Protein 9C5B (pdb70)

Secondary structure (DSSP, 8-state):
-EEEEEE-STTSSHHHHHHHHHHS--------SSEEEEEEEETTEEEEEEEE---GGGGGGGGGG-TT--EEEEEEETT-GGGHHHHHHHHHHHHT-GGGSS-EEEEEEE-TTSTTPPPHHHHHHHHTGGG-SS--EEEEE--TTT-TTHHHHHHHHHHHH----/--SS-HHHHHHHHHHHHHSS-HHHHHHHHHHHHHHHHTT---GGGHHHHGGGGG-S-HHHHHHHHHHHHHHTTTSHHHHGGGHHHHHHHTT-S-HHHHHHHHHHHHH---GGGHHHHHHHHHHHHT---HHHHHHHHHHHHHHHHH-GGGHHHHHHHHHHHTT---HHHHHHHHHHHHHH-TT-GGGTGGGHHHHHHHHTTS-HHHHHHHHHHHHHHHHHHS---------HHHHHHHHHHGGGGGBS-HHHHHHHHHHHHHTS-TTTGGGHHHHHHHHTTS-HHHHHHHHHHHHHHHTT-GGGTGGGGGGGPPPTTS-HHHHHHHHHHHHHH--TTTHHHHHHHHHHHHT-S-HHHHHHHHHHHHHHHHH-GGGHHHHHHHHHHGGGSS-HHHHHHHHHHHHHHHHH---S-HHHHHHHHHHTTT---HHHHHHHHHHHHHTTTTSTTTHHHHHHHHHHHGGGS-HHHHHHHHHHHHHHHHHHHHHHHHHHHHHHHHHHH-S-HHHHHHHHHHHHHHS--TT--TTGGGHHHHHTPPPPPP----GGGGGTTSPTTSHHHHHTS--TTPPPPPPPPSS---GGGG-/---HHHHHHHHH-----EEEEEE-TTSSHHHHHHHHHTSSPPP----SSEEEEEEEETTEEEEEEEE---TTTGGGGGGGTTT--EEEEEEETT--TTHHHHHHHHHHHHT-TTTTTPEEEEEEE-TT-TT---HHHHHHHHTGGG--S--EEEEE-BTTTTBTHHHHHHHHHHHTSS--/-HHHHHHHHHHHHTS--HHHHHHHHHHTSTTHHHHHHHHHHHHHHHTTSS-HHHHHHHHHHHHHHHHTT---GGGHHHHHHHHT-SSHHHHHHHHHHHHHH--TTSTHHHHTHHHHHHHHHSS-HHHHHHHHHHHHHS--HHHHHHHHHHHHHHTT-SSHHHHHHHHHHHHHHHHH-HHHHHHHHHHHHHHTT-SSHHHHHHHHHHHHHHHHH-GGGTTTTHHHHHHHHHH---HHHHHHHHHHHHHHTTT-HHHHHHHHHHHHHHHHH---HHHHHHHHHHHHHHHHHHHTT-TTHHHHHHHHHHHHHHHHHSS-HHHHHHHHHHHHHHHTT-HHHHGGGHHHHHHHTTSS-HHHHHHHHHHHHHH--TTTHHHHHHHHHHHHHH---HHHHHHHHHHHHHHHHHHHHTT-S-HHHHHHHHHHHTT-TT-S-HHHHHHHHHHHHHH-GGGHHHHHHHHHHHHHTHHHHTT---TTSTTHHHHHHHHHHHHTGGG-S-HHHHHHHHT-GGGGGS-HHHHHHHHHHHHHHHHHHHHHHHHHT-HHHHHHHHHHHHTTHHHHTT-SSHHHHHHHHHHHHHHHHHHHHHHTT--THHHHHHHHHT---/---EEEEEETTS-EEEEEESSSPPPGGGHHHHHHHHHHSSSGGGS-SEEE-SS-EEEEEEETTEEEEEEESS---HHHHHHHHHHHHHHHHHHHSS--HHHHHHSHHHHHHHHHHHEETTEE-S--HHHHHHHB----HHHHHHHHHH---SB-SS--GGGGSS-TTS-SS---SS-EEEEEEEEEEEEEE-TTS-EEEEEEEEEEEEEEE-SS--EEEEEES-GGG-EEEEE-TTS-HHHHHHT--EEE-PPSEEEEEEEEEE-TTSPPP--EEEEEEEE--TT-SEEEEEEEEEESS-TTPPPEEEEEEEE--TTEEEEEEEESSSEEEEETTTTEEEEEEE--BTTB--EEEEEEEE-TTPPPPSSPPPEEEEEEEET--TT---EEEEEEES--S--EEEEEEEEEEEEEEE--/-EEEEEEEETTS-EEEEEESS---HHHHHHHHHHHHHHHHTS-TTS-SEEEP-TTTT-TTSEEEEEEETTEEEEEEE-TTS-HHHHHHHHHHHHHHHHHHHTS--HHHHHH-HHHHHHHHHHHEETTEE----HHHHHHHHHHHHHHHHH-/--TTPEE-

Sequence (2114 aa):
EMRILMVGLDAAGKTTILYKLKLGEIVTTIPTIGFNVETVEYKNISFTVWDVGGLDKIRPLWRHYFQNTQGLIFVVDSNDRERVNEAREELMRMLAEDELRDAVLLVFANKQDLPNAMNAAEITDKLGLHSLRHRNWYIQATCATSGDGLYEGLDWLSNQLRNQKGNIFANLFKGLFGKKEMRILMVGLDAAGKTTILYKLKLGEIVTTIPTIGFNVETVEYKNISFTVWDVGGLDKIRPLWRHYFQNTQGLIFVVDSNDRERVNEAREELMRMLAEDELRDAVLLVFANKQDLPNAMNAAEITDKLGLHSLRHRNWYIQATCATSGDGLYEGLDWLSNQLRNQKMALKMVKGSIDRMFDKNLQDLVRGIRNHKEDEAKYISQCIDEIKQELKQDNIAVKANAVCKLTYLQMLGYDISWAAFNIIEVMSASKFTFKRIGYLAASQSFHEGTDVIMLTTNQIRKDLSSPSQYDTGVALTGLSCFVTPDLARDLANDIMTLMSHTKPYIRKKAVLIMYKVFLKYPESLRPAFPRLKEKLEDPDPGVQSAAVNVICELARRNPKNYLSLAPLFFKLMTSSTNNWVLIKIIKLFGALTPLEPRLGKKLIEPLTNLIHSTSAMSLLYECVNTVIAVLISLSSGMPNHSASIQLCVQKLRILIEDSDQNLKYLGLLAMS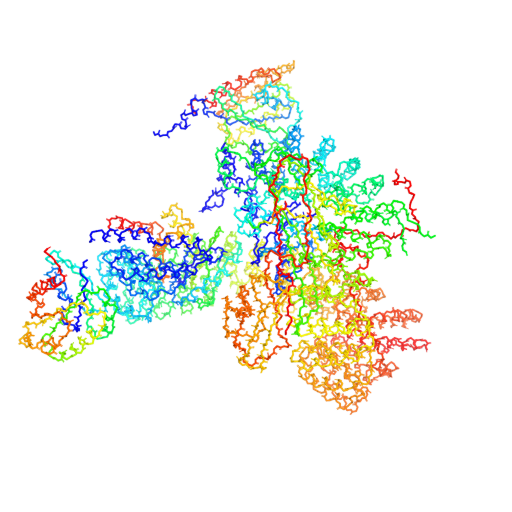KILKTHPKSVQSHKDLILQCLDDKDESIRLRALDLLYGMVSKKNLMEIVKKLMTHVDKAEGTTYRDELLTKIIDICSQSNYQYITNFEWYISILVELTRLEGTRHGHLIAAQMLDVAIRVKAIRKFAVSQMSALLDSAHLLASSTQRNGICEVLYAAAWICGEFSEHLQEPHHTLEAMLRPRVTTLPGHIQAVYVQNVVKLYASILQQKEQAGEAEGAQAVTQLMVDRLPQFVQSADLEVQERASCILQLVKHIQKLQAKDVPVAEEVSALFAGELNMIHSLFLINCSGDIFLEKHWKSVVSQSVCDYFFEAQEKAADVENVPPVISTPHHYLISIYRDKLFFVSVIQTEVPPLFVIEFLHRVADTFQDYFGECSEAAIKDNVVIVYELLEEMLDNGFPLATESNILKELIKPPTILRSVVNSITGSSNVGDTLPTGQLSNIPWRRAGVKYTNNEAYFDVVEEIDAIIDKSGSTVFAEIQGVIDACIKLSGMPDLSLSFMNPRLLDDVSFHPCIRFKRWESERVLSFIPPDGNFRLISYRVSSQNLVAIPVYVKHSISFKENSSCGRFDITIGPKQNMGKTIEGITVTVHMPKVVLNMNLTPTQGSYTFDPVTKVLTWDVGKITPQKLPSLKGLVNLQSGAPKPEENPSLNIQFKIQQLAISGLKVNRLDMYGEKYKPFKGVKYVTKAGKFQVRTMIKAILIFNNHGKPRLSKFYQPYSEDTQQQIIRETFHLVSKRDENVCNFLEGGLLIGGSDNKLIYRHYATLYFVFCVDSSESELGILDLIQVFVETLDKCFENVCELDLIFHVDKVHNILAEMVMGGMVLETNMNEIVTQIDAQNKLEKSESHAGYQTIGLFSSDLKKNEDLKQMLESNKDSAKLDAMKRIVGMIAKGKNASELFPAVVKNVASKNIEIKKLVYVYLVRYAEEQQDLALLSISTFQRALKDPNQLIRASALRVLSSIRVPIIVPIMMLAIKEASADLSPYVRKNAAHAIQKLYSLDPEQKEMLIEVIEKLLKDKSTLVAGSVVMAFEEVCPDRIDLIHKNYRKLCNLLVDVEEWGQVVIIHMLTRYARTQFVSPWPYTMDPDHRLLIRNTKPLLQSRNAAVVMAVAQLYWHISPKSEAGIISKSLVRLLRSNREVQYIVLQNIATMSIQRKGMFEPYLKSFYVRSTDPTMIKTLKLEILTNLANEANISTLLREFQTYVKSQDKQFAAATIQTIGRCATNILEVTDTCLNGLVCLLSNRDEIVVAESVVVIKKLLQMQPAQHGEIIKHMAKLLDSITVPVARASILWLIGENCERVPKIAPDVLRKMAKSFTSEDDLVKLQILNLGAKLYLTNSKQTKLLTQYILNLGKYDQNYDIRDRTRFIRQLIVPNVKSGALSKYAKKIFLAQKPAPLLESPFKDRDHFQLGTLSHTLNIKATGYLELSNWPEVAPDPSVRN

B-factor: mean 179.03, std 49.06, range [30.0, 343.33]

GO terms:
  GO:0003925 G protein activity (F, IDA)
  GO:1903292 protein localization to Golgi membrane (P, IDA)
  GO:0046836 glycolipid transport (P, IDA)
  GO:0005765 lysosomal membrane (C, IDA)
  GO:0031252 cell leading edge (C, IDA)
  GO:0005515 protein binding (F, IPI)
  GO:0005886 plasma membrane (C, TAS)
  GO:0003924 GTPase activity (F, IDA)
  GO:0000139 Golgi membrane (C, TAS)
  GO:0003924 GTPase activity (F, TAS)
  GO:0005829 cytosol (C, TAS)
  GO:0032991 protein-containing complex (C, IMP)
  GO:0019904 protein domain specific binding (F, IMP)
  GO:0000139 Golgi membrane (C, EXP)
  GO:0003924 GTPase activity (F, EXP)
  GO:0070062 extracellular exosome (C, HDA)
  GO:0005925 focal adhesion (C, HDA)
  GO:0003723 RNA binding (F, HDA)
  GO:0098586 cellular response to virus (P, IMP)
  GO:0006878 intracellular copper ion homeostasis (P, IMP)

Radius of gyration: 45.32 Å; Cα contacts (8 Å, |Δi|>4): 3346; chains: 7; bounding box: 109×125×138 Å

InterPro domains:
  IPR005225 Small GTP-binding domain [TIGR00231] (16-141)
  IPR006689 Small GTPase superfamily, ARF/SAR type [PF00025] (6-176)
  IPR006689 Small GTPase superfamily, ARF/SAR type [PR00328] (19-42)
  IPR006689 Small GTPase superfamily, ARF/SAR type [PR00328] (47-71)
  IPR006689 Small GTPase superfamily, ARF/SAR type [PR00328] (74-99)
  IPR006689 Small GTPase superfamily, ARF/SAR type [PR00328] (119-140)
  IPR006689 Small GTPase superfamily, ARF/SAR type [SM00178] (1-177)
  IPR024156 Small GTPase superfamily, ARF type [PTHR11711] (1-176)
  IPR027417 P-loop containing nucleoside triphosphate hydrolase [G3DSA:3.40.50.300] (6-181)
  IPR027417 P-loop containing nucleoside triphosphate hydrolase [SSF52540] (14-180)
  IPR045872 ADP-ribosylation factor 1-5 [cd04150] (18-176)

Solvent-accessible surface area: 90542 Å² total; per-residue (Å²): 132,52,26,0,1,2,0,0,12,39,78,2,12,11,23,22,1,1,47,56,42,80,112,34,106,79,51,137,63,96,98,13,48,7,2,12,23,21,55,17,111,54,117,126,37,22,1,19,5,24,0,4,3,5,62,84,168,5,7,90,25,3,145,49,6,2,50,64,10,69,0,3,4,2,2,9,23,0,40,34,99,158,54,24,70,58,8,96,75,29,2,70,110,3,27,76,72,112,82,0,153,115,5,15,1,0,0,0,0,1,58,55,85,75,120,85,22,64,92,24,65,72,4,4,95,100,6,22,0,141,90,30,206,144,36,103,68,91,23,38,36,0,14,8,90,66,14,90,7,6,129,69,0,7,67,39,0,0,98,75,25,45,142,123,220,114,146,98,109,74,76,95,86,106,50,119,126,27,118,78,75,14,36,0,1,1,0,0,16,58,79,3,16,12,28,48,6,5,18,45,37,76,104,26,126,100,80,136,88,96,106,26,36,0,0,8,34,18,70,25,113,38,127,78,0,38,2,25,13,35,1,0,2,6,39,87,153,1,36,82,7,3,121,47,6,13,87,72,20,76,0,4,13,1,3,7,18,1,36,22,97,151,88,10,93,63,11,58,66,17,3,93,150,3,28,79,50,93,76,1,148,131,6,15,1,0,0,7,2,4,54,77,84,64,136,81,27,8,92,42,58,49,0,12,106,66,9,26,2,146,95,42,189,161,41,60,53,76,20,21,30,0,4,2,99,79,7,64,15,2,125,80,0,12,53,49,2,19,91,50,13,94,56,166,200,169,56,140,161,150,70,123,40,43,88,60,110,133,161,61,53,63,23,51,44,0,1,93,10,11,116,115,81,132,158,59,52,74,144,34,0,57,101,2,22,68,48,0,88,117,18,5,141,93,106,68,48,45,24,3,0,35,0,0,19,3,0,20,27,0,14,23,38,19,62,82,0,53,101,0,10,31,29,0,0,19,0,8,9,11,116,113,24,22,41,17,34,27,0,10,29,0,3,10,26,7,10,59,101,75,45,56,0,36,42,3,3,1,20,12,6,64,74,3,3,86,27,130,34,35,29,19,2,0,19,0,0,23,5,4,5,27,12,23,4,58,61,4,0,91,48,1,2,104,36,1,51,92,17,4,76,47,113,93,42,16,0,37,16,3,0,1,1,0,2,16,30,1,7,91,102,55,70,102,12,32,180,49,0,38,43,92,4,68,85,35,10,126,12,130,46,87,24,1,50,21,3,0,2,4,0,0,9,13,12,1,107,186,69,50,188,31,10,114,88,2,10,75,60,0,78,123,17,11,90,82,26,132,46,69,16,5,11,5,18,0,0,52,10,0,20,54,2,3,96,101,31,57,167,24,0,103,149,2,24,103,38,0,34,73,30,4,111,83,18,101,29,64,17,6,3,14,3,0,0,32,8,2,1,49,0,4,81,46,12,36,104,81,38,125,87,24,52,62,33,7,110,38,3,7,57,43,0,66,72,0,4,110,54,105,46,36,8,9,30,48,18,0,0,52,0,0,14,72,2,21,156,73,23,57,143,41,1,96,83,16,48,81,30,0,23,114,8,3,86,36,150,6,82,42,0,36,64,52,0,1,55,1,0,87,29,9,7,34,147,169,18,1,44,89,0,2,118,118,1,23,72,8,2,93,119,5,114,28,42,92,27,57,4,63,2,0,35,35,4,3,63,1,5,27,34,78,142,16,109,61,8,121,66,34,85,37,4,2,41,18,1,28,68,4,8,172,26,113,43,14,130,50,0,70,45,0,5,50,26,4,24,47,1,0,18,180,33,153,96,31,37,124,46,0,0,38,54,2,29,56,12,2,53,30,6,92,118,20,6,84,28,51,120,165,54,4,11,0,9,1,0,40,0,0,2,13,0,0,0,20,13,10,118,52,24,126,108,25,82,77,8,0,78,6,5,7,65,90,93,10,58,78,10,23,22,37,0,9,5,2,3,9,3,4,9,10,24,3,2,3,41,4,1,62,89,45,41,135,68,54,82,62,133,24,2,48,57,6,0,88,44,4,50,74,78,5,64,71,11,15,62,19,95,35,18,10,0,13,10,6,0,12,10,8,33,26,10,2,103,14,3,52,127,16,15,71,152,130,49,96,1,0,90,40,5,36,17,7,5,73,48,30,151,103,18,5,17,0,11,0,5,0,28,49,69,26,66,54,66,4,13,0,19,14,31,40,71,8,69,83,47,9,1,77,63,2,52,72,17,38,144,158,19,108,79,40,64,30,7,47,1,18,24,52,11,71,142,33,22,2,2,7,2,37,36,71,140,2,3,6,1,0,0,2,64,49,34,2,22,1,5,8,0,2,21,10,3,38,53,3,1,54,20,6,75,69,15,37,58,65,0,40,20,49,17,4,95,105,35,30,31,44,0,11,14,0,4,27,19,6,5,4,11,1,4,19,23,10,27,45,56,3,5,5,54,39,21,7,63,40,53,57,130,129,104,50,75,71,30,95,128,90,55,56,39,39,17,28,77,98,13,18,96,1,37,70,33,132,21,43,45,3,54,43,69,26,172,58,135,110,29,21,2,13,7,47,0,21,0,64,1,7,0,8,15,38,142,89,36,60,57,34,30,15,15,6,28,0,24,1,38,5,51,4,85,4,13,18,77,1,23,3,17,4,18,12,110,28,36,206,44,14,58,15,8,10,15,25,75,5,10,97,55,168,88,9,84,85,87,100,27,0,1,2,30,1,7,9,25,136,16,145,4,3,28,1,33,9,40,89,148,64,157,8,19,8,0,4,59,22,131,48,41,22,51,20,155,86,73,22,68,56,10,110,4,31,2,30,0,0,33,103,81,37,97,74,75,73,2,40,51,1,43,4,36,1,93,11,19,184,13,0,75,65,9,76,12,100,42,60,59,53,56,52,74,23,50,58,120,83,45,28,3,41,2,68,0,26,116,12,65,106,158,144,54,1,23,1,106,19,90,0,45,6,75,67,57,24,48,95,22,61,45,28,5,18,3,24,0,86,5,66,2,78,143,24,10,20,19,43,5,124,12,69,134,8,27,29,125,72,45,185,47,189,17,71,49,0,2,67,40,10,1,88,12,12,125,6,8,5,38,18,16,16,48,1,0,3,3,1,12,44,90,19,119,28,37,1,13,11,11,15,58,95,24,63,37,90,33,21,35,85,2,16,126,39,3,34,90,46,0,23,144,69,83,115,76,31,12,25,26,8,76,3,3,129,75,3,66,20,53,108,19,57,2,0,1,97,42,56,95,59,6,21,8,0,13,2,0,15,73,36,4,0,21,7,4,9,22,70,24,2,59,43,5,9,74,0,1,30,99,37,36,153,84,6,57,56,96,18,5,18,30,58,9,46,72,0,13,27,4,1,20,9,6,6,2,6,1,4,8,6,18,41,80,26,100,62,2,25,74,28,12,56,26,17,53,143,58,70,177,94,159,109,113,78,66,63,108,109,53,42,94,61,50,54,95,111,137,47,15,73,57,7,60,120,43,4,39,37,92,146,73,78,21,23,39,53,0,0,97,101,0,1,12,43,5,2,136,34,75,115,0,21,82,0,0,29,10,0,0,26,11,1,24,21,172,33,43,32,0,51,32,6,0,28,10,0,0,30,42,3,1,74,106,60,58,90,15,3,8,1,1,4,6,23,2,26,116,18,33,134,46,122,40,54,19,47,40,2,23,3,3,40,16,1,6,13,6,32,3,90,82,2,19,80,34,4,38,100,9,4,101,92,7,9,57,30,151,18,33,24,4,35,37,2,0,0,5,4,0,10,7,2,52,64,59,22,75,142,45,82,107,62,4,12,102,14,0,56,93,4,10,124,25,174,32,35,42,0,15,6,9,0,2,8,0,0,43,52,2,2,32,115,84,49,80,26,2,19,132,15,7,83,50,11,5,82,51,2,67,87,12,72,14,6,13,12,1,17,1,0,31,4,0,0,51,12,0,24,51,9,4,36,26,20,130,168,102,105,62,41,106,24,0,128,34,1,15,131,20,1,146,39,15,16,33,16,89,1,5,3,0,0,8,0,1,0,0,0,15,18,21,0,1,17,50,98,104,1,26,96,0,4,64,1,1,4,28,8,22,66,54,53,36,4,4,28,34,1,0,0,12,0,0,0,12,0,0,44,98,71,108,55,8,0,93,88,58,22,94,31,0,8,4,24,58,83,22,16,36,26,3,14,58,19,20,4,26,0,0,2,12,6,11,48,136,96,25,8,67,47,0,38,152,19,0,78,57,12,8,91,19,74,28,94,124,2,1,10,22,0,0,82,8,17,1,34,0,0,23,92,11,109,144,26,30,106,86,8,18,93,25,6,33,85,19,4,97,45,125,25,54,87,11,9,7,30,0,0,23,4,0,14,50,13,14,22,58,103,68,36,134,45,14,94,19,4,108,80,0,9,154,24,2,99,77,5,97,45,51,74,0,35,7,1,0,0,12,2,0,2,46,22,6,110,84,5,68,176,49,0,25,66,6,0,106,90,11,14,177,30,2,97,95,20,57,48,63,0,17,11,2,0,4,8,4,2,1,10,7,30,54,75,41,40,165,126,1,113,95,32,6,92,108,3,18,74,54,0,116,140,23,146,38,39,12,0,29,4,6,7,13,9,2,72,26,6,9,42,95,48,150,108,45,20,29,4,25,141,53,2,118,97,6,12,98,16,147,28,61,33,15,112,41,103,8,69,11,90,70,31,83,102,11,13,4,4,8,2,0,1,14,28,61,90,122,4,76,54,25,73,102,33,41,129,50,27,161,116,50,48,96,72,76,71,4,108

Foldseek 3Di:
DAAEEEEEAAPLCLVLLVCCQAPVDRDDDDFDPAWDWDWHAAPNRIYTYIGGGRYPVCLVVSVVRLAPHAEYEYRAALQPPVCLQVRLVSVVVVCVDPSCLRHAYEYEHEDPVDPNRDDQVVSCVSNVVVVDDSYHYDYFHAYSVVGPRSSVSVVVNCVVVPDDD/DPPVVVVVLVVQAVAEAAEEEEEAPPLCRVLLVVCQVPVDGDDDDADDAKDKDWHADPRHGYIYIGGGRDPVCPVVCVVVLAPHAEYEYGAAQQCPVCLLVRLVVVVVSCPDPSCVNHAYEYEHEPLVDPRGHDPVRSCVSNVVVVDDSHHYDYDYDYSVNGRCSVVSVVVCCPVSVHPD/DVVVVVVVVVVVVVQDFQVSLVVVCVVCVVCNVVSVVVNVVVLVVQLVDPDLVSVLRSLSNVLVVLVVVDQPLVCLVSLLVQLLDPDLVRVLSSLSSLLRHPDPPDPVQPVNLVSLLVQCPDPDLVSNLSSLSSVLRPPALVSLVPVVVSLLVQLVDPDLSRVQSSLLSVLVSCVHHVVVVVVCVVVLVVQCVDPDVSSVLSSLVSVLVVCLVPVVPCVVVLVVLVVSLVPDPDLVSVLSSLVSLLVCCVVPLVSLVVVLVVLLVCLVVDPDLVSNLSSLLSNLSSLVSVVVVDVCSVVVVVVSLVSLVVQCPDPPPVSVQSSLVSLVSCLVPCVVVSLVCLVVLLVQCPDDDVSSVVSSLVNNLSNDALVCLVVVLVSLCVDLVVDDDQVSNLVSLVSNCCSCCPPNSRNDPDVLVVVVSLVVVLVSAPHLQLLVSLVVLQVCCLPVVPCLLSSLVSLLVVLLVCVVLLVDQDHNGSLSSLLNSLLSCLLVVVSDPCLVVSLVSLLDPSLLSHDLVSLLSSVVSSLSSLLVVLCVCVVVVVLVVNVVSLVSLVVRLVSQLPRPRPNSVVSSVVVVVVSVVVNVVSVVVHSCSVVSNVVVVPDND/DFAWKWKAFLVGDTQDTGGAQDDDDPCVCVQQVVQSVVDPDPVPRDQWDDDPFWIWGWDDDPRMIITITDRDDDDNVVVVVLVVLLQVLLCVQQVGNDSVSCVVCVVPSNVLVCQQAHSNHGHDRANAQSCQQFPRPDVVVVVVCVVVVDHRGDDDRFPLCVDPNVNAGAQDADPAFAKEKEKEKAWAFEAEPVRDTPDIKIKIWMKMAGRHGGFKKKKWAWPCLVQWDPKDADPQFPVVCCVVVVIGIGGDYHGIGTGMMTIGDVVDPQDDQKTKDWDWADDFLDQKTWTKMWIDTDPLVPFKKFQKKKKWQFDLQFQFDDKDKPDADWDADNVRGMTIGRFGIADPVDTIMMIDMTGGHHHHTDDPFGTKMFMKIKTWQDASSPIGIDDMDIDDDDDDHHYYYTHMYIHDRDIYGD/DWAWKFKAFLVLHGLDTDGLDDDPPVLSSVLSVQVSVVPSPDDPPDQQWAFHGPSSPDRLWTWRWDDDDGMIITTTGHNVDDSVVVVVLVVLLQVLCCVQVVRDDSVCSVPVVVLNVVLVCCQDPSRHGNDDDSVVSNVVSVVVVVVVVVD/DPPPDDDD/DDPDDPVVVLVVLLVLLVDPDPVSVVVSLVVVVVCVVVVHPNVVCLLSLLVCCLPPPPVSVVSSLVVCLSPCLPVVVSSVSNVVSLVVQCVDPDVVSNLVSLQSVLSRLHPVCLVVNLVSLVVQLVVPDLVSLQSSLVSLLSSCVSPVVCLVVSVVSLLSQLVDLDLSRNLSSLVSCLSRPLPPCLSCLQVLQSCLVCLVVHDVVSNLSSLVSVLQVCLFQFFAVLVDDDDPSLVSNLVSCVVQCPDPDLSSVQSNLLNCVRHNHPVPSLVSLVSLLVQCVDDPVSNLLSLLLLLLVLLPCVVSCQVVLVSLQDDLPDDLSSLLSSLSNNLSNDDPVCPVVVVVSLLVQLPHPPVVSNLSSLLSLLQVCLVPVPCVVVSLVSLLVQCPPPDQSSNLSSLVSVLLVCLVPVDPPVVSLVVLLVSLVVHDDLNSNLSSLQVCQLVVVSVVVRLLVSLVVCLVCLVVGDPSSLLSSLLSLLSCCQVPVVRRVVSNVSSLVVLCPDPPVVSPVSSVVSCVLAPDDDCCDDNSVCSNVVSNPRDHRDDPDDPSVLVVFPRRSDPCVVVVHCDPSDDTHDHRDPDRDDSVSSD

Nearest PDB structures (foldseek):
  9c59-assembly1_S  TM=1.003E+00  e=2.276E-28  Homo sapiens
  6uri-assembly1_S  TM=9.610E-01  e=4.877E-16  Homo sapiens
  4p6z-assembly1_S  TM=9.556E-01  e=3.442E-15  Homo sapiens
  7og1-assembly1_SSS  TM=9.531E-01  e=3.503E-14  Mus musculus
  7p3z-assembly1_S  TM=7.335E-01  e=6.069E-14  Saccharomyces cerevisiae

Structure (mmCIF, N/CA/C/O backbone):
data_9C5B
#
_entry.id   9C5B
#
_cell.length_a   1.00
_cell.length_b   1.00
_cell.length_c   1.00
_cell.angle_alpha   90.00
_cell.angle_beta   90.00
_cell.angle_gamma   90.00
#
_symmetry.space_group_name_H-M   'P 1'
#
loop_
_entity.id
_entity.type
_entity.pdbx_description
1 polymer 'ADP-ribosylation factor 1'
2 polymer 'AP-3 complex subunit delta-1'
3 polymer 'AP-3 complex subunit mu-1'
4 polymer 'AP-3 complex subunit sigma-1'
5 polymer 'Lysosome-associated membrane glycoprotein 1'
6 polymer 'AP-3 complex subunit beta-1'
7 non-polymer 'MAGNESIUM ION'
8 non-polymer "GUANOSINE-5'-TRIPHOSPHATE"
#
loop_
_atom_site.group_PDB
_atom_site.id
_atom_site.type_symbol
_atom_site.label_atom_id
_atom_site.label_alt_id
_atom_site.label_comp_id
_atom_site.label_asym_id
_atom_site.label_entity_id
_atom_site.label_seq_id
_atom_site.pdbx_PDB_ins_code
_atom_site.Cartn_x
_atom_site.Cartn_y
_atom_site.Cartn_z
_atom_site.occupancy
_atom_site.B_iso_or_equiv
_atom_site.auth_seq_id
_atom_site.auth_comp_id
_atom_site.auth_asym_id
_atom_site.auth_atom_id
_atom_site.pdbx_PDB_model_num
ATOM 1 N N . GLU A 1 16 ? 220.320 223.145 153.563 1.00 267.12 17 GLU A N 1
ATOM 2 C CA . GLU A 1 16 ? 221.162 222.922 152.399 1.00 267.12 17 GLU A CA 1
ATOM 3 C C . GLU A 1 16 ? 221.028 221.478 151.936 1.00 267.12 17 GLU A C 1
ATOM 4 O O . GLU A 1 16 ? 220.433 220.635 152.612 1.00 267.12 17 GLU A O 1
ATOM 10 N N . MET A 1 17 ? 221.591 221.197 150.765 1.00 260.48 18 MET A N 1
ATOM 11 C CA . MET A 1 17 ? 221.583 219.843 150.226 1.00 260.48 18 MET A CA 1
ATOM 12 C C . MET A 1 17 ? 222.608 218.997 150.972 1.00 260.48 18 MET A C 1
ATOM 13 O O . MET A 1 17 ? 223.778 219.381 151.080 1.00 260.48 18 MET A O 1
ATOM 18 N N . ARG A 1 18 ? 222.173 217.850 151.486 1.00 254.09 19 ARG A N 1
ATOM 19 C CA . ARG A 1 18 ? 223.048 216.953 152.230 1.00 254.09 19 ARG A CA 1
ATOM 20 C C . ARG A 1 18 ? 223.709 215.982 151.261 1.00 254.09 19 ARG A C 1
ATOM 21 O O . ARG A 1 18 ? 223.029 215.167 150.630 1.00 254.09 19 ARG A O 1
ATOM 29 N N . ILE A 1 19 ? 225.032 216.067 151.149 1.00 251.55 20 ILE A N 1
ATOM 30 C CA . ILE A 1 19 ? 225.807 215.256 150.219 1.00 251.55 20 ILE A CA 1
ATOM 31 C C . ILE A 1 19 ? 226.875 214.509 151.004 1.00 251.55 20 ILE A C 1
ATOM 32 O O . ILE A 1 19 ? 227.597 215.111 151.807 1.00 251.55 20 ILE A O 1
ATOM 37 N N . LEU A 1 20 ? 226.974 213.202 150.772 1.00 243.37 21 LEU A N 1
ATOM 38 C CA . LEU A 1 20 ? 228.021 212.380 151.364 1.00 243.37 21 LEU A CA 1
ATOM 39 C C . LEU A 1 20 ? 229.029 212.015 150.283 1.00 243.37 21 LEU A C 1
ATOM 40 O O . LEU A 1 20 ? 228.676 211.368 149.292 1.00 243.37 21 LEU A O 1
ATOM 45 N N . MET A 1 21 ? 230.279 212.421 150.479 1.00 259.44 22 MET A N 1
ATOM 46 C CA . MET A 1 21 ? 231.351 212.194 149.516 1.00 259.44 22 MET A CA 1
ATOM 47 C C . MET A 1 21 ? 232.330 211.190 150.111 1.00 259.44 22 MET A C 1
ATOM 48 O O . MET A 1 21 ? 232.845 211.394 151.215 1.00 259.44 22 MET A O 1
ATOM 53 N N . VAL A 1 22 ? 232.584 210.108 149.376 1.00 251.97 23 VAL A N 1
ATOM 54 C CA . VAL A 1 22 ? 233.404 209.000 149.836 1.00 251.97 23 VAL A CA 1
ATOM 55 C C . VAL A 1 22 ? 234.479 208.716 148.790 1.00 251.97 23 VAL A C 1
ATOM 56 O O . VAL A 1 22 ? 234.581 209.397 147.771 1.00 251.97 23 VAL A O 1
ATOM 60 N N . GLY A 1 23 ? 235.278 207.699 149.059 1.00 246.86 24 GLY A N 1
ATOM 61 C CA . GLY A 1 23 ? 236.350 207.284 148.173 1.00 246.86 24 GLY A CA 1
ATOM 62 C C . GLY A 1 23 ? 237.448 206.585 148.950 1.00 246.86 24 GLY A C 1
ATOM 63 O O . GLY A 1 23 ? 237.432 206.506 150.179 1.00 246.86 24 GLY A O 1
ATOM 64 N N . LEU A 1 24 ? 238.421 206.056 148.213 1.00 246.85 25 LEU A N 1
ATOM 65 C CA . LEU A 1 24 ? 239.565 205.414 148.841 1.00 246.85 25 LEU A CA 1
ATOM 66 C C . LEU A 1 24 ? 240.483 206.461 149.464 1.00 246.85 25 LEU A C 1
ATOM 67 O O . LEU A 1 24 ? 240.374 207.661 149.199 1.00 246.85 25 LEU A O 1
ATOM 72 N N . ASP A 1 25 ? 241.394 205.991 150.314 1.00 257.07 26 ASP A N 1
ATOM 73 C CA . ASP A 1 25 ? 242.337 206.890 150.964 1.00 257.07 26 ASP A CA 1
ATOM 74 C C . ASP A 1 25 ? 243.252 207.539 149.933 1.00 257.07 26 ASP A C 1
ATOM 75 O O . ASP A 1 25 ? 243.608 206.934 148.917 1.00 257.07 26 ASP A O 1
ATOM 80 N N . ALA A 1 26 ? 243.619 208.792 150.199 1.00 267.44 27 ALA A N 1
ATOM 81 C CA . ALA A 1 26 ? 244.474 209.631 149.364 1.00 267.44 27 ALA A CA 1
ATOM 82 C C . ALA A 1 26 ? 243.887 209.886 147.982 1.00 267.44 27 ALA A C 1
ATOM 83 O O . ALA A 1 26 ? 244.645 210.177 147.051 1.00 267.44 27 ALA A O 1
ATOM 85 N N . ALA A 1 27 ? 242.566 209.785 147.813 1.00 278.82 28 ALA A N 1
ATOM 86 C CA . ALA A 1 27 ? 241.968 210.001 146.499 1.00 278.82 28 ALA A CA 1
ATOM 87 C C . ALA A 1 27 ? 241.880 211.480 146.144 1.00 278.82 28 ALA A C 1
ATOM 88 O O . ALA A 1 27 ? 242.061 211.847 144.978 1.00 278.82 28 ALA A O 1
ATOM 90 N N . GLY A 1 28 ? 241.607 212.340 147.123 1.00 276.78 29 GLY A N 1
ATOM 91 C CA . GLY A 1 28 ? 241.461 213.759 146.858 1.00 276.78 29 GLY A CA 1
ATOM 92 C C . GLY A 1 28 ? 240.188 214.360 147.419 1.00 276.78 29 GLY A C 1
ATOM 93 O O . GLY A 1 28 ? 239.797 215.462 147.029 1.00 276.78 29 GLY A O 1
ATOM 94 N N . LYS A 1 29 ? 239.535 213.646 148.339 1.00 262.10 30 LYS A N 1
ATOM 95 C CA . LYS A 1 29 ? 238.301 214.148 148.939 1.00 262.10 30 LYS A CA 1
ATOM 96 C C . LYS A 1 29 ? 238.552 215.443 149.702 1.00 262.10 30 LYS A C 1
ATOM 97 O O . LYS A 1 29 ? 237.863 216.449 149.492 1.00 262.10 30 LYS A O 1
ATOM 103 N N . THR A 1 30 ? 239.548 215.431 150.593 1.00 274.34 31 THR A N 1
ATOM 104 C CA . THR A 1 30 ? 239.870 216.616 151.382 1.00 274.34 31 THR A CA 1
ATOM 105 C C . THR A 1 30 ? 240.333 217.764 150.494 1.00 274.34 31 THR A C 1
ATOM 106 O O . THR A 1 30 ? 239.914 218.916 150.681 1.00 274.34 31 THR A O 1
ATOM 110 N N . THR A 1 31 ? 241.202 217.468 149.524 1.00 271.66 32 THR A N 1
ATOM 111 C CA . THR A 1 31 ? 241.699 218.503 148.625 1.00 271.66 32 THR A CA 1
ATOM 112 C C . THR A 1 31 ? 240.557 219.135 147.841 1.00 271.66 32 THR A C 1
ATOM 113 O O . THR A 1 31 ? 240.467 220.363 147.733 1.00 271.66 32 THR A O 1
ATOM 117 N N . ILE A 1 32 ? 239.662 218.304 147.300 1.00 274.83 33 ILE A N 1
ATOM 118 C CA . ILE A 1 32 ? 238.538 218.820 146.523 1.00 274.83 33 ILE A CA 1
ATOM 119 C C . ILE A 1 32 ? 237.626 219.670 147.398 1.00 274.83 33 ILE A C 1
ATOM 120 O O . ILE A 1 32 ? 237.211 220.764 147.000 1.00 274.83 33 ILE A O 1
ATOM 125 N N . LEU A 1 33 ? 237.306 219.190 148.603 1.00 267.52 34 LEU A N 1
ATOM 126 C CA . LEU A 1 33 ? 236.401 219.935 149.476 1.00 267.52 34 LEU A CA 1
ATOM 127 C C . LEU A 1 33 ? 236.982 221.294 149.854 1.00 267.52 34 LEU A C 1
ATOM 128 O O . LEU A 1 33 ? 236.298 222.326 149.769 1.00 267.52 34 LEU A O 1
ATOM 133 N N . TYR A 1 34 ? 238.249 221.316 150.277 1.00 251.43 35 TYR A N 1
ATOM 134 C CA . TYR A 1 34 ? 238.869 222.575 150.667 1.00 251.43 35 TYR A CA 1
ATOM 135 C C . TYR A 1 34 ? 239.075 223.521 149.493 1.00 251.43 35 TYR A C 1
ATOM 136 O O . TYR A 1 34 ? 238.917 224.734 149.664 1.00 251.43 35 TYR A O 1
ATOM 145 N N . LYS A 1 35 ? 239.415 223.007 148.310 1.00 250.83 36 LYS A N 1
ATOM 146 C CA . LYS A 1 35 ? 239.495 223.865 147.134 1.00 250.83 36 LYS A CA 1
ATOM 147 C C . LYS A 1 35 ? 238.131 224.447 146.793 1.00 250.83 36 LYS A C 1
ATOM 148 O O . LYS A 1 35 ? 238.019 225.624 146.436 1.00 250.83 36 LYS A O 1
ATOM 154 N N . LEU A 1 36 ? 237.077 223.636 146.895 1.00 261.44 37 LEU A N 1
ATOM 155 C CA . LEU A 1 36 ? 235.742 224.122 146.574 1.00 261.44 37 LEU A CA 1
ATOM 156 C C . LEU A 1 36 ? 235.320 225.229 147.529 1.00 261.44 37 LEU A C 1
ATOM 157 O O . LEU A 1 36 ? 234.789 226.261 147.104 1.00 261.44 37 LEU A O 1
ATOM 162 N N . LYS A 1 37 ? 235.547 225.035 148.829 1.00 251.72 38 LYS A N 1
ATOM 163 C CA . LYS A 1 37 ? 235.111 226.066 149.765 1.00 251.72 38 LYS A CA 1
ATOM 164 C C . LYS A 1 37 ? 235.993 227.307 149.719 1.00 251.72 38 LYS A C 1
ATOM 165 O O . LYS A 1 37 ? 235.479 228.430 149.683 1.00 251.72 38 LYS A O 1
ATOM 171 N N . LEU A 1 38 ? 237.315 227.137 149.715 1.00 244.95 39 LEU A N 1
ATOM 172 C CA . LEU A 1 38 ? 238.223 228.263 149.862 1.00 244.95 39 LEU A CA 1
ATOM 173 C C . LEU A 1 38 ? 238.970 228.633 148.593 1.00 244.95 39 LEU A C 1
ATOM 174 O O . LEU A 1 38 ? 239.622 229.681 148.569 1.00 244.95 39 LEU A O 1
ATOM 179 N N . GLY A 1 39 ? 238.896 227.817 147.546 1.00 246.30 40 GLY A N 1
ATOM 180 C CA . GLY A 1 39 ? 239.692 228.088 146.366 1.00 246.30 40 GLY A CA 1
ATOM 181 C C . GLY A 1 39 ? 241.170 227.871 146.581 1.00 246.30 40 GLY A C 1
ATOM 182 O O . GLY A 1 39 ? 241.985 228.392 145.814 1.00 246.30 40 GLY A O 1
ATOM 183 N N . GLU A 1 40 ? 241.540 227.108 147.607 1.00 255.11 41 GLU A N 1
ATOM 184 C CA . GLU A 1 40 ? 242.937 226.920 147.958 1.00 255.11 41 GLU A CA 1
ATOM 185 C C . GLU A 1 40 ? 243.234 225.437 148.106 1.00 255.11 41 GLU A C 1
ATOM 186 O O . GLU A 1 40 ? 242.434 224.669 148.645 1.00 255.11 41 GLU A O 1
ATOM 192 N N . ILE A 1 41 ? 244.404 225.046 147.617 1.00 260.47 42 ILE A N 1
ATOM 193 C CA . ILE A 1 41 ? 244.920 223.692 147.770 1.00 260.47 42 ILE A CA 1
ATOM 194 C C . ILE A 1 41 ? 245.732 223.663 149.058 1.00 260.47 42 ILE A C 1
ATOM 195 O O . ILE A 1 41 ? 246.828 224.230 149.125 1.00 260.47 42 ILE A O 1
ATOM 200 N N . VAL A 1 42 ? 245.201 223.005 150.081 1.00 278.10 43 VAL A N 1
ATOM 201 C CA . VAL A 1 42 ? 245.822 222.979 151.399 1.00 278.10 43 VAL A CA 1
ATOM 202 C C . VAL A 1 42 ? 246.563 221.664 151.582 1.00 278.10 43 VAL A C 1
ATOM 203 O O . VAL A 1 42 ? 246.221 220.639 150.979 1.00 278.10 43 VAL A O 1
ATOM 207 N N . THR A 1 43 ? 247.602 221.697 152.413 1.00 285.86 44 THR A N 1
ATOM 208 C CA . THR A 1 43 ? 248.316 220.479 152.766 1.00 285.86 44 THR A CA 1
ATOM 209 C C . THR A 1 43 ? 247.420 219.583 153.612 1.00 285.86 44 THR A C 1
ATOM 210 O O . THR A 1 43 ? 246.779 220.040 154.562 1.00 285.86 44 THR A O 1
ATOM 214 N N . THR A 1 44 ? 247.377 218.301 153.264 1.00 270.91 45 THR A N 1
ATOM 215 C CA . THR A 1 44 ? 246.441 217.370 153.871 1.00 270.91 45 THR A CA 1
ATOM 216 C C . THR A 1 44 ? 247.177 216.285 154.646 1.00 270.91 45 THR A C 1
ATOM 217 O O . THR A 1 44 ? 248.274 215.855 154.280 1.00 270.91 45 THR A O 1
ATOM 221 N N . ILE A 1 45 ? 246.544 215.852 155.726 1.00 237.67 46 ILE A N 1
ATOM 222 C CA . ILE A 1 45 ? 246.995 214.710 156.512 1.00 237.67 46 ILE A CA 1
ATOM 223 C C . ILE A 1 45 ? 245.845 213.713 156.540 1.00 237.67 46 ILE A C 1
ATOM 224 O O . ILE A 1 45 ? 244.675 214.100 156.389 1.00 237.67 46 ILE A O 1
ATOM 229 N N . PRO A 1 46 ? 246.137 212.426 156.712 1.00 230.89 47 PRO A N 1
ATOM 230 C CA . PRO A 1 46 ? 245.067 211.421 156.674 1.00 230.89 47 PRO A CA 1
ATOM 231 C C . PRO A 1 46 ? 243.963 211.733 157.673 1.00 230.89 47 PRO A C 1
ATOM 232 O O . PRO A 1 46 ? 244.220 212.066 158.831 1.00 230.89 47 PRO A O 1
ATOM 236 N N . THR A 1 47 ? 242.721 211.634 157.207 1.00 223.85 48 THR A N 1
ATOM 237 C CA . THR A 1 47 ? 241.563 211.996 158.013 1.00 223.85 48 THR A CA 1
ATOM 238 C C . THR A 1 47 ? 241.204 210.847 158.942 1.00 223.85 48 THR A C 1
ATOM 239 O O . THR A 1 47 ? 240.520 209.903 158.534 1.00 223.85 48 THR A O 1
ATOM 243 N N . ILE A 1 48 ? 241.668 210.923 160.187 1.00 229.91 49 ILE A N 1
ATOM 244 C CA . ILE A 1 48 ? 241.284 209.917 161.168 1.00 229.91 49 ILE A CA 1
ATOM 245 C C . ILE A 1 48 ? 239.785 209.967 161.427 1.00 229.91 49 ILE A C 1
ATOM 246 O O . ILE A 1 48 ? 239.134 208.921 161.533 1.00 229.91 49 ILE A O 1
ATOM 251 N N . GLY A 1 49 ? 239.215 211.164 161.522 1.00 237.23 50 GLY A N 1
ATOM 252 C CA . GLY A 1 49 ? 237.790 211.304 161.737 1.00 237.23 50 GLY A CA 1
ATOM 253 C C . GLY A 1 49 ? 237.042 211.651 160.468 1.00 237.23 50 GLY A C 1
ATOM 254 O O . GLY A 1 49 ? 236.849 210.796 159.599 1.00 237.23 50 GLY A O 1
ATOM 255 N N . PHE A 1 50 ? 236.622 212.908 160.347 1.00 242.86 51 PHE A N 1
ATOM 256 C CA . PHE A 1 50 ? 235.850 213.346 159.195 1.00 242.86 51 PHE A CA 1
ATOM 257 C C . PHE A 1 50 ? 235.961 214.856 159.069 1.00 242.86 51 PHE A C 1
ATOM 258 O O . PHE A 1 50 ? 236.496 215.537 159.948 1.00 242.86 51 PHE A O 1
ATOM 266 N N . ASN A 1 51 ? 235.450 215.372 157.958 1.00 252.32 52 ASN A N 1
ATOM 267 C CA . ASN A 1 51 ? 235.344 216.803 157.735 1.00 252.32 52 ASN A CA 1
ATOM 268 C C . ASN A 1 51 ? 233.950 217.133 157.219 1.00 252.32 52 ASN A C 1
ATOM 269 O O . ASN A 1 51 ? 233.338 216.345 156.494 1.00 252.32 52 ASN A O 1
ATOM 274 N N . VAL A 1 52 ? 233.449 218.301 157.609 1.00 256.16 53 VAL A N 1
ATOM 275 C CA . VAL A 1 52 ? 232.152 218.788 157.154 1.00 256.16 53 VAL A CA 1
ATOM 276 C C . VAL A 1 52 ? 232.280 220.259 156.782 1.00 256.16 53 VAL A C 1
ATOM 277 O O . VAL A 1 52 ? 232.792 221.069 157.562 1.00 256.16 53 VAL A O 1
ATOM 281 N N . GLU A 1 53 ? 231.827 220.600 155.576 1.00 264.94 54 GLU A N 1
ATOM 282 C CA . GLU A 1 53 ? 231.864 221.977 155.107 1.00 264.94 54 GLU A CA 1
ATOM 283 C C . GLU A 1 53 ? 230.650 222.210 154.217 1.00 264.94 54 GLU A C 1
ATOM 284 O O . GLU A 1 53 ? 230.320 221.377 153.368 1.00 264.94 54 GLU A O 1
ATOM 290 N N . THR A 1 54 ? 229.989 223.349 154.414 1.00 267.10 55 THR A N 1
ATOM 291 C CA . THR A 1 54 ? 228.796 223.706 153.653 1.00 267.10 55 THR A CA 1
ATOM 292 C C . THR A 1 54 ? 229.172 224.699 152.560 1.00 267.10 55 THR A C 1
ATOM 293 O O . THR A 1 54 ? 229.623 225.810 152.855 1.00 267.10 55 THR A O 1
ATOM 297 N N . VAL A 1 55 ? 228.959 224.310 151.305 1.00 262.46 56 VAL A N 1
ATOM 298 C CA . VAL A 1 55 ? 229.352 225.105 150.148 1.00 262.46 56 VAL A CA 1
ATOM 299 C C . VAL A 1 55 ? 228.104 225.459 149.353 1.00 262.46 56 VAL A C 1
ATOM 300 O O . VAL A 1 55 ? 227.292 224.582 149.037 1.00 262.46 56 VAL A O 1
ATOM 304 N N . GLU A 1 56 ? 227.953 226.738 149.027 1.00 251.77 57 GLU A N 1
ATOM 305 C CA . GLU A 1 56 ? 226.864 227.200 148.181 1.00 251.77 57 GLU A CA 1
ATOM 306 C C . GLU A 1 56 ? 227.366 227.383 146.756 1.00 251.77 57 GLU A C 1
ATOM 307 O O . GLU A 1 56 ? 228.306 228.148 146.515 1.00 251.77 57 GLU A O 1
ATOM 313 N N . TYR A 1 57 ? 226.737 226.681 145.817 1.00 246.29 58 TYR A N 1
ATOM 314 C CA . TYR A 1 57 ? 227.099 226.760 144.408 1.00 246.29 58 TYR A CA 1
ATOM 315 C C . TYR A 1 57 ? 225.855 227.084 143.602 1.00 246.29 58 TYR A C 1
ATOM 316 O O . TYR A 1 57 ? 224.841 226.390 143.725 1.00 246.29 58 TYR A O 1
ATOM 325 N N . LYS A 1 58 ? 225.948 228.118 142.768 1.00 227.11 59 LYS A N 1
ATOM 326 C CA . LYS A 1 58 ? 224.826 228.587 141.960 1.00 227.11 59 LYS A CA 1
ATOM 327 C C . LYS A 1 58 ? 223.589 228.730 142.857 1.00 227.11 59 LYS A C 1
ATOM 328 O O . LYS A 1 58 ? 222.572 228.048 142.712 1.00 227.11 59 LYS A O 1
ATOM 334 N N . ASN A 1 59 ? 223.739 229.572 143.880 1.00 242.21 60 ASN A N 1
ATOM 335 C CA . ASN A 1 59 ? 222.688 229.906 144.836 1.00 242.21 60 ASN A CA 1
ATOM 336 C C . ASN A 1 59 ? 222.170 228.698 145.609 1.00 242.21 60 ASN A C 1
ATOM 337 O O . ASN A 1 59 ? 221.198 228.819 146.361 1.00 242.21 60 ASN A O 1
ATOM 342 N N . ILE A 1 60 ? 222.787 227.531 145.452 1.00 243.32 61 ILE A N 1
ATOM 343 C CA . ILE A 1 60 ? 222.353 226.318 146.130 1.00 243.32 61 ILE A CA 1
ATOM 344 C C . ILE A 1 60 ? 223.458 225.859 147.065 1.00 243.32 61 ILE A C 1
ATOM 345 O O . ILE A 1 60 ? 224.589 225.612 146.632 1.00 243.32 61 ILE A O 1
ATOM 350 N N . SER A 1 61 ? 223.124 225.733 148.343 1.00 249.53 62 SER A N 1
ATOM 351 C CA . SER A 1 61 ? 224.083 225.365 149.373 1.00 249.53 62 SER A CA 1
ATOM 352 C C . SER A 1 61 ? 224.178 223.850 149.474 1.00 249.53 62 SER A C 1
ATOM 353 O O . SER A 1 61 ? 223.157 223.163 149.591 1.00 249.53 62 SER A O 1
ATOM 356 N N . PHE A 1 62 ? 225.403 223.336 149.416 1.00 258.84 63 PHE A N 1
ATOM 357 C CA . PHE A 1 62 ? 225.679 221.912 149.555 1.00 258.84 63 PHE A CA 1
ATOM 358 C C . PHE A 1 62 ? 226.550 221.709 150.786 1.00 258.84 63 PHE A C 1
ATOM 359 O O . PHE A 1 62 ? 227.643 222.278 150.877 1.00 258.84 63 PHE A O 1
ATOM 367 N N . THR A 1 63 ? 226.067 220.904 151.729 1.00 262.74 64 THR A N 1
ATOM 368 C CA . THR A 1 63 ? 226.853 220.520 152.896 1.00 262.74 64 THR A CA 1
ATOM 369 C C . THR A 1 63 ? 227.481 219.160 152.609 1.00 262.74 64 THR A C 1
ATOM 370 O O . THR A 1 63 ? 226.862 218.117 152.841 1.00 262.74 64 THR A O 1
ATOM 374 N N . VAL A 1 64 ? 228.706 219.174 152.094 1.00 263.58 65 VAL A N 1
ATOM 375 C CA . VAL A 1 64 ? 229.419 217.963 151.709 1.00 263.58 65 VAL A CA 1
ATOM 376 C C . VAL A 1 64 ? 230.178 217.463 152.927 1.00 263.58 65 VAL A C 1
ATOM 377 O O . VAL A 1 64 ? 231.028 218.176 153.476 1.00 263.58 65 VAL A O 1
ATOM 381 N N . TRP A 1 65 ? 229.874 216.241 153.349 1.00 255.44 66 TRP A N 1
ATOM 382 C CA . TRP A 1 65 ? 230.508 215.624 154.508 1.00 255.44 66 TRP A CA 1
ATOM 383 C C . TRP A 1 65 ? 231.678 214.776 154.027 1.00 255.44 66 TRP A C 1
ATOM 384 O O . TRP A 1 65 ? 231.482 213.740 153.382 1.00 255.44 66 TRP A O 1
ATOM 395 N N . ASP A 1 66 ? 232.891 215.218 154.340 1.00 258.86 67 ASP A N 1
ATOM 396 C CA . ASP A 1 66 ? 234.114 214.517 153.961 1.00 258.86 67 ASP A CA 1
ATOM 397 C C . ASP A 1 66 ? 234.399 213.469 155.030 1.00 258.86 67 ASP A C 1
ATOM 398 O O . ASP A 1 66 ? 234.806 213.799 156.146 1.00 258.86 67 ASP A O 1
ATOM 403 N N . VAL A 1 67 ? 234.183 212.203 154.685 1.00 251.32 68 VAL A N 1
ATOM 404 C CA . VAL A 1 67 ? 234.526 211.078 155.545 1.00 251.32 68 VAL A CA 1
ATOM 405 C C . VAL A 1 67 ? 235.860 210.520 155.074 1.00 251.32 68 VAL A C 1
ATOM 406 O O . VAL A 1 67 ? 236.150 210.522 153.872 1.00 251.32 68 VAL A O 1
ATOM 410 N N . GLY A 1 68 ? 236.681 210.072 156.020 1.00 254.65 69 GLY A N 1
ATOM 411 C CA . GLY A 1 68 ? 238.005 209.591 155.664 1.00 254.65 69 GLY A CA 1
ATOM 412 C C . GLY A 1 68 ? 237.934 208.354 154.786 1.00 254.65 69 GLY A C 1
ATOM 413 O O . GLY A 1 68 ? 237.059 207.500 154.948 1.00 254.65 69 GLY A O 1
ATOM 414 N N . GLY A 1 69 ? 238.870 208.263 153.845 1.00 252.08 70 GLY A N 1
ATOM 415 C CA . GLY A 1 69 ? 238.933 207.165 152.907 1.00 252.08 70 GLY A CA 1
ATOM 416 C C . GLY A 1 69 ? 239.800 205.994 153.308 1.00 252.08 70 GLY A C 1
ATOM 417 O O . GLY A 1 69 ? 239.970 205.069 152.508 1.00 252.08 70 GLY A O 1
ATOM 418 N N . LEU A 1 70 ? 240.358 206.001 154.516 1.00 238.54 71 LEU A N 1
ATOM 419 C CA . LEU A 1 70 ? 241.192 204.891 154.956 1.00 238.54 71 LEU A CA 1
ATOM 420 C C . LEU A 1 70 ? 240.353 203.632 155.137 1.00 238.54 71 LEU A C 1
ATOM 421 O O . LEU A 1 70 ? 239.199 203.690 155.571 1.00 238.54 71 LEU A O 1
ATOM 426 N N . ASP A 1 71 ? 240.947 202.485 154.799 1.00 226.86 72 ASP A N 1
ATOM 427 C CA . ASP A 1 71 ? 240.229 201.218 154.892 1.00 226.86 72 ASP A CA 1
ATOM 428 C C . ASP A 1 71 ? 239.810 200.934 156.328 1.00 226.86 72 ASP A C 1
ATOM 429 O O . ASP A 1 71 ? 238.696 200.463 156.581 1.00 226.86 72 ASP A O 1
ATOM 434 N N . LYS A 1 72 ? 240.695 201.226 157.284 1.00 232.38 73 LYS A N 1
ATOM 435 C CA . LYS A 1 72 ? 240.399 200.954 158.685 1.00 232.38 73 LYS A CA 1
ATOM 436 C C . LYS A 1 72 ? 239.144 201.681 159.146 1.00 232.38 73 LYS A C 1
ATOM 437 O O . LYS A 1 72 ? 238.416 201.179 160.011 1.00 232.38 73 LYS A O 1
ATOM 443 N N . ILE A 1 73 ? 238.866 202.855 158.577 1.00 232.27 74 ILE A N 1
ATOM 444 C CA . ILE A 1 73 ? 237.661 203.602 158.912 1.00 232.27 74 ILE A CA 1
ATOM 445 C C . ILE A 1 73 ? 236.597 203.503 157.831 1.00 232.27 74 ILE A C 1
ATOM 446 O O . ILE A 1 73 ? 235.538 204.133 157.956 1.00 232.27 74 ILE A O 1
ATOM 451 N N . ARG A 1 74 ? 236.846 202.738 156.769 1.00 216.01 75 ARG A N 1
ATOM 452 C CA . ARG A 1 74 ? 235.789 202.462 155.804 1.00 216.01 75 ARG A CA 1
ATOM 453 C C . ARG A 1 74 ? 234.535 201.851 156.427 1.00 216.01 75 ARG A C 1
ATOM 454 O O . ARG A 1 74 ? 233.433 202.236 156.001 1.00 216.01 75 ARG A O 1
ATOM 462 N N . PRO A 1 75 ? 234.611 200.922 157.389 1.00 206.24 76 PRO A N 1
ATOM 463 C CA . PRO A 1 75 ? 233.372 200.446 158.024 1.00 206.24 76 PRO A CA 1
ATOM 464 C C . PRO A 1 75 ? 232.580 201.546 158.700 1.00 206.24 76 PRO A C 1
ATOM 465 O O . PRO A 1 75 ? 231.364 201.402 158.883 1.00 206.24 76 PRO A O 1
ATOM 469 N N . LEU A 1 76 ? 233.227 202.648 159.077 1.00 221.37 77 LEU A N 1
ATOM 470 C CA . LEU A 1 76 ? 232.523 203.754 159.706 1.00 221.37 77 LEU A CA 1
ATOM 471 C C . LEU A 1 76 ? 231.641 204.531 158.738 1.00 221.37 77 LEU A C 1
ATOM 472 O O . LEU A 1 76 ? 230.950 205.459 159.170 1.00 221.37 77 LEU A O 1
ATOM 477 N N . TRP A 1 77 ? 231.646 204.183 157.449 1.00 220.45 78 TRP A N 1
ATOM 478 C CA . TRP A 1 77 ? 230.847 204.929 156.481 1.00 220.45 78 TRP A CA 1
ATOM 479 C C . TRP A 1 77 ? 229.353 204.791 156.753 1.00 220.45 78 TRP A C 1
ATOM 480 O O . TRP A 1 77 ? 228.553 205.595 156.261 1.00 220.45 78 TRP A O 1
ATOM 491 N N . ARG A 1 78 ? 228.956 203.781 157.530 1.00 211.12 79 ARG A N 1
ATOM 492 C CA . ARG A 1 78 ? 227.533 203.532 157.746 1.00 211.12 79 ARG A CA 1
ATOM 493 C C . ARG A 1 78 ? 226.856 204.684 158.480 1.00 211.12 79 ARG A C 1
ATOM 494 O O . ARG A 1 78 ? 225.682 204.974 158.225 1.00 211.12 79 ARG A O 1
ATOM 502 N N . HIS A 1 79 ? 227.568 205.346 159.393 1.00 233.05 80 HIS A N 1
ATOM 503 C CA . HIS A 1 79 ? 226.959 206.372 160.231 1.00 233.05 80 HIS A CA 1
ATOM 504 C C . HIS A 1 79 ? 226.529 207.613 159.460 1.00 233.05 80 HIS A C 1
ATOM 505 O O . HIS A 1 79 ? 225.689 208.366 159.961 1.00 233.05 80 HIS A O 1
ATOM 512 N N . TYR A 1 80 ? 227.071 207.848 158.267 1.00 242.91 81 TYR A N 1
ATOM 513 C CA . TYR A 1 80 ? 226.807 209.075 157.527 1.00 242.91 81 TYR A CA 1
ATOM 514 C C . TYR A 1 80 ? 225.835 208.896 156.367 1.00 242.91 81 TYR A C 1
ATOM 515 O O . TYR A 1 80 ? 225.690 209.815 155.555 1.00 242.91 81 TYR A O 1
ATOM 524 N N . PHE A 1 81 ? 225.164 207.747 156.267 1.00 232.90 82 PHE A N 1
ATOM 525 C CA . PHE A 1 81 ? 224.307 207.491 155.112 1.00 232.90 82 PHE A CA 1
ATOM 526 C C . PHE A 1 81 ? 222.977 208.232 155.210 1.00 232.90 82 PHE A C 1
ATOM 527 O O . PHE A 1 81 ? 222.415 208.642 154.188 1.00 232.90 82 PHE A O 1
ATOM 535 N N . GLN A 1 82 ? 222.457 208.409 156.422 1.00 242.57 83 GLN A N 1
ATOM 536 C CA . GLN A 1 82 ? 221.081 208.860 156.605 1.00 242.57 83 GLN A CA 1
ATOM 537 C C . GLN A 1 82 ? 220.864 210.276 156.084 1.00 242.57 83 GLN A C 1
ATOM 538 O O . GLN A 1 82 ? 221.723 211.149 156.238 1.00 242.57 83 GLN A O 1
ATOM 544 N N . ASN A 1 83 ? 219.714 210.483 155.437 1.00 241.16 84 ASN A N 1
ATOM 545 C CA . ASN A 1 83 ? 219.227 211.766 154.933 1.00 241.16 84 ASN A CA 1
ATOM 546 C C . ASN A 1 83 ? 220.128 212.389 153.874 1.00 241.16 84 ASN A C 1
ATOM 547 O O . ASN A 1 83 ? 219.875 213.522 153.447 1.00 241.16 84 ASN A O 1
ATOM 552 N N . THR A 1 84 ? 221.169 211.689 153.436 1.00 246.83 85 THR A N 1
ATOM 553 C CA . THR A 1 84 ? 222.042 212.208 152.393 1.00 246.83 85 THR A CA 1
ATOM 554 C C . THR A 1 84 ? 221.299 212.254 151.063 1.00 246.83 85 THR A C 1
ATOM 555 O O . THR A 1 84 ? 220.557 211.327 150.723 1.00 246.83 85 THR A O 1
ATOM 559 N N . GLN A 1 85 ? 221.493 213.336 150.310 1.00 247.11 86 GLN A N 1
ATOM 560 C CA . GLN A 1 85 ? 220.847 213.487 149.012 1.00 247.11 86 GLN A CA 1
ATOM 561 C C . GLN A 1 85 ? 221.775 213.228 147.832 1.00 247.11 86 GLN A C 1
ATOM 562 O O . GLN A 1 85 ? 221.300 213.175 146.692 1.00 247.11 86 GLN A O 1
ATOM 568 N N . GLY A 1 86 ? 223.078 213.067 148.063 1.00 231.23 87 GLY A N 1
ATOM 569 C CA . GLY A 1 86 ? 223.999 212.815 146.969 1.00 231.23 87 GLY A CA 1
ATOM 570 C C . GLY A 1 86 ? 225.292 212.132 147.366 1.00 231.23 87 GLY A C 1
ATOM 571 O O . GLY A 1 86 ? 225.791 212.325 148.478 1.00 231.23 87 GLY A O 1
ATOM 572 N N . LEU A 1 87 ? 225.849 211.331 146.462 1.00 226.56 88 LEU A N 1
ATOM 573 C CA . LEU A 1 87 ? 227.095 210.615 146.701 1.00 226.56 88 LEU A CA 1
ATOM 574 C C . LEU A 1 87 ? 228.148 211.076 145.706 1.00 226.56 88 LEU A C 1
ATOM 575 O O . LEU A 1 87 ? 227.877 211.161 144.504 1.00 226.56 88 LEU A O 1
ATOM 580 N N . ILE A 1 88 ? 229.342 211.372 146.209 1.00 251.84 89 ILE A N 1
ATOM 581 C CA . ILE A 1 88 ? 230.473 211.782 145.386 1.00 251.84 89 ILE A CA 1
ATOM 582 C C . ILE A 1 88 ? 231.614 210.806 145.636 1.00 251.84 89 ILE A C 1
ATOM 583 O O . ILE A 1 88 ? 232.025 210.604 146.785 1.00 251.84 89 ILE A O 1
ATOM 588 N N . PHE A 1 89 ? 232.124 210.200 144.566 1.00 241.39 90 PHE A N 1
ATOM 589 C CA . PHE A 1 89 ? 233.204 209.224 144.658 1.00 241.39 90 PHE A CA 1
ATOM 590 C C . PHE A 1 89 ? 234.426 209.769 143.925 1.00 241.39 90 PHE A C 1
ATOM 591 O O . PHE A 1 89 ? 234.499 209.710 142.693 1.00 241.39 90 PHE A O 1
ATOM 599 N N . VAL A 1 90 ? 235.385 210.288 144.684 1.00 233.85 91 VAL A N 1
ATOM 600 C CA . VAL A 1 90 ? 236.634 210.797 144.135 1.00 233.85 91 VAL A CA 1
ATOM 601 C C . VAL A 1 90 ? 237.441 209.614 143.632 1.00 233.85 91 VAL A C 1
ATOM 602 O O . VAL A 1 90 ? 237.899 208.782 144.425 1.00 233.85 91 VAL A O 1
ATOM 606 N N . VAL A 1 91 ? 237.619 209.533 142.319 1.00 220.20 92 VAL A N 1
ATOM 607 C CA . VAL A 1 91 ? 238.269 208.395 141.687 1.00 220.20 92 VAL A CA 1
ATOM 608 C C . VAL A 1 91 ? 239.684 208.793 141.316 1.00 220.20 92 VAL A C 1
ATOM 609 O O . VAL A 1 91 ? 239.886 209.665 140.465 1.00 220.20 92 VAL A O 1
ATOM 613 N N . ASP A 1 92 ? 240.658 208.146 141.948 1.00 257.49 93 ASP A N 1
ATOM 614 C CA . ASP A 1 92 ? 242.065 208.333 141.607 1.00 257.49 93 ASP A CA 1
ATOM 615 C C . ASP A 1 92 ? 242.328 207.553 140.326 1.00 257.49 93 ASP A C 1
ATOM 616 O O . ASP A 1 92 ? 242.670 206.369 140.364 1.00 257.49 93 ASP A O 1
ATOM 621 N N . SER A 1 93 ? 242.158 208.217 139.180 1.00 259.47 94 SER A N 1
ATOM 622 C CA . SER A 1 93 ? 242.416 207.581 137.895 1.00 259.47 94 SER A CA 1
ATOM 623 C C . SER A 1 93 ? 243.863 207.137 137.744 1.00 259.47 94 SER A C 1
ATOM 624 O O . SER A 1 93 ? 244.138 206.236 136.944 1.00 259.47 94 SER A O 1
ATOM 627 N N . ASN A 1 94 ? 244.785 207.744 138.487 1.00 217.24 95 ASN A N 1
ATOM 628 C CA . ASN A 1 94 ? 246.179 207.331 138.501 1.00 217.24 95 ASN A CA 1
ATOM 629 C C . ASN A 1 94 ? 246.409 206.042 139.273 1.00 217.24 95 ASN A C 1
ATOM 630 O O . ASN A 1 94 ? 247.369 205.326 138.977 1.00 217.24 95 ASN A O 1
ATOM 635 N N . ASP A 1 95 ? 245.560 205.727 140.248 1.00 208.81 96 ASP A N 1
ATOM 636 C CA . ASP A 1 95 ? 245.748 204.548 141.090 1.00 208.81 96 ASP A CA 1
ATOM 637 C C . ASP A 1 95 ? 245.147 203.343 140.371 1.00 208.81 96 ASP A C 1
ATOM 638 O O . ASP A 1 95 ? 244.048 202.882 140.675 1.00 208.81 96 ASP A O 1
ATOM 643 N N . ARG A 1 96 ? 245.900 202.827 139.397 1.00 198.83 97 ARG A N 1
ATOM 644 C CA . ARG A 1 96 ? 245.440 201.665 138.645 1.00 198.83 97 ARG A CA 1
ATOM 645 C C . ARG A 1 96 ? 245.318 200.442 139.542 1.00 198.83 97 ARG A C 1
ATOM 646 O O . ARG A 1 96 ? 244.425 199.609 139.351 1.00 198.83 97 ARG A O 1
ATOM 654 N N . GLU A 1 97 ? 246.212 200.317 140.524 1.00 226.65 98 GLU A N 1
ATOM 655 C CA . GLU A 1 97 ? 246.240 199.123 141.362 1.00 226.65 98 GLU A CA 1
ATOM 656 C C . GLU A 1 97 ? 244.966 198.962 142.184 1.00 226.65 98 GLU A C 1
ATOM 657 O O . GLU A 1 97 ? 244.564 197.833 142.487 1.00 226.65 98 GLU A O 1
ATOM 663 N N . ARG A 1 98 ? 244.323 200.067 142.559 1.00 228.19 99 ARG A N 1
ATOM 664 C CA . ARG A 1 98 ? 243.178 200.029 143.461 1.00 228.19 99 ARG A CA 1
ATOM 665 C C . ARG A 1 98 ? 241.852 200.311 142.764 1.00 228.19 99 ARG A C 1
ATOM 666 O O . ARG A 1 98 ? 240.849 200.566 143.444 1.00 228.19 99 ARG A O 1
ATOM 674 N N . VAL A 1 99 ? 241.818 200.270 141.430 1.00 220.50 100 VAL A N 1
ATOM 675 C CA . VAL A 1 99 ? 240.551 200.474 140.734 1.00 220.50 100 VAL A CA 1
ATOM 676 C C . VAL A 1 99 ? 239.556 199.391 141.122 1.00 220.50 100 VAL A C 1
ATOM 677 O O . VAL A 1 99 ? 238.361 199.668 141.314 1.00 220.50 100 VAL A O 1
ATOM 681 N N . ASN A 1 100 ? 240.027 198.152 141.279 1.00 215.36 101 ASN A N 1
ATOM 682 C CA . ASN A 1 100 ? 239.148 197.107 141.784 1.00 215.36 101 ASN A CA 1
ATOM 683 C C . ASN A 1 100 ? 238.598 197.479 143.151 1.00 215.36 101 ASN A C 1
ATOM 684 O O . ASN A 1 100 ? 237.391 197.699 143.294 1.00 215.36 101 ASN A O 1
ATOM 689 N N . GLU A 1 101 ? 239.477 197.671 144.137 1.00 221.94 102 GLU A N 1
ATOM 690 C CA . GLU A 1 101 ? 239.010 197.939 145.494 1.00 221.94 102 GLU A CA 1
ATOM 691 C C . GLU A 1 101 ? 237.995 199.070 145.493 1.00 221.94 102 GLU A C 1
ATOM 692 O O . GLU A 1 101 ? 236.968 199.001 146.185 1.00 221.94 102 GLU A O 1
ATOM 698 N N . ALA A 1 102 ? 238.224 200.078 144.650 1.00 228.60 103 ALA A N 1
ATOM 699 C CA . ALA A 1 102 ? 237.239 201.136 144.475 1.00 228.60 103 ALA A CA 1
ATOM 700 C C . ALA A 1 102 ? 235.912 200.576 143.976 1.00 228.60 103 ALA A C 1
ATOM 701 O O . ALA A 1 102 ? 234.845 200.977 144.457 1.00 228.60 103 ALA A O 1
ATOM 703 N N . ARG A 1 103 ? 235.946 199.646 143.014 1.00 210.16 104 ARG A N 1
ATOM 704 C CA . ARG A 1 103 ? 234.678 199.211 142.431 1.00 210.16 104 ARG A CA 1
ATOM 705 C C . ARG A 1 103 ? 233.909 198.292 143.383 1.00 210.16 104 ARG A C 1
ATOM 706 O O . ARG A 1 103 ? 232.677 198.371 143.465 1.00 210.16 104 ARG A O 1
ATOM 714 N N . GLU A 1 104 ? 234.608 197.424 144.129 1.00 206.30 105 GLU A N 1
ATOM 715 C CA . GLU A 1 104 ? 233.886 196.663 145.154 1.00 206.30 105 GLU A CA 1
ATOM 716 C C . GLU A 1 104 ? 233.300 197.587 146.214 1.00 206.30 105 GLU A C 1
ATOM 717 O O . GLU A 1 104 ? 232.163 197.386 146.659 1.00 206.30 105 GLU A O 1
ATOM 723 N N . GLU A 1 105 ? 234.054 198.605 146.638 1.00 217.39 106 GLU A N 1
ATOM 724 C CA . GLU A 1 105 ? 233.494 199.525 147.623 1.00 217.39 106 GLU A CA 1
ATOM 725 C C . GLU A 1 105 ? 232.253 200.228 147.084 1.00 217.39 106 GLU A C 1
ATOM 726 O O . GLU A 1 105 ? 231.250 200.359 147.796 1.00 217.39 106 GLU A O 1
ATOM 732 N N . LEU A 1 106 ? 232.295 200.676 145.828 1.00 208.40 107 LEU A N 1
ATOM 733 C CA . LEU A 1 106 ? 231.142 201.360 145.246 1.00 208.40 107 LEU A CA 1
ATOM 734 C C . LEU A 1 106 ? 229.935 200.434 145.152 1.00 208.40 107 LEU A C 1
ATOM 735 O O . LEU A 1 106 ? 228.809 200.827 145.483 1.00 208.40 107 LEU A O 1
ATOM 740 N N . MET A 1 107 ? 230.154 199.192 144.715 1.00 217.26 108 MET A N 1
ATOM 741 C CA . MET A 1 107 ? 229.048 198.246 144.598 1.00 217.26 108 MET A CA 1
ATOM 742 C C . MET A 1 107 ? 228.439 197.927 145.956 1.00 217.26 108 MET A C 1
ATOM 743 O O . MET A 1 107 ? 227.214 197.823 146.081 1.00 217.26 108 MET A O 1
ATOM 748 N N . ARG A 1 108 ? 229.273 197.755 146.983 1.00 222.72 109 ARG A N 1
ATOM 749 C CA . ARG A 1 108 ? 228.736 197.502 148.316 1.00 222.72 109 ARG A CA 1
ATOM 750 C C . ARG A 1 108 ? 227.978 198.712 148.841 1.00 222.72 109 ARG A C 1
ATOM 751 O O . ARG A 1 108 ? 226.947 198.566 149.509 1.00 222.72 109 ARG A O 1
ATOM 759 N N . MET A 1 109 ? 228.484 199.916 148.566 1.00 228.25 110 MET A N 1
ATOM 760 C CA . MET A 1 109 ? 227.799 201.122 149.017 1.00 228.25 110 MET A CA 1
ATOM 761 C C . MET A 1 109 ? 226.434 201.254 148.357 1.00 228.25 110 MET A C 1
ATOM 762 O O . MET A 1 109 ? 225.444 201.589 149.016 1.00 228.25 110 MET A O 1
ATOM 767 N N . LEU A 1 110 ? 226.359 200.979 147.053 1.00 229.80 111 LEU A N 1
ATOM 768 C CA . LEU A 1 110 ? 225.078 201.049 146.362 1.00 229.80 111 LEU A CA 1
ATOM 769 C C . LEU A 1 110 ? 224.138 199.922 146.769 1.00 229.80 111 LEU A C 1
ATOM 770 O O . LEU A 1 110 ? 222.932 200.017 146.517 1.00 229.80 111 LEU A O 1
ATOM 775 N N . ALA A 1 111 ? 224.658 198.863 147.394 1.00 226.69 112 ALA A N 1
ATOM 776 C CA . ALA A 1 111 ? 223.802 197.790 147.881 1.00 226.69 112 ALA A CA 1
ATOM 777 C C . ALA A 1 111 ? 222.955 198.220 149.069 1.00 226.69 112 ALA A C 1
ATOM 778 O O . ALA A 1 111 ? 221.988 197.530 149.405 1.00 226.69 112 ALA A O 1
ATOM 780 N N . GLU A 1 112 ? 223.293 199.334 149.710 1.00 234.37 113 GLU A N 1
ATOM 781 C CA . GLU A 1 112 ? 222.511 199.826 150.837 1.00 234.37 113 GLU A CA 1
ATOM 782 C C . GLU A 1 112 ? 221.183 200.389 150.345 1.00 234.37 113 GLU A C 1
ATOM 783 O O . GLU A 1 112 ? 221.138 201.114 149.345 1.00 234.37 113 GLU A O 1
ATOM 789 N N . ASP A 1 113 ? 220.099 200.053 151.048 1.00 246.36 114 ASP A N 1
ATOM 790 C CA . ASP A 1 113 ? 218.787 200.577 150.683 1.00 246.36 114 ASP A CA 1
ATOM 791 C C . ASP A 1 113 ? 218.657 202.050 151.049 1.00 246.36 114 ASP A C 1
ATOM 792 O O . ASP A 1 113 ? 217.803 202.761 150.506 1.00 246.36 114 ASP A O 1
ATOM 797 N N . GLU A 1 114 ? 219.494 202.526 151.975 1.00 248.49 115 GLU A N 1
ATOM 798 C CA . GLU A 1 114 ? 219.412 203.918 152.408 1.00 248.49 115 GLU A CA 1
ATOM 799 C C . GLU A 1 114 ? 219.814 204.880 151.296 1.00 248.49 115 GLU A C 1
ATOM 800 O O . GLU A 1 114 ? 219.473 206.067 151.347 1.00 248.49 115 GLU A O 1
ATOM 806 N N . LEU A 1 115 ? 220.519 204.391 150.280 1.00 237.16 116 LEU A N 1
ATOM 807 C CA . LEU A 1 115 ? 221.005 205.235 149.201 1.00 237.16 116 LEU A CA 1
ATOM 808 C C . LEU A 1 115 ? 220.285 204.986 147.879 1.00 237.16 116 LEU A C 1
ATOM 809 O O . LEU A 1 115 ? 220.880 205.187 146.816 1.00 237.16 116 LEU A O 1
ATOM 814 N N . ARG A 1 116 ? 219.022 204.553 147.918 1.00 220.35 117 ARG A N 1
ATOM 815 C CA . ARG A 1 116 ? 218.298 204.264 146.683 1.00 220.35 117 ARG A CA 1
ATOM 816 C C . ARG A 1 116 ? 217.865 205.525 145.946 1.00 220.35 117 ARG A C 1
ATOM 817 O O . ARG A 1 116 ? 217.855 205.532 144.711 1.00 220.35 117 ARG A O 1
ATOM 825 N N . ASP A 1 117 ? 217.506 206.587 146.666 1.00 205.82 118 ASP A N 1
ATOM 826 C CA . ASP A 1 117 ? 217.040 207.824 146.055 1.00 205.82 118 ASP A CA 1
ATOM 827 C C . ASP A 1 117 ? 218.113 208.901 145.996 1.00 205.82 118 ASP A C 1
ATOM 828 O O . ASP A 1 117 ? 217.817 210.029 145.592 1.00 205.82 118 ASP A O 1
ATOM 833 N N . ALA A 1 118 ? 219.339 208.588 146.400 1.00 229.33 119 ALA A N 1
ATOM 834 C CA . ALA A 1 118 ? 220.422 209.557 146.322 1.00 229.33 119 ALA A CA 1
ATOM 835 C C . ALA A 1 118 ? 221.012 209.581 144.918 1.00 229.33 119 ALA A C 1
ATOM 836 O O . ALA A 1 118 ? 220.763 208.686 144.106 1.00 229.33 119 ALA A O 1
ATOM 838 N N . VAL A 1 119 ? 221.792 210.613 144.633 1.00 222.16 120 VAL A N 1
ATOM 839 C CA . VAL A 1 119 ? 222.414 210.772 143.324 1.00 222.16 120 VAL A CA 1
ATOM 840 C C . VAL A 1 119 ? 223.916 210.570 143.452 1.00 222.16 120 VAL A C 1
ATOM 841 O O . VAL A 1 119 ? 224.534 210.905 144.468 1.00 222.16 120 VAL A O 1
ATOM 845 N N . LEU A 1 120 ? 224.512 210.006 142.404 1.00 200.57 121 LEU A N 1
ATOM 846 C CA . LEU A 1 120 ? 225.938 209.702 142.377 1.00 200.57 121 LEU A CA 1
ATOM 847 C C . LEU A 1 120 ? 226.607 210.554 141.310 1.00 200.57 121 LEU A C 1
ATOM 848 O O . LEU A 1 120 ? 226.279 210.451 140.124 1.00 200.57 121 LEU A O 1
ATOM 853 N N . LEU A 1 121 ? 227.549 211.382 141.735 1.00 229.74 122 LEU A N 1
ATOM 854 C CA . LEU A 1 121 ? 228.447 212.090 140.838 1.00 229.74 122 LEU A CA 1
ATOM 855 C C . LEU A 1 121 ? 229.834 211.492 141.019 1.00 229.74 122 LEU A C 1
ATOM 856 O O . LEU A 1 121 ? 230.316 211.372 142.150 1.00 229.74 122 LEU A O 1
ATOM 861 N N . VAL A 1 122 ? 230.468 211.111 139.917 1.00 264.42 123 VAL A N 1
ATOM 862 C CA . VAL A 1 122 ? 231.757 210.431 139.953 1.00 264.42 123 VAL A CA 1
ATOM 863 C C . VAL A 1 122 ? 232.849 211.426 139.582 1.00 264.42 123 VAL A C 1
ATOM 864 O O . VAL A 1 122 ? 232.858 211.965 138.468 1.00 264.42 123 VAL A O 1
ATOM 868 N N . PHE A 1 123 ? 233.770 211.668 140.515 1.00 252.39 124 PHE A N 1
ATOM 869 C CA . PHE A 1 123 ? 234.938 212.511 140.280 1.00 252.39 124 PHE A CA 1
ATOM 870 C C . PHE A 1 123 ? 236.136 211.620 139.985 1.00 252.39 124 PHE A C 1
ATOM 871 O O . PHE A 1 123 ? 236.663 210.961 140.884 1.00 252.39 124 PHE A O 1
ATOM 879 N N . ALA A 1 124 ? 236.567 211.605 138.729 1.00 229.79 125 ALA A N 1
ATOM 880 C CA . ALA A 1 124 ? 237.798 210.921 138.349 1.00 229.79 125 ALA A CA 1
ATOM 881 C C . ALA A 1 124 ? 238.932 211.911 138.561 1.00 229.79 125 ALA A C 1
ATOM 882 O O . ALA A 1 124 ? 239.166 212.803 137.747 1.00 229.79 125 ALA A O 1
ATOM 884 N N . ASN A 1 125 ? 239.637 211.757 139.677 1.00 282.83 126 ASN A N 1
ATOM 885 C CA . ASN A 1 125 ? 240.626 212.730 140.114 1.00 282.83 126 ASN A CA 1
ATOM 886 C C . ASN A 1 125 ? 242.026 212.359 139.626 1.00 282.83 126 ASN A C 1
ATOM 887 O O . ASN A 1 125 ? 242.258 211.291 139.055 1.00 282.83 126 ASN A O 1
ATOM 892 N N . LYS A 1 126 ? 242.969 213.277 139.864 1.00 285.60 127 LYS A N 1
ATOM 893 C CA . LYS A 1 126 ? 244.383 213.098 139.538 1.00 285.60 127 LYS A CA 1
ATOM 894 C C . LYS A 1 126 ? 244.611 212.840 138.052 1.00 285.60 127 LYS A C 1
ATOM 895 O O . LYS A 1 126 ? 245.325 211.906 137.680 1.00 285.60 127 LYS A O 1
ATOM 901 N N . GLN A 1 127 ? 244.003 213.656 137.189 1.00 284.16 128 GLN A N 1
ATOM 902 C CA . GLN A 1 127 ? 244.256 213.555 135.757 1.00 284.16 128 GLN A CA 1
ATOM 903 C C . GLN A 1 127 ? 245.622 214.100 135.359 1.00 284.16 128 GLN A C 1
ATOM 904 O O . GLN A 1 127 ? 246.044 213.887 134.218 1.00 284.16 128 GLN A O 1
ATOM 910 N N . ASP A 1 128 ? 246.320 214.787 136.268 1.00 226.68 129 ASP A N 1
ATOM 911 C CA . ASP A 1 128 ? 247.604 215.393 135.934 1.00 226.68 129 ASP A CA 1
ATOM 912 C C . ASP A 1 128 ? 248.690 214.364 135.647 1.00 226.68 129 ASP A C 1
ATOM 913 O O . ASP A 1 128 ? 249.550 214.617 134.796 1.00 226.68 129 ASP A O 1
ATOM 918 N N . LEU A 1 129 ? 248.678 213.221 136.326 1.00 215.49 130 LEU A N 1
ATOM 919 C CA . LEU A 1 129 ? 249.734 212.250 136.069 1.00 215.49 130 LEU A CA 1
ATOM 920 C C . LEU A 1 129 ? 249.596 211.665 134.665 1.00 215.49 130 LEU A C 1
ATOM 921 O O . LEU A 1 129 ? 248.480 211.490 134.170 1.00 215.49 130 LEU A O 1
ATOM 926 N N . PRO A 1 130 ? 250.717 211.366 134.006 1.00 226.52 131 PRO A N 1
ATOM 927 C CA . PRO A 1 130 ? 250.643 210.847 132.631 1.00 226.52 131 PRO A CA 1
ATOM 928 C C . PRO A 1 130 ? 249.930 209.512 132.525 1.00 226.52 131 PRO A C 1
ATOM 929 O O . PRO A 1 130 ? 249.420 209.178 131.448 1.00 226.52 131 PRO A O 1
ATOM 933 N N . ASN A 1 131 ? 249.868 208.742 133.608 1.00 233.02 132 ASN A N 1
ATOM 934 C CA . ASN A 1 131 ? 249.303 207.401 133.574 1.00 233.02 132 ASN A CA 1
ATOM 935 C C . ASN A 1 131 ? 247.859 207.349 134.062 1.00 233.02 132 ASN A C 1
ATOM 936 O O . ASN A 1 131 ? 247.351 206.259 134.344 1.00 233.02 132 ASN A O 1
ATOM 941 N N . ALA A 1 132 ? 247.189 208.494 134.166 1.00 260.83 133 ALA A N 1
ATOM 942 C CA . ALA A 1 132 ? 245.786 208.503 134.559 1.00 260.83 133 ALA A CA 1
ATOM 943 C C . ALA A 1 132 ? 244.906 208.054 133.398 1.00 260.83 133 ALA A C 1
ATOM 944 O O . ALA A 1 132 ? 245.061 208.525 132.267 1.00 260.83 133 ALA A O 1
ATOM 946 N N . MET A 1 133 ? 243.982 207.140 133.681 1.00 237.95 134 MET A N 1
ATOM 947 C CA . MET A 1 133 ? 243.106 206.612 132.644 1.00 237.95 134 MET A CA 1
ATOM 948 C C . MET A 1 133 ? 242.000 207.611 132.323 1.00 237.95 134 MET A C 1
ATOM 949 O O . MET A 1 133 ? 241.692 208.498 133.124 1.00 237.95 134 MET A O 1
ATOM 954 N N . ASN A 1 134 ? 241.401 207.466 131.142 1.00 199.99 135 ASN A N 1
ATOM 955 C CA . ASN A 1 134 ? 240.328 208.361 130.737 1.00 199.99 135 ASN A CA 1
ATOM 956 C C . ASN A 1 134 ? 239.056 208.051 131.524 1.00 199.99 135 ASN A C 1
ATOM 957 O O . ASN A 1 134 ? 238.908 206.987 132.131 1.00 199.99 135 ASN A O 1
ATOM 962 N N . ALA A 1 135 ? 238.124 209.006 131.519 1.00 196.94 136 ALA A N 1
ATOM 963 C CA . ALA A 1 135 ? 236.909 208.858 132.313 1.00 196.94 136 ALA A CA 1
ATOM 964 C C . ALA A 1 135 ? 236.066 207.685 131.831 1.00 196.94 136 ALA A C 1
ATOM 965 O O . ALA A 1 135 ? 235.371 207.046 132.627 1.00 196.94 136 ALA A O 1
ATOM 967 N N . ALA A 1 136 ? 236.099 207.397 130.529 1.00 201.88 137 ALA A N 1
ATOM 968 C CA . ALA A 1 136 ? 235.323 206.275 130.009 1.00 201.88 137 ALA A CA 1
ATOM 969 C C . ALA A 1 136 ? 235.796 204.957 130.606 1.00 201.88 137 ALA A C 1
ATOM 970 O O . ALA A 1 136 ? 234.980 204.112 131.001 1.00 201.88 137 ALA A O 1
ATOM 972 N N . GLU A 1 137 ? 237.113 204.762 130.683 1.00 214.01 138 GLU A N 1
ATOM 973 C CA . GLU A 1 137 ? 237.633 203.567 131.333 1.00 214.01 138 GLU A CA 1
ATOM 974 C C . GLU A 1 137 ? 237.290 203.568 132.814 1.00 214.01 138 GLU A C 1
ATOM 975 O O . GLU A 1 137 ? 237.073 202.506 133.405 1.00 214.01 138 GLU A O 1
ATOM 981 N N . ILE A 1 138 ? 237.221 204.751 133.425 1.00 207.31 139 ILE A N 1
ATOM 982 C CA . ILE A 1 138 ? 236.803 204.836 134.819 1.00 207.31 139 ILE A CA 1
ATOM 983 C C . ILE A 1 138 ? 235.380 204.315 134.977 1.00 207.31 139 ILE A C 1
ATOM 984 O O . ILE A 1 138 ? 235.084 203.537 135.892 1.00 207.31 139 ILE A O 1
ATOM 989 N N . THR A 1 139 ? 234.482 204.730 134.080 1.00 216.87 140 THR A N 1
ATOM 990 C CA . THR A 1 139 ? 233.102 204.251 134.104 1.00 216.87 140 THR A CA 1
ATOM 991 C C . THR A 1 139 ? 233.038 202.743 133.907 1.00 216.87 140 THR A C 1
ATOM 992 O O . THR A 1 139 ? 232.310 202.038 134.616 1.00 216.87 140 THR A O 1
ATOM 996 N N . ASP A 1 140 ? 233.796 202.235 132.935 1.00 208.21 141 ASP A N 1
ATOM 997 C CA . ASP A 1 140 ? 233.765 200.806 132.647 1.00 208.21 141 ASP A CA 1
ATOM 998 C C . ASP A 1 140 ? 234.271 199.995 133.835 1.00 208.21 141 ASP A C 1
ATOM 999 O O . ASP A 1 140 ? 233.679 198.973 134.202 1.00 208.21 141 ASP A O 1
ATOM 1004 N N . LYS A 1 141 ? 235.364 200.443 134.458 1.00 216.61 142 LYS A N 1
ATOM 1005 C CA . LYS A 1 141 ? 235.880 199.753 135.633 1.00 216.61 142 LYS A CA 1
ATOM 1006 C C . LYS A 1 141 ? 234.904 199.826 136.798 1.00 216.61 142 LYS A C 1
ATOM 1007 O O . LYS A 1 141 ? 234.732 198.842 137.526 1.00 216.61 142 LYS A O 1
ATOM 1013 N N . LEU A 1 142 ? 234.255 200.974 136.990 1.00 208.68 143 LEU A N 1
ATOM 1014 C CA . LEU A 1 142 ? 233.280 201.136 138.059 1.00 208.68 143 LEU A CA 1
ATOM 1015 C C . LEU A 1 142 ? 231.897 200.627 137.682 1.00 208.68 143 LEU A C 1
ATOM 1016 O O . LEU A 1 142 ? 230.987 200.673 138.519 1.00 208.68 143 LEU A O 1
ATOM 1021 N N . GLY A 1 143 ? 231.717 200.157 136.452 1.00 206.19 144 GLY A N 1
ATOM 1022 C CA . GLY A 1 143 ? 230.430 199.636 136.042 1.00 206.19 144 GLY A CA 1
ATOM 1023 C C . GLY A 1 143 ? 229.306 200.635 136.160 1.00 206.19 144 GLY A C 1
ATOM 1024 O O . GLY A 1 143 ? 228.180 200.254 136.489 1.00 206.19 144 GLY A O 1
ATOM 1025 N N . LEU A 1 144 ? 229.586 201.915 135.915 1.00 223.19 145 LEU A N 1
ATOM 1026 C CA . LEU A 1 144 ? 228.536 202.923 135.991 1.00 223.19 145 LEU A CA 1
ATOM 1027 C C . LEU A 1 144 ? 227.477 202.711 134.916 1.00 223.19 145 LEU A C 1
ATOM 1028 O O . LEU A 1 144 ? 226.335 203.155 135.074 1.00 223.19 145 LEU A O 1
ATOM 1033 N N . HIS A 1 145 ? 227.834 202.035 133.821 1.00 226.13 146 HIS A N 1
ATOM 1034 C CA . HIS A 1 145 ? 226.876 201.778 132.752 1.00 226.13 146 HIS A CA 1
ATOM 1035 C C . HIS A 1 145 ? 225.847 200.722 133.133 1.00 226.13 146 HIS A C 1
ATOM 1036 O O . HIS A 1 145 ? 224.756 200.702 132.553 1.00 226.13 146 HIS A O 1
ATOM 1043 N N . SER A 1 146 ? 226.164 199.848 134.088 1.00 238.95 147 SER A N 1
ATOM 1044 C CA . SER A 1 146 ? 225.264 198.766 134.462 1.00 238.95 147 SER A CA 1
ATOM 1045 C C . SER A 1 146 ? 224.324 199.134 135.602 1.00 238.95 147 SER A C 1
ATOM 1046 O O . SER A 1 146 ? 223.550 198.278 136.042 1.00 238.95 147 SER A O 1
ATOM 1049 N N . LEU A 1 147 ? 224.374 200.368 136.094 1.00 237.35 148 LEU A N 1
ATOM 1050 C CA . LEU A 1 147 ? 223.526 200.757 137.212 1.00 237.35 148 LEU A CA 1
ATOM 1051 C C . LEU A 1 147 ? 222.072 200.879 136.770 1.00 237.35 148 LEU A C 1
ATOM 1052 O O . LEU A 1 147 ? 221.778 201.294 135.646 1.00 237.35 148 LEU A O 1
ATOM 1057 N N . ARG A 1 148 ? 221.159 200.513 137.667 1.00 189.28 149 ARG A N 1
ATOM 1058 C CA . ARG A 1 148 ? 219.728 200.567 137.404 1.00 189.28 149 ARG A CA 1
ATOM 1059 C C . ARG A 1 148 ? 219.045 201.419 138.462 1.00 189.28 149 ARG A C 1
ATOM 1060 O O . ARG A 1 148 ? 219.322 201.280 139.657 1.00 189.28 149 ARG A O 1
ATOM 1068 N N . HIS A 1 149 ? 218.140 202.292 138.012 1.00 199.73 150 HIS A N 1
ATOM 1069 C CA . HIS A 1 149 ? 217.452 203.241 138.887 1.00 199.73 150 HIS A CA 1
ATOM 1070 C C . HIS A 1 149 ? 218.464 204.101 139.645 1.00 199.73 150 HIS A C 1
ATOM 1071 O O . HIS A 1 149 ? 218.390 204.275 140.863 1.00 199.73 150 HIS A O 1
ATOM 1078 N N . ARG A 1 150 ? 219.441 204.631 138.913 1.00 235.57 151 ARG A N 1
ATOM 1079 C CA . ARG A 1 150 ? 220.505 205.435 139.498 1.00 235.57 151 ARG A CA 1
ATOM 1080 C C . ARG A 1 150 ? 220.913 206.530 138.524 1.00 235.57 151 ARG A C 1
ATOM 1081 O O . ARG A 1 150 ? 221.582 206.256 137.523 1.00 235.57 151 ARG A O 1
ATOM 1089 N N . ASN A 1 151 ? 220.519 207.765 138.823 1.00 239.50 152 ASN A N 1
ATOM 1090 C CA . ASN A 1 151 ? 220.937 208.911 138.027 1.00 239.50 152 ASN A CA 1
ATOM 1091 C C . ASN A 1 151 ? 222.389 209.233 138.353 1.00 239.50 152 ASN A C 1
ATOM 1092 O O . ASN A 1 151 ? 222.709 209.598 139.489 1.00 239.50 152 ASN A O 1
ATOM 1097 N N . TRP A 1 152 ? 223.268 209.098 137.363 1.00 194.20 153 TRP A N 1
ATOM 1098 C CA . TRP A 1 152 ? 224.698 209.211 137.598 1.00 194.20 153 TRP A CA 1
ATOM 1099 C C . TRP A 1 152 ? 225.358 209.995 136.477 1.00 194.20 153 TRP A C 1
ATOM 1100 O O . TRP A 1 152 ? 224.858 210.048 135.351 1.00 194.20 153 TRP A O 1
ATOM 1111 N N . TYR A 1 153 ? 226.505 210.583 136.799 1.00 211.39 154 TYR A N 1
ATOM 1112 C CA . TYR A 1 153 ? 227.352 211.242 135.819 1.00 211.39 154 TYR A CA 1
ATOM 1113 C C . TYR A 1 153 ? 228.799 211.076 136.249 1.00 211.39 154 TYR A C 1
ATOM 1114 O O . TYR A 1 153 ? 229.076 210.817 137.423 1.00 211.39 154 TYR A O 1
ATOM 1123 N N . ILE A 1 154 ? 229.714 211.220 135.296 1.00 249.31 155 ILE A N 1
ATOM 1124 C CA . ILE A 1 154 ? 231.143 211.100 135.547 1.00 249.31 155 ILE A CA 1
ATOM 1125 C C . ILE A 1 154 ? 231.848 212.306 134.943 1.00 249.31 155 ILE A C 1
ATOM 1126 O O . ILE A 1 154 ? 231.457 212.799 133.879 1.00 249.31 155 ILE A O 1
ATOM 1131 N N . GLN A 1 155 ? 232.873 212.794 135.638 1.00 239.11 156 GLN A N 1
ATOM 1132 C CA . GLN A 1 155 ? 233.658 213.939 135.193 1.00 239.11 156 GLN A CA 1
ATOM 1133 C C . GLN A 1 155 ? 235.115 213.711 135.562 1.00 239.11 156 GLN A C 1
ATOM 1134 O O . GLN A 1 155 ? 235.436 213.528 136.741 1.00 239.11 156 GLN A O 1
ATOM 1140 N N . ALA A 1 156 ? 235.992 213.719 134.561 1.00 224.87 157 ALA A N 1
ATOM 1141 C CA . ALA A 1 156 ? 237.420 213.644 134.828 1.00 224.87 157 ALA A CA 1
ATOM 1142 C C . ALA A 1 156 ? 237.871 214.918 135.527 1.00 224.87 157 ALA A C 1
ATOM 1143 O O . ALA A 1 156 ? 237.745 216.016 134.978 1.00 224.87 157 ALA A O 1
ATOM 1145 N N . THR A 1 157 ? 238.396 214.774 136.739 1.00 248.72 158 THR A N 1
ATOM 1146 C CA . THR A 1 157 ? 238.707 215.920 137.578 1.00 248.72 158 THR A CA 1
ATOM 1147 C C . THR A 1 157 ? 240.188 215.931 137.925 1.00 248.72 158 THR A C 1
ATOM 1148 O O . THR A 1 157 ? 240.871 214.907 137.849 1.00 248.72 158 THR A O 1
ATOM 1152 N N . CYS A 1 158 ? 240.683 217.115 138.282 1.00 312.63 159 CYS A N 1
ATOM 1153 C CA . CYS A 1 158 ? 242.067 217.309 138.706 1.00 312.63 159 CYS A CA 1
ATOM 1154 C C . CYS A 1 158 ? 242.058 218.182 139.953 1.00 312.63 159 CYS A C 1
ATOM 1155 O O . CYS A 1 158 ? 241.705 219.365 139.885 1.00 312.63 159 CYS A O 1
ATOM 1158 N N . ALA A 1 159 ? 242.441 217.597 141.091 1.00 299.04 160 ALA A N 1
ATOM 1159 C CA . ALA A 1 159 ? 242.396 218.328 142.354 1.00 299.04 160 ALA A CA 1
ATOM 1160 C C . ALA A 1 159 ? 243.365 219.505 142.359 1.00 299.04 160 ALA A C 1
ATOM 1161 O O . ALA A 1 159 ? 243.032 220.588 142.855 1.00 299.04 160 ALA A O 1
ATOM 1163 N N . THR A 1 160 ? 244.572 219.314 141.821 1.00 269.49 161 THR A N 1
ATOM 1164 C CA . THR A 1 160 ? 245.563 220.385 141.865 1.00 269.49 161 THR A CA 1
ATOM 1165 C C . THR A 1 160 ? 245.135 221.594 141.037 1.00 269.49 161 THR A C 1
ATOM 1166 O O . THR A 1 160 ? 245.360 222.736 141.456 1.00 269.49 161 THR A O 1
ATOM 1170 N N . SER A 1 161 ? 244.508 221.376 139.879 1.00 291.98 162 SER A N 1
ATOM 1171 C CA . SER A 1 161 ? 244.119 222.481 139.008 1.00 291.98 162 SER A CA 1
ATOM 1172 C C . SER A 1 161 ? 242.659 222.894 139.158 1.00 291.98 162 SER A C 1
ATOM 1173 O O . SER A 1 161 ? 242.321 224.039 138.835 1.00 291.98 162 SER A O 1
ATOM 1176 N N . GLY A 1 162 ? 241.791 222.004 139.638 1.00 299.04 163 GLY A N 1
ATOM 1177 C CA . GLY A 1 162 ? 240.391 222.320 139.826 1.00 299.04 163 GLY A CA 1
ATOM 1178 C C . GLY A 1 162 ? 239.515 222.145 138.604 1.00 299.04 163 GLY A C 1
ATOM 1179 O O . GLY A 1 162 ? 238.326 222.487 138.662 1.00 299.04 163 GLY A O 1
ATOM 1180 N N . ASP A 1 163 ? 240.057 221.628 137.503 1.00 284.90 164 ASP A N 1
ATOM 1181 C CA . ASP A 1 163 ? 239.271 221.450 136.288 1.00 284.90 164 ASP A CA 1
ATOM 1182 C C . ASP A 1 163 ? 238.199 220.386 136.487 1.00 284.90 164 ASP A C 1
ATOM 1183 O O . ASP A 1 163 ? 238.456 219.327 137.067 1.00 284.90 164 ASP A O 1
ATOM 1188 N N . GLY A 1 164 ? 236.993 220.673 136.004 1.00 265.98 165 GLY A N 1
ATOM 1189 C CA . GLY A 1 164 ? 235.888 219.745 136.086 1.00 265.98 165 GLY A CA 1
ATOM 1190 C C . GLY A 1 164 ? 235.070 219.825 137.356 1.00 265.98 165 GLY A C 1
ATOM 1191 O O . GLY A 1 164 ? 234.025 219.167 137.442 1.00 265.98 165 GLY A O 1
ATOM 1192 N N . LEU A 1 165 ? 235.503 220.609 138.345 1.00 267.48 166 LEU A N 1
ATOM 1193 C CA . LEU A 1 165 ? 234.782 220.665 139.612 1.00 267.48 166 LEU A CA 1
ATOM 1194 C C . LEU A 1 165 ? 233.488 221.457 139.478 1.00 267.48 166 LEU A C 1
ATOM 1195 O O . LEU A 1 165 ? 232.445 221.059 140.011 1.00 267.48 166 LEU A O 1
ATOM 1200 N N . TYR A 1 166 ? 233.534 222.587 138.771 1.00 275.49 167 TYR A N 1
ATOM 1201 C CA . TYR A 1 166 ? 232.334 223.405 138.653 1.00 275.49 167 TYR A CA 1
ATOM 1202 C C . TYR A 1 166 ? 231.300 222.760 137.741 1.00 275.49 167 TYR A C 1
ATOM 1203 O O . TYR A 1 166 ? 230.099 222.914 137.975 1.00 275.49 167 TYR A O 1
ATOM 1212 N N . GLU A 1 167 ? 231.736 222.018 136.718 1.00 276.20 168 GLU A N 1
ATOM 1213 C CA . GLU A 1 167 ? 230.784 221.249 135.918 1.00 276.20 168 GLU A CA 1
ATOM 1214 C C . GLU A 1 167 ? 230.083 220.193 136.764 1.00 276.20 168 GLU A C 1
ATOM 1215 O O . GLU A 1 167 ? 228.860 220.014 136.664 1.00 276.20 168 GLU A O 1
ATOM 1221 N N . GLY A 1 168 ? 230.845 219.477 137.593 1.00 265.58 169 GLY A N 1
ATOM 1222 C CA . GLY A 1 168 ? 230.242 218.479 138.459 1.00 265.58 169 GLY A CA 1
ATOM 1223 C C . GLY A 1 168 ? 229.273 219.092 139.450 1.00 265.58 169 GLY A C 1
ATOM 1224 O O . GLY A 1 168 ? 228.195 218.549 139.700 1.00 265.58 169 GLY A O 1
ATOM 1225 N N . LEU A 1 169 ? 229.645 220.239 140.024 1.00 256.77 170 LEU A N 1
ATOM 1226 C CA . LEU A 1 169 ? 228.731 220.942 140.918 1.00 256.77 170 LEU A CA 1
ATOM 1227 C C . LEU A 1 169 ? 227.472 221.387 140.188 1.00 256.77 170 LEU A C 1
ATOM 1228 O O . LEU A 1 169 ? 226.367 221.289 140.737 1.00 256.77 170 LEU A O 1
ATOM 1233 N N . ASP A 1 170 ? 227.619 221.876 138.956 1.00 259.70 171 ASP A N 1
ATOM 1234 C CA . ASP A 1 170 ? 226.464 222.271 138.161 1.00 259.70 171 ASP A CA 1
ATOM 1235 C C . ASP A 1 170 ? 225.519 221.094 137.962 1.00 259.70 171 ASP A C 1
ATOM 1236 O O . ASP A 1 170 ? 224.307 221.213 138.174 1.00 259.70 171 ASP A O 1
ATOM 1241 N N . TRP A 1 171 ? 226.061 219.943 137.561 1.00 248.33 172 TRP A N 1
ATOM 1242 C CA . TRP A 1 171 ? 225.223 218.766 137.348 1.00 248.33 172 TRP A CA 1
ATOM 1243 C C . TRP A 1 171 ? 224.562 218.325 138.649 1.00 248.33 172 TRP A C 1
ATOM 1244 O O . TRP A 1 171 ? 223.382 217.951 138.672 1.00 248.33 172 TRP A O 1
ATOM 1255 N N . LEU A 1 172 ? 225.325 218.338 139.744 1.00 260.80 173 LEU A N 1
ATOM 1256 C CA . LEU A 1 172 ? 224.783 217.916 141.029 1.00 260.80 173 LEU A CA 1
ATOM 1257 C C . LEU A 1 172 ? 223.599 218.784 141.417 1.00 260.80 173 LEU A C 1
ATOM 1258 O O . LEU A 1 172 ? 222.543 218.278 141.811 1.00 260.80 173 LEU A O 1
ATOM 1263 N N . SER A 1 173 ? 223.745 220.100 141.273 1.00 254.87 174 SER A N 1
ATOM 1264 C CA . SER A 1 173 ? 222.616 220.985 141.523 1.00 254.87 174 SER A CA 1
ATOM 1265 C C . SER A 1 173 ? 221.460 220.666 140.587 1.00 254.87 174 SER A C 1
ATOM 1266 O O . SER A 1 173 ? 220.306 220.585 141.020 1.00 254.87 174 SER A O 1
ATOM 1269 N N . ASN A 1 174 ? 221.758 220.453 139.302 1.00 242.85 175 ASN A N 1
ATOM 1270 C CA . ASN A 1 174 ? 220.702 220.275 138.312 1.00 242.85 175 ASN A CA 1
ATOM 1271 C C . ASN A 1 174 ? 219.819 219.088 138.661 1.00 242.85 175 ASN A C 1
ATOM 1272 O O . ASN A 1 174 ? 218.587 219.193 138.637 1.00 242.85 175 ASN A O 1
ATOM 1277 N N . GLN A 1 175 ? 220.425 217.952 139.000 1.00 239.93 176 GLN A N 1
ATOM 1278 C CA . GLN A 1 175 ? 219.615 216.830 139.468 1.00 239.93 176 GLN A CA 1
ATOM 1279 C C . GLN A 1 175 ? 218.969 217.116 140.818 1.00 239.93 176 GLN A C 1
ATOM 1280 O O . GLN A 1 175 ? 217.811 216.745 141.043 1.00 239.93 176 GLN A O 1
ATOM 1286 N N . LEU A 1 176 ? 219.684 217.772 141.730 1.00 250.44 177 LEU A N 1
ATOM 1287 C CA . LEU A 1 176 ? 219.103 218.052 143.037 1.00 250.44 177 LEU A CA 1
ATOM 1288 C C . LEU A 1 176 ? 218.057 219.156 143.023 1.00 250.44 177 LEU A C 1
ATOM 1289 O O . LEU A 1 176 ? 216.995 218.982 143.629 1.00 250.44 177 LEU A O 1
ATOM 1294 N N . ARG A 1 177 ? 218.317 220.274 142.356 1.00 280.51 178 ARG A N 1
ATOM 1295 C CA . ARG A 1 177 ? 217.387 221.393 142.387 1.00 280.51 178 ARG A CA 1
ATOM 1296 C C . ARG A 1 177 ? 216.169 221.100 141.524 1.00 280.51 178 ARG A C 1
ATOM 1297 O O . ARG A 1 177 ? 216.163 220.173 140.709 1.00 280.51 178 ARG A O 1
ATOM 1305 N N . ASN A 1 178 ? 215.125 221.900 141.724 1.00 282.00 179 ASN A N 1
ATOM 1306 C CA . ASN A 1 178 ? 213.868 221.730 141.016 1.00 282.00 179 ASN A CA 1
ATOM 1307 C C . ASN A 1 178 ? 213.430 222.979 140.264 1.00 282.00 179 ASN A C 1
ATOM 1308 O O . ASN A 1 178 ? 212.467 222.912 139.491 1.00 282.00 179 ASN A O 1
ATOM 1313 N N . GLN A 1 179 ? 214.104 224.109 140.462 1.00 315.01 180 GLN A N 1
ATOM 1314 C CA . GLN A 1 179 ? 213.776 225.347 139.765 1.00 315.01 180 GLN A CA 1
ATOM 1315 C C . GLN A 1 179 ? 215.005 226.245 139.795 1.00 315.01 180 GLN A C 1
ATOM 1316 O O . GLN A 1 179 ? 215.999 225.947 140.462 1.00 315.01 180 GLN A O 1
ATOM 1322 N N . LYS A 1 180 ? 214.924 227.351 139.061 1.00 327.48 181 LYS A N 1
ATOM 1323 C CA . LYS A 1 180 ? 216.022 228.311 139.002 1.00 327.48 181 LYS A CA 1
ATOM 1324 C C . LYS A 1 180 ? 216.174 229.049 140.328 1.00 327.48 181 LYS A C 1
ATOM 1325 O O . LYS A 1 180 ? 215.249 229.095 141.138 1.00 327.48 181 LYS A O 1
ATOM 1331 N N . GLY B 1 1 ? 211.856 258.904 190.037 1.00 270.08 2 GLY C N 1
ATOM 1332 C CA . GLY B 1 1 ? 211.375 257.549 189.799 1.00 270.08 2 GLY C CA 1
ATOM 1333 C C . GLY B 1 1 ? 210.094 257.283 190.575 1.00 270.08 2 GLY C C 1
ATOM 1334 O O . GLY B 1 1 ? 209.536 258.186 191.204 1.00 270.08 2 GLY C O 1
ATOM 1335 N N . ASN B 1 2 ? 209.626 256.039 190.543 1.00 278.99 3 ASN C N 1
ATOM 1336 C CA . ASN B 1 2 ? 208.393 255.711 191.240 1.00 278.99 3 ASN C CA 1
ATOM 1337 C C . ASN B 1 2 ? 208.621 255.512 192.719 1.00 278.99 3 ASN C C 1
ATOM 1338 O O . ASN B 1 2 ? 208.815 254.393 193.197 1.00 278.99 3 ASN C O 1
ATOM 1343 N N . ILE B 1 3 ? 208.544 256.614 193.440 1.00 287.92 4 ILE C N 1
ATOM 1344 C CA . ILE B 1 3 ? 208.674 256.628 194.881 1.00 287.92 4 ILE C CA 1
ATOM 1345 C C . ILE B 1 3 ? 207.347 257.011 195.500 1.00 287.92 4 ILE C C 1
ATOM 1346 O O . ILE B 1 3 ? 207.297 257.442 196.653 1.00 287.92 4 ILE C O 1
ATOM 1351 N N . PHE B 1 4 ? 206.266 256.890 194.725 1.00 300.40 5 PHE C N 1
ATOM 1352 C CA . PHE B 1 4 ? 204.945 257.362 195.226 1.00 300.40 5 PHE C CA 1
ATOM 1353 C C . PHE B 1 4 ? 204.611 256.695 196.559 1.00 300.40 5 PHE C C 1
ATOM 1354 O O . PHE B 1 4 ? 204.084 257.381 197.451 1.00 300.40 5 PHE C O 1
ATOM 1362 N N . ALA B 1 5 ? 204.871 255.395 196.698 1.00 288.55 6 ALA C N 1
ATOM 1363 C CA . ALA B 1 5 ? 204.456 254.743 197.936 1.00 288.55 6 ALA C CA 1
ATOM 1364 C C . ALA B 1 5 ? 204.919 255.558 199.145 1.00 288.55 6 ALA C C 1
ATOM 1365 O O . ALA B 1 5 ? 204.215 255.636 200.156 1.00 288.55 6 ALA C O 1
ATOM 1367 N N . ASN B 1 6 ? 206.094 256.172 199.028 1.00 289.49 7 ASN C N 1
ATOM 1368 C CA . ASN B 1 6 ? 206.643 256.992 200.086 1.00 289.49 7 ASN C CA 1
ATOM 1369 C C . ASN B 1 6 ? 206.003 258.360 200.081 1.00 289.49 7 ASN C C 1
ATOM 1370 O O . ASN B 1 6 ? 205.766 258.937 201.143 1.00 289.49 7 ASN C O 1
ATOM 1375 N N . LEU B 1 7 ? 205.692 258.863 198.882 1.00 287.01 8 LEU C N 1
ATOM 1376 C CA . LEU B 1 7 ? 205.037 260.154 198.751 1.00 287.01 8 LEU C CA 1
ATOM 1377 C C . LEU B 1 7 ? 203.648 260.081 199.362 1.00 287.01 8 LEU C C 1
ATOM 1378 O O . LEU B 1 7 ? 203.224 261.011 200.045 1.00 287.01 8 LEU C O 1
ATOM 1383 N N . PHE B 1 8 ? 202.986 258.941 199.157 1.00 281.53 9 PHE C N 1
ATOM 1384 C CA . PHE B 1 8 ? 201.679 258.643 199.709 1.00 281.53 9 PHE C CA 1
ATOM 1385 C C . PHE B 1 8 ? 201.698 258.739 201.198 1.00 281.53 9 PHE C C 1
ATOM 1386 O O . PHE B 1 8 ? 200.844 259.388 201.799 1.00 281.53 9 PHE C O 1
ATOM 1394 N N . LYS B 1 9 ? 202.676 258.085 201.811 1.00 256.35 10 LYS C N 1
ATOM 1395 C CA . LYS B 1 9 ? 202.780 258.145 203.246 1.00 256.35 10 LYS C CA 1
ATOM 1396 C C . LYS B 1 9 ? 203.081 259.570 203.676 1.00 256.35 10 LYS C C 1
ATOM 1397 O O . LYS B 1 9 ? 202.512 260.040 204.658 1.00 256.35 10 LYS C O 1
ATOM 1403 N N . GLY B 1 10 ? 203.910 260.276 202.902 1.00 258.08 11 GLY C N 1
ATOM 1404 C CA . GLY B 1 10 ? 204.246 261.670 203.154 1.00 258.08 11 GLY C CA 1
ATOM 1405 C C . GLY B 1 10 ? 203.033 262.598 203.088 1.00 258.08 11 GLY C C 1
ATOM 1406 O O . GLY B 1 10 ? 202.992 263.611 203.782 1.00 258.08 11 GLY C O 1
ATOM 1407 N N . LEU B 1 11 ? 202.020 262.228 202.297 1.00 254.46 12 LEU C N 1
ATOM 1408 C CA . LEU B 1 11 ? 200.796 263.018 202.209 1.00 254.46 12 LEU C CA 1
ATOM 1409 C C . LEU B 1 11 ? 200.042 263.061 203.534 1.00 254.46 12 LEU C C 1
ATOM 1410 O O . LEU B 1 11 ? 199.266 263.986 203.776 1.00 254.46 12 LEU C O 1
ATOM 1415 N N . PHE B 1 12 ? 200.252 262.049 204.381 1.00 249.81 13 PHE C N 1
ATOM 1416 C CA . PHE B 1 12 ? 199.551 261.964 205.652 1.00 249.81 13 PHE C CA 1
ATOM 1417 C C . PHE B 1 12 ? 200.519 261.971 206.836 1.00 249.81 13 PHE C C 1
ATOM 1418 O O . PHE B 1 12 ? 200.108 262.165 207.981 1.00 249.81 13 PHE C O 1
ATOM 1426 N N . GLY B 1 13 ? 201.804 261.772 206.554 1.00 230.61 14 GLY C N 1
ATOM 1427 C CA . GLY B 1 13 ? 202.850 261.753 207.564 1.00 230.61 14 GLY C CA 1
ATOM 1428 C C . GLY B 1 13 ? 203.395 260.346 207.753 1.00 230.61 14 GLY C C 1
ATOM 1429 O O . GLY B 1 13 ? 202.735 259.474 208.317 1.00 230.61 14 GLY C O 1
ATOM 1430 N N . LYS B 1 14 ? 204.616 260.139 207.283 1.00 210.80 15 LYS C N 1
ATOM 1431 C CA . LYS B 1 14 ? 205.292 258.857 207.407 1.00 210.80 15 LYS C CA 1
ATOM 1432 C C . LYS B 1 14 ? 206.009 258.738 208.748 1.00 210.80 15 LYS C C 1
ATOM 1433 O O . LYS B 1 14 ? 206.300 257.631 209.198 1.00 210.80 15 LYS C O 1
ATOM 1439 N N . LYS B 1 15 ? 206.334 259.883 209.352 1.00 165.38 16 LYS C N 1
ATOM 1440 C CA . LYS B 1 15 ? 207.071 259.946 210.609 1.00 165.38 16 LYS C CA 1
ATOM 1441 C C . LYS B 1 15 ? 206.483 259.044 211.675 1.00 165.38 16 LYS C C 1
ATOM 1442 O O . LYS B 1 15 ? 205.271 259.013 211.871 1.00 165.38 16 LYS C O 1
ATOM 1448 N N . GLU B 1 16 ? 207.376 258.308 212.338 1.00 165.83 17 GLU C N 1
ATOM 1449 C CA . GLU B 1 16 ? 207.043 257.321 213.361 1.00 165.83 17 GLU C CA 1
ATOM 1450 C C . GLU B 1 16 ? 207.559 257.724 214.741 1.00 165.83 17 GLU C C 1
ATOM 1451 O O . GLU B 1 16 ? 206.800 258.233 215.553 1.00 165.83 17 GLU C O 1
ATOM 1457 N N . MET B 1 17 ? 208.859 257.512 214.976 1.00 156.02 18 MET C N 1
ATOM 1458 C CA . MET B 1 17 ? 209.560 257.844 216.224 1.00 156.02 18 MET C CA 1
ATOM 1459 C C . MET B 1 17 ? 209.444 256.771 217.300 1.00 156.02 18 MET C C 1
ATOM 1460 O O . MET B 1 17 ? 208.480 256.717 218.064 1.00 156.02 18 MET C O 1
ATOM 1465 N N . ARG B 1 18 ? 210.453 255.909 217.326 1.00 143.68 19 ARG C N 1
ATOM 1466 C CA . ARG B 1 18 ? 210.554 254.840 218.303 1.00 143.68 19 ARG C CA 1
ATOM 1467 C C . ARG B 1 18 ? 210.986 255.415 219.630 1.00 143.68 19 ARG C C 1
ATOM 1468 O O . ARG B 1 18 ? 212.081 255.961 219.755 1.00 143.68 19 ARG C O 1
ATOM 1476 N N . ILE B 1 19 ? 210.125 255.302 220.624 1.00 123.47 20 ILE C N 1
ATOM 1477 C CA . ILE B 1 19 ? 210.425 255.856 221.923 1.00 123.47 20 ILE C CA 1
ATOM 1478 C C . ILE B 1 19 ? 210.343 254.852 223.050 1.00 123.47 20 ILE C C 1
ATOM 1479 O O . ILE B 1 19 ? 209.343 254.165 223.218 1.00 123.47 20 ILE C O 1
ATOM 1484 N N . LEU B 1 20 ? 211.384 254.777 223.841 1.00 117.51 21 LEU C N 1
ATOM 1485 C CA . LEU B 1 20 ? 211.365 253.847 224.944 1.00 117.51 21 LEU C CA 1
ATOM 1486 C C . LEU B 1 20 ? 211.038 254.542 226.233 1.00 117.51 21 LEU C C 1
ATOM 1487 O O . LEU B 1 20 ? 211.647 255.554 226.555 1.00 117.51 21 LEU C O 1
ATOM 1492 N N . MET B 1 21 ? 210.069 254.021 226.967 1.00 128.78 22 MET C N 1
ATOM 1493 C CA . MET B 1 21 ? 209.737 254.611 228.247 1.00 128.78 22 MET C CA 1
ATOM 1494 C C . MET B 1 21 ? 210.222 253.776 229.407 1.00 128.78 22 MET C C 1
ATOM 1495 O O . MET B 1 21 ? 209.883 252.602 229.554 1.00 128.78 22 MET C O 1
ATOM 1500 N N . VAL B 1 22 ? 211.027 254.413 230.238 1.00 130.83 23 VAL C N 1
ATOM 1501 C CA . VAL B 1 22 ? 211.636 253.806 231.409 1.00 130.83 23 VAL C CA 1
ATOM 1502 C C . VAL B 1 22 ? 211.473 254.686 232.638 1.00 130.83 23 VAL C C 1
ATOM 1503 O O . VAL B 1 22 ? 211.067 255.844 232.541 1.00 130.83 23 VAL C O 1
ATOM 1507 N N . GLY B 1 23 ? 211.751 254.109 233.797 1.00 128.56 24 GLY C N 1
ATOM 1508 C CA . GLY B 1 23 ? 211.627 254.810 235.065 1.00 128.56 24 GLY C CA 1
ATOM 1509 C C . GLY B 1 23 ? 211.462 253.806 236.189 1.00 128.56 24 GLY C C 1
ATOM 1510 O O . GLY B 1 23 ? 211.613 252.606 235.976 1.00 128.56 24 GLY C O 1
ATOM 1511 N N . LEU B 1 24 ? 211.150 254.291 237.380 1.00 126.81 25 LEU C N 1
ATOM 1512 C CA . LEU B 1 24 ? 211.002 253.418 238.533 1.00 126.81 25 LEU C CA 1
ATOM 1513 C C . LEU B 1 24 ? 209.546 253.146 238.859 1.00 126.81 25 LEU C C 1
ATOM 1514 O O . LEU B 1 24 ? 208.639 253.783 238.316 1.00 126.81 25 LEU C O 1
ATOM 1519 N N . ASP B 1 25 ? 209.335 252.180 239.734 1.00 133.42 26 ASP C N 1
ATOM 1520 C CA . ASP B 1 25 ? 208.001 251.782 240.111 1.00 133.42 26 ASP C CA 1
ATOM 1521 C C . ASP B 1 25 ? 207.204 252.903 240.707 1.00 133.42 26 ASP C C 1
ATOM 1522 O O . ASP B 1 25 ? 207.715 253.680 241.517 1.00 133.42 26 ASP C O 1
ATOM 1527 N N . ALA B 1 26 ? 205.929 252.931 240.319 1.00 142.83 27 ALA C N 1
ATOM 1528 C CA . ALA B 1 26 ? 204.920 253.897 240.751 1.00 142.83 27 ALA C CA 1
ATOM 1529 C C . ALA B 1 26 ? 205.143 255.312 240.209 1.00 142.83 27 ALA C C 1
ATOM 1530 O O . ALA B 1 26 ? 204.471 256.248 240.645 1.00 142.83 27 ALA C O 1
ATOM 1532 N N . ALA B 1 27 ? 206.032 255.473 239.225 1.00 141.00 28 ALA C N 1
ATOM 1533 C CA . ALA B 1 27 ? 206.269 256.781 238.616 1.00 141.00 28 ALA C CA 1
ATOM 1534 C C . ALA B 1 27 ? 205.048 257.316 237.829 1.00 141.00 28 ALA C C 1
ATOM 1535 O O . ALA B 1 27 ? 204.947 258.524 237.600 1.00 141.00 28 ALA C O 1
ATOM 1537 N N . GLY B 1 28 ? 204.138 256.428 237.404 1.00 139.35 29 GLY C N 1
ATOM 1538 C CA . GLY B 1 28 ? 202.978 256.826 236.613 1.00 139.35 29 GLY C CA 1
ATOM 1539 C C . GLY B 1 28 ? 203.179 256.580 235.116 1.00 139.35 29 GLY C C 1
ATOM 1540 O O . GLY B 1 28 ? 202.383 257.041 234.304 1.00 139.35 29 GLY C O 1
ATOM 1541 N N . LYS B 1 29 ? 204.233 255.851 234.763 1.00 132.55 30 LYS C N 1
ATOM 1542 C CA . LYS B 1 29 ? 204.587 255.590 233.372 1.00 132.55 30 LYS C CA 1
ATOM 1543 C C . LYS B 1 29 ? 203.456 254.999 232.569 1.00 132.55 30 LYS C C 1
ATOM 1544 O O . LYS B 1 29 ? 203.093 255.528 231.518 1.00 132.55 30 LYS C O 1
ATOM 1550 N N . THR B 1 30 ? 202.890 253.912 233.075 1.00 122.22 31 THR C N 1
ATOM 1551 C CA . THR B 1 30 ? 201.801 253.254 232.390 1.00 122.22 31 THR C CA 1
ATOM 1552 C C . THR B 1 30 ? 200.635 254.185 232.262 1.00 122.22 31 THR C C 1
ATOM 1553 O O . THR B 1 30 ? 200.076 254.339 231.177 1.00 122.22 31 THR C O 1
ATOM 1557 N N . THR B 1 31 ? 200.296 254.842 233.362 1.00 133.24 32 THR C N 1
ATOM 1558 C CA . THR B 1 31 ? 199.205 255.794 233.360 1.00 133.24 32 THR C CA 1
ATOM 1559 C C . THR B 1 31 ? 199.363 256.783 232.223 1.00 133.24 32 THR C C 1
ATOM 1560 O O . THR B 1 31 ? 198.417 257.033 231.476 1.00 133.24 32 THR C O 1
ATOM 1564 N N . ILE B 1 32 ? 200.564 257.330 232.085 1.00 124.05 33 ILE C N 1
ATOM 1565 C CA . ILE B 1 32 ? 200.840 258.284 231.037 1.00 124.05 33 ILE C CA 1
ATOM 1566 C C . ILE B 1 32 ? 200.589 257.719 229.677 1.00 124.05 33 ILE C C 1
ATOM 1567 O O . ILE B 1 32 ? 199.907 258.337 228.859 1.00 124.05 33 ILE C O 1
ATOM 1572 N N . LEU B 1 33 ? 201.137 256.543 229.436 1.00 126.90 34 LEU C N 1
ATOM 1573 C CA . LEU B 1 33 ? 201.010 255.928 228.142 1.00 126.90 34 LEU C CA 1
ATOM 1574 C C . LEU B 1 33 ? 199.586 255.757 227.737 1.00 126.90 34 LEU C C 1
ATOM 1575 O O . LEU B 1 33 ? 199.212 256.085 226.615 1.00 126.90 34 LEU C O 1
ATOM 1580 N N . TYR B 1 34 ? 198.783 255.237 228.628 1.00 124.23 35 TYR C N 1
ATOM 1581 C CA . TYR B 1 34 ? 197.425 254.989 228.257 1.00 124.23 35 TYR C CA 1
ATOM 1582 C C . TYR B 1 34 ? 196.589 256.218 228.215 1.00 124.23 35 TYR C C 1
ATOM 1583 O O . TYR B 1 34 ? 195.634 256.271 227.448 1.00 124.23 35 TYR C O 1
ATOM 1592 N N . LYS B 1 35 ? 196.922 257.243 228.971 1.00 136.20 36 LYS C N 1
ATOM 1593 C CA . LYS B 1 35 ? 196.120 258.419 228.774 1.00 136.20 36 LYS C CA 1
ATOM 1594 C C . LYS B 1 35 ? 196.425 258.948 227.381 1.00 136.20 36 LYS C C 1
ATOM 1595 O O . LYS B 1 35 ? 195.538 259.397 226.669 1.00 136.20 36 LYS C O 1
ATOM 1601 N N . LEU B 1 36 ? 197.673 258.881 226.959 1.00 127.81 37 LEU C N 1
ATOM 1602 C CA . LEU B 1 36 ? 197.963 259.295 225.603 1.00 127.81 37 LEU C CA 1
ATOM 1603 C C . LEU B 1 36 ? 197.361 258.359 224.564 1.00 127.81 37 LEU C C 1
ATOM 1604 O O . LEU B 1 36 ? 196.924 258.809 223.507 1.00 127.81 37 LEU C O 1
ATOM 1609 N N . LYS B 1 37 ? 197.316 257.069 224.856 1.00 118.38 38 LYS C N 1
ATOM 1610 C CA . LYS B 1 37 ? 196.753 256.119 223.914 1.00 118.38 38 LYS C CA 1
ATOM 1611 C C . LYS B 1 37 ? 195.250 256.164 223.840 1.00 118.38 38 LYS C C 1
ATOM 1612 O O . LYS B 1 37 ? 194.673 256.234 222.758 1.00 118.38 38 LYS C O 1
ATOM 1618 N N . LEU B 1 38 ? 194.617 256.081 224.986 1.00 128.17 39 LEU C N 1
ATOM 1619 C CA . LEU B 1 38 ? 193.179 256.037 225.067 1.00 128.17 39 LEU C CA 1
ATOM 1620 C C . LEU B 1 38 ? 192.563 257.341 225.526 1.00 128.17 39 LEU C C 1
ATOM 1621 O O . LEU B 1 38 ? 191.508 257.738 225.037 1.00 128.17 39 LEU C O 1
ATOM 1626 N N . GLY B 1 39 ? 193.205 258.000 226.480 1.00 139.06 40 GLY C N 1
ATOM 1627 C CA . GLY B 1 39 ? 192.677 259.251 227.024 1.00 139.06 40 GLY C CA 1
ATOM 1628 C C . GLY B 1 39 ? 192.029 259.033 228.372 1.00 139.06 40 GLY C C 1
ATOM 1629 O O . GLY B 1 39 ? 191.936 259.955 229.183 1.00 139.06 40 GLY C O 1
ATOM 1630 N N . GLU B 1 40 ? 191.605 257.811 228.629 1.00 161.73 41 GLU C N 1
ATOM 1631 C CA . GLU B 1 40 ? 190.953 257.494 229.874 1.00 161.73 41 GLU C CA 1
ATOM 1632 C C . GLU B 1 40 ? 191.876 256.786 230.819 1.00 161.73 41 GLU C C 1
ATOM 1633 O O . GLU B 1 40 ? 192.909 256.256 230.416 1.00 161.73 41 GLU C O 1
ATOM 1639 N N . ILE B 1 41 ? 191.504 256.779 232.084 1.00 151.54 42 ILE C N 1
ATOM 1640 C CA . ILE B 1 41 ? 192.303 256.110 233.084 1.00 151.54 42 ILE C CA 1
ATOM 1641 C C . ILE B 1 41 ? 191.804 254.700 233.287 1.00 151.54 42 ILE C C 1
ATOM 1642 O O . ILE B 1 41 ? 190.663 254.476 233.690 1.00 151.54 42 ILE C O 1
ATOM 1647 N N . VAL B 1 42 ? 192.667 253.752 232.984 1.00 148.09 43 VAL C N 1
ATOM 1648 C CA . VAL B 1 42 ? 192.326 252.350 233.048 1.00 148.09 43 VAL C CA 1
ATOM 1649 C C . VAL B 1 42 ? 192.812 251.737 234.339 1.00 148.09 43 VAL C C 1
ATOM 1650 O O . VAL B 1 42 ? 193.977 251.881 234.704 1.00 148.09 43 VAL C O 1
ATOM 1654 N N . THR B 1 43 ? 191.917 251.057 235.031 1.00 153.40 44 THR C N 1
ATOM 1655 C CA . THR B 1 43 ? 192.281 250.394 236.266 1.00 153.40 44 THR C CA 1
ATOM 1656 C C . THR B 1 43 ? 193.362 249.371 236.001 1.00 153.40 44 THR C C 1
ATOM 1657 O O . THR B 1 43 ? 193.222 248.544 235.102 1.00 153.40 44 THR C O 1
ATOM 1661 N N . THR B 1 44 ? 194.437 249.413 236.778 1.00 151.72 45 THR C N 1
ATOM 1662 C CA . THR B 1 44 ? 195.513 248.455 236.580 1.00 151.72 45 THR C CA 1
ATOM 1663 C C . THR B 1 44 ? 196.243 248.045 237.839 1.00 151.72 45 THR C C 1
ATOM 1664 O O . THR B 1 44 ? 195.973 248.521 238.941 1.00 151.72 45 THR C O 1
ATOM 1668 N N . ILE B 1 45 ? 197.200 247.164 237.622 1.00 143.05 46 ILE C N 1
ATOM 1669 C CA . ILE B 1 45 ? 198.092 246.612 238.613 1.00 143.05 46 ILE C CA 1
ATOM 1670 C C . ILE B 1 45 ? 199.476 246.925 238.094 1.00 143.05 46 ILE C C 1
ATOM 1671 O O . ILE B 1 45 ? 199.594 247.345 236.942 1.00 143.05 46 ILE C O 1
ATOM 1676 N N . PRO B 1 46 ? 200.514 246.795 238.912 1.00 127.97 47 PRO C N 1
ATOM 1677 C CA . PRO B 1 46 ? 201.908 246.998 238.588 1.00 127.97 47 PRO C CA 1
ATOM 1678 C C . PRO B 1 46 ? 202.315 246.193 237.376 1.00 127.97 47 PRO C C 1
ATOM 1679 O O . PRO B 1 46 ? 201.961 245.024 237.242 1.00 127.97 47 PRO C O 1
ATOM 1683 N N . THR B 1 47 ? 203.064 246.846 236.497 1.00 130.19 48 THR C N 1
ATOM 1684 C CA . THR B 1 47 ? 203.561 246.229 235.271 1.00 130.19 48 THR C CA 1
ATOM 1685 C C . THR B 1 47 ? 204.658 245.241 235.607 1.00 130.19 48 THR C C 1
ATOM 1686 O O . THR B 1 47 ? 205.552 245.546 236.396 1.00 130.19 48 THR C O 1
ATOM 1690 N N . ILE B 1 48 ? 204.581 244.055 235.039 1.00 129.04 49 ILE C N 1
ATOM 1691 C CA . ILE B 1 48 ? 205.551 243.012 235.315 1.00 129.04 49 ILE C CA 1
ATOM 1692 C C . ILE B 1 48 ? 206.416 242.754 234.103 1.00 129.04 49 ILE C C 1
ATOM 1693 O O . ILE B 1 48 ? 207.613 242.522 234.221 1.00 129.04 49 ILE C O 1
ATOM 1698 N N . GLY B 1 49 ? 205.791 242.757 232.942 1.00 128.14 50 GLY C N 1
ATOM 1699 C CA . GLY B 1 49 ? 206.475 242.586 231.674 1.00 128.14 50 GLY C CA 1
ATOM 1700 C C . GLY B 1 49 ? 206.613 243.957 231.027 1.00 128.14 50 GLY C C 1
ATOM 1701 O O . GLY B 1 49 ? 207.062 244.906 231.673 1.00 128.14 50 GLY C O 1
ATOM 1702 N N . PHE B 1 50 ? 206.203 244.071 229.770 1.00 121.63 51 PHE C N 1
ATOM 1703 C CA . PHE B 1 50 ? 206.197 245.388 229.151 1.00 121.63 51 PHE C CA 1
ATOM 1704 C C . PHE B 1 50 ? 204.999 245.531 228.236 1.00 121.63 51 PHE C C 1
ATOM 1705 O O . PHE B 1 50 ? 204.487 244.542 227.723 1.00 121.63 51 PHE C O 1
ATOM 1713 N N . ASN B 1 51 ? 204.593 246.758 227.976 1.00 114.26 52 ASN C N 1
ATOM 1714 C CA . ASN B 1 51 ? 203.498 247.015 227.053 1.00 114.26 52 ASN C CA 1
ATOM 1715 C C . ASN B 1 51 ? 204.023 247.822 225.905 1.00 114.26 52 ASN C C 1
ATOM 1716 O O . ASN B 1 51 ? 205.133 248.335 225.962 1.00 114.26 52 ASN C O 1
ATOM 1721 N N . VAL B 1 52 ? 203.238 247.960 224.865 1.00 120.52 53 VAL C N 1
ATOM 1722 C CA . VAL B 1 52 ? 203.646 248.831 223.787 1.00 120.52 53 VAL C CA 1
ATOM 1723 C C . VAL B 1 52 ? 202.430 249.363 223.093 1.00 120.52 53 VAL C C 1
ATOM 1724 O O . VAL B 1 52 ? 201.506 248.610 222.797 1.00 120.52 53 VAL C O 1
ATOM 1728 N N . GLU B 1 53 ? 202.426 250.655 222.822 1.00 130.39 54 GLU C N 1
ATOM 1729 C CA . GLU B 1 53 ? 201.288 251.261 222.160 1.00 130.39 54 GLU C CA 1
ATOM 1730 C C . GLU B 1 53 ? 201.750 252.249 221.097 1.00 130.39 54 GLU C C 1
ATOM 1731 O O . GLU B 1 53 ? 202.825 252.837 221.208 1.00 130.39 54 GLU C O 1
ATOM 1737 N N . THR B 1 54 ? 200.934 252.435 220.068 1.00 120.46 55 THR C N 1
ATOM 1738 C CA . THR B 1 54 ? 201.253 253.399 219.025 1.00 120.46 55 THR C CA 1
ATOM 1739 C C . THR B 1 54 ? 200.221 254.496 219.004 1.00 120.46 55 THR C C 1
ATOM 1740 O O . THR B 1 54 ? 199.025 254.229 218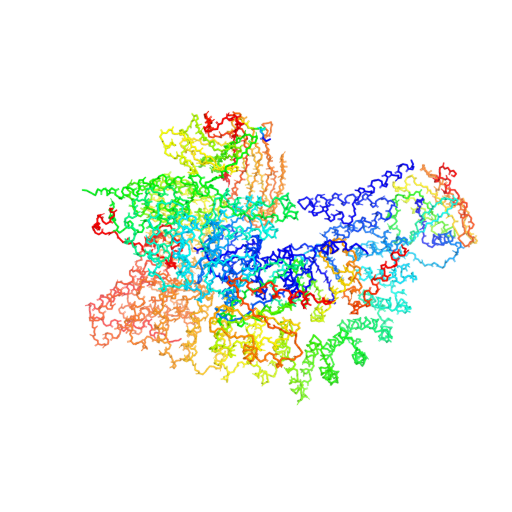.946 1.00 120.46 55 THR C O 1
ATOM 1744 N N . VAL B 1 55 ? 200.687 255.733 219.069 1.00 125.44 56 VAL C N 1
ATOM 1745 C CA . VAL B 1 55 ? 199.817 256.889 219.085 1.00 125.44 56 VAL C CA 1
ATOM 1746 C C . VAL B 1 55 ? 200.182 257.871 218.005 1.00 125.44 56 VAL C C 1
ATOM 1747 O O . VAL B 1 55 ? 201.310 258.355 217.961 1.00 125.44 56 VAL C O 1
ATOM 1751 N N . GLU B 1 56 ? 199.233 258.199 217.147 1.00 149.89 57 GLU C N 1
ATOM 1752 C CA . GLU B 1 56 ? 199.523 259.195 216.143 1.00 149.89 57 GLU C CA 1
ATOM 1753 C C . GLU B 1 56 ? 199.255 260.574 216.692 1.00 149.89 57 GLU C C 1
ATOM 1754 O O . GLU B 1 56 ? 198.198 260.830 217.260 1.00 149.89 57 GLU C O 1
ATOM 1760 N N . TYR B 1 57 ? 200.210 261.462 216.516 1.00 144.18 58 TYR C N 1
ATOM 1761 C CA . TYR B 1 57 ? 200.063 262.821 216.983 1.00 144.18 58 TYR C CA 1
ATOM 1762 C C . TYR B 1 57 ? 200.809 263.742 216.058 1.00 144.18 58 TYR C C 1
ATOM 1763 O O . TYR B 1 57 ? 201.968 263.493 215.747 1.00 144.18 58 TYR C O 1
ATOM 1772 N N . LYS B 1 58 ? 200.140 264.785 215.580 1.00 142.80 59 LYS C N 1
ATOM 1773 C CA . LYS B 1 58 ? 200.749 265.718 214.635 1.00 142.80 59 LYS C CA 1
ATOM 1774 C C . LYS B 1 58 ? 201.367 265.007 213.446 1.00 142.80 59 LYS C C 1
ATOM 1775 O O . LYS B 1 58 ? 202.458 265.362 212.995 1.00 142.80 59 LYS C O 1
ATOM 1781 N N . ASN B 1 59 ? 200.660 264.004 212.946 1.00 156.08 60 ASN C N 1
ATOM 1782 C CA . ASN B 1 59 ? 201.095 263.188 211.829 1.00 156.08 60 ASN C CA 1
ATOM 1783 C C . ASN B 1 59 ? 202.366 262.414 212.135 1.00 156.08 60 ASN C C 1
ATOM 1784 O O . ASN B 1 59 ? 203.164 262.138 211.239 1.00 156.08 60 ASN C O 1
ATOM 1789 N N . ILE B 1 60 ? 202.542 262.043 213.394 1.00 148.63 61 ILE C N 1
ATOM 1790 C CA . ILE B 1 60 ? 203.683 261.255 213.797 1.00 148.63 61 ILE C CA 1
ATOM 1791 C C . ILE B 1 60 ? 203.201 260.022 214.523 1.00 148.63 61 ILE C C 1
ATOM 1792 O O . ILE B 1 60 ? 202.533 260.130 215.548 1.00 148.63 61 ILE C O 1
ATOM 1797 N N . SER B 1 61 ? 203.542 258.847 214.026 1.00 143.28 62 SER C N 1
ATOM 1798 C CA . SER B 1 61 ? 203.073 257.598 214.612 1.00 143.28 62 SER C CA 1
ATOM 1799 C C . SER B 1 61 ? 203.961 257.140 215.746 1.00 143.28 62 SER C C 1
ATOM 1800 O O . SER B 1 61 ? 204.651 256.129 215.637 1.00 143.28 62 SER C O 1
ATOM 1803 N N . PHE B 1 62 ? 203.941 257.896 216.833 1.00 135.76 63 PHE C N 1
ATOM 1804 C CA . PHE B 1 62 ? 204.802 257.608 217.959 1.00 135.76 63 PHE C CA 1
ATOM 1805 C C . PHE B 1 62 ? 204.542 256.227 218.513 1.00 135.76 63 PHE C C 1
ATOM 1806 O O . PHE B 1 62 ? 203.409 255.865 218.797 1.00 135.76 63 PHE C O 1
ATOM 1814 N N . THR B 1 63 ? 205.601 255.459 218.717 1.00 126.17 64 THR C N 1
ATOM 1815 C CA . THR B 1 63 ? 205.419 254.151 219.331 1.00 126.17 64 THR C CA 1
ATOM 1816 C C . THR B 1 63 ? 206.214 254.098 220.592 1.00 126.17 64 THR C C 1
ATOM 1817 O O . THR B 1 63 ? 207.408 254.383 220.597 1.00 126.17 64 THR C O 1
ATOM 1821 N N . VAL B 1 64 ? 205.538 253.753 221.672 1.00 126.39 65 VAL C N 1
ATOM 1822 C CA . VAL B 1 64 ? 206.175 253.735 222.962 1.00 126.39 65 VAL C CA 1
ATOM 1823 C C . VAL B 1 64 ? 206.118 252.404 223.648 1.00 126.39 65 VAL C C 1
ATOM 1824 O O . VAL B 1 64 ? 205.058 251.792 223.769 1.00 126.39 65 VAL C O 1
ATOM 1828 N N . TRP B 1 65 ? 207.266 251.963 224.129 1.00 131.43 66 TRP C N 1
ATOM 1829 C CA . TRP B 1 65 ? 207.302 250.746 224.906 1.00 131.43 66 TRP C CA 1
ATOM 1830 C C . TRP B 1 65 ? 207.314 251.057 226.384 1.00 131.43 66 TRP C C 1
ATOM 1831 O O . TRP B 1 65 ? 208.134 251.832 226.868 1.00 131.43 66 TRP C O 1
ATOM 1842 N N . ASP B 1 66 ? 206.395 250.433 227.090 1.00 123.05 67 ASP C N 1
ATOM 1843 C CA . ASP B 1 66 ? 206.248 250.532 228.529 1.00 123.05 67 ASP C CA 1
ATOM 1844 C C . ASP B 1 66 ? 206.992 249.432 229.199 1.00 123.05 67 ASP C C 1
ATOM 1845 O O . ASP B 1 66 ? 206.399 248.403 229.500 1.00 123.05 67 ASP C O 1
ATOM 1850 N N . VAL B 1 67 ? 208.274 249.597 229.435 1.00 119.93 68 VAL C N 1
ATOM 1851 C CA . VAL B 1 67 ? 208.966 248.504 230.076 1.00 119.93 68 VAL C CA 1
ATOM 1852 C C . VAL B 1 67 ? 208.979 248.807 231.547 1.00 119.93 68 VAL C C 1
ATOM 1853 O O . VAL B 1 67 ? 209.415 249.887 231.931 1.00 119.93 68 VAL C O 1
ATOM 1857 N N . GLY B 1 68 ? 208.457 247.884 232.354 1.00 124.29 69 GLY C N 1
ATOM 1858 C CA . GLY B 1 68 ? 208.294 248.081 233.799 1.00 124.29 69 GLY C CA 1
ATOM 1859 C C . GLY B 1 68 ? 209.532 248.577 234.549 1.00 124.29 69 GLY C C 1
ATOM 1860 O O . GLY B 1 68 ? 210.672 248.325 234.152 1.00 124.29 69 GLY C O 1
ATOM 1861 N N . GLY B 1 69 ? 209.281 249.265 235.671 1.00 134.03 70 GLY C N 1
ATOM 1862 C CA . GLY B 1 69 ? 210.344 249.825 236.505 1.00 134.03 70 GLY C CA 1
ATOM 1863 C C . GLY B 1 69 ? 210.796 248.879 237.605 1.00 134.03 70 GLY C C 1
ATOM 1864 O O . GLY B 1 69 ? 211.646 249.226 238.423 1.00 134.03 70 GLY C O 1
ATOM 1865 N N . LEU B 1 70 ? 210.219 247.689 237.619 1.00 136.26 71 LEU C N 1
ATOM 1866 C CA . LEU B 1 70 ? 210.534 246.676 238.594 1.00 136.26 71 LEU C CA 1
ATOM 1867 C C . LEU B 1 70 ? 211.981 246.252 238.504 1.00 136.26 71 LEU C C 1
ATOM 1868 O O . LEU B 1 70 ? 212.461 245.885 237.437 1.00 136.26 71 LEU C O 1
ATOM 1873 N N . ASP B 1 71 ? 212.669 246.288 239.635 1.00 142.53 72 ASP C N 1
ATOM 1874 C CA . ASP B 1 71 ? 214.082 245.949 239.700 1.00 142.53 72 ASP C CA 1
ATOM 1875 C C . ASP B 1 71 ? 214.365 244.544 239.231 1.00 142.53 72 ASP C C 1
ATOM 1876 O O . ASP B 1 71 ? 215.416 244.277 238.652 1.00 142.53 72 ASP C O 1
ATOM 1881 N N . LYS B 1 72 ? 213.408 243.653 239.441 1.00 142.65 73 LYS C N 1
ATOM 1882 C CA . LYS B 1 72 ? 213.515 242.267 239.025 1.00 142.65 73 LYS C CA 1
ATOM 1883 C C . LYS B 1 72 ? 213.686 242.131 237.516 1.00 142.65 73 LYS C C 1
ATOM 1884 O O . LYS B 1 72 ? 214.214 241.126 237.043 1.00 142.65 73 LYS C O 1
ATOM 1890 N N . ILE B 1 73 ? 213.238 243.129 236.757 1.00 138.66 74 ILE C N 1
ATOM 1891 C CA . ILE B 1 73 ? 213.371 243.095 235.316 1.00 138.66 74 ILE C CA 1
ATOM 1892 C C . ILE B 1 73 ? 214.200 244.251 234.809 1.00 138.66 74 ILE C C 1
ATOM 1893 O O . ILE B 1 73 ? 214.626 244.229 233.663 1.00 138.66 74 ILE C O 1
ATOM 1898 N N . ARG B 1 74 ? 214.431 245.255 235.661 1.00 144.46 75 ARG C N 1
ATOM 1899 C CA . ARG B 1 74 ? 215.184 246.455 235.311 1.00 144.46 75 ARG C CA 1
ATOM 1900 C C . ARG B 1 74 ? 216.325 246.276 234.294 1.00 144.46 75 ARG C C 1
ATOM 1901 O O . ARG B 1 74 ? 216.320 246.960 233.279 1.00 144.46 75 ARG C O 1
ATOM 1909 N N . PRO B 1 75 ? 217.317 245.388 234.496 1.00 140.74 76 PRO C N 1
ATOM 1910 C CA . PRO B 1 75 ? 218.463 245.185 233.612 1.00 140.74 76 PRO C CA 1
ATOM 1911 C C . PRO B 1 75 ? 218.079 244.771 232.201 1.00 140.74 76 PRO C C 1
ATOM 1912 O O . PRO B 1 75 ? 218.869 244.940 231.270 1.00 140.74 76 PRO C O 1
ATOM 1916 N N . LEU B 1 76 ? 216.863 244.262 232.024 1.00 142.92 77 LEU C N 1
ATOM 1917 C CA . LEU B 1 76 ? 216.390 243.815 230.730 1.00 142.92 77 LEU C CA 1
ATOM 1918 C C . LEU B 1 76 ? 216.127 244.974 229.792 1.00 142.92 77 LEU C C 1
ATOM 1919 O O . LEU B 1 76 ? 215.953 244.769 228.590 1.00 142.92 77 LEU C O 1
ATOM 1924 N N . TRP B 1 77 ? 216.140 246.201 230.325 1.00 139.05 78 TRP C N 1
ATOM 1925 C CA . TRP B 1 77 ? 215.940 247.382 229.514 1.00 139.05 78 TRP C CA 1
ATOM 1926 C C . TRP B 1 77 ? 216.940 247.430 228.380 1.00 139.05 78 TRP C C 1
ATOM 1927 O O . TRP B 1 77 ? 216.640 247.965 227.316 1.00 139.05 78 TRP C O 1
ATOM 1938 N N . ARG B 1 78 ? 218.129 246.859 228.589 1.00 139.93 79 ARG C N 1
ATOM 1939 C CA . ARG B 1 78 ? 219.161 246.871 227.573 1.00 139.93 79 ARG C CA 1
ATOM 1940 C C . ARG B 1 78 ? 218.719 246.309 226.239 1.00 139.93 79 ARG C C 1
ATOM 1941 O O . ARG B 1 78 ? 219.227 246.713 225.196 1.00 139.93 79 ARG C O 1
ATOM 1949 N N . HIS B 1 79 ? 217.725 245.437 226.244 1.00 136.62 80 HIS C N 1
ATOM 1950 C CA . HIS B 1 79 ? 217.283 244.813 225.024 1.00 136.62 80 HIS C CA 1
ATOM 1951 C C . HIS B 1 79 ? 216.415 245.728 224.206 1.00 136.62 80 HIS C C 1
ATOM 1952 O O . HIS B 1 79 ? 216.160 245.465 223.032 1.00 136.62 80 HIS C O 1
ATOM 1959 N N . TYR B 1 80 ? 215.985 246.812 224.808 1.00 131.66 81 TYR C N 1
ATOM 1960 C CA . TYR B 1 80 ? 215.170 247.774 224.137 1.00 131.66 81 TYR C CA 1
ATOM 1961 C C . TYR B 1 80 ? 215.950 249.003 223.768 1.00 131.66 81 TYR C C 1
ATOM 1962 O O . TYR B 1 80 ? 215.370 249.960 223.277 1.00 131.66 81 TYR C O 1
ATOM 1971 N N . PHE B 1 81 ? 217.254 249.015 224.002 1.00 135.20 82 PHE C N 1
ATOM 1972 C CA . PHE B 1 81 ? 217.993 250.231 223.722 1.00 135.20 82 PHE C CA 1
ATOM 1973 C C . PHE B 1 81 ? 218.262 250.398 222.234 1.00 135.20 82 PHE C C 1
ATOM 1974 O O . PHE B 1 81 ? 218.190 251.506 221.694 1.00 135.20 82 PHE C O 1
ATOM 1982 N N . GLN B 1 82 ? 218.552 249.291 221.579 1.00 148.57 83 GLN C N 1
ATOM 1983 C CA . GLN B 1 82 ? 218.840 249.285 220.165 1.00 148.57 83 GLN C CA 1
ATOM 1984 C C . GLN B 1 82 ? 217.696 249.814 219.323 1.00 148.57 83 GLN C C 1
ATOM 1985 O O . GLN B 1 82 ? 216.543 249.420 219.497 1.00 148.57 83 GLN C O 1
ATOM 1991 N N . ASN B 1 83 ? 218.040 250.708 218.408 1.00 148.25 84 ASN C N 1
ATOM 1992 C CA . ASN B 1 83 ? 217.130 251.332 217.454 1.00 148.25 84 ASN C CA 1
ATOM 1993 C C . ASN B 1 83 ? 216.093 252.274 218.030 1.00 148.25 84 ASN C C 1
ATOM 1994 O O . ASN B 1 83 ? 215.130 252.600 217.341 1.00 148.25 84 ASN C O 1
ATOM 1999 N N . THR B 1 84 ? 216.258 252.746 219.252 1.00 143.90 85 THR C N 1
ATOM 2000 C CA . THR B 1 84 ? 215.292 253.729 219.710 1.00 143.90 85 THR C CA 1
ATOM 2001 C C . THR B 1 84 ? 215.713 255.096 219.240 1.00 143.90 85 THR C C 1
ATOM 2002 O O . THR B 1 84 ? 216.853 255.294 218.826 1.00 143.90 85 THR C O 1
ATOM 2006 N N . GLN B 1 85 ? 214.803 256.043 219.311 1.00 134.69 86 GLN C N 1
ATOM 2007 C CA . GLN B 1 85 ? 215.084 257.391 218.870 1.00 134.69 86 GLN C CA 1
ATOM 2008 C C . GLN B 1 85 ? 214.909 258.360 220.012 1.00 134.69 86 GLN C C 1
ATOM 2009 O O . GLN B 1 85 ? 215.753 259.232 220.237 1.00 134.69 86 GLN C O 1
ATOM 2015 N N . GLY B 1 86 ? 213.826 258.184 220.748 1.00 125.79 87 GLY C N 1
ATOM 2016 C CA . GLY B 1 86 ? 213.565 259.019 221.894 1.00 125.79 87 GLY C CA 1
ATOM 2017 C C . GLY B 1 86 ? 213.583 258.192 223.152 1.00 125.79 87 GLY C C 1
ATOM 2018 O O . GLY B 1 86 ? 213.325 256.988 223.125 1.00 125.79 87 GLY C O 1
ATOM 2019 N N . LEU B 1 87 ? 213.860 258.849 224.256 1.00 115.90 88 LEU C N 1
ATOM 2020 C CA . LEU B 1 87 ? 213.886 258.183 225.530 1.00 115.90 88 LEU C CA 1
ATOM 2021 C C . LEU B 1 87 ? 213.091 258.951 226.550 1.00 115.90 88 LEU C C 1
ATOM 2022 O O . LEU B 1 87 ? 213.387 260.100 226.866 1.00 115.90 88 LEU C O 1
ATOM 2027 N N . ILE B 1 88 ? 212.080 258.305 227.069 1.00 110.86 89 ILE C N 1
ATOM 2028 C CA . ILE B 1 88 ? 211.268 258.893 228.089 1.00 110.86 89 ILE C CA 1
ATOM 2029 C C . ILE B 1 88 ? 211.684 258.445 229.430 1.00 110.86 89 ILE C C 1
ATOM 2030 O O . ILE B 1 88 ? 211.729 257.252 229.706 1.00 110.86 89 ILE C O 1
ATOM 2035 N N . PHE B 1 89 ? 211.962 259.393 230.290 1.00 127.64 90 PHE C N 1
ATOM 2036 C CA . PHE B 1 89 ? 212.243 259.043 231.653 1.00 127.64 90 PHE C CA 1
ATOM 2037 C C . PHE B 1 89 ? 211.213 259.696 232.527 1.00 127.64 90 PHE C C 1
ATOM 2038 O O . PHE B 1 89 ? 211.123 260.918 232.600 1.00 127.64 90 PHE C O 1
ATOM 2046 N N . VAL B 1 90 ? 210.413 258.883 233.170 1.00 130.93 91 VAL C N 1
ATOM 2047 C CA . VAL B 1 90 ? 209.368 259.434 233.987 1.00 130.93 91 VAL C CA 1
ATOM 2048 C C . VAL B 1 90 ? 209.803 259.562 235.416 1.00 130.93 91 VAL C C 1
ATOM 2049 O O . VAL B 1 90 ? 210.361 258.638 236.004 1.00 130.93 91 VAL C O 1
ATOM 2053 N N . VAL B 1 91 ? 209.554 260.730 235.960 1.00 137.03 92 VAL C N 1
ATOM 2054 C CA . VAL B 1 91 ? 209.912 261.073 237.311 1.00 137.03 92 VAL C CA 1
ATOM 2055 C C . VAL B 1 91 ? 208.738 261.296 238.213 1.00 137.03 92 VAL C C 1
ATOM 2056 O O . VAL B 1 91 ? 207.846 262.090 237.927 1.00 137.03 92 VAL C O 1
ATOM 2060 N N . ASP B 1 92 ? 208.752 260.624 239.340 1.00 137.48 93 ASP C N 1
ATOM 2061 C CA . ASP B 1 92 ? 207.742 260.897 240.321 1.00 137.48 93 ASP C CA 1
ATOM 2062 C C . ASP B 1 92 ? 208.131 262.176 240.991 1.00 137.48 93 ASP C C 1
ATOM 2063 O O . ASP B 1 92 ? 209.073 262.205 241.780 1.00 137.48 93 ASP C O 1
ATOM 2068 N N . SER B 1 93 ? 207.419 263.245 240.669 1.00 140.15 94 SER C N 1
ATOM 2069 C CA . SER B 1 93 ? 207.750 264.569 241.152 1.00 140.15 94 SER C CA 1
ATOM 2070 C C . SER B 1 93 ? 207.885 264.740 242.654 1.00 140.15 94 SER C C 1
ATOM 2071 O O . SER B 1 93 ? 208.448 265.740 243.063 1.00 140.15 94 SER C O 1
ATOM 2074 N N . ASN B 1 94 ? 207.400 263.831 243.500 1.00 141.31 95 ASN C N 1
ATOM 2075 C CA . ASN B 1 94 ? 207.630 264.084 244.926 1.00 141.31 95 ASN C CA 1
ATOM 2076 C C . ASN B 1 94 ? 208.434 262.969 245.553 1.00 141.31 95 ASN C C 1
ATOM 2077 O O . ASN B 1 94 ? 208.600 262.929 246.773 1.00 141.31 95 ASN C O 1
ATOM 2082 N N . ASP B 1 95 ? 208.957 262.064 244.743 1.00 126.72 96 ASP C N 1
ATOM 2083 C CA . ASP B 1 95 ? 209.702 260.972 245.319 1.00 126.72 96 ASP C CA 1
ATOM 2084 C C . ASP B 1 95 ? 211.132 261.347 245.566 1.00 126.72 96 ASP C C 1
ATOM 2085 O O . ASP B 1 95 ? 212.037 260.972 244.822 1.00 126.72 96 ASP C O 1
ATOM 2090 N N . ARG B 1 96 ? 211.332 262.059 246.651 1.00 120.80 97 ARG C N 1
ATOM 2091 C CA . ARG B 1 96 ? 212.644 262.489 247.042 1.00 120.80 97 ARG C CA 1
ATOM 2092 C C . ARG B 1 96 ? 213.429 261.296 247.541 1.00 120.80 97 ARG C C 1
ATOM 2093 O O . ARG B 1 96 ? 214.633 261.199 247.337 1.00 120.80 97 ARG C O 1
ATOM 2101 N N . GLU B 1 97 ? 212.732 260.361 248.160 1.00 128.53 98 GLU C N 1
ATOM 2102 C CA . GLU B 1 97 ? 213.351 259.185 248.733 1.00 128.53 98 GLU C CA 1
ATOM 2103 C C . GLU B 1 97 ? 214.156 258.344 247.757 1.00 128.53 98 GLU C C 1
ATOM 2104 O O . GLU B 1 97 ? 215.219 257.843 248.112 1.00 128.53 98 GLU C O 1
ATOM 2110 N N . ARG B 1 98 ? 213.686 258.195 246.532 1.00 128.78 99 ARG C N 1
ATOM 2111 C CA . ARG B 1 98 ? 214.422 257.389 245.569 1.00 128.78 99 ARG C CA 1
ATOM 2112 C C . ARG B 1 98 ? 215.021 258.217 244.450 1.00 128.78 99 ARG C C 1
ATOM 2113 O O . ARG B 1 98 ? 215.374 257.668 243.405 1.00 128.78 99 ARG C O 1
ATOM 2121 N N . VAL B 1 99 ? 215.126 259.528 244.634 1.00 140.16 100 VAL C N 1
ATOM 2122 C CA . VAL B 1 99 ? 215.586 260.353 243.529 1.00 140.16 100 VAL C CA 1
ATOM 2123 C C . VAL B 1 99 ? 217.037 260.112 243.132 1.00 140.16 100 VAL C C 1
ATOM 2124 O O . VAL B 1 99 ? 217.388 260.258 241.961 1.00 140.16 100 VAL C O 1
ATOM 2128 N N . ASN B 1 100 ? 217.875 259.709 244.077 1.00 135.94 101 ASN C N 1
ATOM 2129 C CA . ASN B 1 100 ? 219.259 259.432 243.750 1.00 135.94 101 ASN C CA 1
ATOM 2130 C C . ASN B 1 100 ? 219.340 258.217 242.877 1.00 135.94 101 ASN C C 1
ATOM 2131 O O . ASN B 1 100 ? 220.174 258.148 241.977 1.00 135.94 101 ASN C O 1
ATOM 2136 N N . GLU B 1 101 ? 218.446 257.272 243.135 1.00 146.57 102 GLU C N 1
ATOM 2137 C CA . GLU B 1 101 ? 218.377 256.045 242.383 1.00 146.57 102 GLU C CA 1
ATOM 2138 C C . GLU B 1 101 ? 217.900 256.324 240.992 1.00 146.57 102 GLU C C 1
ATOM 2139 O O . GLU B 1 101 ? 218.431 255.783 240.023 1.00 146.57 102 GLU C O 1
ATOM 2145 N N . ALA B 1 102 ? 216.904 257.189 240.893 1.00 140.27 103 ALA C N 1
ATOM 2146 C CA . ALA B 1 102 ? 216.374 257.556 239.608 1.00 140.27 103 ALA C CA 1
ATOM 2147 C C . ALA B 1 102 ? 217.453 258.198 238.777 1.00 140.27 103 ALA C C 1
ATOM 2148 O O . ALA B 1 102 ? 217.653 257.827 237.621 1.00 140.27 103 ALA C O 1
ATOM 2150 N N . ARG B 1 103 ? 218.180 259.131 239.382 1.00 140.20 104 ARG C N 1
ATOM 2151 C CA . ARG B 1 103 ? 219.248 259.801 238.681 1.00 140.20 104 ARG C CA 1
ATOM 2152 C C . ARG B 1 103 ? 220.305 258.824 238.269 1.00 140.20 104 ARG C C 1
ATOM 2153 O O . ARG B 1 103 ? 220.769 258.856 237.135 1.00 140.20 104 ARG C O 1
ATOM 2161 N N . GLU B 1 104 ? 220.709 257.972 239.196 1.00 156.48 105 GLU C N 1
ATOM 2162 C CA . GLU B 1 104 ? 221.744 257.014 238.907 1.00 156.48 105 GLU C CA 1
ATOM 2163 C C . GLU B 1 104 ? 221.386 256.129 237.752 1.00 156.48 105 GLU C C 1
ATOM 2164 O O . GLU B 1 104 ? 222.183 255.969 236.828 1.00 156.48 105 GLU C O 1
ATOM 2170 N N . GLU B 1 105 ? 220.195 255.554 237.787 1.00 141.19 106 GLU C N 1
ATOM 2171 C CA . GLU B 1 105 ? 219.814 254.666 236.720 1.00 141.19 106 GLU C CA 1
ATOM 2172 C C . GLU B 1 105 ? 219.719 255.419 235.427 1.00 141.19 106 GLU C C 1
ATOM 2173 O O . GLU B 1 105 ? 220.103 254.901 234.379 1.00 141.19 106 GLU C O 1
ATOM 2179 N N . LEU B 1 106 ? 219.238 256.649 235.496 1.00 145.35 107 LEU C N 1
ATOM 2180 C CA . LEU B 1 106 ? 219.192 257.471 234.321 1.00 145.35 107 LEU C CA 1
ATOM 2181 C C . LEU B 1 106 ? 220.578 257.622 233.742 1.00 145.35 107 LEU C C 1
ATOM 2182 O O . LEU B 1 106 ? 220.761 257.433 232.545 1.00 145.35 107 LEU C O 1
ATOM 2187 N N . MET B 1 107 ? 221.558 257.924 234.586 1.00 155.56 108 MET C N 1
ATOM 2188 C CA . MET B 1 107 ? 222.923 258.094 234.120 1.00 155.56 108 MET C CA 1
ATOM 2189 C C . MET B 1 107 ? 223.479 256.819 233.529 1.00 155.56 108 MET C C 1
ATOM 2190 O O . MET B 1 107 ? 224.217 256.865 232.547 1.00 155.56 108 MET C O 1
ATOM 2195 N N . ARG B 1 108 ? 223.106 255.681 234.095 1.00 146.98 109 ARG C N 1
ATOM 2196 C CA . ARG B 1 108 ? 223.551 254.413 233.557 1.00 146.98 109 ARG C CA 1
ATOM 2197 C C . ARG B 1 108 ? 223.060 254.252 232.139 1.00 146.98 109 ARG C C 1
ATOM 2198 O O . ARG B 1 108 ? 223.794 253.799 231.260 1.00 146.98 109 ARG C O 1
ATOM 2206 N N . MET B 1 109 ? 221.827 254.662 231.905 1.00 153.14 110 MET C N 1
ATOM 2207 C CA . MET B 1 109 ? 221.273 254.608 230.576 1.00 153.14 110 MET C CA 1
ATOM 2208 C C . MET B 1 109 ? 221.920 255.643 229.688 1.00 153.14 110 MET C C 1
ATOM 2209 O O . MET B 1 109 ? 222.207 255.381 228.526 1.00 153.14 110 MET C O 1
ATOM 2214 N N . LEU B 1 110 ? 222.217 256.807 230.239 1.00 149.30 111 LEU C N 1
ATOM 2215 C CA . LEU B 1 110 ? 222.859 257.857 229.468 1.00 149.30 111 LEU C CA 1
ATOM 2216 C C . LEU B 1 110 ? 224.241 257.442 229.001 1.00 149.30 111 LEU C C 1
ATOM 2217 O O . LEU B 1 110 ? 224.710 257.912 227.964 1.00 149.30 111 LEU C O 1
ATOM 2222 N N . ALA B 1 111 ? 224.876 256.540 229.748 1.00 147.12 112 ALA C N 1
ATOM 2223 C CA . ALA B 1 111 ? 226.180 256.007 229.393 1.00 147.12 112 ALA C CA 1
ATOM 2224 C C . ALA B 1 111 ? 226.100 254.908 228.323 1.00 147.12 112 ALA C C 1
ATOM 2225 O O . ALA B 1 111 ? 227.132 254.442 227.842 1.00 147.12 112 ALA C O 1
ATOM 2227 N N . GLU B 1 112 ? 224.895 254.478 227.962 1.00 154.43 113 GLU C N 1
ATOM 2228 C CA . GLU B 1 112 ? 224.712 253.453 226.946 1.00 154.43 113 GLU C CA 1
ATOM 2229 C C . GLU B 1 112 ? 224.916 253.933 225.517 1.00 154.43 113 GLU C C 1
ATOM 2230 O O . GLU B 1 112 ? 224.206 254.818 225.050 1.00 154.43 113 GLU C O 1
ATOM 2236 N N . ASP B 1 113 ? 225.847 253.300 224.810 1.00 159.26 114 ASP C N 1
ATOM 2237 C CA . ASP B 1 113 ? 226.165 253.635 223.423 1.00 159.26 114 ASP C CA 1
ATOM 2238 C C . ASP B 1 113 ? 224.980 253.538 222.480 1.00 159.26 114 ASP C C 1
ATOM 2239 O O . ASP B 1 113 ? 224.824 254.370 221.590 1.00 159.26 114 ASP C O 1
ATOM 2244 N N . GLU B 1 114 ? 224.117 252.555 222.686 1.00 143.68 115 GLU C N 1
ATOM 2245 C CA . GLU B 1 114 ? 222.916 252.445 221.873 1.00 143.68 115 GLU C CA 1
ATOM 2246 C C . GLU B 1 114 ? 221.976 253.616 222.122 1.00 143.68 115 GLU C C 1
ATOM 2247 O O . GLU B 1 114 ? 221.166 253.955 221.263 1.00 143.68 115 GLU C O 1
ATOM 2253 N N . LEU B 1 115 ? 222.082 254.235 223.292 1.00 142.16 116 LEU C N 1
ATOM 2254 C CA . LEU B 1 115 ? 221.266 255.368 223.639 1.00 142.16 116 LEU C CA 1
ATOM 2255 C C . LEU B 1 115 ? 222.027 256.666 223.477 1.00 142.16 116 LEU C C 1
ATOM 2256 O O . LEU B 1 115 ? 221.447 257.740 223.592 1.00 142.16 116 LEU C O 1
ATOM 2261 N N . ARG B 1 116 ? 223.319 256.580 223.197 1.00 152.51 117 ARG C N 1
ATOM 2262 C CA . ARG B 1 116 ? 224.169 257.747 222.992 1.00 152.51 117 ARG C CA 1
ATOM 2263 C C . ARG B 1 116 ? 223.568 258.807 222.093 1.00 152.51 117 ARG C C 1
ATOM 2264 O O . ARG B 1 116 ? 223.708 259.999 222.358 1.00 152.51 117 ARG C O 1
ATOM 2272 N N . ASP B 1 117 ? 222.901 258.384 221.035 1.00 143.48 118 ASP C N 1
ATOM 2273 C CA . ASP B 1 117 ? 222.331 259.317 220.091 1.00 143.48 118 ASP C CA 1
ATOM 2274 C C . ASP B 1 117 ? 220.859 259.642 220.355 1.00 143.48 118 ASP C C 1
ATOM 2275 O O . ASP B 1 117 ? 220.226 260.332 219.559 1.00 143.48 118 ASP C O 1
ATOM 2280 N N . ALA B 1 118 ? 220.309 259.135 221.449 1.00 131.79 119 ALA C N 1
ATOM 2281 C CA . ALA B 1 118 ? 218.904 259.340 221.763 1.00 131.79 119 ALA C CA 1
ATOM 2282 C C . ALA B 1 118 ? 218.638 260.679 222.410 1.00 131.79 119 ALA C C 1
ATOM 2283 O O . ALA B 1 118 ? 219.501 261.271 223.059 1.00 131.79 119 ALA C O 1
ATOM 2285 N N . VAL B 1 119 ? 217.412 261.140 222.258 1.00 130.33 120 VAL C N 1
ATOM 2286 C CA . VAL B 1 119 ? 216.994 262.383 222.872 1.00 130.33 120 VAL C CA 1
ATOM 2287 C C . VAL B 1 119 ? 216.255 262.124 224.172 1.00 130.33 120 VAL C C 1
ATOM 2288 O O . VAL B 1 119 ? 215.318 261.330 224.209 1.00 130.33 120 VAL C O 1
ATOM 2292 N N . LEU B 1 120 ? 216.688 262.781 225.244 1.00 118.87 121 LEU C N 1
ATOM 2293 C CA . LEU B 1 120 ? 216.093 262.552 226.553 1.00 118.87 121 LEU C CA 1
ATOM 2294 C C . LEU B 1 120 ? 215.031 263.539 226.975 1.00 118.87 121 LEU C C 1
ATOM 2295 O O . LEU B 1 120 ? 215.296 264.726 227.152 1.00 118.87 121 LEU C O 1
ATOM 2300 N N . LEU B 1 121 ? 213.839 263.026 227.198 1.00 111.10 122 LEU C N 1
ATOM 2301 C CA . LEU B 1 121 ? 212.765 263.841 227.700 1.00 111.10 122 LEU C CA 1
ATOM 2302 C C . LEU B 1 121 ? 212.304 263.326 229.032 1.00 111.10 122 LEU C C 1
ATOM 2303 O O . LEU B 1 121 ? 211.887 262.175 229.156 1.00 111.10 122 LEU C O 1
ATOM 2308 N N . VAL B 1 122 ? 212.393 264.186 230.028 1.00 104.03 123 VAL C N 1
ATOM 2309 C CA . VAL B 1 122 ? 212.021 263.833 231.375 1.00 104.03 123 VAL C CA 1
ATOM 2310 C C . VAL B 1 122 ? 210.669 264.364 231.765 1.00 104.03 123 VAL C C 1
ATOM 2311 O O . VAL B 1 122 ? 210.374 265.538 231.577 1.00 104.03 123 VAL C O 1
ATOM 2315 N N . PHE B 1 123 ? 209.849 263.502 232.332 1.00 125.44 124 PHE C N 1
ATOM 2316 C CA . PHE B 1 123 ? 208.529 263.902 232.769 1.00 125.44 124 PHE C CA 1
ATOM 2317 C C . PHE B 1 123 ? 208.375 263.980 234.253 1.00 125.44 124 PHE C C 1
ATOM 2318 O O . PHE B 1 123 ? 208.341 262.963 234.932 1.00 125.44 124 PHE C O 1
ATOM 2326 N N . ALA B 1 124 ? 208.248 265.183 234.776 1.00 131.50 125 ALA C N 1
ATOM 2327 C CA . ALA B 1 124 ? 208.030 265.345 236.207 1.00 131.50 125 ALA C CA 1
ATOM 2328 C C . ALA B 1 124 ? 206.558 265.127 236.526 1.00 131.50 125 ALA C C 1
ATOM 2329 O O . ALA B 1 124 ? 205.805 266.086 236.684 1.00 131.50 125 ALA C O 1
ATOM 2331 N N . ASN B 1 125 ? 206.151 263.864 236.560 1.00 140.43 126 ASN C N 1
ATOM 2332 C CA . ASN B 1 125 ? 204.760 263.477 236.765 1.00 140.43 126 ASN C CA 1
ATOM 2333 C C . ASN B 1 125 ? 204.251 263.709 238.178 1.00 140.43 126 ASN C C 1
ATOM 2334 O O . ASN B 1 125 ? 205.010 263.739 239.142 1.00 140.43 126 ASN C O 1
ATOM 2339 N N . LYS B 1 126 ? 202.931 263.812 238.286 1.00 133.07 127 LYS C N 1
ATOM 2340 C CA . LYS B 1 126 ? 202.205 264.044 239.524 1.00 133.07 127 LYS C CA 1
ATOM 2341 C C . LYS B 1 126 ? 202.391 265.464 240.000 1.00 133.07 127 LYS C C 1
ATOM 2342 O O . LYS B 1 126 ? 202.458 265.735 241.199 1.00 133.07 127 LYS C O 1
ATOM 2348 N N . GLN B 1 127 ? 202.418 266.375 239.033 1.00 133.92 128 GLN C N 1
ATOM 2349 C CA . GLN B 1 127 ? 202.501 267.812 239.243 1.00 133.92 128 GLN C CA 1
ATOM 2350 C C . GLN B 1 127 ? 201.458 268.328 240.216 1.00 133.92 128 GLN C C 1
ATOM 2351 O O . GLN B 1 127 ? 201.674 269.329 240.894 1.00 133.92 128 GLN C O 1
ATOM 2357 N N . ASP B 1 128 ? 200.322 267.649 240.284 1.00 128.58 129 ASP C N 1
ATOM 2358 C CA . ASP B 1 128 ? 199.227 268.049 241.136 1.00 128.58 129 ASP C CA 1
ATOM 2359 C C . ASP B 1 128 ? 199.392 267.722 242.611 1.00 128.58 129 ASP C C 1
ATOM 2360 O O . ASP B 1 128 ? 198.483 267.987 243.394 1.00 128.58 129 ASP C O 1
ATOM 2365 N N . LEU B 1 129 ? 200.523 267.172 243.018 1.00 125.98 130 LEU C N 1
ATOM 2366 C CA . LEU B 1 129 ? 200.661 266.894 244.425 1.00 125.98 130 LEU C CA 1
ATOM 2367 C C . LEU B 1 129 ? 201.192 268.111 245.163 1.00 125.98 130 LEU C C 1
ATOM 2368 O O . LEU B 1 129 ? 202.077 268.805 244.670 1.00 125.98 130 LEU C O 1
ATOM 2373 N N . PRO B 1 130 ? 200.705 268.348 246.383 1.00 132.15 131 PRO C N 1
ATOM 2374 C CA . PRO B 1 130 ? 200.969 269.480 247.264 1.00 132.15 131 PRO C CA 1
ATOM 2375 C C . PRO B 1 130 ? 202.394 269.515 247.747 1.00 132.15 131 PRO C C 1
ATOM 2376 O O . PRO B 1 130 ? 202.873 270.546 248.210 1.00 132.15 131 PRO C O 1
ATOM 2380 N N . ASN B 1 131 ? 203.072 268.393 247.640 1.00 134.96 132 ASN C N 1
ATOM 2381 C CA . ASN B 1 131 ? 204.434 268.298 248.078 1.00 134.96 132 ASN C CA 1
ATOM 2382 C C . ASN B 1 131 ? 205.350 267.935 246.930 1.00 134.96 132 ASN C C 1
ATOM 2383 O O . ASN B 1 131 ? 206.482 267.496 247.149 1.00 134.96 132 ASN C O 1
ATOM 2388 N N . ALA B 1 132 ? 204.863 268.121 245.702 1.00 146.53 133 ALA C N 1
ATOM 2389 C CA . ALA B 1 132 ? 205.652 267.826 244.517 1.00 146.53 133 ALA C CA 1
ATOM 2390 C C . ALA B 1 132 ? 206.806 268.799 244.358 1.00 146.53 133 ALA C C 1
ATOM 2391 O O . ALA B 1 132 ? 206.684 269.985 244.663 1.00 146.53 133 ALA C O 1
ATOM 2393 N N . MET B 1 133 ? 207.921 268.286 243.861 1.00 132.95 134 MET C N 1
ATOM 2394 C CA . MET B 1 133 ? 209.105 269.071 243.574 1.00 132.95 134 MET C CA 1
ATOM 2395 C C . MET B 1 133 ? 208.838 269.871 242.314 1.00 132.95 134 MET C C 1
ATOM 2396 O O . MET B 1 133 ? 208.183 269.364 241.405 1.00 132.95 134 MET C O 1
ATOM 2401 N N . ASN B 1 134 ? 209.328 271.104 242.225 1.00 112.21 135 ASN C N 1
ATOM 2402 C CA . ASN B 1 134 ? 209.065 271.829 240.994 1.00 112.21 135 ASN C CA 1
ATOM 2403 C C . ASN B 1 134 ? 210.104 271.426 239.993 1.00 112.21 135 ASN C C 1
ATOM 2404 O O . ASN B 1 134 ? 211.021 270.674 240.318 1.00 112.21 135 ASN C O 1
ATOM 2409 N N . ALA B 1 135 ? 210.006 271.970 238.797 1.00 107.63 136 ALA C N 1
ATOM 2410 C CA . ALA B 1 135 ? 210.922 271.584 237.753 1.00 107.63 136 ALA C CA 1
ATOM 2411 C C . ALA B 1 135 ? 212.351 271.862 238.143 1.00 107.63 136 ALA C C 1
ATOM 2412 O O . ALA B 1 135 ? 213.231 271.049 237.876 1.00 107.63 136 ALA C O 1
ATOM 2414 N N . ALA B 1 136 ? 212.584 273.002 238.776 1.00 116.20 137 ALA C N 1
ATOM 2415 C CA . ALA B 1 136 ? 213.926 273.381 239.159 1.00 116.20 137 ALA C CA 1
ATOM 2416 C C . ALA B 1 136 ? 214.507 272.410 240.154 1.00 116.20 137 ALA C C 1
ATOM 2417 O O . ALA B 1 136 ? 215.619 271.927 239.973 1.00 116.20 137 ALA C O 1
ATOM 2419 N N . GLU B 1 137 ? 213.745 272.104 241.190 1.00 119.00 138 GLU C N 1
ATOM 2420 C CA . GLU B 1 137 ? 214.195 271.194 242.213 1.00 119.00 138 GLU C CA 1
ATOM 2421 C C . GLU B 1 137 ? 214.540 269.863 241.622 1.00 119.00 138 GLU C C 1
ATOM 2422 O O . GLU B 1 137 ? 215.567 269.278 241.961 1.00 119.00 138 GLU C O 1
ATOM 2428 N N . ILE B 1 138 ? 213.683 269.379 240.742 1.00 122.89 139 ILE C N 1
ATOM 2429 C CA . ILE B 1 138 ? 213.918 268.106 240.110 1.00 122.89 139 ILE C CA 1
ATOM 2430 C C . ILE B 1 138 ? 215.143 268.151 239.252 1.00 122.89 139 ILE C C 1
ATOM 2431 O O . ILE B 1 138 ? 215.978 267.251 239.307 1.00 122.89 139 ILE C O 1
ATOM 2436 N N . THR B 1 139 ? 215.253 269.208 238.466 1.00 125.46 140 THR C N 1
ATOM 2437 C CA . THR B 1 139 ? 216.384 269.402 237.593 1.00 125.46 140 THR C CA 1
ATOM 2438 C C . THR B 1 139 ? 217.667 269.312 238.369 1.00 125.46 140 THR C C 1
ATOM 2439 O O . THR B 1 139 ? 218.623 268.666 237.937 1.00 125.46 140 THR C O 1
ATOM 2443 N N . ASP B 1 140 ? 217.683 269.988 239.511 1.00 137.29 141 ASP C N 1
ATOM 2444 C CA . ASP B 1 140 ? 218.830 270.039 240.387 1.00 137.29 141 ASP C CA 1
ATOM 2445 C C . ASP B 1 140 ? 219.159 268.677 240.948 1.00 137.29 141 ASP C C 1
ATOM 2446 O O . ASP B 1 140 ? 220.315 268.256 240.942 1.00 137.29 141 ASP C O 1
ATOM 2451 N N . LYS B 1 141 ? 218.136 267.965 241.395 1.00 131.74 142 LYS C N 1
ATOM 2452 C CA . LYS B 1 141 ? 218.339 266.633 241.919 1.00 131.74 142 LYS C CA 1
ATOM 2453 C C . LYS B 1 141 ? 218.842 265.679 240.859 1.00 131.74 142 LYS C C 1
ATOM 2454 O O . LYS B 1 141 ? 219.624 264.780 241.160 1.00 131.74 142 LYS C O 1
ATOM 2460 N N . LEU B 1 142 ? 218.437 265.884 239.620 1.00 120.76 143 LEU C N 1
ATOM 2461 C CA . LEU B 1 142 ? 218.947 265.071 238.547 1.00 120.76 143 LEU C CA 1
ATOM 2462 C C . LEU B 1 142 ? 220.262 265.602 238.025 1.00 120.76 143 LEU C C 1
ATOM 2463 O O . LEU B 1 142 ? 221.045 264.855 237.445 1.00 120.76 143 LEU C O 1
ATOM 2468 N N . GLY B 1 143 ? 220.511 266.892 238.221 1.00 126.19 144 GLY C N 1
ATOM 2469 C CA . GLY B 1 143 ? 221.746 267.493 237.759 1.00 126.19 144 GLY C CA 1
ATOM 2470 C C . GLY B 1 143 ? 221.737 267.551 236.249 1.00 126.19 144 GLY C C 1
ATOM 2471 O O . GLY B 1 143 ? 222.758 267.329 235.605 1.00 126.19 144 GLY C O 1
ATOM 2472 N N . LEU B 1 144 ? 220.582 267.832 235.674 1.00 131.31 145 LEU C N 1
ATOM 2473 C CA . LEU B 1 144 ? 220.443 267.769 234.230 1.00 131.31 145 LEU C CA 1
ATOM 2474 C C . LEU B 1 144 ? 221.307 268.765 233.486 1.00 131.31 145 LEU C C 1
ATOM 2475 O O . LEU B 1 144 ? 221.717 268.508 232.362 1.00 131.31 145 LEU C O 1
ATOM 2480 N N . HIS B 1 145 ? 221.646 269.882 234.109 1.00 129.50 146 HIS C N 1
ATOM 2481 C CA . HIS B 1 145 ? 222.500 270.839 233.434 1.00 129.50 146 HIS C CA 1
ATOM 2482 C C . HIS B 1 145 ? 223.946 270.415 233.393 1.00 129.50 146 HIS C C 1
ATOM 2483 O O . HIS B 1 145 ? 224.755 271.055 232.724 1.00 129.50 146 HIS C O 1
ATOM 2490 N N . SER B 1 146 ? 224.284 269.329 234.078 1.00 147.41 147 SER C N 1
ATOM 2491 C CA . SER B 1 146 ? 225.620 268.789 233.995 1.00 147.41 147 SER C CA 1
ATOM 2492 C C . SER B 1 146 ? 225.753 267.929 232.746 1.00 147.41 147 SER C C 1
ATOM 2493 O O . SER B 1 146 ? 226.855 267.504 232.398 1.00 147.41 147 SER C O 1
ATOM 2496 N N . LEU B 1 147 ? 224.632 267.653 232.078 1.00 138.08 148 LEU C N 1
ATOM 2497 C CA . LEU B 1 147 ? 224.649 266.827 230.894 1.00 138.08 148 LEU C CA 1
ATOM 2498 C C . LEU B 1 147 ? 225.363 267.550 229.773 1.00 138.08 148 LEU C C 1
ATOM 2499 O O . LEU B 1 147 ? 225.230 268.764 229.620 1.00 138.08 148 LEU C O 1
ATOM 2504 N N . ARG B 1 148 ? 226.125 266.804 228.994 1.00 144.45 149 ARG C N 1
ATOM 2505 C CA . ARG B 1 148 ? 226.911 267.379 227.918 1.00 144.45 149 ARG C CA 1
ATOM 2506 C C . ARG B 1 148 ? 226.904 266.454 226.722 1.00 144.45 149 ARG C C 1
ATOM 2507 O O . ARG B 1 148 ? 226.966 265.238 226.887 1.00 144.45 149 ARG C O 1
ATOM 2515 N N . HIS B 1 149 ? 226.823 267.025 225.523 1.00 145.29 150 HIS C N 1
ATOM 2516 C CA . HIS B 1 149 ? 226.730 266.238 224.295 1.00 145.29 150 HIS C CA 1
ATOM 2517 C C . HIS B 1 149 ? 225.483 265.381 224.342 1.00 145.29 150 HIS C C 1
ATOM 2518 O O . HIS B 1 149 ? 225.516 264.186 224.051 1.00 145.29 150 HIS C O 1
ATOM 2525 N N . ARG B 1 150 ? 224.383 265.999 224.717 1.00 137.47 151 ARG C N 1
ATOM 2526 C CA . ARG B 1 150 ? 223.140 265.293 224.883 1.00 137.47 151 ARG C CA 1
ATOM 2527 C C . ARG B 1 150 ? 221.970 266.222 224.769 1.00 137.47 151 ARG C C 1
ATOM 2528 O O . ARG B 1 150 ? 221.912 267.247 225.438 1.00 137.47 151 ARG C O 1
ATOM 2536 N N . ASN B 1 151 ? 221.039 265.868 223.912 1.00 138.59 152 ASN C N 1
ATOM 2537 C CA . ASN B 1 151 ? 219.840 266.651 223.729 1.00 138.59 152 ASN C CA 1
ATOM 2538 C C . ASN B 1 151 ? 218.840 266.281 224.804 1.00 138.59 152 ASN C C 1
ATOM 2539 O O . ASN B 1 151 ? 218.348 265.152 224.822 1.00 138.59 152 ASN C O 1
ATOM 2544 N N . TRP B 1 152 ? 218.574 267.195 225.727 1.00 113.56 153 TRP C N 1
ATOM 2545 C CA . TRP B 1 152 ? 217.653 266.863 226.788 1.00 113.56 153 TRP C CA 1
ATOM 2546 C C . TRP B 1 152 ? 216.782 268.017 227.192 1.00 113.56 153 TRP C C 1
ATOM 2547 O O . TRP B 1 152 ? 217.112 269.177 226.969 1.00 113.56 153 TRP C O 1
ATOM 2558 N N . TYR B 1 153 ? 215.685 267.679 227.833 1.00 110.86 154 TYR C N 1
ATOM 2559 C CA . TYR B 1 153 ? 214.733 268.648 228.330 1.00 110.86 154 TYR C CA 1
ATOM 2560 C C . TYR B 1 153 ? 213.812 268.038 229.340 1.00 110.86 154 TYR C C 1
ATOM 2561 O O . TYR B 1 153 ? 213.467 266.865 229.240 1.00 110.86 154 TYR C O 1
ATOM 2570 N N . ILE B 1 154 ? 213.437 268.827 230.327 1.00 111.87 155 ILE C N 1
ATOM 2571 C CA . ILE B 1 154 ? 212.517 268.376 231.346 1.00 111.87 155 ILE C CA 1
ATOM 2572 C C . ILE B 1 154 ? 211.196 269.062 231.207 1.00 111.87 155 ILE C C 1
ATOM 2573 O O . ILE B 1 154 ? 211.131 270.265 230.985 1.00 111.87 155 ILE C O 1
ATOM 2578 N N . GLN B 1 155 ? 210.142 268.301 231.364 1.00 114.61 156 GLN C N 1
ATOM 2579 C CA . GLN B 1 155 ? 208.816 268.840 231.270 1.00 114.61 156 GLN C CA 1
ATOM 2580 C C . GLN B 1 155 ? 207.955 268.382 232.422 1.00 114.61 156 GLN C C 1
ATOM 2581 O O . GLN B 1 155 ? 207.786 267.186 232.639 1.00 114.61 156 GLN C O 1
ATOM 2587 N N . ALA B 1 156 ? 207.417 269.332 233.173 1.00 135.12 157 ALA C N 1
ATOM 2588 C CA . ALA B 1 156 ? 206.532 268.984 234.273 1.00 135.12 157 ALA C CA 1
ATOM 2589 C C . ALA B 1 156 ? 205.176 268.589 233.750 1.00 135.12 157 ALA C C 1
ATOM 2590 O O . ALA B 1 156 ? 204.706 269.133 232.749 1.00 135.12 157 ALA C O 1
ATOM 2592 N N . THR B 1 157 ? 204.544 267.630 234.424 1.00 144.33 158 THR C N 1
ATOM 2593 C CA . THR B 1 157 ? 203.255 267.153 233.961 1.00 144.33 158 THR C CA 1
ATOM 2594 C C . THR B 1 157 ? 202.398 266.475 235.018 1.00 144.33 158 THR C C 1
ATOM 2595 O O . THR B 1 157 ? 202.866 266.098 236.090 1.00 144.33 158 THR C O 1
ATOM 2599 N N . CYS B 1 158 ? 201.143 266.269 234.667 1.00 154.43 159 CYS C N 1
ATOM 2600 C CA . CYS B 1 158 ? 200.231 265.537 235.528 1.00 154.43 159 CYS C CA 1
ATOM 2601 C C . CYS B 1 158 ? 199.345 264.643 234.720 1.00 154.43 159 CYS C C 1
ATOM 2602 O O . CYS B 1 158 ? 198.334 265.091 234.182 1.00 154.43 159 CYS C O 1
ATOM 2605 N N . ALA B 1 159 ? 199.707 263.367 234.674 1.00 151.76 160 ALA C N 1
ATOM 2606 C CA . ALA B 1 159 ? 199.000 262.380 233.876 1.00 151.76 160 ALA C CA 1
ATOM 2607 C C . ALA B 1 159 ? 197.548 262.272 234.257 1.00 151.76 160 ALA C C 1
ATOM 2608 O O . ALA B 1 159 ? 196.706 262.039 233.398 1.00 151.76 160 ALA C O 1
ATOM 2610 N N . THR B 1 160 ? 197.239 262.470 235.530 1.00 156.94 161 THR C N 1
ATOM 2611 C CA . THR B 1 160 ? 195.857 262.411 235.980 1.00 156.94 161 THR C CA 1
ATOM 2612 C C . THR B 1 160 ? 194.966 263.371 235.200 1.00 156.94 161 THR C C 1
ATOM 2613 O O . THR B 1 160 ? 193.819 263.050 234.890 1.00 156.94 161 THR C O 1
ATOM 2617 N N . SER B 1 161 ? 195.477 264.562 234.913 1.00 162.33 162 SER C N 1
ATOM 2618 C CA . SER B 1 161 ? 194.713 265.551 234.176 1.00 162.33 162 SER C CA 1
ATOM 2619 C C . SER B 1 161 ? 195.172 265.653 232.727 1.00 162.33 162 SER C C 1
ATOM 2620 O O . SER B 1 161 ? 194.486 266.247 231.893 1.00 162.33 162 SER C O 1
ATOM 2623 N N . GLY B 1 162 ? 196.329 265.062 232.424 1.00 157.99 163 GLY C N 1
ATOM 2624 C CA . GLY B 1 162 ? 196.907 265.121 231.089 1.00 157.99 163 GLY C CA 1
ATOM 2625 C C . GLY B 1 162 ? 197.625 266.443 230.892 1.00 157.99 163 GLY C C 1
ATOM 2626 O O . GLY B 1 162 ? 197.825 266.902 229.763 1.00 157.99 163 GLY C O 1
ATOM 2627 N N . ASP B 1 163 ? 198.014 267.064 232.000 1.00 161.62 164 ASP C N 1
ATOM 2628 C CA . ASP B 1 163 ? 198.598 268.379 231.927 1.00 161.62 164 ASP C CA 1
ATOM 2629 C C . ASP B 1 163 ? 199.951 268.349 231.294 1.00 161.62 164 ASP C C 1
ATOM 2630 O O . ASP B 1 163 ? 200.943 268.015 231.939 1.00 161.62 164 ASP C O 1
ATOM 2635 N N . GLY B 1 164 ? 199.981 268.714 230.019 1.00 143.90 165 GLY C N 1
ATOM 2636 C CA . GLY B 1 164 ? 201.217 268.846 229.270 1.00 143.90 165 GLY C CA 1
ATOM 2637 C C . GLY B 1 164 ? 201.714 267.559 228.649 1.00 143.90 165 GLY C C 1
ATOM 2638 O O . GLY B 1 164 ? 202.843 267.510 228.161 1.00 143.90 165 GLY C O 1
ATOM 2639 N N . LEU B 1 165 ? 200.900 266.516 228.637 1.00 129.41 166 LEU C N 1
ATOM 2640 C CA . LEU B 1 165 ? 201.402 265.299 228.032 1.00 129.41 166 LEU C CA 1
ATOM 2641 C C . LEU B 1 165 ? 201.594 265.520 226.546 1.00 129.41 166 LEU C C 1
ATOM 2642 O O . LEU B 1 165 ? 202.549 265.027 225.941 1.00 129.41 166 LEU C O 1
ATOM 2647 N N . TYR B 1 166 ? 200.707 266.315 225.976 1.00 132.25 167 TYR C N 1
ATOM 2648 C CA . TYR B 1 166 ? 200.771 266.638 224.579 1.00 132.25 167 TYR C CA 1
ATOM 2649 C C . TYR B 1 166 ? 201.992 267.492 224.343 1.00 132.25 167 TYR C C 1
ATOM 2650 O O . TYR B 1 166 ? 202.689 267.329 223.348 1.00 132.25 167 TYR C O 1
ATOM 2659 N N . GLU B 1 167 ? 202.264 268.383 225.295 1.00 147.40 168 GLU C N 1
ATOM 2660 C CA . GLU B 1 167 ? 203.411 269.263 225.233 1.00 147.40 168 GLU C CA 1
ATOM 2661 C C . GLU B 1 167 ? 204.677 268.466 225.152 1.00 147.40 168 GLU C C 1
ATOM 2662 O O . GLU B 1 167 ? 205.592 268.823 224.413 1.00 147.40 168 GLU C O 1
ATOM 2668 N N . GLY B 1 168 ? 204.740 267.378 225.906 1.00 135.34 169 GLY C N 1
ATOM 2669 C CA . GLY B 1 168 ? 205.904 266.521 225.843 1.00 135.34 169 GLY C CA 1
ATOM 2670 C C . GLY B 1 168 ? 206.100 266.052 224.413 1.00 135.34 169 GLY C C 1
ATOM 2671 O O . GLY B 1 168 ? 207.204 266.123 223.869 1.00 135.34 169 GLY C O 1
ATOM 2672 N N . LEU B 1 169 ? 205.016 265.626 223.786 1.00 133.78 170 LEU C N 1
ATOM 2673 C CA . LEU B 1 169 ? 205.108 265.197 222.411 1.00 133.78 170 LEU C CA 1
ATOM 2674 C C . LEU B 1 169 ? 205.478 266.352 221.506 1.00 133.78 170 LEU C C 1
ATOM 2675 O O . LEU B 1 169 ? 206.200 266.158 220.535 1.00 133.78 170 LEU C O 1
ATOM 2680 N N . ASP B 1 170 ? 205.007 267.551 221.831 1.00 135.36 171 ASP C N 1
ATOM 2681 C CA . ASP B 1 170 ? 205.318 268.723 221.035 1.00 135.36 171 ASP C CA 1
ATOM 2682 C C . ASP B 1 170 ? 206.807 268.965 221.008 1.00 135.36 171 ASP C C 1
ATOM 2683 O O . ASP B 1 170 ? 207.377 269.254 219.957 1.00 135.36 171 ASP C O 1
ATOM 2688 N N . TRP B 1 171 ? 207.457 268.811 222.146 1.00 123.37 172 TRP C N 1
ATOM 2689 C CA . TRP B 1 171 ? 208.890 268.995 222.172 1.00 123.37 172 TRP C CA 1
ATOM 2690 C C . TRP B 1 171 ? 209.524 267.933 221.289 1.00 123.37 172 TRP C C 1
ATOM 2691 O O . TRP B 1 171 ? 210.384 268.226 220.461 1.00 123.37 172 TRP C O 1
ATOM 2702 N N . LEU B 1 172 ? 209.046 266.707 221.423 1.00 120.46 173 LEU C N 1
ATOM 2703 C CA . LEU B 1 172 ? 209.549 265.606 220.629 1.00 120.46 173 LEU C CA 1
ATOM 2704 C C . LEU B 1 172 ? 209.247 265.772 219.155 1.00 120.46 173 LEU C C 1
ATOM 2705 O O . LEU B 1 172 ? 210.007 265.318 218.306 1.00 120.46 173 LEU C O 1
ATOM 2710 N N . SER B 1 173 ? 208.180 266.489 218.835 1.00 130.35 174 SER C N 1
ATOM 2711 C CA . SER B 1 173 ? 207.827 266.706 217.448 1.00 130.35 174 SER C CA 1
ATOM 2712 C C . SER B 1 173 ? 208.782 267.684 216.797 1.00 130.35 174 SER C C 1
ATOM 2713 O O . SER B 1 173 ? 208.716 267.898 215.593 1.00 130.35 174 SER C O 1
ATOM 2716 N N . ASN B 1 174 ? 209.634 268.320 217.578 1.00 133.80 175 ASN C N 1
ATOM 2717 C CA . ASN B 1 174 ? 210.621 269.198 217.026 1.00 133.80 175 ASN C CA 1
ATOM 2718 C C . ASN B 1 174 ? 212.012 268.650 217.253 1.00 133.80 175 ASN C C 1
ATOM 2719 O O . ASN B 1 174 ? 212.955 269.061 216.585 1.00 133.80 175 ASN C O 1
ATOM 2724 N N . GLN B 1 175 ? 212.152 267.718 218.190 1.00 138.44 176 GLN C N 1
ATOM 2725 C CA . GLN B 1 175 ? 213.468 267.183 218.474 1.00 138.44 176 GLN C CA 1
ATOM 2726 C C . GLN B 1 175 ? 213.699 265.818 217.895 1.00 138.44 176 GLN C C 1
ATOM 2727 O O . GLN B 1 175 ? 214.806 265.515 217.455 1.00 138.44 176 GLN C O 1
ATOM 2733 N N . LEU B 1 176 ? 212.679 264.985 217.892 1.00 144.67 177 LEU C N 1
ATOM 2734 C CA . LEU B 1 176 ? 212.822 263.733 217.198 1.00 144.67 177 LEU C CA 1
ATOM 2735 C C . LEU B 1 176 ? 212.508 264.025 215.770 1.00 144.67 177 LEU C C 1
ATOM 2736 O O . LEU B 1 176 ? 213.288 263.705 214.870 1.00 144.67 177 LEU C O 1
ATOM 2741 N N . ARG B 1 177 ? 211.398 264.706 215.537 1.00 150.53 178 ARG C N 1
ATOM 2742 C CA . ARG B 1 177 ? 211.140 265.194 214.196 1.00 150.53 178 ARG C CA 1
ATOM 2743 C C . ARG B 1 177 ? 211.815 266.533 214.028 1.00 150.53 178 ARG C C 1
ATOM 2744 O O . ARG B 1 177 ? 211.180 267.580 213.949 1.00 150.53 178 ARG C O 1
ATOM 2752 N N . ASN B 1 178 ? 213.123 266.472 213.982 1.00 159.93 179 ASN C N 1
ATOM 2753 C CA . ASN B 1 178 ? 213.978 267.612 213.839 1.00 159.93 179 ASN C CA 1
ATOM 2754 C C . ASN B 1 178 ? 214.279 267.796 212.374 1.00 159.93 179 ASN C C 1
ATOM 2755 O O . ASN B 1 178 ? 213.619 267.199 211.527 1.00 159.93 179 ASN C O 1
ATOM 2760 N N . GLN B 1 179 ? 215.274 268.614 212.060 1.00 179.36 180 GLN C N 1
ATOM 2761 C CA . GLN B 1 179 ? 215.641 268.889 210.673 1.00 179.36 180 GLN C CA 1
ATOM 2762 C C . GLN B 1 179 ? 216.045 267.663 209.822 1.00 179.36 180 GLN C C 1
ATOM 2763 O O . GLN B 1 179 ? 216.140 267.778 208.599 1.00 179.36 180 GLN C O 1
ATOM 2769 N N . LYS B 1 180 ? 216.257 266.503 210.438 1.00 173.08 181 LYS C N 1
ATOM 2770 C CA . LYS B 1 180 ? 216.603 265.301 209.700 1.00 173.08 181 LYS C CA 1
ATOM 2771 C C . LYS B 1 180 ? 216.338 264.054 210.531 1.00 173.08 181 LYS C C 1
ATOM 2772 O O . LYS B 1 180 ? 215.356 263.351 210.292 1.00 173.08 181 LYS C O 1
ATOM 2778 N N . MET C 2 1 ? 205.200 224.435 151.025 1.00 337.13 1 MET D N 1
ATOM 2779 C CA . MET C 2 1 ? 206.615 224.788 151.045 1.00 337.13 1 MET D CA 1
ATOM 2780 C C . MET C 2 1 ? 206.930 225.671 152.240 1.00 337.13 1 MET D C 1
ATOM 2781 O O . MET C 2 1 ? 207.399 225.183 153.270 1.00 337.13 1 MET D O 1
ATOM 2786 N N . ALA C 2 2 ? 206.668 226.969 152.100 1.00 343.33 2 ALA D N 1
ATOM 2787 C CA . ALA C 2 2 ? 206.922 227.923 153.164 1.00 343.33 2 ALA D CA 1
ATOM 2788 C C . ALA C 2 2 ? 206.094 227.592 154.390 1.00 343.33 2 ALA D C 1
ATOM 2789 O O . ALA C 2 2 ? 206.583 227.695 155.510 1.00 343.33 2 ALA D O 1
ATOM 2791 N N . LEU C 2 3 ? 204.851 227.162 154.180 1.00 342.49 3 LEU D N 1
ATOM 2792 C CA . LEU C 2 3 ? 203.987 226.807 155.292 1.00 342.49 3 LEU D CA 1
ATOM 2793 C C . LEU C 2 3 ? 204.401 225.488 155.920 1.00 342.49 3 LEU D C 1
ATOM 2794 O O . LEU C 2 3 ? 204.121 225.252 157.093 1.00 342.49 3 LEU D O 1
ATOM 2799 N N . LYS C 2 4 ? 205.067 224.631 155.149 1.00 330.59 4 LYS D N 1
ATOM 2800 C CA . LYS C 2 4 ? 205.582 223.387 155.693 1.00 330.59 4 LYS D CA 1
ATOM 2801 C C . LYS C 2 4 ? 206.742 223.715 156.626 1.00 330.59 4 LYS D C 1
ATOM 2802 O O . LYS C 2 4 ? 206.893 223.096 157.681 1.00 330.59 4 LYS D O 1
ATOM 2808 N N . MET C 2 5 ? 207.532 224.724 156.247 1.00 340.47 5 MET D N 1
ATOM 2809 C CA . MET C 2 5 ? 208.616 225.209 157.089 1.00 340.47 5 MET D CA 1
ATOM 2810 C C . MET C 2 5 ? 208.035 225.822 158.360 1.00 340.47 5 MET D C 1
ATOM 2811 O O . MET C 2 5 ? 208.551 225.591 159.458 1.00 340.47 5 MET D O 1
ATOM 2816 N N . VAL C 2 6 ? 206.936 226.573 158.202 1.00 343.33 6 VAL D N 1
ATOM 2817 C CA . VAL C 2 6 ? 206.227 227.158 159.331 1.00 343.33 6 VAL D CA 1
ATOM 2818 C C . VAL C 2 6 ? 205.711 226.071 160.255 1.00 343.33 6 VAL D C 1
ATOM 2819 O O . VAL C 2 6 ? 205.850 226.192 161.468 1.00 343.33 6 VAL D O 1
ATOM 2823 N N . LYS C 2 7 ? 205.134 225.007 159.686 1.00 333.51 7 LYS D N 1
ATOM 2824 C CA . LYS C 2 7 ? 204.662 223.878 160.482 1.00 333.51 7 LYS D CA 1
ATOM 2825 C C . LYS C 2 7 ? 205.783 223.302 161.317 1.00 333.51 7 LYS D C 1
ATOM 2826 O O . LYS C 2 7 ? 205.582 222.994 162.488 1.00 333.51 7 LYS D O 1
ATOM 2832 N N . GLY C 2 8 ? 206.968 223.159 160.716 1.00 335.22 8 GLY D N 1
ATOM 2833 C CA . GLY C 2 8 ? 208.130 222.666 161.440 1.00 335.22 8 GLY D CA 1
ATOM 2834 C C . GLY C 2 8 ? 208.426 223.557 162.643 1.00 335.22 8 GLY D C 1
ATOM 2835 O O . GLY C 2 8 ? 208.675 223.054 163.736 1.00 335.22 8 GLY D O 1
ATOM 2836 N N . SER C 2 9 ? 208.381 224.879 162.432 1.00 333.91 9 SER D N 1
ATOM 2837 C CA . SER C 2 9 ? 208.581 225.847 163.510 1.00 333.91 9 SER D CA 1
ATOM 2838 C C . SER C 2 9 ? 207.506 225.716 164.590 1.00 333.91 9 SER D C 1
ATOM 2839 O O . SER C 2 9 ? 207.807 225.780 165.778 1.00 333.91 9 SER D O 1
ATOM 2842 N N . ILE C 2 10 ? 206.257 225.539 164.171 1.00 332.52 10 ILE D N 1
ATOM 2843 C CA . ILE C 2 10 ? 205.151 225.359 165.101 1.00 332.52 10 ILE D CA 1
ATOM 2844 C C . ILE C 2 10 ? 205.352 224.115 165.941 1.00 332.52 10 ILE D C 1
ATOM 2845 O O . ILE C 2 10 ? 205.198 224.150 167.158 1.00 332.52 10 ILE D O 1
ATOM 2850 N N . ASP C 2 11 ? 205.713 223.018 165.286 1.00 328.36 11 ASP D N 1
ATOM 2851 C CA . ASP C 2 11 ? 205.967 221.771 165.976 1.00 328.36 11 ASP D CA 1
ATOM 2852 C C . ASP C 2 11 ? 207.134 221.946 166.937 1.00 328.36 11 ASP D C 1
ATOM 2853 O O . ASP C 2 11 ? 207.068 221.503 168.082 1.00 328.36 11 ASP D O 1
ATOM 2858 N N . ARG C 2 12 ? 208.166 222.669 166.489 1.00 325.25 12 ARG D N 1
ATOM 2859 C CA . ARG C 2 12 ? 209.333 223.011 167.297 1.00 325.25 12 ARG D CA 1
ATOM 2860 C C . ARG C 2 12 ? 208.934 223.724 168.583 1.00 325.25 12 ARG D C 1
ATOM 2861 O O . ARG C 2 12 ? 209.465 223.428 169.651 1.00 325.25 12 ARG D O 1
ATOM 2869 N N . MET C 2 13 ? 207.974 224.643 168.493 1.00 321.06 13 MET D N 1
ATOM 2870 C CA . MET C 2 13 ? 207.493 225.361 169.674 1.00 321.06 13 MET D CA 1
ATOM 2871 C C . MET C 2 13 ? 206.857 224.451 170.728 1.00 321.06 13 MET D C 1
ATOM 2872 O O . MET C 2 13 ? 206.785 224.826 171.901 1.00 321.06 13 MET D O 1
ATOM 2877 N N . PHE C 2 14 ? 206.377 223.273 170.331 1.00 316.96 14 PHE D N 1
ATOM 2878 C CA . PHE C 2 14 ? 205.789 222.351 171.282 1.00 316.96 14 PHE D CA 1
ATOM 2879 C C . PHE C 2 14 ? 206.766 221.244 171.668 1.00 316.96 14 PHE D C 1
ATOM 2880 O O . PHE C 2 14 ? 206.403 220.317 172.392 1.00 316.96 14 PHE D O 1
ATOM 2888 N N . ASP C 2 15 ? 208.007 221.344 171.189 1.00 314.77 15 ASP D N 1
ATOM 2889 C CA . ASP C 2 15 ? 209.025 220.374 171.538 1.00 314.77 15 ASP D CA 1
ATOM 2890 C C . ASP C 2 15 ? 209.652 220.767 172.855 1.00 314.77 15 ASP D C 1
ATOM 2891 O O . ASP C 2 15 ? 209.751 221.951 173.182 1.00 314.77 15 ASP D O 1
ATOM 2896 N N . LYS C 2 16 ? 210.062 219.774 173.617 1.00 287.08 16 LYS D N 1
ATOM 2897 C CA . LYS C 2 16 ? 210.608 220.010 174.935 1.00 287.08 16 LYS D CA 1
ATOM 2898 C C . LYS C 2 16 ? 212.115 220.243 174.948 1.00 287.08 16 LYS D C 1
ATOM 2899 O O . LYS C 2 16 ? 212.880 219.505 174.324 1.00 287.08 16 LYS D O 1
ATOM 2905 N N . ASN C 2 17 ? 212.539 221.250 175.703 1.00 285.26 17 ASN D N 1
ATOM 2906 C CA . ASN C 2 17 ? 213.955 221.485 175.915 1.00 285.26 17 ASN D CA 1
ATOM 2907 C C . ASN C 2 17 ? 214.389 220.760 177.180 1.00 285.26 17 ASN D C 1
ATOM 2908 O O . ASN C 2 17 ? 213.591 220.041 177.779 1.00 285.26 17 ASN D O 1
ATOM 2913 N N . LEU C 2 18 ? 215.638 220.958 177.590 1.00 280.27 18 LEU D N 1
ATOM 2914 C CA . LEU C 2 18 ? 216.147 220.335 178.808 1.00 280.27 18 LEU D CA 1
ATOM 2915 C C . LEU C 2 18 ? 215.270 220.643 180.001 1.00 280.27 18 LEU D C 1
ATOM 2916 O O . LEU C 2 18 ? 214.933 219.751 180.775 1.00 280.27 18 LEU D O 1
ATOM 2921 N N . GLN C 2 19 ? 214.930 221.907 180.177 1.00 283.30 19 GLN D N 1
ATOM 2922 C CA . GLN C 2 19 ? 214.152 222.305 181.325 1.00 283.30 19 GLN D CA 1
ATOM 2923 C C . GLN C 2 19 ? 212.750 221.717 181.283 1.00 283.30 19 GLN D C 1
ATOM 2924 O O . GLN C 2 19 ? 212.205 221.343 182.316 1.00 283.30 19 GLN D O 1
ATOM 2930 N N . ASP C 2 20 ? 212.175 221.632 180.083 1.00 289.43 20 ASP D N 1
ATOM 2931 C CA . ASP C 2 20 ? 210.853 221.050 179.897 1.00 289.43 20 ASP D CA 1
ATOM 2932 C C . ASP C 2 20 ? 210.880 219.589 180.261 1.00 289.43 20 ASP D C 1
ATOM 2933 O O . ASP C 2 20 ? 209.949 219.093 180.891 1.00 289.43 20 ASP D O 1
ATOM 2938 N N . LEU C 2 21 ? 211.967 218.909 179.888 1.00 283.78 21 LEU D N 1
ATOM 2939 C CA . LEU C 2 21 ? 212.170 217.520 180.250 1.00 283.78 21 LEU D CA 1
ATOM 2940 C C . LEU C 2 21 ? 212.106 217.377 181.745 1.00 283.78 21 LEU D C 1
ATOM 2941 O O . LEU C 2 21 ? 211.375 216.539 182.265 1.00 283.78 21 LEU D O 1
ATOM 2946 N N . VAL C 2 22 ? 212.873 218.218 182.428 1.00 285.73 22 VAL D N 1
ATOM 2947 C CA . VAL C 2 22 ? 212.944 218.194 183.871 1.00 285.73 22 VAL D CA 1
ATOM 2948 C C . VAL C 2 22 ? 211.611 218.473 184.522 1.00 285.73 22 VAL D C 1
ATOM 2949 O O . VAL C 2 22 ? 211.194 217.741 185.418 1.00 285.73 22 VAL D O 1
ATOM 2953 N N . ARG C 2 23 ? 210.944 219.528 184.070 1.00 285.41 23 ARG D N 1
ATOM 2954 C CA . ARG C 2 23 ? 209.654 219.908 184.612 1.00 285.41 23 ARG D CA 1
ATOM 2955 C C . ARG C 2 23 ? 208.632 218.816 184.417 1.00 285.41 23 ARG D C 1
ATOM 2956 O O . ARG C 2 23 ? 207.851 218.532 185.324 1.00 285.41 23 ARG D O 1
ATOM 2964 N N . GLY C 2 24 ? 208.650 218.189 183.247 1.00 286.45 24 GLY D N 1
ATOM 2965 C CA . GLY C 2 24 ? 207.748 217.097 182.959 1.00 286.45 24 GLY D CA 1
ATOM 2966 C C . GLY C 2 24 ? 208.019 215.923 183.875 1.00 286.45 24 GLY D C 1
ATOM 2967 O O . GLY C 2 24 ? 207.085 215.338 184.407 1.00 286.45 24 GLY D O 1
ATOM 2968 N N . ILE C 2 25 ? 209.291 215.600 184.092 1.00 283.49 25 ILE D N 1
ATOM 2969 C CA . ILE C 2 25 ? 209.650 214.524 185.004 1.00 283.49 25 ILE D CA 1
ATOM 2970 C C . ILE C 2 25 ? 209.148 214.820 186.399 1.00 283.49 25 ILE D C 1
ATOM 2971 O O . ILE C 2 25 ? 208.621 213.941 187.075 1.00 283.49 25 ILE D O 1
ATOM 2976 N N . ARG C 2 26 ? 209.301 216.066 186.828 1.00 282.77 26 ARG D N 1
ATOM 2977 C CA . ARG C 2 26 ? 208.823 216.480 188.131 1.00 282.77 26 ARG D CA 1
ATOM 2978 C C . ARG C 2 26 ? 207.298 216.394 188.216 1.00 282.77 26 ARG D C 1
ATOM 2979 O O . ARG C 2 26 ? 206.751 216.033 189.258 1.00 282.77 26 ARG D O 1
ATOM 2987 N N . ASN C 2 27 ? 206.616 216.701 187.115 1.00 281.54 27 ASN D N 1
ATOM 2988 C CA . ASN C 2 27 ? 205.164 216.617 187.073 1.00 281.54 27 ASN D CA 1
ATOM 2989 C C . ASN C 2 27 ? 204.657 215.203 186.782 1.00 281.54 27 ASN D C 1
ATOM 2990 O O . ASN C 2 27 ? 203.490 214.897 187.026 1.00 281.54 27 ASN D O 1
ATOM 2995 N N . HIS C 2 28 ? 205.534 214.341 186.274 1.00 285.56 28 HIS D N 1
ATOM 2996 C CA . HIS C 2 28 ? 205.172 212.974 185.943 1.00 285.56 28 HIS D CA 1
ATOM 2997 C C . HIS C 2 28 ? 206.107 211.989 186.608 1.00 285.56 28 HIS D C 1
ATOM 2998 O O . HIS C 2 28 ? 206.578 211.063 185.957 1.00 285.56 28 HIS D O 1
ATOM 3005 N N . LYS C 2 29 ? 206.396 212.188 187.894 1.00 292.04 29 LYS D N 1
ATOM 3006 C CA . LYS C 2 29 ? 207.303 211.288 188.607 1.00 292.04 29 LYS D CA 1
ATOM 3007 C C . LYS C 2 29 ? 206.744 209.876 188.682 1.00 292.04 29 LYS D C 1
ATOM 3008 O O . LYS C 2 29 ? 207.459 208.896 188.477 1.00 292.04 29 LYS D O 1
ATOM 3014 N N . GLU C 2 30 ? 205.449 209.770 188.947 1.00 300.98 30 GLU D N 1
ATOM 3015 C CA . GLU C 2 30 ? 204.778 208.479 189.023 1.00 300.98 30 GLU D CA 1
ATOM 3016 C C . GLU C 2 30 ? 204.841 207.717 187.699 1.00 300.98 30 GLU D C 1
ATOM 3017 O O . GLU C 2 30 ? 204.891 206.488 187.678 1.00 300.98 30 GLU D O 1
ATOM 3023 N N . ASP C 2 31 ? 204.857 208.465 186.600 1.00 294.60 31 ASP D N 1
ATOM 3024 C CA . ASP C 2 31 ? 204.951 207.914 185.259 1.00 294.60 31 ASP D CA 1
ATOM 3025 C C . ASP C 2 31 ? 206.288 208.256 184.618 1.00 294.60 31 ASP D C 1
ATOM 3026 O O . ASP C 2 31 ? 206.379 208.326 183.396 1.00 294.60 31 ASP D O 1
ATOM 3031 N N . GLU C 2 32 ? 207.309 208.500 185.443 1.00 293.30 32 GLU D N 1
ATOM 3032 C CA . GLU C 2 32 ? 208.632 208.915 184.986 1.00 293.30 32 GLU D CA 1
ATOM 3033 C C . GLU C 2 32 ? 209.224 208.028 183.914 1.00 293.30 32 GLU D C 1
ATOM 3034 O O . GLU C 2 32 ? 209.728 208.522 182.910 1.00 293.30 32 GLU D O 1
ATOM 3040 N N . ALA C 2 33 ? 209.176 206.721 184.121 1.00 275.58 33 ALA D N 1
ATOM 3041 C CA . ALA C 2 33 ? 209.723 205.791 183.145 1.00 275.58 33 ALA D CA 1
ATOM 3042 C C . ALA C 2 33 ? 208.999 205.902 181.810 1.00 275.58 33 ALA D C 1
ATOM 3043 O O . ALA C 2 33 ? 209.620 205.831 180.748 1.00 275.58 33 ALA D O 1
ATOM 3045 N N . LYS C 2 34 ? 207.684 206.083 181.874 1.00 278.06 34 LYS D N 1
ATOM 3046 C CA . LYS C 2 34 ? 206.858 206.191 180.686 1.00 278.06 34 LYS D CA 1
ATOM 3047 C C . LYS C 2 34 ? 207.183 207.472 179.954 1.00 278.06 34 LYS D C 1
ATOM 3048 O O . LYS C 2 34 ? 207.401 207.479 178.741 1.00 278.06 34 LYS D O 1
ATOM 3054 N N . TYR C 2 35 ? 207.225 208.550 180.730 1.00 282.72 35 TYR D N 1
ATOM 3055 C CA . TYR C 2 35 ? 207.488 209.885 180.249 1.00 282.72 35 TYR D CA 1
ATOM 3056 C C . TYR C 2 35 ? 208.833 209.968 179.571 1.00 282.72 35 TYR D C 1
ATOM 3057 O O . TYR C 2 35 ? 208.936 210.443 178.439 1.00 282.72 35 TYR D O 1
ATOM 3066 N N . ILE C 2 36 ? 209.862 209.509 180.268 1.00 281.84 36 ILE D N 1
ATOM 3067 C CA . ILE C 2 36 ? 211.204 209.549 179.742 1.00 281.84 36 ILE D CA 1
ATOM 3068 C C . ILE C 2 36 ? 211.377 208.669 178.537 1.00 281.84 36 ILE D C 1
ATOM 3069 O O . ILE C 2 36 ? 211.962 209.110 177.557 1.00 281.84 36 ILE D O 1
ATOM 3074 N N . SER C 2 37 ? 210.878 207.433 178.574 1.00 272.16 37 SER D N 1
ATOM 3075 C CA . SER C 2 37 ? 211.039 206.578 177.407 1.00 272.16 37 SER D CA 1
ATOM 3076 C C . SER C 2 37 ? 210.320 207.159 176.200 1.00 272.16 37 SER D C 1
ATOM 3077 O O . SER C 2 37 ? 210.791 207.022 175.070 1.00 272.16 37 SER D O 1
ATOM 3080 N N . GLN C 2 38 ? 209.222 207.874 176.447 1.00 270.48 38 GLN D N 1
ATOM 3081 C CA . GLN C 2 38 ? 208.518 208.561 175.387 1.00 270.48 38 GLN D CA 1
ATOM 3082 C C . GLN C 2 38 ? 209.361 209.685 174.851 1.00 270.48 38 GLN D C 1
ATOM 3083 O O . GLN C 2 38 ? 209.487 209.844 173.638 1.00 270.48 38 GLN D O 1
ATOM 3089 N N . CYS C 2 39 ? 209.984 210.427 175.757 1.00 272.87 39 CYS D N 1
ATOM 3090 C CA . CYS C 2 39 ? 210.833 211.530 175.374 1.00 272.87 39 CYS D CA 1
ATOM 3091 C C . CYS C 2 39 ? 212.041 211.044 174.624 1.00 272.87 39 CYS D C 1
ATOM 3092 O O . CYS C 2 39 ? 212.465 211.687 173.674 1.00 272.87 39 CYS D O 1
ATOM 3095 N N . ILE C 2 40 ? 212.573 209.897 175.025 1.00 266.56 40 ILE D N 1
ATOM 3096 C CA . ILE C 2 40 ? 213.705 209.306 174.346 1.00 266.56 40 ILE D CA 1
ATOM 3097 C C . ILE C 2 40 ? 213.355 208.946 172.926 1.00 266.56 40 ILE D C 1
ATOM 3098 O O . ILE C 2 40 ? 214.130 209.218 172.014 1.00 266.56 40 ILE D O 1
ATOM 3103 N N . ASP C 2 41 ? 212.194 208.342 172.723 1.00 266.12 41 ASP D N 1
ATOM 3104 C CA . ASP C 2 41 ? 211.778 208.024 171.374 1.00 266.12 41 ASP D CA 1
ATOM 3105 C C . ASP C 2 41 ? 211.574 209.289 170.558 1.00 266.12 41 ASP D C 1
ATOM 3106 O O . ASP C 2 41 ? 211.918 209.331 169.375 1.00 266.12 41 ASP D O 1
ATOM 3111 N N . GLU C 2 42 ? 211.056 210.336 171.197 1.00 264.27 42 GLU D N 1
ATOM 3112 C CA . GLU C 2 42 ? 210.904 211.611 170.525 1.00 264.27 42 GLU D CA 1
ATOM 3113 C C . GLU C 2 42 ? 212.279 212.150 170.158 1.00 264.27 42 GLU D C 1
ATOM 3114 O O . GLU C 2 42 ? 212.464 212.661 169.060 1.00 264.27 42 GLU D O 1
ATOM 3120 N N . ILE C 2 43 ? 213.249 211.977 171.055 1.00 258.95 43 ILE D N 1
ATOM 3121 C CA . ILE C 2 43 ? 214.632 212.335 170.790 1.00 258.95 43 ILE D CA 1
ATOM 3122 C C . ILE C 2 43 ? 215.202 211.572 169.631 1.00 258.95 43 ILE D C 1
ATOM 3123 O O . ILE C 2 43 ? 215.880 212.153 168.793 1.00 258.95 43 ILE D O 1
ATOM 3128 N N . LYS C 2 44 ? 214.918 210.279 169.559 1.00 253.63 44 LYS D N 1
ATOM 3129 C CA . LYS C 2 44 ? 215.394 209.475 168.450 1.00 253.63 44 LYS D CA 1
ATOM 3130 C C . LYS C 2 44 ? 214.917 210.085 167.148 1.00 253.63 44 LYS D C 1
ATOM 3131 O O . LYS C 2 44 ? 215.676 210.185 166.186 1.00 253.63 44 LYS D O 1
ATOM 3137 N N . GLN C 2 45 ? 213.664 210.532 167.136 1.00 251.69 45 GLN D N 1
ATOM 3138 C CA . GLN C 2 45 ? 213.095 211.183 165.973 1.00 251.69 45 GLN D CA 1
ATOM 3139 C C . GLN C 2 45 ? 213.740 212.549 165.732 1.00 251.69 45 GLN D C 1
ATOM 3140 O O . GLN C 2 45 ? 214.076 212.891 164.599 1.00 251.69 45 GLN D O 1
ATOM 3146 N N . GLU C 2 46 ? 213.959 213.308 166.807 1.00 255.29 46 GLU D N 1
ATOM 3147 C CA . GLU C 2 46 ? 214.588 214.625 166.723 1.00 255.29 46 GLU D CA 1
ATOM 3148 C C . GLU C 2 46 ? 216.006 214.543 166.194 1.00 255.29 46 GLU D C 1
ATOM 3149 O O . GLU C 2 46 ? 216.450 215.415 165.454 1.00 255.29 46 GLU D O 1
ATOM 3155 N N . LEU C 2 47 ? 216.702 213.463 166.514 1.00 253.47 47 LEU D N 1
ATOM 3156 C CA . LEU C 2 47 ? 218.063 213.292 166.050 1.00 253.47 47 LEU D CA 1
ATOM 3157 C C . LEU C 2 47 ? 218.138 212.817 164.603 1.00 253.47 47 LEU D C 1
ATOM 3158 O O . LEU C 2 47 ? 219.224 212.740 164.031 1.00 253.47 47 LEU D O 1
ATOM 3163 N N . LYS C 2 48 ? 216.990 212.531 163.995 1.00 237.05 48 LYS D N 1
ATOM 3164 C CA . LYS C 2 48 ? 216.944 212.187 162.593 1.00 237.05 48 LYS D CA 1
ATOM 3165 C C . LYS C 2 48 ? 216.608 213.424 161.770 1.00 237.05 48 LYS D C 1
ATOM 3166 O O . LYS C 2 48 ? 216.445 213.340 160.554 1.00 237.05 48 LYS D O 1
ATOM 3172 N N . GLN C 2 49 ? 216.520 214.578 162.433 1.00 245.66 49 GLN D N 1
ATOM 3173 C CA . GLN C 2 49 ? 216.235 215.832 161.769 1.00 245.66 49 GLN D CA 1
ATOM 3174 C C . GLN C 2 49 ? 217.528 216.459 161.285 1.00 245.66 49 GLN D C 1
ATOM 3175 O O . GLN C 2 49 ? 218.614 215.959 161.580 1.00 245.66 49 GLN D O 1
ATOM 3181 N N . ASP C 2 50 ? 217.407 217.541 160.528 1.00 240.78 50 ASP D N 1
ATOM 3182 C CA . ASP C 2 50 ? 218.567 218.256 160.025 1.00 240.78 50 ASP D CA 1
ATOM 3183 C C . ASP C 2 50 ? 218.833 219.563 160.779 1.00 240.78 50 ASP D C 1
ATOM 3184 O O . ASP C 2 50 ? 219.726 220.326 160.409 1.00 240.78 50 ASP D O 1
ATOM 3189 N N . ASN C 2 51 ? 218.063 219.823 161.832 1.00 249.00 51 ASN D N 1
ATOM 3190 C CA . ASN C 2 51 ? 218.236 221.038 162.613 1.00 249.00 51 ASN D CA 1
ATOM 3191 C C . ASN C 2 51 ? 219.163 220.806 163.786 1.00 249.00 51 ASN D C 1
ATOM 3192 O O . ASN C 2 51 ? 218.744 220.268 164.811 1.00 249.00 51 ASN D O 1
ATOM 3197 N N . ILE C 2 52 ? 220.417 221.220 163.636 1.00 250.34 52 ILE D N 1
ATOM 3198 C CA . ILE C 2 52 ? 221.426 220.991 164.659 1.00 250.34 52 ILE D CA 1
ATOM 3199 C C . ILE C 2 52 ? 221.140 221.650 165.992 1.00 250.34 52 ILE D C 1
ATOM 3200 O O . ILE C 2 52 ? 221.589 221.149 167.017 1.00 250.34 52 ILE D O 1
ATOM 3205 N N . ALA C 2 53 ? 220.415 222.763 165.998 1.00 258.07 53 ALA D N 1
ATOM 3206 C CA . ALA C 2 53 ? 220.086 223.405 167.258 1.00 258.07 53 ALA D CA 1
ATOM 3207 C C . ALA C 2 53 ? 219.150 222.511 168.044 1.00 258.07 53 ALA D C 1
ATOM 3208 O O . ALA C 2 53 ? 219.317 222.326 169.253 1.00 258.07 53 ALA D O 1
ATOM 3210 N N . VAL C 2 54 ? 218.175 221.937 167.340 1.00 257.44 54 VAL D N 1
ATOM 3211 C CA . VAL C 2 54 ? 217.232 221.009 167.933 1.00 257.44 54 VAL D CA 1
ATOM 3212 C C . VAL C 2 54 ? 217.923 219.754 168.376 1.00 257.44 54 VAL D C 1
ATOM 3213 O O . VAL C 2 54 ? 217.641 219.230 169.450 1.00 257.44 54 VAL D O 1
ATOM 3217 N N . LYS C 2 55 ? 218.817 219.254 167.541 1.00 262.45 55 LYS D N 1
ATOM 3218 C CA . LYS C 2 55 ? 219.538 218.052 167.881 1.00 262.45 55 LYS D CA 1
ATOM 3219 C C . LYS C 2 55 ? 220.463 218.287 169.063 1.00 262.45 55 LYS D C 1
ATOM 3220 O O . LYS C 2 55 ? 220.596 217.412 169.917 1.00 262.45 55 LYS D O 1
ATOM 3226 N N . ALA C 2 56 ? 221.070 219.466 169.149 1.00 263.03 56 ALA D N 1
ATOM 3227 C CA . ALA C 2 56 ? 221.892 219.803 170.298 1.00 263.03 56 ALA D CA 1
ATOM 3228 C C . ALA C 2 56 ? 221.016 219.828 171.543 1.00 263.03 56 ALA D C 1
ATOM 3229 O O . ALA C 2 56 ? 221.411 219.324 172.591 1.00 263.03 56 ALA D O 1
ATOM 3231 N N . ASN C 2 57 ? 219.802 220.375 171.402 1.00 271.22 57 ASN D N 1
ATOM 3232 C CA . ASN C 2 57 ? 218.819 220.368 172.476 1.00 271.22 57 ASN D CA 1
ATOM 3233 C C . ASN C 2 57 ? 218.477 218.958 172.898 1.00 271.22 57 ASN D C 1
ATOM 3234 O O . ASN C 2 57 ? 218.360 218.670 174.089 1.00 271.22 57 ASN D O 1
ATOM 3239 N N . ALA C 2 58 ? 218.312 218.082 171.919 1.00 270.50 58 ALA D N 1
ATOM 3240 C CA . ALA C 2 58 ? 218.027 216.696 172.191 1.00 270.50 58 ALA D CA 1
ATOM 3241 C C . ALA C 2 58 ? 219.173 216.077 172.980 1.00 270.50 58 ALA D C 1
ATOM 3242 O O . ALA C 2 58 ? 218.942 215.343 173.935 1.00 270.50 58 ALA D O 1
ATOM 3244 N N . VAL C 2 59 ? 220.407 216.428 172.611 1.00 265.13 59 VAL D N 1
ATOM 3245 C CA . VAL C 2 59 ? 221.588 215.974 173.329 1.00 265.13 59 VAL D CA 1
ATOM 3246 C C . VAL C 2 59 ? 221.614 216.517 174.742 1.00 265.13 59 VAL D C 1
ATOM 3247 O O . VAL C 2 59 ? 222.026 215.809 175.656 1.00 265.13 59 VAL D O 1
ATOM 3251 N N . CYS C 2 60 ? 221.187 217.765 174.929 1.00 270.91 60 CYS D N 1
ATOM 3252 C CA . CYS C 2 60 ? 221.112 218.335 176.268 1.00 270.91 60 CYS D CA 1
ATOM 3253 C C . CYS C 2 60 ? 220.177 217.505 177.129 1.00 270.91 60 CYS D C 1
ATOM 3254 O O . CYS C 2 60 ? 220.496 217.186 178.276 1.00 270.91 60 CYS D O 1
ATOM 3257 N N . LYS C 2 61 ? 219.033 217.135 176.561 1.00 268.93 61 LYS D N 1
ATOM 3258 C CA . LYS C 2 61 ? 218.079 216.295 177.260 1.00 268.93 61 LYS D CA 1
ATOM 3259 C C . LYS C 2 61 ? 218.681 214.938 177.574 1.00 268.93 61 LYS D C 1
ATOM 3260 O O . LYS C 2 61 ? 218.523 214.428 178.682 1.00 268.93 61 LYS D O 1
ATOM 3266 N N . LEU C 2 62 ? 219.407 214.378 176.614 1.00 264.43 62 LEU D N 1
ATOM 3267 C CA . LEU C 2 62 ? 220.063 213.103 176.814 1.00 264.43 62 LEU D CA 1
ATOM 3268 C C . LEU C 2 62 ? 221.120 213.203 177.893 1.00 264.43 62 LEU D C 1
ATOM 3269 O O . LEU C 2 62 ? 221.281 212.276 178.680 1.00 264.43 62 LEU D O 1
ATOM 3274 N N . THR C 2 63 ? 221.823 214.332 177.943 1.00 256.49 63 THR D N 1
ATOM 3275 C CA . THR C 2 63 ? 222.856 214.569 178.934 1.00 256.49 63 THR D CA 1
ATOM 3276 C C . THR C 2 63 ? 222.230 214.553 180.309 1.00 256.49 63 THR D C 1
ATOM 3277 O O . THR C 2 63 ? 222.775 213.966 181.243 1.00 256.49 63 THR D O 1
ATOM 3281 N N . TYR C 2 64 ? 221.067 215.184 180.426 1.00 257.20 64 TYR D N 1
ATOM 3282 C CA . TYR C 2 64 ? 220.324 215.148 181.669 1.00 257.20 64 TYR D CA 1
ATOM 3283 C C . TYR C 2 64 ? 220.009 213.704 182.023 1.00 257.20 64 TYR D C 1
ATOM 3284 O O . TYR C 2 64 ? 220.226 213.263 183.150 1.00 257.20 64 TYR D O 1
ATOM 3293 N N . LEU C 2 65 ? 219.510 212.965 181.045 1.00 257.43 65 LEU D N 1
ATOM 3294 C CA . LEU C 2 65 ? 219.179 211.572 181.247 1.00 257.43 65 LEU D CA 1
ATOM 3295 C C . LEU C 2 65 ? 220.422 210.733 181.555 1.00 257.43 65 LEU D C 1
ATOM 3296 O O . LEU C 2 65 ? 220.324 209.737 182.270 1.00 257.43 65 LEU D O 1
ATOM 3301 N N . GLN C 2 66 ? 221.594 211.152 181.063 1.00 240.08 66 GLN D N 1
ATOM 3302 C CA . GLN C 2 66 ? 222.847 210.514 181.437 1.00 240.08 66 GLN D CA 1
ATOM 3303 C C . GLN C 2 66 ? 223.037 210.633 182.936 1.00 240.08 66 GLN D C 1
ATOM 3304 O O . GLN C 2 66 ? 223.383 209.655 183.595 1.00 240.08 66 GLN D O 1
ATOM 3310 N N . MET C 2 67 ? 222.744 211.814 183.494 1.00 241.26 67 MET D N 1
ATOM 3311 C CA . MET C 2 67 ? 222.812 211.996 184.946 1.00 241.26 67 MET D CA 1
ATOM 3312 C C . MET C 2 67 ? 221.844 211.056 185.649 1.00 241.26 67 MET D C 1
ATOM 3313 O O . MET C 2 67 ? 222.146 210.522 186.716 1.00 241.26 67 MET D O 1
ATOM 3318 N N . LEU C 2 68 ? 220.683 210.842 185.039 1.00 236.53 68 LEU D N 1
ATOM 3319 C CA . LEU C 2 68 ? 219.678 209.945 185.591 1.00 236.53 68 LEU D CA 1
ATOM 3320 C C . LEU C 2 68 ? 219.958 208.455 185.363 1.00 236.53 68 LEU D C 1
ATOM 3321 O O . LEU C 2 68 ? 219.177 207.614 185.810 1.00 236.53 68 LEU D O 1
ATOM 3326 N N . GLY C 2 69 ? 221.053 208.115 184.682 1.00 238.94 69 GLY D N 1
ATOM 3327 C CA . GLY C 2 69 ? 221.401 206.717 184.500 1.00 238.94 69 GLY D CA 1
ATOM 3328 C C . GLY C 2 69 ? 220.827 206.061 183.252 1.00 238.94 69 GLY D C 1
ATOM 3329 O O . GLY C 2 69 ? 220.713 204.837 183.199 1.00 238.94 69 GLY D O 1
ATOM 3330 N N . TYR C 2 70 ? 220.467 206.848 182.249 1.00 242.42 70 TYR D N 1
ATOM 3331 C CA . TYR C 2 70 ? 219.936 206.255 181.033 1.00 242.42 70 TYR D CA 1
ATOM 3332 C C . TYR C 2 70 ? 221.010 206.036 179.993 1.00 242.42 70 TYR D C 1
ATOM 3333 O O . TYR C 2 70 ? 221.929 206.842 179.848 1.00 242.42 70 TYR D O 1
ATOM 3342 N N . ASP C 2 71 ? 220.872 204.939 179.258 1.00 244.54 71 ASP D N 1
ATOM 3343 C CA . ASP C 2 71 ? 221.807 204.583 178.207 1.00 244.54 71 ASP D CA 1
ATOM 3344 C C . ASP C 2 71 ? 221.504 205.354 176.958 1.00 244.54 71 ASP D C 1
ATOM 3345 O O . ASP C 2 71 ? 220.510 205.094 176.279 1.00 244.54 71 ASP D O 1
ATOM 3350 N N . ILE C 2 72 ? 222.359 206.316 176.670 1.00 240.26 72 ILE D N 1
ATOM 3351 C CA . ILE C 2 72 ? 222.188 207.157 175.514 1.00 240.26 72 ILE D CA 1
ATOM 3352 C C . ILE C 2 72 ? 223.308 206.920 174.516 1.00 240.26 72 ILE D C 1
ATOM 3353 O O . ILE C 2 72 ? 223.537 207.742 173.633 1.00 240.26 72 ILE D O 1
ATOM 3358 N N . SER C 2 73 ? 224.020 205.795 174.661 1.00 234.80 73 SER D N 1
ATOM 3359 C CA . SER C 2 73 ? 225.166 205.499 173.802 1.00 234.80 73 SER D CA 1
ATOM 3360 C C . SER C 2 73 ? 224.785 205.343 172.343 1.00 234.80 73 SER D C 1
ATOM 3361 O O . SER C 2 73 ? 225.586 205.625 171.454 1.00 234.80 73 SER D O 1
ATOM 3364 N N . TRP C 2 74 ? 223.549 204.951 172.084 1.00 233.42 74 TRP D N 1
ATOM 3365 C CA . TRP C 2 74 ? 223.035 204.871 170.726 1.00 233.42 74 TRP D CA 1
ATOM 3366 C C . TRP C 2 74 ? 223.013 206.223 170.008 1.00 233.42 74 TRP D C 1
ATOM 3367 O O . TRP C 2 74 ? 222.948 206.275 168.781 1.00 233.42 74 TRP D O 1
ATOM 3378 N N . ALA C 2 75 ? 223.068 207.315 170.767 1.00 235.41 75 ALA D N 1
ATOM 3379 C CA . ALA C 2 75 ? 223.083 208.647 170.204 1.00 235.41 75 ALA D CA 1
ATOM 3380 C C . ALA C 2 75 ? 224.491 209.200 170.060 1.00 235.41 75 ALA D C 1
ATOM 3381 O O . ALA C 2 75 ? 224.639 210.347 169.652 1.00 235.41 75 ALA D O 1
ATOM 3383 N N . ALA C 2 76 ? 225.517 208.417 170.416 1.00 235.88 76 ALA D N 1
ATOM 3384 C CA . ALA C 2 76 ? 226.890 208.909 170.410 1.00 235.88 76 ALA D CA 1
ATOM 3385 C C . ALA C 2 76 ? 227.285 209.501 169.079 1.00 235.88 76 ALA D C 1
ATOM 3386 O O . ALA C 2 76 ? 227.917 210.551 169.035 1.00 235.88 76 ALA D O 1
ATOM 3388 N N . PHE C 2 77 ? 226.928 208.837 167.979 1.00 234.01 77 PHE D N 1
ATOM 3389 C CA . PHE C 2 77 ? 227.239 209.419 166.643 1.00 234.01 77 PHE D CA 1
ATOM 3390 C C . PHE C 2 77 ? 226.567 210.787 166.521 1.00 234.01 77 PHE D C 1
ATOM 3391 O O . PHE C 2 77 ? 227.205 211.751 166.056 1.00 234.01 77 PHE D O 1
ATOM 3399 N N . ASN C 2 78 ? 225.295 210.871 166.906 1.00 242.13 78 ASN D N 1
ATOM 3400 C CA . ASN C 2 78 ? 224.567 212.112 166.787 1.00 242.13 78 ASN D CA 1
ATOM 3401 C C . ASN C 2 78 ? 225.193 213.184 167.674 1.00 242.13 78 ASN D C 1
ATOM 3402 O O . ASN C 2 78 ? 225.231 214.358 167.304 1.00 242.13 78 ASN D O 1
ATOM 3407 N N . ILE C 2 79 ? 225.729 212.768 168.818 1.00 238.33 79 ILE D N 1
ATOM 3408 C CA . ILE C 2 79 ? 226.450 213.665 169.700 1.00 238.33 79 ILE D CA 1
ATOM 3409 C C . ILE C 2 79 ? 227.685 214.186 168.988 1.00 238.33 79 ILE D C 1
ATOM 3410 O O . ILE C 2 79 ? 228.018 215.364 169.104 1.00 238.33 79 ILE D O 1
ATOM 3415 N N . ILE C 2 80 ? 228.357 213.309 168.240 1.00 237.26 80 ILE D N 1
ATOM 3416 C CA . ILE C 2 80 ? 229.519 213.727 167.477 1.00 237.26 80 ILE D CA 1
ATOM 3417 C C . ILE C 2 80 ? 229.133 214.813 166.501 1.00 237.26 80 ILE D C 1
ATOM 3418 O O . ILE C 2 80 ? 229.855 215.802 166.365 1.00 237.26 80 ILE D O 1
ATOM 3423 N N . GLU C 2 81 ? 227.996 214.637 165.826 1.00 248.10 81 GLU D N 1
ATOM 3424 C CA . GLU C 2 81 ? 227.506 215.663 164.917 1.00 248.10 81 GLU D CA 1
ATOM 3425 C C . GLU C 2 81 ? 227.384 216.993 165.628 1.00 248.10 81 GLU D C 1
ATOM 3426 O O . GLU C 2 81 ? 227.832 218.019 165.116 1.00 248.10 81 GLU D O 1
ATOM 3432 N N . VAL C 2 82 ? 226.819 216.971 166.826 1.00 240.66 82 VAL D N 1
ATOM 3433 C CA . VAL C 2 82 ? 226.705 218.178 167.618 1.00 240.66 82 VAL D CA 1
ATOM 3434 C C . VAL C 2 82 ? 228.091 218.774 167.869 1.00 240.66 82 VAL D C 1
ATOM 3435 O O . VAL C 2 82 ? 228.283 219.978 167.714 1.00 240.66 82 VAL D O 1
ATOM 3439 N N . MET C 2 83 ? 229.077 217.936 168.183 1.00 238.93 83 MET D N 1
ATOM 3440 C CA . MET C 2 83 ? 230.446 218.425 168.350 1.00 238.93 83 MET D CA 1
ATOM 3441 C C . MET C 2 83 ? 231.042 218.959 167.051 1.00 238.93 83 MET D C 1
ATOM 3442 O O . MET C 2 83 ? 231.941 219.796 167.083 1.00 238.93 83 MET D O 1
ATOM 3447 N N . SER C 2 84 ? 230.558 218.480 165.906 1.00 232.34 84 SER D N 1
ATOM 3448 C CA . SER C 2 84 ? 231.057 218.959 164.626 1.00 232.34 84 SER D CA 1
ATOM 3449 C C . SER C 2 84 ? 230.338 220.222 164.144 1.00 232.34 84 SER D C 1
ATOM 3450 O O . SER C 2 84 ? 230.639 220.720 163.058 1.00 232.34 84 SER D O 1
ATOM 3453 N N . ALA C 2 85 ? 229.401 220.744 164.943 1.00 231.37 85 ALA D N 1
ATOM 3454 C CA . ALA C 2 85 ? 228.625 221.921 164.568 1.00 231.37 85 ALA D CA 1
ATOM 3455 C C . ALA C 2 85 ? 229.512 223.142 164.375 1.00 231.37 85 ALA D C 1
ATOM 3456 O O . ALA C 2 85 ? 230.531 223.302 165.040 1.00 231.37 85 ALA D O 1
ATOM 3458 N N . SER C 2 86 ? 229.115 224.018 163.458 1.00 216.03 86 SER D N 1
ATOM 3459 C CA . SER C 2 86 ? 229.873 225.234 163.187 1.00 216.03 86 SER D CA 1
ATOM 3460 C C . SER C 2 86 ? 229.875 226.218 164.357 1.00 216.03 86 SER D C 1
ATOM 3461 O O . SER C 2 86 ? 230.768 227.060 164.457 1.00 216.03 86 SER D O 1
ATOM 3464 N N . LYS C 2 87 ? 228.889 226.112 165.245 1.00 223.36 87 LYS D N 1
ATOM 3465 C CA . LYS C 2 87 ? 228.833 226.993 166.399 1.00 223.36 87 LYS D CA 1
ATOM 3466 C C . LYS C 2 87 ? 229.264 226.269 167.650 1.00 223.36 87 LYS D C 1
ATOM 3467 O O . LYS C 2 87 ? 228.750 225.194 167.962 1.00 223.36 87 LYS D O 1
ATOM 3473 N N . PHE C 2 88 ? 230.162 226.900 168.404 1.00 233.53 88 PHE D N 1
ATOM 3474 C CA . PHE C 2 88 ? 230.686 226.325 169.636 1.00 233.53 88 PHE D CA 1
ATOM 3475 C C . PHE C 2 88 ? 229.602 226.214 170.689 1.00 233.53 88 PHE D C 1
ATOM 3476 O O . PHE C 2 88 ? 229.698 225.411 171.616 1.00 233.53 88 PHE D O 1
ATOM 3484 N N . THR C 2 89 ? 228.533 226.995 170.516 1.00 229.39 89 THR D N 1
ATOM 3485 C CA . THR C 2 89 ? 227.400 226.992 171.414 1.00 229.39 89 THR D CA 1
ATOM 3486 C C . THR C 2 89 ? 226.715 225.641 171.398 1.00 229.39 89 THR D C 1
ATOM 3487 O O . THR C 2 89 ? 225.991 225.302 172.333 1.00 229.39 89 THR D O 1
ATOM 3491 N N . PHE C 2 90 ? 226.956 224.860 170.348 1.00 235.32 90 PHE D N 1
ATOM 3492 C CA . PHE C 2 90 ? 226.412 223.534 170.287 1.00 235.32 90 PHE D CA 1
ATOM 3493 C C . PHE C 2 90 ? 227.538 222.526 170.429 1.00 235.32 90 PHE D C 1
ATOM 3494 O O . PHE C 2 90 ? 227.336 221.469 171.020 1.00 235.32 90 PHE D O 1
ATOM 3502 N N . LYS C 2 91 ? 228.742 222.871 169.955 1.00 235.64 91 LYS D N 1
ATOM 3503 C CA . LYS C 2 91 ? 229.862 221.936 170.063 1.00 235.64 91 LYS D CA 1
ATOM 3504 C C . LYS C 2 91 ? 230.116 221.590 171.506 1.00 235.64 91 LYS D C 1
ATOM 3505 O O . LYS C 2 91 ? 230.322 220.425 171.847 1.00 235.64 91 LYS D O 1
ATOM 3511 N N . ARG C 2 92 ? 230.073 222.619 172.347 1.00 231.63 92 ARG D N 1
ATOM 3512 C CA . ARG C 2 92 ? 230.262 222.506 173.775 1.00 231.63 92 ARG D CA 1
ATOM 3513 C C . ARG C 2 92 ? 229.304 221.517 174.386 1.00 231.63 92 ARG D C 1
ATOM 3514 O O . ARG C 2 92 ? 229.706 220.710 175.221 1.00 231.63 92 ARG D O 1
ATOM 3522 N N . ILE C 2 93 ? 228.042 221.575 173.963 1.00 236.01 93 ILE D N 1
ATOM 3523 C CA . ILE C 2 93 ? 227.021 220.659 174.443 1.00 236.01 93 ILE D CA 1
ATOM 3524 C C . ILE C 2 93 ? 227.423 219.245 174.132 1.00 236.01 93 ILE D C 1
ATOM 3525 O O . ILE C 2 93 ? 227.339 218.361 174.986 1.00 236.01 93 ILE D O 1
ATOM 3530 N N . GLY C 2 94 ? 227.868 219.039 172.902 1.00 233.90 94 GLY D N 1
ATOM 3531 C CA . GLY C 2 94 ? 228.317 217.736 172.475 1.00 233.90 94 GLY D CA 1
ATOM 3532 C C . GLY C 2 94 ? 229.503 217.279 173.308 1.00 233.90 94 GLY D C 1
ATOM 3533 O O . GLY C 2 94 ? 229.547 216.130 173.740 1.00 233.90 94 GLY D O 1
ATOM 3534 N N . TYR C 2 95 ? 230.454 218.180 173.551 1.00 222.12 95 TYR D N 1
ATOM 3535 C CA . TYR C 2 95 ? 231.625 217.831 174.335 1.00 222.12 95 TYR D CA 1
ATOM 3536 C C . TYR C 2 95 ? 231.250 217.502 175.766 1.00 222.12 95 TYR D C 1
ATOM 3537 O O . TYR C 2 95 ? 231.832 216.598 176.365 1.00 222.12 95 TYR D O 1
ATOM 3546 N N . LEU C 2 96 ? 230.259 218.202 176.303 1.00 225.66 96 LEU D N 1
ATOM 3547 C CA . LEU C 2 96 ? 229.782 217.915 177.639 1.00 225.66 96 LEU D CA 1
ATOM 3548 C C . LEU C 2 96 ? 229.213 216.517 177.705 1.00 225.66 96 LEU D C 1
ATOM 3549 O O . LEU C 2 96 ? 229.585 215.722 178.571 1.00 225.66 96 LEU D O 1
ATOM 3554 N N . ALA C 2 97 ? 228.325 216.205 176.768 1.00 224.62 97 ALA D N 1
ATOM 3555 C CA . ALA C 2 97 ? 227.723 214.889 176.732 1.00 224.62 97 ALA D CA 1
ATOM 3556 C C . ALA C 2 97 ? 228.778 213.823 176.558 1.00 224.62 97 ALA D C 1
ATOM 3557 O O . ALA C 2 97 ? 228.783 212.835 177.288 1.00 224.62 97 ALA D O 1
ATOM 3559 N N . ALA C 2 98 ? 229.700 214.052 175.629 1.00 225.59 98 ALA D N 1
ATOM 3560 C CA . ALA C 2 98 ? 230.757 213.108 175.318 1.00 225.59 98 ALA D CA 1
ATOM 3561 C C . ALA C 2 98 ? 231.636 212.815 176.510 1.00 225.59 98 ALA D C 1
ATOM 3562 O O . ALA C 2 98 ? 232.048 211.673 176.714 1.00 225.59 98 ALA D O 1
ATOM 3564 N N . SER C 2 99 ? 231.883 213.825 177.343 1.00 224.55 99 SER D N 1
ATOM 3565 C CA . SER C 2 99 ? 232.740 213.634 178.500 1.00 224.55 99 SER D CA 1
ATOM 3566 C C . SER C 2 99 ? 232.154 212.619 179.476 1.00 224.55 99 SER D C 1
ATOM 3567 O O . SER C 2 99 ? 232.890 212.011 180.250 1.00 224.55 99 SER D O 1
ATOM 3570 N N . GLN C 2 100 ? 230.834 212.440 179.460 1.00 222.84 100 GLN D N 1
ATOM 3571 C CA . GLN C 2 100 ? 230.203 211.500 180.366 1.00 222.84 100 GLN D CA 1
ATOM 3572 C C . GLN C 2 100 ? 229.599 210.305 179.638 1.00 222.84 100 GLN D C 1
ATOM 3573 O O . GLN C 2 100 ? 229.274 209.300 180.268 1.00 222.84 100 GLN D O 1
ATOM 3579 N N . SER C 2 101 ? 229.426 210.414 178.322 1.00 235.02 101 SER D N 1
ATOM 3580 C CA . SER C 2 101 ? 228.773 209.355 177.562 1.00 235.02 101 SER D CA 1
ATOM 3581 C C . SER C 2 101 ? 229.690 208.480 176.717 1.00 235.02 101 SER D C 1
ATOM 3582 O O . SER C 2 101 ? 229.396 207.306 176.496 1.00 235.02 101 SER D O 1
ATOM 3585 N N . PHE C 2 102 ? 230.764 209.052 176.181 1.00 234.16 102 PHE D N 1
ATOM 3586 C CA . PHE C 2 102 ? 231.614 208.300 175.268 1.00 234.16 102 PHE D CA 1
ATOM 3587 C C . PHE C 2 102 ? 232.562 207.363 175.997 1.00 234.16 102 PHE D C 1
ATOM 3588 O O . PHE C 2 102 ? 233.047 207.670 177.086 1.00 234.16 102 PHE D O 1
ATOM 3596 N N . HIS C 2 103 ? 232.828 206.219 175.377 1.00 218.10 103 HIS D N 1
ATOM 3597 C CA . HIS C 2 103 ? 233.731 205.217 175.929 1.00 218.10 103 HIS D CA 1
ATOM 3598 C C . HIS C 2 103 ? 234.724 204.749 174.891 1.00 218.10 103 HIS D C 1
ATOM 3599 O O . HIS C 2 103 ? 234.432 204.740 173.694 1.00 218.10 103 HIS D O 1
ATOM 3606 N N . GLU C 2 104 ? 235.898 204.338 175.359 1.00 215.40 104 GLU D N 1
ATOM 3607 C CA . GLU C 2 104 ? 236.983 203.890 174.493 1.00 215.40 104 GLU D CA 1
ATOM 3608 C C . GLU C 2 104 ? 236.647 202.624 173.721 1.00 215.40 104 GLU D C 1
ATOM 3609 O O . GLU C 2 104 ? 237.303 202.311 172.729 1.00 215.40 104 GLU D O 1
ATOM 3615 N N . GLY C 2 105 ? 235.616 201.902 174.165 1.00 222.26 105 GLY D N 1
ATOM 3616 C CA . GLY C 2 105 ? 235.174 200.696 173.492 1.00 222.26 105 GLY D CA 1
ATOM 3617 C C . GLY C 2 105 ? 234.161 200.977 172.381 1.00 222.26 105 GLY D C 1
ATOM 3618 O O . GLY C 2 105 ? 233.681 200.044 171.737 1.00 222.26 105 GLY D O 1
ATOM 3619 N N . THR C 2 106 ? 233.834 202.247 172.143 1.00 222.51 106 THR D N 1
ATOM 3620 C CA . THR C 2 106 ? 232.896 202.580 171.081 1.00 222.51 106 THR D CA 1
ATOM 3621 C C . THR C 2 106 ? 233.649 203.159 169.882 1.00 222.51 106 THR D C 1
ATOM 3622 O O . THR C 2 106 ? 234.815 203.530 169.995 1.00 222.51 106 THR D O 1
ATOM 3626 N N . ASP C 2 107 ? 232.979 203.251 168.736 1.00 220.57 107 ASP D N 1
ATOM 3627 C CA . ASP C 2 107 ? 233.639 203.657 167.489 1.00 220.57 107 ASP D CA 1
ATOM 3628 C C . ASP C 2 107 ? 233.850 205.152 167.305 1.00 220.57 107 ASP D C 1
ATOM 3629 O O . ASP C 2 107 ? 234.431 205.586 166.306 1.00 220.57 107 ASP D O 1
ATOM 3634 N N . VAL C 2 108 ? 233.470 205.924 168.313 1.00 219.84 108 VAL D N 1
ATOM 3635 C CA . VAL C 2 108 ? 233.631 207.360 168.313 1.00 219.84 108 VAL D CA 1
ATOM 3636 C C . VAL C 2 108 ? 235.111 207.711 168.362 1.00 219.84 108 VAL D C 1
ATOM 3637 O O . VAL C 2 108 ? 235.533 208.796 167.955 1.00 219.84 108 VAL D O 1
ATOM 3641 N N . ILE C 2 109 ? 235.918 206.747 168.814 1.00 217.07 109 ILE D N 1
ATOM 3642 C CA . ILE C 2 109 ? 237.345 206.915 168.945 1.00 217.07 109 ILE D CA 1
ATOM 3643 C C . ILE C 2 109 ? 238.012 207.139 167.595 1.00 217.07 109 ILE D C 1
ATOM 3644 O O . ILE C 2 109 ? 239.101 207.705 167.524 1.00 217.07 109 ILE D O 1
ATOM 3649 N N . MET C 2 110 ? 237.360 206.713 166.521 1.00 222.56 110 MET D N 1
ATOM 3650 C CA . MET C 2 110 ? 237.893 206.953 165.205 1.00 222.56 110 MET D CA 1
ATOM 3651 C C . MET C 2 110 ? 237.160 208.124 164.591 1.00 222.56 110 MET D C 1
ATOM 3652 O O . MET C 2 110 ? 237.768 209.018 164.002 1.00 222.56 110 MET D O 1
ATOM 3657 N N . LEU C 2 111 ? 235.845 208.133 164.783 1.00 226.08 111 LEU D N 1
ATOM 3658 C CA . LEU C 2 111 ? 234.962 209.114 164.173 1.00 226.08 111 LEU D CA 1
ATOM 3659 C C . LEU C 2 111 ? 235.286 210.555 164.522 1.00 226.08 111 LEU D C 1
ATOM 3660 O O . LEU C 2 111 ? 235.190 211.440 163.675 1.00 226.08 111 LEU D O 1
ATOM 3665 N N . THR C 2 112 ? 235.685 210.795 165.754 1.00 214.56 112 THR D N 1
ATOM 3666 C CA . THR C 2 112 ? 235.948 212.148 166.205 1.00 214.56 112 THR D CA 1
ATOM 3667 C C . THR C 2 112 ? 237.333 212.706 165.903 1.00 214.56 112 THR D C 1
ATOM 3668 O O . THR C 2 112 ? 237.559 213.893 166.126 1.00 214.56 112 THR D O 1
ATOM 3672 N N . THR C 2 113 ? 238.258 211.881 165.416 1.00 215.88 113 THR D N 1
ATOM 3673 C CA . THR C 2 113 ? 239.648 212.324 165.276 1.00 215.88 113 THR D CA 1
ATOM 3674 C C . THR C 2 113 ? 239.871 213.665 164.581 1.00 215.88 113 THR D C 1
ATOM 3675 O O . THR C 2 113 ? 240.584 214.519 165.110 1.00 215.88 113 THR D O 1
ATOM 3679 N N . ASN C 2 114 ? 239.285 213.860 163.410 1.00 229.17 114 ASN D N 1
ATOM 3680 C CA . ASN C 2 114 ? 239.527 215.107 162.701 1.00 229.17 114 ASN D CA 1
ATOM 3681 C C . ASN C 2 114 ? 238.895 216.306 163.365 1.00 229.17 114 ASN D C 1
ATOM 3682 O O . ASN C 2 114 ? 239.514 217.365 163.440 1.00 229.17 114 ASN D O 1
ATOM 3687 N N . GLN C 2 115 ? 237.670 216.146 163.850 1.00 225.99 115 GLN D N 1
ATOM 3688 C CA . GLN C 2 115 ? 236.976 217.254 164.474 1.00 225.99 115 GLN D CA 1
ATOM 3689 C C . GLN C 2 115 ? 237.673 217.709 165.715 1.00 225.99 115 GLN D C 1
ATOM 3690 O O . GLN C 2 115 ? 237.755 218.908 165.977 1.00 225.99 115 GLN D O 1
ATOM 3696 N N . ILE C 2 116 ? 238.206 216.758 166.462 1.00 218.42 116 ILE D N 1
ATOM 3697 C CA . ILE C 2 116 ? 238.934 217.098 167.650 1.00 218.42 116 ILE D CA 1
ATOM 3698 C C . ILE C 2 116 ? 240.132 217.915 167.292 1.00 218.42 116 ILE D C 1
ATOM 3699 O O . ILE C 2 116 ? 240.338 218.990 167.849 1.00 218.42 116 ILE D O 1
ATOM 3704 N N . ARG C 2 117 ? 240.911 217.429 166.335 1.00 213.69 117 ARG D N 1
ATOM 3705 C CA . ARG C 2 117 ? 242.105 218.145 165.958 1.00 213.69 117 ARG D CA 1
ATOM 3706 C C . ARG C 2 117 ? 241.785 219.496 165.385 1.00 213.69 117 ARG D C 1
ATOM 3707 O O . ARG C 2 117 ? 242.546 220.440 165.579 1.00 213.69 117 ARG D O 1
ATOM 3715 N N . LYS C 2 118 ? 240.657 219.599 164.695 1.00 218.60 118 LYS D N 1
ATOM 3716 C CA . LYS C 2 118 ? 240.252 220.851 164.107 1.00 218.60 118 LYS D CA 1
ATOM 3717 C C . LYS C 2 118 ? 239.985 221.861 165.210 1.00 218.60 118 LYS D C 1
ATOM 3718 O O . LYS C 2 118 ? 240.479 222.989 165.154 1.00 218.60 118 LYS D O 1
ATOM 3724 N N . ASP C 2 119 ? 239.258 221.437 166.237 1.00 230.04 119 ASP D N 1
ATOM 3725 C CA . ASP C 2 119 ? 238.991 222.291 167.383 1.00 230.04 119 ASP D CA 1
ATOM 3726 C C . ASP C 2 119 ? 240.250 222.616 168.166 1.00 230.04 119 ASP D C 1
ATOM 3727 O O . ASP C 2 119 ? 240.378 223.717 168.705 1.00 230.04 119 ASP D O 1
ATOM 3732 N N . LEU C 2 120 ? 241.192 221.683 168.204 1.00 214.09 120 LEU D N 1
ATOM 3733 C CA . LEU C 2 120 ? 242.430 221.956 168.889 1.00 214.09 120 LEU D CA 1
ATOM 3734 C C . LEU C 2 120 ? 243.261 222.952 168.088 1.00 214.09 120 LEU D C 1
ATOM 3735 O O . LEU C 2 120 ? 243.945 223.796 168.662 1.00 214.09 120 LEU D O 1
ATOM 3740 N N . SER C 2 121 ? 243.174 222.879 166.758 1.00 217.80 121 SER D N 1
ATOM 3741 C CA . SER C 2 121 ? 243.904 223.801 165.897 1.00 217.80 121 SER D CA 1
ATOM 3742 C C . SER C 2 121 ? 243.204 225.145 165.768 1.00 217.80 121 SER D C 1
ATOM 3743 O O . SER C 2 121 ? 243.818 226.123 165.340 1.00 217.80 121 SER D O 1
ATOM 3746 N N . SER C 2 122 ? 241.927 225.198 166.136 1.00 213.93 122 SER D N 1
ATOM 3747 C CA . SER C 2 122 ? 241.189 226.442 166.074 1.00 213.93 122 SER D CA 1
ATOM 3748 C C . SER C 2 122 ? 241.846 227.509 166.927 1.00 213.93 122 SER D C 1
ATOM 3749 O O . SER C 2 122 ? 242.264 227.232 168.049 1.00 213.93 122 SER D O 1
ATOM 3752 N N . PRO C 2 123 ? 241.918 228.748 166.428 1.00 211.87 123 PRO D N 1
ATOM 3753 C CA . PRO C 2 123 ? 242.459 229.936 167.066 1.00 211.87 123 PRO D CA 1
ATOM 3754 C C . PRO C 2 123 ? 241.619 230.345 168.267 1.00 211.87 123 PRO D C 1
ATOM 3755 O O . PRO C 2 123 ? 242.087 231.091 169.128 1.00 211.87 123 PRO D O 1
ATOM 3759 N N . SER C 2 124 ? 240.380 229.859 168.333 1.00 216.30 124 SER D N 1
ATOM 3760 C CA . SER C 2 124 ? 239.541 230.156 169.470 1.00 216.30 124 SER D CA 1
ATOM 3761 C C . SER C 2 124 ? 239.980 229.346 170.653 1.00 216.30 124 SER D C 1
ATOM 3762 O O . SER C 2 124 ? 239.818 228.126 170.671 1.00 216.30 124 SER D O 1
ATOM 3765 N N . GLN C 2 125 ? 240.505 230.027 171.664 1.00 204.90 125 GLN D N 1
ATOM 3766 C CA . GLN C 2 125 ? 240.953 229.341 172.858 1.00 204.90 125 GLN D CA 1
ATOM 3767 C C . GLN C 2 125 ? 239.789 228.735 173.605 1.00 204.90 125 GLN D C 1
ATOM 3768 O O . GLN C 2 125 ? 239.956 227.786 174.358 1.00 204.90 125 GLN D O 1
ATOM 3774 N N . TYR C 2 126 ? 238.593 229.236 173.377 1.00 213.72 126 TYR D N 1
ATOM 3775 C CA . TYR C 2 126 ? 237.485 228.674 174.082 1.00 213.72 126 TYR D CA 1
ATOM 3776 C C . TYR C 2 126 ? 236.998 227.440 173.365 1.00 213.72 126 TYR D C 1
ATOM 3777 O O . TYR C 2 126 ? 236.604 226.478 174.015 1.00 213.72 126 TYR D O 1
ATOM 3786 N N . ASP C 2 127 ? 237.090 227.405 172.039 1.00 215.50 127 ASP D N 1
ATOM 3787 C CA . ASP C 2 127 ? 236.708 226.171 171.368 1.00 215.50 127 ASP D CA 1
ATOM 3788 C C . ASP C 2 127 ? 237.692 225.067 171.716 1.00 215.50 127 ASP D C 1
ATOM 3789 O O . ASP C 2 127 ? 237.293 223.936 172.003 1.00 215.50 127 ASP D O 1
ATOM 3794 N N . THR C 2 128 ? 238.977 225.414 171.704 1.00 207.97 128 THR D N 1
ATOM 3795 C CA . THR C 2 128 ? 240.023 224.467 172.027 1.00 207.97 128 THR D CA 1
ATOM 3796 C C . THR C 2 128 ? 239.907 223.991 173.449 1.00 207.97 128 THR D C 1
ATOM 3797 O O . THR C 2 128 ? 240.000 222.793 173.705 1.00 207.97 128 THR D O 1
ATOM 3801 N N . GLY C 2 129 ? 239.688 224.923 174.371 1.00 217.21 129 GLY D N 1
ATOM 3802 C CA . GLY C 2 129 ? 239.555 224.589 175.778 1.00 217.21 129 GLY D CA 1
ATOM 3803 C C . GLY C 2 129 ? 238.412 223.621 176.004 1.00 217.21 129 GLY D C 1
ATOM 3804 O O . GLY C 2 129 ? 238.562 222.640 176.733 1.00 217.21 129 GLY D O 1
ATOM 3805 N N . VAL C 2 130 ? 237.277 223.883 175.360 1.00 213.39 130 VAL D N 1
ATOM 3806 C CA . VAL C 2 130 ? 236.141 222.993 175.466 1.00 213.39 130 VAL D CA 1
ATOM 3807 C C . VAL C 2 130 ? 236.485 221.608 174.976 1.00 213.39 130 VAL D C 1
ATOM 3808 O O . VAL C 2 130 ? 236.164 220.620 175.638 1.00 213.39 130 VAL D O 1
ATOM 3812 N N . ALA C 2 131 ? 237.156 221.534 173.836 1.00 217.91 131 ALA D N 1
ATOM 3813 C CA . ALA C 2 131 ? 237.556 220.252 173.303 1.00 217.91 131 ALA D CA 1
ATOM 3814 C C . ALA C 2 131 ? 238.486 219.521 174.266 1.00 217.91 131 ALA D C 1
ATOM 3815 O O . ALA C 2 131 ? 238.325 218.321 174.484 1.00 217.91 131 ALA D O 1
ATOM 3817 N N . LEU C 2 132 ? 239.431 220.250 174.866 1.00 219.10 132 LEU D N 1
ATOM 3818 C CA . LEU C 2 132 ? 240.374 219.647 175.797 1.00 219.10 132 LEU D CA 1
ATOM 3819 C C . LEU C 2 132 ? 239.689 219.081 177.013 1.00 219.10 132 LEU D C 1
ATOM 3820 O O . LEU C 2 132 ? 240.046 218.001 177.481 1.00 219.10 132 LEU D O 1
ATOM 3825 N N . THR C 2 133 ? 238.687 219.785 177.523 1.00 224.55 133 THR D N 1
ATOM 3826 C CA . THR C 2 133 ? 238.008 219.277 178.692 1.00 224.55 133 THR D CA 1
ATOM 3827 C C . THR C 2 133 ? 237.100 218.124 178.326 1.00 224.55 133 THR D C 1
ATOM 3828 O O . THR C 2 133 ? 236.913 217.213 179.132 1.00 224.55 133 THR D O 1
ATOM 3832 N N . GLY C 2 134 ? 236.567 218.114 177.105 1.00 226.15 134 GLY D N 1
ATOM 3833 C CA . GLY C 2 134 ? 235.856 216.932 176.635 1.00 226.15 134 GLY D CA 1
ATOM 3834 C C . GLY C 2 134 ? 236.784 215.724 176.654 1.00 226.15 134 GLY D C 1
ATOM 3835 O O . GLY C 2 134 ? 236.435 214.665 177.185 1.00 226.15 134 GLY D O 1
ATOM 3836 N N . LEU C 2 135 ? 237.987 215.920 176.126 1.00 215.47 135 LEU D N 1
ATOM 3837 C CA . LEU C 2 135 ? 239.007 214.896 176.080 1.00 215.47 135 LEU D CA 1
ATOM 3838 C C . LEU C 2 135 ? 239.496 214.481 177.450 1.00 215.47 135 LEU D C 1
ATOM 3839 O O . LEU C 2 135 ? 239.884 213.334 177.650 1.00 215.47 135 LEU D O 1
ATOM 3844 N N . SER C 2 136 ? 239.461 215.391 178.418 1.00 229.22 136 SER D N 1
ATOM 3845 C CA . SER C 2 136 ? 239.942 215.048 179.746 1.00 229.22 136 SER D CA 1
ATOM 3846 C C . SER C 2 136 ? 239.109 213.937 180.384 1.00 229.22 136 SER D C 1
ATOM 3847 O O . SER C 2 136 ? 239.580 213.257 181.290 1.00 229.22 136 SER D O 1
ATOM 3850 N N . CYS C 2 137 ? 237.880 213.728 179.930 1.00 228.56 137 CYS D N 1
ATOM 3851 C CA . CYS C 2 137 ? 237.100 212.648 180.490 1.00 228.56 137 CYS D CA 1
ATOM 3852 C C . CYS C 2 137 ? 236.941 211.581 179.433 1.00 228.56 137 CYS D C 1
ATOM 3853 O O . CYS C 2 137 ? 236.885 210.394 179.746 1.00 228.56 137 CYS D O 1
ATOM 3856 N N . PHE C 2 138 ? 236.943 212.005 178.163 1.00 221.14 138 PHE D N 1
ATOM 3857 C CA . PHE C 2 138 ? 236.860 211.011 177.056 1.00 221.14 138 PHE D CA 1
ATOM 3858 C C . PHE C 2 138 ? 238.085 211.091 176.142 1.00 221.14 138 PHE D C 1
ATOM 3859 O O . PHE C 2 138 ? 238.115 211.963 175.247 1.00 221.14 138 PHE D O 1
ATOM 3867 N N . VAL C 2 139 ? 239.070 210.217 176.357 1.00 214.65 139 VAL D N 1
ATOM 3868 C CA . VAL C 2 139 ? 240.214 210.103 175.466 1.00 214.65 139 VAL D CA 1
ATOM 3869 C C . VAL C 2 139 ? 240.802 208.701 175.586 1.00 214.65 139 VAL D C 1
ATOM 3870 O O . VAL C 2 139 ? 240.815 208.129 176.676 1.00 214.65 139 VAL D O 1
ATOM 3874 N N . THR C 2 140 ? 241.280 208.145 174.476 1.00 207.24 140 THR D N 1
ATOM 3875 C CA . THR C 2 140 ? 241.844 206.799 174.475 1.00 207.24 140 THR D CA 1
ATOM 3876 C C . THR C 2 140 ? 243.326 206.902 174.214 1.00 207.24 140 THR D C 1
ATOM 3877 O O . THR C 2 140 ? 243.782 207.973 173.841 1.00 207.24 140 THR D O 1
ATOM 3881 N N . PRO C 2 141 ? 244.089 205.812 174.370 1.00 197.98 141 PRO D N 1
ATOM 3882 C CA . PRO C 2 141 ? 245.499 205.643 174.042 1.00 197.98 141 PRO D CA 1
ATOM 3883 C C . PRO C 2 141 ? 245.780 205.932 172.571 1.00 197.98 141 PRO D C 1
ATOM 3884 O O . PRO C 2 141 ? 246.905 206.273 172.205 1.00 197.98 141 PRO D O 1
ATOM 3888 N N . ASP C 2 142 ? 244.766 205.794 171.719 1.00 196.69 142 ASP D N 1
ATOM 3889 C CA . ASP C 2 142 ? 244.964 206.049 170.317 1.00 196.69 142 ASP D CA 1
ATOM 3890 C C . ASP C 2 142 ? 244.797 207.507 170.069 1.00 196.69 142 ASP D C 1
ATOM 3891 O O . ASP C 2 142 ? 245.551 208.112 169.305 1.00 196.69 142 ASP D O 1
ATOM 3896 N N . LEU C 2 143 ? 243.843 208.091 170.774 1.00 201.09 143 LEU D N 1
ATOM 3897 C CA . LEU C 2 143 ? 243.650 209.507 170.680 1.00 201.09 143 LEU D CA 1
ATOM 3898 C C . LEU C 2 143 ? 244.827 210.183 171.328 1.00 201.09 143 LEU D C 1
ATOM 3899 O O . LEU C 2 143 ? 245.309 211.193 170.841 1.00 201.09 143 LEU D O 1
ATOM 3904 N N . ALA C 2 144 ? 245.335 209.595 172.401 1.00 204.35 144 ALA D N 1
ATOM 3905 C CA . ALA C 2 144 ? 246.487 210.127 173.092 1.00 204.35 144 ALA D CA 1
ATOM 3906 C C . ALA C 2 144 ? 247.691 210.132 172.172 1.00 204.35 144 ALA D C 1
ATOM 3907 O O . ALA C 2 144 ? 248.372 211.147 172.032 1.00 204.35 144 ALA D O 1
ATOM 3909 N N . ARG C 2 145 ? 247.913 209.020 171.483 1.00 191.89 145 ARG D N 1
ATOM 3910 C CA . ARG C 2 145 ? 249.017 208.929 170.554 1.00 191.89 145 ARG D CA 1
ATOM 3911 C C . ARG C 2 145 ? 249.035 210.007 169.500 1.00 191.89 145 ARG D C 1
ATOM 3912 O O . ARG C 2 145 ? 250.082 210.590 169.214 1.00 191.89 145 ARG D O 1
ATOM 3920 N N . ASP C 2 146 ? 247.891 210.258 168.896 1.00 191.89 146 ASP D N 1
ATOM 3921 C CA . ASP C 2 146 ? 247.863 211.189 167.793 1.00 191.89 146 ASP D CA 1
ATOM 3922 C C . ASP C 2 146 ? 247.499 212.629 168.155 1.00 191.89 146 ASP D C 1
ATOM 3923 O O . ASP C 2 146 ? 247.979 213.563 167.515 1.00 191.89 146 ASP D O 1
ATOM 3928 N N . LEU C 2 147 ? 246.680 212.826 169.176 1.00 190.40 147 LEU D N 1
ATOM 3929 C CA . LEU C 2 147 ? 246.293 214.178 169.550 1.00 190.40 147 LEU D CA 1
ATOM 3930 C C . LEU C 2 147 ? 247.406 214.897 170.281 1.00 190.40 147 LEU D C 1
ATOM 3931 O O . LEU C 2 147 ? 247.532 216.113 170.160 1.00 190.40 147 LEU D O 1
ATOM 3936 N N . ALA C 2 148 ? 248.242 214.145 171.008 1.00 190.52 148 ALA D N 1
ATOM 3937 C CA . ALA C 2 148 ? 249.352 214.720 171.764 1.00 190.52 148 ALA D CA 1
ATOM 3938 C C . ALA C 2 148 ? 250.314 215.466 170.869 1.00 190.52 148 ALA D C 1
ATOM 3939 O O . ALA C 2 148 ? 250.940 216.439 171.281 1.00 190.52 148 ALA D O 1
ATOM 3941 N N . ASN C 2 149 ? 250.403 215.048 169.618 1.00 180.57 149 ASN D N 1
ATOM 3942 C CA . ASN C 2 149 ? 251.270 215.702 168.667 1.00 180.57 149 ASN D CA 1
ATOM 3943 C C . ASN C 2 149 ? 250.880 217.168 168.501 1.00 180.57 149 ASN D C 1
ATOM 3944 O O . ASN C 2 149 ? 251.725 218.013 168.204 1.00 180.57 149 ASN D O 1
ATOM 3949 N N . ASP C 2 150 ? 249.602 217.467 168.703 1.00 195.58 150 ASP D N 1
ATOM 3950 C CA . ASP C 2 150 ? 249.103 218.815 168.602 1.00 195.58 150 ASP D CA 1
ATOM 3951 C C . ASP C 2 150 ? 249.043 219.464 169.980 1.00 195.58 150 ASP D C 1
ATOM 3952 O O . ASP C 2 150 ? 249.323 220.651 170.131 1.00 195.58 150 ASP D O 1
ATOM 3957 N N . ILE C 2 151 ? 248.694 218.673 170.985 1.00 185.10 151 ILE D N 1
ATOM 3958 C CA . ILE C 2 151 ? 248.552 219.179 172.336 1.00 185.10 151 ILE D CA 1
ATOM 3959 C C . ILE C 2 151 ? 249.864 219.668 172.907 1.00 185.10 151 ILE D C 1
ATOM 3960 O O . ILE C 2 151 ? 249.899 220.687 173.592 1.00 185.10 151 ILE D O 1
ATOM 3965 N N . MET C 2 152 ? 250.950 218.963 172.628 1.00 190.53 152 MET D N 1
ATOM 3966 C CA . MET C 2 152 ? 252.243 219.426 173.096 1.00 190.53 152 MET D CA 1
ATOM 3967 C C . MET C 2 152 ? 252.524 220.817 172.562 1.00 190.53 152 MET D C 1
ATOM 3968 O O . MET C 2 152 ? 253.091 221.654 173.264 1.00 190.53 152 MET D O 1
ATOM 3973 N N . THR C 2 153 ? 252.098 221.078 171.331 1.00 186.83 153 THR D N 1
ATOM 3974 C CA . THR C 2 153 ? 252.210 222.406 170.768 1.00 186.83 153 THR D CA 1
ATOM 3975 C C . THR C 2 153 ? 251.298 223.353 171.545 1.00 186.83 153 THR D C 1
ATOM 3976 O O . THR C 2 153 ? 251.686 224.480 171.848 1.00 186.83 153 THR D O 1
ATOM 3980 N N . LEU C 2 154 ? 250.096 222.886 171.899 1.00 185.42 154 LEU D N 1
ATOM 3981 C CA . LEU C 2 154 ? 249.151 223.696 172.669 1.00 185.42 154 LEU D CA 1
ATOM 3982 C C . LEU C 2 154 ? 249.714 224.091 174.024 1.00 185.42 154 LEU D C 1
ATOM 3983 O O . LEU C 2 154 ? 249.364 225.138 174.563 1.00 185.42 154 LEU D O 1
ATOM 3988 N N . MET C 2 155 ? 250.641 223.308 174.563 1.00 183.52 155 MET D N 1
ATOM 3989 C CA . MET C 2 155 ? 251.243 223.697 175.826 1.00 183.52 155 MET D CA 1
ATOM 3990 C C . MET C 2 155 ? 252.162 224.920 175.677 1.00 183.52 155 MET D C 1
ATOM 3991 O O . MET C 2 155 ? 252.661 225.437 176.675 1.00 183.52 155 MET D O 1
ATOM 3996 N N . SER C 2 156 ? 252.401 225.382 174.446 1.00 174.80 156 SER D N 1
ATOM 3997 C CA . SER C 2 156 ? 253.182 226.582 174.198 1.00 174.80 156 SER D CA 1
ATOM 3998 C C . SER C 2 156 ? 252.273 227.685 173.661 1.00 174.80 156 SER D C 1
ATOM 3999 O O . SER C 2 156 ? 252.755 228.685 173.131 1.00 174.80 156 SER D O 1
ATOM 4002 N N . HIS C 2 157 ? 250.959 227.485 173.780 1.00 194.25 157 HIS D N 1
ATOM 4003 C CA . HIS C 2 157 ? 249.966 228.437 173.305 1.00 194.25 157 HIS D CA 1
ATOM 4004 C C . HIS C 2 157 ? 250.099 229.770 173.998 1.00 194.25 157 HIS D C 1
ATOM 4005 O O . HIS C 2 157 ? 250.410 229.832 175.182 1.00 194.25 157 HIS D O 1
ATOM 4012 N N . THR C 2 158 ? 249.860 230.836 173.250 1.00 191.37 158 THR D N 1
ATOM 4013 C CA . THR C 2 158 ? 249.937 232.197 173.760 1.00 191.37 158 THR D CA 1
ATOM 4014 C C . THR C 2 158 ? 249.195 232.389 175.074 1.00 191.37 158 THR D C 1
ATOM 4015 O O . THR C 2 158 ? 249.701 233.040 175.990 1.00 191.37 158 THR D O 1
ATOM 4019 N N . LYS C 2 159 ? 247.989 231.856 175.160 1.00 195.04 159 LYS D N 1
ATOM 4020 C CA . LYS C 2 159 ? 247.205 232.013 176.360 1.00 195.04 159 LYS D CA 1
ATOM 4021 C C . LYS C 2 159 ? 247.490 230.910 177.367 1.00 195.04 159 LYS D C 1
ATOM 4022 O O . LYS C 2 159 ? 247.466 229.730 177.010 1.00 195.04 159 LYS D O 1
ATOM 4028 N N . PRO C 2 160 ? 247.685 231.270 178.641 1.00 196.63 160 PRO D N 1
ATOM 4029 C CA . PRO C 2 160 ? 247.944 230.408 179.783 1.00 196.63 160 PRO D CA 1
ATOM 4030 C C . PRO C 2 160 ? 246.715 229.606 180.108 1.00 196.63 160 PRO D C 1
ATOM 4031 O O . PRO C 2 160 ? 246.793 228.509 180.644 1.00 196.63 160 PRO D O 1
ATOM 4035 N N . TYR C 2 161 ? 245.571 230.141 179.722 1.00 201.63 161 TYR D N 1
ATOM 4036 C CA . TYR C 2 161 ? 244.304 229.481 179.869 1.00 201.63 161 TYR D CA 1
ATOM 4037 C C . TYR C 2 161 ? 244.376 228.107 179.232 1.00 201.63 161 TYR D C 1
ATOM 4038 O O . TYR C 2 161 ? 243.960 227.104 179.819 1.00 201.63 161 TYR D O 1
ATOM 4047 N N . ILE C 2 162 ? 244.910 228.077 178.021 1.00 203.78 162 ILE D N 1
ATOM 4048 C CA . ILE C 2 162 ? 245.056 226.850 177.290 1.00 203.78 162 ILE D CA 1
ATOM 4049 C C . ILE C 2 162 ? 246.269 226.105 177.681 1.00 203.78 162 ILE D C 1
ATOM 4050 O O . ILE C 2 162 ? 246.210 224.887 177.777 1.00 203.78 162 ILE D O 1
ATOM 4055 N N . ARG C 2 163 ? 247.375 226.803 177.913 1.00 198.08 163 ARG D N 1
ATOM 4056 C CA . ARG C 2 163 ? 248.572 226.079 178.280 1.00 198.08 163 ARG D CA 1
ATOM 4057 C C . ARG C 2 163 ? 248.273 225.242 179.501 1.00 198.08 163 ARG D C 1
ATOM 4058 O O . ARG C 2 163 ? 248.620 224.067 179.547 1.00 198.08 163 ARG D O 1
ATOM 4066 N N . LYS C 2 164 ? 247.585 225.842 180.465 1.00 200.90 164 LYS D N 1
ATOM 4067 C CA . LYS C 2 164 ? 247.181 225.178 181.685 1.00 200.90 164 LYS D CA 1
ATOM 4068 C C . LYS C 2 164 ? 246.355 223.929 181.404 1.00 200.90 164 LYS D C 1
ATOM 4069 O O . LYS C 2 164 ? 246.694 222.838 181.872 1.00 200.90 164 LYS D O 1
ATOM 4075 N N . LYS C 2 165 ? 245.275 224.080 180.637 1.00 193.18 165 LYS D N 1
ATOM 4076 C CA . LYS C 2 165 ? 244.445 222.928 180.332 1.00 193.18 165 LYS D CA 1
ATOM 4077 C C . LYS C 2 165 ? 245.214 221.859 179.581 1.00 193.18 165 LYS D C 1
ATOM 4078 O O . LYS C 2 165 ? 245.064 220.667 179.860 1.00 193.18 165 LYS D O 1
ATOM 4084 N N . ALA C 2 166 ? 246.052 222.289 178.647 1.00 201.21 166 ALA D N 1
ATOM 4085 C CA . ALA C 2 166 ? 246.849 221.379 177.852 1.00 201.21 166 ALA D CA 1
ATOM 4086 C C . ALA C 2 166 ? 247.778 220.580 178.741 1.00 201.21 166 ALA D C 1
ATOM 4087 O O . ALA C 2 166 ? 247.951 219.382 178.548 1.00 201.21 166 ALA D O 1
ATOM 4089 N N . VAL C 2 167 ? 248.352 221.219 179.738 1.00 197.77 167 VAL D N 1
ATOM 4090 C CA . VAL C 2 167 ? 249.206 220.492 180.642 1.00 197.77 167 VAL D CA 1
ATOM 4091 C C . VAL C 2 167 ? 248.481 219.370 181.362 1.00 197.77 167 VAL D C 1
ATOM 4092 O O . VAL C 2 167 ? 248.992 218.248 181.438 1.00 197.77 167 VAL D O 1
ATOM 4096 N N . LEU C 2 168 ? 247.294 219.654 181.884 1.00 199.98 168 LEU D N 1
ATOM 4097 C CA . LEU C 2 168 ? 246.595 218.617 182.623 1.00 199.98 168 LEU D CA 1
ATOM 4098 C C . LEU C 2 168 ? 246.175 217.453 181.737 1.00 199.98 168 LEU D C 1
ATOM 4099 O O . LEU C 2 168 ? 246.264 216.290 182.147 1.00 199.98 168 LEU D O 1
ATOM 4104 N N . ILE C 2 169 ? 245.741 217.736 180.514 1.00 206.82 169 ILE D N 1
ATOM 4105 C CA . ILE C 2 169 ? 245.386 216.620 179.663 1.00 206.82 169 ILE D CA 1
ATOM 4106 C C . ILE C 2 169 ? 246.595 215.785 179.276 1.00 206.82 169 ILE D C 1
ATOM 4107 O O . ILE C 2 169 ? 246.457 214.577 179.087 1.00 206.82 169 ILE D O 1
ATOM 4112 N N . MET C 2 170 ? 247.787 216.396 179.217 1.00 205.38 170 MET D N 1
ATOM 4113 C CA . MET C 2 170 ? 248.974 215.621 178.897 1.00 205.38 170 MET D CA 1
ATOM 4114 C C . MET C 2 170 ? 249.243 214.585 179.958 1.00 205.38 170 MET D C 1
ATOM 4115 O O . MET C 2 170 ? 249.746 213.515 179.643 1.00 205.38 170 MET D O 1
ATOM 4120 N N . TYR C 2 171 ? 248.857 214.860 181.196 1.00 199.80 171 TYR D N 1
ATOM 4121 C CA . TYR C 2 171 ? 248.963 213.839 182.224 1.00 199.80 171 TYR D CA 1
ATOM 4122 C C . TYR C 2 171 ? 248.226 212.587 181.812 1.00 199.80 171 TYR D C 1
ATOM 4123 O O . TYR C 2 171 ? 248.763 211.484 181.894 1.00 199.80 171 TYR D O 1
ATOM 4132 N N . LYS C 2 172 ? 246.989 212.760 181.377 1.00 194.84 172 LYS D N 1
ATOM 4133 C CA . LYS C 2 172 ? 246.200 211.622 180.940 1.00 194.84 172 LYS D CA 1
ATOM 4134 C C . LYS C 2 172 ? 246.798 210.967 179.715 1.00 194.84 172 LYS D C 1
ATOM 4135 O O . LYS C 2 172 ? 246.741 209.746 179.569 1.00 194.84 172 LYS D O 1
ATOM 4141 N N . VAL C 2 173 ? 247.411 211.774 178.856 1.00 200.96 173 VAL D N 1
ATOM 4142 C CA . VAL C 2 173 ? 248.118 211.241 177.712 1.00 200.96 173 VAL D CA 1
ATOM 4143 C C . VAL C 2 173 ? 249.217 210.324 178.176 1.00 200.96 173 VAL D C 1
ATOM 4144 O O . VAL C 2 173 ? 249.403 209.256 177.616 1.00 200.96 173 VAL D O 1
ATOM 4148 N N . PHE C 2 174 ? 249.937 210.729 179.208 1.00 193.74 174 PHE D N 1
ATOM 4149 C CA . PHE C 2 174 ? 251.013 209.926 179.751 1.00 193.74 174 PHE D CA 1
ATOM 4150 C C . PHE C 2 174 ? 250.474 208.627 180.311 1.00 193.74 174 PHE D C 1
ATOM 4151 O O . PHE C 2 174 ? 251.092 207.574 180.163 1.00 193.74 174 PHE D O 1
ATOM 4159 N N . LEU C 2 175 ? 249.302 208.704 180.942 1.00 186.21 175 LEU D N 1
ATOM 4160 C CA . LEU C 2 175 ? 248.662 207.532 181.518 1.00 186.21 175 LEU D CA 1
ATOM 4161 C C . LEU C 2 175 ? 248.275 206.523 180.461 1.00 186.21 175 LEU D C 1
ATOM 4162 O O . LEU C 2 175 ? 248.359 205.316 180.682 1.00 186.21 175 LEU D O 1
ATOM 4167 N N . LYS C 2 176 ? 247.853 207.014 179.310 1.00 187.05 176 LYS D N 1
ATOM 4168 C CA . LYS C 2 176 ? 247.418 206.136 178.249 1.00 187.05 176 LYS D CA 1
ATOM 4169 C C . LYS C 2 176 ? 248.495 205.904 177.209 1.00 187.05 176 LYS D C 1
ATOM 4170 O O . LYS C 2 176 ? 248.483 204.894 176.508 1.00 187.05 176 LYS D O 1
ATOM 4176 N N . TYR C 2 177 ? 249.416 206.842 177.099 1.00 197.86 177 TYR D N 1
ATOM 4177 C CA . TYR C 2 177 ? 250.466 206.760 176.109 1.00 197.86 177 TYR D CA 1
ATOM 4178 C C . TYR C 2 177 ? 251.795 207.327 176.640 1.00 197.86 177 TYR D C 1
ATOM 4179 O O . TYR C 2 177 ? 252.242 208.396 176.214 1.00 197.86 177 TYR D O 1
ATOM 4188 N N . PRO C 2 178 ? 252.465 206.601 177.534 1.00 193.53 178 PRO D N 1
ATOM 4189 C CA . PRO C 2 178 ? 253.726 206.923 178.194 1.00 193.53 178 PRO D CA 1
ATOM 4190 C C . PRO C 2 178 ? 254.861 207.065 177.188 1.00 193.53 178 PRO D C 1
ATOM 4191 O O . PRO C 2 178 ? 255.884 207.686 177.474 1.00 193.53 178 PRO D O 1
ATOM 4195 N N . GLU C 2 179 ? 254.677 206.522 175.994 1.00 190.61 179 GLU D N 1
ATOM 4196 C CA . GLU C 2 179 ? 255.651 206.700 174.941 1.00 190.61 179 GLU D CA 1
ATOM 4197 C C . GLU C 2 179 ? 255.819 208.184 174.608 1.00 190.61 179 GLU D C 1
ATOM 4198 O O . GLU C 2 179 ? 256.891 208.606 174.178 1.00 190.61 179 GLU D O 1
ATOM 4204 N N . SER C 2 180 ? 254.765 208.979 174.830 1.00 187.97 180 SER D N 1
ATOM 4205 C CA . SER C 2 180 ? 254.842 210.413 174.628 1.00 187.97 180 SER D CA 1
ATOM 4206 C C . SER C 2 180 ? 255.389 211.064 175.861 1.00 187.97 180 SER D C 1
ATOM 4207 O O . SER C 2 180 ? 256.069 212.081 175.769 1.00 187.97 180 SER D O 1
ATOM 4210 N N . LEU C 2 181 ? 255.149 210.443 177.011 1.00 189.79 181 LEU D N 1
ATOM 4211 C CA . LEU C 2 181 ? 255.733 210.950 178.241 1.00 189.79 181 LEU D CA 1
ATOM 4212 C C . LEU C 2 181 ? 257.214 211.083 178.165 1.00 189.79 181 LEU D C 1
ATOM 4213 O O . LEU C 2 181 ? 257.745 212.087 178.625 1.00 189.79 181 LEU D O 1
ATOM 4218 N N . ARG C 2 182 ? 257.892 210.084 177.622 1.00 192.21 182 ARG D N 1
ATOM 4219 C CA . ARG C 2 182 ? 259.343 210.170 177.539 1.00 192.21 182 ARG D CA 1
ATOM 4220 C C . ARG C 2 182 ? 259.841 211.529 176.976 1.00 192.21 182 ARG D C 1
ATOM 4221 O O . ARG C 2 182 ? 260.474 212.278 177.720 1.00 192.21 182 ARG D O 1
ATOM 4229 N N . PRO C 2 183 ? 259.582 211.908 175.708 1.00 190.12 183 PRO D N 1
ATOM 4230 C CA . PRO C 2 183 ? 259.985 213.177 175.114 1.00 190.12 183 PRO D CA 1
ATOM 4231 C C . PRO C 2 183 ? 259.289 214.367 175.759 1.00 190.12 183 PRO D C 1
ATOM 4232 O O . PRO C 2 183 ? 259.824 215.474 175.758 1.00 190.12 183 PRO D O 1
ATOM 4236 N N . ALA C 2 184 ? 258.110 214.139 176.333 1.00 191.00 184 ALA D N 1
ATOM 4237 C CA . ALA C 2 184 ? 257.369 215.206 176.973 1.00 191.00 184 ALA D CA 1
ATOM 4238 C C . ALA C 2 184 ? 257.781 215.422 178.415 1.00 191.00 184 ALA D C 1
ATOM 4239 O O . ALA C 2 184 ? 257.347 216.390 179.033 1.00 191.00 184 ALA D O 1
ATOM 4241 N N . PHE C 2 185 ? 258.593 214.529 178.965 1.00 195.08 185 PHE D N 1
ATOM 4242 C CA . PHE C 2 185 ? 259.019 214.660 180.341 1.00 195.08 185 PHE D CA 1
ATOM 4243 C C . PHE C 2 185 ? 259.815 215.944 180.579 1.00 195.08 185 PHE D C 1
ATOM 4244 O O . PHE C 2 185 ? 259.452 216.715 181.467 1.00 195.08 185 PHE D O 1
ATOM 4252 N N . PRO C 2 186 ? 260.906 216.214 179.841 1.00 191.89 186 PRO D N 1
ATOM 4253 C CA . PRO C 2 186 ? 261.690 217.423 179.944 1.00 191.89 186 PRO D CA 1
ATOM 4254 C C . PRO C 2 186 ? 260.879 218.619 179.533 1.00 191.89 186 PRO D C 1
ATOM 4255 O O . PRO C 2 186 ? 261.128 219.726 180.003 1.00 191.89 186 PRO D O 1
ATOM 4259 N N . ARG C 2 187 ? 259.877 218.395 178.694 1.00 191.30 187 ARG D N 1
ATOM 4260 C CA . ARG C 2 187 ? 259.036 219.480 178.278 1.00 191.30 187 ARG D CA 1
ATOM 4261 C C . ARG C 2 187 ? 258.233 219.925 179.468 1.00 191.30 187 ARG D C 1
ATOM 4262 O O . ARG C 2 187 ? 258.130 221.114 179.733 1.00 191.30 187 ARG D O 1
ATOM 4270 N N . LEU C 2 188 ? 257.725 218.962 180.232 1.00 191.14 188 LEU D N 1
ATOM 4271 C CA . LEU C 2 188 ? 256.995 219.265 181.446 1.00 191.14 188 LEU D CA 1
ATOM 4272 C C . LEU C 2 188 ? 257.883 220.008 182.409 1.00 191.14 188 LEU D C 1
ATOM 4273 O O . LEU C 2 188 ? 257.443 220.975 183.029 1.00 191.14 188 LEU D O 1
ATOM 4278 N N . LYS C 2 189 ? 259.141 219.578 182.523 1.00 189.58 189 LYS D N 1
ATOM 4279 C CA . LYS C 2 189 ? 260.075 220.268 183.399 1.00 189.58 189 LYS D CA 1
ATOM 4280 C C . LYS C 2 189 ? 260.197 221.731 182.988 1.00 189.58 189 LYS D C 1
ATOM 4281 O O . LYS C 2 189 ? 260.297 222.621 183.832 1.00 189.58 189 LYS D O 1
ATOM 4287 N N . GLU C 2 190 ? 260.149 221.980 181.688 1.00 190.09 190 GLU D N 1
ATOM 4288 C CA . GLU C 2 190 ? 260.156 223.330 181.165 1.00 190.09 190 GLU D CA 1
ATOM 4289 C C . GLU C 2 190 ? 258.827 224.031 181.463 1.00 190.09 190 GLU D C 1
ATOM 4290 O O . GLU C 2 190 ? 258.802 225.226 181.743 1.00 190.09 190 GLU D O 1
ATOM 4296 N N . LYS C 2 191 ? 257.719 223.286 181.455 1.00 184.02 191 LYS D N 1
ATOM 4297 C CA . LYS C 2 191 ? 256.412 223.882 181.740 1.00 184.02 191 LYS D CA 1
ATOM 4298 C C . LYS C 2 191 ? 256.305 224.273 183.210 1.00 184.02 191 LYS D C 1
ATOM 4299 O O . LYS C 2 191 ? 255.591 225.210 183.564 1.00 184.02 191 LYS D O 1
ATOM 4305 N N . LEU C 2 192 ? 257.090 223.619 184.062 1.00 196.69 192 LEU D N 1
ATOM 4306 C CA . LEU C 2 192 ? 257.177 223.980 185.472 1.00 196.69 192 LEU D CA 1
ATOM 4307 C C . LEU C 2 192 ? 257.820 225.352 185.658 1.00 196.69 192 LEU D C 1
ATOM 4308 O O . LEU C 2 192 ? 257.783 225.909 186.752 1.00 196.69 192 LEU D O 1
ATOM 4313 N N . GLU C 2 193 ? 258.430 225.881 184.603 1.00 190.00 193 GLU D N 1
ATOM 4314 C CA . GLU C 2 193 ? 259.079 227.162 184.636 1.00 190.00 193 GLU D CA 1
ATOM 4315 C C . GLU C 2 193 ? 258.187 228.255 184.038 1.00 190.00 193 GLU D C 1
ATOM 4316 O O . GLU C 2 193 ? 258.636 229.386 183.855 1.00 190.00 193 GLU D O 1
ATOM 4322 N N . ASP C 2 194 ? 256.931 227.919 183.720 1.00 202.34 194 ASP D N 1
ATOM 4323 C CA . ASP C 2 194 ? 256.008 228.875 183.112 1.00 202.34 194 ASP D CA 1
ATOM 4324 C C . ASP C 2 194 ? 255.764 230.065 184.042 1.00 202.34 194 ASP D C 1
ATOM 4325 O O . ASP C 2 194 ? 255.335 229.872 185.179 1.00 202.34 194 ASP D O 1
ATOM 4330 N N . PRO C 2 195 ? 256.035 231.298 183.585 1.00 190.86 195 PRO D N 1
ATOM 4331 C CA . PRO C 2 195 ? 255.858 232.575 184.269 1.00 190.86 195 PRO D CA 1
ATOM 4332 C C . PRO C 2 195 ? 254.472 232.729 184.886 1.00 190.86 195 PRO D C 1
ATOM 4333 O O . PRO C 2 195 ? 254.332 233.364 185.929 1.00 190.86 195 PRO D O 1
ATOM 4337 N N . ASP C 2 196 ? 253.449 232.175 184.240 1.00 187.21 196 ASP D N 1
ATOM 4338 C CA . ASP C 2 196 ? 252.105 232.250 184.783 1.00 187.21 196 ASP D CA 1
ATOM 4339 C C . ASP C 2 196 ? 251.886 231.081 185.735 1.00 187.21 196 ASP D C 1
ATOM 4340 O O . ASP C 2 196 ? 251.783 229.939 185.279 1.00 187.21 196 ASP D O 1
ATOM 4345 N N . PRO C 2 197 ? 251.742 231.347 187.040 1.00 182.90 197 PRO D N 1
ATOM 4346 C CA . PRO C 2 197 ? 251.653 230.404 188.134 1.00 182.90 197 PRO D CA 1
ATOM 4347 C C . PRO C 2 197 ? 250.469 229.476 188.005 1.00 182.90 197 PRO D C 1
ATOM 4348 O O . PRO C 2 197 ? 250.482 228.391 188.571 1.00 182.90 197 PRO D O 1
ATOM 4352 N N . GLY C 2 198 ? 249.442 229.882 187.268 1.00 186.91 198 GLY D N 1
ATOM 4353 C CA . GLY C 2 198 ? 248.285 229.025 187.090 1.00 186.91 198 GLY D CA 1
ATOM 4354 C C . GLY C 2 198 ? 248.646 227.817 186.243 1.00 186.91 198 GLY D C 1
ATOM 4355 O O . GLY C 2 198 ? 248.223 226.694 186.526 1.00 186.91 198 GLY D O 1
ATOM 4356 N N . VAL C 2 199 ? 249.442 228.054 185.206 1.00 199.47 199 VAL D N 1
ATOM 4357 C CA . VAL C 2 199 ? 249.851 226.991 184.309 1.00 199.47 199 VAL D CA 1
ATOM 4358 C C . VAL C 2 199 ? 250.852 226.153 185.028 1.00 199.47 199 VAL D C 1
ATOM 4359 O O . VAL C 2 199 ? 250.792 224.925 185.017 1.00 199.47 199 VAL D O 1
ATOM 4363 N N . GLN C 2 200 ? 251.781 226.854 185.651 1.00 187.92 200 GLN D N 1
ATOM 4364 C CA . GLN C 2 200 ? 252.842 226.266 186.412 1.00 187.92 200 GLN D CA 1
ATOM 4365 C C . GLN C 2 200 ? 252.273 225.317 187.451 1.00 187.92 200 GLN D C 1
ATOM 4366 O O . GLN C 2 200 ? 252.755 224.198 187.593 1.00 187.92 200 GLN D O 1
ATOM 4372 N N . SER C 2 201 ? 251.224 225.754 188.145 1.00 194.27 201 SER D N 1
ATOM 4373 C CA . SER C 2 201 ? 250.553 224.939 189.142 1.00 194.27 201 SER D CA 1
ATOM 4374 C C . SER C 2 201 ? 250.040 223.649 188.546 1.00 194.27 201 SER D C 1
ATOM 4375 O O . SER C 2 201 ? 250.204 222.582 189.134 1.00 194.27 201 SER D O 1
ATOM 4378 N N . ALA C 2 202 ? 249.435 223.740 187.367 1.00 192.17 202 ALA D N 1
ATOM 4379 C CA . ALA C 2 202 ? 248.958 222.545 186.699 1.00 192.17 202 ALA D CA 1
ATOM 4380 C C . ALA C 2 202 ? 250.116 221.620 186.399 1.00 192.17 202 ALA D C 1
ATOM 4381 O O . ALA C 2 202 ? 250.015 220.411 186.602 1.00 192.17 202 ALA D O 1
ATOM 4383 N N . ALA C 2 203 ? 251.231 222.191 185.952 1.00 187.37 203 ALA D N 1
ATOM 4384 C CA . ALA C 2 203 ? 252.407 221.402 185.644 1.00 187.37 203 ALA D CA 1
ATOM 4385 C C . ALA C 2 203 ? 252.885 220.691 186.879 1.00 187.37 203 ALA D C 1
ATOM 4386 O O . ALA C 2 203 ? 253.300 219.535 186.804 1.00 187.37 203 ALA D O 1
ATOM 4388 N N . VAL C 2 204 ? 252.789 221.364 188.023 1.00 193.74 204 VAL D N 1
ATOM 4389 C CA . VAL C 2 204 ? 253.170 220.753 189.273 1.00 193.74 204 VAL D CA 1
ATOM 4390 C C . VAL C 2 204 ? 252.274 219.573 189.569 1.00 193.74 204 VAL D C 1
ATOM 4391 O O . VAL C 2 204 ? 252.756 218.505 189.937 1.00 193.74 204 VAL D O 1
ATOM 4395 N N . ASN C 2 205 ? 250.971 219.743 189.378 1.00 190.96 205 ASN D N 1
ATOM 4396 C CA . ASN C 2 205 ? 250.041 218.659 189.650 1.00 190.96 205 ASN D CA 1
ATOM 4397 C C . ASN C 2 205 ? 250.382 217.433 188.832 1.00 190.96 205 ASN D C 1
ATOM 4398 O O . ASN C 2 205 ? 250.320 216.306 189.329 1.00 190.96 205 ASN D O 1
ATOM 4403 N N . VAL C 2 206 ? 250.775 217.657 187.589 1.00 188.22 206 VAL D N 1
ATOM 4404 C CA . VAL C 2 206 ? 251.088 216.559 186.716 1.00 188.22 206 VAL D CA 1
ATOM 4405 C C . VAL C 2 206 ? 252.346 215.855 187.126 1.00 188.22 206 VAL D C 1
ATOM 4406 O O . VAL C 2 206 ? 252.344 214.636 187.289 1.00 188.22 206 VAL D O 1
ATOM 4410 N N . ILE C 2 207 ? 253.422 216.609 187.307 1.00 191.91 207 ILE D N 1
ATOM 4411 C CA . ILE C 2 207 ? 254.677 215.982 187.673 1.00 191.91 207 ILE D CA 1
ATOM 4412 C C . ILE C 2 207 ? 254.621 215.307 189.023 1.00 191.91 207 ILE D C 1
ATOM 4413 O O . ILE C 2 207 ? 255.298 214.302 189.230 1.00 191.91 207 ILE D O 1
ATOM 4418 N N . CYS C 2 208 ? 253.795 215.816 189.933 1.00 201.80 208 CYS D N 1
ATOM 4419 C CA . CYS C 2 208 ? 253.672 215.178 191.225 1.00 201.80 208 CYS D CA 1
ATOM 4420 C C . CYS C 2 208 ? 252.986 213.844 191.060 1.00 201.80 208 CYS D C 1
ATOM 4421 O O . CYS C 2 208 ? 253.397 212.854 191.665 1.00 201.80 208 CYS D O 1
ATOM 4424 N N . GLU C 2 209 ? 251.977 213.798 190.200 1.00 198.03 209 GLU D N 1
ATOM 4425 C CA . GLU C 2 209 ? 251.331 212.542 189.903 1.00 198.03 209 GLU D CA 1
ATOM 4426 C C . GLU C 2 209 ? 252.247 211.556 189.235 1.00 198.03 209 GLU D C 1
ATOM 4427 O O . GLU C 2 209 ? 252.201 210.363 189.540 1.00 198.03 209 GLU D O 1
ATOM 4433 N N . LEU C 2 210 ? 253.091 212.045 188.343 1.00 204.84 210 LEU D N 1
ATOM 4434 C CA . LEU C 2 210 ? 254.018 211.173 187.661 1.00 204.84 210 LEU D CA 1
ATOM 4435 C C . LEU C 2 210 ? 255.029 210.593 188.634 1.00 204.84 210 LEU D C 1
ATOM 4436 O O . LEU C 2 210 ? 255.360 209.412 188.554 1.00 204.84 210 LEU D O 1
ATOM 4441 N N . ALA C 2 211 ? 255.501 211.420 189.562 1.00 202.20 211 ALA D N 1
ATOM 4442 C CA . ALA C 2 211 ? 256.439 210.977 190.582 1.00 202.20 211 ALA D CA 1
ATOM 4443 C C . ALA C 2 211 ? 255.788 209.980 191.524 1.00 202.20 211 ALA D C 1
ATOM 4444 O O . ALA C 2 211 ? 256.412 208.999 191.924 1.00 202.20 211 ALA D O 1
ATOM 4446 N N . ARG C 2 212 ? 254.528 210.225 191.876 1.00 198.93 212 ARG D N 1
ATOM 4447 C CA . ARG C 2 212 ? 253.791 209.322 192.742 1.00 198.93 212 ARG D CA 1
ATOM 4448 C C . ARG C 2 212 ? 253.684 207.945 192.134 1.00 198.93 212 ARG D C 1
ATOM 4449 O O . ARG C 2 212 ? 253.923 206.938 192.797 1.00 198.93 212 ARG D O 1
ATOM 4457 N N . ARG C 2 213 ? 253.312 207.906 190.866 1.00 207.65 213 ARG D N 1
ATOM 4458 C CA . ARG C 2 213 ? 253.174 206.645 190.177 1.00 207.65 213 ARG D CA 1
ATOM 4459 C C . ARG C 2 213 ? 254.520 205.997 189.907 1.00 207.65 213 ARG D C 1
ATOM 4460 O O . ARG C 2 213 ? 254.660 204.779 190.017 1.00 207.65 213 ARG D O 1
ATOM 4468 N N . ASN C 2 214 ? 255.511 206.803 189.557 1.00 204.36 214 ASN D N 1
ATOM 4469 C CA . ASN C 2 214 ? 256.826 206.280 189.258 1.00 204.36 214 ASN D CA 1
ATOM 4470 C C . ASN C 2 214 ? 257.945 207.145 189.804 1.00 204.36 214 ASN D C 1
ATOM 4471 O O . ASN C 2 214 ? 258.489 207.977 189.081 1.00 204.36 214 ASN D O 1
ATOM 4476 N N . PRO C 2 215 ? 258.346 206.909 191.053 1.00 206.35 215 PRO D N 1
ATOM 4477 C CA . PRO C 2 215 ? 259.390 207.571 191.823 1.00 206.35 215 PRO D CA 1
ATOM 4478 C C . PRO C 2 215 ? 260.752 207.561 191.136 1.00 206.35 215 PRO D C 1
ATOM 4479 O O . PRO C 2 215 ? 261.627 208.356 191.461 1.00 206.35 215 PRO D O 1
ATOM 4483 N N . LYS C 2 216 ? 260.968 206.687 190.172 1.00 202.79 216 LYS D N 1
ATOM 4484 C CA . LYS C 2 216 ? 262.255 206.694 189.506 1.00 202.79 216 LYS D CA 1
ATOM 4485 C C . LYS C 2 216 ? 262.534 208.037 188.815 1.00 202.79 216 LYS D C 1
ATOM 4486 O O . LYS C 2 216 ? 263.693 208.379 188.578 1.00 202.79 216 LYS D O 1
ATOM 4492 N N . ASN C 2 217 ? 261.485 208.801 188.499 1.00 201.41 217 ASN D N 1
ATOM 4493 C CA . ASN C 2 217 ? 261.671 210.084 187.849 1.00 201.41 217 ASN D CA 1
ATOM 4494 C C . ASN C 2 217 ? 261.685 211.282 188.806 1.00 201.41 217 ASN D C 1
ATOM 4495 O O . ASN C 2 217 ? 261.628 212.416 188.338 1.00 201.41 217 ASN D O 1
ATOM 4500 N N . TYR C 2 218 ? 261.747 211.071 190.127 1.00 217.85 218 TYR D N 1
ATOM 4501 C CA . TYR C 2 218 ? 261.728 212.248 190.998 1.00 217.85 218 TYR D CA 1
ATOM 4502 C C . TYR C 2 218 ? 263.111 212.588 191.504 1.00 217.85 218 TYR D C 1
ATOM 4503 O O . TYR C 2 218 ? 263.344 213.712 191.937 1.00 217.85 218 TYR D O 1
ATOM 4512 N N . LEU C 2 219 ? 264.009 211.603 191.513 1.00 211.91 219 LEU D N 1
ATOM 4513 C CA . LEU C 2 219 ? 265.309 211.771 192.148 1.00 211.91 219 LEU D CA 1
ATOM 4514 C C . LEU C 2 219 ? 266.068 212.994 191.693 1.00 211.91 219 LEU D C 1
ATOM 4515 O O . LEU C 2 219 ? 266.413 213.854 192.503 1.00 211.91 219 LEU D O 1
ATOM 4520 N N . SER C 2 220 ? 266.303 213.106 190.396 1.00 211.32 220 SER D N 1
ATOM 4521 C CA . SER C 2 220 ? 267.019 214.260 189.877 1.00 211.32 220 SER D CA 1
ATOM 4522 C C . SER C 2 220 ? 266.176 215.529 189.951 1.00 211.32 220 SER D C 1
ATOM 4523 O O . SER C 2 220 ? 266.703 216.637 189.870 1.00 211.32 220 SER D O 1
ATOM 4526 N N . LEU C 2 221 ? 264.869 215.364 190.118 1.00 215.92 221 LEU D N 1
ATOM 4527 C CA . LEU C 2 221 ? 263.957 216.475 190.239 1.00 215.92 221 LEU D CA 1
ATOM 4528 C C . LEU C 2 221 ? 263.758 216.906 191.674 1.00 215.92 221 LEU D C 1
ATOM 4529 O O . LEU C 2 221 ? 263.042 217.872 191.916 1.00 215.92 221 LEU D O 1
ATOM 4534 N N . ALA C 2 222 ? 264.355 216.195 192.633 1.00 210.55 222 ALA D N 1
ATOM 4535 C CA . ALA C 2 222 ? 264.156 216.545 194.032 1.00 210.55 222 ALA D CA 1
ATOM 4536 C C . ALA C 2 222 ? 264.529 218.013 194.307 1.00 210.55 222 ALA D C 1
ATOM 4537 O O . ALA C 2 222 ? 263.754 218.700 194.975 1.00 210.55 222 ALA D O 1
ATOM 4539 N N . PRO C 2 223 ? 265.678 218.536 193.819 1.00 207.55 223 PRO D N 1
ATOM 4540 C CA . PRO C 2 223 ? 266.105 219.925 193.920 1.00 207.55 223 PRO D CA 1
ATOM 4541 C C . PRO C 2 223 ? 265.063 220.858 193.336 1.00 207.55 223 PRO D C 1
ATOM 4542 O O . PRO C 2 223 ? 264.875 221.977 193.808 1.00 207.55 223 PRO D O 1
ATOM 4546 N N . LEU C 2 224 ? 264.390 220.388 192.298 1.00 209.35 224 LEU D N 1
ATOM 4547 C CA . LEU C 2 224 ? 263.404 221.187 191.621 1.00 209.35 224 LEU D CA 1
ATOM 4548 C C . LEU C 2 224 ? 262.121 221.228 192.407 1.00 209.35 224 LEU D C 1
ATOM 4549 O O . LEU C 2 224 ? 261.489 222.275 192.483 1.00 209.35 224 LEU D O 1
ATOM 4554 N N . PHE C 2 225 ? 261.758 220.113 193.039 1.00 211.10 225 PHE D N 1
ATOM 4555 C CA . PHE C 2 225 ? 260.557 220.086 193.852 1.00 211.10 225 PHE D CA 1
ATOM 4556 C C . PHE C 2 225 ? 260.750 221.016 195.013 1.00 211.10 225 PHE D C 1
ATOM 4557 O O . PHE C 2 225 ? 259.827 221.722 195.418 1.00 211.10 225 PHE D O 1
ATOM 4565 N N . PHE C 2 226 ? 261.978 221.039 195.516 1.00 205.95 226 PHE D N 1
ATOM 4566 C CA . PHE C 2 226 ? 262.379 221.956 196.551 1.00 205.95 226 PHE D CA 1
ATOM 4567 C C . PHE C 2 226 ? 262.183 223.389 196.116 1.00 205.95 226 PHE D C 1
ATOM 4568 O O . PHE C 2 226 ? 261.566 224.177 196.834 1.00 205.95 226 PHE D O 1
ATOM 4576 N N . LYS C 2 227 ? 262.699 223.725 194.941 1.00 192.58 227 LYS D N 1
ATOM 4577 C CA . LYS C 2 227 ? 262.548 225.062 194.409 1.00 192.58 227 LYS D CA 1
ATOM 4578 C C . LYS C 2 227 ? 261.092 225.417 194.181 1.00 192.58 227 LYS D C 1
ATOM 4579 O O . LYS C 2 227 ? 260.687 226.553 194.420 1.00 192.58 227 LYS D O 1
ATOM 4585 N N . LEU C 2 228 ? 260.297 224.448 193.728 1.00 204.35 228 LEU D N 1
ATOM 4586 C CA . LEU C 2 228 ? 258.886 224.691 193.498 1.00 204.35 228 LEU D CA 1
ATOM 4587 C C . LEU C 2 228 ? 258.186 225.045 194.781 1.00 204.35 228 LEU D C 1
ATOM 4588 O O . LEU C 2 228 ? 257.414 225.998 194.819 1.00 204.35 228 LEU D O 1
ATOM 4593 N N . MET C 2 229 ? 258.475 224.302 195.841 1.00 213.52 229 MET D N 1
ATOM 4594 C CA . MET C 2 229 ? 257.889 224.598 197.131 1.00 213.52 229 MET D CA 1
ATOM 4595 C C . MET C 2 229 ? 258.346 225.950 197.607 1.00 213.52 229 MET D C 1
ATOM 4596 O O . MET C 2 229 ? 257.548 226.770 198.055 1.00 213.52 229 MET D O 1
ATOM 4601 N N . THR C 2 230 ? 259.650 226.169 197.515 1.00 208.19 230 THR D N 1
ATOM 4602 C CA . THR C 2 230 ? 260.282 227.391 197.958 1.00 208.19 230 THR D CA 1
ATOM 4603 C C . THR C 2 230 ? 259.680 228.619 197.307 1.00 208.19 230 THR D C 1
ATOM 4604 O O . THR C 2 230 ? 259.410 229.618 197.975 1.00 208.19 230 THR D O 1
ATOM 4608 N N . SER C 2 231 ? 259.483 228.549 196.001 1.00 204.74 231 SER D N 1
ATOM 4609 C CA . SER C 2 231 ? 258.956 229.674 195.261 1.00 204.74 231 SER D CA 1
ATOM 4610 C C . SER C 2 231 ? 257.437 229.768 195.241 1.00 204.74 231 SER D C 1
ATOM 4611 O O . SER C 2 231 ? 256.895 230.861 195.084 1.00 204.74 231 SER D O 1
ATOM 4614 N N . SER C 2 232 ? 256.743 228.649 195.397 1.00 205.96 232 SER D N 1
ATOM 4615 C CA . SER C 2 232 ? 255.291 228.698 195.356 1.00 205.96 232 SER D CA 1
ATOM 4616 C C . SER C 2 232 ? 254.680 229.404 196.536 1.00 205.96 232 SER D C 1
ATOM 4617 O O . SER C 2 232 ? 255.116 229.253 197.677 1.00 205.96 232 SER D O 1
ATOM 4620 N N . THR C 2 233 ? 253.635 230.158 196.246 1.00 192.18 233 THR D N 1
ATOM 4621 C CA . THR C 2 233 ? 252.858 230.828 197.265 1.00 192.18 233 THR D CA 1
ATOM 4622 C C . THR C 2 233 ? 251.428 230.299 197.234 1.00 192.18 233 THR D C 1
ATOM 4623 O O . THR C 2 233 ? 250.556 230.804 197.940 1.00 192.18 233 THR D O 1
ATOM 4627 N N . ASN C 2 234 ? 251.186 229.298 196.385 1.00 195.93 234 ASN D N 1
ATOM 4628 C CA . ASN C 2 234 ? 249.868 228.692 196.273 1.00 195.93 234 ASN D CA 1
ATOM 4629 C C . ASN C 2 234 ? 249.763 227.527 197.222 1.00 195.93 234 ASN D C 1
ATOM 4630 O O . ASN C 2 234 ? 250.430 226.515 197.035 1.00 195.93 234 ASN D O 1
ATOM 4635 N N . ASN C 2 235 ? 248.929 227.675 198.238 1.00 201.32 235 ASN D N 1
ATOM 4636 C CA . ASN C 2 235 ? 248.801 226.673 199.275 1.00 201.32 235 ASN D CA 1
ATOM 4637 C C . ASN C 2 235 ? 248.432 225.310 198.737 1.00 201.32 235 ASN D C 1
ATOM 4638 O O . ASN C 2 235 ? 248.982 224.312 199.186 1.00 201.32 235 ASN D O 1
ATOM 4643 N N . TRP C 2 236 ? 247.531 225.257 197.765 1.00 202.18 236 TRP D N 1
ATOM 4644 C CA . TRP C 2 236 ? 247.153 223.983 197.179 1.00 202.18 236 TRP D CA 1
ATOM 4645 C C . TRP C 2 236 ? 248.360 223.315 196.560 1.00 202.18 236 TRP D C 1
ATOM 4646 O O . TRP C 2 236 ? 248.570 222.112 196.715 1.00 202.18 236 TRP D O 1
ATOM 4657 N N . VAL C 2 237 ? 249.157 224.110 195.865 1.00 206.67 237 VAL D N 1
ATOM 4658 C CA . VAL C 2 237 ? 250.374 223.616 195.253 1.00 206.67 237 VAL D CA 1
ATOM 4659 C C . VAL C 2 237 ? 251.362 223.162 196.290 1.00 206.67 237 VAL D C 1
ATOM 4660 O O . VAL C 2 237 ? 252.003 222.124 196.131 1.00 206.67 237 VAL D O 1
ATOM 4664 N N . LEU C 2 238 ? 251.483 223.935 197.357 1.00 198.25 238 LEU D N 1
ATOM 4665 C CA . LEU C 2 238 ? 252.392 223.579 198.412 1.00 198.25 238 LEU D CA 1
ATOM 4666 C C . LEU C 2 238 ? 251.993 222.253 198.991 1.00 198.25 238 LEU D C 1
ATOM 4667 O O . LEU C 2 238 ? 252.843 221.404 199.215 1.00 198.25 238 LEU D O 1
ATOM 4672 N N . ILE C 2 239 ? 250.695 222.035 199.156 1.00 199.33 239 ILE D N 1
ATOM 4673 C CA . ILE C 2 239 ? 250.207 220.766 199.654 1.00 199.33 239 ILE D CA 1
ATOM 4674 C C . ILE C 2 239 ? 250.641 219.628 198.781 1.00 199.33 239 ILE D C 1
ATOM 4675 O O . ILE C 2 239 ? 251.076 218.594 199.276 1.00 199.33 239 ILE D O 1
ATOM 4680 N N . LYS C 2 240 ? 250.525 219.809 197.481 1.00 197.74 240 LYS D N 1
ATOM 4681 C CA . LYS C 2 240 ? 250.913 218.768 196.562 1.00 197.74 240 LYS D CA 1
ATOM 4682 C C . LYS C 2 240 ? 252.376 218.417 196.655 1.00 197.74 240 LYS D C 1
ATOM 4683 O O . LYS C 2 240 ? 252.739 217.240 196.686 1.00 197.74 240 LYS D O 1
ATOM 4689 N N . ILE C 2 241 ? 253.212 219.433 196.723 1.00 194.74 241 ILE D N 1
ATOM 4690 C CA . ILE C 2 241 ? 254.640 219.223 196.756 1.00 194.74 241 ILE D CA 1
ATOM 4691 C C . ILE C 2 241 ? 255.049 218.623 198.081 1.00 194.74 241 ILE D C 1
ATOM 4692 O O . ILE C 2 241 ? 255.881 217.724 198.136 1.00 194.74 241 ILE D O 1
ATOM 4697 N N . ILE C 2 242 ? 254.473 219.147 199.147 1.00 199.85 242 ILE D N 1
ATOM 4698 C CA . ILE C 2 242 ? 254.736 218.681 200.489 1.00 199.85 242 ILE D CA 1
ATOM 4699 C C . ILE C 2 242 ? 254.277 217.251 200.679 1.00 199.85 242 ILE D C 1
ATOM 4700 O O . ILE C 2 242 ? 255.006 216.448 201.253 1.00 199.85 242 ILE D O 1
ATOM 4705 N N . LYS C 2 243 ? 253.079 216.909 200.206 1.00 200.46 243 LYS D N 1
ATOM 4706 C CA . LYS C 2 243 ? 252.659 215.523 200.317 1.00 200.46 243 LYS D CA 1
ATOM 4707 C C . LYS C 2 243 ? 253.565 214.642 199.520 1.00 200.46 243 LYS D C 1
ATOM 4708 O O . LYS C 2 243 ? 253.881 213.532 199.950 1.00 200.46 243 LYS D O 1
ATOM 4714 N N . LEU C 2 244 ? 254.001 215.138 198.367 1.00 208.90 244 LEU D N 1
ATOM 4715 C CA . LEU C 2 244 ? 254.940 214.393 197.579 1.00 208.90 244 LEU D CA 1
ATOM 4716 C C . LEU C 2 244 ? 256.168 214.156 198.423 1.00 208.90 244 LEU D C 1
ATOM 4717 O O . LEU C 2 244 ? 256.624 213.024 198.531 1.00 208.90 244 LEU D O 1
ATOM 4722 N N . PHE C 2 245 ? 256.654 215.200 199.093 1.00 210.57 245 PHE D N 1
ATOM 4723 C CA . PHE C 2 245 ? 257.815 215.072 199.953 1.00 210.57 245 PHE D CA 1
ATOM 4724 C C . PHE C 2 245 ? 257.607 214.013 201.009 1.00 210.57 245 PHE D C 1
ATOM 4725 O O . PHE C 2 245 ? 258.513 213.225 201.279 1.00 210.57 245 PHE D O 1
ATOM 4733 N N . GLY C 2 246 ? 256.400 213.927 201.555 1.00 207.11 246 GLY D N 1
ATOM 4734 C CA . GLY C 2 246 ? 256.086 212.869 202.500 1.00 207.11 246 GLY D CA 1
ATOM 4735 C C . GLY C 2 246 ? 256.258 211.507 201.830 1.00 207.11 246 GLY D C 1
ATOM 4736 O O . GLY C 2 246 ? 256.729 210.555 202.448 1.00 207.11 246 GLY D O 1
ATOM 4737 N N . ALA C 2 247 ? 255.894 211.427 200.555 1.00 205.13 247 ALA D N 1
ATOM 4738 C CA . ALA C 2 247 ? 256.042 210.211 199.777 1.00 205.13 247 ALA D CA 1
ATOM 4739 C C . ALA C 2 247 ? 257.458 210.022 199.216 1.00 205.13 247 ALA D C 1
ATOM 4740 O O . ALA C 2 247 ? 257.761 208.954 198.684 1.00 205.13 247 ALA D O 1
ATOM 4742 N N . LEU C 2 248 ? 258.330 211.031 199.319 1.00 222.73 248 LEU D N 1
ATOM 4743 C CA . LEU C 2 248 ? 259.675 210.884 198.776 1.00 222.73 248 LEU D CA 1
ATOM 4744 C C . LEU C 2 248 ? 260.689 210.550 199.861 1.00 222.73 248 LEU D C 1
ATOM 4745 O O . LEU C 2 248 ? 261.629 209.796 199.619 1.00 222.73 248 LEU D O 1
ATOM 4750 N N . THR C 2 249 ? 260.479 211.104 201.058 1.00 230.90 249 THR D N 1
ATOM 4751 C CA . THR C 2 249 ? 261.377 210.905 202.199 1.00 230.90 249 THR D CA 1
ATOM 4752 C C . THR C 2 249 ? 261.681 209.429 202.523 1.00 230.90 249 THR D C 1
ATOM 4753 O O . THR C 2 249 ? 262.829 209.112 202.818 1.00 230.90 249 THR D O 1
ATOM 4757 N N . PRO C 2 250 ? 260.703 208.501 202.506 1.00 214.80 250 PRO D N 1
ATOM 4758 C CA . PRO C 2 250 ? 260.866 207.063 202.699 1.00 214.80 250 PRO D CA 1
ATOM 4759 C C . PRO C 2 250 ? 261.857 206.461 201.706 1.00 214.80 250 PRO D C 1
ATOM 4760 O O . PRO C 2 250 ? 262.449 205.415 201.965 1.00 214.80 250 PRO D O 1
ATOM 4764 N N . LEU C 2 251 ? 262.017 207.112 200.562 1.00 220.17 251 LEU D N 1
ATOM 4765 C CA . LEU C 2 251 ? 262.901 206.649 199.523 1.00 220.17 251 LEU D CA 1
ATOM 4766 C C . LEU C 2 251 ? 264.239 207.354 199.628 1.00 220.17 251 LEU D C 1
ATOM 4767 O O . LEU C 2 251 ? 265.285 206.769 199.344 1.00 220.17 251 LEU D O 1
ATOM 4772 N N . GLU C 2 252 ? 264.208 208.607 200.068 1.00 228.87 252 GLU D N 1
ATOM 4773 C CA . GLU C 2 252 ? 265.426 209.375 200.254 1.00 228.87 252 GLU D CA 1
ATOM 4774 C C . GLU C 2 252 ? 265.379 210.262 201.491 1.00 228.87 252 GLU D C 1
ATOM 4775 O O . GLU C 2 252 ? 265.076 211.450 201.394 1.00 228.87 252 GLU D O 1
ATOM 4781 N N . PRO C 2 253 ? 265.688 209.701 202.658 1.00 222.52 253 PRO D N 1
ATOM 4782 C CA . PRO C 2 253 ? 265.718 210.309 203.979 1.00 222.52 253 PRO D CA 1
ATOM 4783 C C . PRO C 2 253 ? 266.535 211.589 204.025 1.00 222.52 253 PRO D C 1
ATOM 4784 O O . PRO C 2 253 ? 266.210 212.493 204.789 1.00 222.52 253 PRO D O 1
ATOM 4788 N N . ARG C 2 254 ? 267.590 211.678 203.212 1.00 225.38 254 ARG D N 1
ATOM 4789 C CA . ARG C 2 254 ? 268.447 212.855 203.232 1.00 225.38 254 ARG D CA 1
ATOM 4790 C C . ARG C 2 254 ? 267.752 214.049 202.597 1.00 225.38 254 ARG D C 1
ATOM 4791 O O . ARG C 2 254 ? 268.119 215.199 202.850 1.00 225.38 254 ARG D O 1
ATOM 4799 N N . LEU C 2 255 ? 266.731 213.781 201.795 1.00 225.67 255 LEU D N 1
ATOM 4800 C CA . LEU C 2 255 ? 265.930 214.834 201.228 1.00 225.67 255 LEU D CA 1
ATOM 4801 C C . LEU C 2 255 ? 265.178 215.447 202.371 1.00 225.67 255 LEU D C 1
ATOM 4802 O O . LEU C 2 255 ? 265.221 216.658 202.572 1.00 225.67 255 LEU D O 1
ATOM 4807 N N . GLY C 2 256 ? 264.534 214.580 203.150 1.00 218.45 256 GLY D N 1
ATOM 4808 C CA . GLY C 2 256 ? 263.795 215.007 204.331 1.00 218.45 256 GLY D CA 1
ATOM 4809 C C . GLY C 2 256 ? 264.718 215.739 205.297 1.00 218.45 256 GLY D C 1
ATOM 4810 O O . GLY C 2 256 ? 264.347 216.764 205.869 1.00 218.45 256 GLY D O 1
ATOM 4811 N N . LYS C 2 257 ? 265.939 215.223 205.445 1.00 210.26 257 LYS D N 1
ATOM 4812 C CA . LYS C 2 257 ? 266.959 215.822 206.296 1.00 210.26 257 LYS D CA 1
ATOM 4813 C C . LYS C 2 257 ? 267.173 217.281 205.973 1.00 210.26 257 LYS D C 1
ATOM 4814 O O . LYS C 2 257 ? 267.360 218.099 206.872 1.00 210.26 257 LYS D O 1
ATOM 4820 N N . LYS C 2 258 ? 267.155 217.625 204.697 1.00 203.74 258 LYS D N 1
ATOM 4821 C CA . LYS C 2 258 ? 267.325 219.014 204.339 1.00 203.74 258 LYS D CA 1
ATOM 4822 C C . LYS C 2 258 ? 266.003 219.774 204.355 1.00 203.74 258 LYS D C 1
ATOM 4823 O O . LYS C 2 258 ? 265.956 220.929 204.779 1.00 203.74 258 LYS D O 1
ATOM 4829 N N . LEU C 2 259 ? 264.926 219.110 203.943 1.00 208.27 259 LEU D N 1
ATOM 4830 C CA . LEU C 2 259 ? 263.605 219.723 203.882 1.00 208.27 259 LEU D CA 1
ATOM 4831 C C . LEU C 2 259 ? 263.066 220.150 205.207 1.00 208.27 259 LEU D C 1
ATOM 4832 O O . LEU C 2 259 ? 262.345 221.138 205.294 1.00 208.27 259 LEU D O 1
ATOM 4837 N N . ILE C 2 260 ? 263.412 219.428 206.249 1.00 206.20 260 ILE D N 1
ATOM 4838 C CA . ILE C 2 260 ? 262.880 219.718 207.557 1.00 206.20 260 ILE D CA 1
ATOM 4839 C C . ILE C 2 260 ? 263.133 221.160 208.004 1.00 206.20 260 ILE D C 1
ATOM 4840 O O . ILE C 2 260 ? 262.348 221.700 208.780 1.00 206.20 260 ILE D O 1
ATOM 4845 N N . GLU C 2 261 ? 264.201 221.795 207.519 1.00 192.96 261 GLU D N 1
ATOM 4846 C CA . GLU C 2 261 ? 264.465 223.168 207.912 1.00 192.96 261 GLU D CA 1
ATOM 4847 C C . GLU C 2 261 ? 263.454 224.153 207.324 1.00 192.96 261 GLU D C 1
ATOM 4848 O O . GLU C 2 261 ? 262.779 224.836 208.093 1.00 192.96 261 GLU D O 1
ATOM 4854 N N . PRO C 2 262 ? 263.321 224.278 205.994 1.00 192.30 262 PRO D N 1
ATOM 4855 C CA . PRO C 2 262 ? 262.359 225.129 205.336 1.00 192.30 262 PRO D CA 1
ATOM 4856 C C . PRO C 2 262 ? 260.953 224.694 205.668 1.00 192.30 262 PRO D C 1
ATOM 4857 O O . PRO C 2 262 ? 260.058 225.530 205.702 1.00 192.30 262 PRO D O 1
ATOM 4861 N N . LEU C 2 263 ? 260.751 223.415 205.967 1.00 187.17 263 LEU D N 1
ATOM 4862 C CA . LEU C 2 263 ? 259.436 222.981 206.372 1.00 187.17 263 LEU D CA 1
ATOM 4863 C C . LEU C 2 263 ? 259.122 223.536 207.736 1.00 187.17 263 LEU D C 1
ATOM 4864 O O . LEU C 2 263 ? 258.000 223.962 207.982 1.00 187.17 263 LEU D O 1
ATOM 4869 N N . THR C 2 264 ? 260.112 223.558 208.623 1.00 186.48 264 THR D N 1
ATOM 4870 C CA . THR C 2 264 ? 259.932 224.184 209.921 1.00 186.48 264 THR D CA 1
ATOM 4871 C C . THR C 2 264 ? 259.615 225.646 209.763 1.00 186.48 264 THR D C 1
ATOM 4872 O O . THR C 2 264 ? 258.703 226.172 210.402 1.00 186.48 264 THR D O 1
ATOM 4876 N N . ASN C 2 265 ? 260.367 226.297 208.898 1.00 182.39 265 ASN D N 1
ATOM 4877 C CA . ASN C 2 265 ? 260.190 227.703 208.646 1.00 182.39 265 ASN D CA 1
ATOM 4878 C C . ASN C 2 265 ? 258.825 227.955 208.045 1.00 182.39 265 ASN D C 1
ATOM 4879 O O . ASN C 2 265 ? 258.156 228.928 208.396 1.00 182.39 265 ASN D O 1
ATOM 4884 N N . LEU C 2 266 ? 258.401 227.047 207.174 1.00 190.19 266 LEU D N 1
ATOM 4885 C CA . LEU C 2 266 ? 257.095 227.101 206.567 1.00 190.19 266 LEU D CA 1
ATOM 4886 C C . LEU C 2 266 ? 256.036 227.037 207.610 1.00 190.19 266 LEU D C 1
ATOM 4887 O O . LEU C 2 266 ? 255.117 227.851 207.595 1.00 190.19 266 LEU D O 1
ATOM 4892 N N . ILE C 2 267 ? 256.164 226.086 208.521 1.00 191.36 267 ILE D N 1
ATOM 4893 C CA . ILE C 2 267 ? 255.228 225.937 209.612 1.00 191.36 267 ILE D CA 1
ATOM 4894 C C . ILE C 2 267 ? 255.118 227.209 210.410 1.00 191.36 267 ILE D C 1
ATOM 4895 O O . ILE C 2 267 ? 254.016 227.620 210.770 1.00 191.36 267 ILE D O 1
ATOM 4900 N N . HIS C 2 268 ? 256.243 227.858 210.666 1.00 182.06 268 HIS D N 1
ATOM 4901 C CA . HIS C 2 268 ? 256.191 229.109 211.386 1.00 182.06 268 HIS D CA 1
ATOM 4902 C C . HIS C 2 268 ? 255.440 230.172 210.597 1.00 182.06 268 HIS D C 1
ATOM 4903 O O . HIS C 2 268 ? 254.686 230.957 211.171 1.00 182.06 268 HIS D O 1
ATOM 4910 N N . SER C 2 269 ? 255.630 230.192 209.282 1.00 188.84 269 SER D N 1
ATOM 4911 C CA . SER C 2 269 ? 254.955 231.174 208.447 1.00 188.84 269 SER D CA 1
ATOM 4912 C C . SER C 2 269 ? 253.524 230.790 208.093 1.00 188.84 269 SER D C 1
ATOM 4913 O O . SER C 2 269 ? 252.737 231.644 207.688 1.00 188.84 269 SER D O 1
ATOM 4916 N N . THR C 2 270 ? 253.184 229.516 208.229 1.00 198.68 270 THR D N 1
ATOM 4917 C CA . THR C 2 270 ? 251.858 229.056 207.865 1.00 198.68 270 THR D CA 1
ATOM 4918 C C . THR C 2 270 ? 250.755 229.699 208.677 1.00 198.68 270 THR D C 1
ATOM 4919 O O . THR C 2 270 ? 250.767 229.674 209.908 1.00 198.68 270 THR D O 1
ATOM 4923 N N . SER C 2 271 ? 249.788 230.263 207.961 1.00 211.88 271 SER D N 1
ATOM 4924 C CA . SER C 2 271 ? 248.623 230.890 208.566 1.00 211.88 271 SER D CA 1
ATOM 4925 C C . SER C 2 271 ? 247.381 230.027 208.403 1.00 211.88 271 SER D C 1
ATOM 4926 O O . SER C 2 271 ? 246.462 230.088 209.219 1.00 211.88 271 SER D O 1
ATOM 4929 N N . ALA C 2 272 ? 247.350 229.231 207.335 1.00 210.00 272 ALA D N 1
ATOM 4930 C CA . ALA C 2 272 ? 246.216 228.357 207.074 1.00 210.00 272 ALA D CA 1
ATOM 4931 C C . ALA C 2 272 ? 246.321 227.112 207.909 1.00 210.00 272 ALA D C 1
ATOM 4932 O O . ALA C 2 272 ? 247.316 226.398 207.837 1.00 210.00 272 ALA D O 1
ATOM 4934 N N . MET C 2 273 ? 245.286 226.835 208.684 1.00 210.55 273 MET D N 1
ATOM 4935 C CA . MET C 2 273 ? 245.294 225.668 209.540 1.00 210.55 273 MET D CA 1
ATOM 4936 C C . MET C 2 273 ? 245.219 224.405 208.726 1.00 210.55 273 MET D C 1
ATOM 4937 O O . MET C 2 273 ? 245.792 223.383 209.102 1.00 210.55 273 MET D O 1
ATOM 4942 N N . SER C 2 274 ? 244.538 224.475 207.586 1.00 200.98 274 SER D N 1
ATOM 4943 C CA . SER C 2 274 ? 244.454 223.317 206.727 1.00 200.98 274 SER D CA 1
ATOM 4944 C C . SER C 2 274 ? 245.827 222.958 206.185 1.00 200.98 274 SER D C 1
ATOM 4945 O O . SER C 2 274 ? 246.182 221.781 206.081 1.00 200.98 274 SER D O 1
ATOM 4948 N N . LEU C 2 275 ? 246.627 223.981 205.924 1.00 199.67 275 LEU D N 1
ATOM 4949 C CA . LEU C 2 275 ? 247.984 223.776 205.481 1.00 199.67 275 LEU D CA 1
ATOM 4950 C C . LEU C 2 275 ? 248.823 223.315 206.636 1.00 199.67 275 LEU D C 1
ATOM 4951 O O . LEU C 2 275 ? 249.626 222.399 206.487 1.00 199.67 275 LEU D O 1
ATOM 4956 N N . LEU C 2 276 ? 248.636 223.960 207.784 1.00 195.70 276 LEU D N 1
ATOM 4957 C CA . LEU C 2 276 ? 249.394 223.648 208.973 1.00 195.70 276 LEU D CA 1
ATOM 4958 C C . LEU C 2 276 ? 249.346 222.184 209.272 1.00 195.70 276 LEU D C 1
ATOM 4959 O O . LEU C 2 276 ? 250.391 221.573 209.470 1.00 195.70 276 LEU D O 1
ATOM 4964 N N . TYR C 2 277 ? 248.147 221.609 209.301 1.00 199.61 277 TYR D N 1
ATOM 4965 C CA . TYR C 2 277 ? 248.046 220.180 209.527 1.00 199.61 277 TYR D CA 1
ATOM 4966 C C . TYR C 2 277 ? 248.859 219.383 208.555 1.00 199.61 277 TYR D C 1
ATOM 4967 O O . TYR C 2 277 ? 249.587 218.478 208.956 1.00 199.61 277 TYR D O 1
ATOM 4976 N N . GLU C 2 278 ? 248.744 219.701 207.274 1.00 202.88 278 GLU D N 1
ATOM 4977 C CA . GLU C 2 278 ? 249.477 218.943 206.286 1.00 202.88 278 GLU D CA 1
ATOM 4978 C C . GLU C 2 278 ? 250.968 219.045 206.516 1.00 202.88 278 GLU D C 1
ATOM 4979 O O . GLU C 2 278 ? 251.693 218.056 206.382 1.00 202.88 278 GLU D O 1
ATOM 4985 N N . CYS C 2 279 ? 251.417 220.233 206.900 1.00 193.94 279 CYS D N 1
ATOM 4986 C CA . CYS C 2 279 ? 252.817 220.462 207.153 1.00 193.94 279 CYS D CA 1
ATOM 4987 C C . CYS C 2 279 ? 253.277 219.648 208.329 1.00 193.94 279 CYS D C 1
ATOM 4988 O O . CYS C 2 279 ? 254.290 218.960 208.249 1.00 193.94 279 CYS D O 1
ATOM 4991 N N . VAL C 2 280 ? 252.516 219.715 209.412 1.00 187.00 280 VAL D N 1
ATOM 4992 C CA . VAL C 2 280 ? 252.857 219.007 210.623 1.00 187.00 280 VAL D CA 1
ATOM 4993 C C . VAL C 2 280 ? 252.846 217.520 210.412 1.00 187.00 280 VAL D C 1
ATOM 4994 O O . VAL C 2 280 ? 253.791 216.836 210.782 1.00 187.00 280 VAL D O 1
ATOM 4998 N N . ASN C 2 281 ? 251.800 217.013 209.794 1.00 185.08 281 ASN D N 1
ATOM 4999 C CA . ASN C 2 281 ? 251.711 215.592 209.547 1.00 185.08 281 ASN D CA 1
ATOM 5000 C C . ASN C 2 281 ? 252.899 215.107 208.748 1.00 185.08 281 ASN D C 1
ATOM 5001 O O . ASN C 2 281 ? 253.475 214.056 209.045 1.00 185.08 281 ASN D O 1
ATOM 5006 N N . THR C 2 282 ? 253.264 215.884 207.736 1.00 191.56 282 THR D N 1
ATOM 5007 C CA . THR C 2 282 ? 254.375 215.539 206.889 1.00 191.56 282 THR D CA 1
ATOM 5008 C C . THR C 2 282 ? 255.673 215.503 207.643 1.00 191.56 282 THR D C 1
ATOM 5009 O O . THR C 2 282 ? 256.413 214.524 207.550 1.00 191.56 282 THR D O 1
ATOM 5013 N N . VAL C 2 283 ? 255.956 216.550 208.409 1.00 193.21 283 VAL D N 1
ATOM 5014 C CA . VAL C 2 283 ? 257.227 216.571 209.095 1.00 193.21 283 VAL D CA 1
ATOM 5015 C C . VAL C 2 283 ? 257.289 215.534 210.175 1.00 193.21 283 VAL D C 1
ATOM 5016 O O . VAL C 2 283 ? 258.370 215.061 210.481 1.00 193.21 283 VAL D O 1
ATOM 5020 N N . ILE C 2 284 ? 256.154 215.118 210.721 1.00 196.37 284 ILE D N 1
ATOM 5021 C CA . ILE C 2 284 ? 256.201 214.044 211.688 1.00 196.37 284 ILE D CA 1
ATOM 5022 C C . ILE C 2 284 ? 256.746 212.807 211.043 1.00 196.37 284 ILE D C 1
ATOM 5023 O O . ILE C 2 284 ? 257.647 212.172 211.584 1.00 196.37 284 ILE D O 1
ATOM 5028 N N . ALA C 2 285 ? 256.226 212.477 209.870 1.00 203.20 285 ALA D N 1
ATOM 5029 C CA . ALA C 2 285 ? 256.714 211.318 209.153 1.00 203.20 285 ALA D CA 1
ATOM 5030 C C . ALA C 2 285 ? 258.197 211.465 208.848 1.00 203.20 285 ALA D C 1
ATOM 5031 O O . ALA C 2 285 ? 258.962 210.504 208.973 1.00 203.20 285 ALA D O 1
ATOM 5033 N N . VAL C 2 286 ? 258.602 212.678 208.477 1.00 203.45 286 VAL D N 1
ATOM 5034 C CA . VAL C 2 286 ? 259.995 212.957 208.191 1.00 203.45 286 VAL D CA 1
ATOM 5035 C C . VAL C 2 286 ? 260.852 212.736 209.410 1.00 203.45 286 VAL D C 1
ATOM 5036 O O . VAL C 2 286 ? 261.874 212.058 209.335 1.00 203.45 286 VAL D O 1
ATOM 5040 N N . LEU C 2 287 ? 260.413 213.270 210.537 1.00 206.16 287 LEU D N 1
ATOM 5041 C CA . LEU C 2 287 ? 261.130 213.152 211.786 1.00 206.16 287 LEU D CA 1
ATOM 5042 C C . LEU C 2 287 ? 261.260 211.723 212.217 1.00 206.16 287 LEU D C 1
ATOM 5043 O O . LEU C 2 287 ? 262.292 211.346 212.758 1.00 206.16 287 LEU D O 1
ATOM 5048 N N . ILE C 2 288 ? 260.238 210.917 211.964 1.00 208.36 288 ILE D N 1
ATOM 5049 C CA . ILE C 2 288 ? 260.312 209.512 212.302 1.00 208.36 288 ILE D CA 1
ATOM 5050 C C . ILE C 2 288 ? 261.431 208.847 211.532 1.00 208.36 288 ILE D C 1
ATOM 5051 O O . ILE C 2 288 ? 262.272 208.154 212.112 1.00 208.36 288 ILE D O 1
ATOM 5056 N N . SER C 2 289 ? 261.477 209.088 210.225 1.00 220.78 289 SER D N 1
ATOM 5057 C CA . SER C 2 289 ? 262.538 208.509 209.416 1.00 220.78 289 SER D CA 1
ATOM 5058 C C . SER C 2 289 ? 263.907 209.077 209.778 1.00 220.78 289 SER D C 1
ATOM 5059 O O . SER C 2 289 ? 264.919 208.385 209.657 1.00 220.78 289 SER D O 1
ATOM 5062 N N . LEU C 2 290 ? 263.935 210.319 210.261 1.00 232.91 290 LEU D N 1
ATOM 5063 C CA . LEU C 2 290 ? 265.182 210.952 210.659 1.00 232.91 290 LEU D CA 1
ATOM 5064 C C . LEU C 2 290 ? 265.558 210.709 212.106 1.00 232.91 290 LEU D C 1
ATOM 5065 O O . LEU C 2 290 ? 266.696 210.964 212.488 1.00 232.91 290 LEU D O 1
ATOM 5070 N N . SER C 2 291 ? 264.619 210.221 212.919 1.00 234.42 291 SER D N 1
ATOM 5071 C CA . SER C 2 291 ? 264.857 210.085 214.352 1.00 234.42 291 SER D CA 1
ATOM 5072 C C . SER C 2 291 ? 266.028 209.172 214.649 1.00 234.42 291 SER D C 1
ATOM 5073 O O . SER C 2 291 ? 266.747 209.369 215.632 1.00 234.42 291 SER D O 1
ATOM 5076 N N . SER C 2 292 ? 266.262 208.211 213.762 1.00 242.82 292 SER D N 1
ATOM 5077 C CA . SER C 2 292 ? 267.381 207.310 213.909 1.00 242.82 292 SER D CA 1
ATOM 5078 C C . SER C 2 292 ? 268.656 208.041 213.545 1.00 242.82 292 SER D C 1
ATOM 5079 O O . SER C 2 292 ? 268.912 208.324 212.374 1.00 242.82 292 SER D O 1
ATOM 5082 N N . GLY C 2 293 ? 269.459 208.337 214.558 1.00 245.15 293 GLY D N 1
ATOM 5083 C CA . GLY C 2 293 ? 270.711 209.046 214.361 1.00 245.15 293 GLY D CA 1
ATOM 5084 C C . GLY C 2 293 ? 270.565 210.566 214.442 1.00 245.15 293 GLY D C 1
ATOM 5085 O O . GLY C 2 293 ? 271.508 211.289 214.121 1.00 245.15 293 GLY D O 1
ATOM 5086 N N . MET C 2 294 ? 269.404 211.063 214.873 1.00 229.92 294 MET D N 1
ATOM 5087 C CA . MET C 2 294 ? 269.239 212.509 214.979 1.00 229.92 294 MET D CA 1
ATOM 5088 C C . MET C 2 294 ? 268.488 212.909 216.232 1.00 229.92 294 MET D C 1
ATOM 5089 O O . MET C 2 294 ? 267.301 213.232 216.158 1.00 229.92 294 MET D O 1
ATOM 5094 N N . PRO C 2 295 ? 269.164 212.974 217.381 1.00 217.55 295 PRO D N 1
ATOM 5095 C CA . PRO C 2 295 ? 268.643 213.260 218.712 1.00 217.55 295 PRO D CA 1
ATOM 5096 C C . PRO C 2 295 ? 268.327 214.738 218.962 1.00 217.55 295 PRO D C 1
ATOM 5097 O O . PRO C 2 295 ? 268.717 215.300 219.984 1.00 217.55 295 PRO D O 1
ATOM 5101 N N . ASN C 2 296 ? 267.578 215.338 218.049 1.00 204.44 296 ASN D N 1
ATOM 5102 C CA . ASN C 2 296 ? 267.074 216.694 218.189 1.00 204.44 296 ASN D CA 1
ATOM 5103 C C . ASN C 2 296 ? 265.675 216.757 217.590 1.00 204.44 296 ASN D C 1
ATOM 5104 O O . ASN C 2 296 ? 265.004 217.790 217.653 1.00 204.44 296 ASN D O 1
ATOM 5109 N N . HIS C 2 297 ? 265.218 215.618 217.055 1.00 201.75 297 HIS D N 1
ATOM 5110 C CA . HIS C 2 297 ? 263.913 215.506 216.454 1.00 201.75 297 HIS D CA 1
ATOM 5111 C C . HIS C 2 297 ? 262.815 215.744 217.460 1.00 201.75 297 HIS D C 1
ATOM 5112 O O . HIS C 2 297 ? 261.735 216.181 217.089 1.00 201.75 297 HIS D O 1
ATOM 5119 N N . SER C 2 298 ? 263.101 215.501 218.738 1.00 191.77 298 SER D N 1
ATOM 5120 C CA . SER C 2 298 ? 262.128 215.722 219.786 1.00 191.77 298 SER D CA 1
ATOM 5121 C C . SER C 2 298 ? 261.837 217.197 219.983 1.00 191.77 298 SER D C 1
ATOM 5122 O O . SER C 2 298 ? 260.760 217.555 220.452 1.00 191.77 298 SER D O 1
ATOM 5125 N N . ALA C 2 299 ? 262.785 218.059 219.622 1.00 177.21 299 ALA D N 1
ATOM 5126 C CA . ALA C 2 299 ? 262.560 219.486 219.719 1.00 177.21 299 ALA D CA 1
ATOM 5127 C C . ALA C 2 299 ? 261.621 219.873 218.608 1.00 177.21 299 ALA D C 1
ATOM 5128 O O . ALA C 2 299 ? 260.703 220.673 218.792 1.00 177.21 299 ALA D O 1
ATOM 5130 N N . SER C 2 300 ? 261.842 219.267 217.451 1.00 181.34 300 SER D N 1
ATOM 5131 C CA . SER C 2 300 ? 260.977 219.496 216.317 1.00 181.34 300 SER D CA 1
ATOM 5132 C C . SER C 2 300 ? 259.587 218.971 216.633 1.00 181.34 300 SER D C 1
ATOM 5133 O O . SER C 2 300 ? 258.589 219.622 216.335 1.00 181.34 300 SER D O 1
ATOM 5136 N N . ILE C 2 301 ? 259.531 217.813 217.279 1.00 186.11 301 ILE D N 1
ATOM 5137 C CA . ILE C 2 301 ? 258.277 217.246 217.718 1.00 186.11 301 ILE D CA 1
ATOM 5138 C C . ILE C 2 301 ? 257.606 218.150 218.697 1.00 186.11 301 ILE D C 1
ATOM 5139 O O . ILE C 2 301 ? 256.395 218.326 218.633 1.00 186.11 301 ILE D O 1
ATOM 5144 N N . GLN C 2 302 ? 258.378 218.725 219.610 1.00 173.80 302 GLN D N 1
ATOM 5145 C CA . GLN C 2 302 ? 257.824 219.646 220.571 1.00 173.80 302 GLN D CA 1
ATOM 5146 C C . GLN C 2 302 ? 257.041 220.697 219.835 1.00 173.80 302 GLN D C 1
ATOM 5147 O O . GLN C 2 302 ? 255.886 220.949 220.163 1.00 173.80 302 GLN D O 1
ATOM 5153 N N . LEU C 2 303 ? 257.646 221.281 218.810 1.00 182.03 303 LEU D N 1
ATOM 5154 C CA . LEU C 2 303 ? 256.929 222.241 217.998 1.00 182.03 303 LEU D CA 1
ATOM 5155 C C . LEU C 2 303 ? 255.685 221.638 217.401 1.00 182.03 303 LEU D C 1
ATOM 5156 O O . LEU C 2 303 ? 254.614 222.242 217.454 1.00 182.03 303 LEU D O 1
ATOM 5161 N N . CYS C 2 304 ? 255.829 220.451 216.827 1.00 185.33 304 CYS D N 1
ATOM 5162 C CA . CYS C 2 304 ? 254.718 219.795 216.176 1.00 185.33 304 CYS D CA 1
ATOM 5163 C C . CYS C 2 304 ? 253.540 219.670 217.103 1.00 185.33 304 CYS D C 1
ATOM 5164 O O . CYS C 2 304 ? 252.422 219.992 216.718 1.00 185.33 304 CYS D O 1
ATOM 5167 N N . VAL C 2 305 ? 253.784 219.238 218.334 1.00 180.41 305 VAL D N 1
ATOM 5168 C CA . VAL C 2 305 ? 252.691 219.060 219.257 1.00 180.41 305 VAL D CA 1
ATOM 5169 C C . VAL C 2 305 ? 252.183 220.378 219.778 1.00 180.41 305 VAL D C 1
ATOM 5170 O O . VAL C 2 305 ? 251.025 220.462 220.177 1.00 180.41 305 VAL D O 1
ATOM 5174 N N . GLN C 2 306 ? 252.999 221.433 219.740 1.00 180.20 306 GLN D N 1
ATOM 5175 C CA . GLN C 2 306 ? 252.451 222.714 220.137 1.00 180.20 306 GLN D CA 1
ATOM 5176 C C . GLN C 2 306 ? 251.399 223.077 219.113 1.00 180.20 306 GLN D C 1
ATOM 5177 O O . GLN C 2 306 ? 250.330 223.587 219.451 1.00 180.20 306 GLN D O 1
ATOM 5183 N N . LYS C 2 307 ? 251.694 222.758 217.855 1.00 183.65 307 LYS D N 1
ATOM 5184 C CA . LYS C 2 307 ? 250.791 223.069 216.780 1.00 183.65 307 LYS D CA 1
ATOM 5185 C C . LYS C 2 307 ? 249.625 222.118 216.785 1.00 183.65 307 LYS D C 1
ATOM 5186 O O . LYS C 2 307 ? 248.501 222.527 216.511 1.00 183.65 307 LYS D O 1
ATOM 5192 N N . LEU C 2 308 ? 249.867 220.863 217.148 1.00 194.21 308 LEU D N 1
ATOM 5193 C CA . LEU C 2 308 ? 248.774 219.920 217.219 1.00 194.21 308 LEU D CA 1
ATOM 5194 C C . LEU C 2 308 ? 247.817 220.344 218.284 1.00 194.21 308 LEU D C 1
ATOM 5195 O O . LEU C 2 308 ? 246.612 220.267 218.082 1.00 194.21 308 LEU D O 1
ATOM 5200 N N . ARG C 2 309 ? 248.340 220.835 219.402 1.00 188.80 309 ARG D N 1
ATOM 5201 C CA . ARG C 2 309 ? 247.481 221.316 220.455 1.00 188.80 309 ARG D CA 1
ATOM 5202 C C . ARG C 2 309 ? 246.610 222.417 219.950 1.00 188.80 309 ARG D C 1
ATOM 5203 O O . ARG C 2 309 ? 245.413 222.413 220.199 1.00 188.80 309 ARG D O 1
ATOM 5211 N N . ILE C 2 310 ? 247.200 223.346 219.214 1.00 188.20 310 ILE D N 1
ATOM 5212 C CA . ILE C 2 310 ? 246.438 224.436 218.647 1.00 188.20 310 ILE D CA 1
ATOM 5213 C C . ILE C 2 310 ? 245.322 223.924 217.766 1.00 188.20 310 ILE D C 1
ATOM 5214 O O . ILE C 2 310 ? 244.191 224.403 217.844 1.00 188.20 310 ILE D O 1
ATOM 5219 N N . LEU C 2 311 ? 245.634 222.943 216.932 1.00 196.43 311 LEU D N 1
ATOM 5220 C CA . LEU C 2 311 ? 244.632 222.372 216.058 1.00 196.43 311 LEU D CA 1
ATOM 5221 C C . LEU C 2 311 ? 243.539 221.698 216.888 1.00 196.43 311 LEU D C 1
ATOM 5222 O O . LEU C 2 311 ? 242.352 221.882 216.638 1.00 196.43 311 LEU D O 1
ATOM 5227 N N . ILE C 2 312 ? 243.941 220.988 217.931 1.00 200.93 312 ILE D N 1
ATOM 5228 C CA . ILE C 2 312 ? 243.012 220.325 218.834 1.00 200.93 312 ILE D CA 1
ATOM 5229 C C . ILE C 2 312 ? 242.129 221.329 219.558 1.00 200.93 312 ILE D C 1
ATOM 5230 O O . ILE C 2 312 ? 240.946 221.083 219.774 1.00 200.93 312 ILE D O 1
ATOM 5235 N N . GLU C 2 313 ? 242.711 222.457 219.945 1.00 201.31 313 GLU D N 1
ATOM 5236 C CA . GLU C 2 313 ? 241.995 223.526 220.623 1.00 201.31 313 GLU D CA 1
ATOM 5237 C C . GLU C 2 313 ? 240.998 224.253 219.719 1.00 201.31 313 GLU D C 1
ATOM 5238 O O . GLU C 2 313 ? 240.153 224.999 220.215 1.00 201.31 313 GLU D O 1
ATOM 5244 N N . ASP C 2 314 ? 241.081 224.043 218.405 1.00 217.26 314 ASP D N 1
ATOM 5245 C CA . ASP C 2 314 ? 240.183 224.704 217.480 1.00 217.26 314 ASP D CA 1
ATOM 5246 C C . ASP C 2 314 ? 238.799 224.079 217.561 1.00 217.26 314 ASP D C 1
ATOM 5247 O O . ASP C 2 314 ? 238.622 223.020 218.155 1.00 217.26 314 ASP D O 1
ATOM 5252 N N . SER C 2 315 ? 237.818 224.746 216.969 1.00 226.26 315 SER D N 1
ATOM 5253 C CA . SER C 2 315 ? 236.442 224.271 216.944 1.00 226.26 315 SER D CA 1
ATOM 5254 C C . SER C 2 315 ? 236.152 223.326 215.777 1.00 226.26 315 SER D C 1
ATOM 5255 O O . SER C 2 315 ? 235.130 222.635 215.765 1.00 226.26 315 SER D O 1
ATOM 5258 N N . ASP C 2 316 ? 237.031 223.287 214.785 1.00 205.95 316 ASP D N 1
ATOM 5259 C CA . ASP C 2 316 ? 236.732 222.453 213.642 1.00 205.95 316 ASP D CA 1
ATOM 5260 C C . ASP C 2 316 ? 237.108 221.018 213.883 1.00 205.95 316 ASP D C 1
ATOM 5261 O O . ASP C 2 316 ? 238.255 220.616 213.716 1.00 205.95 316 ASP D O 1
ATOM 5266 N N . GLN C 2 317 ? 236.096 220.242 214.224 1.00 207.69 317 GLN D N 1
ATOM 5267 C CA . GLN C 2 317 ? 236.188 218.816 214.492 1.00 207.69 317 GLN D CA 1
ATOM 5268 C C . GLN C 2 317 ? 236.955 218.005 213.455 1.00 207.69 317 GLN D C 1
ATOM 5269 O O . GLN C 2 317 ? 237.506 216.953 213.777 1.00 207.69 317 GLN D O 1
ATOM 5275 N N . ASN C 2 318 ? 237.015 218.486 212.223 1.00 205.64 318 ASN D N 1
ATOM 5276 C CA . ASN C 2 318 ? 237.667 217.738 211.182 1.00 205.64 318 ASN D CA 1
ATOM 5277 C C . ASN C 2 318 ? 239.155 217.724 211.424 1.00 205.64 318 ASN D C 1
ATOM 5278 O O . ASN C 2 318 ? 239.781 216.664 211.493 1.00 205.64 318 ASN D O 1
ATOM 5283 N N . LEU C 2 319 ? 239.710 218.908 211.604 1.00 199.89 319 LEU D N 1
ATOM 5284 C CA . LEU C 2 319 ? 241.115 219.023 211.892 1.00 199.89 319 LEU D CA 1
ATOM 5285 C C . LEU C 2 319 ? 241.413 218.617 213.323 1.00 199.89 319 LEU D C 1
ATOM 5286 O O . LEU C 2 319 ? 242.524 218.179 213.601 1.00 199.89 319 LEU D O 1
ATOM 5291 N N . LYS C 2 320 ? 240.433 218.733 214.231 1.00 196.25 320 LYS D N 1
ATOM 5292 C CA . LYS C 2 320 ? 240.678 218.304 215.602 1.00 196.25 320 LYS D CA 1
ATOM 5293 C C . LYS C 2 320 ? 241.004 216.830 215.599 1.00 196.25 320 LYS D C 1
ATOM 5294 O O . LYS C 2 320 ? 241.984 216.406 216.209 1.00 196.25 320 LYS D O 1
ATOM 5300 N N . TYR C 2 321 ? 240.198 216.061 214.866 1.00 197.89 321 TYR D N 1
ATOM 5301 C CA . TYR C 2 321 ? 240.421 214.637 214.725 1.00 197.89 321 TYR D CA 1
ATOM 5302 C C . TYR C 2 321 ? 241.777 214.360 214.157 1.00 197.89 321 TYR D C 1
ATOM 5303 O O . TYR C 2 321 ? 242.518 213.526 214.675 1.00 197.89 321 TYR D O 1
ATOM 5312 N N . LEU C 2 322 ? 242.090 215.046 213.072 1.00 203.70 322 LEU D N 1
ATOM 5313 C CA . LEU C 2 322 ? 243.352 214.853 212.408 1.00 203.70 322 LEU D CA 1
ATOM 5314 C C . LEU C 2 322 ? 244.515 215.165 213.324 1.00 203.70 322 LEU D C 1
ATOM 5315 O O . LEU C 2 322 ? 245.526 214.465 213.304 1.00 203.70 322 LEU D O 1
ATOM 5320 N N . GLY C 2 323 ? 244.362 216.194 214.145 1.00 201.36 323 GLY D N 1
ATOM 5321 C CA . GLY C 2 323 ? 245.385 216.557 215.100 1.00 201.36 323 GLY D CA 1
ATOM 5322 C C . GLY C 2 323 ? 245.618 215.417 216.066 1.00 201.36 323 GLY D C 1
ATOM 5323 O O . GLY C 2 323 ? 246.760 215.067 216.355 1.00 201.36 323 GLY D O 1
ATOM 5324 N N . LEU C 2 324 ? 244.530 214.821 216.542 1.00 201.43 324 LEU D N 1
ATOM 5325 C CA . LEU C 2 324 ? 244.619 213.716 217.474 1.00 201.43 324 LEU D CA 1
ATOM 5326 C C . LEU C 2 324 ? 245.251 212.509 216.823 1.00 201.43 324 LEU D C 1
ATOM 5327 O O . LEU C 2 324 ? 246.008 211.777 217.457 1.00 201.43 324 LEU D O 1
ATOM 5332 N N . LEU C 2 325 ? 244.920 212.291 215.562 1.00 191.30 325 LEU D N 1
ATOM 5333 C CA . LEU C 2 325 ? 245.502 211.217 214.795 1.00 191.30 325 LEU D CA 1
ATOM 5334 C C . LEU C 2 325 ? 247.008 211.389 214.725 1.00 191.30 325 LEU D C 1
ATOM 5335 O O . LEU C 2 325 ? 247.768 210.456 214.989 1.00 191.30 325 LEU D O 1
ATOM 5340 N N . ALA C 2 326 ? 247.437 212.590 214.384 1.00 193.91 326 ALA D N 1
ATOM 5341 C CA . ALA C 2 326 ? 248.848 212.898 214.347 1.00 193.91 326 ALA D CA 1
ATOM 5342 C C . ALA C 2 326 ? 249.454 212.761 215.735 1.00 193.91 326 ALA D C 1
ATOM 5343 O O . ALA C 2 326 ? 250.579 212.285 215.883 1.00 193.91 326 ALA D O 1
ATOM 5345 N N . MET C 2 327 ? 248.695 213.144 216.757 1.00 205.62 327 MET D N 1
ATOM 5346 C CA . MET C 2 327 ? 249.161 213.032 218.124 1.00 205.62 327 MET D CA 1
ATOM 5347 C C . MET C 2 327 ? 249.426 211.584 218.461 1.00 205.62 327 MET D C 1
ATOM 5348 O O . MET C 2 327 ? 250.394 211.286 219.153 1.00 205.62 327 MET D O 1
ATOM 5353 N N . SER C 2 328 ? 248.587 210.687 217.950 1.00 195.38 328 SER D N 1
ATOM 5354 C CA . SER C 2 328 ? 248.791 209.267 218.141 1.00 195.38 328 SER D CA 1
ATOM 5355 C C . SER C 2 328 ? 250.101 208.855 217.536 1.00 195.38 328 SER D C 1
ATOM 5356 O O . SER C 2 328 ? 250.868 208.124 218.155 1.00 195.38 328 SER D O 1
ATOM 5359 N N . LYS C 2 329 ? 250.380 209.351 216.335 1.00 194.52 329 LYS D N 1
ATOM 5360 C CA . LYS C 2 329 ? 251.627 209.018 215.669 1.00 194.52 329 LYS D CA 1
ATOM 5361 C C . LYS C 2 329 ? 252.809 209.405 216.540 1.00 194.52 329 LYS D C 1
ATOM 5362 O O . LYS C 2 329 ? 253.804 208.682 216.603 1.00 194.52 329 LYS D O 1
ATOM 5368 N N . ILE C 2 330 ? 252.691 210.531 217.235 1.00 203.52 330 ILE D N 1
ATOM 5369 C CA . ILE C 2 330 ? 253.738 210.933 218.153 1.00 203.52 330 ILE D CA 1
ATOM 5370 C C . ILE C 2 330 ? 253.766 210.056 219.380 1.00 203.52 330 ILE D C 1
ATOM 5371 O O . ILE C 2 330 ? 254.835 209.622 219.796 1.00 203.52 330 ILE D O 1
ATOM 5376 N N . LEU C 2 331 ? 252.595 209.780 219.938 1.00 205.21 331 LEU D N 1
ATOM 5377 C CA . LEU C 2 331 ? 252.445 208.950 221.124 1.00 205.21 331 LEU D CA 1
ATOM 5378 C C . LEU C 2 331 ? 253.157 207.635 220.968 1.00 205.21 331 LEU D C 1
ATOM 5379 O O . LEU C 2 331 ? 253.806 207.157 221.893 1.00 205.21 331 LEU D O 1
ATOM 5384 N N . LYS C 2 332 ? 253.022 207.038 219.798 1.00 204.63 332 LYS D N 1
ATOM 5385 C CA . LYS C 2 332 ? 253.623 205.753 219.509 1.00 204.63 332 LYS D CA 1
ATOM 5386 C C . LYS C 2 332 ? 255.147 205.714 219.669 1.00 204.63 332 LYS D C 1
ATOM 5387 O O . LYS C 2 332 ? 255.707 204.633 219.856 1.00 204.63 332 LYS D O 1
ATOM 5393 N N . THR C 2 333 ? 255.827 206.857 219.584 1.00 201.92 333 THR D N 1
ATOM 5394 C CA . THR C 2 333 ? 257.276 206.851 219.733 1.00 201.92 333 THR D CA 1
ATOM 5395 C C . THR C 2 333 ? 257.789 207.752 220.859 1.00 201.92 333 THR D C 1
ATOM 5396 O O . THR C 2 333 ? 258.860 207.499 221.411 1.00 201.92 333 THR D O 1
ATOM 5400 N N . HIS C 2 334 ? 257.034 208.796 221.207 1.00 206.65 334 HIS D N 1
ATOM 5401 C CA . HIS C 2 334 ? 257.444 209.714 222.274 1.00 206.65 334 HIS D CA 1
ATOM 5402 C C . HIS C 2 334 ? 256.292 210.105 223.207 1.00 206.65 334 HIS D C 1
ATOM 5403 O O . HIS C 2 334 ? 256.014 211.298 223.381 1.00 206.65 334 HIS D O 1
ATOM 5410 N N . PRO C 2 335 ? 255.680 209.128 223.889 1.00 205.86 335 PRO D N 1
ATOM 5411 C CA . PRO C 2 335 ? 254.538 209.243 224.791 1.00 205.86 335 PRO D CA 1
ATOM 5412 C C . PRO C 2 335 ? 254.909 210.059 226.015 1.00 205.86 335 PRO D C 1
ATOM 5413 O O . PRO C 2 335 ? 254.060 210.675 226.659 1.00 205.86 335 PRO D O 1
ATOM 5417 N N . LYS C 2 336 ? 256.209 210.100 226.293 1.00 192.19 336 LYS D N 1
ATOM 5418 C CA . LYS C 2 336 ? 256.783 210.857 227.378 1.00 192.19 336 LYS D CA 1
ATOM 5419 C C . LYS C 2 336 ? 256.510 212.343 227.256 1.00 192.19 336 LYS D C 1
ATOM 5420 O O . LYS C 2 336 ? 256.528 213.067 228.250 1.00 192.19 336 LYS D O 1
ATOM 5426 N N . SER C 2 337 ? 256.227 212.801 226.048 1.00 196.45 337 SER D N 1
ATOM 5427 C CA . SER C 2 337 ? 255.898 214.184 225.853 1.00 196.45 337 SER D CA 1
ATOM 5428 C C . SER C 2 337 ? 254.406 214.325 225.695 1.00 196.45 337 SER D C 1
ATOM 5429 O O . SER C 2 337 ? 253.808 215.294 226.162 1.00 196.45 337 SER D O 1
ATOM 5432 N N . VAL C 2 338 ? 253.796 213.311 225.098 1.00 198.51 338 VAL D N 1
ATOM 5433 C CA . VAL C 2 338 ? 252.365 213.321 224.850 1.00 198.51 338 VAL D CA 1
ATOM 5434 C C . VAL C 2 338 ? 251.561 213.384 226.119 1.00 198.51 338 VAL D C 1
ATOM 5435 O O . VAL C 2 338 ? 250.541 214.070 226.170 1.00 198.51 338 VAL D O 1
ATOM 5439 N N . GLN C 2 339 ? 252.024 212.691 227.152 1.00 188.06 339 GLN D N 1
ATOM 5440 C CA . GLN C 2 339 ? 251.363 212.680 228.451 1.00 188.06 339 GLN D CA 1
ATOM 5441 C C . GLN C 2 339 ? 251.020 214.073 228.980 1.00 188.06 339 GLN D C 1
ATOM 5442 O O . GLN C 2 339 ? 250.080 214.225 229.757 1.00 188.06 339 GLN D O 1
ATOM 5448 N N . SER C 2 340 ? 251.753 215.099 228.545 1.00 190.23 340 SER D N 1
ATOM 5449 C CA . SER C 2 340 ? 251.509 216.460 228.976 1.00 190.23 340 SER D CA 1
ATOM 5450 C C . SER C 2 340 ? 250.150 216.995 228.547 1.00 190.23 340 SER D C 1
ATOM 5451 O O . SER C 2 340 ? 249.643 217.951 229.131 1.00 190.23 340 SER D O 1
ATOM 5454 N N . HIS C 2 341 ? 249.558 216.385 227.532 1.00 193.97 341 HIS D N 1
ATOM 5455 C CA . HIS C 2 341 ? 248.266 216.803 227.040 1.00 193.97 341 HIS D CA 1
ATOM 5456 C C . HIS C 2 341 ? 247.149 215.887 227.484 1.00 193.97 341 HIS D C 1
ATOM 5457 O O . HIS C 2 341 ? 246.046 215.972 226.956 1.00 193.97 341 HIS D O 1
ATOM 5464 N N . LYS C 2 342 ? 247.419 215.034 228.464 1.00 208.25 342 LYS D N 1
ATOM 5465 C CA . LYS C 2 342 ? 246.426 214.102 228.970 1.00 208.25 342 LYS D CA 1
ATOM 5466 C C . LYS C 2 342 ? 245.098 214.762 229.312 1.00 208.25 342 LYS D C 1
ATOM 5467 O O . LYS C 2 342 ? 244.041 214.256 228.934 1.00 208.25 342 LYS D O 1
ATOM 5473 N N . ASP C 2 343 ? 245.150 215.885 230.020 1.00 210.72 343 ASP D N 1
ATOM 5474 C CA . ASP C 2 343 ? 243.936 216.584 230.410 1.00 210.72 343 ASP D CA 1
ATOM 5475 C C . ASP C 2 343 ? 243.164 217.073 229.207 1.00 210.72 343 ASP D C 1
ATOM 5476 O O . ASP C 2 343 ? 241.940 216.986 229.178 1.00 210.72 343 ASP D O 1
ATOM 5481 N N . LEU C 2 344 ? 243.887 217.559 228.208 1.00 200.23 344 LEU D N 1
ATOM 5482 C CA . LEU C 2 344 ? 243.284 218.020 226.976 1.00 200.23 344 LEU D CA 1
ATOM 5483 C C . LEU C 2 344 ? 242.521 216.901 226.324 1.00 200.23 344 LEU D C 1
ATOM 5484 O O . LEU C 2 344 ? 241.386 217.078 225.882 1.00 200.23 344 LEU D O 1
ATOM 5489 N N . ILE C 2 345 ? 243.153 215.745 226.269 1.00 205.37 345 ILE D N 1
ATOM 5490 C CA . ILE C 2 345 ? 242.557 214.590 225.653 1.00 205.37 345 ILE D CA 1
ATOM 5491 C C . ILE C 2 345 ? 241.302 214.177 226.399 1.00 205.37 345 ILE D C 1
ATOM 5492 O O . ILE C 2 345 ? 240.306 213.809 225.782 1.00 205.37 345 ILE D O 1
ATOM 5497 N N . LEU C 2 346 ? 241.328 214.266 227.724 1.00 208.22 346 LEU D N 1
ATOM 5498 C CA . LEU C 2 346 ? 240.129 213.981 228.494 1.00 208.22 346 LEU D CA 1
ATOM 5499 C C . LEU C 2 346 ? 239.024 214.964 228.138 1.00 208.22 346 LEU D C 1
ATOM 5500 O O . LEU C 2 346 ? 237.872 214.578 227.958 1.00 208.22 346 LEU D O 1
ATOM 5505 N N . GLN C 2 347 ? 239.389 216.228 227.977 1.00 198.99 347 GLN D N 1
ATOM 5506 C CA . GLN C 2 347 ? 238.439 217.265 227.621 1.00 198.99 347 GLN D CA 1
ATOM 5507 C C . GLN C 2 347 ? 237.816 217.003 226.265 1.00 198.99 347 GLN D C 1
ATOM 5508 O O . GLN C 2 347 ? 236.638 217.288 226.055 1.00 198.99 347 GLN D O 1
ATOM 5514 N N . CYS C 2 348 ? 238.592 216.420 225.353 1.00 205.66 348 CYS D N 1
ATOM 5515 C CA . CYS C 2 348 ? 238.120 216.097 224.011 1.00 205.66 348 CYS D CA 1
ATOM 5516 C C . CYS C 2 348 ? 236.913 215.161 224.007 1.00 205.66 348 CYS D C 1
ATOM 5517 O O . CYS C 2 348 ? 236.142 215.141 223.046 1.00 205.66 348 CYS D O 1
ATOM 5520 N N . LEU C 2 349 ? 236.726 214.402 225.087 1.00 203.41 349 LEU D N 1
ATOM 5521 C CA . LEU C 2 349 ? 235.622 213.466 225.192 1.00 203.41 349 LEU D CA 1
ATOM 5522 C C . LEU C 2 349 ? 234.274 214.171 225.262 1.00 203.41 349 LEU D C 1
ATOM 5523 O O . LEU C 2 349 ? 233.234 213.561 225.018 1.00 203.41 349 LEU D O 1
ATOM 5528 N N . ASP C 2 350 ? 234.287 215.468 225.562 1.00 207.57 350 ASP D N 1
ATOM 5529 C CA . ASP C 2 350 ? 233.072 216.247 225.673 1.00 207.57 350 ASP D CA 1
ATOM 5530 C C . ASP C 2 350 ? 232.521 216.737 224.337 1.00 207.57 350 ASP D C 1
ATOM 5531 O O . ASP C 2 350 ? 231.514 217.443 224.315 1.00 207.57 350 ASP D O 1
ATOM 5536 N N . ASP C 2 351 ? 233.168 216.371 223.228 1.00 215.46 351 ASP D N 1
ATOM 5537 C CA . ASP C 2 351 ? 232.682 216.776 221.914 1.00 215.46 351 ASP D CA 1
ATOM 5538 C C . ASP C 2 351 ? 231.506 215.874 221.512 1.00 215.46 351 ASP D C 1
ATOM 5539 O O . ASP C 2 351 ? 231.095 215.000 222.273 1.00 215.46 351 ASP D O 1
ATOM 5544 N N . LYS C 2 352 ? 230.943 216.105 220.336 1.00 224.27 352 LYS D N 1
ATOM 5545 C CA . LYS C 2 352 ? 229.808 215.326 219.863 1.00 224.27 352 LYS D CA 1
ATOM 5546 C C . LYS C 2 352 ? 230.228 214.213 218.911 1.00 224.27 352 LYS D C 1
ATOM 5547 O O . LYS C 2 352 ? 229.587 213.165 218.855 1.00 224.27 352 LYS D O 1
ATOM 5553 N N . ASP C 2 353 ? 231.305 214.440 218.174 1.00 224.43 353 ASP D N 1
ATOM 5554 C CA . ASP C 2 353 ? 231.780 213.470 217.200 1.00 224.43 353 ASP D CA 1
ATOM 5555 C C . ASP C 2 353 ? 232.527 212.339 217.866 1.00 224.43 353 ASP D C 1
ATOM 5556 O O . ASP C 2 353 ? 233.660 212.498 218.321 1.00 224.43 353 ASP D O 1
ATOM 5561 N N . GLU C 2 354 ? 231.878 211.187 217.905 1.00 219.22 354 GLU D N 1
ATOM 5562 C CA . GLU C 2 354 ? 232.414 210.023 218.570 1.00 219.22 354 GLU D CA 1
ATOM 5563 C C . GLU C 2 354 ? 233.714 209.512 217.999 1.00 219.22 354 GLU D C 1
ATOM 5564 O O . GLU C 2 354 ? 234.444 208.842 218.709 1.00 219.22 354 GLU D O 1
ATOM 5570 N N . SER C 2 355 ? 234.055 209.828 216.753 1.00 219.11 355 SER D N 1
ATOM 5571 C CA . SER C 2 355 ? 235.321 209.318 216.248 1.00 219.11 355 SER D CA 1
ATOM 5572 C C . SER C 2 355 ? 236.463 210.047 216.922 1.00 219.11 355 SER D C 1
ATOM 5573 O O . SER C 2 355 ? 237.546 209.490 217.107 1.00 219.11 355 SER D O 1
ATOM 5576 N N . ILE C 2 356 ? 236.199 211.283 217.332 1.00 216.01 356 ILE D N 1
ATOM 5577 C CA . ILE C 2 356 ? 237.157 212.065 218.070 1.00 216.01 356 ILE D CA 1
ATOM 5578 C C . ILE C 2 356 ? 237.269 211.517 219.450 1.00 216.01 356 ILE D C 1
ATOM 5579 O O . ILE C 2 356 ? 238.365 211.339 219.973 1.00 216.01 356 ILE D O 1
ATOM 5584 N N . ARG C 2 357 ? 236.119 211.245 220.032 1.00 207.30 357 ARG D N 1
ATOM 5585 C CA . ARG C 2 357 ? 236.045 210.751 221.383 1.00 207.30 357 ARG D CA 1
ATOM 5586 C C . ARG C 2 357 ? 236.719 209.383 221.461 1.00 207.30 357 ARG D C 1
ATOM 5587 O O . ARG C 2 357 ? 237.449 209.101 222.406 1.00 207.30 357 ARG D O 1
ATOM 5595 N N . LEU C 2 358 ? 236.525 208.565 220.432 1.00 196.83 358 LEU D N 1
ATOM 5596 C CA . LEU C 2 358 ? 237.175 207.272 220.342 1.00 196.83 358 LEU D CA 1
ATOM 5597 C C . LEU C 2 358 ? 238.666 207.418 220.193 1.00 196.83 358 LEU D C 1
ATOM 5598 O O . LEU C 2 358 ? 239.430 206.702 220.838 1.00 196.83 358 LEU D O 1
ATOM 5603 N N . ARG C 2 359 ? 239.084 208.372 219.372 1.00 205.03 359 ARG D N 1
ATOM 5604 C CA . ARG C 2 359 ? 240.495 208.622 219.200 1.00 205.03 359 ARG D CA 1
ATOM 5605 C C . ARG C 2 359 ? 241.103 209.053 220.515 1.00 205.03 359 ARG D C 1
ATOM 5606 O O . ARG C 2 359 ? 242.199 208.621 220.866 1.00 205.03 359 ARG D O 1
ATOM 5614 N N . ALA C 2 360 ? 240.377 209.891 221.251 1.00 209.18 360 ALA D N 1
ATOM 5615 C CA . ALA C 2 360 ? 240.834 210.355 222.543 1.00 209.18 360 ALA D CA 1
ATOM 5616 C C . ALA C 2 360 ? 241.008 209.182 223.481 1.00 209.18 360 ALA D C 1
ATOM 5617 O O . ALA C 2 360 ? 242.002 209.110 224.194 1.00 209.18 360 ALA D O 1
ATOM 5619 N N . LEU C 2 361 ? 240.079 208.234 223.442 1.00 203.65 361 LEU D N 1
ATOM 5620 C CA . LEU C 2 361 ? 240.186 207.058 224.282 1.00 203.65 361 LEU D CA 1
ATOM 5621 C C . LEU C 2 361 ? 241.424 206.257 223.941 1.00 203.65 361 LEU D C 1
ATOM 5622 O O . LEU C 2 361 ? 242.096 205.738 224.832 1.00 203.65 361 LEU D O 1
ATOM 5627 N N . ASP C 2 362 ? 241.743 206.179 222.657 1.00 200.33 362 ASP D N 1
ATOM 5628 C CA . ASP C 2 362 ? 242.935 205.480 222.226 1.00 200.33 362 ASP D CA 1
ATOM 5629 C C . ASP C 2 362 ? 244.174 206.170 222.748 1.00 200.33 362 ASP D C 1
ATOM 5630 O O . ASP C 2 362 ? 245.122 205.518 223.188 1.00 200.33 362 ASP D O 1
ATOM 5635 N N . LEU C 2 363 ? 244.157 207.493 222.714 1.00 208.83 363 LEU D N 1
ATOM 5636 C CA . LEU C 2 363 ? 245.271 208.264 223.210 1.00 208.83 363 LEU D CA 1
ATOM 5637 C C . LEU C 2 363 ? 245.409 208.104 224.701 1.00 208.83 363 LEU D C 1
ATOM 5638 O O . LEU C 2 363 ? 246.522 207.984 225.210 1.00 208.83 363 LEU D O 1
ATOM 5643 N N . LEU C 2 364 ? 244.282 208.055 225.398 1.00 206.88 364 LEU D N 1
ATOM 5644 C CA . LEU C 2 364 ? 244.302 207.863 226.827 1.00 206.88 364 LEU D CA 1
ATOM 5645 C C . LEU C 2 364 ? 244.895 206.518 227.150 1.00 206.88 364 LEU D C 1
ATOM 5646 O O . LEU C 2 364 ? 245.736 206.426 228.040 1.00 206.88 364 LEU D O 1
ATOM 5651 N N . TYR C 2 365 ? 244.532 205.496 226.372 1.00 200.87 365 TYR D N 1
ATOM 5652 C CA . TYR C 2 365 ? 245.092 204.166 226.554 1.00 200.87 365 TYR D CA 1
ATOM 5653 C C . TYR C 2 365 ? 246.602 204.248 226.513 1.00 200.87 365 TYR D C 1
ATOM 5654 O O . TYR C 2 365 ? 247.285 203.788 227.428 1.00 200.87 365 TYR D O 1
ATOM 5663 N N . GLY C 2 366 ? 247.124 204.875 225.468 1.00 206.38 366 GLY D N 1
ATOM 5664 C CA . GLY C 2 366 ? 248.559 205.023 225.324 1.00 206.38 366 GLY D CA 1
ATOM 5665 C C . GLY C 2 366 ? 249.194 205.820 226.464 1.00 206.38 366 GLY D C 1
ATOM 5666 O O . GLY C 2 366 ? 250.315 205.522 226.877 1.00 206.38 366 GLY D O 1
ATOM 5667 N N . MET C 2 367 ? 248.481 206.819 226.985 1.00 211.60 367 MET D N 1
ATOM 5668 C CA . MET C 2 367 ? 249.012 207.649 228.063 1.00 211.60 367 MET D CA 1
ATOM 5669 C C . MET C 2 367 ? 248.860 207.082 229.472 1.00 211.60 367 MET D C 1
ATOM 5670 O O . MET C 2 367 ? 249.453 207.623 230.407 1.00 211.60 367 MET D O 1
ATOM 5675 N N . VAL C 2 368 ? 248.093 206.012 229.645 1.00 203.63 368 VAL D N 1
ATOM 5676 C CA . VAL C 2 368 ? 247.949 205.448 230.981 1.00 203.63 368 VAL D CA 1
ATOM 5677 C C . VAL C 2 368 ? 249.156 204.713 231.510 1.00 203.63 368 VAL D C 1
ATOM 5678 O O . VAL C 2 368 ? 249.755 203.875 230.836 1.00 203.63 368 VAL D O 1
ATOM 5682 N N . SER C 2 369 ? 249.482 205.034 232.752 1.00 188.19 369 SER D N 1
ATOM 5683 C CA . SER C 2 369 ? 250.560 204.410 233.479 1.00 188.19 369 SER D CA 1
ATOM 5684 C C . SER C 2 369 ? 250.164 204.333 234.924 1.00 188.19 369 SER D C 1
ATOM 5685 O O . SER C 2 369 ? 249.119 204.842 235.321 1.00 188.19 369 SER D O 1
ATOM 5688 N N . LYS C 2 370 ? 251.023 203.734 235.725 1.00 186.56 370 LYS D N 1
ATOM 5689 C CA . LYS C 2 370 ? 250.802 203.618 237.154 1.00 186.56 370 LYS D CA 1
ATOM 5690 C C . LYS C 2 370 ? 250.732 204.972 237.835 1.00 186.56 370 LYS D C 1
ATOM 5691 O O . LYS C 2 370 ? 250.213 205.089 238.943 1.00 186.56 370 LYS D O 1
ATOM 5697 N N . LYS C 2 371 ? 251.256 206.001 237.177 1.00 182.22 371 LYS D N 1
ATOM 5698 C CA . LYS C 2 371 ? 251.280 207.320 237.744 1.00 182.22 371 LYS D CA 1
ATOM 5699 C C . LYS C 2 371 ? 250.052 208.127 237.377 1.00 182.22 371 LYS D C 1
ATOM 5700 O O . LYS C 2 371 ? 249.941 209.286 237.772 1.00 182.22 371 LYS D O 1
ATOM 5706 N N . ASN C 2 372 ? 249.123 207.539 236.633 1.00 189.55 372 ASN D N 1
ATOM 5707 C CA . ASN C 2 372 ? 247.940 208.292 236.274 1.00 189.55 372 ASN D CA 1
ATOM 5708 C C . ASN C 2 372 ? 246.751 207.425 235.923 1.00 189.55 372 ASN D C 1
ATOM 5709 O O . ASN C 2 372 ? 245.720 207.950 235.513 1.00 189.55 372 ASN D O 1
ATOM 5714 N N . LEU C 2 373 ? 246.866 206.117 236.111 1.00 195.06 373 LEU D N 1
ATOM 5715 C CA . LEU C 2 373 ? 245.762 205.229 235.810 1.00 195.06 373 LEU D CA 1
ATOM 5716 C C . LEU C 2 373 ? 244.511 205.560 236.530 1.00 195.06 373 LEU D C 1
ATOM 5717 O O . LEU C 2 373 ? 243.471 205.777 235.918 1.00 195.06 373 LEU D O 1
ATOM 5722 N N . MET C 2 374 ? 244.610 205.566 237.841 1.00 194.46 374 MET D N 1
ATOM 5723 C CA . MET C 2 374 ? 243.461 205.730 238.686 1.00 194.46 374 MET D CA 1
ATOM 5724 C C . MET C 2 374 ? 242.812 207.062 238.450 1.00 194.46 374 MET D C 1
ATOM 5725 O O . MET C 2 374 ? 241.589 207.167 238.431 1.00 194.46 374 MET D O 1
ATOM 5730 N N . GLU C 2 375 ? 243.633 208.071 238.236 1.00 190.90 375 GLU D N 1
ATOM 5731 C CA . GLU C 2 375 ? 243.160 209.410 237.989 1.00 190.90 375 GLU D CA 1
ATOM 5732 C C . GLU C 2 375 ? 242.389 209.479 236.687 1.00 190.90 375 GLU D C 1
ATOM 5733 O O . GLU C 2 375 ? 241.284 210.026 236.633 1.00 190.90 375 GLU D O 1
ATOM 5739 N N . ILE C 2 376 ? 242.959 208.889 235.645 1.00 187.50 376 ILE D N 1
ATOM 5740 C CA . ILE C 2 376 ? 242.305 208.857 234.360 1.00 187.50 376 ILE D CA 1
ATOM 5741 C C . ILE C 2 376 ? 241.025 208.078 234.450 1.00 187.50 376 ILE D C 1
ATOM 5742 O O . ILE C 2 376 ? 240.011 208.524 233.931 1.00 187.50 376 ILE D O 1
ATOM 5747 N N . VAL C 2 377 ? 241.060 206.940 235.135 1.00 187.01 377 VAL D N 1
ATOM 5748 C CA . VAL C 2 377 ? 239.872 206.133 235.325 1.00 187.01 377 VAL D CA 1
ATOM 5749 C C . VAL C 2 377 ? 238.780 206.901 236.006 1.00 187.01 377 VAL D C 1
ATOM 5750 O O . VAL C 2 377 ? 237.632 206.824 235.589 1.00 187.01 377 VAL D O 1
ATOM 5754 N N . LYS C 2 378 ? 239.114 207.667 237.032 1.00 181.66 378 LYS D N 1
ATOM 5755 C CA . LYS C 2 378 ? 238.104 208.469 237.696 1.00 181.66 378 LYS D CA 1
ATOM 5756 C C . LYS C 2 378 ? 237.435 209.407 236.709 1.00 181.66 378 LYS D C 1
ATOM 5757 O O . LYS C 2 378 ? 236.224 209.627 236.776 1.00 181.66 378 LYS D O 1
ATOM 5763 N N . LYS C 2 379 ? 238.209 209.919 235.762 1.00 187.91 379 LYS D N 1
ATOM 5764 C CA . LYS C 2 379 ? 237.656 210.802 234.762 1.00 187.91 379 LYS D CA 1
ATOM 5765 C C . LYS C 2 379 ? 236.915 210.017 233.694 1.00 187.91 379 LYS D C 1
ATOM 5766 O O . LYS C 2 379 ? 235.906 210.484 233.170 1.00 187.91 379 LYS D O 1
ATOM 5772 N N . LEU C 2 380 ? 237.382 208.810 233.399 1.00 185.44 380 LEU D N 1
ATOM 5773 C CA . LEU C 2 380 ? 236.702 207.972 232.435 1.00 185.44 380 LEU D CA 1
ATOM 5774 C C . LEU C 2 380 ? 235.351 207.605 232.962 1.00 185.44 380 LEU D C 1
ATOM 5775 O O . LEU C 2 380 ? 234.370 207.594 232.221 1.00 185.44 380 LEU D O 1
ATOM 5780 N N . MET C 2 381 ? 235.303 207.332 234.258 1.00 191.47 381 MET D N 1
ATOM 5781 C CA . MET C 2 381 ? 234.071 207.000 234.910 1.00 191.47 381 MET D CA 1
ATOM 5782 C C . MET C 2 381 ? 233.180 208.186 234.909 1.00 191.47 381 MET D C 1
ATOM 5783 O O . MET C 2 381 ? 232.014 208.084 234.557 1.00 191.47 381 MET D O 1
ATOM 5788 N N . THR C 2 382 ? 233.740 209.337 235.242 1.00 193.00 382 THR D N 1
ATOM 5789 C CA . THR C 2 382 ? 232.978 210.558 235.223 1.00 193.00 382 THR D CA 1
ATOM 5790 C C . THR C 2 382 ? 232.295 210.713 233.884 1.00 193.00 382 THR D C 1
ATOM 5791 O O . THR C 2 382 ? 231.115 211.065 233.819 1.00 193.00 382 THR D O 1
ATOM 5795 N N . HIS C 2 383 ? 233.036 210.437 232.814 1.00 202.97 383 HIS D N 1
ATOM 5796 C CA . HIS C 2 383 ? 232.476 210.572 231.499 1.00 202.97 383 HIS D CA 1
ATOM 5797 C C . HIS C 2 383 ? 231.388 209.550 231.248 1.00 202.97 383 HIS D C 1
ATOM 5798 O O . HIS C 2 383 ? 230.303 209.935 230.837 1.00 202.97 383 HIS D O 1
ATOM 5805 N N . VAL C 2 384 ? 231.648 208.256 231.484 1.00 195.09 384 VAL D N 1
ATOM 5806 C CA . VAL C 2 384 ? 230.607 207.257 231.207 1.00 195.09 384 VAL D CA 1
ATOM 5807 C C . VAL C 2 384 ? 229.389 207.456 232.079 1.00 195.09 384 VAL D C 1
ATOM 5808 O O . VAL C 2 384 ? 228.279 207.112 231.674 1.00 195.09 384 VAL D O 1
ATOM 5812 N N . ASP C 2 385 ? 229.578 208.040 233.253 1.00 200.33 385 ASP D N 1
ATOM 5813 C CA . ASP C 2 385 ? 228.465 208.312 234.124 1.00 200.33 385 ASP D CA 1
ATOM 5814 C C . ASP C 2 385 ? 227.549 209.337 233.491 1.00 200.33 385 ASP D C 1
ATOM 5815 O O . ASP C 2 385 ? 226.332 209.153 233.450 1.00 200.33 385 ASP D O 1
ATOM 5820 N N . LYS C 2 386 ? 228.130 210.417 232.982 1.00 201.34 386 LYS D N 1
ATOM 5821 C CA . LYS C 2 386 ? 227.328 211.432 232.323 1.00 201.34 386 LYS D CA 1
ATOM 5822 C C . LYS C 2 386 ? 226.981 211.068 230.877 1.00 201.34 386 LYS D C 1
ATOM 5823 O O . LYS C 2 386 ? 226.052 211.633 230.302 1.00 201.34 386 LYS D O 1
ATOM 5829 N N . ALA C 2 387 ? 227.734 210.140 230.290 1.00 199.14 387 ALA D N 1
ATOM 5830 C CA . ALA C 2 387 ? 227.543 209.745 228.900 1.00 199.14 387 ALA D CA 1
ATOM 5831 C C . ALA C 2 387 ? 226.218 209.062 228.651 1.00 199.14 387 ALA D C 1
ATOM 5832 O O . ALA C 2 387 ? 225.714 208.318 229.492 1.00 199.14 387 ALA D O 1
ATOM 5834 N N . GLU C 2 388 ? 225.691 209.311 227.458 1.00 198.24 388 GLU D N 1
ATOM 5835 C CA . GLU C 2 388 ? 224.453 208.727 226.979 1.00 198.24 388 GLU D CA 1
ATOM 5836 C C . GLU C 2 388 ? 224.725 207.901 225.736 1.00 198.24 388 GLU D C 1
ATOM 5837 O O . GLU C 2 388 ? 225.697 208.147 225.021 1.00 198.24 388 GLU D O 1
ATOM 5843 N N . GLY C 2 389 ? 223.868 206.923 225.481 1.00 197.92 389 GLY D N 1
ATOM 5844 C CA . GLY C 2 389 ? 224.017 206.054 224.320 1.00 197.92 389 GLY D CA 1
ATOM 5845 C C . GLY C 2 389 ? 224.507 204.696 224.770 1.00 197.92 389 GLY D C 1
ATOM 5846 O O . GLY C 2 389 ? 225.623 204.576 225.265 1.00 197.92 389 GLY D O 1
ATOM 5847 N N . THR C 2 390 ? 223.675 203.678 224.596 1.00 200.21 390 THR D N 1
ATOM 5848 C CA . THR C 2 390 ? 223.996 202.333 225.055 1.00 200.21 390 THR D CA 1
ATOM 5849 C C . THR C 2 390 ? 225.269 201.775 224.457 1.00 200.21 390 THR D C 1
ATOM 5850 O O . THR C 2 390 ? 226.121 201.263 225.181 1.00 200.21 390 THR D O 1
ATOM 5854 N N . THR C 2 391 ? 225.400 201.875 223.138 1.00 191.48 391 THR D N 1
ATOM 5855 C CA . THR C 2 391 ? 226.559 201.320 222.465 1.00 191.48 391 THR D CA 1
ATOM 5856 C C . THR C 2 391 ? 227.791 202.135 222.760 1.00 191.48 391 THR D C 1
ATOM 5857 O O . THR C 2 391 ? 228.900 201.604 222.806 1.00 191.48 391 THR D O 1
ATOM 5861 N N . TYR C 2 392 ? 227.588 203.419 223.001 1.00 190.57 392 TYR D N 1
ATOM 5862 C CA . TYR C 2 392 ? 228.675 204.294 223.351 1.00 190.57 392 TYR D CA 1
ATOM 5863 C C . TYR C 2 392 ? 229.198 203.888 224.703 1.00 190.57 392 TYR D C 1
ATOM 5864 O O . TYR C 2 392 ? 230.402 203.736 224.887 1.00 190.57 392 TYR D O 1
ATOM 5873 N N . ARG C 2 393 ? 228.283 203.688 225.639 1.00 185.75 393 ARG D N 1
ATOM 5874 C CA . ARG C 2 393 ? 228.624 203.256 226.973 1.00 185.75 393 ARG D CA 1
ATOM 5875 C C . ARG C 2 393 ? 229.276 201.889 226.961 1.00 185.75 393 ARG D C 1
ATOM 5876 O O . ARG C 2 393 ? 230.238 201.669 227.688 1.00 185.75 393 ARG D O 1
ATOM 5884 N N . ASP C 2 394 ? 228.784 200.976 226.118 1.00 196.52 394 ASP D N 1
ATOM 5885 C CA . ASP C 2 394 ? 229.406 199.662 226.001 1.00 196.52 394 ASP D CA 1
ATOM 5886 C C . ASP C 2 394 ? 230.843 199.802 225.571 1.00 196.52 394 ASP D C 1
ATOM 5887 O O . ASP C 2 394 ? 231.723 199.103 226.078 1.00 196.52 394 ASP D O 1
ATOM 5892 N N . GLU C 2 395 ? 231.084 200.727 224.653 1.00 198.45 395 GLU D N 1
ATOM 5893 C CA . GLU C 2 395 ? 232.424 200.971 224.198 1.00 198.45 395 GLU D CA 1
ATOM 5894 C C . GLU C 2 395 ? 233.243 201.585 225.296 1.00 198.45 395 GLU D C 1
ATOM 5895 O O . GLU C 2 395 ? 234.374 201.169 225.520 1.00 198.45 395 GLU D O 1
ATOM 5901 N N . LEU C 2 396 ? 232.670 202.541 226.014 1.00 190.21 396 LEU D N 1
ATOM 5902 C CA . LEU C 2 396 ? 233.398 203.178 227.089 1.00 190.21 396 LEU D CA 1
ATOM 5903 C C . LEU C 2 396 ? 233.792 202.179 228.129 1.00 190.21 396 LEU D C 1
ATOM 5904 O O . LEU C 2 396 ? 234.927 202.180 228.586 1.00 190.21 396 LEU D O 1
ATOM 5909 N N . LEU C 2 397 ? 232.868 201.298 228.462 1.00 188.68 397 LEU D N 1
ATOM 5910 C CA . LEU C 2 397 ? 233.109 200.256 229.424 1.00 188.68 397 LEU D CA 1
ATOM 5911 C C . LEU C 2 397 ? 234.231 199.384 228.985 1.00 188.68 397 LEU D C 1
ATOM 5912 O O . LEU C 2 397 ? 235.173 199.143 229.738 1.00 188.68 397 LEU D O 1
ATOM 5917 N N . THR C 2 398 ? 234.119 198.906 227.760 1.00 190.09 398 THR D N 1
ATOM 5918 C CA . THR C 2 398 ? 235.105 198.034 227.194 1.00 190.09 398 THR D CA 1
ATOM 5919 C C . THR C 2 398 ? 236.457 198.679 227.251 1.00 190.09 398 THR D C 1
ATOM 5920 O O . THR C 2 398 ? 237.428 198.046 227.650 1.00 190.09 398 THR D O 1
ATOM 5924 N N . LYS C 2 399 ? 236.518 199.945 226.864 1.00 183.06 399 LYS D N 1
ATOM 5925 C CA . LYS C 2 399 ? 237.765 200.665 226.853 1.00 183.06 399 LYS D CA 1
ATOM 5926 C C . LYS C 2 399 ? 238.297 200.854 228.248 1.00 183.06 399 LYS D C 1
ATOM 5927 O O . LYS C 2 399 ? 239.483 200.668 228.470 1.00 183.06 399 LYS D O 1
ATOM 5933 N N . ILE C 2 400 ? 237.435 201.153 229.210 1.00 182.62 400 ILE D N 1
ATOM 5934 C CA . ILE C 2 400 ? 237.906 201.298 230.575 1.00 182.62 400 ILE D CA 1
ATOM 5935 C C . ILE C 2 400 ? 238.537 200.018 231.029 1.00 182.62 400 ILE D C 1
ATOM 5936 O O . ILE C 2 400 ? 239.613 200.023 231.626 1.00 182.62 400 ILE D O 1
ATOM 5941 N N . ILE C 2 401 ? 237.870 198.921 230.730 1.00 189.61 401 ILE D N 1
ATOM 5942 C CA . ILE C 2 401 ? 238.362 197.624 231.090 1.00 189.61 401 ILE D CA 1
ATOM 5943 C C . ILE C 2 401 ? 239.670 197.321 230.410 1.00 189.61 401 ILE D C 1
ATOM 5944 O O . ILE C 2 401 ? 240.617 196.889 231.057 1.00 189.61 401 ILE D O 1
ATOM 5949 N N . ASP C 2 402 ? 239.738 197.549 229.112 1.00 199.56 402 ASP D N 1
ATOM 5950 C CA . ASP C 2 402 ? 240.948 197.263 228.369 1.00 199.56 402 ASP D CA 1
ATOM 5951 C C . ASP C 2 402 ? 242.106 198.109 228.851 1.00 199.56 402 ASP D C 1
ATOM 5952 O O . ASP C 2 402 ? 243.223 197.619 229.015 1.00 199.56 402 ASP D O 1
ATOM 5957 N N . ILE C 2 403 ? 241.826 199.372 229.115 1.00 199.16 403 ILE D N 1
ATOM 5958 C CA . ILE C 2 403 ? 242.819 200.284 229.616 1.00 199.16 403 ILE D CA 1
ATOM 5959 C C . ILE C 2 403 ? 243.360 199.856 230.948 1.00 199.16 403 ILE D C 1
ATOM 5960 O O . ILE C 2 403 ? 244.569 199.880 231.168 1.00 199.16 403 ILE D O 1
ATOM 5965 N N . CYS C 2 404 ? 242.487 199.472 231.858 1.00 193.16 404 CYS D N 1
ATOM 5966 C CA . CYS C 2 404 ? 242.979 199.087 233.157 1.00 193.16 404 CYS D CA 1
ATOM 5967 C C . CYS C 2 404 ? 243.492 197.661 233.201 1.00 193.16 404 CYS D C 1
ATOM 5968 O O . CYS C 2 404 ? 244.304 197.334 234.058 1.00 193.16 404 CYS D O 1
ATOM 5971 N N . SER C 2 405 ? 243.048 196.816 232.278 1.00 194.65 405 SER D N 1
ATOM 5972 C CA . SER C 2 405 ? 243.470 195.426 232.285 1.00 194.65 405 SER D CA 1
ATOM 5973 C C . SER C 2 405 ? 244.680 195.138 231.447 1.00 194.65 405 SER D C 1
ATOM 5974 O O . SER C 2 405 ? 245.294 194.086 231.621 1.00 194.65 405 SER D O 1
ATOM 5977 N N . GLN C 2 406 ? 245.025 196.039 230.536 1.00 196.79 406 GLN D N 1
ATOM 5978 C CA . GLN C 2 406 ? 246.197 195.838 229.701 1.00 196.79 406 GLN D CA 1
ATOM 5979 C C . GLN C 2 406 ? 247.356 195.266 230.500 1.00 196.79 406 GLN D C 1
ATOM 5980 O O . GLN C 2 406 ? 247.698 195.769 231.575 1.00 196.79 406 GLN D O 1
ATOM 5986 N N . SER C 2 407 ? 247.961 194.225 229.935 1.00 200.43 407 SER D N 1
ATOM 5987 C CA . SER C 2 407 ? 249.084 193.514 230.526 1.00 200.43 407 SER D CA 1
ATOM 5988 C C . SER C 2 407 ? 248.827 193.050 231.956 1.00 200.43 407 SER D C 1
ATOM 5989 O O . SER C 2 407 ? 249.611 193.327 232.864 1.00 200.43 407 SER D O 1
ATOM 5992 N N . ASN C 2 408 ? 247.736 192.303 232.128 1.00 197.37 408 ASN D N 1
ATOM 5993 C CA . ASN C 2 408 ? 247.355 191.707 233.406 1.00 197.37 408 ASN D CA 1
ATOM 5994 C C . ASN C 2 408 ? 247.186 192.724 234.512 1.00 197.37 408 ASN D C 1
ATOM 5995 O O . ASN C 2 408 ? 247.667 192.511 235.624 1.00 197.37 408 ASN D O 1
ATOM 6000 N N . TYR C 2 409 ? 246.519 193.829 234.201 1.00 203.81 409 TYR D N 1
ATOM 6001 C CA . TYR C 2 409 ? 246.321 194.916 235.145 1.00 203.81 409 TYR D CA 1
ATOM 6002 C C . TYR C 2 409 ? 247.660 195.485 235.571 1.00 203.81 409 TYR D C 1
ATOM 6003 O O . TYR C 2 409 ? 247.914 195.680 236.762 1.00 203.81 409 TYR D O 1
ATOM 6012 N N . GLN C 2 410 ? 248.509 195.768 234.586 1.00 199.88 410 GLN D N 1
ATOM 6013 C CA . GLN C 2 410 ? 249.869 196.236 234.818 1.00 199.88 410 GLN D CA 1
ATOM 6014 C C . GLN C 2 410 ? 249.998 197.457 235.689 1.00 199.88 410 GLN D C 1
ATOM 6015 O O . GLN C 2 410 ? 250.995 197.611 236.393 1.00 199.88 410 GLN D O 1
ATOM 6021 N N . TYR C 2 411 ? 249.024 198.343 235.635 1.00 197.67 411 TYR D N 1
ATOM 6022 C CA . TYR C 2 411 ? 249.144 199.569 236.383 1.00 197.67 411 TYR D CA 1
ATOM 6023 C C . TYR C 2 411 ? 248.253 199.622 237.617 1.00 197.67 411 TYR D C 1
ATOM 6024 O O . TYR C 2 411 ? 248.081 200.691 238.203 1.00 197.67 411 TYR D O 1
ATOM 6033 N N . ILE C 2 412 ? 247.702 198.485 238.039 1.00 199.95 412 ILE D N 1
ATOM 6034 C CA . ILE C 2 412 ? 246.899 198.500 239.251 1.00 199.95 412 ILE D CA 1
ATOM 6035 C C . ILE C 2 412 ? 247.632 197.857 240.384 1.00 199.95 412 ILE D C 1
ATOM 6036 O O . ILE C 2 412 ? 248.012 196.690 240.311 1.00 199.95 412 ILE D O 1
ATOM 6041 N N . THR C 2 413 ? 247.816 198.618 241.445 1.00 200.09 413 THR D N 1
ATOM 6042 C CA . THR C 2 413 ? 248.439 198.096 242.639 1.00 200.09 413 THR D CA 1
ATOM 6043 C C . THR C 2 413 ? 247.385 197.957 243.714 1.00 200.09 413 THR D C 1
ATOM 6044 O O . THR C 2 413 ? 247.486 197.108 244.599 1.00 200.09 413 THR D O 1
ATOM 6048 N N . ASN C 2 414 ? 246.354 198.784 243.619 1.00 197.90 414 ASN D N 1
ATOM 6049 C CA . ASN C 2 414 ? 245.261 198.731 244.558 1.00 197.90 414 ASN D CA 1
ATOM 6050 C C . ASN C 2 414 ? 244.060 198.056 243.932 1.00 197.90 414 ASN D C 1
ATOM 6051 O O . ASN C 2 414 ? 243.221 198.704 243.307 1.00 197.90 414 ASN D O 1
ATOM 6056 N N . PHE C 2 415 ? 243.971 196.752 244.104 1.00 193.39 415 PHE D N 1
ATOM 6057 C CA . PHE C 2 415 ? 242.863 196.025 243.539 1.00 193.39 415 PHE D CA 1
ATOM 6058 C C . PHE C 2 415 ? 241.607 196.189 244.344 1.00 193.39 415 PHE D C 1
ATOM 6059 O O . PHE C 2 415 ? 240.517 196.001 243.817 1.00 193.39 415 PHE D O 1
ATOM 6067 N N . GLU C 2 416 ? 241.745 196.557 245.615 1.00 206.08 416 GLU D N 1
ATOM 6068 C CA . GLU C 2 416 ? 240.581 196.859 246.432 1.00 206.08 416 GLU D CA 1
ATOM 6069 C C . GLU C 2 416 ? 239.825 197.974 245.742 1.00 206.08 416 GLU D C 1
ATOM 6070 O O . GLU C 2 416 ? 238.608 197.901 245.547 1.00 206.08 416 GLU D O 1
ATOM 6076 N N . TRP C 2 417 ? 240.584 198.993 245.350 1.00 202.76 417 TRP D N 1
ATOM 6077 C CA . TRP C 2 417 ? 240.073 200.106 244.590 1.00 202.76 417 TRP D CA 1
ATOM 6078 C C . TRP C 2 417 ? 239.474 199.612 243.311 1.00 202.76 417 TRP D C 1
ATOM 6079 O O . TRP C 2 417 ? 238.312 199.895 243.031 1.00 202.76 417 TRP D O 1
ATOM 6090 N N . TYR C 2 418 ? 240.233 198.819 242.571 1.00 193.03 418 TYR D N 1
ATOM 6091 C CA . TYR C 2 418 ? 239.768 198.313 241.300 1.00 193.03 418 TYR D CA 1
ATOM 6092 C C . TYR C 2 418 ? 238.440 197.637 241.372 1.00 193.03 418 TYR D C 1
ATOM 6093 O O . TYR C 2 418 ? 237.570 197.895 240.546 1.00 193.03 418 TYR D O 1
ATOM 6102 N N . ILE C 2 419 ? 238.286 196.741 242.318 1.00 188.49 419 ILE D N 1
ATOM 6103 C CA . ILE C 2 419 ? 237.035 196.057 242.444 1.00 188.49 419 ILE D CA 1
ATOM 6104 C C . ILE C 2 419 ? 235.927 197.002 242.776 1.00 188.49 419 ILE D C 1
ATOM 6105 O O . ILE C 2 419 ? 234.854 196.885 242.205 1.00 188.49 419 ILE D O 1
ATOM 6110 N N . SER C 2 420 ? 236.154 197.952 243.678 1.00 185.90 420 SER D N 1
ATOM 6111 C CA . SER C 2 420 ? 235.077 198.878 243.982 1.00 185.90 420 SER D CA 1
ATOM 6112 C C . SER C 2 420 ? 234.701 199.668 242.740 1.00 185.90 420 SER D C 1
ATOM 6113 O O . SER C 2 420 ? 233.536 200.021 242.558 1.00 185.90 420 SER D O 1
ATOM 6116 N N . ILE C 2 421 ? 235.666 199.879 241.851 1.00 188.66 421 ILE D N 1
ATOM 6117 C CA . ILE C 2 421 ? 235.382 200.542 240.602 1.00 188.66 421 ILE D CA 1
ATOM 6118 C C . ILE C 2 421 ? 234.561 199.642 239.746 1.00 188.66 421 ILE D C 1
ATOM 6119 O O . ILE C 2 421 ? 233.573 200.069 239.154 1.00 188.66 421 ILE D O 1
ATOM 6124 N N . LEU C 2 422 ? 234.954 198.386 239.703 1.00 186.84 422 LEU D N 1
ATOM 6125 C CA . LEU C 2 422 ? 234.269 197.391 238.929 1.00 186.84 422 LEU D CA 1
ATOM 6126 C C . LEU C 2 422 ? 232.831 197.285 239.416 1.00 186.84 422 LEU D C 1
ATOM 6127 O O . LEU C 2 422 ? 231.910 197.159 238.619 1.00 186.84 422 LEU D O 1
ATOM 6132 N N . VAL C 2 423 ? 232.641 197.389 240.731 1.00 189.05 423 VAL D N 1
ATOM 6133 C CA . VAL C 2 423 ? 231.314 197.401 241.306 1.00 189.05 423 VAL D CA 1
ATOM 6134 C C . VAL C 2 423 ? 230.545 198.586 240.794 1.00 189.05 423 VAL D C 1
ATOM 6135 O O . VAL C 2 423 ? 229.383 198.469 240.418 1.00 189.05 423 VAL D O 1
ATOM 6139 N N . GLU C 2 424 ? 231.182 199.736 240.723 1.00 193.92 424 GLU D N 1
ATOM 6140 C CA . GLU C 2 424 ? 230.481 200.867 240.162 1.00 193.92 424 GLU D CA 1
ATOM 6141 C C . GLU C 2 424 ? 230.154 200.611 238.701 1.00 193.92 424 GLU D C 1
ATOM 6142 O O . GLU C 2 424 ? 229.101 201.014 238.219 1.00 193.92 424 GLU D O 1
ATOM 6148 N N . LEU C 2 425 ? 231.012 199.883 238.005 1.00 188.75 425 LEU D N 1
ATOM 6149 C CA . LEU C 2 425 ? 230.738 199.559 236.623 1.00 188.75 425 LEU D CA 1
ATOM 6150 C C . LEU C 2 425 ? 229.539 198.609 236.505 1.00 188.75 425 LEU D C 1
ATOM 6151 O O . LEU C 2 425 ? 228.827 198.641 235.504 1.00 188.75 425 LEU D O 1
ATOM 6156 N N . THR C 2 426 ? 229.258 197.801 237.542 1.00 196.63 426 THR D N 1
ATOM 6157 C CA . THR C 2 426 ? 228.090 196.912 237.486 1.00 196.63 426 THR D CA 1
ATOM 6158 C C . THR C 2 426 ? 226.804 197.715 237.564 1.00 196.63 426 THR D C 1
ATOM 6159 O O . THR C 2 426 ? 225.725 197.183 237.310 1.00 196.63 426 THR D O 1
ATOM 6163 N N . ARG C 2 427 ? 226.902 198.995 237.913 1.00 194.51 427 ARG D N 1
ATOM 6164 C CA . ARG C 2 427 ? 225.739 199.835 238.033 1.00 194.51 427 ARG D CA 1
ATOM 6165 C C . ARG C 2 427 ? 225.374 200.453 236.695 1.00 194.51 427 ARG D C 1
ATOM 6166 O O . ARG C 2 427 ? 224.399 201.198 236.598 1.00 194.51 427 ARG D O 1
ATOM 6174 N N . LEU C 2 428 ? 226.129 200.126 235.646 1.00 198.20 428 LEU D N 1
ATOM 6175 C CA . LEU C 2 428 ? 225.859 200.661 234.327 1.00 198.20 428 LEU D CA 1
ATOM 6176 C C . LEU C 2 428 ? 224.721 199.896 233.668 1.00 198.20 428 LEU D C 1
ATOM 6177 O O . LEU C 2 428 ? 224.931 199.047 232.798 1.00 198.20 428 LEU D O 1
ATOM 6182 N N . GLU C 2 429 ? 223.519 200.214 234.118 1.00 197.62 429 GLU D N 1
ATOM 6183 C CA . GLU C 2 429 ? 222.296 199.588 233.674 1.00 197.62 429 GLU D CA 1
ATOM 6184 C C . GLU C 2 429 ? 222.111 199.591 232.177 1.00 197.62 429 GLU D C 1
ATOM 6185 O O . GLU C 2 429 ? 222.193 200.635 231.531 1.00 197.62 429 GLU D O 1
ATOM 6191 N N . GLY C 2 430 ? 221.821 198.417 231.634 1.00 185.21 430 GLY D N 1
ATOM 6192 C CA . GLY C 2 430 ? 221.556 198.266 230.217 1.00 185.21 430 GLY D CA 1
ATOM 6193 C C . GLY C 2 430 ? 222.750 197.779 229.407 1.00 185.21 430 GLY D C 1
ATOM 6194 O O . GLY C 2 430 ? 222.590 197.455 228.231 1.00 185.21 430 GLY D O 1
ATOM 6195 N N . THR C 2 431 ? 223.940 197.718 230.013 1.00 194.08 431 THR D N 1
ATOM 6196 C CA . THR C 2 431 ? 225.107 197.259 229.260 1.00 194.08 431 THR D CA 1
ATOM 6197 C C . THR C 2 431 ? 224.986 195.849 228.748 1.00 194.08 431 THR D C 1
ATOM 6198 O O . THR C 2 431 ? 224.452 194.963 229.415 1.00 194.08 431 THR D O 1
ATOM 6202 N N . ARG C 2 432 ? 225.531 195.640 227.563 1.00 188.41 432 ARG D N 1
ATOM 6203 C CA . ARG C 2 432 ? 225.537 194.327 226.946 1.00 188.41 432 ARG D CA 1
ATOM 6204 C C . ARG C 2 432 ? 226.801 193.554 227.273 1.00 188.41 432 ARG D C 1
ATOM 6205 O O . ARG C 2 432 ? 227.033 192.485 226.711 1.00 188.41 432 ARG D O 1
ATOM 6213 N N . HIS C 2 433 ? 227.639 194.101 228.150 1.00 188.46 433 HIS D N 1
ATOM 6214 C CA . HIS C 2 433 ? 228.866 193.423 228.499 1.00 188.46 433 HIS D CA 1
ATOM 6215 C C . HIS C 2 433 ? 228.994 193.202 229.992 1.00 188.46 433 HIS D C 1
ATOM 6216 O O . HIS C 2 433 ? 230.063 193.384 230.575 1.00 188.46 433 HIS D O 1
ATOM 6223 N N . GLY C 2 434 ? 227.901 192.780 230.607 1.00 199.57 434 GLY D N 1
ATOM 6224 C CA . GLY C 2 434 ? 227.912 192.475 232.019 1.00 199.57 434 GLY D CA 1
ATOM 6225 C C . GLY C 2 434 ? 228.730 191.224 232.248 1.00 199.57 434 GLY D C 1
ATOM 6226 O O . GLY C 2 434 ? 229.412 191.104 233.260 1.00 199.57 434 GLY D O 1
ATOM 6227 N N . HIS C 2 435 ? 228.671 190.291 231.299 1.00 195.06 435 HIS D N 1
ATOM 6228 C CA . HIS C 2 435 ? 229.472 189.077 231.400 1.00 195.06 435 HIS D CA 1
ATOM 6229 C C . HIS C 2 435 ? 230.947 189.385 231.321 1.00 195.06 435 HIS D C 1
ATOM 6230 O O . HIS C 2 435 ? 231.764 188.657 231.877 1.00 195.06 435 HIS D O 1
ATOM 6237 N N . LEU C 2 436 ? 231.285 190.482 230.652 1.00 184.65 436 LEU D N 1
ATOM 6238 C CA . LEU C 2 436 ? 232.653 190.912 230.557 1.00 184.65 436 LEU D CA 1
ATOM 6239 C C . LEU C 2 436 ? 233.075 191.338 231.928 1.00 184.65 436 LEU D C 1
ATOM 6240 O O . LEU C 2 436 ? 234.114 190.910 232.426 1.00 184.65 436 LEU D O 1
ATOM 6245 N N . ILE C 2 437 ? 232.230 192.145 232.557 1.00 187.94 437 ILE D N 1
ATOM 6246 C CA . ILE C 2 437 ? 232.477 192.588 233.911 1.00 187.94 437 ILE D CA 1
ATOM 6247 C C . ILE C 2 437 ? 232.604 191.413 234.851 1.00 187.94 437 ILE D C 1
ATOM 6248 O O . ILE C 2 437 ? 233.529 191.363 235.658 1.00 187.94 437 ILE D O 1
ATOM 6253 N N . ALA C 2 438 ? 231.688 190.462 234.729 1.00 187.74 438 ALA D N 1
ATOM 6254 C CA . ALA C 2 438 ? 231.690 189.278 235.559 1.00 187.74 438 ALA D CA 1
ATOM 6255 C C . ALA C 2 438 ? 232.988 188.518 235.409 1.00 187.74 438 ALA D C 1
ATOM 6256 O O . ALA C 2 438 ? 233.548 188.033 236.390 1.00 187.74 438 ALA D O 1
ATOM 6258 N N . ALA C 2 439 ? 233.484 188.416 234.185 1.00 181.79 439 ALA D N 1
ATOM 6259 C CA . ALA C 2 439 ? 234.761 187.776 233.962 1.00 181.79 439 ALA D CA 1
ATOM 6260 C C . ALA C 2 439 ? 235.866 188.505 234.699 1.00 181.79 439 ALA D C 1
ATOM 6261 O O . ALA C 2 439 ? 236.744 187.869 235.280 1.00 181.79 439 ALA D O 1
ATOM 6263 N N . GLN C 2 440 ? 235.809 189.834 234.704 1.00 177.45 440 GLN D N 1
ATOM 6264 C CA . GLN C 2 440 ? 236.842 190.603 235.370 1.00 177.45 440 GLN D CA 1
ATOM 6265 C C . GLN C 2 440 ? 236.756 190.388 236.867 1.00 177.45 440 GLN D C 1
ATOM 6266 O O . GLN C 2 440 ? 237.778 190.281 237.548 1.00 177.45 440 GLN D O 1
ATOM 6272 N N . MET C 2 441 ? 235.525 190.279 237.367 1.00 187.74 441 MET D N 1
ATOM 6273 C CA . MET C 2 441 ? 235.287 190.067 238.780 1.00 187.74 441 MET D CA 1
ATOM 6274 C C . MET C 2 441 ? 235.959 188.807 239.226 1.00 187.74 441 MET D C 1
ATOM 6275 O O . MET C 2 441 ? 236.698 188.798 240.213 1.00 187.74 441 MET D O 1
ATOM 6280 N N . LEU C 2 442 ? 235.717 187.744 238.482 1.00 178.33 442 LEU D N 1
ATOM 6281 C CA . LEU C 2 442 ? 236.281 186.467 238.813 1.00 178.33 442 LEU D CA 1
ATOM 6282 C C . LEU C 2 442 ? 237.772 186.458 238.660 1.00 178.33 442 LEU D C 1
ATOM 6283 O O . LEU C 2 442 ? 238.475 185.923 239.506 1.00 178.33 442 LEU D O 1
ATOM 6288 N N . ASP C 2 443 ? 238.273 187.083 237.608 1.00 184.91 443 ASP D N 1
ATOM 6289 C CA . ASP C 2 443 ? 239.698 187.052 237.375 1.00 184.91 443 ASP D CA 1
ATOM 6290 C C . ASP C 2 443 ? 240.475 187.632 238.530 1.00 184.91 443 ASP D C 1
ATOM 6291 O O . ASP C 2 443 ? 241.438 187.029 238.998 1.00 184.91 443 ASP D O 1
ATOM 6296 N N . VAL C 2 444 ? 240.060 188.795 239.000 1.00 185.18 444 VAL D N 1
ATOM 6297 C CA . VAL C 2 444 ? 240.766 189.423 240.096 1.00 185.18 444 VAL D CA 1
ATOM 6298 C C . VAL C 2 444 ? 240.527 188.745 241.404 1.00 185.18 444 VAL D C 1
ATOM 6299 O O . VAL C 2 444 ? 241.460 188.515 242.161 1.00 185.18 444 VAL D O 1
ATOM 6303 N N . ALA C 2 445 ? 239.287 188.422 241.705 1.00 186.49 445 ALA D N 1
ATOM 6304 C CA . ALA C 2 445 ? 239.028 187.792 242.980 1.00 186.49 445 ALA D CA 1
ATOM 6305 C C . ALA C 2 445 ? 239.807 186.485 243.101 1.00 186.49 445 ALA D C 1
ATOM 6306 O O . ALA C 2 445 ? 240.350 186.175 244.164 1.00 186.49 445 ALA D O 1
ATOM 6308 N N . ILE C 2 446 ? 239.893 185.744 242.005 1.00 185.44 446 ILE D N 1
ATOM 6309 C CA . ILE C 2 446 ? 240.652 184.517 241.991 1.00 185.44 446 ILE D CA 1
ATOM 6310 C C . ILE C 2 446 ? 242.146 184.777 242.086 1.00 185.44 446 ILE D C 1
ATOM 6311 O O . ILE C 2 446 ? 242.839 184.145 242.880 1.00 185.44 446 ILE D O 1
ATOM 6316 N N . ARG C 2 447 ? 242.659 185.695 241.282 1.00 184.73 447 ARG D N 1
ATOM 6317 C CA . ARG C 2 447 ? 244.091 185.932 241.291 1.00 184.73 447 ARG D CA 1
ATOM 6318 C C . ARG C 2 447 ? 244.598 186.672 242.524 1.00 184.73 447 ARG D C 1
ATOM 6319 O O . ARG C 2 447 ? 245.611 186.288 243.112 1.00 184.73 447 ARG D O 1
ATOM 6327 N N . VAL C 2 448 ? 243.898 187.715 242.946 1.00 183.24 448 VAL D N 1
ATOM 6328 C CA . VAL C 2 448 ? 244.381 188.510 244.067 1.00 183.24 448 VAL D CA 1
ATOM 6329 C C . VAL C 2 448 ? 243.828 188.037 245.393 1.00 183.24 448 VAL D C 1
ATOM 6330 O O . VAL C 2 448 ? 242.922 188.645 245.970 1.00 183.24 448 VAL D O 1
ATOM 6334 N N . LYS C 2 449 ? 244.441 186.972 245.883 1.00 167.77 449 LYS D N 1
ATOM 6335 C CA . LYS C 2 449 ? 244.096 186.330 247.142 1.00 167.77 449 LYS D CA 1
ATOM 6336 C C . LYS C 2 449 ? 243.984 187.285 248.315 1.00 167.77 449 LYS D C 1
ATOM 6337 O O . LYS C 2 449 ? 243.095 187.151 249.160 1.00 167.77 449 LYS D O 1
ATOM 6343 N N . ALA C 2 450 ? 244.880 188.253 248.363 1.00 168.62 450 ALA D N 1
ATOM 6344 C CA . ALA C 2 450 ? 244.975 189.182 249.467 1.00 168.62 450 ALA D CA 1
ATOM 6345 C C . ALA C 2 450 ? 243.689 189.930 249.768 1.00 168.62 450 ALA D C 1
ATOM 6346 O O . ALA C 2 450 ? 243.439 190.270 250.923 1.00 168.62 450 ALA D O 1
ATOM 6348 N N . ILE C 2 451 ? 242.880 190.221 248.763 1.00 172.31 451 ILE D N 1
ATOM 6349 C CA . ILE C 2 451 ? 241.689 190.999 249.038 1.00 172.31 451 ILE D CA 1
ATOM 6350 C C . ILE C 2 451 ? 240.438 190.215 248.817 1.00 172.31 451 ILE D C 1
ATOM 6351 O O . ILE C 2 451 ? 239.384 190.805 248.595 1.00 172.31 451 ILE D O 1
ATOM 6356 N N . ARG C 2 452 ? 240.528 188.895 248.852 1.00 191.38 452 ARG D N 1
ATOM 6357 C CA . ARG C 2 452 ? 239.331 188.116 248.634 1.00 191.38 452 ARG D CA 1
ATOM 6358 C C . ARG C 2 452 ? 238.258 188.411 249.659 1.00 191.38 452 ARG D C 1
ATOM 6359 O O . ARG C 2 452 ? 237.090 188.482 249.300 1.00 191.38 452 ARG D O 1
ATOM 6367 N N . LYS C 2 453 ? 238.632 188.622 250.917 1.00 192.93 453 LYS D N 1
ATOM 6368 C CA . LYS C 2 453 ? 237.639 188.945 251.934 1.00 192.93 453 LYS D CA 1
ATOM 6369 C C . LYS C 2 453 ? 236.847 190.178 251.537 1.00 192.93 453 LYS D C 1
ATOM 6370 O O . LYS C 2 453 ? 235.623 190.219 251.696 1.00 192.93 453 LYS D O 1
ATOM 6376 N N . PHE C 2 454 ? 237.552 191.179 251.026 1.00 187.36 454 PHE D N 1
ATOM 6377 C CA . PHE C 2 454 ? 236.926 192.384 250.535 1.00 187.36 454 PHE D CA 1
ATOM 6378 C C . PHE C 2 454 ? 235.967 192.055 249.423 1.00 187.36 454 PHE D C 1
ATOM 6379 O O . PHE C 2 454 ? 234.800 192.438 249.471 1.00 187.36 454 PHE D O 1
ATOM 6387 N N . ALA C 2 455 ? 236.460 191.321 248.431 1.00 188.38 455 ALA D N 1
ATOM 6388 C CA . ALA C 2 455 ? 235.656 190.970 247.282 1.00 188.38 455 ALA D CA 1
ATOM 6389 C C . ALA C 2 455 ? 234.405 190.244 247.702 1.00 188.38 455 ALA D C 1
ATOM 6390 O O . ALA C 2 455 ? 233.330 190.515 247.176 1.00 188.38 455 ALA D O 1
ATOM 6392 N N . VAL C 2 456 ? 234.535 189.352 248.671 1.00 200.46 456 VAL D N 1
ATOM 6393 C CA . VAL C 2 456 ? 233.403 188.618 249.178 1.00 200.46 456 VAL D CA 1
ATOM 6394 C C . VAL C 2 456 ? 232.372 189.545 249.759 1.00 200.46 456 VAL D C 1
ATOM 6395 O O . VAL C 2 456 ? 231.188 189.411 249.461 1.00 200.46 456 VAL D O 1
ATOM 6399 N N . SER C 2 457 ? 232.808 190.498 250.577 1.00 195.65 457 SER D N 1
ATOM 6400 C CA . SER C 2 457 ? 231.848 191.405 251.177 1.00 195.65 457 SER D CA 1
ATOM 6401 C C . SER C 2 457 ? 231.145 192.250 250.140 1.00 195.65 457 SER D C 1
ATOM 6402 O O . SER C 2 457 ? 229.954 192.543 250.276 1.00 195.65 457 SER D O 1
ATOM 6405 N N . GLN C 2 458 ? 231.841 192.572 249.064 1.00 200.45 458 GLN D N 1
ATOM 6406 C CA . GLN C 2 458 ? 231.239 193.418 248.064 1.00 200.45 458 GLN D CA 1
ATOM 6407 C C . GLN C 2 458 ? 230.309 192.621 247.203 1.00 200.45 458 GLN D C 1
ATOM 6408 O O . GLN C 2 458 ? 229.243 193.096 246.821 1.00 200.45 458 GLN D O 1
ATOM 6414 N N . MET C 2 459 ? 230.685 191.394 246.925 1.00 206.70 459 MET D N 1
ATOM 6415 C CA . MET C 2 459 ? 229.843 190.550 246.132 1.00 206.70 459 MET D CA 1
ATOM 6416 C C . MET C 2 459 ? 228.632 190.118 246.904 1.00 206.70 459 MET D C 1
ATOM 6417 O O . MET C 2 459 ? 227.568 189.956 246.318 1.00 206.70 459 MET D O 1
ATOM 6422 N N . SER C 2 460 ? 228.756 189.965 248.219 1.00 214.27 460 SER D N 1
ATOM 6423 C CA . SER C 2 460 ? 227.587 189.615 248.996 1.00 214.27 460 SER D CA 1
ATOM 6424 C C . SER C 2 460 ? 226.599 190.755 248.951 1.00 214.27 460 SER D C 1
ATOM 6425 O O . SER C 2 460 ? 225.390 190.535 248.896 1.00 214.27 460 SER D O 1
ATOM 6428 N N . ALA C 2 461 ? 227.120 191.981 248.899 1.00 219.27 461 ALA D N 1
ATOM 6429 C CA . ALA C 2 461 ? 226.267 193.135 248.747 1.00 219.27 461 ALA D CA 1
ATOM 6430 C C . ALA C 2 461 ? 225.595 193.083 247.388 1.00 219.27 461 ALA D C 1
ATOM 6431 O O . ALA C 2 461 ? 224.402 193.364 247.274 1.00 219.27 461 ALA D O 1
ATOM 6433 N N . LEU C 2 462 ? 226.354 192.679 246.366 1.00 218.30 462 LEU D N 1
ATOM 6434 C CA . LEU C 2 462 ? 225.804 192.550 245.029 1.00 218.30 462 LEU D CA 1
ATOM 6435 C C . LEU C 2 462 ? 224.713 191.502 245.002 1.00 218.30 462 LEU D C 1
ATOM 6436 O O . LEU C 2 462 ? 223.677 191.688 244.359 1.00 218.30 462 LEU D O 1
ATOM 6441 N N . LEU C 2 463 ? 224.913 190.425 245.745 1.00 221.07 463 LEU D N 1
ATOM 6442 C CA . LEU C 2 463 ? 223.912 189.392 245.826 1.00 221.07 463 LEU D CA 1
ATOM 6443 C C . LEU C 2 463 ? 222.658 189.902 246.518 1.00 221.07 463 LEU D C 1
ATOM 6444 O O . LEU C 2 463 ? 221.549 189.589 246.093 1.00 221.07 463 LEU D O 1
ATOM 6449 N N . ASP C 2 464 ? 222.800 190.741 247.537 1.00 231.37 464 ASP D N 1
ATOM 6450 C CA . ASP C 2 464 ? 221.602 191.314 248.138 1.00 231.37 464 ASP D CA 1
ATOM 6451 C C . ASP C 2 464 ? 220.891 192.222 247.138 1.00 231.37 464 ASP D C 1
ATOM 6452 O O . ASP C 2 464 ? 219.659 192.189 247.016 1.00 231.37 464 ASP D O 1
ATOM 6457 N N . SER C 2 465 ? 221.681 192.959 246.349 1.00 243.43 465 SER D N 1
ATOM 6458 C CA . SER C 2 465 ? 221.169 193.848 245.314 1.00 243.43 465 SER D CA 1
ATOM 6459 C C . SER C 2 465 ? 220.600 193.109 244.108 1.00 243.43 465 SER D C 1
ATOM 6460 O O . SER C 2 465 ? 220.116 193.756 243.180 1.00 243.43 465 SER D O 1
ATOM 6463 N N . ALA C 2 466 ? 220.647 191.767 244.117 1.00 251.92 466 ALA D N 1
ATOM 6464 C CA . ALA C 2 466 ? 220.128 190.945 243.040 1.00 251.92 466 ALA D CA 1
ATOM 6465 C C . ALA C 2 466 ? 218.668 191.235 242.766 1.00 251.92 466 ALA D C 1
ATOM 6466 O O . ALA C 2 466 ? 218.211 191.063 241.645 1.00 251.92 466 ALA D O 1
ATOM 6468 N N . HIS C 2 467 ? 217.919 191.706 243.763 1.00 254.06 467 HIS D N 1
ATOM 6469 C CA . HIS C 2 467 ? 216.515 192.029 243.519 1.00 254.06 467 HIS D CA 1
ATOM 6470 C C . HIS C 2 467 ? 216.343 193.210 242.539 1.00 254.06 467 HIS D C 1
ATOM 6471 O O . HIS C 2 467 ? 215.272 193.390 241.952 1.00 254.06 467 HIS D O 1
ATOM 6478 N N . LEU C 2 468 ? 217.410 193.982 242.340 1.00 246.46 468 LEU D N 1
ATOM 6479 C CA . LEU C 2 468 ? 217.422 195.073 241.389 1.00 246.46 468 LEU D CA 1
ATOM 6480 C C . LEU C 2 468 ? 218.140 194.623 240.136 1.00 246.46 468 LEU D C 1
ATOM 6481 O O . LEU C 2 468 ? 217.715 194.919 239.020 1.00 246.46 468 LEU D O 1
ATOM 6486 N N . LEU C 2 469 ? 219.218 193.865 240.327 1.00 248.48 469 LEU D N 1
ATOM 6487 C CA . LEU C 2 469 ? 220.028 193.373 239.219 1.00 248.48 469 LEU D CA 1
ATOM 6488 C C . LEU C 2 469 ? 219.215 192.412 238.353 1.00 248.48 469 LEU D C 1
ATOM 6489 O O . LEU C 2 469 ? 219.386 192.356 237.134 1.00 248.48 469 LEU D O 1
ATOM 6494 N N . ALA C 2 470 ? 218.271 191.710 238.985 1.00 249.87 470 ALA D N 1
ATOM 6495 C CA . ALA C 2 470 ? 217.400 190.755 238.319 1.00 249.87 470 ALA D CA 1
ATOM 6496 C C . ALA C 2 470 ? 216.323 191.436 237.486 1.00 249.87 470 ALA D C 1
ATOM 6497 O O . ALA C 2 470 ? 215.522 190.760 236.842 1.00 249.87 470 ALA D O 1
ATOM 6499 N N . SER C 2 471 ? 216.297 192.772 237.472 1.00 249.86 471 SER D N 1
ATOM 6500 C CA . SER C 2 471 ? 215.391 193.490 236.604 1.00 249.86 471 SER D CA 1
ATOM 6501 C C . SER C 2 471 ? 215.783 193.295 235.134 1.00 249.86 471 SER D C 1
ATOM 6502 O O . SER C 2 471 ? 214.960 193.514 234.245 1.00 249.86 471 SER D O 1
ATOM 6505 N N . SER C 2 472 ? 217.029 192.871 234.872 1.00 252.57 472 SER D N 1
ATOM 6506 C CA . SER C 2 472 ? 217.436 192.583 233.504 1.00 252.57 472 SER D CA 1
ATOM 6507 C C . SER C 2 472 ? 218.157 191.250 233.445 1.00 252.57 472 SER D C 1
ATOM 6508 O O . SER C 2 472 ? 219.334 191.125 233.804 1.00 252.57 472 SER D O 1
ATOM 6511 N N . THR C 2 473 ? 217.428 190.264 232.945 1.00 238.18 473 THR D N 1
ATOM 6512 C CA . THR C 2 473 ? 217.880 188.891 232.831 1.00 238.18 473 THR D CA 1
ATOM 6513 C C . THR C 2 473 ? 218.319 188.568 231.416 1.00 238.18 473 THR D C 1
ATOM 6514 O O . THR C 2 473 ? 218.043 187.484 230.904 1.00 238.18 473 THR D O 1
ATOM 6518 N N . GLN C 2 474 ? 218.982 189.518 230.774 1.00 226.58 474 GLN D N 1
ATOM 6519 C CA . GLN C 2 474 ? 219.403 189.337 229.403 1.00 226.58 474 GLN D CA 1
ATOM 6520 C C . GLN C 2 474 ? 220.759 188.678 229.315 1.00 226.58 474 GLN D C 1
ATOM 6521 O O . GLN C 2 474 ? 221.594 188.820 230.209 1.00 226.58 474 GLN D O 1
ATOM 6527 N N . ARG C 2 475 ? 220.971 187.963 228.220 1.00 226.83 475 ARG D N 1
ATOM 6528 C CA . ARG C 2 475 ? 222.228 187.285 227.984 1.00 226.83 475 ARG D CA 1
ATOM 6529 C C . ARG C 2 475 ? 223.343 188.291 227.881 1.00 226.83 475 ARG D C 1
ATOM 6530 O O . ARG C 2 475 ? 223.253 189.245 227.109 1.00 226.83 475 ARG D O 1
ATOM 6538 N N . ASN C 2 476 ? 224.387 188.072 228.676 1.00 216.99 476 ASN D N 1
ATOM 6539 C CA . ASN C 2 476 ? 225.554 188.940 228.766 1.00 216.99 476 ASN D CA 1
ATOM 6540 C C . ASN C 2 476 ? 225.255 190.298 229.401 1.00 216.99 476 ASN D C 1
ATOM 6541 O O . ASN C 2 476 ? 226.115 191.176 229.379 1.00 216.99 476 ASN D O 1
ATOM 6546 N N . GLY C 2 477 ? 224.076 190.440 230.022 1.00 214.53 477 GLY D N 1
ATOM 6547 C CA . GLY C 2 477 ? 223.655 191.693 230.632 1.00 214.53 477 GLY D CA 1
ATOM 6548 C C . GLY C 2 477 ? 223.930 191.770 232.128 1.00 214.53 477 GLY D C 1
ATOM 6549 O O . GLY C 2 477 ? 224.852 191.140 232.642 1.00 214.53 477 GLY D O 1
ATOM 6550 N N . ILE C 2 478 ? 223.106 192.553 232.818 1.00 208.58 478 ILE D N 1
ATOM 6551 C CA . ILE C 2 478 ? 223.274 192.839 234.237 1.00 208.58 478 ILE D CA 1
ATOM 6552 C C . ILE C 2 478 ? 223.320 191.606 235.122 1.00 208.58 478 ILE D C 1
ATOM 6553 O O . ILE C 2 478 ? 224.193 191.492 235.981 1.00 208.58 478 ILE D O 1
ATOM 6558 N N . CYS C 2 479 ? 222.416 190.661 234.892 1.00 210.55 479 CYS D N 1
ATOM 6559 C CA . CYS C 2 479 ? 222.364 189.420 235.662 1.00 210.55 479 CYS D CA 1
ATOM 6560 C C . CYS C 2 479 ? 223.645 188.562 235.648 1.00 210.55 479 CYS D C 1
ATOM 6561 O O . CYS C 2 479 ? 223.790 187.647 236.463 1.00 210.55 479 CYS D O 1
ATOM 6564 N N . GLU C 2 480 ? 224.596 188.870 234.772 1.00 218.97 480 GLU D N 1
ATOM 6565 C CA . GLU C 2 480 ? 225.814 188.093 234.707 1.00 218.97 480 GLU D CA 1
ATOM 6566 C C . GLU C 2 480 ? 226.705 188.438 235.886 1.00 218.97 480 GLU D C 1
ATOM 6567 O O . GLU C 2 480 ? 227.577 187.663 236.269 1.00 218.97 480 GLU D O 1
ATOM 6573 N N . VAL C 2 481 ? 226.467 189.597 236.485 1.00 206.42 481 VAL D N 1
ATOM 6574 C CA . VAL C 2 481 ? 227.164 189.996 237.686 1.00 206.42 481 VAL D CA 1
ATOM 6575 C C . VAL C 2 481 ? 226.935 188.988 238.779 1.00 206.42 481 VAL D C 1
ATOM 6576 O O . VAL C 2 481 ? 227.857 188.628 239.512 1.00 206.42 481 VAL D O 1
ATOM 6580 N N . LEU C 2 482 ? 225.694 188.538 238.877 1.00 203.40 482 LEU D N 1
ATOM 6581 C CA . LEU C 2 482 ? 225.289 187.584 239.876 1.00 203.40 482 LEU D CA 1
ATOM 6582 C C . LEU C 2 482 ? 226.008 186.263 239.689 1.00 203.40 482 LEU D C 1
ATOM 6583 O O . LEU C 2 482 ? 226.386 185.623 240.668 1.00 203.40 482 LEU D O 1
ATOM 6588 N N . TYR C 2 483 ? 226.260 185.891 238.432 1.00 199.97 483 TYR D N 1
ATOM 6589 C CA . TYR C 2 483 ? 227.025 184.679 238.134 1.00 199.97 483 TYR D CA 1
ATOM 6590 C C . TYR C 2 483 ? 228.327 184.690 238.915 1.00 199.97 483 TYR D C 1
ATOM 6591 O O . TYR C 2 483 ? 228.641 183.753 239.655 1.00 199.97 483 TYR D O 1
ATOM 6600 N N . ALA C 2 484 ? 229.075 185.772 238.743 1.00 203.60 484 ALA D N 1
ATOM 6601 C CA . ALA C 2 484 ? 230.371 185.904 239.379 1.00 203.60 484 ALA D CA 1
ATOM 6602 C C . ALA C 2 484 ? 230.269 186.064 240.876 1.00 203.60 484 ALA D C 1
ATOM 6603 O O . ALA C 2 484 ? 231.024 185.435 241.621 1.00 203.60 484 ALA D O 1
ATOM 6605 N N . ALA C 2 485 ? 229.337 186.898 241.318 1.00 205.90 485 ALA D N 1
ATOM 6606 C CA . ALA C 2 485 ? 229.201 187.193 242.730 1.00 205.90 485 ALA D CA 1
ATOM 6607 C C . ALA C 2 485 ? 228.922 185.941 243.526 1.00 205.90 485 ALA D C 1
ATOM 6608 O O . ALA C 2 485 ? 229.540 185.710 244.566 1.00 205.90 485 ALA D O 1
ATOM 6610 N N . ALA C 2 486 ? 228.024 185.114 243.014 1.00 204.16 486 ALA D N 1
ATOM 6611 C CA . ALA C 2 486 ? 227.668 183.887 243.682 1.00 204.16 486 ALA D CA 1
ATOM 6612 C C . ALA C 2 486 ? 228.826 182.923 243.713 1.00 204.16 486 ALA D C 1
ATOM 6613 O O . ALA C 2 486 ? 229.074 182.292 244.741 1.00 204.16 486 ALA D O 1
ATOM 6615 N N . TRP C 2 487 ? 229.549 182.818 242.601 1.00 201.76 487 TRP D N 1
ATOM 6616 C CA . TRP C 2 487 ? 230.648 181.877 242.529 1.00 201.76 487 TRP D CA 1
ATOM 6617 C C . TRP C 2 487 ? 231.696 182.194 243.573 1.00 201.76 487 TRP D C 1
ATOM 6618 O O . TRP C 2 487 ? 232.180 181.304 244.268 1.00 201.76 487 TRP D O 1
ATOM 6629 N N . ILE C 2 488 ? 232.030 183.470 243.692 1.00 206.46 488 ILE D N 1
ATOM 6630 C CA . ILE C 2 488 ? 232.996 183.916 244.674 1.00 206.46 488 ILE D CA 1
ATOM 6631 C C . ILE C 2 488 ? 232.535 183.736 246.081 1.00 206.46 488 ILE D C 1
ATOM 6632 O O . ILE C 2 488 ? 233.279 183.236 246.918 1.00 206.46 488 ILE D O 1
ATOM 6637 N N . CYS C 2 489 ? 231.306 184.124 246.362 1.00 210.65 489 CYS D N 1
ATOM 6638 C CA . CYS C 2 489 ? 230.831 184.024 247.721 1.00 210.65 489 CYS D CA 1
ATOM 6639 C C . CYS C 2 489 ? 230.763 182.583 248.169 1.00 210.65 489 CYS D C 1
ATOM 6640 O O . CYS C 2 489 ? 231.032 182.281 249.329 1.00 210.65 489 CYS D O 1
ATOM 6643 N N . GLY C 2 490 ? 230.438 181.684 247.253 1.00 209.19 490 GLY D N 1
ATOM 6644 C CA . GLY C 2 490 ? 230.423 180.281 247.591 1.00 209.19 490 GLY D CA 1
ATOM 6645 C C . GLY C 2 490 ? 231.835 179.787 247.852 1.00 209.19 490 GLY D C 1
ATOM 6646 O O . GLY C 2 490 ? 232.126 179.217 248.906 1.00 209.19 490 GLY D O 1
ATOM 6647 N N . GLU C 2 491 ? 232.735 180.033 246.908 1.00 204.21 491 GLU D N 1
ATOM 6648 C CA . GLU C 2 491 ? 234.095 179.533 247.030 1.00 204.21 491 GLU D CA 1
ATOM 6649 C C . GLU C 2 491 ? 234.839 180.123 248.185 1.00 204.21 491 GLU D C 1
ATOM 6650 O O . GLU C 2 491 ? 235.681 179.463 248.793 1.00 204.21 491 GLU D O 1
ATOM 6656 N N . PHE C 2 492 ? 234.556 181.395 248.492 1.00 200.68 492 PHE D N 1
ATOM 6657 C CA . PHE C 2 492 ? 235.272 182.092 249.600 1.00 200.68 492 PHE D CA 1
ATOM 6658 C C . PHE C 2 492 ? 234.278 182.366 250.726 1.00 200.68 492 PHE D C 1
ATOM 6659 O O . PHE C 2 492 ? 234.366 183.426 251.384 1.00 200.68 492 PHE D O 1
ATOM 6667 N N . SER C 2 493 ? 233.363 181.424 250.954 1.00 207.09 493 SER D N 1
ATOM 6668 C CA . SER C 2 493 ? 232.365 181.539 252.013 1.00 207.09 493 SER D CA 1
ATOM 6669 C C . SER C 2 493 ? 232.960 181.703 253.404 1.00 207.09 493 SER D C 1
ATOM 6670 O O . SER C 2 493 ? 232.292 182.201 254.307 1.00 207.09 493 SER D O 1
ATOM 6673 N N . GLU C 2 494 ? 234.224 181.322 253.587 1.00 197.83 494 GLU D N 1
ATOM 6674 C CA . GLU C 2 494 ? 234.893 181.491 254.869 1.00 197.83 494 GLU D CA 1
ATOM 6675 C C . GLU C 2 494 ? 235.078 182.964 255.234 1.00 197.83 494 GLU D C 1
ATOM 6676 O O . GLU C 2 494 ? 235.409 183.279 256.375 1.00 197.83 494 GLU D O 1
ATOM 6682 N N . HIS C 2 495 ? 234.843 183.866 254.283 1.00 198.22 495 HIS D N 1
ATOM 6683 C CA . HIS C 2 495 ? 234.932 185.279 254.548 1.00 198.22 495 HIS D CA 1
ATOM 6684 C C . HIS C 2 495 ? 233.564 185.917 254.744 1.00 198.22 495 HIS D C 1
ATOM 6685 O O . HIS C 2 495 ? 233.455 187.141 254.777 1.00 198.22 495 HIS D O 1
ATOM 6692 N N . LEU C 2 496 ? 232.525 185.098 254.897 1.00 207.79 496 LEU D N 1
ATOM 6693 C CA . LEU C 2 496 ? 231.204 185.616 255.213 1.00 207.79 496 LEU D CA 1
ATOM 6694 C C . LEU C 2 496 ? 231.041 185.861 256.694 1.00 207.79 496 LEU D C 1
ATOM 6695 O O . LEU C 2 496 ? 231.522 185.091 257.523 1.00 207.79 496 LEU D O 1
ATOM 6700 N N . GLN C 2 497 ? 230.332 186.931 257.021 1.00 215.70 497 GLN D N 1
ATOM 6701 C CA . GLN C 2 497 ? 230.046 187.280 258.404 1.00 215.70 497 GLN D CA 1
ATOM 6702 C C . GLN C 2 497 ? 228.658 186.803 258.771 1.00 215.70 497 GLN D C 1
ATOM 6703 O O . GLN C 2 497 ? 228.369 186.513 259.931 1.00 215.70 497 GLN D O 1
ATOM 6709 N N . GLU C 2 498 ? 227.802 186.704 257.761 1.00 216.11 498 GLU D N 1
ATOM 6710 C CA . GLU C 2 498 ? 226.444 186.238 257.942 1.00 216.11 498 GLU D CA 1
ATOM 6711 C C . GLU C 2 498 ? 226.065 185.300 256.815 1.00 216.11 498 GLU D C 1
ATOM 6712 O O . GLU C 2 498 ? 225.259 185.666 255.960 1.00 216.11 498 GLU D O 1
ATOM 6718 N N . PRO C 2 499 ? 226.635 184.092 256.788 1.00 216.18 499 PRO D N 1
ATOM 6719 C CA . PRO C 2 499 ? 226.415 183.038 255.817 1.00 216.18 499 PRO D CA 1
ATOM 6720 C C . PRO C 2 499 ? 224.981 182.555 255.859 1.00 216.18 499 PRO D C 1
ATOM 6721 O O . PRO C 2 499 ? 224.452 182.086 254.856 1.00 216.18 499 PRO D O 1
ATOM 6725 N N . HIS C 2 500 ? 224.340 182.712 257.008 1.00 219.09 500 HIS D N 1
ATOM 6726 C CA . HIS C 2 500 ? 222.952 182.347 257.142 1.00 219.09 500 HIS D CA 1
ATOM 6727 C C . HIS C 2 500 ? 222.130 183.290 256.301 1.00 219.09 500 HIS D C 1
ATOM 6728 O O . HIS C 2 500 ? 221.325 182.858 255.478 1.00 219.09 500 HIS D O 1
ATOM 6735 N N . HIS C 2 501 ? 222.361 184.582 256.500 1.00 214.73 501 HIS D N 1
ATOM 6736 C CA . HIS C 2 501 ? 221.729 185.616 255.708 1.00 214.73 501 HIS D CA 1
ATOM 6737 C C . HIS C 2 501 ? 222.024 185.425 254.245 1.00 214.73 501 HIS D C 1
ATOM 6738 O O . HIS C 2 501 ? 221.127 185.544 253.413 1.00 214.73 501 HIS D O 1
ATOM 6745 N N . THR C 2 502 ? 223.287 185.147 253.936 1.00 219.98 502 THR D N 1
ATOM 6746 C CA . THR C 2 502 ? 223.709 184.913 252.571 1.00 219.98 502 THR D CA 1
ATOM 6747 C C . THR C 2 502 ? 222.843 183.846 251.938 1.00 219.98 502 THR D C 1
ATOM 6748 O O . THR C 2 502 ? 222.314 184.041 250.842 1.00 219.98 502 THR D O 1
ATOM 6752 N N . LEU C 2 503 ? 222.669 182.733 252.645 1.00 221.38 503 LEU D N 1
ATOM 6753 C CA . LEU C 2 503 ? 221.810 181.674 252.168 1.00 221.38 503 LEU D CA 1
ATOM 6754 C C . LEU C 2 503 ? 220.401 182.155 251.989 1.00 221.38 503 LEU D C 1
ATOM 6755 O O . LEU C 2 503 ? 219.818 181.937 250.940 1.00 221.38 503 LEU D O 1
ATOM 6760 N N . GLU C 2 504 ? 219.880 182.885 252.963 1.00 228.79 504 GLU D N 1
ATOM 6761 C CA . GLU C 2 504 ? 218.514 183.365 252.868 1.00 228.79 504 GLU D CA 1
ATOM 6762 C C . GLU C 2 504 ? 218.310 184.211 251.630 1.00 228.79 504 GLU D C 1
ATOM 6763 O O . GLU C 2 504 ? 217.276 184.103 250.968 1.00 228.79 504 GLU D O 1
ATOM 6769 N N . ALA C 2 505 ? 219.302 185.031 251.297 1.00 226.16 505 ALA D N 1
ATOM 6770 C CA . ALA C 2 505 ? 219.234 185.832 250.092 1.00 226.16 505 ALA D CA 1
ATOM 6771 C C . ALA C 2 505 ? 219.178 184.927 248.873 1.00 226.16 505 ALA D C 1
ATOM 6772 O O . ALA C 2 505 ? 218.382 185.142 247.958 1.00 226.16 505 ALA D O 1
ATOM 6774 N N . MET C 2 506 ? 219.989 183.880 248.882 1.00 227.61 506 MET D N 1
ATOM 6775 C CA . MET C 2 506 ? 220.014 182.931 247.787 1.00 227.61 506 MET D CA 1
ATOM 6776 C C . MET C 2 506 ? 218.740 182.112 247.708 1.00 227.61 506 MET D C 1
ATOM 6777 O O . MET C 2 506 ? 218.367 181.627 246.643 1.00 227.61 506 MET D O 1
ATOM 6782 N N . LEU C 2 507 ? 218.064 181.966 248.831 1.00 223.96 507 LEU D N 1
ATOM 6783 C CA . LEU C 2 507 ? 216.839 181.207 248.886 1.00 223.96 507 LEU D CA 1
ATOM 6784 C C . LEU C 2 507 ? 215.609 182.038 248.527 1.00 223.96 507 LEU D C 1
ATOM 6785 O O . LEU C 2 507 ? 214.493 181.520 248.557 1.00 223.96 507 LEU D O 1
ATOM 6790 N N . ARG C 2 508 ? 215.792 183.321 248.208 1.00 226.50 508 ARG D N 1
ATOM 6791 C CA . ARG C 2 508 ? 214.656 184.157 247.857 1.00 226.50 508 ARG D CA 1
ATOM 6792 C C . ARG C 2 508 ? 213.972 183.645 246.590 1.00 226.50 508 ARG D C 1
ATOM 6793 O O . ARG C 2 508 ? 214.653 183.337 245.616 1.00 226.50 508 ARG D O 1
ATOM 6801 N N . PRO C 2 509 ? 212.631 183.578 246.571 1.00 225.33 509 PRO D N 1
ATOM 6802 C CA . PRO C 2 509 ? 211.744 183.157 245.481 1.00 225.33 509 PRO D CA 1
ATOM 6803 C C . PRO C 2 509 ? 212.060 183.860 244.173 1.00 225.33 509 PRO D C 1
ATOM 6804 O O . PRO C 2 509 ? 211.903 183.279 243.099 1.00 225.33 509 PRO D O 1
ATOM 6808 N N . ARG C 2 510 ? 212.522 185.106 244.272 1.00 216.37 510 ARG D N 1
ATOM 6809 C CA . ARG C 2 510 ? 212.890 185.914 243.119 1.00 216.37 510 ARG D CA 1
ATOM 6810 C C . ARG C 2 510 ? 213.900 185.211 242.222 1.00 216.37 510 ARG D C 1
ATOM 6811 O O . ARG C 2 510 ? 213.890 185.407 241.008 1.00 216.37 510 ARG D O 1
ATOM 6819 N N . VAL C 2 511 ? 214.776 184.401 242.824 1.00 222.95 511 VAL D N 1
ATOM 6820 C CA . VAL C 2 511 ? 215.787 183.628 242.114 1.00 222.95 511 VAL D CA 1
ATOM 6821 C C . VAL C 2 511 ? 215.218 182.830 240.951 1.00 222.95 511 VAL D C 1
ATOM 6822 O O . VAL C 2 511 ? 215.896 182.635 239.948 1.00 222.95 511 VAL D O 1
ATOM 6826 N N . THR C 2 512 ? 213.971 182.371 241.072 1.00 221.17 512 THR D N 1
ATOM 6827 C CA . THR C 2 512 ? 213.329 181.579 240.033 1.00 221.17 512 THR D CA 1
ATOM 6828 C C . THR C 2 512 ? 213.128 182.350 238.721 1.00 221.17 512 THR D C 1
ATOM 6829 O O . THR C 2 512 ? 212.874 181.739 237.683 1.00 221.17 512 THR D O 1
ATOM 6833 N N . THR C 2 513 ? 213.248 183.680 238.755 1.00 217.86 513 THR D N 1
ATOM 6834 C CA . THR C 2 513 ? 213.105 184.499 237.559 1.00 217.86 513 THR D CA 1
ATOM 6835 C C . THR C 2 513 ? 214.456 184.765 236.881 1.00 217.86 513 THR D C 1
ATOM 6836 O O . THR C 2 513 ? 214.508 185.398 235.828 1.00 217.86 513 THR D O 1
ATOM 6840 N N . LEU C 2 514 ? 215.543 184.292 237.483 1.00 211.87 514 LEU D N 1
ATOM 6841 C CA . LEU C 2 514 ? 216.873 184.490 236.928 1.00 211.87 514 LEU D CA 1
ATOM 6842 C C . LEU C 2 514 ? 217.109 183.561 235.755 1.00 211.87 514 LEU D C 1
ATOM 6843 O O . LEU C 2 514 ? 216.427 182.547 235.630 1.00 211.87 514 LEU D O 1
ATOM 6848 N N . PRO C 2 515 ? 218.048 183.880 234.869 1.00 204.43 515 PRO D N 1
ATOM 6849 C CA . PRO C 2 515 ? 218.454 183.090 233.731 1.00 204.43 515 PRO D CA 1
ATOM 6850 C C . PRO C 2 515 ? 218.861 181.734 234.234 1.00 204.43 515 PRO D C 1
ATOM 6851 O O . PRO C 2 515 ? 219.464 181.626 235.299 1.00 204.43 515 PRO D O 1
ATOM 6855 N N . GLY C 2 516 ? 218.543 180.712 233.462 1.00 203.72 516 GLY D N 1
ATOM 6856 C CA . GLY C 2 516 ? 218.806 179.337 233.838 1.00 203.72 516 GLY D CA 1
ATOM 6857 C C . GLY C 2 516 ? 220.203 179.115 234.388 1.00 203.72 516 GLY D C 1
ATOM 6858 O O . GLY C 2 516 ? 220.360 178.551 235.470 1.00 203.72 516 GLY D O 1
ATOM 6859 N N . HIS C 2 517 ? 221.218 179.564 233.660 1.00 203.09 517 HIS D N 1
ATOM 6860 C CA . HIS C 2 517 ? 222.584 179.340 234.097 1.00 203.09 517 HIS D CA 1
ATOM 6861 C C . HIS C 2 517 ? 222.929 180.109 235.360 1.00 203.09 517 HIS D C 1
ATOM 6862 O O . HIS C 2 517 ? 223.845 179.725 236.078 1.00 203.09 517 HIS D O 1
ATOM 6869 N N . ILE C 2 518 ? 222.176 181.156 235.665 1.00 205.76 518 ILE D N 1
ATOM 6870 C CA . ILE C 2 518 ? 222.415 181.900 236.878 1.00 205.76 518 ILE D CA 1
ATOM 6871 C C . ILE C 2 518 ? 221.869 181.093 238.017 1.00 205.76 518 ILE D C 1
ATOM 6872 O O . ILE C 2 518 ? 222.520 180.941 239.049 1.00 205.76 518 ILE D O 1
ATOM 6877 N N . GLN C 2 519 ? 220.680 180.542 237.814 1.00 210.08 519 GLN D N 1
ATOM 6878 C CA . GLN C 2 519 ? 220.069 179.725 238.834 1.00 210.08 519 GLN D CA 1
ATOM 6879 C C . GLN C 2 519 ? 220.910 178.493 239.088 1.00 210.08 519 GLN D C 1
ATOM 6880 O O . GLN C 2 519 ? 221.049 178.062 240.231 1.00 210.08 519 GLN D O 1
ATOM 6886 N N . ALA C 2 520 ? 221.488 177.940 238.027 1.00 200.77 520 ALA D N 1
ATOM 6887 C CA . ALA C 2 520 ? 222.340 176.778 238.157 1.00 200.77 520 ALA D CA 1
ATOM 6888 C C . ALA C 2 520 ? 223.537 177.106 239.029 1.00 200.77 520 ALA D C 1
ATOM 6889 O O . ALA C 2 520 ? 223.897 176.333 239.920 1.00 200.77 520 ALA D O 1
ATOM 6891 N N . VAL C 2 521 ? 224.124 178.275 238.803 1.00 193.59 521 VAL D N 1
ATOM 6892 C CA . VAL C 2 521 ? 225.220 178.723 239.631 1.00 193.59 521 VAL D CA 1
ATOM 6893 C C . VAL C 2 521 ? 224.790 178.851 241.055 1.00 193.59 521 VAL D C 1
ATOM 6894 O O . VAL C 2 521 ? 225.512 178.430 241.958 1.00 193.59 521 VAL D O 1
ATOM 6898 N N . TYR C 2 522 ? 223.618 179.428 241.264 1.00 212.18 522 TYR D N 1
ATOM 6899 C CA . TYR C 2 522 ? 223.134 179.586 242.603 1.00 212.18 522 TYR D CA 1
ATOM 6900 C C . TYR C 2 522 ? 222.940 178.280 243.312 1.00 212.18 522 TYR D C 1
ATOM 6901 O O . TYR C 2 522 ? 223.375 178.151 244.442 1.00 212.18 522 TYR D O 1
ATOM 6910 N N . VAL C 2 523 ? 222.362 177.273 242.677 1.00 201.28 523 VAL D N 1
ATOM 6911 C CA . VAL C 2 523 ? 222.132 176.079 243.470 1.00 201.28 523 VAL D CA 1
ATOM 6912 C C . VAL C 2 523 ? 223.422 175.353 243.766 1.00 201.28 523 VAL D C 1
ATOM 6913 O O . VAL C 2 523 ? 223.546 174.729 244.817 1.00 201.28 523 VAL D O 1
ATOM 6917 N N . GLN C 2 524 ? 224.411 175.487 242.893 1.00 200.64 524 GLN D N 1
ATOM 6918 C CA . GLN C 2 524 ? 225.685 174.851 243.149 1.00 200.64 524 GLN D CA 1
ATOM 6919 C C . GLN C 2 524 ? 226.419 175.556 244.277 1.00 200.64 524 GLN D C 1
ATOM 6920 O O . GLN C 2 524 ? 226.996 174.914 245.156 1.00 200.64 524 GLN D O 1
ATOM 6926 N N . ASN C 2 525 ? 226.376 176.875 244.281 1.00 200.61 525 ASN D N 1
ATOM 6927 C CA . ASN C 2 525 ? 227.041 177.600 245.336 1.00 200.61 525 ASN D CA 1
ATOM 6928 C C . ASN C 2 525 ? 226.279 177.506 246.619 1.00 200.61 525 ASN D C 1
ATOM 6929 O O . ASN C 2 525 ? 226.887 177.428 247.676 1.00 200.61 525 ASN D O 1
ATOM 6934 N N . VAL C 2 526 ? 224.961 177.462 246.532 1.00 205.28 526 VAL D N 1
ATOM 6935 C CA . VAL C 2 526 ? 224.131 177.311 247.703 1.00 205.28 526 VAL D CA 1
ATOM 6936 C C . VAL C 2 526 ? 224.415 176.046 248.442 1.00 205.28 526 VAL D C 1
ATOM 6937 O O . VAL C 2 526 ? 224.520 176.075 249.663 1.00 205.28 526 VAL D O 1
ATOM 6941 N N . VAL C 2 527 ? 224.572 174.932 247.749 1.00 211.26 527 VAL D N 1
ATOM 6942 C CA . VAL C 2 527 ? 224.888 173.741 248.503 1.00 211.26 527 VAL D CA 1
ATOM 6943 C C . VAL C 2 527 ? 226.291 173.795 249.055 1.00 211.26 527 VAL D C 1
ATOM 6944 O O . VAL C 2 527 ? 226.547 173.226 250.112 1.00 211.26 527 VAL D O 1
ATOM 6948 N N . LYS C 2 528 ? 227.188 174.522 248.398 1.00 215.34 528 LYS D N 1
ATOM 6949 C CA . LYS C 2 528 ? 228.499 174.711 248.982 1.00 215.34 528 LYS D CA 1
ATOM 6950 C C . LYS C 2 528 ? 228.374 175.563 250.235 1.00 215.34 528 LYS D C 1
ATOM 6951 O O . LYS C 2 528 ? 229.009 175.286 251.250 1.00 215.34 528 LYS D O 1
ATOM 6957 N N . LEU C 2 529 ? 227.543 176.596 250.166 1.00 211.95 529 LEU D N 1
ATOM 6958 C CA . LEU C 2 529 ? 227.295 177.453 251.305 1.00 211.95 529 LEU D CA 1
ATOM 6959 C C . LEU C 2 529 ? 226.658 176.651 252.412 1.00 211.95 529 LEU D C 1
ATOM 6960 O O . LEU C 2 529 ? 226.971 176.855 253.585 1.00 211.95 529 LEU D O 1
ATOM 6965 N N . TYR C 2 530 ? 225.789 175.716 252.041 1.00 229.46 530 TYR D N 1
ATOM 6966 C CA . TYR C 2 530 ? 225.215 174.841 253.025 1.00 229.46 530 TYR D CA 1
ATOM 6967 C C . TYR C 2 530 ? 226.262 173.970 253.627 1.00 229.46 530 TYR D C 1
ATOM 6968 O O . TYR C 2 530 ? 226.265 173.771 254.826 1.00 229.46 530 TYR D O 1
ATOM 6977 N N . ALA C 2 531 ? 227.200 173.491 252.832 1.00 224.89 531 ALA D N 1
ATOM 6978 C CA . ALA C 2 531 ? 228.250 172.670 253.393 1.00 224.89 531 ALA D CA 1
ATOM 6979 C C . ALA C 2 531 ? 229.002 173.446 254.450 1.00 224.89 531 ALA D C 1
ATOM 6980 O O . ALA C 2 531 ? 229.330 172.903 255.504 1.00 224.89 531 ALA D O 1
ATOM 6982 N N . SER C 2 532 ? 229.254 174.726 254.180 1.00 225.07 532 SER D N 1
ATOM 6983 C CA . SER C 2 532 ? 229.964 175.563 255.126 1.00 225.07 532 SER D CA 1
ATOM 6984 C C . SER C 2 532 ? 229.180 175.790 256.408 1.00 225.07 532 SER D C 1
ATOM 6985 O O . SER C 2 532 ? 229.743 175.672 257.495 1.00 225.07 532 SER D O 1
ATOM 6988 N N . ILE C 2 533 ? 227.885 176.097 256.296 1.00 227.63 533 ILE D N 1
ATOM 6989 C CA . ILE C 2 533 ? 227.106 176.339 257.504 1.00 227.63 533 ILE D CA 1
ATOM 6990 C C . ILE C 2 533 ? 226.817 175.038 258.228 1.00 227.63 533 ILE D C 1
ATOM 6991 O O . ILE C 2 533 ? 226.697 175.023 259.451 1.00 227.63 533 ILE D O 1
ATOM 6996 N N . LEU C 2 534 ? 226.739 173.938 257.487 1.00 226.77 534 LEU D N 1
ATOM 6997 C CA . LEU C 2 534 ? 226.540 172.649 258.105 1.00 226.77 534 LEU D CA 1
ATOM 6998 C C . LEU C 2 534 ? 227.756 172.293 258.900 1.00 226.77 534 LEU D C 1
ATOM 6999 O O . LEU C 2 534 ? 227.640 171.813 260.023 1.00 226.77 534 LEU D O 1
ATOM 7004 N N . GLN C 2 535 ? 228.932 172.571 258.347 1.00 234.72 535 GLN D N 1
ATOM 7005 C CA . GLN C 2 535 ? 230.143 172.305 259.084 1.00 234.72 535 GLN D CA 1
ATOM 7006 C C . GLN C 2 535 ? 230.228 173.224 260.261 1.00 234.72 535 GLN D C 1
ATOM 7007 O O . GLN C 2 535 ? 230.617 172.802 261.339 1.00 234.72 535 GLN D O 1
ATOM 7013 N N . GLN C 2 536 ? 229.826 174.471 260.080 1.00 234.94 536 GLN D N 1
ATOM 7014 C CA . GLN C 2 536 ? 229.820 175.425 261.166 1.00 234.94 536 GLN D CA 1
ATOM 7015 C C . GLN C 2 536 ? 229.023 174.929 262.346 1.00 234.94 536 GLN D C 1
ATOM 7016 O O . GLN C 2 536 ? 229.484 174.995 263.485 1.00 234.94 536 GLN D O 1
ATOM 7022 N N . LYS C 2 537 ? 227.824 174.433 262.078 1.00 246.50 537 LYS D N 1
ATOM 7023 C CA . LYS C 2 537 ? 226.952 174.016 263.150 1.00 246.50 537 LYS D CA 1
ATOM 7024 C C . LYS C 2 537 ? 227.304 172.649 263.688 1.00 246.50 537 LYS D C 1
ATOM 7025 O O . LYS C 2 537 ? 227.194 172.415 264.889 1.00 246.50 537 LYS D O 1
ATOM 7031 N N . GLU C 2 538 ? 227.765 171.743 262.833 1.00 249.98 538 GLU D N 1
ATOM 7032 C CA . GLU C 2 538 ? 228.140 170.433 263.336 1.00 249.98 538 GLU D CA 1
ATOM 7033 C C . GLU C 2 538 ? 229.452 170.538 264.102 1.00 249.98 538 GLU D C 1
ATOM 7034 O O . GLU C 2 538 ? 229.658 169.821 265.080 1.00 249.98 538 GLU D O 1
ATOM 7040 N N . GLN C 2 539 ? 230.318 171.463 263.691 1.00 245.13 539 GLN D N 1
ATOM 7041 C CA . GLN C 2 539 ? 231.562 171.715 264.404 1.00 245.13 539 GLN D CA 1
ATOM 7042 C C . GLN C 2 539 ? 231.251 172.333 265.755 1.00 245.13 539 GLN D C 1
ATOM 7043 O O . GLN C 2 539 ? 231.833 171.960 266.774 1.00 245.13 539 GLN D O 1
ATOM 7049 N N . ALA C 2 540 ? 230.305 173.271 265.755 1.00 241.55 540 ALA D N 1
ATOM 7050 C CA . ALA C 2 540 ? 229.843 173.910 266.972 1.00 241.55 540 ALA D CA 1
ATOM 7051 C C . ALA C 2 540 ? 229.145 172.913 267.879 1.00 241.55 540 ALA D C 1
ATOM 7052 O O . ALA C 2 540 ? 229.240 173.001 269.103 1.00 241.55 540 ALA D O 1
ATOM 7054 N N . GLY C 2 541 ? 228.445 171.962 267.273 1.00 254.30 541 GLY D N 1
ATOM 7055 C CA . GLY C 2 541 ? 227.688 170.969 268.007 1.00 254.30 541 GLY D CA 1
ATOM 7056 C C . GLY C 2 541 ? 226.209 171.339 268.022 1.00 254.30 541 GLY D C 1
ATOM 7057 O O . GLY C 2 541 ? 225.404 170.697 268.698 1.00 254.30 541 GLY D O 1
ATOM 7058 N N . GLU C 2 542 ? 225.843 172.379 267.269 1.00 259.49 542 GLU D N 1
ATOM 7059 C CA . GLU C 2 542 ? 224.466 172.845 267.206 1.00 259.49 542 GLU D CA 1
ATOM 7060 C C . GLU C 2 542 ? 223.640 171.982 266.274 1.00 259.49 542 GLU D C 1
ATOM 7061 O O . GLU C 2 542 ? 223.275 172.416 265.183 1.00 259.49 542 GLU D O 1
ATOM 7067 N N . ALA C 2 543 ? 223.353 170.762 266.721 1.00 259.68 543 ALA D N 1
ATOM 7068 C CA . ALA C 2 543 ? 222.613 169.787 265.935 1.00 259.68 543 ALA D CA 1
ATOM 7069 C C . ALA C 2 543 ? 221.239 170.292 265.550 1.00 259.68 543 ALA D C 1
ATOM 7070 O O . ALA C 2 543 ? 220.799 170.079 264.425 1.00 259.68 543 ALA D O 1
ATOM 7072 N N . GLU C 2 544 ? 220.569 170.982 266.462 1.00 255.55 544 GLU D N 1
ATOM 7073 C CA . GLU C 2 544 ? 219.252 171.505 266.153 1.00 255.55 544 GLU D CA 1
ATOM 7074 C C . GLU C 2 544 ? 219.355 172.655 265.177 1.00 255.55 544 GLU D C 1
ATOM 7075 O O . GLU C 2 544 ? 218.470 172.841 264.341 1.00 255.55 544 GLU D O 1
ATOM 7081 N N . GLY C 2 545 ? 220.448 173.410 265.264 1.00 255.85 545 GLY D N 1
ATOM 7082 C CA . GLY C 2 545 ? 220.699 174.466 264.305 1.00 255.85 545 GLY D CA 1
ATOM 7083 C C . GLY C 2 545 ? 220.825 173.823 262.939 1.00 255.85 545 GLY D C 1
ATOM 7084 O O . GLY C 2 545 ? 220.229 174.288 261.969 1.00 255.85 545 GLY D O 1
ATOM 7085 N N . ALA C 2 546 ? 221.574 172.721 262.885 1.00 257.73 546 ALA D N 1
ATOM 7086 C CA . ALA C 2 546 ? 221.748 171.959 261.664 1.00 257.73 546 ALA D CA 1
ATOM 7087 C C . ALA C 2 546 ? 220.410 171.402 261.176 1.00 257.73 546 ALA D C 1
ATOM 7088 O O . ALA C 2 546 ? 220.174 171.350 259.972 1.00 257.73 546 ALA D O 1
ATOM 7090 N N . GLN C 2 547 ? 219.523 171.015 262.099 1.00 249.55 547 GLN D N 1
ATOM 7091 C CA . GLN C 2 547 ? 218.207 170.535 261.696 1.00 249.55 547 GLN D CA 1
ATOM 7092 C C . GLN C 2 547 ? 217.421 171.637 261.017 1.00 249.55 547 GLN D C 1
ATOM 7093 O O . GLN C 2 547 ? 216.742 171.385 260.023 1.00 249.55 547 GLN D O 1
ATOM 7099 N N . ALA C 2 548 ? 217.537 172.861 261.532 1.00 250.84 548 ALA D N 1
ATOM 7100 C CA . ALA C 2 548 ? 216.870 173.998 260.921 1.00 250.84 548 ALA D CA 1
ATOM 7101 C C . ALA C 2 548 ? 217.426 174.243 259.529 1.00 250.84 548 ALA D C 1
ATOM 7102 O O . ALA C 2 548 ? 216.671 174.497 258.593 1.00 250.84 548 ALA D O 1
ATOM 7104 N N . VAL C 2 549 ? 218.748 174.149 259.400 1.00 254.20 549 VAL D N 1
ATOM 7105 C CA . VAL C 2 549 ? 219.417 174.295 258.115 1.00 254.20 549 VAL D CA 1
ATOM 7106 C C . VAL C 2 549 ? 218.929 173.263 257.110 1.00 254.20 549 VAL D C 1
ATOM 7107 O O . VAL C 2 549 ? 218.634 173.594 255.959 1.00 254.20 549 VAL D O 1
ATOM 7111 N N . THR C 2 550 ? 218.835 172.017 257.551 1.00 249.33 550 THR D N 1
ATOM 7112 C CA . THR C 2 550 ? 218.358 170.953 256.698 1.00 249.33 550 THR D CA 1
ATOM 7113 C C . THR C 2 550 ? 216.926 171.198 256.316 1.00 249.33 550 THR D C 1
ATOM 7114 O O . THR C 2 550 ? 216.551 171.003 255.163 1.00 249.33 550 THR D O 1
ATOM 7118 N N . GLN C 2 551 ? 216.133 171.655 257.272 1.00 246.48 551 GLN D N 1
ATOM 7119 C CA . GLN C 2 551 ? 214.746 171.963 257.019 1.00 246.48 551 GLN D CA 1
ATOM 7120 C C . GLN C 2 551 ? 214.622 173.047 255.957 1.00 246.48 551 GLN D C 1
ATOM 7121 O O . GLN C 2 551 ? 213.735 172.980 255.112 1.00 246.48 551 GLN D O 1
ATOM 7127 N N . LEU C 2 552 ? 215.539 174.016 255.965 1.00 238.50 552 LEU D N 1
ATOM 7128 C CA . LEU C 2 552 ? 215.533 175.045 254.938 1.00 238.50 552 LEU D CA 1
ATOM 7129 C C . LEU C 2 552 ? 215.759 174.432 253.578 1.00 238.50 552 LEU D C 1
ATOM 7130 O O . LEU C 2 552 ? 215.113 174.817 252.609 1.00 238.50 552 LEU D O 1
ATOM 7135 N N . MET C 2 553 ? 216.640 173.440 253.506 1.00 250.45 553 MET D N 1
ATOM 7136 C CA . MET C 2 553 ? 216.877 172.773 252.237 1.00 250.45 553 MET D CA 1
ATOM 7137 C C . MET C 2 553 ? 215.630 172.020 251.799 1.00 250.45 553 MET D C 1
ATOM 7138 O O . MET C 2 553 ? 215.206 172.096 250.642 1.00 250.45 553 MET D O 1
ATOM 7143 N N . VAL C 2 554 ? 214.987 171.370 252.757 1.00 236.89 554 VAL D N 1
ATOM 7144 C CA . VAL C 2 554 ? 213.757 170.645 252.507 1.00 236.89 554 VAL D CA 1
ATOM 7145 C C . VAL C 2 554 ? 212.676 171.566 251.975 1.00 236.89 554 VAL D C 1
ATOM 7146 O O . VAL C 2 554 ? 211.900 171.184 251.102 1.00 236.89 554 VAL D O 1
ATOM 7150 N N . ASP C 2 555 ? 212.617 172.775 252.510 1.00 244.34 555 ASP D N 1
ATOM 7151 C CA . ASP C 2 555 ? 211.606 173.739 252.126 1.00 244.34 555 ASP D CA 1
ATOM 7152 C C . ASP C 2 555 ? 211.983 174.657 250.966 1.00 244.34 555 ASP D C 1
ATOM 7153 O O . ASP C 2 555 ? 211.258 175.612 250.682 1.00 244.34 555 ASP D O 1
ATOM 7158 N N . ARG C 2 556 ? 213.107 174.414 250.304 1.00 228.06 556 ARG D N 1
ATOM 7159 C CA . ARG C 2 556 ? 213.490 175.289 249.207 1.00 228.06 556 ARG D CA 1
ATOM 7160 C C . ARG C 2 556 ? 213.748 174.564 247.906 1.00 228.06 556 ARG D C 1
ATOM 7161 O O . ARG C 2 556 ? 213.329 175.034 246.847 1.00 228.06 556 ARG D O 1
ATOM 7169 N N . LEU C 2 557 ? 214.380 173.399 247.971 1.00 224.56 557 LEU D N 1
ATOM 7170 C CA . LEU C 2 557 ? 214.684 172.675 246.748 1.00 224.56 557 LEU D CA 1
ATOM 7171 C C . LEU C 2 557 ? 213.454 172.298 245.906 1.00 224.56 557 LEU D C 1
ATOM 7172 O O . LEU C 2 557 ? 213.524 172.423 244.686 1.00 224.56 557 LEU D O 1
ATOM 7177 N N . PRO C 2 558 ? 212.309 171.898 246.506 1.00 222.94 558 PRO D N 1
ATOM 7178 C CA . PRO C 2 558 ? 211.029 171.594 245.858 1.00 222.94 558 PRO D CA 1
ATOM 7179 C C . PRO C 2 558 ? 210.518 172.749 244.998 1.00 222.94 558 PRO D C 1
ATOM 7180 O O . PRO C 2 558 ? 209.722 172.541 244.085 1.00 222.94 558 PRO D O 1
ATOM 7184 N N . GLN C 2 559 ? 210.958 173.963 245.288 1.00 217.05 559 GLN D N 1
ATOM 7185 C CA . GLN C 2 559 ? 210.592 175.091 244.470 1.00 217.05 559 GLN D CA 1
ATOM 7186 C C . GLN C 2 559 ? 211.410 175.075 243.200 1.00 217.05 559 GLN D C 1
ATOM 7187 O O . GLN C 2 559 ? 210.886 175.208 242.094 1.00 217.05 559 GLN D O 1
ATOM 7193 N N . PHE C 2 560 ? 212.724 174.901 243.365 1.00 219.65 560 PHE D N 1
ATOM 7194 C CA . PHE C 2 560 ? 213.644 174.975 242.198 1.00 219.65 560 PHE D CA 1
ATOM 7195 C C . PHE C 2 560 ? 213.414 173.798 241.250 1.00 219.65 560 PHE D C 1
ATOM 7196 O O . PHE C 2 560 ? 213.552 173.993 240.027 1.00 219.65 560 PHE D O 1
ATOM 7204 N N . VAL C 2 561 ? 213.101 172.611 241.777 1.00 213.50 561 VAL D N 1
ATOM 7205 C CA . VAL C 2 561 ? 212.966 171.463 240.872 1.00 213.50 561 VAL D CA 1
ATOM 7206 C C . VAL C 2 561 ? 211.940 171.702 239.764 1.00 213.50 561 VAL D C 1
ATOM 7207 O O . VAL C 2 561 ? 211.888 170.939 238.804 1.00 213.50 561 VAL D O 1
ATOM 7211 N N . GLN C 2 562 ? 211.110 172.736 239.883 1.00 202.27 562 GLN D N 1
ATOM 7212 C CA . GLN C 2 562 ? 210.147 173.012 238.838 1.00 202.27 562 GLN D CA 1
ATOM 7213 C C . GLN C 2 562 ? 210.655 174.015 237.812 1.00 202.27 562 GLN D C 1
ATOM 7214 O O . GLN C 2 562 ? 209.900 174.420 236.927 1.00 202.27 562 GLN D O 1
ATOM 7220 N N . SER C 2 563 ? 211.924 174.417 237.918 1.00 223.38 563 SER D N 1
ATOM 7221 C CA . SER C 2 563 ? 212.497 175.341 236.950 1.00 223.38 563 SER D CA 1
ATOM 7222 C C . SER C 2 563 ? 212.456 174.803 235.542 1.00 223.38 563 SER D C 1
ATOM 7223 O O . SER C 2 563 ? 212.757 173.636 235.303 1.00 223.38 563 SER D O 1
ATOM 7226 N N . ALA C 2 564 ? 212.137 175.684 234.603 1.00 212.42 564 ALA D N 1
ATOM 7227 C CA . ALA C 2 564 ? 212.105 175.357 233.186 1.00 212.42 564 ALA D CA 1
ATOM 7228 C C . ALA C 2 564 ? 213.483 174.952 232.668 1.00 212.42 564 ALA D C 1
ATOM 7229 O O . ALA C 2 564 ? 213.587 174.262 231.654 1.00 212.42 564 ALA D O 1
ATOM 7231 N N . ASP C 2 565 ? 214.541 175.394 233.342 1.00 210.67 565 ASP D N 1
ATOM 7232 C CA . ASP C 2 565 ? 215.874 175.043 232.913 1.00 210.67 565 ASP D CA 1
ATOM 7233 C C . ASP C 2 565 ? 216.225 173.661 233.350 1.00 210.67 565 ASP D C 1
ATOM 7234 O O . ASP C 2 565 ? 216.422 173.410 234.536 1.00 210.67 565 ASP D O 1
ATOM 7239 N N . LEU C 2 566 ? 216.325 172.779 232.368 1.00 194.09 566 LEU D N 1
ATOM 7240 C CA . LEU C 2 566 ? 216.667 171.388 232.555 1.00 194.09 566 LEU D CA 1
ATOM 7241 C C . LEU C 2 566 ? 217.750 171.155 233.588 1.00 194.09 566 LEU D C 1
ATOM 7242 O O . LEU C 2 566 ? 217.631 170.249 234.406 1.00 194.09 566 LEU D O 1
ATOM 7247 N N . GLU C 2 567 ? 218.816 171.935 233.539 1.00 193.01 567 GLU D N 1
ATOM 7248 C CA . GLU C 2 567 ? 219.924 171.718 234.442 1.00 193.01 567 GLU D CA 1
ATOM 7249 C C . GLU C 2 567 ? 219.693 172.262 235.822 1.00 193.01 567 GLU D C 1
ATOM 7250 O O . GLU C 2 567 ? 220.306 171.795 236.778 1.00 193.01 567 GLU D O 1
ATOM 7256 N N . VAL C 2 568 ? 218.812 173.235 235.949 1.00 200.59 568 VAL D N 1
ATOM 7257 C CA . VAL C 2 568 ? 218.517 173.752 237.261 1.00 200.59 568 VAL D CA 1
ATOM 7258 C C . VAL C 2 568 ? 217.677 172.748 237.973 1.00 200.59 568 VAL D C 1
ATOM 7259 O O . VAL C 2 568 ? 217.972 172.382 239.105 1.00 200.59 568 VAL D O 1
ATOM 7263 N N . GLN C 2 569 ? 216.632 172.281 237.303 1.00 209.65 569 GLN D N 1
ATOM 7264 C CA . GLN C 2 569 ? 215.785 171.269 237.897 1.00 209.65 569 GLN D CA 1
ATOM 7265 C C . GLN C 2 569 ? 216.537 169.958 238.077 1.00 209.65 569 GLN D C 1
ATOM 7266 O O . GLN C 2 569 ? 216.244 169.202 239.000 1.00 209.65 569 GLN D O 1
ATOM 7272 N N . GLU C 2 570 ? 217.543 169.717 237.236 1.00 197.48 570 GLU D N 1
ATOM 7273 C CA . GLU C 2 570 ? 218.367 168.534 237.349 1.00 197.48 570 GLU D CA 1
ATOM 7274 C C . GLU C 2 570 ? 219.188 168.585 238.602 1.00 197.48 570 GLU D C 1
ATOM 7275 O O . GLU C 2 570 ? 219.162 167.654 239.411 1.00 197.48 570 GLU D O 1
ATOM 7281 N N . ARG C 2 571 ? 219.918 169.682 238.766 1.00 205.54 571 ARG D N 1
ATOM 7282 C CA . ARG C 2 571 ? 220.741 169.833 239.936 1.00 205.54 571 ARG D CA 1
ATOM 7283 C C . ARG C 2 571 ? 219.876 169.887 241.162 1.00 205.54 571 ARG D C 1
ATOM 7284 O O . ARG C 2 571 ? 220.163 169.219 242.144 1.00 205.54 571 ARG D O 1
ATOM 7292 N N . ALA C 2 572 ? 218.780 170.625 241.098 1.00 215.11 572 ALA D N 1
ATOM 7293 C CA . ALA C 2 572 ? 217.903 170.741 242.242 1.00 215.11 572 ALA D CA 1
ATOM 7294 C C . ALA C 2 572 ? 217.378 169.386 242.658 1.00 215.11 572 ALA D C 1
ATOM 7295 O O . ALA C 2 572 ? 217.278 169.100 243.849 1.00 215.11 572 ALA D O 1
ATOM 7297 N N . SER C 2 573 ? 217.058 168.542 241.683 1.00 212.98 573 SER D N 1
ATOM 7298 C CA . SER C 2 573 ? 216.552 167.223 241.990 1.00 212.98 573 SER D CA 1
ATOM 7299 C C . SER C 2 573 ? 217.585 166.378 242.702 1.00 212.98 573 SER D C 1
ATOM 7300 O O . SER C 2 573 ? 217.268 165.706 243.686 1.00 212.98 573 SER D O 1
ATOM 7303 N N . CYS C 2 574 ? 218.831 166.422 242.231 1.00 218.28 574 CYS D N 1
ATOM 7304 C CA . CYS C 2 574 ? 219.841 165.590 242.856 1.00 218.28 574 CYS D CA 1
ATOM 7305 C C . CYS C 2 574 ? 220.254 166.160 244.194 1.00 218.28 574 CYS D C 1
ATOM 7306 O O . CYS C 2 574 ? 220.637 165.415 245.096 1.00 218.28 574 CYS D O 1
ATOM 7309 N N . ILE C 2 575 ? 220.103 167.470 244.347 1.00 217.49 575 ILE D N 1
ATOM 7310 C CA . ILE C 2 575 ? 220.376 168.112 245.608 1.00 217.49 575 ILE D CA 1
ATOM 7311 C C . ILE C 2 575 ? 219.358 167.696 246.613 1.00 217.49 575 ILE D C 1
ATOM 7312 O O . ILE C 2 575 ? 219.709 167.300 247.715 1.00 217.49 575 ILE D O 1
ATOM 7317 N N . LEU C 2 576 ? 218.095 167.763 246.234 1.00 224.32 576 LEU D N 1
ATOM 7318 C CA . LEU C 2 576 ? 217.038 167.373 247.131 1.00 224.32 576 LEU D CA 1
ATOM 7319 C C . LEU C 2 576 ? 217.206 165.929 247.548 1.00 224.32 576 LEU D C 1
ATOM 7320 O O . LEU C 2 576 ? 216.999 165.606 248.713 1.00 224.32 576 LEU D O 1
ATOM 7325 N N . GLN C 2 577 ? 217.598 165.059 246.617 1.00 236.01 577 GLN D N 1
ATOM 7326 C CA . GLN C 2 577 ? 217.832 163.671 246.979 1.00 236.01 577 GLN D CA 1
ATOM 7327 C C . GLN C 2 577 ? 218.931 163.574 248.022 1.00 236.01 577 GLN D C 1
ATOM 7328 O O . GLN C 2 577 ? 218.812 162.816 248.985 1.00 236.01 577 GLN D O 1
ATOM 7334 N N . LEU C 2 578 ? 219.977 164.381 247.858 1.00 235.51 578 LEU D N 1
ATOM 7335 C CA . LEU C 2 578 ? 221.055 164.429 248.827 1.00 235.51 578 LEU D CA 1
ATOM 7336 C C . LEU C 2 578 ? 220.508 164.882 250.173 1.00 235.51 578 LEU D C 1
ATOM 7337 O O . LEU C 2 578 ? 220.823 164.287 251.199 1.00 235.51 578 LEU D O 1
ATOM 7342 N N . VAL C 2 579 ? 219.664 165.914 250.151 1.00 231.30 579 VAL D N 1
ATOM 7343 C CA . VAL C 2 579 ? 219.025 166.456 251.342 1.00 231.30 579 VAL D CA 1
ATOM 7344 C C . VAL C 2 579 ? 218.208 165.405 252.059 1.00 231.30 579 VAL D C 1
ATOM 7345 O O . VAL C 2 579 ? 218.214 165.351 253.287 1.00 231.30 579 VAL D O 1
ATOM 7349 N N . LYS C 2 580 ? 217.498 164.575 251.299 1.00 239.33 580 LYS D N 1
ATOM 7350 C CA . LYS C 2 580 ? 216.710 163.500 251.880 1.00 239.33 580 LYS D CA 1
ATOM 7351 C C . LYS C 2 580 ? 217.607 162.578 252.692 1.00 239.33 580 LYS D C 1
ATOM 7352 O O . LYS C 2 580 ? 217.270 162.204 253.818 1.00 239.33 580 LYS D O 1
ATOM 7358 N N . HIS C 2 581 ? 218.772 162.252 252.129 1.00 239.73 581 HIS D N 1
ATOM 7359 C CA . HIS C 2 581 ? 219.711 161.377 252.809 1.00 239.73 581 HIS D CA 1
ATOM 7360 C C . HIS C 2 581 ? 220.318 162.072 254.005 1.00 239.73 581 HIS D C 1
ATOM 7361 O O . HIS C 2 581 ? 220.495 161.454 255.050 1.00 239.73 581 HIS D O 1
ATOM 7368 N N . ILE C 2 582 ? 220.590 163.365 253.862 1.00 245.70 582 ILE D N 1
ATOM 7369 C CA . ILE C 2 582 ? 221.121 164.169 254.948 1.00 245.70 582 ILE D CA 1
ATOM 7370 C C . ILE C 2 582 ? 220.177 164.212 256.122 1.00 245.70 582 ILE D C 1
ATOM 7371 O O . ILE C 2 582 ? 220.601 164.030 257.260 1.00 245.70 582 ILE D O 1
ATOM 7376 N N . GLN C 2 583 ? 218.897 164.431 255.857 1.00 233.34 583 GLN D N 1
ATOM 7377 C CA . GLN C 2 583 ? 217.928 164.464 256.929 1.00 233.34 583 GLN D CA 1
ATOM 7378 C C . GLN C 2 583 ? 217.867 163.143 257.650 1.00 233.34 583 GLN D C 1
ATOM 7379 O O . GLN C 2 583 ? 217.783 163.109 258.875 1.00 233.34 583 GLN D O 1
ATOM 7385 N N . LYS C 2 584 ? 217.940 162.052 256.898 1.00 233.47 584 LYS D N 1
ATOM 7386 C CA . LYS C 2 584 ? 217.913 160.741 257.509 1.00 233.47 584 LYS D CA 1
ATOM 7387 C C . LYS C 2 584 ? 219.156 160.483 258.342 1.00 233.47 584 LYS D C 1
ATOM 7388 O O . LYS C 2 584 ? 219.064 159.996 259.469 1.00 233.47 584 LYS D O 1
ATOM 7394 N N . LEU C 2 585 ? 220.315 160.825 257.801 1.00 238.65 585 LEU D N 1
ATOM 7395 C CA . LEU C 2 585 ? 221.564 160.597 258.499 1.00 238.65 585 LEU D CA 1
ATOM 7396 C C . LEU C 2 585 ? 221.715 161.467 259.732 1.00 238.65 585 LEU D C 1
ATOM 7397 O O . LEU C 2 585 ? 222.192 161.000 260.763 1.00 238.65 585 LEU D O 1
ATOM 7402 N N . GLN C 2 586 ? 221.270 162.712 259.659 1.00 246.87 586 GLN D N 1
ATOM 7403 C CA . GLN C 2 586 ? 221.318 163.572 260.826 1.00 246.87 586 GLN D CA 1
ATOM 7404 C C . GLN C 2 586 ? 220.324 163.111 261.871 1.00 246.87 586 GLN D C 1
ATOM 7405 O O . GLN C 2 586 ? 220.605 163.178 263.067 1.00 246.87 586 GLN D O 1
ATOM 7411 N N . ALA C 2 587 ? 219.176 162.592 261.432 1.00 243.65 587 ALA D N 1
ATOM 7412 C CA . ALA C 2 587 ? 218.215 162.014 262.362 1.00 243.65 587 ALA D CA 1
ATOM 7413 C C . ALA C 2 587 ? 218.869 160.847 263.102 1.00 243.65 587 ALA D C 1
ATOM 7414 O O . ALA C 2 587 ? 218.590 160.610 264.277 1.00 243.65 587 ALA D O 1
ATOM 7416 N N . LYS C 2 588 ? 219.781 160.153 262.413 1.00 235.31 588 LYS D N 1
ATOM 7417 C CA . LYS C 2 588 ? 220.562 159.056 262.970 1.00 235.31 588 LYS D CA 1
ATOM 7418 C C . LYS C 2 588 ? 221.872 159.515 263.639 1.00 235.31 588 LYS D C 1
ATOM 7419 O O . LYS C 2 588 ? 222.750 158.692 263.899 1.00 235.31 588 LYS D O 1
ATOM 7425 N N . ASP C 2 589 ? 221.999 160.817 263.909 1.00 232.73 589 ASP D N 1
ATOM 7426 C CA . ASP C 2 589 ? 223.163 161.410 264.560 1.00 232.73 589 ASP D CA 1
ATOM 7427 C C . ASP C 2 589 ? 224.471 161.218 263.803 1.00 232.73 589 ASP D C 1
ATOM 7428 O O . ASP C 2 589 ? 225.506 160.918 264.400 1.00 232.73 589 ASP D O 1
ATOM 7433 N N . VAL C 2 590 ? 224.427 161.426 262.493 1.00 240.39 590 VAL D N 1
ATOM 7434 C CA . VAL C 2 590 ? 225.610 161.323 261.651 1.00 240.39 590 VAL D CA 1
ATOM 7435 C C . VAL C 2 590 ? 226.102 162.715 261.219 1.00 240.39 590 VAL D C 1
ATOM 7436 O O . VAL C 2 590 ? 225.331 163.488 260.650 1.00 240.39 590 VAL D O 1
ATOM 7440 N N . PRO C 2 591 ? 227.382 163.049 261.457 1.00 250.89 591 PRO D N 1
ATOM 7441 C CA . PRO C 2 591 ? 228.072 164.306 261.146 1.00 250.89 591 PRO D CA 1
ATOM 7442 C C . PRO C 2 591 ? 228.434 164.403 259.665 1.00 250.89 591 PRO D C 1
ATOM 7443 O O . PRO C 2 591 ? 229.611 164.461 259.294 1.00 250.89 591 PRO D O 1
ATOM 7447 N N . VAL C 2 592 ? 227.396 164.431 258.834 1.00 245.64 592 VAL D N 1
ATOM 7448 C CA . VAL C 2 592 ? 227.506 164.414 257.380 1.00 245.64 592 VAL D CA 1
ATOM 7449 C C . VAL C 2 592 ? 228.231 165.585 256.752 1.00 245.64 592 VAL D C 1
ATOM 7450 O O . VAL C 2 592 ? 228.661 165.474 255.606 1.00 245.64 592 VAL D O 1
ATOM 7454 N N . ALA C 2 593 ? 228.390 166.694 257.473 1.00 240.02 593 ALA D N 1
ATOM 7455 C CA . ALA C 2 593 ? 229.024 167.863 256.887 1.00 240.02 593 ALA D CA 1
ATOM 7456 C C . ALA C 2 593 ? 230.427 167.555 256.411 1.00 240.02 593 ALA D C 1
ATOM 7457 O O . ALA C 2 593 ? 230.896 168.180 255.465 1.00 240.02 593 ALA D O 1
ATOM 7459 N N . GLU C 2 594 ? 231.116 166.612 257.048 1.00 225.87 594 GLU D N 1
ATOM 7460 C CA . GLU C 2 594 ? 232.441 166.280 256.564 1.00 225.87 594 GLU D CA 1
ATOM 7461 C C . GLU C 2 594 ? 232.363 165.732 255.148 1.00 225.87 594 GLU D C 1
ATOM 7462 O O . GLU C 2 594 ? 233.083 166.185 254.253 1.00 225.87 594 GLU D O 1
ATOM 7468 N N . GLU C 2 595 ? 231.476 164.760 254.951 1.00 231.66 595 GLU D N 1
ATOM 7469 C CA . GLU C 2 595 ? 231.308 164.147 253.648 1.00 231.66 595 GLU D CA 1
ATOM 7470 C C . GLU C 2 595 ? 230.777 165.154 252.640 1.00 231.66 595 GLU D C 1
ATOM 7471 O O . GLU C 2 595 ? 231.171 165.138 251.474 1.00 231.66 595 GLU D O 1
ATOM 7477 N N . VAL C 2 596 ? 229.893 166.039 253.088 1.00 226.35 596 VAL D N 1
ATOM 7478 C CA . VAL C 2 596 ? 229.321 167.032 252.202 1.00 226.35 596 VAL D CA 1
ATOM 7479 C C . VAL C 2 596 ? 230.360 168.044 251.768 1.00 226.35 596 VAL D C 1
ATOM 7480 O O . VAL C 2 596 ? 230.482 168.345 250.585 1.00 226.35 596 VAL D O 1
ATOM 7484 N N . SER C 2 597 ? 231.129 168.562 252.718 1.00 223.39 597 SER D N 1
ATOM 7485 C CA . SER C 2 597 ? 232.145 169.556 252.409 1.00 223.39 597 SER D CA 1
ATOM 7486 C C . SER C 2 597 ? 233.225 169.016 251.491 1.00 223.39 597 SER D C 1
ATOM 7487 O O . SER C 2 597 ? 233.788 169.767 250.692 1.00 223.39 597 SER D O 1
ATOM 7490 N N . ALA C 2 598 ? 233.461 167.704 251.551 1.00 214.66 598 ALA D N 1
ATOM 7491 C CA . ALA C 2 598 ? 234.441 167.051 250.697 1.00 214.66 598 ALA D CA 1
ATOM 7492 C C . ALA C 2 598 ? 234.100 167.206 249.218 1.00 214.66 598 ALA D C 1
ATOM 7493 O O . ALA C 2 598 ? 234.988 167.147 248.367 1.00 214.66 598 ALA D O 1
ATOM 7495 N N . LEU C 2 599 ? 232.817 167.422 248.913 1.00 209.67 599 LEU D N 1
ATOM 7496 C CA . LEU C 2 599 ? 232.322 167.583 247.553 1.00 209.67 599 LEU D CA 1
ATOM 7497 C C . LEU C 2 599 ? 232.714 168.925 246.939 1.00 209.67 599 LEU D C 1
ATOM 7498 O O . LEU C 2 599 ? 232.541 169.133 245.737 1.00 209.67 599 LEU D O 1
ATOM 7503 N N . PHE C 2 600 ? 233.215 169.843 247.763 1.00 208.76 600 PHE D N 1
ATOM 7504 C CA . PHE C 2 600 ? 233.578 171.168 247.302 1.00 208.76 600 PHE D CA 1
ATOM 7505 C C . PHE C 2 600 ? 235.062 171.446 247.529 1.00 208.76 600 PHE D C 1
ATOM 7506 O O . PHE C 2 600 ? 235.705 172.164 246.761 1.00 208.76 600 PHE D O 1
ATOM 7514 N N . ALA C 2 601 ? 235.609 170.829 248.576 1.00 207.26 601 ALA D N 1
ATOM 7515 C CA . ALA C 2 601 ? 237.010 170.974 248.971 1.00 207.26 601 ALA D CA 1
ATOM 7516 C C . ALA C 2 601 ? 238.000 170.547 247.883 1.00 207.26 601 ALA D C 1
ATOM 7517 O O . ALA C 2 601 ? 239.168 170.929 247.928 1.00 207.26 601 ALA D O 1
ATOM 7519 N N . GLY C 2 602 ? 237.540 169.759 246.910 1.00 204.93 602 GLY D N 1
ATOM 7520 C CA . GLY C 2 602 ? 238.381 169.247 245.837 1.00 204.93 602 GLY D CA 1
ATOM 7521 C C . GLY C 2 602 ? 239.039 170.308 244.942 1.00 204.93 602 GLY D C 1
ATOM 7522 O O . GLY C 2 602 ? 240.004 169.995 244.246 1.00 204.93 602 GLY D O 1
ATOM 7523 N N . GLU C 2 603 ? 238.551 171.548 244.939 1.00 204.11 603 GLU D N 1
ATOM 7524 C CA . GLU C 2 603 ? 239.207 172.548 244.093 1.00 204.11 603 GLU D CA 1
ATOM 7525 C C . GLU C 2 603 ? 239.242 173.928 244.682 1.00 204.11 603 GLU D C 1
ATOM 7526 O O . GLU C 2 603 ? 238.218 174.457 245.111 1.00 204.11 603 GLU D O 1
ATOM 7532 N N . LEU C 2 604 ? 240.427 174.522 244.644 1.00 198.20 604 LEU D N 1
ATOM 7533 C CA . LEU C 2 604 ? 240.634 175.879 245.099 1.00 198.20 604 LEU D CA 1
ATOM 7534 C C . LEU C 2 604 ? 240.912 176.832 243.931 1.00 198.20 604 LEU D C 1
ATOM 7535 O O . LEU C 2 604 ? 240.728 178.041 244.063 1.00 198.20 604 LEU D O 1
ATOM 7540 N N . ASN C 2 605 ? 241.352 176.285 242.792 1.00 206.90 605 ASN D N 1
ATOM 7541 C CA . ASN C 2 605 ? 241.678 177.092 241.612 1.00 206.90 605 ASN D CA 1
ATOM 7542 C C . ASN C 2 605 ? 241.938 176.247 240.366 1.00 206.90 605 ASN D C 1
ATOM 7543 O O . ASN C 2 605 ? 242.631 175.234 240.447 1.00 206.90 605 ASN D O 1
ATOM 7548 N N . MET D 3 1 ? 199.358 213.860 229.953 1.00 128.37 1 MET M N 1
ATOM 7549 C CA . MET D 3 1 ? 199.776 212.485 229.818 1.00 128.37 1 MET M CA 1
ATOM 7550 C C . MET D 3 1 ? 201.062 212.438 229.021 1.00 128.37 1 MET M C 1
ATOM 7551 O O . MET D 3 1 ? 202.128 212.148 229.563 1.00 128.37 1 MET M O 1
ATOM 7556 N N . ILE D 3 2 ? 200.962 212.802 227.753 1.00 105.67 2 ILE M N 1
ATOM 7557 C CA . ILE D 3 2 ? 202.092 212.751 226.836 1.00 105.67 2 ILE M CA 1
ATOM 7558 C C . ILE D 3 2 ? 203.108 213.858 227.053 1.00 105.67 2 ILE M C 1
ATOM 7559 O O . ILE D 3 2 ? 202.760 215.033 227.086 1.00 105.67 2 ILE M O 1
ATOM 7564 N N . HIS D 3 3 ? 204.371 213.477 227.200 1.00 117.83 3 HIS M N 1
ATOM 7565 C CA . HIS D 3 3 ? 205.437 214.447 227.382 1.00 117.83 3 HIS M CA 1
ATOM 7566 C C . HIS D 3 3 ? 205.923 215.048 226.069 1.00 117.83 3 HIS M C 1
ATOM 7567 O O . HIS D 3 3 ? 206.137 216.260 225.988 1.00 117.83 3 HIS M O 1
ATOM 7574 N N . SER D 3 4 ? 206.065 214.211 225.035 1.00 111.90 4 SER M N 1
ATOM 7575 C CA . SER D 3 4 ? 206.550 214.702 223.738 1.00 111.90 4 SER M CA 1
ATOM 7576 C C . SER D 3 4 ? 206.169 213.791 222.573 1.00 111.90 4 SER M C 1
ATOM 7577 O O . SER D 3 4 ? 205.637 212.701 222.772 1.00 111.90 4 SER M O 1
ATOM 7580 N N . LEU D 3 5 ? 206.450 214.243 221.350 1.00 108.58 5 LEU M N 1
ATOM 7581 C CA . LEU D 3 5 ? 206.115 213.470 220.153 1.00 108.58 5 LEU M CA 1
ATOM 7582 C C . LEU D 3 5 ? 207.129 213.596 219.041 1.00 108.58 5 LEU M C 1
ATOM 7583 O O . LEU D 3 5 ? 207.515 214.696 218.654 1.00 108.58 5 LEU M O 1
ATOM 7588 N N . PHE D 3 6 ? 207.552 212.459 218.511 1.00 121.67 6 PHE M N 1
ATOM 7589 C CA . PHE D 3 6 ? 208.470 212.444 217.393 1.00 121.67 6 PHE M CA 1
ATOM 7590 C C . PHE D 3 6 ? 207.854 211.780 216.182 1.00 121.67 6 PHE M C 1
ATOM 7591 O O . PHE D 3 6 ? 207.351 210.660 216.262 1.00 121.67 6 PHE M O 1
ATOM 7599 N N . LEU D 3 7 ? 207.929 212.449 215.046 1.00 134.59 7 LEU M N 1
ATOM 7600 C CA . LEU D 3 7 ? 207.487 211.838 213.811 1.00 134.59 7 LEU M CA 1
ATOM 7601 C C . LEU D 3 7 ? 208.686 211.252 213.115 1.00 134.59 7 LEU M C 1
ATOM 7602 O O . LEU D 3 7 ? 209.599 211.986 212.730 1.00 134.59 7 LEU M O 1
ATOM 7607 N N . ILE D 3 8 ? 208.682 209.934 212.953 1.00 142.84 8 ILE M N 1
ATOM 7608 C CA . ILE D 3 8 ? 209.796 209.235 212.346 1.00 142.84 8 ILE M CA 1
ATOM 7609 C C . ILE D 3 8 ? 209.422 208.468 211.095 1.00 142.84 8 ILE M C 1
ATOM 7610 O O . ILE D 3 8 ? 208.508 207.654 211.090 1.00 142.84 8 ILE M O 1
ATOM 7615 N N . ASN D 3 9 ? 210.131 208.736 210.020 1.00 171.27 9 ASN M N 1
ATOM 7616 C CA . ASN D 3 9 ? 209.920 208.014 208.776 1.00 171.27 9 ASN M CA 1
ATOM 7617 C C . ASN D 3 9 ? 210.560 206.662 208.883 1.00 171.27 9 ASN M C 1
ATOM 7618 O O . ASN D 3 9 ? 211.570 206.520 209.566 1.00 171.27 9 ASN M O 1
ATOM 7623 N N . CYS D 3 10 ? 210.019 205.674 208.172 1.00 178.46 10 CYS M N 1
ATOM 7624 C CA . CYS D 3 10 ? 210.574 204.319 208.176 1.00 178.46 10 CYS M CA 1
ATOM 7625 C C . CYS D 3 10 ? 212.072 204.271 207.838 1.00 178.46 10 CYS M C 1
ATOM 7626 O O . CYS D 3 10 ? 212.768 203.342 208.249 1.00 178.46 10 CYS M O 1
ATOM 7629 N N . SER D 3 11 ? 212.580 205.305 207.158 1.00 174.49 11 SER M N 1
ATOM 7630 C CA . SER D 3 11 ? 213.994 205.439 206.841 1.00 174.49 11 SER M CA 1
ATOM 7631 C C . SER D 3 11 ? 214.882 205.516 208.079 1.00 174.49 11 SER M C 1
ATOM 7632 O O . SER D 3 11 ? 216.077 205.238 208.004 1.00 174.49 11 SER M O 1
ATOM 7635 N N . GLY D 3 12 ? 214.305 205.905 209.211 1.00 165.53 12 GLY M N 1
ATOM 7636 C CA . GLY D 3 12 ? 215.046 206.062 210.447 1.00 165.53 12 GLY M CA 1
ATOM 7637 C C . GLY D 3 12 ? 215.299 207.534 210.738 1.00 165.53 12 GLY M C 1
ATOM 7638 O O . GLY D 3 12 ? 216.041 207.872 211.659 1.00 165.53 12 GLY M O 1
ATOM 7639 N N . ASP D 3 13 ? 214.684 208.413 209.956 1.00 170.72 13 ASP M N 1
ATOM 7640 C CA . ASP D 3 13 ? 214.875 209.840 210.148 1.00 170.72 13 ASP M CA 1
ATOM 7641 C C . ASP D 3 13 ? 213.745 210.517 210.935 1.00 170.72 13 ASP M C 1
ATOM 7642 O O . ASP D 3 13 ? 212.578 210.142 210.828 1.00 170.72 13 ASP M O 1
ATOM 7647 N N . ILE D 3 14 ? 214.105 211.546 211.700 1.00 150.82 14 ILE M N 1
ATOM 7648 C CA . ILE D 3 14 ? 213.142 212.312 212.487 1.00 150.82 14 ILE M CA 1
ATOM 7649 C C . ILE D 3 14 ? 212.763 213.575 211.741 1.00 150.82 14 ILE M C 1
ATOM 7650 O O . ILE D 3 14 ? 213.633 214.329 211.314 1.00 150.82 14 ILE M O 1
ATOM 7655 N N . PHE D 3 15 ? 211.457 213.795 211.573 1.00 160.38 15 PHE M N 1
ATOM 7656 C CA . PHE D 3 15 ? 211.015 214.956 210.757 1.00 160.38 15 PHE M CA 1
ATOM 7657 C C . PHE D 3 15 ? 210.276 215.972 211.622 1.00 160.38 15 PHE M C 1
ATOM 7658 O O . PHE D 3 15 ? 210.472 217.186 211.395 1.00 160.38 15 PHE M O 1
ATOM 7666 N N . LEU D 3 16 ? 209.458 215.521 212.577 1.00 135.72 16 LEU M N 1
ATOM 7667 C CA . LEU D 3 16 ? 208.706 216.512 213.327 1.00 135.72 16 LEU M CA 1
ATOM 7668 C C . LEU D 3 16 ? 208.872 216.305 214.804 1.00 135.72 16 LEU M C 1
ATOM 7669 O O . LEU D 3 16 ? 208.557 215.249 215.347 1.00 135.72 16 LEU M O 1
ATOM 7674 N N . GLU D 3 17 ? 209.412 217.316 215.455 1.00 128.65 17 GLU M N 1
ATOM 7675 C CA . GLU D 3 17 ? 209.677 217.240 216.868 1.00 128.65 17 GLU M CA 1
ATOM 7676 C C . GLU D 3 17 ? 208.768 218.142 217.686 1.00 128.65 17 GLU M C 1
ATOM 7677 O O . GLU D 3 17 ? 208.704 219.346 217.449 1.00 128.65 17 GLU M O 1
ATOM 7683 N N . LYS D 3 18 ? 208.070 217.557 218.655 1.00 114.01 18 LYS M N 1
ATOM 7684 C CA . LYS D 3 18 ? 207.191 218.309 219.539 1.00 114.01 18 LYS M CA 1
ATOM 7685 C C . LYS D 3 18 ? 207.523 218.074 220.988 1.00 114.0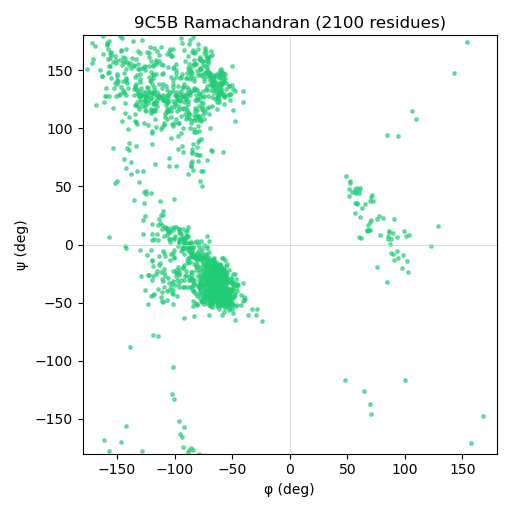1 18 LYS M C 1
ATOM 7686 O O . LYS D 3 18 ? 207.931 216.979 221.354 1.00 114.01 18 LYS M O 1
ATOM 7692 N N . HIS D 3 19 ? 207.279 219.066 221.831 1.00 111.28 19 HIS M N 1
ATOM 7693 C CA . HIS D 3 19 ? 207.477 218.893 223.264 1.00 111.28 19 HIS M CA 1
ATOM 7694 C C . HIS D 3 19 ? 206.382 219.622 224.005 1.00 111.28 19 HIS M C 1
ATOM 7695 O O . HIS D 3 19 ? 206.142 220.794 223.736 1.00 111.28 19 HIS M O 1
ATOM 7702 N N . TRP D 3 20 ? 205.709 218.960 224.923 1.00 111.90 20 TRP M N 1
ATOM 7703 C CA . TRP D 3 20 ? 204.686 219.657 225.680 1.00 111.90 20 TRP M CA 1
ATOM 7704 C C . TRP D 3 20 ? 205.046 219.844 227.124 1.00 111.90 20 TRP M C 1
ATOM 7705 O O . TRP D 3 20 ? 204.855 220.922 227.679 1.00 111.90 20 TRP M O 1
ATOM 7716 N N . LYS D 3 21 ? 205.557 218.803 227.752 1.00 124.35 21 LYS M N 1
ATOM 7717 C CA . LYS D 3 21 ? 205.869 218.910 229.165 1.00 124.35 21 LYS M CA 1
ATOM 7718 C C . LYS D 3 21 ? 207.301 219.351 229.416 1.00 124.35 21 LYS M C 1
ATOM 7719 O O . LYS D 3 21 ? 207.569 220.113 230.343 1.00 124.35 21 LYS M O 1
ATOM 7725 N N . SER D 3 22 ? 208.213 218.889 228.586 1.00 126.78 22 SER M N 1
ATOM 7726 C CA . SER D 3 22 ? 209.608 219.265 228.708 1.00 126.78 22 SER M CA 1
ATOM 7727 C C . SER D 3 22 ? 210.334 218.800 227.481 1.00 126.78 22 SER M C 1
ATOM 7728 O O . SER D 3 22 ? 209.781 218.051 226.680 1.00 126.78 22 SER M O 1
ATOM 7731 N N . VAL D 3 23 ? 211.572 219.220 227.326 1.00 127.43 23 VAL M N 1
ATOM 7732 C CA . VAL D 3 23 ? 212.315 218.809 226.158 1.00 127.43 23 VAL M CA 1
ATOM 7733 C C . VAL D 3 23 ? 212.920 217.443 226.335 1.00 127.43 23 VAL M C 1
ATOM 7734 O O . VAL D 3 23 ? 213.772 217.234 227.195 1.00 127.43 23 VAL M O 1
ATOM 7738 N N . VAL D 3 24 ? 212.489 216.518 225.501 1.00 124.11 24 VAL M N 1
ATOM 7739 C CA . VAL D 3 24 ? 213.008 215.164 225.530 1.00 124.11 24 VAL M CA 1
ATOM 7740 C C . VAL D 3 24 ? 214.119 214.983 224.514 1.00 124.11 24 VAL M C 1
ATOM 7741 O O . VAL D 3 24 ? 213.970 215.335 223.348 1.00 124.11 24 VAL M O 1
ATOM 7745 N N . SER D 3 25 ? 215.239 214.441 224.960 1.00 147.33 25 SER M N 1
ATOM 7746 C CA . SER D 3 25 ? 216.366 214.193 224.076 1.00 147.33 25 SER M CA 1
ATOM 7747 C C . SER D 3 25 ? 216.015 213.286 222.927 1.00 147.33 25 SER M C 1
ATOM 7748 O O . SER D 3 25 ? 215.347 212.272 223.111 1.00 147.33 25 SER M O 1
ATOM 7751 N N . GLN D 3 26 ? 216.530 213.612 221.746 1.00 145.51 26 GLN M N 1
ATOM 7752 C CA . GLN D 3 26 ? 216.299 212.805 220.555 1.00 145.51 26 GLN M CA 1
ATOM 7753 C C . GLN D 3 26 ? 216.907 211.420 220.683 1.00 145.51 26 GLN M C 1
ATOM 7754 O O . GLN D 3 26 ? 216.520 210.508 219.956 1.00 145.51 26 GLN M O 1
ATOM 7760 N N . SER D 3 27 ? 217.842 211.246 221.625 1.00 154.47 27 SER M N 1
ATOM 7761 C CA . SER D 3 27 ? 218.486 209.965 221.848 1.00 154.47 27 SER M CA 1
ATOM 7762 C C . SER D 3 27 ? 217.510 208.896 222.314 1.00 154.47 27 SER M C 1
ATOM 7763 O O . SER D 3 27 ? 217.784 207.709 222.177 1.00 154.47 27 SER M O 1
ATOM 7766 N N . VAL D 3 28 ? 216.347 209.298 222.829 1.00 149.95 28 VAL M N 1
ATOM 7767 C CA . VAL D 3 28 ? 215.342 208.327 223.229 1.00 149.95 28 VAL M CA 1
ATOM 7768 C C . VAL D 3 28 ? 214.870 207.503 222.030 1.00 149.95 28 VAL M C 1
ATOM 7769 O O . VAL D 3 28 ? 214.412 206.374 222.182 1.00 149.95 28 VAL M O 1
ATOM 7773 N N . CYS D 3 29 ? 215.016 208.052 220.824 1.00 158.03 29 CYS M N 1
ATOM 7774 C CA . CYS D 3 29 ? 214.576 207.378 219.621 1.00 158.03 29 CYS M CA 1
ATOM 7775 C C . CYS D 3 29 ? 215.473 206.205 219.273 1.00 158.03 29 CYS M C 1
ATOM 7776 O O . CYS D 3 29 ? 215.091 205.353 218.475 1.00 158.03 29 CYS M O 1
ATOM 7779 N N . ASP D 3 30 ? 216.651 206.139 219.881 1.00 163.95 30 ASP M N 1
ATOM 7780 C CA . ASP D 3 30 ? 217.555 205.040 219.650 1.00 163.95 30 ASP M CA 1
ATOM 7781 C C . ASP D 3 30 ? 216.984 203.745 220.164 1.00 163.95 30 ASP M C 1
ATOM 7782 O O . ASP D 3 30 ? 217.308 202.682 219.647 1.00 163.95 30 ASP M O 1
ATOM 7787 N N . TYR D 3 31 ? 216.125 203.820 221.179 1.00 143.37 31 TYR M N 1
ATOM 7788 C CA . TYR D 3 31 ? 215.542 202.612 221.708 1.00 143.37 31 TYR M CA 1
ATOM 7789 C C . TYR D 3 31 ? 214.569 202.088 220.689 1.00 143.37 31 TYR M C 1
ATOM 7790 O O . TYR D 3 31 ? 214.498 200.886 220.437 1.00 143.37 31 TYR M O 1
ATOM 7799 N N . PHE D 3 32 ? 213.840 203.008 220.054 1.00 151.69 32 PHE M N 1
ATOM 7800 C CA . PHE D 3 32 ? 212.924 202.585 218.964 1.00 151.69 32 PHE M CA 1
ATOM 7801 C C . PHE D 3 32 ? 213.774 202.031 217.821 1.00 151.69 32 PHE M C 1
ATOM 7802 O O . PHE D 3 32 ? 213.458 200.937 217.311 1.00 151.69 32 PHE M O 1
ATOM 7810 N N . PHE D 3 33 ? 214.829 202.754 217.428 1.00 153.54 33 PHE M N 1
ATOM 7811 C CA . PHE D 3 33 ? 215.610 202.298 216.300 1.00 153.54 33 PHE M CA 1
ATOM 7812 C C . PHE D 3 33 ? 216.165 200.919 216.539 1.00 153.54 33 PHE M C 1
ATOM 7813 O O . PHE D 3 33 ? 216.182 200.092 215.629 1.00 153.54 33 PHE M O 1
ATOM 7821 N N . GLU D 3 34 ? 216.601 200.657 217.765 1.00 164.12 34 GLU M N 1
ATOM 7822 C CA . GLU D 3 34 ? 217.101 199.351 218.122 1.00 164.12 34 GLU M CA 1
ATOM 7823 C C . GLU D 3 34 ? 216.029 198.306 217.928 1.00 164.12 34 GLU M C 1
ATOM 7824 O O . GLU D 3 34 ? 216.273 197.274 217.309 1.00 164.12 34 GLU M O 1
ATOM 7830 N N . ALA D 3 35 ? 214.839 198.576 218.457 1.00 158.08 35 ALA M N 1
ATOM 7831 C CA . ALA D 3 35 ? 213.731 197.653 218.314 1.00 158.08 35 ALA M CA 1
ATOM 7832 C C . ALA D 3 35 ? 213.377 197.456 216.853 1.00 158.08 35 ALA M C 1
ATOM 7833 O O . ALA D 3 35 ? 213.098 196.335 216.432 1.00 158.08 35 ALA M O 1
ATOM 7835 N N . GLN D 3 36 ? 213.409 198.542 216.080 1.00 160.09 36 GLN M N 1
ATOM 7836 C CA . GLN D 3 36 ? 213.124 198.478 214.659 1.00 160.09 36 GLN M CA 1
ATOM 7837 C C . GLN D 3 36 ? 214.114 197.569 213.973 1.00 160.09 36 GLN M C 1
ATOM 7838 O O . GLN D 3 36 ? 213.745 196.797 213.092 1.00 160.09 36 GLN M O 1
ATOM 7844 N N . GLU D 3 37 ? 215.373 197.662 214.379 1.00 178.18 37 GLU M N 1
ATOM 7845 C CA . GLU D 3 37 ? 216.417 196.832 213.817 1.00 178.18 37 GLU M CA 1
ATOM 7846 C C . GLU D 3 37 ? 216.243 195.374 214.199 1.00 178.18 37 GLU M C 1
ATOM 7847 O O . GLU D 3 37 ? 216.465 194.484 213.378 1.00 178.18 37 GLU M O 1
ATOM 7853 N N . LYS D 3 38 ? 215.852 195.122 215.441 1.00 153.77 38 LYS M N 1
ATOM 7854 C CA . LYS D 3 38 ? 215.637 193.760 215.891 1.00 153.77 38 LYS M CA 1
ATOM 7855 C C . LYS D 3 38 ? 214.461 193.109 215.188 1.00 153.77 38 LYS M C 1
ATOM 7856 O O . LYS D 3 38 ? 214.507 191.921 214.866 1.00 153.77 38 LYS M O 1
ATOM 7862 N N . ALA D 3 39 ? 213.411 193.873 214.941 1.00 156.30 39 ALA M N 1
ATOM 7863 C CA . ALA D 3 39 ? 212.262 193.346 214.233 1.00 156.30 39 ALA M CA 1
ATOM 7864 C C . ALA D 3 39 ? 212.604 193.101 212.773 1.00 156.30 39 ALA M C 1
ATOM 7865 O O . ALA D 3 39 ? 213.378 193.833 212.166 1.00 156.30 39 ALA M O 1
ATOM 7867 N N . ALA D 3 40 ? 211.999 192.076 212.198 1.00 153.17 40 ALA M N 1
ATOM 7868 C CA . ALA D 3 40 ? 212.218 191.768 210.795 1.00 153.17 40 ALA M CA 1
ATOM 7869 C C . ALA D 3 40 ? 211.275 192.558 209.893 1.00 153.17 40 ALA M C 1
ATOM 7870 O O . ALA D 3 40 ? 211.350 192.454 208.670 1.00 153.17 40 ALA M O 1
ATOM 7872 N N . ASP D 3 41 ? 210.386 193.341 210.489 1.00 153.36 41 ASP M N 1
ATOM 7873 C CA . ASP D 3 41 ? 209.421 194.110 209.735 1.00 153.36 41 ASP M CA 1
ATOM 7874 C C . ASP D 3 41 ? 208.830 195.201 210.586 1.00 153.36 41 ASP M C 1
ATOM 7875 O O . ASP D 3 41 ? 208.605 195.008 211.779 1.00 153.36 41 ASP M O 1
ATOM 7880 N N . VAL D 3 42 ? 208.544 196.343 209.972 1.00 139.15 42 VAL M N 1
ATOM 7881 C CA . VAL D 3 42 ? 207.971 197.464 210.695 1.00 139.15 42 VAL M CA 1
ATOM 7882 C C . VAL D 3 42 ? 206.643 197.114 211.352 1.00 139.15 42 VAL M C 1
ATOM 7883 O O . VAL D 3 42 ? 206.312 197.641 212.412 1.00 139.15 42 VAL M O 1
ATOM 7887 N N . GLU D 3 43 ? 205.924 196.154 210.790 1.00 137.94 43 GLU M N 1
ATOM 7888 C CA . GLU D 3 43 ? 204.670 195.741 211.368 1.00 137.94 43 GLU M CA 1
ATOM 7889 C C . GLU D 3 43 ? 204.875 194.988 212.658 1.00 137.94 43 GLU M C 1
ATOM 7890 O O . GLU D 3 43 ? 203.982 194.945 213.498 1.00 137.94 43 GLU M O 1
ATOM 7896 N N . ASN D 3 44 ? 206.043 194.380 212.819 1.00 128.08 44 ASN M N 1
ATOM 7897 C CA . ASN D 3 44 ? 206.310 193.598 213.999 1.00 128.08 44 ASN M CA 1
ATOM 7898 C C . ASN D 3 44 ? 207.061 194.376 215.057 1.00 128.08 44 ASN M C 1
ATOM 7899 O O . ASN D 3 44 ? 207.554 193.782 216.013 1.00 128.08 44 ASN M O 1
ATOM 7904 N N . VAL D 3 45 ? 207.149 195.695 214.919 1.00 117.50 45 VAL M N 1
ATOM 7905 C CA . VAL D 3 45 ? 207.815 196.467 215.948 1.00 117.50 45 VAL M CA 1
ATOM 7906 C C . VAL D 3 45 ? 206.839 196.677 217.095 1.00 117.50 45 VAL M C 1
ATOM 7907 O O . VAL D 3 45 ? 205.735 197.162 216.863 1.00 117.50 45 VAL M O 1
ATOM 7911 N N . PRO D 3 46 ? 207.197 196.310 218.325 1.00 103.01 46 PRO M N 1
ATOM 7912 C CA . PRO D 3 46 ? 206.399 196.422 219.526 1.00 103.01 46 PRO M CA 1
ATOM 7913 C C . PRO D 3 46 ? 205.900 197.836 219.672 1.00 103.01 46 PRO M C 1
ATOM 7914 O O . PRO D 3 46 ? 206.692 198.771 219.621 1.00 103.01 46 PRO M O 1
ATOM 7918 N N . PRO D 3 47 ? 204.608 198.023 219.899 1.00 95.43 47 PRO M N 1
ATOM 7919 C CA . PRO D 3 47 ? 203.922 199.285 220.055 1.00 95.43 47 PRO M CA 1
ATOM 7920 C C . PRO D 3 47 ? 204.238 199.911 221.385 1.00 95.43 47 PRO M C 1
ATOM 7921 O O . PRO D 3 47 ? 204.058 201.112 221.574 1.00 95.43 47 PRO M O 1
ATOM 7925 N N . VAL D 3 48 ? 204.718 199.098 222.314 1.00 105.04 48 VAL M N 1
ATOM 7926 C CA . VAL D 3 48 ? 205.072 199.580 223.623 1.00 105.04 48 VAL M CA 1
ATOM 7927 C C . VAL D 3 48 ? 206.497 199.197 223.943 1.00 105.04 48 VAL M C 1
ATOM 7928 O O . VAL D 3 48 ? 206.818 198.017 224.051 1.00 105.04 48 VAL M O 1
ATOM 7932 N N . ILE D 3 49 ? 207.354 200.186 224.093 1.00 123.70 49 ILE M N 1
ATOM 7933 C CA . ILE D 3 49 ? 208.750 199.929 224.386 1.00 123.70 49 ILE M CA 1
ATOM 7934 C C . ILE D 3 49 ? 209.195 200.655 225.628 1.00 123.70 49 ILE M C 1
ATOM 7935 O O . ILE D 3 49 ? 209.067 201.871 225.728 1.00 123.70 49 ILE M O 1
ATOM 7940 N N . SER D 3 50 ? 209.717 199.921 226.591 1.00 133.56 50 SER M N 1
ATOM 7941 C CA . SER D 3 50 ? 210.180 200.562 227.808 1.00 133.56 50 SER M CA 1
ATOM 7942 C C . SER D 3 50 ? 211.651 200.915 227.726 1.00 133.56 50 SER M C 1
ATOM 7943 O O . SER D 3 50 ? 212.469 200.106 227.292 1.00 133.56 50 SER M O 1
ATOM 7946 N N . THR D 3 51 ? 211.982 202.118 228.168 1.00 132.32 51 THR M N 1
ATOM 7947 C CA . THR D 3 51 ? 213.357 202.583 228.206 1.00 132.32 51 THR M CA 1
ATOM 7948 C C . THR D 3 51 ? 213.606 202.913 229.670 1.00 132.32 51 THR M C 1
ATOM 7949 O O . THR D 3 51 ? 212.655 202.929 230.447 1.00 132.32 51 THR M O 1
ATOM 7953 N N . PRO D 3 52 ? 214.838 203.183 230.086 1.00 136.00 52 PRO M N 1
ATOM 7954 C CA . PRO D 3 52 ? 215.256 203.465 231.451 1.00 136.00 52 PRO M CA 1
ATOM 7955 C C . PRO D 3 52 ? 214.409 204.523 232.144 1.00 136.00 52 PRO M C 1
ATOM 7956 O O . PRO D 3 52 ? 214.151 204.416 233.341 1.00 136.00 52 PRO M O 1
ATOM 7960 N N . HIS D 3 53 ? 214.002 205.553 231.415 1.00 141.36 53 HIS M N 1
ATOM 7961 C CA . HIS D 3 53 ? 213.222 206.610 232.033 1.00 141.36 53 HIS M CA 1
ATOM 7962 C C . HIS D 3 53 ? 211.951 206.977 231.282 1.00 141.36 53 HIS M C 1
ATOM 7963 O O . HIS D 3 53 ? 211.184 207.818 231.750 1.00 141.36 53 HIS M O 1
ATOM 7970 N N . HIS D 3 54 ? 211.719 206.381 230.118 1.00 133.01 54 HIS M N 1
ATOM 7971 C CA . HIS D 3 54 ? 210.540 206.755 229.355 1.00 133.01 54 HIS M CA 1
ATOM 7972 C C . HIS D 3 54 ? 209.803 205.564 228.803 1.00 133.01 54 HIS M C 1
ATOM 7973 O O . HIS D 3 54 ? 210.401 204.524 228.535 1.00 133.01 54 HIS M O 1
ATOM 7980 N N . TYR D 3 55 ? 208.514 205.719 228.593 1.00 131.45 55 TYR M N 1
ATOM 7981 C CA . TYR D 3 55 ? 207.764 204.663 227.972 1.00 131.45 55 TYR M CA 1
ATOM 7982 C C . TYR D 3 55 ? 207.462 205.141 226.562 1.00 131.45 55 TYR M C 1
ATOM 7983 O O . TYR D 3 55 ? 207.047 206.282 226.355 1.00 131.45 55 TYR M O 1
ATOM 7992 N N . LEU D 3 56 ? 207.687 204.287 225.585 1.00 126.05 56 LEU M N 1
ATOM 7993 C CA . LEU D 3 56 ? 207.453 204.676 224.215 1.00 126.05 56 LEU M CA 1
ATOM 7994 C C . LEU D 3 56 ? 206.228 204.016 223.669 1.00 126.05 56 LEU M C 1
ATOM 7995 O O . LEU D 3 56 ? 206.158 202.794 223.569 1.00 126.05 56 LEU M O 1
ATOM 8000 N N . ILE D 3 57 ? 205.246 204.822 223.326 1.00 114.14 57 ILE M N 1
ATOM 8001 C CA . ILE D 3 57 ? 204.032 204.294 222.748 1.00 114.14 57 ILE M CA 1
ATOM 8002 C C . ILE D 3 57 ? 204.027 204.708 221.316 1.00 114.14 57 ILE M C 1
ATOM 8003 O O . ILE D 3 57 ? 204.185 205.892 221.024 1.00 114.14 57 ILE M O 1
ATOM 8008 N N . SER D 3 58 ? 203.854 203.773 220.403 1.00 109.90 58 SER M N 1
ATOM 8009 C CA . SER D 3 58 ? 203.911 204.209 219.032 1.00 109.90 58 SER M CA 1
ATOM 8010 C C . SER D 3 58 ? 202.990 203.506 218.077 1.00 109.90 58 SER M C 1
ATOM 8011 O O . SER D 3 58 ? 202.567 202.378 218.304 1.00 109.90 58 SER M O 1
ATOM 8014 N N . ILE D 3 59 ? 202.708 204.197 216.982 1.00 109.33 59 ILE M N 1
ATOM 8015 C CA . ILE D 3 59 ? 201.866 203.689 215.920 1.00 109.33 59 ILE M CA 1
ATOM 8016 C C . ILE D 3 59 ? 202.538 203.709 214.591 1.00 109.33 59 ILE M C 1
ATOM 8017 O O . ILE D 3 59 ? 203.058 204.737 214.164 1.00 109.33 59 ILE M O 1
ATOM 8022 N N . TYR D 3 60 ? 202.528 202.576 213.918 1.00 128.76 60 TYR M N 1
ATOM 8023 C CA . TYR D 3 60 ? 203.042 202.556 212.569 1.00 128.76 60 TYR M CA 1
ATOM 8024 C C . TYR D 3 60 ? 201.912 202.767 211.599 1.00 128.76 60 TYR M C 1
ATOM 8025 O O . TYR D 3 60 ? 200.896 202.077 211.652 1.00 128.76 60 TYR M O 1
ATOM 8034 N N . ARG D 3 61 ? 202.075 203.727 210.719 1.00 136.74 61 ARG M N 1
ATOM 8035 C CA . ARG D 3 61 ? 201.045 204.024 209.764 1.00 136.74 61 ARG M CA 1
ATOM 8036 C C . ARG D 3 61 ? 201.547 204.793 208.570 1.00 136.74 61 ARG M C 1
ATOM 8037 O O . ARG D 3 61 ? 202.181 205.831 208.716 1.00 136.74 61 ARG M O 1
ATOM 8045 N N . ASP D 3 62 ? 201.245 204.291 207.382 1.00 148.24 62 ASP M N 1
ATOM 8046 C CA . ASP D 3 62 ? 201.590 204.973 206.143 1.00 148.24 62 ASP M CA 1
ATOM 8047 C C . ASP D 3 62 ? 203.059 205.376 206.060 1.00 148.24 62 ASP M C 1
ATOM 8048 O O . ASP D 3 62 ? 203.378 206.512 205.717 1.00 148.24 62 ASP M O 1
ATOM 8053 N N . LYS D 3 63 ? 203.947 204.433 206.385 1.00 159.55 63 LYS M N 1
ATOM 8054 C CA . LYS D 3 63 ? 205.402 204.622 206.372 1.00 159.55 63 LYS M CA 1
ATOM 8055 C C . LYS D 3 63 ? 205.912 205.597 207.428 1.00 159.55 63 LYS M C 1
ATOM 8056 O O . LYS D 3 63 ? 207.078 206.000 207.396 1.00 159.55 63 LYS M O 1
ATOM 8062 N N . LEU D 3 64 ? 205.059 205.957 208.374 1.00 146.12 64 LEU M N 1
ATOM 8063 C CA . LEU D 3 64 ? 205.442 206.853 209.429 1.00 146.12 64 LEU M CA 1
ATOM 8064 C C . LEU D 3 64 ? 205.286 206.211 210.779 1.00 146.12 64 LEU M C 1
ATOM 8065 O O . LEU D 3 64 ? 204.396 205.396 211.005 1.00 146.12 64 LEU M O 1
ATOM 8070 N N . PHE D 3 65 ? 206.139 206.594 211.691 1.00 137.99 65 PHE M N 1
ATOM 8071 C CA . PHE D 3 65 ? 206.016 206.150 213.047 1.00 137.99 65 PHE M CA 1
ATOM 8072 C C . PHE D 3 65 ? 205.666 207.306 213.920 1.00 137.99 65 PHE M C 1
ATOM 8073 O O . PHE D 3 65 ? 206.347 208.330 213.938 1.00 137.99 65 PHE M O 1
ATOM 8081 N N . PHE D 3 66 ? 204.617 207.139 214.675 1.00 124.01 66 PHE M N 1
ATOM 8082 C CA . PHE D 3 66 ? 204.223 208.162 215.590 1.00 124.01 66 PHE M CA 1
ATOM 8083 C C . PHE D 3 66 ? 204.700 207.718 216.923 1.00 124.01 66 PHE M C 1
ATOM 8084 O O . PHE D 3 66 ? 204.115 206.822 217.516 1.00 124.01 66 PHE M O 1
ATOM 8092 N N . VAL D 3 67 ? 205.804 208.285 217.379 1.00 125.05 67 VAL M N 1
ATOM 8093 C CA . VAL D 3 67 ? 206.371 207.833 218.623 1.00 125.05 67 VAL M CA 1
ATOM 8094 C C . VAL D 3 67 ? 206.176 208.842 219.709 1.00 125.05 67 VAL M C 1
ATOM 8095 O O . VAL D 3 67 ? 206.764 209.920 219.685 1.00 125.05 67 VAL M O 1
ATOM 8099 N N . SER D 3 68 ? 205.357 208.501 220.679 1.00 119.68 68 SER M N 1
ATOM 8100 C CA . SER D 3 68 ? 205.131 209.412 221.769 1.00 119.68 68 SER M CA 1
ATOM 8101 C C . SER D 3 68 ? 205.981 209.032 222.948 1.00 119.68 68 SER M C 1
ATOM 8102 O O . SER D 3 68 ? 206.336 207.866 223.128 1.00 119.68 68 SER M O 1
ATOM 8105 N N . VAL D 3 69 ? 206.257 210.009 223.787 1.00 117.82 69 VAL M N 1
ATOM 8106 C CA . VAL D 3 69 ? 207.053 209.788 224.969 1.00 117.82 69 VAL M CA 1
ATOM 8107 C C . VAL D 3 69 ? 206.246 210.086 226.199 1.00 117.82 69 VAL M C 1
ATOM 8108 O O . VAL D 3 69 ? 205.724 211.191 226.347 1.00 117.82 69 VAL M O 1
ATOM 8112 N N . ILE D 3 70 ? 206.135 209.094 227.071 1.00 118.31 70 ILE M N 1
ATOM 8113 C CA . ILE D 3 70 ? 205.381 209.228 228.301 1.00 118.31 70 ILE M CA 1
ATOM 8114 C C . ILE D 3 70 ? 206.198 208.761 229.495 1.00 118.31 70 ILE M C 1
ATOM 8115 O O . ILE D 3 70 ? 206.728 207.658 229.480 1.00 118.31 70 ILE M O 1
ATOM 8120 N N . GLN D 3 71 ? 206.316 209.580 230.533 1.00 127.82 71 GLN M N 1
ATOM 8121 C CA . GLN D 3 71 ? 207.082 209.142 231.715 1.00 127.82 71 GLN M CA 1
ATOM 8122 C C . GLN D 3 71 ? 206.250 208.513 232.841 1.00 127.82 71 GLN M C 1
ATOM 8123 O O . GLN D 3 71 ? 206.820 208.032 233.817 1.00 127.82 71 GLN M O 1
ATOM 8129 N N . THR D 3 72 ? 204.926 208.511 232.727 1.00 138.13 72 THR M N 1
ATOM 8130 C CA . THR D 3 72 ? 204.085 207.925 233.776 1.00 138.13 72 THR M CA 1
ATOM 8131 C C . THR D 3 72 ? 203.077 206.921 233.217 1.00 138.13 72 THR M C 1
ATOM 8132 O O . THR D 3 72 ? 202.979 206.733 232.010 1.00 138.13 72 THR M O 1
ATOM 8136 N N . GLU D 3 73 ? 202.327 206.273 234.102 1.00 140.61 73 GLU M N 1
ATOM 8137 C CA . GLU D 3 73 ? 201.370 205.258 233.682 1.00 140.61 73 GLU M CA 1
ATOM 8138 C C . GLU D 3 73 ? 200.137 205.845 233.030 1.00 140.61 73 GLU M C 1
ATOM 8139 O O . GLU D 3 73 ? 199.336 206.514 233.680 1.00 140.61 73 GLU M O 1
ATOM 8145 N N . VAL D 3 74 ? 199.975 205.566 231.747 1.00 121.45 74 VAL M N 1
ATOM 8146 C CA . VAL D 3 74 ? 198.813 206.011 231.001 1.00 121.45 74 VAL M CA 1
ATOM 8147 C C . VAL D 3 74 ? 198.260 204.825 230.214 1.00 121.45 74 VAL M C 1
ATOM 8148 O O . VAL D 3 74 ? 199.032 204.148 229.539 1.00 121.45 74 VAL M O 1
ATOM 8152 N N . PRO D 3 75 ? 196.957 204.542 230.279 1.00 103.40 75 PRO M N 1
ATOM 8153 C CA . PRO D 3 75 ? 196.267 203.471 229.577 1.00 103.40 75 PRO M CA 1
ATOM 8154 C C . PRO D 3 75 ? 196.644 203.504 228.105 1.00 103.40 75 PRO M C 1
ATOM 8155 O O . PRO D 3 75 ? 196.289 204.446 227.407 1.00 103.40 75 PRO M O 1
ATOM 8159 N N . PRO D 3 76 ? 197.309 202.471 227.605 1.00 104.72 76 PRO M N 1
ATOM 8160 C CA . PRO D 3 76 ? 197.838 202.321 226.263 1.00 104.72 76 PRO M CA 1
ATOM 8161 C C . PRO D 3 76 ? 196.856 202.660 225.170 1.00 104.72 76 PRO M C 1
ATOM 8162 O O . PRO D 3 76 ? 197.225 203.336 224.216 1.00 104.72 76 PRO M O 1
ATOM 8166 N N . LEU D 3 77 ? 195.605 202.245 225.299 1.00 104.50 77 LEU M N 1
ATOM 8167 C CA . LEU D 3 77 ? 194.674 202.552 224.231 1.00 104.50 77 LEU M CA 1
ATOM 8168 C C . LEU D 3 77 ? 194.259 203.988 224.229 1.00 104.50 77 LEU M C 1
ATOM 8169 O O . LEU D 3 77 ? 193.901 204.522 223.186 1.00 104.50 77 LEU M O 1
ATOM 8174 N N . PHE D 3 78 ? 194.309 204.635 225.378 1.00 99.67 78 PHE M N 1
ATOM 8175 C CA . PHE D 3 78 ? 193.993 206.045 225.436 1.00 99.67 78 PHE M CA 1
ATOM 8176 C C . PHE D 3 78 ? 194.954 206.762 224.525 1.00 99.67 78 PHE M C 1
ATOM 8177 O O . PHE D 3 78 ? 194.567 207.591 223.701 1.00 99.67 78 PHE M O 1
ATOM 8185 N N . VAL D 3 79 ? 196.220 206.421 224.685 1.00 94.03 79 VAL M N 1
ATOM 8186 C CA . VAL D 3 79 ? 197.276 207.023 223.915 1.00 94.03 79 VAL M CA 1
ATOM 8187 C C . VAL D 3 79 ? 197.201 206.625 222.460 1.00 94.03 79 VAL M C 1
ATOM 8188 O O . VAL D 3 79 ? 197.326 207.473 221.581 1.00 94.03 79 VAL M O 1
ATOM 8192 N N . ILE D 3 80 ? 197.003 205.337 222.201 1.00 104.82 80 ILE M N 1
ATOM 8193 C CA . ILE D 3 80 ? 196.945 204.854 220.836 1.00 104.82 80 ILE M CA 1
ATOM 8194 C C . ILE D 3 80 ? 195.811 205.462 220.065 1.00 104.82 80 ILE M C 1
ATOM 8195 O O . ILE D 3 80 ? 196.017 205.951 218.959 1.00 104.82 80 ILE M O 1
ATOM 8200 N N . GLU D 3 81 ? 194.619 205.474 220.634 1.00 115.17 81 GLU M N 1
ATOM 8201 C CA . GLU D 3 81 ? 193.522 206.097 219.927 1.00 115.17 81 GLU M CA 1
ATOM 8202 C C . GLU D 3 81 ? 193.807 207.552 219.669 1.00 115.17 81 GLU M C 1
ATOM 8203 O O . GLU D 3 81 ? 193.502 208.053 218.589 1.00 115.17 81 GLU M O 1
ATOM 8209 N N . PHE D 3 82 ? 194.393 208.236 220.643 1.00 105.42 82 PHE M N 1
ATOM 8210 C CA . PHE D 3 82 ? 194.681 209.641 220.475 1.00 105.42 82 PHE M CA 1
ATOM 8211 C C . PHE D 3 82 ? 195.619 209.890 219.327 1.00 105.42 82 PHE M C 1
ATOM 8212 O O . PHE D 3 82 ? 195.340 210.715 218.462 1.00 105.42 82 PHE M O 1
ATOM 8220 N N . LEU D 3 83 ? 196.738 209.190 219.318 1.00 109.88 83 LEU M N 1
ATOM 8221 C CA . LEU D 3 83 ? 197.713 209.387 218.272 1.00 109.88 83 LEU M CA 1
ATOM 8222 C C . LEU D 3 83 ? 197.147 209.025 216.927 1.00 109.88 83 LEU M C 1
ATOM 8223 O O . LEU D 3 83 ? 197.414 209.693 215.928 1.00 109.88 83 LEU M O 1
ATOM 8228 N N . HIS D 3 84 ? 196.353 207.974 216.902 1.00 115.99 84 HIS M N 1
ATOM 8229 C CA . HIS D 3 84 ? 195.751 207.516 215.682 1.00 115.99 84 HIS M CA 1
ATOM 8230 C C . HIS D 3 84 ? 194.831 208.609 215.148 1.00 115.99 84 HIS M C 1
ATOM 8231 O O . HIS D 3 84 ? 194.817 208.893 213.950 1.00 115.99 84 HIS M O 1
ATOM 8238 N N . ARG D 3 85 ? 194.090 209.237 216.057 1.00 119.54 85 ARG M N 1
ATOM 8239 C CA . ARG D 3 85 ? 193.174 210.309 215.723 1.00 119.54 85 ARG M CA 1
ATOM 8240 C C . ARG D 3 85 ? 193.929 211.481 215.124 1.00 119.54 85 ARG M C 1
ATOM 8241 O O . ARG D 3 85 ? 193.448 212.115 214.188 1.00 119.54 85 ARG M O 1
ATOM 8249 N N . VAL D 3 86 ? 195.114 211.765 215.657 1.00 121.18 86 VAL M N 1
ATOM 8250 C CA . VAL D 3 86 ? 195.939 212.834 215.120 1.00 121.18 86 VAL M CA 1
ATOM 8251 C C . VAL D 3 86 ? 196.289 212.580 213.687 1.00 121.18 86 VAL M C 1
ATOM 8252 O O . VAL D 3 86 ? 196.195 213.475 212.850 1.00 121.18 86 VAL M O 1
ATOM 8256 N N . ALA D 3 87 ? 196.696 211.358 213.395 1.00 132.95 87 ALA M N 1
ATOM 8257 C CA . ALA D 3 87 ? 197.022 211.016 212.030 1.00 132.95 87 ALA M CA 1
ATOM 8258 C C . ALA D 3 87 ? 195.789 211.182 211.142 1.00 132.95 87 ALA M C 1
ATOM 8259 O O . ALA D 3 87 ? 195.892 211.692 210.024 1.00 132.95 87 ALA M O 1
AT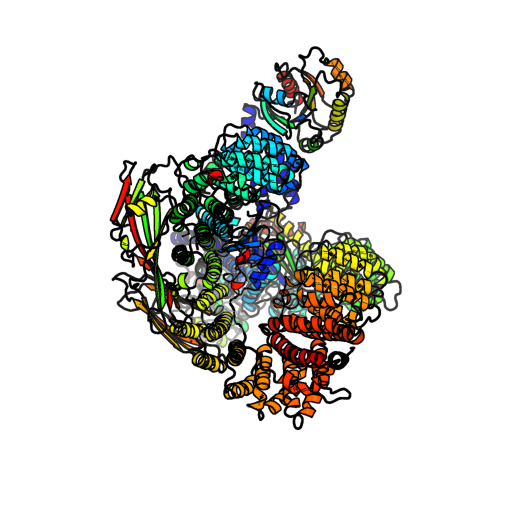OM 8261 N N . ASP D 3 88 ? 194.621 210.798 211.657 1.00 138.53 88 ASP M N 1
ATOM 8262 C CA . ASP D 3 88 ? 193.383 210.956 210.913 1.00 138.53 88 ASP M CA 1
ATOM 8263 C C . ASP D 3 88 ? 193.119 212.425 210.618 1.00 138.53 88 ASP M C 1
ATOM 8264 O O . ASP D 3 88 ? 192.689 212.773 209.519 1.00 138.53 88 ASP M O 1
ATOM 8269 N N . THR D 3 89 ? 193.408 213.282 211.592 1.00 142.09 89 THR M N 1
ATOM 8270 C CA . THR D 3 89 ? 193.251 214.710 211.420 1.00 142.09 89 THR M CA 1
ATOM 8271 C C . THR D 3 89 ? 194.132 215.211 210.308 1.00 142.09 89 THR M C 1
ATOM 8272 O O . THR D 3 89 ? 193.703 216.026 209.498 1.00 142.09 89 THR M O 1
ATOM 8276 N N . PHE D 3 90 ? 195.361 214.721 210.254 1.00 137.38 90 PHE M N 1
ATOM 8277 C CA . PHE D 3 90 ? 196.237 215.141 209.185 1.00 137.38 90 PHE M CA 1
ATOM 8278 C C . PHE D 3 90 ? 195.655 214.735 207.849 1.00 137.38 90 PHE M C 1
ATOM 8279 O O . PHE D 3 90 ? 195.676 215.517 206.904 1.00 137.38 90 PHE M O 1
ATOM 8287 N N . GLN D 3 91 ? 195.074 213.546 207.779 1.00 150.15 91 GLN M N 1
ATOM 8288 C CA . GLN D 3 91 ? 194.433 213.129 206.546 1.00 150.15 91 GLN M CA 1
ATOM 8289 C C . GLN D 3 91 ? 193.311 214.086 206.184 1.00 150.15 91 GLN M C 1
ATOM 8290 O O . GLN D 3 91 ? 193.154 214.462 205.027 1.00 150.15 91 GLN M O 1
ATOM 8296 N N . ASP D 3 92 ? 192.543 214.507 207.171 1.00 147.99 92 ASP M N 1
ATOM 8297 C CA . ASP D 3 92 ? 191.475 215.458 206.925 1.00 147.99 92 ASP M CA 1
ATOM 8298 C C . ASP D 3 92 ? 191.970 216.771 206.335 1.00 147.99 92 ASP M C 1
ATOM 8299 O O . ASP D 3 92 ? 191.373 217.297 205.397 1.00 147.99 92 ASP M O 1
ATOM 8304 N N . TYR D 3 93 ? 193.077 217.286 206.875 1.00 135.63 93 TYR M N 1
ATOM 8305 C CA . TYR D 3 93 ? 193.566 218.624 206.442 1.00 135.63 93 TYR M CA 1
ATOM 8306 C C . TYR D 3 93 ? 194.470 218.531 205.216 1.00 135.63 93 TYR M C 1
ATOM 8307 O O . TYR D 3 93 ? 194.481 219.501 204.429 1.00 135.63 93 TYR M O 1
ATOM 8316 N N . PHE D 3 94 ? 195.212 217.431 205.050 1.00 139.84 94 PHE M N 1
ATOM 8317 C CA . PHE D 3 94 ? 196.203 217.377 203.936 1.00 139.84 94 PHE M CA 1
ATOM 8318 C C . PHE D 3 94 ? 196.013 216.129 203.076 1.00 139.84 94 PHE M C 1
ATOM 8319 O O . PHE D 3 94 ? 196.931 215.807 202.293 1.00 139.84 94 PHE M O 1
ATOM 8327 N N . GLY D 3 95 ? 194.824 215.524 203.116 1.00 157.72 95 GLY M N 1
ATOM 8328 C CA . GLY D 3 95 ? 194.546 214.385 202.217 1.00 157.72 95 GLY M CA 1
ATOM 8329 C C . GLY D 3 95 ? 195.048 213.082 202.798 1.00 157.72 95 GLY M C 1
ATOM 8330 O O . GLY D 3 95 ? 194.433 212.038 202.497 1.00 157.72 95 GLY M O 1
ATOM 8331 N N . GLU D 3 96 ? 196.152 213.130 203.554 1.00 172.89 96 GLU M N 1
ATOM 8332 C CA . GLU D 3 96 ? 196.760 211.899 204.124 1.00 172.89 96 GLU M CA 1
ATOM 8333 C C . GLU D 3 96 ? 197.952 212.270 205.016 1.00 172.89 96 GLU M C 1
ATOM 8334 O O . GLU D 3 96 ? 198.596 213.306 204.742 1.00 172.89 96 GLU M O 1
ATOM 8340 N N . CYS D 3 97 ? 198.236 211.456 206.037 1.00 179.05 97 CYS M N 1
ATOM 8341 C CA . CYS D 3 97 ? 199.434 211.692 206.884 1.00 179.05 97 CYS M CA 1
ATOM 8342 C C . CYS D 3 97 ? 200.670 211.170 206.134 1.00 179.05 97 CYS M C 1
ATOM 8343 O O . CYS D 3 97 ? 200.907 209.943 206.178 1.00 179.05 97 CYS M O 1
ATOM 8346 N N . SER D 3 98 ? 201.406 212.058 205.458 1.00 172.01 98 SER M N 1
ATOM 8347 C CA . SER D 3 98 ? 202.628 211.658 204.709 1.00 172.01 98 SER M CA 1
ATOM 8348 C C . SER D 3 98 ? 203.774 212.607 205.080 1.00 172.01 98 SER M C 1
ATOM 8349 O O . SER D 3 98 ? 203.480 213.779 205.397 1.00 172.01 98 SER M O 1
ATOM 8352 N N . GLU D 3 99 ? 205.027 212.140 205.031 1.00 173.92 99 GLU M N 1
ATOM 8353 C CA . GLU D 3 99 ? 206.089 213.018 205.459 1.00 173.92 99 GLU M CA 1
ATOM 8354 C C . GLU D 3 99 ? 206.137 214.253 204.580 1.00 173.92 99 GLU M C 1
ATOM 8355 O O . GLU D 3 99 ? 206.516 215.326 205.044 1.00 173.92 99 GLU M O 1
ATOM 8361 N N . ALA D 3 100 ? 205.774 214.093 203.302 1.00 168.99 100 ALA M N 1
ATOM 8362 C CA . ALA D 3 100 ? 205.770 215.202 202.374 1.00 168.99 100 ALA M CA 1
ATOM 8363 C C . ALA D 3 100 ? 204.767 216.246 202.808 1.00 168.99 100 ALA M C 1
ATOM 8364 O O . ALA D 3 100 ? 205.066 217.438 202.823 1.00 168.99 100 ALA M O 1
ATOM 8366 N N . ALA D 3 101 ? 203.582 215.794 203.197 1.00 156.09 101 ALA M N 1
ATOM 8367 C CA . ALA D 3 101 ? 202.550 216.701 203.653 1.00 156.09 101 ALA M CA 1
ATOM 8368 C C . ALA D 3 101 ? 203.001 217.437 204.884 1.00 156.09 101 ALA M C 1
ATOM 8369 O O . ALA D 3 101 ? 202.689 218.614 205.062 1.00 156.09 101 ALA M O 1
ATOM 8371 N N . ILE D 3 102 ? 203.764 216.755 205.726 1.00 148.12 102 ILE M N 1
ATOM 8372 C CA . ILE D 3 102 ? 204.230 217.376 206.937 1.00 148.12 102 ILE M CA 1
ATOM 8373 C C . ILE D 3 102 ? 205.294 218.412 206.652 1.00 148.12 102 ILE M C 1
ATOM 8374 O O . ILE D 3 102 ? 205.175 219.555 207.088 1.00 148.12 102 ILE M O 1
ATOM 8379 N N . LYS D 3 103 ? 206.311 218.057 205.876 1.00 162.22 103 LYS M N 1
ATOM 8380 C CA . LYS D 3 103 ? 207.361 219.025 205.595 1.00 162.22 103 LYS M CA 1
ATOM 8381 C C . LYS D 3 103 ? 206.876 220.208 204.765 1.00 162.22 103 LYS M C 1
ATOM 8382 O O . LYS D 3 103 ? 207.468 221.283 204.824 1.00 162.22 103 LYS M O 1
ATOM 8388 N N . ASP D 3 104 ? 205.785 220.045 204.027 1.00 160.78 104 ASP M N 1
ATOM 8389 C CA . ASP D 3 104 ? 205.268 221.156 203.254 1.00 160.78 104 ASP M CA 1
ATOM 8390 C C . ASP D 3 104 ? 204.303 222.034 204.033 1.00 160.78 104 ASP M C 1
ATOM 8391 O O . ASP D 3 104 ? 203.930 223.108 203.565 1.00 160.78 104 ASP M O 1
ATOM 8396 N N . ASN D 3 105 ? 203.869 221.585 205.200 1.00 146.93 105 ASN M N 1
ATOM 8397 C CA . ASN D 3 105 ? 202.921 222.353 205.974 1.00 146.93 105 ASN M CA 1
ATOM 8398 C C . ASN D 3 105 ? 203.329 222.386 207.417 1.00 146.93 105 ASN M C 1
ATOM 8399 O O . ASN D 3 105 ? 202.476 222.332 208.297 1.00 146.93 105 ASN M O 1
ATOM 8404 N N . VAL D 3 106 ? 204.633 222.483 207.655 1.00 139.21 106 VAL M N 1
ATOM 8405 C CA . VAL D 3 106 ? 205.182 222.411 208.999 1.00 139.21 106 VAL M CA 1
ATOM 8406 C C . VAL D 3 106 ? 204.518 223.327 209.985 1.00 139.21 106 VAL M C 1
ATOM 8407 O O . VAL D 3 106 ? 204.101 222.886 211.051 1.00 139.21 106 VAL M O 1
ATOM 8411 N N . VAL D 3 107 ? 204.413 224.593 209.647 1.00 138.82 107 VAL M N 1
ATOM 8412 C CA . VAL D 3 107 ? 203.820 225.531 210.568 1.00 138.82 107 VAL M CA 1
ATOM 8413 C C . VAL D 3 107 ? 202.395 225.164 210.883 1.00 138.82 107 VAL M C 1
ATOM 8414 O O . VAL D 3 107 ? 201.977 225.222 212.039 1.00 138.82 107 VAL M O 1
ATOM 8418 N N . ILE D 3 108 ? 201.650 224.790 209.863 1.00 141.02 108 ILE M N 1
ATOM 8419 C CA . ILE D 3 108 ? 200.260 224.452 210.043 1.00 141.02 108 ILE M CA 1
ATOM 8420 C C . ILE D 3 108 ? 200.083 223.237 210.913 1.00 141.02 108 ILE M C 1
ATOM 8421 O O . ILE D 3 108 ? 199.267 223.249 211.831 1.00 141.02 108 ILE M O 1
ATOM 8426 N N . VAL D 3 109 ? 200.840 222.183 210.645 1.00 128.69 109 VAL M N 1
ATOM 8427 C CA . VAL D 3 109 ? 200.657 220.993 211.440 1.00 128.69 109 VAL M CA 1
ATOM 8428 C C . VAL D 3 109 ? 201.170 221.203 212.819 1.00 128.69 109 VAL M C 1
ATOM 8429 O O . VAL D 3 109 ? 200.653 220.615 213.764 1.00 128.69 109 VAL M O 1
ATOM 8433 N N . TYR D 3 110 ? 202.175 222.052 212.952 1.00 120.30 110 TYR M N 1
ATOM 8434 C CA . TYR D 3 110 ? 202.707 222.332 214.249 1.00 120.30 110 TYR M CA 1
ATOM 8435 C C . TYR D 3 110 ? 201.599 222.968 215.067 1.00 120.30 110 TYR M C 1
ATOM 8436 O O . TYR D 3 110 ? 201.367 222.609 216.221 1.00 120.30 110 TYR M O 1
ATOM 8445 N N . GLU D 3 111 ? 200.899 223.900 214.440 1.00 128.71 111 GLU M N 1
ATOM 8446 C CA . GLU D 3 111 ? 199.819 224.601 215.084 1.00 128.71 111 GLU M CA 1
ATOM 8447 C C . GLU D 3 111 ? 198.668 223.675 215.417 1.00 128.71 111 GLU M C 1
ATOM 8448 O O . GLU D 3 111 ? 198.097 223.769 216.504 1.00 128.71 111 GLU M O 1
ATOM 8454 N N . LEU D 3 112 ? 198.348 222.759 214.510 1.00 126.54 112 LEU M N 1
ATOM 8455 C CA . LEU D 3 112 ? 197.270 221.821 214.761 1.00 126.54 112 LEU M CA 1
ATOM 8456 C C . LEU D 3 112 ? 197.553 220.991 215.988 1.00 126.54 112 LEU M C 1
ATOM 8457 O O . LEU D 3 112 ? 196.670 220.793 216.822 1.00 126.54 112 LEU M O 1
ATOM 8462 N N . LEU D 3 113 ? 198.791 220.545 216.121 1.00 125.35 113 LEU M N 1
ATOM 8463 C CA . LEU D 3 113 ? 199.181 219.749 217.262 1.00 125.35 113 LEU M CA 1
ATOM 8464 C C . LEU D 3 113 ? 199.069 220.532 218.544 1.00 125.35 113 LEU M C 1
ATOM 8465 O O . LEU D 3 113 ? 198.638 219.999 219.565 1.00 125.35 113 LEU M O 1
ATOM 8470 N N . GLU D 3 114 ? 199.404 221.813 218.492 1.00 135.32 114 GLU M N 1
ATOM 8471 C CA . GLU D 3 114 ? 199.278 222.647 219.670 1.00 135.32 114 GLU M CA 1
ATOM 8472 C C . GLU D 3 114 ? 197.839 222.821 220.103 1.00 135.32 114 GLU M C 1
ATOM 8473 O O . GLU D 3 114 ? 197.563 222.956 221.296 1.00 135.32 114 GLU M O 1
ATOM 8479 N N . GLU D 3 115 ? 196.915 222.817 219.155 1.00 131.58 115 GLU M N 1
ATOM 8480 C CA . GLU D 3 115 ? 195.516 222.908 219.527 1.00 131.58 115 GLU M CA 1
ATOM 8481 C C . GLU D 3 115 ? 194.956 221.589 220.009 1.00 131.58 115 GLU M C 1
ATOM 8482 O O . GLU D 3 115 ? 194.129 221.559 220.920 1.00 131.58 115 GLU M O 1
ATOM 8488 N N . MET D 3 116 ? 195.394 220.499 219.412 1.00 135.66 116 MET M N 1
ATOM 8489 C CA . MET D 3 116 ? 194.869 219.211 219.800 1.00 135.66 116 MET M CA 1
ATOM 8490 C C . MET D 3 116 ? 195.371 218.696 221.131 1.00 135.66 116 MET M C 1
ATOM 8491 O O . MET D 3 116 ? 194.604 218.108 221.887 1.00 135.66 116 MET M O 1
ATOM 8496 N N . LEU D 3 117 ? 196.644 218.891 221.432 1.00 125.93 117 LEU M N 1
ATOM 8497 C CA . LEU D 3 117 ? 197.154 218.335 222.671 1.00 125.93 117 LEU M CA 1
ATOM 8498 C C . LEU D 3 117 ? 197.623 219.436 223.600 1.00 125.93 117 LEU M C 1
ATOM 8499 O O . LEU D 3 117 ? 198.507 220.214 223.256 1.00 125.93 117 LEU M O 1
ATOM 8504 N N . ASP D 3 118 ? 197.033 219.503 224.777 1.00 125.46 118 ASP M N 1
ATOM 8505 C CA . ASP D 3 118 ? 197.355 220.531 225.747 1.00 125.46 118 ASP M CA 1
ATOM 8506 C C . ASP D 3 118 ? 198.107 219.981 226.929 1.00 125.46 118 ASP M C 1
ATOM 8507 O O . ASP D 3 118 ? 197.506 219.356 227.798 1.00 125.46 118 ASP M O 1
ATOM 8512 N N . ASN D 3 119 ? 199.413 220.188 226.978 1.00 131.52 119 ASN M N 1
ATOM 8513 C CA . ASN D 3 119 ? 200.203 219.708 228.108 1.00 131.52 119 ASN M CA 1
ATOM 8514 C C . ASN D 3 119 ? 200.053 218.223 228.317 1.00 131.52 119 ASN M C 1
ATOM 8515 O O . ASN D 3 119 ? 200.062 217.750 229.451 1.00 131.52 119 ASN M O 1
ATOM 8520 N N . GLY D 3 120 ? 199.925 217.485 227.231 1.00 134.98 120 GLY M N 1
ATOM 8521 C CA . GLY D 3 120 ? 199.770 216.053 227.318 1.00 134.98 120 GLY M CA 1
ATOM 8522 C C . GLY D 3 120 ? 198.329 215.588 227.485 1.00 134.98 120 GLY M C 1
ATOM 8523 O O . GLY D 3 120 ? 198.097 214.383 227.546 1.00 134.98 120 GLY M O 1
ATOM 8524 N N . PHE D 3 121 ? 197.362 216.502 227.522 1.00 131.02 121 PHE M N 1
ATOM 8525 C CA . PHE D 3 121 ? 195.979 216.084 227.655 1.00 131.02 121 PHE M CA 1
ATOM 8526 C C . PHE D 3 121 ? 195.187 216.539 226.433 1.00 131.02 121 PHE M C 1
ATOM 8527 O O . PHE D 3 121 ? 195.440 217.616 225.911 1.00 131.02 121 PHE M O 1
ATOM 8535 N N . PRO D 3 122 ? 194.232 215.760 225.949 1.00 113.06 122 PRO M N 1
ATOM 8536 C CA . PRO D 3 122 ? 193.391 216.044 224.799 1.00 113.06 122 PRO M CA 1
ATOM 8537 C C . PRO D 3 122 ? 192.645 217.350 224.969 1.00 113.06 122 PRO M C 1
ATOM 8538 O O . PRO D 3 122 ? 191.970 217.557 225.976 1.00 113.06 122 PRO M O 1
ATOM 8542 N N . LEU D 3 123 ? 192.767 218.230 223.988 1.00 112.95 123 LEU M N 1
ATOM 8543 C CA . LEU D 3 123 ? 192.030 219.477 224.003 1.00 112.95 123 LEU M CA 1
ATOM 8544 C C . LEU D 3 123 ? 191.104 219.598 222.816 1.00 112.95 123 LEU M C 1
ATOM 8545 O O . LEU D 3 123 ? 189.904 219.371 222.946 1.00 112.95 123 LEU M O 1
ATOM 8550 N N . ALA D 3 124 ? 191.645 219.926 221.648 1.00 131.32 124 ALA M N 1
ATOM 8551 C CA . ALA D 3 124 ? 190.806 220.003 220.464 1.00 131.32 124 ALA M CA 1
ATOM 8552 C C . ALA D 3 124 ? 190.741 218.632 219.852 1.00 131.32 124 ALA M C 1
ATOM 8553 O O . ALA D 3 124 ? 191.730 218.134 219.324 1.00 131.32 124 ALA M O 1
ATOM 8555 N N . THR D 3 125 ? 189.593 217.995 219.947 1.00 133.87 125 THR M N 1
ATOM 8556 C CA . THR D 3 125 ? 189.502 216.637 219.465 1.00 133.87 125 THR M CA 1
ATOM 8557 C C . THR D 3 125 ? 188.439 216.434 218.422 1.00 133.87 125 THR M C 1
ATOM 8558 O O . THR D 3 125 ? 188.509 215.499 217.628 1.00 133.87 125 THR M O 1
ATOM 8562 N N . GLU D 3 126 ? 187.423 217.260 218.442 1.00 144.98 126 GLU M N 1
ATOM 8563 C CA . GLU D 3 126 ? 186.356 217.069 217.496 1.00 144.98 126 GLU M CA 1
ATOM 8564 C C . GLU D 3 126 ? 186.604 217.830 216.204 1.00 144.98 126 GLU M C 1
ATOM 8565 O O . GLU D 3 126 ? 186.687 219.060 216.215 1.00 144.98 126 GLU M O 1
ATOM 8571 N N . SER D 3 127 ? 186.705 217.077 215.111 1.00 143.71 127 SER M N 1
ATOM 8572 C CA . SER D 3 127 ? 186.977 217.561 213.756 1.00 143.71 127 SER M CA 1
ATOM 8573 C C . SER D 3 127 ? 186.341 218.896 213.398 1.00 143.71 127 SER M C 1
ATOM 8574 O O . SER D 3 127 ? 187.046 219.852 213.095 1.00 143.71 127 SER M O 1
ATOM 8577 N N . ASN D 3 128 ? 185.018 218.959 213.438 1.00 137.63 128 ASN M N 1
ATOM 8578 C CA . ASN D 3 128 ? 184.285 220.157 213.061 1.00 137.63 128 ASN M CA 1
ATOM 8579 C C . ASN D 3 128 ? 184.583 221.368 213.915 1.00 137.63 128 ASN M C 1
ATOM 8580 O O . ASN D 3 128 ? 184.447 222.496 213.442 1.00 137.63 128 ASN M O 1
ATOM 8585 N N . ILE D 3 129 ? 184.989 221.177 215.155 1.00 133.72 129 ILE M N 1
ATOM 8586 C CA . ILE D 3 129 ? 185.340 222.339 215.929 1.00 133.72 129 ILE M CA 1
ATOM 8587 C C . ILE D 3 129 ? 186.705 222.778 215.493 1.00 133.72 129 ILE M C 1
ATOM 8588 O O . ILE D 3 129 ? 186.925 223.954 215.218 1.00 133.72 129 ILE M O 1
ATOM 8593 N N . LEU D 3 130 ? 187.611 221.819 215.384 1.00 140.34 130 LEU M N 1
ATOM 8594 C CA . LEU D 3 130 ? 188.967 222.095 214.962 1.00 140.34 130 LEU M CA 1
ATOM 8595 C C . LEU D 3 130 ? 189.004 222.782 213.611 1.00 140.34 130 LEU M C 1
ATOM 8596 O O . LEU D 3 130 ? 189.789 223.702 213.403 1.00 140.34 130 LEU M O 1
ATOM 8601 N N . LYS D 3 131 ? 188.127 222.366 212.701 1.00 142.61 131 LYS M N 1
ATOM 8602 C CA . LYS D 3 131 ? 188.035 222.966 211.376 1.00 142.61 131 LYS M CA 1
ATOM 8603 C C . LYS D 3 131 ? 187.731 224.453 211.438 1.00 142.61 131 LYS M C 1
ATOM 8604 O O . LYS D 3 131 ? 188.075 225.199 210.523 1.00 142.61 131 LYS M O 1
ATOM 8610 N N . GLU D 3 132 ? 187.064 224.886 212.494 1.00 149.77 132 GLU M N 1
ATOM 8611 C CA . GLU D 3 132 ? 186.765 226.282 212.646 1.00 149.77 132 GLU M CA 1
ATOM 8612 C C . GLU D 3 132 ? 187.836 226.991 213.428 1.00 149.77 132 GLU M C 1
ATOM 8613 O O . GLU D 3 132 ? 188.092 228.169 213.195 1.00 149.77 132 GLU M O 1
ATOM 8619 N N . LEU D 3 133 ? 188.479 226.288 214.348 1.00 142.07 133 LEU M N 1
ATOM 8620 C CA . LEU D 3 133 ? 189.552 226.911 215.091 1.00 142.07 133 LEU M CA 1
ATOM 8621 C C . LEU D 3 133 ? 190.696 227.241 214.156 1.00 142.07 133 LEU M C 1
ATOM 8622 O O . LEU D 3 133 ? 191.276 228.325 214.219 1.00 142.07 133 LEU M O 1
ATOM 8627 N N . ILE D 3 134 ? 191.000 226.311 213.259 1.00 143.54 134 ILE M N 1
ATOM 8628 C CA . ILE D 3 134 ? 192.020 226.517 212.249 1.00 143.54 134 ILE M CA 1
ATOM 8629 C C . ILE D 3 134 ? 191.503 226.142 210.883 1.00 143.54 134 ILE M C 1
ATOM 8630 O O . ILE D 3 134 ? 191.195 224.977 210.620 1.00 143.54 134 ILE M O 1
ATOM 8635 N N . LYS D 3 135 ? 191.427 227.123 210.002 1.00 151.69 135 LYS M N 1
ATOM 8636 C CA . LYS D 3 135 ? 190.921 226.871 208.676 1.00 151.69 135 LYS M CA 1
ATOM 8637 C C . LYS D 3 135 ? 191.880 225.985 207.908 1.00 151.69 135 LYS M C 1
ATOM 8638 O O . LYS D 3 135 ? 193.091 226.181 207.990 1.00 151.69 135 LYS M O 1
ATOM 8644 N N . PRO D 3 136 ? 191.375 224.997 207.181 1.00 141.42 136 PRO M N 1
ATOM 8645 C CA . PRO D 3 136 ? 192.097 224.132 206.282 1.00 141.42 136 PRO M CA 1
ATOM 8646 C C . PRO D 3 136 ? 192.811 224.987 205.262 1.00 141.42 136 PRO M C 1
ATOM 8647 O O . PRO D 3 136 ? 192.278 226.006 204.831 1.00 141.42 136 PRO M O 1
ATOM 8651 N N . PRO D 3 137 ? 193.976 224.557 204.802 1.00 142.80 137 PRO M N 1
ATOM 8652 C CA . PRO D 3 137 ? 194.907 225.232 203.920 1.00 142.80 137 PRO M CA 1
ATOM 8653 C C . PRO D 3 137 ? 194.453 225.244 202.481 1.00 142.80 137 PRO M C 1
ATOM 8654 O O . PRO D 3 137 ? 195.114 224.688 201.606 1.00 142.80 137 PRO M O 1
ATOM 8658 N N . THR D 3 138 ? 193.329 225.893 202.240 1.00 171.23 138 THR M N 1
ATOM 8659 C CA . THR D 3 138 ? 192.797 226.035 200.906 1.00 171.23 138 THR M CA 1
ATOM 8660 C C . THR D 3 138 ? 193.592 227.114 200.211 1.00 171.23 138 THR M C 1
ATOM 8661 O O . THR D 3 138 ? 193.766 228.203 200.757 1.00 171.23 138 THR M O 1
ATOM 8665 N N . ILE D 3 139 ? 194.082 226.820 199.013 1.00 163.07 139 ILE M N 1
ATOM 8666 C CA . ILE D 3 139 ? 194.915 227.777 198.301 1.00 163.07 139 ILE M CA 1
ATOM 8667 C C . ILE D 3 139 ? 194.203 229.090 198.048 1.00 163.07 139 ILE M C 1
ATOM 8668 O O . ILE D 3 139 ? 194.829 230.148 198.086 1.00 163.07 139 ILE M O 1
ATOM 8673 N N . LEU D 3 140 ? 192.892 229.031 197.872 1.00 163.46 140 LEU M N 1
ATOM 8674 C CA . LEU D 3 140 ? 192.095 230.211 197.652 1.00 163.46 140 LEU M CA 1
ATOM 8675 C C . LEU D 3 140 ? 192.101 231.078 198.886 1.00 163.46 140 LEU M C 1
ATOM 8676 O O . LEU D 3 140 ? 192.166 232.304 198.794 1.00 163.46 140 LEU M O 1
ATOM 8681 N N . ARG D 3 141 ? 192.062 230.435 200.048 1.00 169.12 141 ARG M N 1
ATOM 8682 C CA . ARG D 3 141 ? 192.101 231.161 201.294 1.00 169.12 141 ARG M CA 1
ATOM 8683 C C . ARG D 3 141 ? 193.451 231.807 201.486 1.00 169.12 141 ARG M C 1
ATOM 8684 O O . ARG D 3 141 ? 193.523 232.935 201.959 1.00 169.12 141 ARG M O 1
ATOM 8692 N N . SER D 3 142 ? 194.527 231.108 201.106 1.00 171.46 142 SER M N 1
ATOM 8693 C CA . SER D 3 142 ? 195.858 231.676 201.285 1.00 171.46 142 SER M CA 1
ATOM 8694 C C . SER D 3 142 ? 196.048 232.906 200.424 1.00 171.46 142 SER M C 1
ATOM 8695 O O . SER D 3 142 ? 196.752 233.837 200.816 1.00 171.46 142 SER M O 1
ATOM 8698 N N . VAL D 3 143 ? 195.370 232.940 199.278 1.00 175.29 143 VAL M N 1
ATOM 8699 C CA . VAL D 3 143 ? 195.417 234.112 198.431 1.00 175.29 143 VAL M CA 1
ATOM 8700 C C . VAL D 3 143 ? 194.742 235.254 199.136 1.00 175.29 143 VAL M C 1
ATOM 8701 O O . VAL D 3 143 ? 195.311 236.341 199.246 1.00 175.29 143 VAL M O 1
ATOM 8705 N N . VAL D 3 144 ? 193.558 234.986 199.670 1.00 180.92 144 VAL M N 1
ATOM 8706 C CA . VAL D 3 144 ? 192.822 235.980 200.421 1.00 180.92 144 VAL M CA 1
ATOM 8707 C C . VAL D 3 144 ? 193.635 236.471 201.597 1.00 180.92 144 VAL M C 1
ATOM 8708 O O . VAL D 3 144 ? 193.622 237.659 201.906 1.00 180.92 144 VAL M O 1
ATOM 8712 N N . ASN D 3 145 ? 194.330 235.560 202.264 1.00 179.23 145 ASN M N 1
ATOM 8713 C CA . ASN D 3 145 ? 195.157 235.921 203.393 1.00 179.23 145 ASN M CA 1
ATOM 8714 C C . ASN D 3 145 ? 196.258 236.886 202.983 1.00 179.23 145 ASN M C 1
ATOM 8715 O O . ASN D 3 145 ? 196.520 237.866 203.675 1.00 179.23 145 ASN M O 1
ATOM 8720 N N . SER D 3 146 ? 196.891 236.644 201.836 1.00 181.80 146 SER M N 1
ATOM 8721 C CA . SER D 3 146 ? 197.944 237.549 201.392 1.00 181.80 146 SER M CA 1
ATOM 8722 C C . SER D 3 146 ? 197.390 238.899 200.960 1.00 181.80 146 SER M C 1
ATOM 8723 O O . SER D 3 146 ? 198.082 239.913 201.045 1.00 181.80 146 SER M O 1
ATOM 8726 N N . ILE D 3 147 ? 196.136 238.918 200.525 1.00 183.69 147 ILE M N 1
ATOM 8727 C CA . ILE D 3 147 ? 195.487 240.151 200.106 1.00 183.69 147 ILE M CA 1
ATOM 8728 C C . ILE D 3 147 ? 194.972 240.988 201.261 1.00 183.69 147 ILE M C 1
ATOM 8729 O O . ILE D 3 147 ? 195.225 242.191 201.331 1.00 183.69 147 ILE M O 1
ATOM 8734 N N . THR D 3 148 ? 194.220 240.349 202.143 1.00 188.81 148 THR M N 1
ATOM 8735 C CA . THR D 3 148 ? 193.543 241.022 203.238 1.00 188.81 148 THR M CA 1
ATOM 8736 C C . THR D 3 148 ? 194.278 240.967 204.558 1.00 188.81 148 THR M C 1
ATOM 8737 O O . THR D 3 148 ? 193.999 241.758 205.458 1.00 188.81 148 THR M O 1
ATOM 8741 N N . GLY D 3 149 ? 195.195 240.025 204.697 1.00 191.13 149 GLY M N 1
ATOM 8742 C CA . GLY D 3 149 ? 195.895 239.856 205.954 1.00 191.13 149 GLY M CA 1
ATOM 8743 C C . GLY D 3 149 ? 195.103 238.954 206.897 1.00 191.13 149 GLY M C 1
ATOM 8744 O O . GLY D 3 149 ? 195.430 238.856 208.081 1.00 191.13 149 GLY M O 1
ATOM 8745 N N . SER D 3 150 ? 194.057 238.301 206.377 1.00 180.16 150 SER M N 1
ATOM 8746 C CA . SER D 3 150 ? 193.237 237.409 207.182 1.00 180.16 150 SER M CA 1
ATOM 8747 C C . SER D 3 150 ? 194.034 236.247 207.755 1.00 180.16 150 SER M C 1
ATOM 8748 O O . SER D 3 150 ? 194.990 235.764 207.149 1.00 180.16 150 SER M O 1
ATOM 8751 N N . SER D 3 151 ? 193.629 235.813 208.940 1.00 169.39 151 SER M N 1
ATOM 8752 C CA . SER D 3 151 ? 194.265 234.705 209.635 1.00 169.39 151 SER M CA 1
ATOM 8753 C C . SER D 3 151 ? 193.601 233.384 209.310 1.00 169.39 151 SER M C 1
ATOM 8754 O O . SER D 3 151 ? 192.494 233.351 208.774 1.00 169.39 151 SER M O 1
ATOM 8757 N N . ASN D 3 152 ? 194.255 232.293 209.680 1.00 159.77 152 ASN M N 1
ATOM 8758 C CA . ASN D 3 152 ? 193.629 230.988 209.557 1.00 159.77 152 ASN M CA 1
ATOM 8759 C C . ASN D 3 152 ? 193.129 230.582 210.924 1.00 159.77 152 ASN M C 1
ATOM 8760 O O . ASN D 3 152 ? 192.367 229.630 211.072 1.00 159.77 152 ASN M O 1
ATOM 8765 N N . VAL D 3 153 ? 193.555 231.334 211.931 1.00 159.42 153 VAL M N 1
ATOM 8766 C CA . VAL D 3 153 ? 193.152 231.112 213.295 1.00 159.42 153 VAL M CA 1
ATOM 8767 C C . VAL D 3 153 ? 191.952 231.972 213.606 1.00 159.42 153 VAL M C 1
ATOM 8768 O O . VAL D 3 153 ? 191.965 233.178 213.357 1.00 159.42 153 VAL M O 1
ATOM 8772 N N . GLY D 3 154 ? 190.902 231.356 214.126 1.00 159.17 154 GLY M N 1
ATOM 8773 C CA . GLY D 3 154 ? 189.701 232.107 214.448 1.00 159.17 154 GLY M CA 1
ATOM 8774 C C . GLY D 3 154 ? 189.861 232.831 215.770 1.00 159.17 154 GLY M C 1
ATOM 8775 O O . GLY D 3 154 ? 190.825 232.611 216.497 1.00 159.17 154 GLY M O 1
ATOM 8776 N N . ASP D 3 155 ? 188.904 233.675 216.097 1.00 168.10 155 ASP M N 1
ATOM 8777 C CA . ASP D 3 155 ? 188.973 234.420 217.339 1.00 168.10 155 ASP M CA 1
ATOM 8778 C C . ASP D 3 155 ? 187.708 234.245 218.138 1.00 168.10 155 ASP M C 1
ATOM 8779 O O . ASP D 3 155 ? 187.494 234.919 219.143 1.00 168.10 155 ASP M O 1
ATOM 8784 N N . THR D 3 156 ? 186.863 233.341 217.690 1.00 147.04 156 THR M N 1
ATOM 8785 C CA . THR D 3 156 ? 185.627 233.091 218.371 1.00 147.04 156 THR M CA 1
ATOM 8786 C C . THR D 3 156 ? 185.476 231.619 218.583 1.00 147.04 156 THR M C 1
ATOM 8787 O O . THR D 3 156 ? 185.538 230.847 217.630 1.00 147.04 156 THR M O 1
ATOM 8791 N N . LEU D 3 157 ? 185.270 231.222 219.823 1.00 142.15 157 LEU M N 1
ATOM 8792 C CA . LEU D 3 157 ? 185.070 229.822 220.100 1.00 142.15 157 LEU M CA 1
ATOM 8793 C C . LEU D 3 157 ? 183.807 229.406 219.383 1.00 142.15 157 LEU M C 1
ATOM 8794 O O . LEU D 3 157 ? 182.765 230.013 219.624 1.00 142.15 157 LEU M O 1
ATOM 8799 N N . PRO D 3 158 ? 183.849 228.415 218.495 1.00 149.34 158 PRO M N 1
ATOM 8800 C CA . PRO D 3 158 ? 182.727 227.915 217.742 1.00 149.34 158 PRO M CA 1
ATOM 8801 C C . PRO D 3 158 ? 181.606 227.609 218.701 1.00 149.34 158 PRO M C 1
ATOM 8802 O O . PRO D 3 158 ? 181.811 226.931 219.704 1.00 149.34 158 PRO M O 1
ATOM 8806 N N . THR D 3 159 ? 180.422 228.122 218.396 1.00 145.83 159 THR M N 1
ATOM 8807 C CA . THR D 3 159 ? 179.270 228.010 219.278 1.00 145.83 159 THR M CA 1
ATOM 8808 C C . THR D 3 159 ? 178.987 226.569 219.635 1.00 145.83 159 THR M C 1
ATOM 8809 O O . THR D 3 159 ? 178.640 226.262 220.775 1.00 145.83 159 THR M O 1
ATOM 8813 N N . GLY D 3 160 ? 179.152 225.679 218.660 1.00 143.63 160 GLY M N 1
ATOM 8814 C CA . GLY D 3 160 ? 178.926 224.256 218.856 1.00 143.63 160 GLY M CA 1
ATOM 8815 C C . GLY D 3 160 ? 179.742 223.685 220.013 1.00 143.63 160 GLY M C 1
ATOM 8816 O O . GLY D 3 160 ? 179.290 222.759 220.683 1.00 143.63 160 GLY M O 1
ATOM 8817 N N . GLN D 3 161 ? 180.901 224.274 220.301 1.00 149.06 161 GLN M N 1
ATOM 8818 C CA . GLN D 3 161 ? 181.735 223.830 221.404 1.00 149.06 161 GLN M CA 1
ATOM 8819 C C . GLN D 3 161 ? 181.016 223.890 222.725 1.00 149.06 161 GLN M C 1
ATOM 8820 O O . GLN D 3 161 ? 181.285 223.090 223.616 1.00 149.06 161 GLN M O 1
ATOM 8826 N N . LEU D 3 162 ? 180.130 224.855 222.875 1.00 137.88 162 LEU M N 1
ATOM 8827 C CA . LEU D 3 162 ? 179.415 225.017 224.115 1.00 137.88 162 LEU M CA 1
ATOM 8828 C C . LEU D 3 162 ? 177.967 224.580 224.004 1.00 137.88 162 LEU M C 1
ATOM 8829 O O . LEU D 3 162 ? 177.159 224.873 224.882 1.00 137.88 162 LEU M O 1
ATOM 8834 N N . SER D 3 163 ? 177.631 223.889 222.924 1.00 145.57 163 SER M N 1
ATOM 8835 C CA . SER D 3 163 ? 176.271 223.439 222.705 1.00 145.57 163 SER M CA 1
ATOM 8836 C C . SER D 3 163 ? 176.100 222.033 223.217 1.00 145.57 163 SER M C 1
ATOM 8837 O O . SER D 3 163 ? 177.056 221.394 223.650 1.00 145.57 163 SER M O 1
ATOM 8840 N N . ASN D 3 164 ? 174.881 221.528 223.119 1.00 149.57 164 ASN M N 1
ATOM 8841 C CA . ASN D 3 164 ? 174.594 220.161 223.508 1.00 149.57 164 ASN M CA 1
ATOM 8842 C C . ASN D 3 164 ? 174.819 219.193 222.349 1.00 149.57 164 ASN M C 1
ATOM 8843 O O . ASN D 3 164 ? 174.524 218.006 222.461 1.00 149.57 164 ASN M O 1
ATOM 8848 N N . ILE D 3 165 ? 175.363 219.698 221.244 1.00 136.38 165 ILE M N 1
ATOM 8849 C CA . ILE D 3 165 ? 175.692 218.907 220.081 1.00 136.38 165 ILE M CA 1
ATOM 8850 C C . ILE D 3 165 ? 177.102 219.251 219.616 1.00 136.38 165 ILE M C 1
ATOM 8851 O O . ILE D 3 165 ? 177.286 219.712 218.490 1.00 136.38 165 ILE M O 1
ATOM 8856 N N . PRO D 3 166 ? 178.115 218.980 220.447 1.00 126.73 166 PRO M N 1
ATOM 8857 C CA . PRO D 3 166 ? 179.526 219.318 220.309 1.00 126.73 166 PRO M CA 1
ATOM 8858 C C . PRO D 3 166 ? 180.189 218.733 219.087 1.00 126.73 166 PRO M C 1
ATOM 8859 O O . PRO D 3 166 ? 181.253 219.192 218.688 1.00 126.73 166 PRO M O 1
ATOM 8863 N N . TRP D 3 167 ? 179.577 217.736 218.474 1.00 130.54 167 TRP M N 1
ATOM 8864 C CA . TRP D 3 167 ? 180.170 217.154 217.295 1.00 130.54 167 TRP M CA 1
ATOM 8865 C C . TRP D 3 167 ? 179.934 217.948 216.028 1.00 130.54 167 TRP M C 1
ATOM 8866 O O . TRP D 3 167 ? 180.397 217.549 214.959 1.00 130.54 167 TRP M O 1
ATOM 8877 N N . ARG D 3 168 ? 179.245 219.071 216.118 1.00 131.91 168 ARG M N 1
ATOM 8878 C CA . ARG D 3 168 ? 179.004 219.805 214.905 1.00 131.91 168 ARG M CA 1
ATOM 8879 C C . ARG D 3 168 ? 178.960 221.302 215.046 1.00 131.91 168 ARG M C 1
ATOM 8880 O O . ARG D 3 168 ? 178.872 221.843 216.144 1.00 131.91 168 ARG M O 1
ATOM 8888 N N . ARG D 3 169 ? 179.028 221.963 213.897 1.00 138.78 169 ARG M N 1
ATOM 8889 C CA . ARG D 3 169 ? 179.026 223.408 213.810 1.00 138.78 169 ARG M CA 1
ATOM 8890 C C . ARG D 3 169 ? 177.627 223.966 213.864 1.00 138.78 169 ARG M C 1
ATOM 8891 O O . ARG D 3 169 ? 176.645 223.244 213.697 1.00 138.78 169 ARG M O 1
ATOM 8899 N N . ALA D 3 170 ? 177.536 225.260 214.107 1.00 139.75 170 ALA M N 1
ATOM 8900 C CA . ALA D 3 170 ? 176.251 225.922 214.162 1.00 139.75 170 ALA M CA 1
ATOM 8901 C C . ALA D 3 170 ? 176.164 226.985 213.087 1.00 139.75 170 ALA M C 1
ATOM 8902 O O . ALA D 3 170 ? 177.165 227.614 212.748 1.00 139.75 170 ALA M O 1
ATOM 8904 N N . GLY D 3 171 ? 174.963 227.186 212.554 1.00 143.62 171 GLY M N 1
ATOM 8905 C CA . GLY D 3 171 ? 174.727 228.233 211.563 1.00 143.62 171 GLY M CA 1
ATOM 8906 C C . GLY D 3 171 ? 175.252 227.905 210.172 1.00 143.62 171 GLY M C 1
ATOM 8907 O O . GLY D 3 171 ? 175.488 228.803 209.366 1.00 143.62 171 GLY M O 1
ATOM 8908 N N . VAL D 3 172 ? 175.443 226.634 209.883 1.00 132.60 172 VAL M N 1
ATOM 8909 C CA . VAL D 3 172 ? 175.955 226.263 208.583 1.00 132.60 172 VAL M CA 1
ATOM 8910 C C . VAL D 3 172 ? 174.831 225.973 207.623 1.00 132.60 172 VAL M C 1
ATOM 8911 O O . VAL D 3 172 ? 173.921 225.208 207.940 1.00 132.60 172 VAL M O 1
ATOM 8915 N N . LYS D 3 173 ? 174.888 226.600 206.458 1.00 128.94 173 LYS M N 1
ATOM 8916 C CA . LYS D 3 173 ? 173.853 226.420 205.461 1.00 128.94 173 LYS M CA 1
ATOM 8917 C C . LYS D 3 173 ? 174.398 226.010 204.112 1.00 128.94 173 LYS M C 1
ATOM 8918 O O . LYS D 3 173 ? 175.531 226.328 203.752 1.00 128.94 173 LYS M O 1
ATOM 8924 N N . TYR D 3 174 ? 173.566 225.311 203.367 1.00 131.70 174 TYR M N 1
ATOM 8925 C CA . TYR D 3 174 ? 173.866 224.866 202.026 1.00 131.70 174 TYR M CA 1
ATOM 8926 C C . TYR D 3 174 ? 172.721 225.234 201.121 1.00 131.70 174 TYR M C 1
ATOM 8927 O O . TYR D 3 174 ? 171.567 225.204 201.538 1.00 131.70 174 TYR M O 1
ATOM 8936 N N . THR D 3 175 ? 173.010 225.546 199.870 1.00 143.63 175 THR M N 1
ATOM 8937 C CA . THR D 3 175 ? 171.924 225.746 198.922 1.00 143.63 175 THR M CA 1
ATOM 8938 C C . THR D 3 175 ? 171.617 224.426 198.251 1.00 143.63 175 THR M C 1
ATOM 8939 O O . THR D 3 175 ? 170.487 224.161 197.844 1.00 143.63 175 THR M O 1
ATOM 8943 N N . ASN D 3 176 ? 172.631 223.584 198.180 1.00 139.17 176 ASN M N 1
ATOM 8944 C CA . ASN D 3 176 ? 172.498 222.256 197.642 1.00 139.17 176 ASN M CA 1
ATOM 8945 C C . ASN D 3 176 ? 172.318 221.300 198.794 1.00 139.17 176 ASN M C 1
ATOM 8946 O O . ASN D 3 176 ? 173.279 220.678 199.239 1.00 139.17 176 ASN M O 1
ATOM 8951 N N . ASN D 3 177 ? 171.102 221.187 199.297 1.00 134.15 177 ASN M N 1
ATOM 8952 C CA . ASN D 3 177 ? 170.882 220.324 200.439 1.00 134.15 177 ASN M CA 1
ATOM 8953 C C . ASN D 3 177 ? 170.878 218.880 200.019 1.00 134.15 177 ASN M C 1
ATOM 8954 O O . ASN D 3 177 ? 170.054 218.462 199.207 1.00 134.15 177 ASN M O 1
ATOM 8959 N N . GLU D 3 178 ? 171.824 218.131 200.560 1.00 134.37 178 GLU M N 1
ATOM 8960 C CA . GLU D 3 178 ? 171.955 216.733 200.219 1.00 134.37 178 GLU M CA 1
ATOM 8961 C C . GLU D 3 178 ? 172.644 215.919 201.289 1.00 134.37 178 GLU M C 1
ATOM 8962 O O . GLU D 3 178 ? 173.376 216.451 202.122 1.00 134.37 178 GLU M O 1
ATOM 8968 N N . ALA D 3 179 ? 172.432 214.615 201.232 1.00 123.44 179 ALA M N 1
ATOM 8969 C CA . ALA D 3 179 ? 173.065 213.696 202.153 1.00 123.44 179 ALA M CA 1
ATOM 8970 C C . ALA D 3 179 ? 173.329 212.375 201.467 1.00 123.44 179 ALA M C 1
ATOM 8971 O O . ALA D 3 179 ? 172.432 211.787 200.857 1.00 123.44 179 ALA M O 1
ATOM 8973 N N . TYR D 3 180 ? 174.558 211.907 201.585 1.00 127.93 180 TYR M N 1
ATOM 8974 C CA . TYR D 3 180 ? 174.938 210.664 200.955 1.00 127.93 180 TYR M CA 1
ATOM 8975 C C . TYR D 3 180 ? 175.245 209.608 201.976 1.00 127.93 180 TYR M C 1
ATOM 8976 O O . TYR D 3 180 ? 175.878 209.884 202.984 1.00 127.93 180 TYR M O 1
ATOM 8985 N N . PHE D 3 181 ? 174.782 208.388 201.699 1.00 118.78 181 PHE M N 1
ATOM 8986 C CA . PHE D 3 181 ? 175.045 207.256 202.625 1.00 118.78 181 PHE M CA 1
ATOM 8987 C C . PHE D 3 181 ? 175.814 206.186 201.867 1.00 118.78 181 PHE M C 1
ATOM 8988 O O . PHE D 3 181 ? 175.541 205.958 200.670 1.00 118.78 181 PHE M O 1
ATOM 8996 N N . ASP D 3 182 ? 176.776 205.557 202.540 1.00 144.79 182 ASP M N 1
ATOM 8997 C CA . ASP D 3 182 ? 177.575 204.532 201.917 1.00 144.79 182 ASP M CA 1
ATOM 8998 C C . ASP D 3 182 ? 177.707 203.306 202.798 1.00 144.79 182 ASP M C 1
ATOM 8999 O O . ASP D 3 182 ? 178.429 203.309 203.796 1.00 144.79 182 ASP M O 1
ATOM 9004 N N . VAL D 3 183 ? 176.979 202.259 202.429 1.00 124.40 183 VAL M N 1
ATOM 9005 C CA . VAL D 3 183 ? 177.000 201.011 203.156 1.00 124.40 183 VAL M CA 1
ATOM 9006 C C . VAL D 3 183 ? 178.104 200.145 202.596 1.00 124.40 183 VAL M C 1
ATOM 9007 O O . VAL D 3 183 ? 177.997 199.648 201.475 1.00 124.40 183 VAL M O 1
ATOM 9011 N N . VAL D 3 184 ? 179.159 199.961 203.376 1.00 117.81 184 VAL M N 1
ATOM 9012 C CA . VAL D 3 184 ? 180.296 199.177 202.938 1.00 117.81 184 VAL M CA 1
ATOM 9013 C C . VAL D 3 184 ? 180.438 197.920 203.740 1.00 117.81 184 VAL M C 1
ATOM 9014 O O . VAL D 3 184 ? 180.497 197.962 204.964 1.00 117.81 184 VAL M O 1
ATOM 9018 N N . GLU D 3 185 ? 180.507 196.791 203.065 1.00 122.95 185 GLU M N 1
ATOM 9019 C CA . GLU D 3 185 ? 180.695 195.550 203.781 1.00 122.95 185 GLU M CA 1
ATOM 9020 C C . GLU D 3 185 ? 181.973 194.881 203.369 1.00 122.95 185 GLU M C 1
ATOM 9021 O O . GLU D 3 185 ? 182.387 194.975 202.219 1.00 122.95 185 GLU M O 1
ATOM 9027 N N . GLU D 3 186 ? 182.608 194.218 204.318 1.00 139.33 186 GLU M N 1
ATOM 9028 C CA . GLU D 3 186 ? 183.837 193.517 204.056 1.00 139.33 186 GLU M CA 1
ATOM 9029 C C . GLU D 3 186 ? 183.716 192.059 204.432 1.00 139.33 186 GLU M C 1
ATOM 9030 O O . GLU D 3 186 ? 183.225 191.714 205.508 1.00 139.33 186 GLU M O 1
ATOM 9036 N N . ILE D 3 187 ? 184.191 191.191 203.557 1.00 130.73 187 ILE M N 1
ATOM 9037 C CA . ILE D 3 187 ? 184.118 189.780 203.876 1.00 130.73 187 ILE M CA 1
ATOM 9038 C C . ILE D 3 187 ? 185.403 189.253 204.436 1.00 130.73 187 ILE M C 1
ATOM 9039 O O . ILE D 3 187 ? 186.436 189.216 203.767 1.00 130.73 187 ILE M O 1
ATOM 9044 N N . ASP D 3 188 ? 185.322 188.856 205.686 1.00 144.25 188 ASP M N 1
ATOM 9045 C CA . ASP D 3 188 ? 186.417 188.252 206.394 1.00 144.25 188 ASP M CA 1
ATOM 9046 C C . ASP D 3 188 ? 186.315 186.765 206.225 1.00 144.25 188 ASP M C 1
ATOM 9047 O O . ASP D 3 188 ? 185.345 186.169 206.679 1.00 144.25 188 ASP M O 1
ATOM 9052 N N . ALA D 3 189 ? 187.292 186.135 205.585 1.00 133.78 189 ALA M N 1
ATOM 9053 C CA . ALA D 3 189 ? 187.140 184.712 205.366 1.00 133.78 189 ALA M CA 1
ATOM 9054 C C . ALA D 3 189 ? 188.455 183.946 205.312 1.00 133.78 189 ALA M C 1
ATOM 9055 O O . ALA D 3 189 ? 189.467 184.427 204.800 1.00 133.78 189 ALA M O 1
ATOM 9057 N N . ILE D 3 190 ? 188.405 182.728 205.835 1.00 126.08 190 ILE M N 1
ATOM 9058 C CA . ILE D 3 190 ? 189.512 181.801 205.808 1.00 126.08 190 ILE M CA 1
ATOM 9059 C C . ILE D 3 190 ? 189.085 180.584 205.034 1.00 126.08 190 ILE M C 1
ATOM 9060 O O . ILE D 3 190 ? 188.161 179.880 205.440 1.00 126.08 190 ILE M O 1
ATOM 9065 N N . ILE D 3 191 ? 189.737 180.356 203.913 1.00 137.85 191 ILE M N 1
ATOM 9066 C CA . ILE D 3 191 ? 189.430 179.226 203.061 1.00 137.85 191 ILE M CA 1
ATOM 9067 C C . ILE D 3 191 ? 190.573 178.254 203.108 1.00 137.85 191 ILE M C 1
ATOM 9068 O O . ILE D 3 191 ? 191.720 178.677 203.041 1.00 137.85 191 ILE M O 1
ATOM 9073 N N . ASP D 3 192 ? 190.294 176.966 203.258 1.00 144.17 192 ASP M N 1
ATOM 9074 C CA . ASP D 3 192 ? 191.398 176.019 203.347 1.00 144.17 192 ASP M CA 1
ATOM 9075 C C . ASP D 3 192 ? 191.843 175.545 201.974 1.00 144.17 192 ASP M C 1
ATOM 9076 O O . ASP D 3 192 ? 191.294 175.950 200.955 1.00 144.17 192 ASP M O 1
ATOM 9081 N N . LYS D 3 193 ? 192.797 174.623 201.963 1.00 141.58 193 LYS M N 1
ATOM 9082 C CA . LYS D 3 193 ? 193.328 174.042 200.740 1.00 141.58 193 LYS M CA 1
ATOM 9083 C C . LYS D 3 193 ? 192.259 173.399 199.867 1.00 141.58 193 LYS M C 1
ATOM 9084 O O . LYS D 3 193 ? 192.292 173.518 198.640 1.00 141.58 193 LYS M O 1
ATOM 9090 N N . SER D 3 194 ? 191.303 172.718 200.495 1.00 145.12 194 SER M N 1
ATOM 9091 C CA . SER D 3 194 ? 190.241 172.043 199.762 1.00 145.12 194 SER M CA 1
ATOM 9092 C C . SER D 3 194 ? 189.212 173.004 199.200 1.00 145.12 194 SER M C 1
ATOM 9093 O O . SER D 3 194 ? 188.360 172.599 198.413 1.00 145.12 194 SER M O 1
ATOM 9096 N N . GLY D 3 195 ? 189.260 174.263 199.614 1.00 138.99 195 GLY M N 1
ATOM 9097 C CA . GLY D 3 195 ? 188.284 175.231 199.173 1.00 138.99 195 GLY M CA 1
ATOM 9098 C C . GLY D 3 195 ? 187.129 175.311 200.158 1.00 138.99 195 GLY M C 1
ATOM 9099 O O . GLY D 3 195 ? 186.130 175.979 199.896 1.00 138.99 195 GLY M O 1
ATOM 9100 N N . SER D 3 196 ? 187.255 174.625 201.287 1.00 133.35 196 SER M N 1
ATOM 9101 C CA . SER D 3 196 ? 186.204 174.656 202.281 1.00 133.35 196 SER M CA 1
ATOM 9102 C C . SER D 3 196 ? 186.293 175.922 203.114 1.00 133.35 196 SER M C 1
ATOM 9103 O O . SER D 3 196 ? 187.376 176.459 203.356 1.00 133.35 196 SER M O 1
ATOM 9106 N N . THR D 3 197 ? 185.147 176.395 203.578 1.00 131.19 197 THR M N 1
ATOM 9107 C CA . THR D 3 197 ? 185.146 177.592 204.389 1.00 131.19 197 THR M CA 1
ATOM 9108 C C . THR D 3 197 ? 185.509 177.255 205.805 1.00 131.19 197 THR M C 1
ATOM 9109 O O . THR D 3 197 ? 184.775 176.546 206.488 1.00 131.19 197 THR M O 1
ATOM 9113 N N . VAL D 3 198 ? 186.627 177.776 206.254 1.00 118.71 198 VAL M N 1
ATOM 9114 C CA . VAL D 3 198 ? 187.059 177.551 207.613 1.00 118.71 198 VAL M CA 1
ATOM 9115 C C . VAL D 3 198 ? 186.347 178.476 208.549 1.00 118.71 198 VAL M C 1
ATOM 9116 O O . VAL D 3 198 ? 185.761 178.064 209.551 1.00 118.71 198 VAL M O 1
ATOM 9120 N N . PHE D 3 199 ? 186.414 179.745 208.209 1.00 123.52 199 PHE M N 1
ATOM 9121 C CA . PHE D 3 199 ? 185.835 180.789 209.025 1.00 123.52 199 PHE M CA 1
ATOM 9122 C C . PHE D 3 199 ? 185.379 181.977 208.226 1.00 123.52 199 PHE M C 1
ATOM 9123 O O . PHE D 3 199 ? 186.070 182.414 207.315 1.00 123.52 199 PHE M O 1
ATOM 9131 N N . ALA D 3 200 ? 184.218 182.524 208.553 1.00 119.23 200 ALA M N 1
ATOM 9132 C CA . ALA D 3 200 ? 183.811 183.714 207.843 1.00 119.23 200 ALA M CA 1
ATOM 9133 C C . ALA D 3 200 ? 182.807 184.540 208.615 1.00 119.23 200 ALA M C 1
ATOM 9134 O O . ALA D 3 200 ? 181.966 184.013 209.340 1.00 119.23 200 ALA M O 1
ATOM 9136 N N . GLU D 3 201 ? 182.890 185.850 208.424 1.00 131.99 201 GLU M N 1
ATOM 9137 C CA . GLU D 3 201 ? 181.965 186.793 209.041 1.00 131.99 201 GLU M CA 1
ATOM 9138 C C . GLU D 3 201 ? 181.904 188.065 208.218 1.00 131.99 201 GLU M C 1
ATOM 9139 O O . GLU D 3 201 ? 182.785 188.319 207.395 1.00 131.99 201 GLU M O 1
ATOM 9145 N N . ILE D 3 202 ? 180.877 188.882 208.435 1.00 117.32 202 ILE M N 1
ATOM 9146 C CA . ILE D 3 202 ? 180.805 190.105 207.649 1.00 117.32 202 ILE M CA 1
ATOM 9147 C C . ILE D 3 202 ? 180.961 191.331 208.507 1.00 117.32 202 ILE M C 1
ATOM 9148 O O . ILE D 3 202 ? 180.277 191.500 209.517 1.00 117.32 202 ILE M O 1
ATOM 9153 N N . GLN D 3 203 ? 181.876 192.188 208.091 1.00 127.03 203 GLN M N 1
ATOM 9154 C CA . GLN D 3 203 ? 182.135 193.438 208.763 1.00 127.03 203 GLN M CA 1
ATOM 9155 C C . GLN D 3 203 ? 181.561 194.587 207.986 1.00 127.03 203 GLN M C 1
ATOM 9156 O O . GLN D 3 203 ? 181.997 194.859 206.874 1.00 127.03 203 GLN M O 1
ATOM 9162 N N . GLY D 3 204 ? 180.579 195.266 208.541 1.00 123.16 204 GLY M N 1
ATOM 9163 C CA . GLY D 3 204 ? 179.999 196.370 207.811 1.00 123.16 204 GLY M CA 1
ATOM 9164 C C . GLY D 3 204 ? 180.206 197.705 208.491 1.00 123.16 204 GLY M C 1
ATOM 9165 O O . GLY D 3 204 ? 180.404 197.782 209.700 1.00 123.16 204 GLY M O 1
ATOM 9166 N N . VAL D 3 205 ? 180.135 198.765 207.700 1.00 116.69 205 VAL M N 1
ATOM 9167 C CA . VAL D 3 205 ? 180.259 200.116 208.206 1.00 116.69 205 VAL M CA 1
ATOM 9168 C C . VAL D 3 205 ? 179.490 201.077 207.328 1.00 116.69 205 VAL M C 1
ATOM 9169 O O . VAL D 3 205 ? 179.519 200.970 206.104 1.00 116.69 205 VAL M O 1
ATOM 9173 N N . ILE D 3 206 ? 178.803 202.019 207.945 1.00 121.08 206 ILE M N 1
ATOM 9174 C CA . ILE D 3 206 ? 178.051 202.981 207.179 1.00 121.08 206 ILE M CA 1
ATOM 9175 C C . ILE D 3 206 ? 178.563 204.376 207.399 1.00 121.08 206 ILE M C 1
ATOM 9176 O O . ILE D 3 206 ? 178.532 204.894 208.519 1.00 121.08 206 ILE M O 1
ATOM 9181 N N . ASP D 3 207 ? 179.056 204.962 206.319 1.00 135.40 207 ASP M N 1
ATOM 9182 C CA . ASP D 3 207 ? 179.546 206.325 206.320 1.00 135.40 207 ASP M CA 1
ATOM 9183 C C . ASP D 3 207 ? 178.547 207.246 205.664 1.00 135.40 207 ASP M C 1
ATOM 9184 O O . ASP D 3 207 ? 177.616 206.795 204.997 1.00 135.40 207 ASP M O 1
ATOM 9189 N N . ALA D 3 208 ? 178.752 208.543 205.818 1.00 127.87 208 ALA M N 1
ATOM 9190 C CA . ALA D 3 208 ? 177.863 209.490 205.199 1.00 127.87 208 ALA M CA 1
ATOM 9191 C C . ALA D 3 208 ? 178.497 210.852 204.995 1.00 127.87 208 ALA M C 1
ATOM 9192 O O . ALA D 3 208 ? 179.424 211.245 205.697 1.00 127.87 208 ALA M O 1
ATOM 9194 N N . CYS D 3 209 ? 177.998 211.566 204.005 1.00 121.48 209 CYS M N 1
ATOM 9195 C CA . CYS D 3 209 ? 178.427 212.924 203.759 1.00 121.48 209 CYS M CA 1
ATOM 9196 C C . CYS D 3 209 ? 177.240 213.824 203.951 1.00 121.48 209 CYS M C 1
ATOM 9197 O O . CYS D 3 209 ? 176.248 213.720 203.232 1.00 121.48 209 CYS M O 1
ATOM 9200 N N . ILE D 3 210 ? 177.311 214.683 204.950 1.00 119.13 210 ILE M N 1
ATOM 9201 C CA . ILE D 3 210 ? 176.172 215.527 205.247 1.00 119.13 210 ILE M CA 1
ATOM 9202 C C . ILE D 3 210 ? 176.348 216.964 204.801 1.00 119.13 210 ILE M C 1
ATOM 9203 O O . ILE D 3 210 ? 177.206 217.695 205.295 1.00 119.13 210 ILE M O 1
ATOM 9208 N N . LYS D 3 211 ? 175.504 217.372 203.870 1.00 123.42 211 LYS M N 1
ATOM 9209 C CA . LYS D 3 211 ? 175.493 218.727 203.354 1.00 123.42 211 LYS M CA 1
ATOM 9210 C C . LYS D 3 211 ? 174.120 219.312 203.515 1.00 123.42 211 LYS M C 1
ATOM 9211 O O . LYS D 3 211 ? 173.549 219.862 202.577 1.00 123.42 211 LYS M O 1
ATOM 9217 N N . LEU D 3 212 ? 173.557 219.121 204.685 1.00 131.79 212 LEU M N 1
ATOM 9218 C CA . LEU D 3 212 ? 172.226 219.597 204.964 1.00 131.79 212 LEU M CA 1
ATOM 9219 C C . LEU D 3 212 ? 172.266 220.882 205.771 1.00 131.79 212 LEU M C 1
ATOM 9220 O O . LEU D 3 212 ? 173.012 220.984 206.743 1.00 131.79 212 LEU M O 1
ATOM 9225 N N . SER D 3 213 ? 171.451 221.857 205.382 1.00 138.58 213 SER M N 1
ATOM 9226 C CA . SER D 3 213 ? 171.417 223.141 206.078 1.00 138.58 213 SER M CA 1
ATOM 9227 C C . SER D 3 213 ? 170.831 223.046 207.474 1.00 138.58 213 SER M C 1
ATOM 9228 O O . SER D 3 213 ? 169.898 222.285 207.722 1.00 138.58 213 SER M O 1
ATOM 9231 N N . GLY D 3 214 ? 171.348 223.871 208.367 1.00 128.82 214 GLY M N 1
ATOM 9232 C CA . GLY D 3 214 ? 170.834 223.963 209.723 1.00 128.82 214 GLY M CA 1
ATOM 9233 C C . GLY D 3 214 ? 171.111 222.736 210.571 1.00 128.82 214 GLY M C 1
ATOM 9234 O O . GLY D 3 214 ? 172.220 222.201 210.569 1.00 128.82 214 GLY M O 1
ATOM 9235 N N . MET D 3 215 ? 170.097 222.321 211.326 1.00 130.09 215 MET M N 1
ATOM 9236 C CA . MET D 3 215 ? 170.199 221.229 212.286 1.00 130.09 215 MET M CA 1
ATOM 9237 C C . MET D 3 215 ? 169.146 220.149 212.119 1.00 130.09 215 MET M C 1
ATOM 9238 O O . MET D 3 215 ? 168.325 219.956 213.013 1.00 130.09 215 MET M O 1
ATOM 9243 N N . PRO D 3 216 ? 169.134 219.447 210.993 1.00 133.27 216 PRO M N 1
ATOM 9244 C CA . PRO D 3 216 ? 168.208 218.400 210.634 1.00 133.27 216 PRO M CA 1
ATOM 9245 C C . PRO D 3 216 ? 168.395 217.204 211.527 1.00 133.27 216 PRO M C 1
ATOM 9246 O O . PRO D 3 216 ? 169.516 216.793 211.811 1.00 133.27 216 PRO M O 1
ATOM 9250 N N . ASP D 3 217 ? 167.295 216.625 211.934 1.00 139.61 217 ASP M N 1
ATOM 9251 C CA . ASP D 3 217 ? 167.305 215.460 212.773 1.00 139.61 217 ASP M CA 1
ATOM 9252 C C . ASP D 3 217 ? 167.051 214.242 211.938 1.00 139.61 217 ASP M C 1
ATOM 9253 O O . ASP D 3 217 ? 165.926 214.014 211.506 1.00 139.61 217 ASP M O 1
ATOM 9258 N N . LEU D 3 218 ? 168.086 213.466 211.677 1.00 135.22 218 LEU M N 1
ATOM 9259 C CA . LEU D 3 218 ? 167.909 212.329 210.807 1.00 135.22 218 LEU M CA 1
ATOM 9260 C C . LEU D 3 218 ? 167.426 211.115 211.547 1.00 135.22 218 LEU M C 1
ATOM 9261 O O . LEU D 3 218 ? 167.733 210.905 212.717 1.00 135.22 218 LEU M O 1
ATOM 9266 N N . SER D 3 219 ? 166.676 210.299 210.833 1.00 138.36 219 SER M N 1
ATOM 9267 C CA . SER D 3 219 ? 166.129 209.075 211.360 1.00 138.36 219 SER M CA 1
ATOM 9268 C C . SER D 3 219 ? 166.347 207.965 210.363 1.00 138.36 219 SER M C 1
ATOM 9269 O O . SER D 3 219 ? 165.700 207.914 209.320 1.00 138.36 219 SER M O 1
ATOM 9272 N N . LEU D 3 220 ? 167.287 207.087 210.676 1.00 129.68 220 LEU M N 1
ATOM 9273 C CA . LEU D 3 220 ? 167.618 205.999 209.780 1.00 129.68 220 LEU M CA 1
ATOM 9274 C C . LEU D 3 220 ? 167.103 204.671 210.308 1.00 129.68 220 LEU M C 1
ATOM 9275 O O . LEU D 3 220 ? 167.359 204.298 211.454 1.00 129.68 220 LEU M O 1
ATOM 9280 N N . SER D 3 221 ? 166.373 203.952 209.463 1.00 137.38 221 SER M N 1
ATOM 9281 C CA . SER D 3 221 ? 165.808 202.671 209.854 1.00 137.38 221 SER M CA 1
ATOM 9282 C C . SER D 3 221 ? 166.004 201.635 208.776 1.00 137.38 221 SER M C 1
ATOM 9283 O O . SER D 3 221 ? 166.077 201.969 207.601 1.00 137.38 221 SER M O 1
ATOM 9286 N N . PHE D 3 222 ? 166.034 200.371 209.178 1.00 141.53 222 PHE M N 1
ATOM 9287 C CA . PHE D 3 222 ? 166.292 199.267 208.262 1.00 141.53 222 PHE M CA 1
ATOM 9288 C C . PHE D 3 222 ? 165.094 198.370 208.036 1.00 141.53 222 PHE M C 1
ATOM 9289 O O . PHE D 3 222 ? 164.199 198.276 208.873 1.00 141.53 222 PHE M O 1
ATOM 9297 N N . MET D 3 223 ? 165.092 197.701 206.891 1.00 145.68 223 MET M N 1
ATOM 9298 C CA . MET D 3 223 ? 164.065 196.729 206.539 1.00 145.68 223 MET M CA 1
ATOM 9299 C C . MET D 3 223 ? 164.289 195.410 207.245 1.00 145.68 223 MET M C 1
ATOM 9300 O O . MET D 3 223 ? 163.382 194.586 207.357 1.00 145.68 223 MET M O 1
ATOM 9305 N N . ASN D 3 224 ? 165.512 195.211 207.702 1.00 155.60 224 ASN M N 1
ATOM 9306 C CA . ASN D 3 224 ? 165.936 193.968 208.297 1.00 155.60 224 ASN M CA 1
ATOM 9307 C C . ASN D 3 224 ? 167.026 194.125 209.355 1.00 155.60 224 ASN M C 1
ATOM 9308 O O . ASN D 3 224 ? 168.054 193.455 209.284 1.00 155.60 224 ASN M O 1
ATOM 9313 N N . PRO D 3 225 ? 166.787 194.972 210.373 1.00 147.12 225 PRO M N 1
ATOM 9314 C CA . PRO D 3 225 ? 167.671 195.373 211.470 1.00 147.12 225 PRO M CA 1
ATOM 9315 C C . PRO D 3 225 ? 168.054 194.186 212.328 1.00 147.12 225 PRO M C 1
ATOM 9316 O O . PRO D 3 225 ? 169.064 194.208 213.025 1.00 147.12 225 PRO M O 1
ATOM 9320 N N . ARG D 3 226 ? 167.265 193.128 212.237 1.00 154.65 226 ARG M N 1
ATOM 9321 C CA . ARG D 3 226 ? 167.522 191.886 212.923 1.00 154.65 226 ARG M CA 1
ATOM 9322 C C . ARG D 3 226 ? 168.834 191.241 212.486 1.00 154.65 226 ARG M C 1
ATOM 9323 O O . ARG D 3 226 ? 169.377 190.398 213.195 1.00 154.65 226 ARG M O 1
ATOM 9331 N N . LEU D 3 227 ? 169.351 191.640 211.324 1.00 139.12 227 LEU M N 1
ATOM 9332 C CA . LEU D 3 227 ? 170.600 191.104 210.835 1.00 139.12 227 LEU M CA 1
ATOM 9333 C C . LEU D 3 227 ? 171.786 191.850 211.388 1.00 139.12 227 LEU M C 1
ATOM 9334 O O . LEU D 3 227 ? 172.930 191.451 211.173 1.00 139.12 227 LEU M O 1
ATOM 9339 N N . LEU D 3 228 ? 171.529 192.939 212.089 1.00 134.23 228 LEU M N 1
ATOM 9340 C CA . LEU D 3 228 ? 172.597 193.716 212.645 1.00 134.23 228 LEU M CA 1
ATOM 9341 C C . LEU D 3 228 ? 172.885 193.263 214.040 1.00 134.23 228 LEU M C 1
ATOM 9342 O O . LEU D 3 228 ? 171.967 193.062 214.834 1.00 134.23 228 LEU M O 1
ATOM 9347 N N . ASP D 3 229 ? 174.153 193.121 214.365 1.00 143.65 229 ASP M N 1
ATOM 9348 C CA . ASP D 3 229 ? 174.498 192.838 215.732 1.00 143.65 229 ASP M CA 1
ATOM 9349 C C . ASP D 3 229 ? 175.849 193.383 216.061 1.00 143.65 229 ASP M C 1
ATOM 9350 O O . ASP D 3 229 ? 176.677 193.609 215.181 1.00 143.65 229 ASP M O 1
ATOM 9355 N N . ASP D 3 230 ? 176.056 193.619 217.344 1.00 139.35 230 ASP M N 1
ATOM 9356 C CA . ASP D 3 230 ? 177.297 194.154 217.841 1.00 139.35 230 ASP M CA 1
ATOM 9357 C C . ASP D 3 230 ? 177.640 195.408 217.069 1.00 139.35 230 ASP M C 1
ATOM 9358 O O . ASP D 3 230 ? 178.732 195.553 216.520 1.00 139.35 230 ASP M O 1
ATOM 9363 N N . VAL D 3 231 ? 176.673 196.309 217.030 1.00 126.77 231 VAL M N 1
ATOM 9364 C CA . VAL D 3 231 ? 176.775 197.520 216.264 1.00 126.77 231 VAL M CA 1
ATOM 9365 C C . VAL D 3 231 ? 177.440 198.617 217.068 1.00 126.77 231 VAL M C 1
ATOM 9366 O O . VAL D 3 231 ? 177.074 198.842 218.220 1.00 126.77 231 VAL M O 1
ATOM 9370 N N . SER D 3 232 ? 178.438 199.282 216.502 1.00 132.62 232 SER M N 1
ATOM 9371 C CA . SER D 3 232 ? 179.016 200.400 217.220 1.00 132.62 232 SER M CA 1
ATOM 9372 C C . SER D 3 232 ? 178.238 201.627 216.883 1.00 132.62 232 SER M C 1
ATOM 9373 O O . SER D 3 232 ? 177.679 201.726 215.792 1.00 132.62 232 SER M O 1
ATOM 9376 N N . PHE D 3 233 ? 178.270 202.604 217.767 1.00 128.36 233 PHE M N 1
ATOM 9377 C CA . PHE D 3 233 ? 177.545 203.821 217.489 1.00 128.36 233 PHE M CA 1
ATOM 9378 C C . PHE D 3 233 ? 178.373 205.047 217.741 1.00 128.36 233 PHE M C 1
ATOM 9379 O O . PHE D 3 233 ? 178.980 205.188 218.800 1.00 128.36 233 PHE M O 1
ATOM 9387 N N . HIS D 3 234 ? 178.354 205.968 216.799 1.00 126.21 234 HIS M N 1
ATOM 9388 C CA . HIS D 3 234 ? 178.960 207.250 217.046 1.00 126.21 234 HIS M CA 1
ATOM 9389 C C . HIS D 3 234 ? 178.120 207.931 218.125 1.00 126.21 234 HIS M C 1
ATOM 9390 O O . HIS D 3 234 ? 176.898 207.882 218.034 1.00 126.21 234 HIS M O 1
ATOM 9397 N N . PRO D 3 235 ? 178.723 208.589 219.124 1.00 132.14 235 PRO M N 1
ATOM 9398 C CA . PRO D 3 235 ? 178.102 209.284 220.248 1.00 132.14 235 PRO M CA 1
ATOM 9399 C C . PRO D 3 235 ? 176.942 210.185 219.861 1.00 132.14 235 PRO M C 1
ATOM 9400 O O . PRO D 3 235 ? 176.019 210.364 220.652 1.00 132.14 235 PRO M O 1
ATOM 9404 N N . CYS D 3 236 ? 176.950 210.736 218.654 1.00 126.93 236 CYS M N 1
ATOM 9405 C CA . CYS D 3 236 ? 175.837 211.564 218.213 1.00 126.93 236 CYS M CA 1
ATOM 9406 C C . CYS D 3 236 ? 174.498 210.808 218.139 1.00 126.93 236 CYS M C 1
ATOM 9407 O O . CYS D 3 236 ? 173.440 211.428 218.085 1.00 126.93 236 CYS M O 1
ATOM 9410 N N . ILE D 3 237 ? 174.542 209.483 218.125 1.00 129.55 237 ILE M N 1
ATOM 9411 C CA . ILE D 3 237 ? 173.353 208.658 218.022 1.00 129.55 237 ILE M CA 1
ATOM 9412 C C . ILE D 3 237 ? 172.616 208.487 219.329 1.00 129.55 237 ILE M C 1
ATOM 9413 O O . ILE D 3 237 ? 173.209 208.160 220.358 1.00 129.55 237 ILE M O 1
ATOM 9418 N N . ARG D 3 238 ? 171.299 208.667 219.282 1.00 138.10 238 ARG M N 1
ATOM 9419 C CA . ARG D 3 238 ? 170.447 208.502 220.452 1.00 138.10 238 ARG M CA 1
ATOM 9420 C C . ARG D 3 238 ? 170.198 207.034 220.732 1.00 138.10 238 ARG M C 1
ATOM 9421 O O . ARG D 3 238 ? 169.125 206.501 220.451 1.00 138.10 238 ARG M O 1
ATOM 9429 N N . PHE D 3 239 ? 171.213 206.408 221.305 1.00 126.94 239 PHE M N 1
ATOM 9430 C CA . PHE D 3 239 ? 171.252 204.999 221.641 1.00 126.94 239 PHE M CA 1
ATOM 9431 C C . PHE D 3 239 ? 169.971 204.484 222.255 1.00 126.94 239 PHE M C 1
ATOM 9432 O O . PHE D 3 239 ? 169.512 203.400 221.912 1.00 126.94 239 PHE M O 1
ATOM 9440 N N . LYS D 3 240 ? 169.404 205.242 223.175 1.00 134.23 240 LYS M N 1
ATOM 9441 C CA . LYS D 3 240 ? 168.169 204.845 223.815 1.00 134.23 240 LYS M CA 1
ATOM 9442 C C . LYS D 3 240 ? 167.073 204.532 222.809 1.00 134.23 240 LYS M C 1
ATOM 9443 O O . LYS D 3 240 ? 166.321 203.578 222.995 1.00 134.23 240 LYS M O 1
ATOM 9449 N N . ARG D 3 241 ? 166.973 205.339 221.755 1.00 142.06 241 ARG M N 1
ATOM 9450 C CA . ARG D 3 241 ? 165.950 205.140 220.742 1.00 142.06 241 ARG M CA 1
ATOM 9451 C C . ARG D 3 241 ? 166.345 203.997 219.848 1.00 142.06 241 ARG M C 1
ATOM 9452 O O . ARG D 3 241 ? 165.502 203.239 219.370 1.00 142.06 241 ARG M O 1
ATOM 9460 N N . TRP D 3 242 ? 167.641 203.814 219.674 1.00 139.14 242 TRP M N 1
ATOM 9461 C CA . TRP D 3 242 ? 168.072 202.620 218.995 1.00 139.14 242 TRP M CA 1
ATOM 9462 C C . TRP D 3 242 ? 167.585 201.404 219.742 1.00 139.14 242 TRP M C 1
ATOM 9463 O O . TRP D 3 242 ? 167.222 200.401 219.147 1.00 139.14 242 TRP M O 1
ATOM 9474 N N . GLU D 3 243 ? 167.607 201.461 221.056 1.00 153.84 243 GLU M N 1
ATOM 9475 C CA . GLU D 3 243 ? 167.156 200.321 221.803 1.00 153.84 243 GLU M CA 1
ATOM 9476 C C . GLU D 3 243 ? 165.651 200.164 221.864 1.00 153.84 243 GLU M C 1
ATOM 9477 O O . GLU D 3 243 ? 165.149 199.051 221.715 1.00 153.84 243 GLU M O 1
ATOM 9483 N N . SER D 3 244 ? 164.925 201.254 222.059 1.00 150.78 244 SER M N 1
ATOM 9484 C CA . SER D 3 244 ? 163.487 201.133 222.222 1.00 150.78 244 SER M CA 1
ATOM 9485 C C . SER D 3 244 ? 162.707 201.154 220.928 1.00 150.78 244 SER M C 1
ATOM 9486 O O . SER D 3 244 ? 161.631 200.566 220.840 1.00 150.78 244 SER M O 1
ATOM 9489 N N . GLU D 3 245 ? 163.239 201.809 219.922 1.00 142.67 245 GLU M N 1
ATOM 9490 C CA . GLU D 3 245 ? 162.559 201.888 218.648 1.00 142.67 245 GLU M CA 1
ATOM 9491 C C . GLU D 3 245 ? 163.284 201.130 217.582 1.00 142.67 245 GLU M C 1
ATOM 9492 O O . GLU D 3 245 ? 162.679 200.738 216.588 1.00 142.67 245 GLU M O 1
ATOM 9498 N N . ARG D 3 246 ? 164.583 200.932 217.778 1.00 144.23 246 ARG M N 1
ATOM 9499 C CA . ARG D 3 246 ? 165.429 200.306 216.774 1.00 144.23 246 ARG M CA 1
ATOM 9500 C C . ARG D 3 246 ? 165.562 201.303 215.654 1.00 144.23 246 ARG M C 1
ATOM 9501 O O . ARG D 3 246 ? 165.522 200.950 214.475 1.00 144.23 246 ARG M O 1
ATOM 9509 N N . VAL D 3 247 ? 165.720 202.568 216.041 1.00 139.65 247 VAL M N 1
ATOM 9510 C CA . VAL D 3 247 ? 165.861 203.653 215.085 1.00 139.65 247 VAL M CA 1
ATOM 9511 C C . VAL D 3 247 ? 167.046 204.551 215.380 1.00 139.65 247 VAL M C 1
ATOM 9512 O O . VAL D 3 247 ? 167.239 205.010 216.506 1.00 139.65 247 VAL M O 1
ATOM 9516 N N . LEU D 3 248 ? 167.833 204.822 214.353 1.00 130.06 248 LEU M N 1
ATOM 9517 C CA . LEU D 3 248 ? 168.994 205.667 214.493 1.00 130.06 248 LEU M CA 1
ATOM 9518 C C . LEU D 3 248 ? 168.642 207.129 214.358 1.00 130.06 248 LEU M C 1
ATOM 9519 O O . LEU D 3 248 ? 168.760 207.709 213.281 1.00 130.06 248 LEU M O 1
ATOM 9524 N N . SER D 3 249 ? 168.164 207.711 215.447 1.00 137.90 249 SER M N 1
ATOM 9525 C CA . SER D 3 249 ? 167.821 209.126 215.465 1.00 137.90 249 SER M CA 1
ATOM 9526 C C . SER D 3 249 ? 169.000 209.982 215.907 1.00 137.90 249 SER M C 1
ATOM 9527 O O . SER D 3 249 ? 169.619 209.714 216.939 1.00 137.90 249 SER M O 1
ATOM 9530 N N . PHE D 3 250 ? 169.319 211.005 215.124 1.00 123.30 250 PHE M N 1
ATOM 9531 C CA . PHE D 3 250 ? 170.430 211.879 215.470 1.00 123.30 250 PHE M CA 1
ATOM 9532 C C . PHE D 3 250 ? 170.534 213.100 214.591 1.00 123.30 250 PHE M C 1
ATOM 9533 O O . PHE D 3 250 ? 170.133 213.075 213.434 1.00 123.30 250 PHE M O 1
ATOM 9541 N N . ILE D 3 251 ? 171.166 214.135 215.111 1.00 114.77 251 ILE M N 1
ATOM 9542 C CA . ILE D 3 251 ? 171.485 215.290 214.314 1.00 114.77 251 ILE M CA 1
ATOM 9543 C C . ILE D 3 251 ? 172.951 215.170 214.003 1.00 114.77 251 ILE M C 1
ATOM 9544 O O . ILE D 3 251 ? 173.771 215.340 214.897 1.00 114.77 251 ILE M O 1
ATOM 9549 N N . PRO D 3 252 ? 173.306 214.886 212.761 1.00 123.05 252 PRO M N 1
ATOM 9550 C CA . PRO D 3 252 ? 174.631 214.601 212.278 1.00 123.05 252 PRO M CA 1
ATOM 9551 C C . PRO D 3 252 ? 175.488 215.826 212.165 1.00 123.05 252 PRO M C 1
ATOM 9552 O O . PRO D 3 252 ? 174.981 216.940 212.063 1.00 123.05 252 PRO M O 1
ATOM 9556 N N . PRO D 3 253 ? 176.792 215.622 212.180 1.00 123.87 253 PRO M N 1
ATOM 9557 C CA . PRO D 3 253 ? 177.854 216.559 211.945 1.00 123.87 253 PRO M CA 1
ATOM 9558 C C . PRO D 3 253 ? 178.026 216.798 210.476 1.00 123.87 253 PRO M C 1
ATOM 9559 O O . PRO D 3 253 ? 177.613 215.989 209.651 1.00 123.87 253 PRO M O 1
ATOM 9563 N N . ASP D 3 254 ? 178.643 217.910 210.155 1.00 128.45 254 ASP M N 1
ATOM 9564 C CA . ASP D 3 254 ? 178.862 218.298 208.785 1.00 128.45 254 ASP M CA 1
ATOM 9565 C C . ASP D 3 254 ? 179.921 217.464 208.092 1.00 128.45 254 ASP M C 1
ATOM 9566 O O . ASP D 3 254 ? 180.905 217.070 208.718 1.00 128.45 254 ASP M O 1
ATOM 9571 N N . GLY D 3 255 ? 179.738 217.266 206.787 1.00 128.32 255 GLY M N 1
ATOM 9572 C CA . GLY D 3 255 ? 180.725 216.635 205.914 1.00 128.32 255 GLY M CA 1
ATOM 9573 C C . GLY D 3 255 ? 180.939 215.149 206.117 1.00 128.32 255 GLY M C 1
ATOM 9574 O O . GLY D 3 255 ? 180.005 214.401 206.396 1.00 128.32 255 GLY M O 1
ATOM 9575 N N . ASN D 3 256 ? 182.187 214.737 205.907 1.00 136.59 256 ASN M N 1
ATOM 9576 C CA . ASN D 3 256 ? 182.626 213.355 206.018 1.00 136.59 256 ASN M CA 1
ATOM 9577 C C . ASN D 3 256 ? 182.332 212.803 207.386 1.00 136.59 256 ASN M C 1
ATOM 9578 O O . ASN D 3 256 ? 182.810 213.328 208.389 1.00 136.59 256 ASN M O 1
ATOM 9583 N N . PHE D 3 257 ? 181.548 211.743 207.440 1.00 127.52 257 PHE M N 1
ATOM 9584 C CA . PHE D 3 257 ? 181.162 211.231 208.724 1.00 127.52 257 PHE M CA 1
ATOM 9585 C C . PHE D 3 257 ? 180.878 209.740 208.813 1.00 127.52 257 PHE M C 1
ATOM 9586 O O . PHE D 3 257 ? 180.076 209.198 208.063 1.00 127.52 257 PHE M O 1
ATOM 9594 N N . ARG D 3 258 ? 181.512 209.072 209.765 1.00 142.94 258 ARG M N 1
ATOM 9595 C CA . ARG D 3 258 ? 181.235 207.660 209.982 1.00 142.94 258 ARG M CA 1
ATOM 9596 C C . ARG D 3 258 ? 180.143 207.503 211.011 1.00 142.94 258 ARG M C 1
ATOM 9597 O O . ARG D 3 258 ? 180.264 207.995 212.130 1.00 142.94 258 ARG M O 1
ATOM 9605 N N . LEU D 3 259 ? 179.071 206.822 210.634 1.00 136.60 259 LEU M N 1
ATOM 9606 C CA . LEU D 3 259 ? 177.912 206.708 211.507 1.00 136.60 259 LEU M CA 1
ATOM 9607 C C . LEU D 3 259 ? 177.948 205.482 212.411 1.00 136.60 259 LEU M C 1
ATOM 9608 O O . LEU D 3 259 ? 177.991 205.609 213.637 1.00 136.60 259 LEU M O 1
ATOM 9613 N N . ILE D 3 260 ? 177.921 204.298 211.806 1.00 122.08 260 ILE M N 1
ATOM 9614 C CA . ILE D 3 260 ? 177.934 203.050 212.575 1.00 122.08 260 ILE M CA 1
ATOM 9615 C C . ILE D 3 260 ? 178.747 201.962 211.938 1.00 122.08 260 ILE M C 1
ATOM 9616 O O . ILE D 3 260 ? 179.097 202.036 210.764 1.00 122.08 260 ILE M O 1
ATOM 9621 N N . SER D 3 261 ? 178.992 200.910 212.707 1.00 124.16 261 SER M N 1
ATOM 9622 C CA . SER D 3 261 ? 179.643 199.728 212.159 1.00 124.16 261 SER M CA 1
ATOM 9623 C C . SER D 3 261 ? 178.960 198.541 212.762 1.00 124.16 261 SER M C 1
ATOM 9624 O O . SER D 3 261 ? 178.414 198.630 213.850 1.00 124.16 261 SER M O 1
ATOM 9627 N N . TYR D 3 262 ? 178.989 197.421 212.079 1.00 125.34 262 TYR M N 1
ATOM 9628 C CA . TYR D 3 262 ? 178.246 196.286 212.562 1.00 125.34 262 TYR M CA 1
ATOM 9629 C C . TYR D 3 262 ? 178.779 194.973 212.101 1.00 125.34 262 TYR M C 1
ATOM 9630 O O . TYR D 3 262 ? 179.581 194.893 211.173 1.00 125.34 262 TYR M O 1
ATOM 9639 N N . ARG D 3 263 ? 178.313 193.923 212.743 1.00 128.13 263 ARG M N 1
ATOM 9640 C CA . ARG D 3 263 ? 178.740 192.604 212.382 1.00 128.13 263 ARG M CA 1
ATOM 9641 C C . ARG D 3 263 ? 177.560 191.745 212.012 1.00 128.13 263 ARG M C 1
ATOM 9642 O O . ARG D 3 263 ? 176.475 191.857 212.588 1.00 128.13 263 ARG M O 1
ATOM 9650 N N . VAL D 3 264 ? 177.770 190.880 211.041 1.00 130.36 264 VAL M N 1
ATOM 9651 C CA . VAL D 3 264 ? 176.725 189.963 210.666 1.00 130.36 264 VAL M CA 1
ATOM 9652 C C . VAL D 3 264 ? 177.038 188.643 211.287 1.00 130.36 264 VAL M C 1
ATOM 9653 O O . VAL D 3 264 ? 178.123 188.088 211.070 1.00 130.36 264 VAL M O 1
ATOM 9657 N N . SER D 3 265 ? 176.076 188.160 212.066 1.00 154.79 265 SER M N 1
ATOM 9658 C CA . SER D 3 265 ? 176.181 186.931 212.823 1.00 154.79 265 SER M CA 1
ATOM 9659 C C . SER D 3 265 ? 176.519 185.722 211.992 1.00 154.79 265 SER M C 1
ATOM 9660 O O . SER D 3 265 ? 175.967 185.504 210.910 1.00 154.79 265 SER M O 1
ATOM 9663 N N . SER D 3 266 ? 177.396 184.902 212.563 1.00 168.69 266 SER M N 1
ATOM 9664 C CA . SER D 3 266 ? 177.894 183.678 211.958 1.00 168.69 266 SER M CA 1
ATOM 9665 C C . SER D 3 266 ? 176.805 182.643 211.749 1.00 168.69 266 SER M C 1
ATOM 9666 O O . SER D 3 266 ? 176.991 181.697 210.985 1.00 168.69 266 SER M O 1
ATOM 9669 N N . GLN D 3 267 ? 175.662 182.816 212.421 1.00 175.66 267 GLN M N 1
ATOM 9670 C CA . GLN D 3 267 ? 174.519 181.931 212.244 1.00 175.66 267 GLN M CA 1
ATOM 9671 C C . GLN D 3 267 ? 174.095 181.852 210.778 1.00 175.66 267 GLN M C 1
ATOM 9672 O O . GLN D 3 267 ? 173.534 180.848 210.341 1.00 175.66 267 GLN M O 1
ATOM 9678 N N . ASN D 3 268 ? 174.328 182.923 210.029 1.00 160.17 268 ASN M N 1
ATOM 9679 C CA . ASN D 3 268 ? 174.044 182.898 208.623 1.00 160.17 268 ASN M CA 1
ATOM 9680 C C . ASN D 3 268 ? 175.319 182.615 207.874 1.00 160.17 268 ASN M C 1
ATOM 9681 O O . ASN D 3 268 ? 176.344 183.253 208.112 1.00 160.17 268 ASN M O 1
ATOM 9686 N N . LEU D 3 269 ? 175.261 181.667 206.961 1.00 141.60 269 LEU M N 1
ATOM 9687 C CA . LEU D 3 269 ? 176.433 181.332 206.184 1.00 141.60 269 LEU M CA 1
ATOM 9688 C C . LEU D 3 269 ? 176.842 182.498 205.315 1.00 141.60 269 LEU M C 1
ATOM 9689 O O . LEU D 3 269 ? 176.046 183.022 204.538 1.00 141.60 269 LEU M O 1
ATOM 9694 N N . VAL D 3 270 ? 178.088 182.905 205.445 1.00 112.73 270 VAL M N 1
ATOM 9695 C CA . VAL D 3 270 ? 178.573 184.009 204.661 1.00 112.73 270 VAL M CA 1
ATOM 9696 C C . VAL D 3 270 ? 178.895 183.559 203.267 1.00 112.73 270 VAL M C 1
ATOM 9697 O O . VAL D 3 270 ? 179.750 182.703 203.059 1.00 112.73 270 VAL M O 1
ATOM 9701 N N . ALA D 3 271 ? 178.213 184.145 202.310 1.00 112.65 271 ALA M N 1
ATOM 9702 C CA . ALA D 3 271 ? 178.437 183.806 200.927 1.00 112.65 271 ALA M CA 1
ATOM 9703 C C . ALA D 3 271 ? 179.830 184.196 200.495 1.00 112.65 271 ALA M C 1
ATOM 9704 O O . ALA D 3 271 ? 180.287 185.305 200.760 1.00 112.65 271 ALA M O 1
ATOM 9706 N N . ILE D 3 272 ? 180.496 183.293 199.808 1.00 114.68 272 ILE M N 1
ATOM 9707 C CA . ILE D 3 272 ? 181.809 183.576 199.280 1.00 114.68 272 ILE M CA 1
ATOM 9708 C C . ILE D 3 272 ? 181.696 183.733 197.777 1.00 114.68 272 ILE M C 1
ATOM 9709 O O . ILE D 3 272 ? 181.378 182.768 197.088 1.00 114.68 272 ILE M O 1
ATOM 9714 N N . PRO D 3 273 ? 181.944 184.918 197.244 1.00 116.98 273 PRO M N 1
ATOM 9715 C CA . PRO D 3 273 ? 181.820 185.290 195.854 1.00 116.98 273 PRO M CA 1
ATOM 9716 C C . PRO D 3 273 ? 182.917 184.770 194.971 1.00 116.98 273 PRO M C 1
ATOM 9717 O O . PRO D 3 273 ? 182.769 184.753 193.756 1.00 116.98 273 PRO M O 1
ATOM 9721 N N . VAL D 3 274 ? 184.019 184.350 195.556 1.00 126.05 274 VAL M N 1
ATOM 9722 C CA . VAL D 3 274 ? 185.148 183.917 194.760 1.00 126.05 274 VAL M CA 1
ATOM 9723 C C . VAL D 3 274 ? 185.693 182.573 195.157 1.00 126.05 274 VAL M C 1
ATOM 9724 O O . VAL D 3 274 ? 185.904 182.311 196.338 1.00 126.05 274 VAL M O 1
ATOM 9728 N N . TYR D 3 275 ? 185.963 181.728 194.176 1.00 135.35 275 TYR M N 1
ATOM 9729 C CA . TYR D 3 275 ? 186.617 180.477 194.485 1.00 135.35 275 TYR M CA 1
ATOM 9730 C C . TYR D 3 275 ? 187.956 180.471 193.802 1.00 135.35 275 TYR M C 1
ATOM 9731 O O . TYR D 3 275 ? 188.171 181.181 192.818 1.00 135.35 275 TYR M O 1
ATOM 9740 N N . VAL D 3 276 ? 188.857 179.645 194.300 1.00 142.28 276 VAL M N 1
ATOM 9741 C CA . VAL D 3 276 ? 190.166 179.568 193.698 1.00 142.28 276 VAL M CA 1
ATOM 9742 C C . VAL D 3 276 ? 190.596 178.146 193.423 1.00 142.28 276 VAL M C 1
ATOM 9743 O O . VAL D 3 276 ? 190.574 177.300 194.315 1.00 142.28 276 VAL M O 1
ATOM 9747 N N . LYS D 3 277 ? 191.015 177.887 192.196 1.00 148.19 277 LYS M N 1
ATOM 9748 C CA . LYS D 3 277 ? 191.582 176.594 191.873 1.00 148.19 277 LYS M CA 1
ATOM 9749 C C . LYS D 3 277 ? 193.066 176.809 191.863 1.00 148.19 277 LYS M C 1
ATOM 9750 O O . LYS D 3 277 ? 193.541 177.853 191.422 1.00 148.19 277 LYS M O 1
ATOM 9756 N N . HIS D 3 278 ? 193.818 175.857 192.359 1.00 146.59 278 HIS M N 1
ATOM 9757 C CA . HIS D 3 278 ? 195.230 176.115 192.452 1.00 146.59 278 HIS M CA 1
ATOM 9758 C C . HIS D 3 278 ? 196.086 174.880 192.471 1.00 146.59 278 HIS M C 1
ATOM 9759 O O . HIS D 3 278 ? 195.667 173.821 192.934 1.00 146.59 278 HIS M O 1
ATOM 9766 N N . SER D 3 279 ? 197.317 175.047 192.024 1.00 160.47 279 SER M N 1
ATOM 9767 C CA . SER D 3 279 ? 198.303 173.992 192.050 1.00 160.47 279 SER M CA 1
ATOM 9768 C C . SER D 3 279 ? 199.690 174.559 191.910 1.00 160.47 279 SER M C 1
ATOM 9769 O O . SER D 3 279 ? 199.996 175.242 190.932 1.00 160.47 279 SER M O 1
ATOM 9772 N N . ILE D 3 280 ? 200.543 174.274 192.881 1.00 175.10 280 ILE M N 1
ATOM 9773 C CA . ILE D 3 280 ? 201.919 174.710 192.777 1.00 175.10 280 ILE M CA 1
ATOM 9774 C C . ILE D 3 280 ? 202.818 173.515 193.028 1.00 175.10 280 ILE M C 1
ATOM 9775 O O . ILE D 3 280 ? 202.716 172.863 194.068 1.00 175.10 280 ILE M O 1
ATOM 9780 N N . SER D 3 281 ? 203.679 173.213 192.072 1.00 180.12 281 SER M N 1
ATOM 9781 C CA . SER D 3 281 ? 204.541 172.057 192.196 1.00 180.12 281 SER M CA 1
ATOM 9782 C C . SER D 3 281 ? 205.958 172.439 192.512 1.00 180.12 281 SER M C 1
ATOM 9783 O O . SER D 3 281 ? 206.587 173.193 191.773 1.00 180.12 281 SER M O 1
ATOM 9786 N N . PHE D 3 282 ? 206.464 171.897 193.606 1.00 194.81 282 PHE M N 1
ATOM 9787 C CA . PHE D 3 282 ? 207.842 172.112 194.003 1.00 194.81 282 PHE M CA 1
ATOM 9788 C C . PHE D 3 282 ? 208.601 170.815 194.157 1.00 194.81 282 PHE M C 1
ATOM 9789 O O . PHE D 3 282 ? 208.464 170.132 195.170 1.00 194.81 282 PHE M O 1
ATOM 9797 N N . LYS D 3 283 ? 209.421 170.475 193.184 1.00 200.18 283 LYS M N 1
ATOM 9798 C CA . LYS D 3 283 ? 210.257 169.306 193.352 1.00 200.18 283 LYS M CA 1
ATOM 9799 C C . LYS D 3 283 ? 211.462 169.715 194.178 1.00 200.18 283 LYS M C 1
ATOM 9800 O O . LYS D 3 283 ? 212.109 170.719 193.882 1.00 200.18 283 LYS M O 1
ATOM 9806 N N . GLU D 3 284 ? 211.731 168.965 195.235 1.00 222.70 284 GLU M N 1
ATOM 9807 C CA . GLU D 3 284 ? 212.827 169.277 196.138 1.00 222.70 284 GLU M CA 1
ATOM 9808 C C . GLU D 3 284 ? 214.162 169.361 195.400 1.00 222.70 284 GLU M C 1
ATOM 9809 O O . GLU D 3 284 ? 214.533 168.439 194.673 1.00 222.70 284 GLU M O 1
ATOM 9815 N N . ASN D 3 285 ? 214.878 170.479 195.603 1.00 233.36 285 ASN M N 1
ATOM 9816 C CA . ASN D 3 285 ? 216.183 170.767 194.987 1.00 233.36 285 ASN M CA 1
ATOM 9817 C C . ASN D 3 285 ? 216.143 170.985 193.468 1.00 233.36 285 ASN M C 1
ATOM 9818 O O . ASN D 3 285 ? 217.195 171.072 192.835 1.00 233.36 285 ASN M O 1
ATOM 9823 N N . SER D 3 286 ? 214.948 171.140 192.896 1.00 222.55 286 SER M N 1
ATOM 9824 C CA . SER D 3 286 ? 214.797 171.390 191.468 1.00 222.55 286 SER M CA 1
ATOM 9825 C C . SER D 3 286 ? 215.079 172.825 191.087 1.00 222.55 286 SER M C 1
ATOM 9826 O O . SER D 3 286 ? 214.878 173.749 191.874 1.00 222.55 286 SER M O 1
ATOM 9829 N N . SER D 3 287 ? 215.532 173.002 189.854 1.00 222.59 287 SER M N 1
ATOM 9830 C CA . SER D 3 287 ? 215.778 174.322 189.296 1.00 222.59 287 SER M CA 1
ATOM 9831 C C . SER D 3 287 ? 214.472 174.998 188.871 1.00 222.59 287 SER M C 1
ATOM 9832 O O . SER D 3 287 ? 214.459 176.181 188.535 1.00 222.59 287 SER M O 1
ATOM 9835 N N . CYS D 3 288 ? 213.371 174.254 188.869 1.00 219.71 288 CYS M N 1
ATOM 9836 C CA . CYS D 3 288 ? 212.101 174.845 188.502 1.00 219.71 288 CYS M CA 1
ATOM 9837 C C . CYS D 3 288 ? 210.915 174.008 188.949 1.00 219.71 288 CYS M C 1
ATOM 9838 O O . CYS D 3 288 ? 211.048 172.826 189.280 1.00 219.71 288 CYS M O 1
ATOM 9841 N N . GLY D 3 289 ? 209.745 174.641 188.944 1.00 207.96 289 GLY M N 1
ATOM 9842 C CA . GLY D 3 289 ? 208.499 174.002 189.340 1.00 207.96 289 GLY M CA 1
ATOM 9843 C C . GLY D 3 289 ? 207.345 174.476 188.468 1.00 207.96 289 GLY M C 1
ATOM 9844 O O . GLY D 3 289 ? 207.561 174.944 187.351 1.00 207.96 289 GLY M O 1
ATOM 9845 N N . ARG D 3 290 ? 206.126 174.386 188.989 1.00 191.87 290 ARG M N 1
ATOM 9846 C CA . ARG D 3 290 ? 204.946 174.778 188.218 1.00 191.87 290 ARG M CA 1
ATOM 9847 C C . ARG D 3 290 ? 203.984 175.628 189.022 1.00 191.87 290 ARG M C 1
ATOM 9848 O O . ARG D 3 290 ? 203.784 175.392 190.208 1.00 191.87 290 ARG M O 1
ATOM 9856 N N . PHE D 3 291 ? 203.353 176.593 188.365 1.00 181.42 291 PHE M N 1
ATOM 9857 C CA . PHE D 3 291 ? 202.360 177.433 189.025 1.00 181.42 291 PHE M CA 1
ATOM 9858 C C . PHE D 3 291 ? 201.075 177.547 188.219 1.00 181.42 291 PHE M C 1
ATOM 9859 O O . PHE D 3 291 ? 201.084 177.909 187.043 1.00 181.42 291 PHE M O 1
ATOM 9867 N N . ASP D 3 292 ? 199.959 177.260 188.875 1.00 182.44 292 ASP M N 1
ATOM 9868 C CA . ASP D 3 292 ? 198.656 177.309 188.239 1.00 182.44 292 ASP M CA 1
ATOM 9869 C C . ASP D 3 292 ? 197.567 177.825 189.165 1.00 182.44 292 ASP M C 1
ATOM 9870 O O . ASP D 3 292 ? 197.229 177.175 190.151 1.00 182.44 292 ASP M O 1
ATOM 9875 N N . ILE D 3 293 ? 197.012 178.997 188.866 1.00 167.25 293 ILE M N 1
ATOM 9876 C CA . ILE D 3 293 ? 195.909 179.486 189.685 1.00 167.25 293 ILE M CA 1
ATOM 9877 C C . ILE D 3 293 ? 194.777 180.000 188.824 1.00 167.25 293 ILE M C 1
ATOM 9878 O O . ILE D 3 293 ? 194.997 180.703 187.839 1.00 167.25 293 ILE M O 1
ATOM 9883 N N . THR D 3 294 ? 193.556 179.679 189.216 1.00 157.26 294 THR M N 1
ATOM 9884 C CA . THR D 3 294 ? 192.389 180.162 188.505 1.00 157.26 294 THR M CA 1
ATOM 9885 C C . THR D 3 294 ? 191.440 180.841 189.457 1.00 157.26 294 THR M C 1
ATOM 9886 O O . THR D 3 294 ? 191.103 180.309 190.515 1.00 157.26 294 THR M O 1
ATOM 9890 N N . ILE D 3 295 ? 191.010 182.030 189.077 1.00 157.63 295 ILE M N 1
ATOM 9891 C CA . ILE D 3 295 ? 190.090 182.802 189.891 1.00 157.63 295 ILE M CA 1
ATOM 9892 C C . ILE D 3 295 ? 188.722 182.791 189.262 1.00 157.63 295 ILE M C 1
ATOM 9893 O O . ILE D 3 295 ? 188.579 183.115 188.085 1.00 157.63 295 ILE M O 1
ATOM 9898 N N . GLY D 3 296 ? 187.706 182.444 190.025 1.00 145.28 296 GLY M N 1
ATOM 9899 C CA . GLY D 3 296 ? 186.391 182.470 189.433 1.00 145.28 296 GLY M CA 1
ATOM 9900 C C . GLY D 3 296 ? 185.347 182.848 190.447 1.00 145.28 296 GLY M C 1
ATOM 9901 O O . GLY D 3 296 ? 185.608 182.869 191.643 1.00 145.28 296 GLY M O 1
ATOM 9902 N N . PRO D 3 297 ? 184.158 183.149 189.970 1.00 140.62 297 PRO M N 1
ATOM 9903 C CA . PRO D 3 297 ? 182.985 183.586 190.676 1.00 140.62 297 PRO M CA 1
ATOM 9904 C C . PRO D 3 297 ? 182.322 182.422 191.339 1.00 140.62 297 PRO M C 1
ATOM 9905 O O . PRO D 3 297 ? 182.352 181.309 190.825 1.00 140.62 297 PRO M O 1
ATOM 9909 N N . LYS D 3 298 ? 181.660 182.679 192.436 1.00 125.45 298 LYS M N 1
ATOM 9910 C CA . LYS D 3 298 ? 180.973 181.629 193.134 1.00 125.45 298 LYS M CA 1
ATOM 9911 C C . LYS D 3 298 ? 179.642 182.167 193.594 1.00 125.45 298 LYS M C 1
ATOM 9912 O O . LYS D 3 298 ? 178.655 182.069 192.867 1.00 125.45 298 LYS M O 1
ATOM 9918 N N . GLN D 3 299 ? 179.592 182.773 194.762 1.00 131.03 299 GLN M N 1
ATOM 9919 C CA . GLN D 3 299 ? 178.345 183.371 195.189 1.00 131.03 299 GLN M CA 1
ATOM 9920 C C . GLN D 3 299 ? 178.373 184.859 194.907 1.00 131.03 299 GLN M C 1
ATOM 9921 O O . GLN D 3 299 ? 178.415 185.669 195.830 1.00 131.03 299 GLN M O 1
ATOM 9927 N N . ASN D 3 300 ? 178.376 185.219 193.627 1.00 130.12 300 ASN M N 1
ATOM 9928 C CA . ASN D 3 300 ? 178.514 186.614 193.246 1.00 130.12 300 ASN M CA 1
ATOM 9929 C C . ASN D 3 300 ? 177.178 187.324 193.159 1.00 130.12 300 ASN M C 1
ATOM 9930 O O . ASN D 3 300 ? 177.126 188.501 192.816 1.00 130.12 300 ASN M O 1
ATOM 9935 N N . MET D 3 301 ? 176.099 186.611 193.460 1.00 141.30 301 MET M N 1
ATOM 9936 C CA . MET D 3 301 ? 174.750 187.150 193.462 1.00 141.30 301 MET M CA 1
ATOM 9937 C C . MET D 3 301 ? 174.337 187.774 192.136 1.00 141.30 301 MET M C 1
ATOM 9938 O O . MET D 3 301 ? 173.500 188.675 192.111 1.00 141.30 301 MET M O 1
ATOM 9943 N N . GLY D 3 302 ? 174.917 187.306 191.032 1.00 136.37 302 GLY M N 1
ATOM 9944 C CA . GLY D 3 302 ? 174.584 187.839 189.719 1.00 136.37 302 GLY M CA 1
ATOM 9945 C C . GLY D 3 302 ? 175.274 189.174 189.434 1.00 136.37 302 GLY M C 1
ATOM 9946 O O . GLY D 3 302 ? 174.971 189.829 188.438 1.00 136.37 302 GLY M O 1
ATOM 9947 N N . LYS D 3 303 ? 176.185 189.585 190.304 1.00 127.94 303 LYS M N 1
ATOM 9948 C CA . LYS D 3 303 ? 176.873 190.847 190.147 1.00 127.94 303 LYS M CA 1
ATOM 9949 C C . LYS D 3 303 ? 178.279 190.648 189.620 1.00 127.94 303 LYS M C 1
ATOM 9950 O O . LYS D 3 303 ? 178.825 189.548 189.677 1.00 127.94 303 LYS M O 1
ATOM 9956 N N . THR D 3 304 ? 178.864 191.718 189.106 1.00 135.74 304 THR M N 1
ATOM 9957 C CA . THR D 3 304 ? 180.215 191.664 188.572 1.00 135.74 304 THR M CA 1
ATOM 9958 C C . THR D 3 304 ? 181.258 191.809 189.656 1.00 135.74 304 THR M C 1
ATOM 9959 O O . THR D 3 304 ? 181.169 192.695 190.504 1.00 135.74 304 THR M O 1
ATOM 9963 N N . ILE D 3 305 ? 182.251 190.934 189.622 1.00 140.58 305 ILE M N 1
ATOM 9964 C CA . ILE D 3 305 ? 183.343 191.010 190.571 1.00 140.58 305 ILE M CA 1
ATOM 9965 C C . ILE D 3 305 ? 184.474 191.749 189.887 1.00 140.58 305 ILE M C 1
ATOM 9966 O O . ILE D 3 305 ? 184.919 191.346 188.814 1.00 140.58 305 ILE M O 1
ATOM 9971 N N . GLU D 3 306 ? 184.944 192.823 190.493 1.00 146.34 306 GLU M N 1
ATOM 9972 C CA . GLU D 3 306 ? 185.891 193.689 189.820 1.00 146.34 306 GLU M CA 1
ATOM 9973 C C . GLU D 3 306 ? 186.913 194.264 190.778 1.00 146.34 306 GLU M C 1
ATOM 9974 O O . GLU D 3 306 ? 186.720 194.252 191.991 1.00 146.34 306 GLU M O 1
ATOM 9980 N N . GLY D 3 307 ? 188.027 194.749 190.238 1.00 143.90 307 GLY M N 1
ATOM 9981 C CA . GLY D 3 307 ? 189.078 195.303 191.084 1.00 143.90 307 GLY M CA 1
ATOM 9982 C C . GLY D 3 307 ? 189.750 194.166 191.822 1.00 143.90 307 GLY M C 1
ATOM 9983 O O . GLY D 3 307 ? 190.008 194.244 193.023 1.00 143.90 307 GLY M O 1
ATOM 9984 N N . ILE D 3 308 ? 189.991 193.090 191.102 1.00 140.11 308 ILE M N 1
ATOM 9985 C CA . ILE D 3 308 ? 190.501 191.891 191.698 1.00 140.11 308 ILE M CA 1
ATOM 9986 C C . ILE D 3 308 ? 192.018 191.833 191.670 1.00 140.11 308 ILE M C 1
ATOM 9987 O O . ILE D 3 308 ? 192.630 192.011 190.617 1.00 140.11 308 ILE M O 1
ATOM 9992 N N . THR D 3 309 ? 192.622 191.606 192.833 1.00 146.78 309 THR M N 1
ATOM 9993 C CA . THR D 3 309 ? 194.080 191.520 192.939 1.00 146.78 309 THR M CA 1
ATOM 9994 C C . THR D 3 309 ? 194.527 190.330 193.768 1.00 146.78 309 THR M C 1
ATOM 9995 O O . THR D 3 309 ? 194.009 190.091 194.853 1.00 146.78 309 THR M O 1
ATOM 9999 N N . VAL D 3 310 ? 195.504 189.586 193.272 1.00 161.66 310 VAL M N 1
ATOM 10000 C CA . VAL D 3 310 ? 196.004 188.446 194.020 1.00 161.66 310 VAL M CA 1
ATOM 10001 C C . VAL D 3 310 ? 197.458 188.651 194.425 1.00 161.66 310 VAL M C 1
ATOM 10002 O O . VAL D 3 310 ? 198.320 188.886 193.578 1.00 161.66 310 VAL M O 1
ATOM 10006 N N . THR D 3 311 ? 197.735 188.561 195.724 1.00 170.00 311 THR M N 1
ATOM 10007 C CA . THR D 3 311 ? 199.096 188.730 196.224 1.00 170.00 311 THR M CA 1
ATOM 10008 C C . THR D 3 311 ? 199.584 187.499 196.970 1.00 170.00 311 THR M C 1
ATOM 10009 O O . THR D 3 311 ? 198.900 186.970 197.849 1.00 170.00 311 THR M O 1
ATOM 10013 N N . VAL D 3 312 ? 200.772 187.031 196.594 1.00 162.76 312 VAL M N 1
ATOM 10014 C CA . VAL D 3 312 ? 201.354 185.846 197.198 1.00 162.76 312 VAL M CA 1
ATOM 10015 C C . VAL D 3 312 ? 202.820 186.035 197.621 1.00 162.76 312 VAL M C 1
ATOM 10016 O O . VAL D 3 312 ? 203.655 186.471 196.833 1.00 162.76 312 VAL M O 1
ATOM 10020 N N . HIS D 3 313 ? 203.140 185.680 198.860 1.00 161.37 313 HIS M N 1
ATOM 10021 C CA . HIS D 3 313 ? 204.517 185.788 199.343 1.00 161.37 313 HIS M CA 1
ATOM 10022 C C . HIS D 3 313 ? 205.229 184.453 199.227 1.00 161.37 313 HIS M C 1
ATOM 10023 O O . HIS D 3 313 ? 205.009 183.551 200.030 1.00 161.37 313 HIS M O 1
ATOM 10030 N N . MET D 3 314 ? 206.093 184.338 198.236 1.00 172.11 314 MET M N 1
ATOM 10031 C CA . MET D 3 314 ? 206.763 183.087 197.943 1.00 172.11 314 MET M CA 1
ATOM 10032 C C . MET D 3 314 ? 207.982 182.865 198.833 1.00 172.11 314 MET M C 1
ATOM 10033 O O . MET D 3 314 ? 208.540 183.824 199.361 1.00 172.11 314 MET M O 1
ATOM 10038 N N . PRO D 3 315 ? 208.379 181.605 199.043 1.00 184.22 315 PRO M N 1
ATOM 10039 C CA . PRO D 3 315 ? 209.524 181.137 199.809 1.00 184.22 315 PRO M CA 1
ATOM 10040 C C . PRO D 3 315 ? 210.821 181.451 199.088 1.00 184.22 315 PRO M C 1
ATOM 10041 O O . PRO D 3 315 ? 210.831 181.681 197.881 1.00 184.22 315 PRO M O 1
ATOM 10045 N N . LYS D 3 316 ? 211.916 181.447 199.841 1.00 186.64 316 LYS M N 1
ATOM 10046 C CA . LYS D 3 316 ? 213.237 181.810 199.337 1.00 186.64 316 LYS M CA 1
ATOM 10047 C C . LYS D 3 316 ? 213.731 180.941 198.184 1.00 186.64 316 LYS M C 1
ATOM 10048 O O . LYS D 3 316 ? 214.540 181.391 197.375 1.00 186.64 316 LYS M O 1
ATOM 10054 N N . VAL D 3 317 ? 213.241 179.706 198.092 1.00 195.42 317 VAL M N 1
ATOM 10055 C CA . VAL D 3 317 ? 213.575 178.833 196.971 1.00 195.42 317 VAL M CA 1
ATOM 10056 C C . VAL D 3 317 ? 213.137 179.413 195.629 1.00 195.42 317 VAL M C 1
ATOM 10057 O O . VAL D 3 317 ? 213.681 179.064 194.585 1.00 195.42 317 VAL M O 1
ATOM 10061 N N . VAL D 3 318 ? 212.133 180.278 195.638 1.00 194.50 318 VAL M N 1
ATOM 10062 C CA . VAL D 3 318 ? 211.666 180.860 194.404 1.00 194.50 318 VAL M CA 1
ATOM 10063 C C . VAL D 3 318 ? 212.571 181.984 193.983 1.00 194.50 318 VAL M C 1
ATOM 10064 O O . VAL D 3 318 ? 212.800 182.921 194.744 1.00 194.50 318 VAL M O 1
ATOM 10068 N N . LEU D 3 319 ? 213.085 181.896 192.768 1.00 198.09 319 LEU M N 1
ATOM 10069 C CA . LEU D 3 319 ? 213.966 182.927 192.254 1.00 198.09 319 LEU M CA 1
ATOM 10070 C C . LEU D 3 319 ? 213.239 183.854 191.294 1.00 198.09 319 LEU M C 1
ATOM 10071 O O . LEU D 3 319 ? 213.425 185.069 191.330 1.00 198.09 319 LEU M O 1
ATOM 10076 N N . ASN D 3 320 ? 212.411 183.277 190.434 1.00 194.25 320 ASN M N 1
ATOM 10077 C CA . ASN D 3 320 ? 211.662 184.066 189.471 1.00 194.25 320 ASN M CA 1
ATOM 10078 C C . ASN D 3 320 ? 210.504 183.231 188.941 1.00 194.25 320 ASN M C 1
ATOM 10079 O O . ASN D 3 320 ? 210.338 182.091 189.360 1.00 194.25 320 ASN M O 1
ATOM 10084 N N . MET D 3 321 ? 209.692 183.780 188.045 1.00 191.87 321 MET M N 1
ATOM 10085 C CA . MET D 3 321 ? 208.577 183.007 187.510 1.00 191.87 321 MET M CA 1
ATOM 10086 C C . MET D 3 321 ? 208.298 183.249 186.033 1.00 191.87 321 MET M C 1
ATOM 10087 O O . MET D 3 321 ? 208.369 184.375 185.531 1.00 191.87 321 MET M O 1
ATOM 10092 N N . ASN D 3 322 ? 207.931 182.174 185.356 1.00 186.29 322 ASN M N 1
ATOM 10093 C CA . ASN D 3 322 ? 207.613 182.175 183.940 1.00 186.29 322 ASN M CA 1
ATOM 10094 C C . ASN D 3 322 ? 206.113 182.082 183.753 1.00 186.29 322 ASN M C 1
ATOM 10095 O O . ASN D 3 322 ? 205.624 181.049 183.301 1.00 186.29 322 ASN M O 1
ATOM 10100 N N . LEU D 3 323 ? 205.369 183.115 184.131 1.00 175.42 323 LEU M N 1
ATOM 10101 C CA . LEU D 3 323 ? 203.919 182.993 184.067 1.00 175.42 323 LEU M CA 1
ATOM 10102 C C . LEU D 3 323 ? 203.278 183.836 182.994 1.00 175.42 323 LEU M C 1
ATOM 10103 O O . LEU D 3 323 ? 203.738 184.935 182.692 1.00 175.42 323 LEU M O 1
ATOM 10108 N N . THR D 3 324 ? 202.187 183.325 182.441 1.00 167.26 324 THR M N 1
ATOM 10109 C CA . THR D 3 324 ? 201.413 184.055 181.457 1.00 167.26 324 THR M CA 1
ATOM 10110 C C . THR D 3 324 ? 199.980 184.236 181.959 1.00 167.26 324 THR M C 1
ATOM 10111 O O . THR D 3 324 ? 199.289 183.246 182.205 1.00 167.26 324 THR M O 1
ATOM 10115 N N . PRO D 3 325 ? 199.539 185.472 182.190 1.00 166.33 325 PRO M N 1
ATOM 10116 C CA . PRO D 3 325 ? 198.210 185.862 182.619 1.00 166.33 325 PRO M CA 1
ATOM 10117 C C . PRO D 3 325 ? 197.238 185.840 181.460 1.00 166.33 325 PRO M C 1
ATOM 10118 O O . PRO D 3 325 ? 197.617 186.097 180.319 1.00 166.33 325 PRO M O 1
ATOM 10122 N N . THR D 3 326 ? 195.972 185.593 181.764 1.00 161.05 326 THR M N 1
ATOM 10123 C CA . THR D 3 326 ? 194.929 185.640 180.751 1.00 161.05 326 THR M CA 1
ATOM 10124 C C . THR D 3 326 ? 194.372 187.045 180.622 1.00 161.05 326 THR M C 1
ATOM 10125 O O . THR D 3 326 ? 193.698 187.368 179.645 1.00 161.05 326 THR M O 1
ATOM 10129 N N . GLN D 3 327 ? 194.659 187.878 181.614 1.00 158.48 327 GLN M N 1
ATOM 10130 C CA . GLN D 3 327 ? 194.217 189.257 181.620 1.00 158.48 327 GLN M CA 1
ATOM 10131 C C . GLN D 3 327 ? 194.863 189.992 182.771 1.00 158.48 327 GLN M C 1
ATOM 10132 O O . GLN D 3 327 ? 195.539 189.391 183.607 1.00 158.48 327 GLN M O 1
ATOM 10138 N N . GLY D 3 328 ? 194.640 191.294 182.810 1.00 166.13 328 GLY M N 1
ATOM 10139 C CA . GLY D 3 328 ? 195.217 192.120 183.847 1.00 166.13 328 GLY M CA 1
ATOM 10140 C C . GLY D 3 328 ? 196.737 192.118 183.741 1.00 166.13 328 GLY M C 1
ATOM 10141 O O . GLY D 3 328 ? 197.272 192.419 182.675 1.00 166.13 328 GLY M O 1
ATOM 10142 N N . SER D 3 329 ? 197.444 191.791 184.818 1.00 159.31 329 SER M N 1
ATOM 10143 C CA . SER D 3 329 ? 198.899 191.853 184.730 1.00 159.31 329 SER M CA 1
ATOM 10144 C C . SER D 3 329 ? 199.696 191.054 185.742 1.00 159.31 329 SER M C 1
ATOM 10145 O O . SER D 3 329 ? 199.532 191.182 186.955 1.00 159.31 329 SER M O 1
ATOM 10148 N N . TYR D 3 330 ? 200.600 190.255 185.208 1.00 168.95 330 TYR M N 1
ATOM 10149 C CA . TYR D 3 330 ? 201.548 189.456 185.970 1.00 168.95 330 TYR M CA 1
ATOM 10150 C C . TYR D 3 330 ? 202.843 190.160 186.265 1.00 168.95 330 TYR M C 1
ATOM 10151 O O . TYR D 3 330 ? 203.544 190.596 185.352 1.00 168.95 330 TYR M O 1
ATOM 10160 N N . THR D 3 331 ? 203.207 190.210 187.536 1.00 166.59 331 THR M N 1
ATOM 10161 C CA . THR D 3 331 ? 204.493 190.745 187.915 1.00 166.59 331 THR M CA 1
ATOM 10162 C C . THR D 3 331 ? 205.036 189.995 189.110 1.00 166.59 331 THR M C 1
ATOM 10163 O O . THR D 3 331 ? 204.286 189.421 189.897 1.00 166.59 331 THR M O 1
ATOM 10167 N N . PHE D 3 332 ? 206.344 189.988 189.237 1.00 185.17 332 PHE M N 1
ATOM 10168 C CA . PHE D 3 332 ? 206.972 189.270 190.325 1.00 185.17 332 PHE M CA 1
ATOM 10169 C C . PHE D 3 332 ? 208.209 189.983 190.817 1.00 185.17 332 PHE M C 1
ATOM 10170 O O . PHE D 3 332 ? 209.040 190.417 190.025 1.00 185.17 332 PHE M O 1
ATOM 10178 N N . ASP D 3 333 ? 208.315 190.110 192.131 1.00 191.65 333 ASP M N 1
ATOM 10179 C CA . ASP D 3 333 ? 209.458 190.733 192.755 1.00 191.65 333 ASP M CA 1
ATOM 10180 C C . ASP D 3 333 ? 210.396 189.698 193.335 1.00 191.65 333 ASP M C 1
ATOM 10181 O O . ASP D 3 333 ? 210.116 189.175 194.408 1.00 191.65 333 ASP M O 1
ATOM 10186 N N . PRO D 3 334 ? 211.531 189.410 192.692 1.00 200.09 334 PRO M N 1
ATOM 10187 C CA . PRO D 3 334 ? 212.543 188.443 193.080 1.00 200.09 334 PRO M CA 1
ATOM 10188 C C . PRO D 3 334 ? 213.334 188.904 194.294 1.00 200.09 334 PRO M C 1
ATOM 10189 O O . PRO D 3 334 ? 214.052 188.112 194.904 1.00 200.09 334 PRO M O 1
ATOM 10193 N N . VAL D 3 335 ? 213.215 190.179 194.648 1.00 197.60 335 VAL M N 1
ATOM 10194 C CA . VAL D 3 335 ? 213.909 190.702 195.805 1.00 197.60 335 VAL M CA 1
ATOM 10195 C C . VAL D 3 335 ? 213.216 190.256 197.073 1.00 197.60 335 VAL M C 1
ATOM 10196 O O . VAL D 3 335 ? 213.855 189.754 197.998 1.00 197.60 335 VAL M O 1
ATOM 10200 N N . THR D 3 336 ? 211.902 190.433 197.112 1.00 193.12 336 THR M N 1
ATOM 10201 C CA . THR D 3 336 ? 211.127 190.048 198.276 1.00 193.12 336 THR M CA 1
ATOM 10202 C C . THR D 3 336 ? 210.251 188.835 197.998 1.00 193.12 336 THR M C 1
ATOM 10203 O O . THR D 3 336 ? 209.450 188.450 198.847 1.00 193.12 336 THR M O 1
ATOM 10207 N N . LYS D 3 337 ? 210.422 188.222 196.822 1.00 191.23 337 LYS M N 1
ATOM 10208 C CA . LYS D 3 337 ? 209.674 187.033 196.416 1.00 191.23 337 LYS M CA 1
ATOM 10209 C C . LYS D 3 337 ? 208.175 187.265 196.444 1.00 191.23 337 LYS M C 1
ATOM 10210 O O . LYS D 3 337 ? 207.417 186.439 196.950 1.00 191.23 337 LYS M O 1
ATOM 10216 N N . VAL D 3 338 ? 207.740 188.393 195.904 1.00 185.00 338 VAL M N 1
ATOM 10217 C CA . VAL D 3 338 ? 206.323 188.688 195.921 1.00 185.00 338 VAL M CA 1
ATOM 10218 C C . VAL D 3 338 ? 205.690 188.575 194.564 1.00 185.00 338 VAL M C 1
ATOM 10219 O O . VAL D 3 338 ? 206.108 189.199 193.593 1.00 185.00 338 VAL M O 1
ATOM 10223 N N . LEU D 3 339 ? 204.668 187.758 194.508 1.00 181.52 339 LEU M N 1
ATOM 10224 C CA . LEU D 3 339 ? 203.927 187.539 193.304 1.00 181.52 339 LEU M CA 1
ATOM 10225 C C . LEU D 3 339 ? 202.666 188.362 193.320 1.00 181.52 339 LEU M C 1
ATOM 10226 O O . LEU D 3 339 ? 201.837 188.233 194.220 1.00 181.52 339 LEU M O 1
ATOM 10231 N N . THR D 3 340 ? 202.521 189.234 192.338 1.00 169.84 340 THR M N 1
ATOM 10232 C CA . THR D 3 340 ? 201.326 190.048 192.275 1.00 169.84 340 THR M CA 1
ATOM 10233 C C . THR D 3 340 ? 200.642 189.925 190.934 1.00 169.84 340 THR M C 1
ATOM 10234 O O . THR D 3 340 ? 201.231 190.154 189.877 1.00 169.84 340 THR M O 1
ATOM 10238 N N . TRP D 3 341 ? 199.383 189.561 190.980 1.00 165.88 341 TRP M N 1
ATOM 10239 C CA . TRP D 3 341 ? 198.618 189.436 189.775 1.00 165.88 341 TRP M CA 1
ATOM 10240 C C . TRP D 3 341 ? 197.417 190.344 189.784 1.00 165.88 341 TRP M C 1
ATOM 10241 O O . TRP D 3 341 ? 196.484 190.172 190.569 1.00 165.88 341 TRP M O 1
ATOM 10252 N N . ASP D 3 342 ? 197.438 191.317 188.897 1.00 162.94 342 ASP M N 1
ATOM 10253 C CA . ASP D 3 342 ? 196.302 192.178 188.735 1.00 162.94 342 ASP M CA 1
ATOM 10254 C C . ASP D 3 342 ? 195.310 191.402 187.932 1.00 162.94 342 ASP M C 1
ATOM 10255 O O . ASP D 3 342 ? 195.551 191.115 186.770 1.00 162.94 342 ASP M O 1
ATOM 10260 N N . VAL D 3 343 ? 194.236 190.975 188.554 1.00 161.86 343 VAL M N 1
ATOM 10261 C CA . VAL D 3 343 ? 193.264 190.187 187.834 1.00 161.86 343 VAL M CA 1
ATOM 10262 C C . VAL D 3 343 ? 192.320 191.071 187.039 1.00 161.86 343 VAL M C 1
ATOM 10263 O O . VAL D 3 343 ? 192.121 190.856 185.846 1.00 161.86 343 VAL M O 1
ATOM 10267 N N . GLY D 3 344 ? 191.743 192.074 187.702 1.00 152.27 344 GLY M N 1
ATOM 10268 C CA . GLY D 3 344 ? 190.781 192.951 187.037 1.00 152.27 344 GLY M CA 1
ATOM 10269 C C . GLY D 3 344 ? 189.352 192.559 187.392 1.00 152.27 344 GLY M C 1
ATOM 10270 O O . GLY D 3 344 ? 188.942 192.663 188.543 1.00 152.27 344 GLY M O 1
ATOM 10271 N N . LYS D 3 345 ? 188.575 192.140 186.402 1.00 149.93 345 LYS M N 1
ATOM 10272 C CA . LYS D 3 345 ? 187.207 191.734 186.686 1.00 149.93 345 LYS M CA 1
ATOM 10273 C C . LYS D 3 345 ? 186.872 190.426 186.003 1.00 149.93 345 LYS M C 1
ATOM 10274 O O . LYS D 3 345 ? 187.534 190.017 185.049 1.00 149.93 345 LYS M O 1
ATOM 10280 N N . ILE D 3 346 ? 185.846 189.758 186.501 1.00 143.11 346 ILE M N 1
ATOM 10281 C CA . ILE D 3 346 ? 185.459 188.479 185.939 1.00 143.11 346 ILE M CA 1
ATOM 10282 C C . ILE D 3 346 ? 184.336 188.525 184.937 1.00 143.11 346 ILE M C 1
ATOM 10283 O O . ILE D 3 346 ? 183.230 188.976 185.230 1.00 143.11 346 ILE M O 1
ATOM 10288 N N . THR D 3 347 ? 184.628 187.999 183.761 1.00 148.40 347 THR M N 1
ATOM 10289 C CA . THR D 3 347 ? 183.652 187.819 182.711 1.00 148.40 347 THR M CA 1
ATOM 10290 C C . THR D 3 347 ? 183.411 186.316 182.598 1.00 148.40 347 THR M C 1
ATOM 10291 O O . THR D 3 347 ? 184.351 185.574 182.347 1.00 148.40 347 THR M O 1
ATOM 10295 N N . PRO D 3 348 ? 182.174 185.844 182.731 1.00 149.52 348 PRO M N 1
ATOM 10296 C CA . PRO D 3 348 ? 181.744 184.446 182.776 1.00 149.52 348 PRO M CA 1
ATOM 10297 C C . PRO D 3 348 ? 182.061 183.677 181.507 1.00 149.52 348 PRO M C 1
ATOM 10298 O O . PRO D 3 348 ? 182.088 182.448 181.508 1.00 149.52 348 PRO M O 1
ATOM 10302 N N . GLN D 3 349 ? 182.321 184.399 180.430 1.00 163.98 349 GLN M N 1
ATOM 10303 C CA . GLN D 3 349 ? 182.649 183.806 179.155 1.00 163.98 349 GLN M CA 1
ATOM 10304 C C . GLN D 3 349 ? 184.009 183.130 179.183 1.00 163.98 349 GLN M C 1
ATOM 10305 O O . GLN D 3 349 ? 184.283 182.247 178.373 1.00 163.98 349 GLN M O 1
ATOM 10311 N N . LYS D 3 350 ? 184.852 183.532 180.124 1.00 161.40 350 LYS M N 1
ATOM 10312 C CA . LYS D 3 350 ? 186.164 182.942 180.300 1.00 161.40 350 LYS M CA 1
ATOM 10313 C C . LYS D 3 350 ? 186.734 183.408 181.601 1.00 161.40 350 LYS M C 1
ATOM 10314 O O . LYS D 3 350 ? 186.949 184.600 181.803 1.00 161.40 350 LYS M O 1
ATOM 10320 N N . LEU D 3 351 ? 187.023 182.477 182.479 1.00 152.03 351 LEU M N 1
ATOM 10321 C CA . LEU D 3 351 ? 187.509 182.880 183.766 1.00 152.03 351 LEU M CA 1
ATOM 10322 C C . LEU D 3 351 ? 189.001 183.085 183.713 1.00 152.03 351 LEU M C 1
ATOM 10323 O O . LEU D 3 351 ? 189.698 182.355 183.012 1.00 152.03 351 LEU M O 1
ATOM 10328 N N . PRO D 3 352 ? 189.506 184.072 184.444 1.00 156.36 352 PRO M N 1
ATOM 10329 C CA . PRO D 3 352 ? 190.883 184.501 184.498 1.00 156.36 352 PRO M CA 1
ATOM 10330 C C . PRO D 3 352 ? 191.778 183.502 185.182 1.00 156.36 352 PRO M C 1
ATOM 10331 O O . PRO D 3 352 ? 191.377 182.834 186.136 1.00 156.36 352 PRO M O 1
ATOM 10335 N N . SER D 3 353 ? 193.017 183.450 184.725 1.00 170.30 353 SER M N 1
ATOM 10336 C CA . SER D 3 353 ? 193.994 182.570 185.327 1.00 170.30 353 SER M CA 1
ATOM 10337 C C . SER D 3 353 ? 195.409 183.063 185.076 1.00 170.30 353 SER M C 1
ATOM 10338 O O . SER D 3 353 ? 195.655 183.922 184.227 1.00 170.30 353 SER M O 1
ATOM 10341 N N . LEU D 3 354 ? 196.331 182.514 185.841 1.00 174.18 354 LEU M N 1
ATOM 10342 C CA . LEU D 3 354 ? 197.741 182.820 185.715 1.00 174.18 354 LEU M CA 1
ATOM 10343 C C . LEU D 3 354 ? 198.486 181.506 185.751 1.00 174.18 354 LEU M C 1
ATOM 10344 O O . LEU D 3 354 ? 198.362 180.737 186.707 1.00 174.18 354 LEU M O 1
ATOM 10349 N N . LYS D 3 355 ? 199.224 181.208 184.694 1.00 177.81 355 LYS M N 1
ATOM 10350 C CA . LYS D 3 355 ? 199.865 179.911 184.662 1.00 177.81 355 LYS M CA 1
ATOM 10351 C C . LYS D 3 355 ? 201.164 179.849 183.905 1.00 177.81 355 LYS M C 1
ATOM 10352 O O . LYS D 3 355 ? 201.368 180.539 182.906 1.00 177.81 355 LYS M O 1
ATOM 10358 N N . GLY D 3 356 ? 202.047 179.001 184.399 1.00 183.00 356 GLY M N 1
ATOM 10359 C CA . GLY D 3 356 ? 203.330 178.793 183.777 1.00 183.00 356 GLY M CA 1
ATOM 10360 C C . GLY D 3 356 ? 204.236 178.008 184.697 1.00 183.00 356 GLY M C 1
ATOM 10361 O O . GLY D 3 356 ? 203.780 177.141 185.445 1.00 183.00 356 GLY M O 1
ATOM 10362 N N . LEU D 3 357 ? 205.524 178.287 184.609 1.00 188.88 357 LEU M N 1
ATOM 10363 C CA . LEU D 3 357 ? 206.502 177.592 185.425 1.00 188.88 357 LEU M CA 1
ATOM 10364 C C . LEU D 3 357 ? 207.159 178.526 186.410 1.00 188.88 357 LEU M C 1
ATOM 10365 O O . LEU D 3 357 ? 207.082 179.742 186.271 1.00 188.88 357 LEU M O 1
ATOM 10370 N N . VAL D 3 358 ? 207.789 177.949 187.417 1.00 197.27 358 VAL M N 1
ATOM 10371 C CA . VAL D 3 358 ? 208.466 178.725 188.444 1.00 197.27 358 VAL M CA 1
ATOM 10372 C C . VAL D 3 358 ? 209.955 178.478 188.423 1.00 197.27 358 VAL M C 1
ATOM 10373 O O . VAL D 3 358 ? 210.398 177.337 188.392 1.00 197.27 358 VAL M O 1
ATOM 10377 N N . ASN D 3 359 ? 210.738 179.539 188.438 1.00 195.30 359 ASN M N 1
ATOM 10378 C CA . ASN D 3 359 ? 212.180 179.387 188.445 1.00 195.30 359 ASN M CA 1
ATOM 10379 C C . ASN D 3 359 ? 212.644 179.250 189.884 1.00 195.30 359 ASN M C 1
ATOM 10380 O O . ASN D 3 359 ? 212.526 180.186 190.673 1.00 195.30 359 ASN M O 1
ATOM 10385 N N . LEU D 3 360 ? 213.138 178.072 190.226 1.00 201.82 360 LEU M N 1
ATOM 10386 C CA . LEU D 3 360 ? 213.547 177.775 191.586 1.00 201.82 360 LEU M CA 1
ATOM 10387 C C . LEU D 3 360 ? 215.042 177.714 191.764 1.00 201.82 360 LEU M C 1
ATOM 10388 O O . LEU D 3 360 ? 215.799 177.596 190.804 1.00 201.82 360 LEU M O 1
ATOM 10393 N N . GLN D 3 361 ? 215.470 177.777 193.009 1.00 210.98 361 GLN M N 1
ATOM 10394 C CA . GLN D 3 361 ? 216.870 177.649 193.315 1.00 210.98 361 GLN M CA 1
ATOM 10395 C C . GLN D 3 361 ? 217.292 176.202 193.334 1.00 210.98 361 GLN M C 1
ATOM 10396 O O . GLN D 3 361 ? 216.883 175.439 194.210 1.00 210.98 361 GLN M O 1
ATOM 10402 N N . SER D 3 362 ? 218.101 175.828 192.351 1.00 222.93 362 SER M N 1
ATOM 10403 C CA . SER D 3 362 ? 218.638 174.485 192.280 1.00 222.93 362 SER M CA 1
ATOM 10404 C C . SER D 3 362 ? 219.452 174.192 193.518 1.00 222.93 362 SER M C 1
ATOM 10405 O O . SER D 3 362 ? 220.256 175.017 193.959 1.00 222.93 362 SER M O 1
ATOM 10408 N N . GLY D 3 363 ? 219.227 173.019 194.092 1.00 221.09 363 GLY M N 1
ATOM 10409 C CA . GLY D 3 363 ? 219.916 172.618 195.308 1.00 221.09 363 GLY M CA 1
ATOM 10410 C C . GLY D 3 363 ? 219.156 173.024 196.574 1.00 221.09 363 GLY M C 1
ATOM 10411 O O . GLY D 3 363 ? 219.486 172.559 197.666 1.00 221.09 363 GLY M O 1
ATOM 10412 N N . ALA D 3 364 ? 218.151 173.893 196.443 1.00 218.28 364 ALA M N 1
ATOM 10413 C CA . ALA D 3 364 ? 217.365 174.283 197.598 1.00 218.28 364 ALA M CA 1
ATOM 10414 C C . ALA D 3 364 ? 216.098 173.431 197.636 1.00 218.28 364 ALA M C 1
ATOM 10415 O O . ALA D 3 364 ? 215.436 173.256 196.613 1.00 218.28 364 ALA M O 1
ATOM 10417 N N . PRO D 3 365 ? 215.720 172.932 198.801 1.00 207.14 365 PRO M N 1
ATOM 10418 C CA . PRO D 3 365 ? 214.604 172.048 199.051 1.00 207.14 365 PRO M CA 1
ATOM 10419 C C . PRO D 3 365 ? 213.259 172.736 198.925 1.00 207.14 365 PRO M C 1
ATOM 10420 O O . PRO D 3 365 ? 213.133 173.943 199.136 1.00 207.14 365 PRO M O 1
ATOM 10424 N N . LYS D 3 366 ? 212.253 171.942 198.588 1.00 197.06 366 LYS M N 1
ATOM 10425 C CA . LYS D 3 366 ? 210.894 172.417 198.432 1.00 197.06 366 LYS M CA 1
ATOM 10426 C C . LYS D 3 366 ? 210.311 172.816 199.778 1.00 197.06 366 LYS M C 1
ATOM 10427 O O . LYS D 3 366 ? 210.624 172.190 200.787 1.00 197.06 366 LYS M O 1
ATOM 10433 N N . PRO D 3 367 ? 209.435 173.814 199.813 1.00 190.14 367 PRO M N 1
ATOM 10434 C CA . PRO D 3 367 ? 208.752 174.344 200.970 1.00 190.14 367 PRO M CA 1
ATOM 10435 C C . PRO D 3 367 ? 207.727 173.359 201.472 1.00 190.14 367 PRO M C 1
ATOM 10436 O O . PRO D 3 367 ? 207.129 172.608 200.701 1.00 190.14 367 PRO M O 1
ATOM 10440 N N . GLU D 3 368 ? 207.519 173.385 202.774 1.00 180.17 368 GLU M N 1
ATOM 10441 C CA . GLU D 3 368 ? 206.563 172.530 203.455 1.00 180.17 368 GLU M CA 1
ATOM 10442 C C . GLU D 3 368 ? 205.105 172.943 203.254 1.00 180.17 368 GLU M C 1
ATOM 10443 O O . GLU D 3 368 ? 204.194 172.181 203.575 1.00 180.17 368 GLU M O 1
ATOM 10449 N N . GLU D 3 369 ? 204.882 174.137 202.719 1.00 166.92 369 GLU M N 1
ATOM 10450 C CA . GLU D 3 369 ? 203.536 174.629 202.473 1.00 166.92 369 GLU M CA 1
ATOM 10451 C C . GLU D 3 369 ? 203.550 175.561 201.300 1.00 166.92 369 GLU M C 1
ATOM 10452 O O . GLU D 3 369 ? 204.592 176.137 200.991 1.00 166.92 369 GLU M O 1
ATOM 10458 N N . ASN D 3 370 ? 202.407 175.764 200.660 1.00 168.07 370 ASN M N 1
ATOM 10459 C CA . ASN D 3 370 ? 202.407 176.778 199.639 1.00 168.07 370 ASN M CA 1
ATOM 10460 C C . ASN D 3 370 ? 201.936 178.019 200.374 1.00 168.07 370 ASN M C 1
ATOM 10461 O O . ASN D 3 370 ? 201.157 177.903 201.316 1.00 168.07 370 ASN M O 1
ATOM 10466 N N . PRO D 3 371 ? 202.410 179.194 200.014 1.00 168.55 371 PRO M N 1
ATOM 10467 C CA . PRO D 3 371 ? 202.036 180.477 200.566 1.00 168.55 371 PRO M CA 1
ATOM 10468 C C . PRO D 3 371 ? 200.552 180.697 200.435 1.00 168.55 371 PRO M C 1
ATOM 10469 O O . PRO D 3 371 ? 199.968 180.364 199.409 1.00 168.55 371 PRO M O 1
ATOM 10473 N N . SER D 3 372 ? 199.952 181.301 201.448 1.00 169.41 372 SER M N 1
ATOM 10474 C CA . SER D 3 372 ? 198.526 181.582 201.417 1.00 169.41 372 SER M CA 1
ATOM 10475 C C . SER D 3 372 ? 198.222 182.660 200.388 1.00 169.41 372 SER M C 1
ATOM 10476 O O . SER D 3 372 ? 199.110 183.405 199.973 1.00 169.41 372 SER M O 1
ATOM 10479 N N . LEU D 3 373 ? 196.969 182.758 199.986 1.00 150.86 373 LEU M N 1
ATOM 10480 C CA . LEU D 3 373 ? 196.602 183.715 198.969 1.00 150.86 373 LEU M CA 1
ATOM 10481 C C . LEU D 3 373 ? 195.884 184.897 199.566 1.00 150.86 373 LEU M C 1
ATOM 10482 O O . LEU D 3 373 ? 194.912 184.721 200.294 1.00 150.86 373 LEU M O 1
ATOM 10487 N N . ASN D 3 374 ? 196.322 186.101 199.229 1.00 153.41 374 ASN M N 1
ATOM 10488 C CA . ASN D 3 374 ? 195.635 187.293 199.686 1.00 153.41 374 ASN M CA 1
ATOM 10489 C C . ASN D 3 374 ? 194.907 187.861 198.505 1.00 153.41 374 ASN M C 1
ATOM 10490 O O . ASN D 3 374 ? 195.526 188.246 197.515 1.00 153.41 374 ASN M O 1
ATOM 10495 N N . ILE D 3 375 ? 193.588 187.865 198.559 1.00 142.40 375 ILE M N 1
ATOM 10496 C CA . ILE D 3 375 ? 192.866 188.279 197.370 1.00 142.40 375 ILE M CA 1
ATOM 10497 C C . ILE D 3 375 ? 191.883 189.410 197.606 1.00 142.40 375 ILE M C 1
ATOM 10498 O O . ILE D 3 375 ? 191.043 189.341 198.500 1.00 142.40 375 ILE M O 1
ATOM 10503 N N . GLN D 3 376 ? 192.003 190.458 196.793 1.00 129.64 376 GLN M N 1
ATOM 10504 C CA . GLN D 3 376 ? 191.137 191.620 196.875 1.00 129.64 376 GLN M CA 1
ATOM 10505 C C . GLN D 3 376 ? 190.082 191.578 195.804 1.00 129.64 376 GLN M C 1
ATOM 10506 O O . GLN D 3 376 ? 190.314 191.015 194.743 1.00 129.64 376 GLN M O 1
ATOM 10512 N N . PHE D 3 377 ? 188.937 192.193 196.068 1.00 126.05 377 PHE M N 1
ATOM 10513 C CA . PHE D 3 377 ? 187.858 192.266 195.089 1.00 126.05 377 PHE M CA 1
ATOM 10514 C C . PHE D 3 377 ? 186.746 193.199 195.536 1.00 126.05 377 PHE M C 1
ATOM 10515 O O . PHE D 3 377 ? 186.590 193.480 196.723 1.00 126.05 377 PHE M O 1
ATOM 10523 N N . LYS D 3 378 ? 185.948 193.658 194.584 1.00 124.82 378 LYS M N 1
ATOM 10524 C CA . LYS D 3 378 ? 184.833 194.529 194.892 1.00 124.82 378 LYS M CA 1
ATOM 10525 C C . LYS D 3 378 ? 183.597 194.249 194.067 1.00 124.82 378 LYS M C 1
ATOM 10526 O O . LYS D 3 378 ? 183.668 193.991 192.868 1.00 124.82 378 LYS M O 1
ATOM 10532 N N . ILE D 3 379 ? 182.449 194.299 194.718 1.00 120.94 379 ILE M N 1
ATOM 10533 C CA . ILE D 3 379 ? 181.190 194.181 194.020 1.00 120.94 379 ILE M CA 1
ATOM 10534 C C . ILE D 3 379 ? 180.308 195.378 194.327 1.00 120.94 379 ILE M C 1
ATOM 10535 O O . ILE D 3 379 ? 179.869 195.564 195.462 1.00 120.94 379 ILE M O 1
ATOM 10540 N N . GLN D 3 380 ? 180.027 196.182 193.312 1.00 122.24 380 GLN M N 1
ATOM 10541 C CA . GLN D 3 380 ? 179.204 197.363 193.510 1.00 122.24 380 GLN M CA 1
ATOM 10542 C C . GLN D 3 380 ? 177.741 197.026 193.469 1.00 122.24 380 GLN M C 1
ATOM 10543 O O . GLN D 3 380 ? 177.351 195.991 192.933 1.00 122.24 380 GLN M O 1
ATOM 10549 N N . GLN D 3 381 ? 176.933 197.904 194.051 1.00 128.10 381 GLN M N 1
ATOM 10550 C CA . GLN D 3 381 ? 175.491 197.726 194.114 1.00 128.10 381 GLN M CA 1
ATOM 10551 C C . GLN D 3 381 ? 175.127 196.444 194.819 1.00 128.10 381 GLN M C 1
ATOM 10552 O O . GLN D 3 381 ? 174.172 195.772 194.431 1.00 128.10 381 GLN M O 1
ATOM 10558 N N . LEU D 3 382 ? 175.898 196.083 195.834 1.00 131.50 382 LEU M N 1
ATOM 10559 C CA . LEU D 3 382 ? 175.617 194.858 196.542 1.00 131.50 382 LEU M CA 1
ATOM 10560 C C . LEU D 3 382 ? 176.081 194.825 197.975 1.00 131.50 382 LEU M C 1
ATOM 10561 O O . LEU D 3 382 ? 177.280 194.855 198.247 1.00 131.50 382 LEU M O 1
ATOM 10566 N N . ALA D 3 383 ? 175.125 194.695 198.878 1.00 118.30 383 ALA M N 1
ATOM 10567 C CA . ALA D 3 383 ? 175.418 194.441 200.270 1.00 118.30 383 ALA M CA 1
ATOM 10568 C C . ALA D 3 383 ? 175.297 192.955 200.443 1.00 118.30 383 ALA M C 1
ATOM 10569 O O . ALA D 3 383 ? 174.186 192.433 200.461 1.00 118.30 383 ALA M O 1
ATOM 10571 N N . ILE D 3 384 ? 176.416 192.259 200.551 1.00 116.65 384 ILE M N 1
ATOM 10572 C CA . ILE D 3 384 ? 176.376 190.813 200.633 1.00 116.65 384 ILE M CA 1
ATOM 10573 C C . ILE D 3 384 ? 175.561 190.290 201.800 1.00 116.65 384 ILE M C 1
ATOM 10574 O O . ILE D 3 384 ? 175.024 189.188 201.723 1.00 116.65 384 ILE M O 1
ATOM 10579 N N . SER D 3 385 ? 175.441 191.061 202.875 1.00 123.59 385 SER M N 1
ATOM 10580 C CA . SER D 3 385 ? 174.627 190.625 203.993 1.00 123.59 385 SER M CA 1
ATOM 10581 C C . SER D 3 385 ? 173.147 190.647 203.680 1.00 123.59 385 SER M C 1
ATOM 10582 O O . SER D 3 385 ? 172.354 190.027 204.383 1.00 123.59 385 SER M O 1
ATOM 10585 N N . GLY D 3 386 ? 172.758 191.398 202.658 1.00 123.02 386 GLY M N 1
ATOM 10586 C CA . GLY D 3 386 ? 171.359 191.558 202.332 1.00 123.02 386 GLY M CA 1
ATOM 10587 C C . GLY D 3 386 ? 170.740 192.721 203.107 1.00 123.02 386 GLY M C 1
ATOM 10588 O O . GLY D 3 386 ? 169.536 192.962 203.006 1.00 123.02 386 GLY M O 1
ATOM 10589 N N . LEU D 3 387 ? 171.557 193.451 203.869 1.00 126.12 387 LEU M N 1
ATOM 10590 C CA . LEU D 3 387 ? 171.066 194.595 204.622 1.00 126.12 387 LEU M CA 1
ATOM 10591 C C . LEU D 3 387 ? 170.437 195.620 203.717 1.00 126.12 387 LEU M C 1
ATOM 10592 O O . LEU D 3 387 ? 171.037 196.044 202.730 1.00 126.12 387 LEU M O 1
ATOM 10597 N N . LYS D 3 388 ? 169.239 196.041 204.071 1.00 137.71 388 LYS M N 1
ATOM 10598 C CA . LYS D 3 388 ? 168.536 197.027 203.281 1.00 137.71 388 LYS M CA 1
ATOM 10599 C C . LYS D 3 388 ? 167.918 198.080 204.159 1.00 137.71 388 LYS M C 1
ATOM 10600 O O . LYS D 3 388 ? 167.293 197.765 205.167 1.00 137.71 388 LYS M O 1
ATOM 10606 N N . VAL D 3 389 ? 168.101 199.332 203.778 1.00 136.17 389 VAL M N 1
ATOM 10607 C CA . VAL D 3 389 ? 167.561 200.434 204.545 1.00 136.17 389 VAL M CA 1
ATOM 10608 C C . VAL D 3 389 ? 166.091 200.668 204.240 1.00 136.17 389 VAL M C 1
ATOM 10609 O O . VAL D 3 389 ? 165.686 200.668 203.080 1.00 136.17 389 VAL M O 1
ATOM 10613 N N . ASN D 3 390 ? 165.294 200.836 205.285 1.00 138.63 390 ASN M N 1
ATOM 10614 C CA . ASN D 3 390 ? 163.870 201.103 205.160 1.00 138.63 390 ASN M CA 1
ATOM 10615 C C . ASN D 3 390 ? 163.573 202.558 204.922 1.00 138.63 390 ASN M C 1
ATOM 10616 O O . ASN D 3 390 ? 162.975 202.915 203.909 1.00 138.63 390 ASN M O 1
ATOM 10621 N N . ARG D 3 391 ? 163.945 203.404 205.870 1.00 125.49 391 ARG M N 1
ATOM 10622 C CA . ARG D 3 391 ? 163.643 204.813 205.715 1.00 125.49 391 ARG M CA 1
ATOM 10623 C C . ARG D 3 391 ? 164.706 205.747 206.209 1.00 125.49 391 ARG M C 1
ATOM 10624 O O . ARG D 3 391 ? 165.442 205.456 207.152 1.00 125.49 391 ARG M O 1
ATOM 10632 N N . LEU D 3 392 ? 164.751 206.901 205.565 1.00 126.18 392 LEU M N 1
ATOM 10633 C CA . LEU D 3 392 ? 165.592 208.001 205.971 1.00 126.18 392 LEU M CA 1
ATOM 10634 C C . LEU D 3 392 ? 164.737 209.238 206.109 1.00 126.18 392 LEU M C 1
ATOM 10635 O O . LEU D 3 392 ? 164.350 209.838 205.106 1.00 126.18 392 LEU M O 1
ATOM 10640 N N . ASP D 3 393 ? 164.449 209.625 207.336 1.00 132.99 393 ASP M N 1
ATOM 10641 C CA . ASP D 3 393 ? 163.606 210.780 207.571 1.00 132.99 393 ASP M CA 1
ATOM 10642 C C . ASP D 3 393 ? 164.368 211.911 208.216 1.00 132.99 393 ASP M C 1
ATOM 10643 O O . ASP D 3 393 ? 165.414 211.705 208.824 1.00 132.99 393 ASP M O 1
ATOM 10648 N N . MET D 3 394 ? 163.853 213.119 208.054 1.00 143.09 394 MET M N 1
ATOM 10649 C CA . MET D 3 394 ? 164.496 214.303 208.592 1.00 143.09 394 MET M CA 1
ATOM 10650 C C . MET D 3 394 ? 163.524 215.220 209.282 1.00 143.09 394 MET M C 1
ATOM 10651 O O . MET D 3 394 ? 162.448 215.494 208.757 1.00 143.09 394 MET M O 1
ATOM 10656 N N . TYR D 3 395 ? 163.903 215.719 210.451 1.00 139.31 395 TYR M N 1
ATOM 10657 C CA . TYR D 3 395 ? 163.015 216.607 211.171 1.00 139.31 395 TYR M CA 1
ATOM 10658 C C . TYR D 3 395 ? 163.696 217.907 211.576 1.00 139.31 395 TYR M C 1
ATOM 10659 O O . TYR D 3 395 ? 164.905 217.960 211.775 1.00 139.31 395 TYR M O 1
ATOM 10668 N N . GLY D 3 396 ? 162.910 218.969 211.689 1.00 136.69 396 GLY M N 1
ATOM 10669 C CA . GLY D 3 396 ? 163.420 220.267 212.132 1.00 136.69 396 GLY M CA 1
ATOM 10670 C C . GLY D 3 396 ? 163.750 221.238 211.001 1.00 136.69 396 GLY M C 1
ATOM 10671 O O . GLY D 3 396 ? 163.818 222.445 211.223 1.00 136.69 396 GLY M O 1
ATOM 10672 N N . GLU D 3 397 ? 163.938 220.725 209.796 1.00 136.39 397 GLU M N 1
ATOM 10673 C CA . GLU D 3 397 ? 164.216 221.585 208.661 1.00 136.39 397 GLU M CA 1
ATOM 10674 C C . GLU D 3 397 ? 163.069 221.482 207.673 1.00 136.39 397 GLU M C 1
ATOM 10675 O O . GLU D 3 397 ? 162.222 220.601 207.805 1.00 136.39 397 GLU M O 1
ATOM 10681 N N . LYS D 3 398 ? 163.006 222.393 206.713 1.00 128.70 398 LYS M N 1
ATOM 10682 C CA . LYS D 3 398 ? 161.870 222.411 205.797 1.00 128.70 398 LYS M CA 1
ATOM 10683 C C . LYS D 3 398 ? 162.174 221.981 204.370 1.00 128.70 398 LYS M C 1
ATOM 10684 O O . LYS D 3 398 ? 161.271 221.564 203.645 1.00 128.70 398 LYS M O 1
ATOM 10690 N N . TYR D 3 399 ? 163.421 222.106 203.952 1.00 122.38 399 TYR M N 1
ATOM 10691 C CA . TYR D 3 399 ? 163.785 221.734 202.595 1.00 122.38 399 TYR M CA 1
ATOM 10692 C C . TYR D 3 399 ? 163.698 220.238 202.376 1.00 122.38 399 TYR M C 1
ATOM 10693 O O . TYR D 3 399 ? 163.601 219.459 203.321 1.00 122.38 399 TYR M O 1
ATOM 10702 N N . LYS D 3 400 ? 163.745 219.845 201.115 1.00 121.20 400 LYS M N 1
ATOM 10703 C CA . LYS D 3 400 ? 163.639 218.454 200.705 1.00 121.20 400 LYS M CA 1
ATOM 10704 C C . LYS D 3 400 ? 164.913 218.058 199.968 1.00 121.20 400 LYS M C 1
ATOM 10705 O O . LYS D 3 400 ? 164.968 218.142 198.743 1.00 121.20 400 LYS M O 1
ATOM 10711 N N . PRO D 3 401 ? 165.936 217.627 200.694 1.00 121.22 401 PRO M N 1
ATOM 10712 C CA . PRO D 3 401 ? 167.293 217.376 200.264 1.00 121.22 401 PRO M CA 1
ATOM 10713 C C . PRO D 3 401 ? 167.441 216.141 199.429 1.00 121.22 401 PRO M C 1
ATOM 10714 O O . PRO D 3 401 ? 166.626 215.224 199.492 1.00 121.22 401 PRO M O 1
ATOM 10718 N N . PHE D 3 402 ? 168.506 216.107 198.661 1.00 122.21 402 PHE M N 1
ATOM 10719 C CA . PHE D 3 402 ? 168.804 214.936 197.886 1.00 122.21 402 PHE M CA 1
ATOM 10720 C C . PHE D 3 402 ? 169.162 213.831 198.829 1.00 122.21 402 PHE M C 1
ATOM 10721 O O . PHE D 3 402 ? 170.044 213.988 199.669 1.00 122.21 402 PHE M O 1
ATOM 10729 N N . LYS D 3 403 ? 168.497 212.708 198.699 1.00 127.79 403 LYS M N 1
ATOM 10730 C CA . LYS D 3 403 ? 168.817 211.590 199.551 1.00 127.79 403 LYS M CA 1
ATOM 10731 C C . LYS D 3 403 ? 169.319 210.449 198.704 1.00 127.79 403 LYS M C 1
ATOM 10732 O O . LYS D 3 403 ? 168.598 209.962 197.832 1.00 127.79 403 LYS M O 1
ATOM 10738 N N . GLY D 3 404 ? 170.539 209.990 198.977 1.00 124.27 404 GLY M N 1
ATOM 10739 C CA . GLY D 3 404 ? 171.091 208.898 198.186 1.00 124.27 404 GLY M CA 1
ATOM 10740 C C . GLY D 3 404 ? 171.934 207.941 199.010 1.00 124.27 404 GLY M C 1
ATOM 10741 O O . GLY D 3 404 ? 172.604 208.349 199.957 1.00 124.27 404 GLY M O 1
ATOM 10742 N N . VAL D 3 405 ? 171.908 206.670 198.627 1.00 113.99 405 VAL M N 1
ATOM 10743 C CA . VAL D 3 405 ? 172.642 205.646 199.347 1.00 113.99 405 VAL M CA 1
ATOM 10744 C C . VAL D 3 405 ? 173.246 204.605 198.432 1.00 113.99 405 VAL M C 1
ATOM 10745 O O . VAL D 3 405 ? 172.651 204.224 197.436 1.00 113.99 405 VAL M O 1
ATOM 10749 N N . LYS D 3 406 ? 174.430 204.132 198.763 1.00 118.10 406 LYS M N 1
ATOM 10750 C CA . LYS D 3 406 ? 175.038 203.065 197.985 1.00 118.10 406 LYS M CA 1
ATOM 10751 C C . LYS D 3 406 ? 175.281 201.829 198.811 1.00 118.10 406 LYS M C 1
ATOM 10752 O O . LYS D 3 406 ? 175.449 201.895 200.025 1.00 118.10 406 LYS M O 1
ATOM 10758 N N . TYR D 3 407 ? 175.306 200.693 198.132 1.00 117.48 407 TYR M N 1
ATOM 10759 C CA . TYR D 3 407 ? 175.576 199.423 198.769 1.00 117.48 407 TYR M CA 1
ATOM 10760 C C . TYR D 3 407 ? 176.723 198.764 198.026 1.00 117.48 407 TYR M C 1
ATOM 10761 O O . TYR D 3 407 ? 176.648 198.570 196.815 1.00 117.48 407 TYR M O 1
ATOM 10770 N N . VAL D 3 408 ? 177.780 198.420 198.737 1.00 124.92 408 VAL M N 1
ATOM 10771 C CA . VAL D 3 408 ? 178.944 197.820 198.099 1.00 124.92 408 VAL M CA 1
ATOM 10772 C C . VAL D 3 408 ? 179.669 196.873 199.022 1.00 124.92 408 VAL M C 1
ATOM 10773 O O . VAL D 3 408 ? 179.806 197.149 200.212 1.00 124.92 408 VAL M O 1
ATOM 10777 N N . THR D 3 409 ? 180.145 195.765 198.472 1.00 128.22 409 THR M N 1
ATOM 10778 C CA . THR D 3 409 ? 180.887 194.809 199.265 1.00 128.22 409 THR M CA 1
ATOM 10779 C C . THR D 3 409 ? 182.282 194.599 198.707 1.00 128.22 409 THR M C 1
ATOM 10780 O O . THR D 3 409 ? 182.477 194.402 197.511 1.00 128.22 409 THR M O 1
ATOM 10784 N N . LYS D 3 410 ? 183.259 194.671 199.588 1.00 133.05 410 LYS M N 1
ATOM 10785 C CA . LYS D 3 410 ? 184.651 194.542 199.218 1.00 133.05 410 LYS M CA 1
ATOM 10786 C C . LYS D 3 410 ? 185.305 193.409 199.972 1.00 133.05 410 LYS M C 1
ATOM 10787 O O . LYS D 3 410 ? 184.796 192.962 200.998 1.00 133.05 410 LYS M O 1
ATOM 10793 N N . ALA D 3 411 ? 186.435 192.945 199.476 1.00 128.68 411 ALA M N 1
ATOM 10794 C CA . ALA D 3 411 ? 187.171 191.936 200.194 1.00 128.68 411 ALA M CA 1
ATOM 10795 C C . ALA D 3 411 ? 187.579 192.470 201.542 1.00 128.68 411 ALA M C 1
ATOM 10796 O O . ALA D 3 411 ? 188.068 193.594 201.642 1.00 128.68 411 ALA M O 1
ATOM 10798 N N . GLY D 3 412 ? 187.388 191.678 202.579 1.00 141.83 412 GLY M N 1
ATOM 10799 C CA . GLY D 3 412 ? 187.896 192.024 203.892 1.00 141.83 412 GLY M CA 1
ATOM 10800 C C . GLY D 3 412 ? 189.162 191.241 204.103 1.00 141.83 412 GLY M C 1
ATOM 10801 O O . GLY D 3 412 ? 190.015 191.172 203.217 1.00 141.83 412 GLY M O 1
ATOM 10802 N N . LYS D 3 413 ? 189.291 190.613 205.255 1.00 140.48 413 LYS M N 1
ATOM 10803 C CA . LYS D 3 413 ? 190.467 189.803 205.488 1.00 140.48 413 LYS M CA 1
ATOM 10804 C C . LYS D 3 413 ? 190.211 188.480 204.804 1.00 140.48 413 LYS M C 1
ATOM 10805 O O . LYS D 3 413 ? 189.749 187.529 205.422 1.00 140.48 413 LYS M O 1
ATOM 10811 N N . PHE D 3 414 ? 190.483 188.445 203.513 1.00 122.67 414 PHE M N 1
ATOM 10812 C CA . PHE D 3 414 ? 190.189 187.291 202.694 1.00 122.67 414 PHE M CA 1
ATOM 10813 C C . PHE D 3 414 ? 191.463 186.541 202.338 1.00 122.67 414 PHE M C 1
ATOM 10814 O O . PHE D 3 414 ? 192.266 187.009 201.524 1.00 122.67 414 PHE M O 1
ATOM 10822 N N . GLN D 3 415 ? 191.640 185.369 202.951 1.00 142.44 415 GLN M N 1
ATOM 10823 C CA . GLN D 3 415 ? 192.854 184.587 202.740 1.00 142.44 415 GLN M CA 1
ATOM 10824 C C . GLN D 3 415 ? 192.579 183.103 202.489 1.00 142.44 415 GLN M C 1
ATOM 10825 O O . GLN D 3 415 ? 191.757 182.488 203.173 1.00 142.44 415 GLN M O 1
ATOM 10831 N N . VAL D 3 416 ? 193.280 182.545 201.500 1.00 143.30 416 VAL M N 1
ATOM 10832 C CA . VAL D 3 416 ? 193.079 181.156 201.096 1.00 143.30 416 VAL M CA 1
ATOM 10833 C C . VAL D 3 416 ? 194.331 180.300 201.294 1.00 143.30 416 VAL M C 1
ATOM 10834 O O . VAL D 3 416 ? 195.427 180.677 200.891 1.00 143.30 416 VAL M O 1
ATOM 10838 N N . ARG D 3 417 ? 194.165 179.140 201.920 1.00 144.46 417 ARG M N 1
ATOM 10839 C CA . ARG D 3 417 ? 195.271 178.226 202.185 1.00 144.46 417 ARG M CA 1
ATOM 10840 C C . ARG D 3 417 ? 195.557 177.360 200.969 1.00 144.46 417 ARG M C 1
ATOM 10841 O O . ARG D 3 417 ? 194.680 177.136 200.137 1.00 144.46 417 ARG M O 1
ATOM 10849 N N . THR D 3 418 ? 196.789 176.874 200.877 1.00 156.78 418 THR M N 1
ATOM 10850 C CA . THR D 3 418 ? 197.232 176.032 199.768 1.00 156.78 418 THR M CA 1
ATOM 10851 C C . THR D 3 418 ? 198.537 175.301 200.077 1.00 156.78 418 THR M C 1
ATOM 10852 O O . THR D 3 418 ? 199.300 175.704 200.956 1.00 156.78 418 THR M O 1
ATOM 10857 N N . MET E 4 1 ? 243.469 211.782 191.676 1.00 203.86 1 MET S N 1
ATOM 10858 C CA . MET E 4 1 ? 242.996 212.948 192.405 1.00 203.86 1 MET S CA 1
ATOM 10859 C C . MET E 4 1 ? 241.498 212.870 192.645 1.00 203.86 1 MET S C 1
ATOM 10860 O O . MET E 4 1 ? 241.041 212.115 193.499 1.00 203.86 1 MET S O 1
ATOM 10865 N N . ILE E 4 2 ? 240.719 213.644 191.901 1.00 200.61 2 ILE S N 1
ATOM 10866 C CA . ILE E 4 2 ? 239.285 213.604 192.080 1.00 200.61 2 ILE S CA 1
ATOM 10867 C C . ILE E 4 2 ? 238.719 212.562 191.157 1.00 200.61 2 ILE S C 1
ATOM 10868 O O . ILE E 4 2 ? 238.950 212.590 189.951 1.00 200.61 2 ILE S O 1
ATOM 10873 N N . LYS E 4 3 ? 237.992 211.635 191.726 1.00 198.62 3 LYS S N 1
ATOM 10874 C CA . LYS E 4 3 ? 237.422 210.548 190.972 1.00 198.62 3 LYS S CA 1
ATOM 10875 C C . LYS E 4 3 ? 236.025 210.870 190.498 1.00 198.62 3 LYS S C 1
ATOM 10876 O O . LYS E 4 3 ? 235.635 210.487 189.391 1.00 198.62 3 LYS S O 1
ATOM 10882 N N . ALA E 4 4 ? 235.271 211.582 191.327 1.00 197.98 4 ALA S N 1
ATOM 10883 C CA . ALA E 4 4 ? 233.926 211.974 190.943 1.00 197.98 4 ALA S CA 1
ATOM 10884 C C . ALA E 4 4 ? 233.368 213.058 191.840 1.00 197.98 4 ALA S C 1
ATOM 10885 O O . ALA E 4 4 ? 233.687 213.127 193.023 1.00 197.98 4 ALA S O 1
ATOM 10887 N N . ILE E 4 5 ? 232.501 213.888 191.285 1.00 206.41 5 ILE S N 1
ATOM 10888 C CA . ILE E 4 5 ? 231.828 214.906 192.071 1.00 206.41 5 ILE S CA 1
ATOM 10889 C C . ILE E 4 5 ? 230.339 214.721 191.943 1.00 206.41 5 ILE S C 1
ATOM 10890 O O . ILE E 4 5 ? 229.789 214.707 190.839 1.00 206.41 5 ILE S O 1
ATOM 10895 N N . LEU E 4 6 ? 229.687 214.525 193.075 1.00 212.27 6 LEU S N 1
ATOM 10896 C CA . LEU E 4 6 ? 228.270 214.270 193.064 1.00 212.27 6 LEU S CA 1
ATOM 10897 C C . LEU E 4 6 ? 227.486 215.291 193.860 1.00 212.27 6 LEU S C 1
ATOM 10898 O O . LEU E 4 6 ? 227.887 215.695 194.949 1.00 212.27 6 LEU S O 1
ATOM 10903 N N . ILE E 4 7 ? 226.335 215.676 193.340 1.00 222.83 7 ILE S N 1
ATOM 10904 C CA . ILE E 4 7 ? 225.447 216.542 194.077 1.00 222.83 7 ILE S CA 1
ATOM 10905 C C . ILE E 4 7 ? 224.088 215.889 194.048 1.00 222.83 7 ILE S C 1
ATOM 10906 O O . ILE E 4 7 ? 223.604 215.500 192.987 1.00 222.83 7 ILE S O 1
ATOM 10911 N N . PHE E 4 8 ? 223.489 215.732 195.210 1.00 234.88 8 PHE S N 1
ATOM 10912 C CA . PHE E 4 8 ? 222.205 215.065 195.307 1.00 234.88 8 PHE S CA 1
ATOM 10913 C C . PHE E 4 8 ? 221.432 215.528 196.517 1.00 234.88 8 PHE S C 1
ATOM 10914 O O . PHE E 4 8 ? 222.014 216.027 197.474 1.00 234.88 8 PHE S O 1
ATOM 10922 N N . ASN E 4 9 ? 220.117 215.381 196.477 1.00 248.26 9 ASN S N 1
ATOM 10923 C CA . ASN E 4 9 ? 219.314 215.841 197.594 1.00 248.26 9 ASN S CA 1
ATOM 10924 C C . ASN E 4 9 ? 219.210 214.791 198.691 1.00 248.26 9 ASN S C 1
ATOM 10925 O O . ASN E 4 9 ? 219.758 213.697 198.580 1.00 248.26 9 ASN S O 1
ATOM 10930 N N . ASN E 4 10 ? 218.413 215.094 199.711 1.00 248.95 10 ASN S N 1
ATOM 10931 C CA . ASN E 4 10 ? 218.179 214.196 200.841 1.00 248.95 10 ASN S CA 1
ATOM 10932 C C . ASN E 4 10 ? 217.310 212.966 200.541 1.00 248.95 10 ASN S C 1
ATOM 10933 O O . ASN E 4 10 ? 216.967 212.221 201.458 1.00 248.95 10 ASN S O 1
ATOM 10938 N N . HIS E 4 11 ? 216.973 212.739 199.279 1.00 249.70 11 HIS S N 1
ATOM 10939 C CA . HIS E 4 11 ? 216.211 211.582 198.876 1.00 249.70 11 HIS S CA 1
ATOM 10940 C C . HIS E 4 11 ? 217.028 210.762 197.893 1.00 249.70 11 HIS S C 1
ATOM 10941 O O . HIS E 4 11 ? 216.551 209.761 197.360 1.00 249.70 11 HIS S O 1
ATOM 10948 N N . GLY E 4 12 ? 218.271 211.193 197.655 1.00 244.33 12 GLY S N 1
ATOM 10949 C CA . GLY E 4 12 ? 219.171 210.497 196.753 1.00 244.33 12 GLY S CA 1
ATOM 10950 C C . GLY E 4 12 ? 218.979 210.904 195.306 1.00 244.33 12 GLY S C 1
ATOM 10951 O O . GLY E 4 12 ? 219.559 210.293 194.408 1.00 244.33 12 GLY S O 1
ATOM 10952 N N . LYS E 4 13 ? 218.162 211.920 195.060 1.00 233.76 13 LYS S N 1
ATOM 10953 C CA . LYS E 4 13 ? 217.946 212.315 193.691 1.00 233.76 13 LYS S CA 1
ATOM 10954 C C . LYS E 4 13 ? 219.087 213.224 193.282 1.00 233.76 13 LYS S C 1
ATOM 10955 O O . LYS E 4 13 ? 219.455 214.130 194.025 1.00 233.76 13 LYS S O 1
ATOM 10961 N N . PRO E 4 14 ? 219.651 213.016 192.101 1.00 231.34 14 PRO S N 1
ATOM 10962 C CA . PRO E 4 14 ? 220.802 213.701 191.568 1.00 231.34 14 PRO S CA 1
ATOM 10963 C C . PRO E 4 14 ? 220.505 215.130 191.187 1.00 231.34 14 PRO S C 1
ATOM 10964 O O . PRO E 4 14 ? 219.407 215.471 190.744 1.00 231.34 14 PRO S O 1
ATOM 10968 N N . ARG E 4 15 ? 221.525 215.944 191.325 1.00 229.97 15 ARG S N 1
ATOM 10969 C CA . ARG E 4 15 ? 221.518 217.337 190.938 1.00 229.97 15 ARG S CA 1
ATOM 10970 C C . ARG E 4 15 ? 222.738 217.597 190.070 1.00 229.97 15 ARG S C 1
ATOM 10971 O O . ARG E 4 15 ? 222.719 218.454 189.188 1.00 229.97 15 ARG S O 1
ATOM 10979 N N . LEU E 4 16 ? 223.777 216.797 190.281 1.00 221.40 16 LEU S N 1
ATOM 10980 C CA . LEU E 4 16 ? 224.961 216.828 189.451 1.00 221.40 16 LEU S CA 1
ATOM 10981 C C . LEU E 4 16 ? 225.744 215.549 189.568 1.00 221.40 16 LEU S C 1
ATOM 10982 O O . LEU E 4 16 ? 225.986 215.039 190.658 1.00 221.40 16 LEU S O 1
ATOM 10987 N N . SER E 4 17 ? 226.165 215.027 188.440 1.00 202.33 17 SER S N 1
ATOM 10988 C CA . SER E 4 17 ? 226.962 213.829 188.463 1.00 202.33 17 SER S CA 1
ATOM 10989 C C . SER E 4 17 ? 228.061 213.914 187.453 1.00 202.33 17 SER S C 1
ATOM 10990 O O . SER E 4 17 ? 227.809 213.851 186.251 1.00 202.33 17 SER S O 1
ATOM 10993 N N . LYS E 4 18 ? 229.286 214.045 187.922 1.00 199.82 18 LYS S N 1
ATOM 10994 C CA . LYS E 4 18 ? 230.376 214.096 186.985 1.00 199.82 18 LYS S CA 1
ATOM 10995 C C . LYS E 4 18 ? 231.481 213.184 187.435 1.00 199.82 18 LYS S C 1
ATOM 10996 O O . LYS E 4 18 ? 232.034 213.331 188.522 1.00 199.82 18 LYS S O 1
ATOM 11002 N N . PHE E 4 19 ? 231.799 212.230 186.591 1.00 204.43 19 PHE S N 1
ATOM 11003 C CA . PHE E 4 19 ? 232.833 211.276 186.899 1.00 204.43 19 PHE S CA 1
ATOM 11004 C C . PHE E 4 19 ? 234.075 211.565 186.114 1.00 204.43 19 PHE S C 1
ATOM 11005 O O . PHE E 4 19 ? 234.027 212.132 185.019 1.00 204.43 19 PHE S O 1
ATOM 11013 N N . TYR E 4 20 ? 235.197 211.168 186.683 1.00 202.57 20 TYR S N 1
ATOM 11014 C CA . TYR E 4 20 ? 236.479 211.348 186.049 1.00 202.57 20 TYR S CA 1
ATOM 11015 C C . TYR E 4 20 ? 237.093 209.988 185.801 1.00 202.57 20 TYR S C 1
ATOM 11016 O O . TYR E 4 20 ? 237.625 209.726 184.723 1.00 202.57 20 TYR S O 1
ATOM 11025 N N . GLN E 4 21 ? 236.991 209.103 186.782 1.00 196.80 21 GLN S N 1
ATOM 11026 C CA . GLN E 4 21 ? 237.427 207.736 186.554 1.00 196.80 21 GLN S CA 1
ATOM 11027 C C . GLN E 4 21 ? 236.280 206.996 185.862 1.00 196.80 21 GLN S C 1
ATOM 11028 O O . GLN E 4 21 ? 235.129 207.187 186.240 1.00 196.80 21 GLN S O 1
ATOM 11034 N N . PRO E 4 22 ? 236.538 206.244 184.792 1.00 183.28 22 PRO S N 1
ATOM 11035 C CA . PRO E 4 22 ? 235.585 205.434 184.049 1.00 183.28 22 PRO S CA 1
ATOM 11036 C C . PRO E 4 22 ? 234.864 204.410 184.912 1.00 183.28 22 PRO S C 1
ATOM 11037 O O . PRO E 4 22 ? 235.493 203.603 185.593 1.00 183.28 22 PRO S O 1
ATOM 11041 N N . TYR E 4 23 ? 233.540 204.425 184.837 1.00 204.41 23 TYR S N 1
ATOM 11042 C CA . TYR E 4 23 ? 232.683 203.438 185.487 1.00 204.41 23 TYR S CA 1
ATOM 11043 C C . TYR E 4 23 ? 231.541 203.128 184.544 1.00 204.41 23 TYR S C 1
ATOM 11044 O O . TYR E 4 23 ? 231.213 203.956 183.694 1.00 204.41 23 TYR S O 1
ATOM 11053 N N . SER E 4 24 ? 230.916 201.961 184.684 1.00 221.08 24 SER S N 1
ATOM 11054 C CA . SER E 4 24 ? 229.765 201.677 183.837 1.00 221.08 24 SER S CA 1
ATOM 11055 C C . SER E 4 24 ? 228.633 202.538 184.326 1.00 221.08 24 SER S C 1
ATOM 11056 O O . SER E 4 24 ? 228.661 202.987 185.466 1.00 221.08 24 SER S O 1
ATOM 11059 N N . GLU E 4 25 ? 227.619 202.733 183.504 1.00 224.17 25 GLU S N 1
ATOM 11060 C CA . GLU E 4 25 ? 226.503 203.573 183.904 1.00 224.17 25 GLU S CA 1
ATOM 11061 C C . GLU E 4 25 ? 225.829 203.045 185.145 1.00 224.17 25 GLU S C 1
ATOM 11062 O O . GLU E 4 25 ? 225.449 203.812 186.028 1.00 224.17 25 GLU S O 1
ATOM 11068 N N . ASP E 4 26 ? 225.695 201.732 185.219 1.00 232.38 26 ASP S N 1
ATOM 11069 C CA . ASP E 4 26 ? 225.089 201.121 186.372 1.00 232.38 26 ASP S CA 1
ATOM 11070 C C . ASP E 4 26 ? 225.975 201.298 187.577 1.00 232.38 26 ASP S C 1
ATOM 11071 O O . ASP E 4 26 ? 225.481 201.604 188.659 1.00 232.38 26 ASP S O 1
ATOM 11076 N N . THR E 4 27 ? 227.287 201.153 187.383 1.00 224.81 27 THR S N 1
ATOM 11077 C CA . THR E 4 27 ? 228.225 201.325 188.475 1.00 224.81 27 THR S CA 1
ATOM 11078 C C . THR E 4 27 ? 228.120 202.723 189.014 1.00 224.81 27 THR S C 1
ATOM 11079 O O . THR E 4 27 ? 228.093 202.917 190.222 1.00 224.81 27 THR S O 1
ATOM 11083 N N . GLN E 4 28 ? 228.040 203.691 188.111 1.00 220.83 28 GLN S N 1
ATOM 11084 C CA . GLN E 4 28 ? 227.929 205.087 188.475 1.00 220.83 28 GLN S CA 1
ATOM 11085 C C . GLN E 4 28 ? 226.713 205.330 189.338 1.00 220.83 28 GLN S C 1
ATOM 11086 O O . GLN E 4 28 ? 226.805 205.982 190.378 1.00 220.83 28 GLN S O 1
ATOM 11092 N N . GLN E 4 29 ? 225.578 204.776 188.922 1.00 224.94 29 GLN S N 1
ATOM 11093 C CA . GLN E 4 29 ? 224.343 204.937 189.665 1.00 224.94 29 GLN S CA 1
ATOM 11094 C C . GLN E 4 29 ? 224.466 204.333 191.040 1.00 224.94 29 GLN S C 1
ATOM 11095 O O . GLN E 4 29 ? 224.019 204.910 192.030 1.00 224.94 29 GLN S O 1
ATOM 11101 N N . GLN E 4 30 ? 225.076 203.162 191.088 1.00 229.67 30 GLN S N 1
ATOM 11102 C CA . GLN E 4 30 ? 225.266 202.443 192.321 1.00 229.67 30 GLN S CA 1
ATOM 11103 C C . GLN E 4 30 ? 226.199 203.191 193.248 1.00 229.67 30 GLN S C 1
ATOM 11104 O O . GLN E 4 30 ? 225.952 203.238 194.448 1.00 229.67 30 GLN S O 1
ATOM 11110 N N . ILE E 4 31 ? 227.250 203.798 192.694 1.00 222.26 31 ILE S N 1
ATOM 11111 C CA . ILE E 4 31 ? 228.164 204.619 193.473 1.00 222.26 31 ILE S CA 1
ATOM 11112 C C . ILE E 4 31 ? 227.422 205.743 194.123 1.00 222.26 31 ILE S C 1
ATOM 11113 O O . ILE E 4 31 ? 227.660 206.051 195.290 1.00 222.26 31 ILE S O 1
ATOM 11118 N N . ILE E 4 32 ? 226.522 206.360 193.367 1.00 223.66 32 ILE S N 1
ATOM 11119 C CA . ILE E 4 32 ? 225.714 207.438 193.884 1.00 223.66 32 ILE S CA 1
ATOM 11120 C C . ILE E 4 32 ? 224.856 206.952 195.026 1.00 223.66 32 ILE S C 1
ATOM 11121 O O . ILE E 4 32 ? 224.793 207.597 196.068 1.00 223.66 32 ILE S O 1
ATOM 11126 N N . ARG E 4 33 ? 224.194 205.817 194.834 1.00 230.25 33 ARG S N 1
ATOM 11127 C CA . ARG E 4 33 ? 223.355 205.258 195.878 1.00 230.25 33 ARG S CA 1
ATOM 11128 C C . ARG E 4 33 ? 224.168 204.909 197.112 1.00 230.25 33 ARG S C 1
ATOM 11129 O O . ARG E 4 33 ? 223.748 205.195 198.233 1.00 230.25 33 ARG S O 1
ATOM 11137 N N . GLU E 4 34 ? 225.340 204.313 196.900 1.00 229.00 34 GLU S N 1
ATOM 11138 C CA . GLU E 4 34 ? 226.234 203.951 197.983 1.00 229.00 34 GLU S CA 1
ATOM 11139 C C . GLU E 4 34 ? 226.602 205.191 198.755 1.00 229.00 34 GLU S C 1
ATOM 11140 O O . GLU E 4 34 ? 226.468 205.234 199.976 1.00 229.00 34 GLU S O 1
ATOM 11146 N N . THR E 4 35 ? 227.040 206.203 198.017 1.00 232.56 35 THR S N 1
ATOM 11147 C CA . THR E 4 35 ? 227.445 207.479 198.562 1.00 232.56 35 THR S CA 1
ATOM 11148 C C . THR E 4 35 ? 226.326 208.118 199.351 1.00 232.56 35 THR S C 1
ATOM 11149 O O . THR E 4 35 ? 226.553 208.622 200.446 1.00 232.56 35 THR S O 1
ATOM 11153 N N . PHE E 4 36 ? 225.119 208.078 198.803 1.00 234.74 36 PHE S N 1
ATOM 11154 C CA . PHE E 4 36 ? 223.947 208.606 199.467 1.00 234.74 36 PHE S CA 1
ATOM 11155 C C . PHE E 4 36 ? 223.769 207.996 200.824 1.00 234.74 36 PHE S C 1
ATOM 11156 O O . PHE E 4 36 ? 223.600 208.701 201.816 1.00 234.74 36 PHE S O 1
ATOM 11164 N N . HIS E 4 37 ? 223.821 206.684 200.894 1.00 238.23 37 HIS S N 1
ATOM 11165 C CA . HIS E 4 37 ? 223.657 206.036 202.173 1.00 238.23 37 HIS S CA 1
ATOM 11166 C C . HIS E 4 37 ? 224.836 206.345 203.093 1.00 238.23 37 HIS S C 1
ATOM 11167 O O . HIS E 4 37 ? 224.664 206.516 204.298 1.00 238.23 37 HIS S O 1
ATOM 11174 N N . LEU E 4 38 ? 226.028 206.457 202.520 1.00 235.35 38 LEU S N 1
ATOM 11175 C CA . LEU E 4 38 ? 227.217 206.782 203.290 1.00 235.35 38 LEU S CA 1
ATOM 11176 C C . LEU E 4 38 ? 227.258 208.223 203.770 1.00 235.35 38 LEU S C 1
ATOM 11177 O O . LEU E 4 38 ? 227.932 208.522 204.749 1.00 235.35 38 LEU S O 1
ATOM 11182 N N . VAL E 4 39 ? 226.566 209.123 203.087 1.00 235.17 39 VAL S N 1
ATOM 11183 C CA . VAL E 4 39 ? 226.644 210.536 203.425 1.00 235.17 39 VAL S CA 1
ATOM 11184 C C . VAL E 4 39 ? 225.375 211.092 204.041 1.00 235.17 39 VAL S C 1
ATOM 11185 O O . VAL E 4 39 ? 225.431 211.759 205.071 1.00 235.17 39 VAL S O 1
ATOM 11189 N N . SER E 4 40 ? 224.227 210.836 203.422 1.00 227.14 40 SER S N 1
ATOM 11190 C CA . SER E 4 40 ? 222.965 211.383 203.920 1.00 227.14 40 SER S CA 1
ATOM 11191 C C . SER E 4 40 ? 222.569 210.848 205.286 1.00 227.14 40 SER S C 1
ATOM 11192 O O . SER E 4 40 ? 221.778 211.470 205.993 1.00 227.14 40 SER S O 1
ATOM 11195 N N . LYS E 4 41 ? 223.123 209.707 205.673 1.00 226.34 41 LYS S N 1
ATOM 11196 C CA . LYS E 4 41 ? 222.824 209.145 206.973 1.00 226.34 41 LYS S CA 1
ATOM 11197 C C . LYS E 4 41 ? 223.755 209.681 208.051 1.00 226.34 41 LYS S C 1
ATOM 11198 O O . LYS E 4 41 ? 223.602 209.346 209.225 1.00 226.34 41 LYS S O 1
ATOM 11204 N N . ARG E 4 42 ? 224.719 210.512 207.666 1.00 235.61 42 ARG S N 1
ATOM 11205 C CA . ARG E 4 42 ? 225.631 211.084 208.632 1.00 235.61 42 ARG S CA 1
ATOM 11206 C C . ARG E 4 42 ? 224.967 212.295 209.259 1.00 235.61 42 ARG S C 1
ATOM 11207 O O . ARG E 4 42 ? 224.287 213.060 208.577 1.00 235.61 42 ARG S O 1
ATOM 11215 N N . ASP E 4 43 ? 225.165 212.470 210.553 1.00 243.97 43 ASP S N 1
ATOM 11216 C CA . ASP E 4 43 ? 224.629 213.622 211.263 1.00 243.97 43 ASP S CA 1
ATOM 11217 C C . ASP E 4 43 ? 225.373 214.893 210.875 1.00 243.97 43 ASP S C 1
ATOM 11218 O O . ASP E 4 43 ? 226.505 214.847 210.394 1.00 243.97 43 ASP S O 1
ATOM 11223 N N . GLU E 4 44 ? 224.742 216.036 211.125 1.00 236.77 44 GLU S N 1
ATOM 11224 C CA . GLU E 4 44 ? 225.323 217.348 210.863 1.00 236.77 44 GLU S CA 1
ATOM 11225 C C . GLU E 4 44 ? 226.605 217.577 211.666 1.00 236.77 44 GLU S C 1
ATOM 11226 O O . GLU E 4 44 ? 227.452 218.380 211.275 1.00 236.77 44 GLU S O 1
ATOM 11232 N N . ASN E 4 45 ? 226.748 216.859 212.778 1.00 233.93 45 ASN S N 1
ATOM 11233 C CA . ASN E 4 45 ? 227.910 216.975 213.634 1.00 233.93 45 ASN S CA 1
ATOM 11234 C C . ASN E 4 45 ? 228.976 215.913 213.339 1.00 233.93 45 ASN S C 1
ATOM 11235 O O . ASN E 4 45 ? 229.897 215.732 214.134 1.00 233.93 45 ASN S O 1
ATOM 11240 N N . VAL E 4 46 ? 228.859 215.218 212.204 1.00 236.31 46 VAL S N 1
ATOM 11241 C CA . VAL E 4 46 ? 229.838 214.211 211.787 1.00 236.31 46 VAL S CA 1
ATOM 11242 C C . VAL E 4 46 ? 230.930 214.794 210.900 1.00 236.31 46 VAL S C 1
ATOM 11243 O O . VAL E 4 46 ? 230.655 215.613 210.022 1.00 236.31 46 VAL S O 1
ATOM 11247 N N . CYS E 4 47 ? 232.171 214.369 211.156 1.00 230.90 47 CYS S N 1
ATOM 11248 C CA . CYS E 4 47 ? 233.343 214.778 210.385 1.00 230.90 47 CYS S CA 1
ATOM 11249 C C . CYS E 4 47 ? 233.078 214.674 208.886 1.00 230.90 47 CYS S C 1
ATOM 11250 O O . CYS E 4 47 ? 232.585 213.657 208.397 1.00 230.90 47 CYS S O 1
ATOM 11253 N N . ASN E 4 48 ? 233.423 215.729 208.154 1.00 226.88 48 ASN S N 1
ATOM 11254 C CA . ASN E 4 48 ? 233.167 215.794 206.726 1.00 226.88 48 ASN S CA 1
ATOM 11255 C C . ASN E 4 48 ? 234.089 214.895 205.926 1.00 226.88 48 ASN S C 1
ATOM 11256 O O . ASN E 4 48 ? 233.885 214.685 204.730 1.00 226.88 48 ASN S O 1
ATOM 11261 N N . PHE E 4 49 ? 235.137 214.399 206.577 1.00 214.10 49 PHE S N 1
ATOM 11262 C CA . PHE E 4 49 ? 236.126 213.559 205.943 1.00 214.10 49 PHE S CA 1
ATOM 11263 C C . PHE E 4 49 ? 235.783 212.102 206.140 1.00 214.10 49 PHE S C 1
ATOM 11264 O O . PHE E 4 49 ? 236.115 211.522 207.174 1.00 214.10 49 PHE S O 1
ATOM 11272 N N . LEU E 4 50 ? 235.119 211.504 205.162 1.00 222.71 50 LEU S N 1
ATOM 11273 C CA . LEU E 4 50 ? 234.746 210.108 205.281 1.00 222.71 50 LEU S CA 1
ATOM 11274 C C . LEU E 4 50 ? 235.632 209.213 204.448 1.00 222.71 50 LEU S C 1
ATOM 11275 O O . LEU E 4 50 ? 236.321 209.669 203.536 1.00 222.71 50 LEU S O 1
ATOM 11280 N N . GLU E 4 51 ? 235.579 207.928 204.755 1.00 224.36 51 GLU S N 1
ATOM 11281 C CA . GLU E 4 51 ? 236.279 206.904 204.004 1.00 224.36 51 GLU S CA 1
ATOM 11282 C C . GLU E 4 51 ? 235.649 206.793 202.630 1.00 224.36 51 GLU S C 1
ATOM 11283 O O . GLU E 4 51 ? 234.533 207.267 202.421 1.00 224.36 51 GLU S O 1
ATOM 11289 N N . GLY E 4 52 ? 236.343 206.172 201.692 1.00 232.00 52 GLY S N 1
ATOM 11290 C CA . GLY E 4 52 ? 235.785 206.045 200.361 1.00 232.00 52 GLY S CA 1
ATOM 11291 C C . GLY E 4 52 ? 234.791 204.909 200.321 1.00 232.00 52 GLY S C 1
ATOM 11292 O O . GLY E 4 52 ? 234.721 204.099 201.246 1.00 232.00 52 GLY S O 1
ATOM 11293 N N . GLY E 4 53 ? 234.036 204.832 199.239 1.00 234.10 53 GLY S N 1
ATOM 11294 C CA . GLY E 4 53 ? 233.107 203.736 199.062 1.00 234.10 53 GLY S CA 1
ATOM 11295 C C . GLY E 4 53 ? 233.865 202.568 198.469 1.00 234.10 53 GLY S C 1
ATOM 11296 O O . GLY E 4 53 ? 235.073 202.647 198.261 1.00 234.10 53 GLY S O 1
ATOM 11297 N N . LEU E 4 54 ? 233.172 201.492 198.172 1.00 227.00 54 LEU S N 1
ATOM 11298 C CA . LEU E 4 54 ? 233.845 200.352 197.590 1.00 227.00 54 LEU S CA 1
ATOM 11299 C C . LEU E 4 54 ? 233.628 200.275 196.094 1.00 227.00 54 LEU S C 1
ATOM 11300 O O . LEU E 4 54 ? 234.512 199.834 195.361 1.00 227.00 54 LEU S O 1
ATOM 11305 N N . LEU E 4 55 ? 232.472 200.739 195.626 1.00 224.54 55 LEU S N 1
ATOM 11306 C CA . LEU E 4 55 ? 232.162 200.678 194.203 1.00 224.54 55 LEU S CA 1
ATOM 11307 C C . LEU E 4 55 ? 233.072 201.564 193.370 1.00 224.54 55 LEU S C 1
ATOM 11308 O O . LEU E 4 55 ? 233.305 201.298 192.192 1.00 224.54 55 LEU S O 1
ATOM 11313 N N . ILE E 4 56 ? 233.604 202.606 193.991 1.00 220.40 56 ILE S N 1
ATOM 11314 C CA . ILE E 4 56 ? 234.519 203.518 193.335 1.00 220.40 56 ILE S CA 1
ATOM 11315 C C . ILE E 4 56 ? 235.898 202.911 193.078 1.00 220.40 56 ILE S C 1
ATOM 11316 O O . ILE E 4 56 ? 236.689 203.476 192.323 1.00 220.40 56 ILE S O 1
ATOM 11321 N N . GLY E 4 57 ? 236.201 201.768 193.689 1.00 219.36 57 GLY S N 1
ATOM 11322 C CA . GLY E 4 57 ? 237.510 201.167 193.507 1.00 219.36 57 GLY S CA 1
ATOM 11323 C C . GLY E 4 57 ? 238.249 200.952 194.825 1.00 219.36 57 GLY S C 1
ATOM 11324 O O . GLY E 4 57 ? 239.355 200.412 194.827 1.00 219.36 57 GLY S O 1
ATOM 11325 N N . GLY E 4 58 ? 237.648 201.354 195.945 1.00 228.06 58 GLY S N 1
ATOM 11326 C CA . GLY E 4 58 ? 238.278 201.102 197.236 1.00 228.06 58 GLY S CA 1
ATOM 11327 C C . GLY E 4 58 ? 238.116 202.220 198.258 1.00 228.06 58 GLY S C 1
ATOM 11328 O O . GLY E 4 58 ? 238.118 203.407 197.926 1.00 228.06 58 GLY S O 1
ATOM 11329 N N . SER E 4 59 ? 238.053 201.804 199.525 1.00 238.99 59 SER S N 1
ATOM 11330 C CA . SER E 4 59 ? 237.854 202.673 200.685 1.00 238.99 59 SER S CA 1
ATOM 11331 C C . SER E 4 59 ? 239.068 203.517 201.043 1.00 238.99 59 SER S C 1
ATOM 11332 O O . SER E 4 59 ? 238.976 204.413 201.883 1.00 238.99 59 SER S O 1
ATOM 11335 N N . ASP E 4 60 ? 240.199 203.251 200.386 1.00 233.20 60 ASP S N 1
ATOM 11336 C CA . ASP E 4 60 ? 241.412 204.041 200.548 1.00 233.20 60 ASP S CA 1
ATOM 11337 C C . ASP E 4 60 ? 241.148 205.477 200.118 1.00 233.20 60 ASP S C 1
ATOM 11338 O O . ASP E 4 60 ? 241.771 206.416 200.613 1.00 233.20 60 ASP S O 1
ATOM 11343 N N . ASN E 4 61 ? 240.220 205.622 199.183 1.00 226.68 61 ASN S N 1
ATOM 11344 C CA . ASN E 4 61 ? 239.799 206.884 198.644 1.00 226.68 61 ASN S CA 1
ATOM 11345 C C . ASN E 4 61 ? 238.945 207.588 199.691 1.00 226.68 61 ASN S C 1
ATOM 11346 O O . ASN E 4 61 ? 238.596 206.988 200.697 1.00 226.68 61 ASN S O 1
ATOM 11351 N N . LYS E 4 62 ? 238.622 208.853 199.498 1.00 217.73 62 LYS S N 1
ATOM 11352 C CA . LYS E 4 62 ? 237.812 209.538 200.498 1.00 217.73 62 LYS S CA 1
ATOM 11353 C C . LYS E 4 62 ? 236.566 210.184 199.933 1.00 217.73 62 LYS S C 1
ATOM 11354 O O . LYS E 4 62 ? 236.509 210.568 198.764 1.00 217.73 62 LYS S O 1
ATOM 11360 N N . LEU E 4 63 ? 235.565 210.316 200.791 1.00 223.37 63 LEU S N 1
ATOM 11361 C CA . LEU E 4 63 ? 234.344 211.025 200.451 1.00 223.37 63 LEU S CA 1
ATOM 11362 C C . LEU E 4 63 ? 234.304 212.297 201.265 1.00 223.37 63 LEU S C 1
ATOM 11363 O O . LEU E 4 63 ? 233.992 212.274 202.455 1.00 223.37 63 LEU S O 1
ATOM 11368 N N . ILE E 4 64 ? 234.649 213.408 200.636 1.00 220.93 64 ILE S N 1
ATOM 11369 C CA . ILE E 4 64 ? 234.662 214.663 201.351 1.00 220.93 64 ILE S CA 1
ATOM 11370 C C . ILE E 4 64 ? 233.335 215.323 201.096 1.00 220.93 64 ILE S C 1
ATOM 11371 O O . ILE E 4 64 ? 232.944 215.496 199.943 1.00 220.93 64 ILE S O 1
ATOM 11376 N N . TYR E 4 65 ? 232.605 215.676 202.145 1.00 224.83 65 TYR S N 1
ATOM 11377 C CA . TYR E 4 65 ? 231.279 216.166 201.847 1.00 224.83 65 TYR S CA 1
ATOM 11378 C C . TYR E 4 65 ? 230.901 217.375 202.643 1.00 224.83 65 TYR S C 1
ATOM 11379 O O . TYR E 4 65 ? 231.456 217.657 203.702 1.00 224.83 65 TYR S O 1
ATOM 11388 N N . ARG E 4 66 ? 229.913 218.065 202.129 1.00 214.57 66 ARG S N 1
ATOM 11389 C CA . ARG E 4 66 ? 229.371 219.238 202.759 1.00 214.57 66 ARG S CA 1
ATOM 11390 C C . ARG E 4 66 ? 227.921 219.325 202.377 1.00 214.57 66 ARG S C 1
ATOM 11391 O O . ARG E 4 66 ? 227.553 218.987 201.254 1.00 214.57 66 ARG S O 1
ATOM 11399 N N . HIS E 4 67 ? 227.078 219.737 203.297 1.00 220.03 67 HIS S N 1
ATOM 11400 C CA . HIS E 4 67 ? 225.682 219.807 202.945 1.00 220.03 67 HIS S CA 1
ATOM 11401 C C . HIS E 4 67 ? 224.963 220.864 203.728 1.00 220.03 67 HIS S C 1
ATOM 11402 O O . HIS E 4 67 ? 225.423 221.319 204.772 1.00 220.03 67 HIS S O 1
ATOM 11409 N N . TYR E 4 68 ? 223.814 221.236 203.209 1.00 227.95 68 TYR S N 1
ATOM 11410 C CA . TYR E 4 68 ? 222.960 222.215 203.838 1.00 227.95 68 TYR S CA 1
ATOM 11411 C C . TYR E 4 68 ? 221.565 222.007 203.323 1.00 227.95 68 TYR S C 1
ATOM 11412 O O . TYR E 4 68 ? 221.398 221.435 202.247 1.00 227.95 68 TYR S O 1
ATOM 11421 N N . ALA E 4 69 ? 220.572 222.506 204.051 1.00 241.38 69 ALA S N 1
ATOM 11422 C CA . ALA E 4 69 ? 219.186 222.331 203.647 1.00 241.38 69 ALA S CA 1
ATOM 11423 C C . ALA E 4 69 ? 218.950 220.862 203.293 1.00 241.38 69 ALA S C 1
ATOM 11424 O O . ALA E 4 69 ? 219.049 219.995 204.160 1.00 241.38 69 ALA S O 1
ATOM 11426 N N . THR E 4 70 ? 218.619 220.587 202.037 1.00 250.18 70 THR S N 1
ATOM 11427 C CA . THR E 4 70 ? 218.369 219.233 201.585 1.00 250.18 70 THR S CA 1
ATOM 11428 C C . THR E 4 70 ? 219.384 218.783 200.549 1.00 250.18 70 THR S C 1
ATOM 11429 O O . THR E 4 70 ? 219.203 217.742 199.923 1.00 250.18 70 THR S O 1
ATOM 11433 N N . LEU E 4 71 ? 220.432 219.575 200.337 1.00 235.05 71 LEU S N 1
ATOM 11434 C CA . LEU E 4 71 ? 221.414 219.259 199.310 1.00 235.05 71 LEU S CA 1
ATOM 11435 C C . LEU E 4 71 ? 222.754 218.784 199.848 1.00 235.05 71 LEU S C 1
ATOM 11436 O O . LEU E 4 71 ? 223.318 219.371 200.771 1.00 235.05 71 LEU S O 1
ATOM 11441 N N . TYR E 4 72 ? 223.281 217.741 199.216 1.00 230.41 72 TYR S N 1
ATOM 11442 C CA . TYR E 4 72 ? 224.560 217.153 199.581 1.00 230.41 72 TYR S CA 1
ATOM 11443 C C . TYR E 4 72 ? 225.565 217.258 198.457 1.00 230.41 72 TYR S C 1
ATOM 11444 O O . TYR E 4 72 ? 225.262 216.981 197.299 1.00 230.41 72 TYR S O 1
ATOM 11453 N N . PHE E 4 73 ? 226.782 217.641 198.817 1.00 226.64 73 PHE S N 1
ATOM 11454 C CA . PHE E 4 73 ? 227.869 217.818 197.872 1.00 226.64 73 PHE S CA 1
ATOM 11455 C C . PHE E 4 73 ? 229.001 216.888 198.241 1.00 226.64 73 PHE S C 1
ATOM 11456 O O . PHE E 4 73 ? 229.588 217.019 199.312 1.00 226.64 73 PHE S O 1
ATOM 11464 N N . VAL E 4 74 ? 229.291 215.920 197.379 1.00 222.02 74 VAL S N 1
ATOM 11465 C CA . VAL E 4 74 ? 230.313 214.942 197.701 1.00 222.02 74 VAL S CA 1
ATOM 11466 C C . VAL E 4 74 ? 231.415 214.855 196.679 1.00 222.02 74 VAL S C 1
ATOM 11467 O O . VAL E 4 74 ? 231.187 214.683 195.483 1.00 222.02 74 VAL S O 1
ATOM 11471 N N . PHE E 4 75 ? 232.630 214.968 197.174 1.00 217.44 75 PHE S N 1
ATOM 11472 C CA . PHE E 4 75 ? 233.807 214.914 196.351 1.00 217.44 75 PHE S CA 1
ATOM 11473 C C . PHE E 4 75 ? 234.566 213.628 196.586 1.00 217.44 75 PHE S C 1
ATOM 11474 O O . PHE E 4 75 ? 235.217 213.446 197.616 1.00 217.44 75 PHE S O 1
ATOM 11482 N N . CYS E 4 76 ? 234.447 212.718 195.631 1.00 209.12 76 CYS S N 1
ATOM 11483 C CA . CYS E 4 76 ? 235.144 211.455 195.694 1.00 209.12 76 CYS S CA 1
ATOM 11484 C C . CYS E 4 76 ? 236.543 211.661 195.202 1.00 209.12 76 CYS S C 1
ATOM 11485 O O . CYS E 4 76 ? 236.748 211.989 194.037 1.00 209.12 76 CYS S O 1
ATOM 11488 N N . VAL E 4 77 ? 237.498 211.486 196.095 1.00 207.55 77 VAL S N 1
ATOM 11489 C CA . VAL E 4 77 ? 238.894 211.728 195.796 1.00 207.55 77 VAL S CA 1
ATOM 11490 C C . VAL E 4 77 ? 239.728 210.560 196.223 1.00 207.55 77 VAL S C 1
ATOM 11491 O O . VAL E 4 77 ? 239.255 209.733 196.987 1.00 207.55 77 VAL S O 1
ATOM 11495 N N . ASP E 4 78 ? 240.968 210.469 195.766 1.00 212.93 78 ASP S N 1
ATOM 11496 C CA . ASP E 4 78 ? 241.745 209.316 196.178 1.00 212.93 78 ASP S CA 1
ATOM 11497 C C . ASP E 4 78 ? 242.491 209.547 197.494 1.00 212.93 78 ASP S C 1
ATOM 11498 O O . ASP E 4 78 ? 242.401 210.616 198.103 1.00 212.93 78 ASP S O 1
ATOM 11503 N N . SER E 4 79 ? 243.245 208.531 197.908 1.00 204.45 79 SER S N 1
ATOM 11504 C CA . SER E 4 79 ? 243.958 208.505 199.183 1.00 204.45 79 SER S CA 1
ATOM 11505 C C . SER E 4 79 ? 245.064 209.539 199.353 1.00 204.45 79 SER S C 1
ATOM 11506 O O . SER E 4 79 ? 245.484 209.813 200.477 1.00 204.45 79 SER S O 1
ATOM 11509 N N . SER E 4 80 ? 245.569 210.088 198.258 1.00 206.90 80 SER S N 1
ATOM 11510 C CA . SER E 4 80 ? 246.665 211.037 198.350 1.00 206.90 80 SER S CA 1
ATOM 11511 C C . SER E 4 80 ? 246.195 212.481 198.451 1.00 206.90 80 SER S C 1
ATOM 11512 O O . SER E 4 80 ? 247.016 213.390 198.563 1.00 206.90 80 SER S O 1
ATOM 11515 N N . GLU E 4 81 ? 244.888 212.709 198.397 1.00 214.39 81 GLU S N 1
ATOM 11516 C CA . GLU E 4 81 ? 244.400 214.077 198.412 1.00 214.39 81 GLU S CA 1
ATOM 11517 C C . GLU E 4 81 ? 244.265 214.647 199.815 1.00 214.39 81 GLU S C 1
ATOM 11518 O O . GLU E 4 81 ? 244.113 213.908 200.786 1.00 214.39 81 GLU S O 1
ATOM 11524 N N . SER E 4 82 ? 244.343 215.976 199.912 1.00 207.01 82 SER S N 1
ATOM 11525 C CA . SER E 4 82 ? 244.219 216.666 201.194 1.00 207.01 82 SER S CA 1
ATOM 11526 C C . SER E 4 82 ? 242.794 216.914 201.532 1.00 207.01 82 SER S C 1
ATOM 11527 O O . SER E 4 82 ? 242.195 217.831 200.987 1.00 207.01 82 SER S O 1
ATOM 11530 N N . GLU E 4 83 ? 242.258 216.147 202.460 1.00 218.81 83 GLU S N 1
ATOM 11531 C CA . GLU E 4 83 ? 240.864 216.287 202.842 1.00 218.81 83 GLU S CA 1
ATOM 11532 C C . GLU E 4 83 ? 240.526 217.723 203.242 1.00 218.81 83 GLU S C 1
ATOM 11533 O O . GLU E 4 83 ? 239.466 218.246 202.894 1.00 218.81 83 GLU S O 1
ATOM 11539 N N . LEU E 4 84 ? 241.431 218.338 203.996 1.00 207.07 84 LEU S N 1
ATOM 11540 C CA . LEU E 4 84 ? 241.295 219.714 204.431 1.00 207.07 84 LEU S CA 1
ATOM 11541 C C . LEU E 4 84 ? 241.342 220.686 203.273 1.00 207.07 84 LEU S C 1
ATOM 11542 O O . LEU E 4 84 ? 240.493 221.573 203.171 1.00 207.07 84 LEU S O 1
ATOM 11547 N N . GLY E 4 85 ? 242.314 220.493 202.382 1.00 209.97 85 GLY S N 1
ATOM 11548 C CA . GLY E 4 85 ? 242.458 221.349 201.218 1.00 209.97 85 GLY S CA 1
ATOM 11549 C C . GLY E 4 85 ? 241.243 221.239 200.322 1.00 209.97 85 GLY S C 1
ATOM 11550 O O . GLY E 4 85 ? 240.777 222.235 199.776 1.00 209.97 85 GLY S O 1
ATOM 11551 N N . ILE E 4 86 ? 240.724 220.027 200.196 1.00 209.34 86 ILE S N 1
ATOM 11552 C CA . ILE E 4 86 ? 239.548 219.777 199.405 1.00 209.34 86 ILE S CA 1
ATOM 11553 C C . ILE E 4 86 ? 238.382 220.512 199.944 1.00 209.34 86 ILE S C 1
ATOM 11554 O O . ILE E 4 86 ? 237.681 221.173 199.192 1.00 209.34 86 ILE S O 1
ATOM 11559 N N . LEU E 4 87 ? 238.170 220.414 201.246 1.00 212.50 87 LEU S N 1
ATOM 11560 C CA . LEU E 4 87 ? 237.049 221.092 201.850 1.00 212.50 87 LEU S CA 1
ATOM 11561 C C . LEU E 4 87 ? 237.117 222.577 201.565 1.00 212.50 87 LEU S C 1
ATOM 11562 O O . LEU E 4 87 ? 236.099 223.194 201.244 1.00 212.50 87 LEU S O 1
ATOM 11567 N N . ASP E 4 88 ? 238.318 223.147 201.655 1.00 220.44 88 ASP S N 1
ATOM 11568 C CA . ASP E 4 88 ? 238.494 224.548 201.328 1.00 220.44 88 ASP S CA 1
ATOM 11569 C C . ASP E 4 88 ? 238.079 224.785 199.876 1.00 220.44 88 ASP S C 1
ATOM 11570 O O . ASP E 4 88 ? 237.345 225.731 199.580 1.00 220.44 88 ASP S O 1
ATOM 11575 N N . LEU E 4 89 ? 238.534 223.911 198.981 1.00 212.82 89 LEU S N 1
ATOM 11576 C CA . LEU E 4 89 ? 238.200 224.014 197.573 1.00 212.82 89 LEU S CA 1
ATOM 11577 C C . LEU E 4 89 ? 236.704 223.864 197.329 1.00 212.82 89 LEU S C 1
ATOM 11578 O O . LEU E 4 89 ? 236.158 224.505 196.433 1.00 212.82 89 LEU S O 1
ATOM 11583 N N . ILE E 4 90 ? 236.040 223.040 198.131 1.00 216.75 90 ILE S N 1
ATOM 11584 C CA . ILE E 4 90 ? 234.611 222.854 197.988 1.00 216.75 90 ILE S CA 1
ATOM 11585 C C . ILE E 4 90 ? 233.894 224.144 198.263 1.00 216.75 90 ILE S C 1
ATOM 11586 O O . ILE E 4 90 ? 233.009 224.543 197.506 1.00 216.75 90 ILE S O 1
ATOM 11591 N N . GLN E 4 91 ? 234.276 224.798 199.350 1.00 230.80 91 GLN S N 1
ATOM 11592 C CA . GLN E 4 91 ? 233.627 226.037 199.709 1.00 230.80 91 GLN S CA 1
ATOM 11593 C C . GLN E 4 91 ? 233.847 227.122 198.693 1.00 230.80 91 GLN S C 1
ATOM 11594 O O . GLN E 4 91 ? 232.910 227.843 198.359 1.00 230.80 91 GLN S O 1
ATOM 11600 N N . VAL E 4 92 ? 235.057 227.236 198.163 1.00 229.92 92 VAL S N 1
ATOM 11601 C CA . VAL E 4 92 ? 235.276 228.307 197.213 1.00 229.92 92 VAL S CA 1
ATOM 11602 C C . VAL E 4 92 ? 234.618 227.987 195.878 1.00 229.92 92 VAL S C 1
ATOM 11603 O O . VAL E 4 92 ? 234.227 228.901 195.152 1.00 229.92 92 VAL S O 1
ATOM 11607 N N . PHE E 4 93 ? 234.429 226.702 195.579 1.00 230.62 93 PHE S N 1
ATOM 11608 C CA . PHE E 4 93 ? 233.659 226.324 194.407 1.00 230.62 93 PHE S CA 1
ATOM 11609 C C . PHE E 4 93 ? 232.259 226.874 194.545 1.00 230.62 93 PHE S C 1
ATOM 11610 O O . PHE E 4 93 ? 231.721 227.478 193.617 1.00 230.62 93 PHE S O 1
ATOM 11618 N N . VAL E 4 94 ? 231.674 226.663 195.713 1.00 233.55 94 VAL S N 1
ATOM 11619 C CA . VAL E 4 94 ? 230.363 227.194 196.005 1.00 233.55 94 VAL S CA 1
ATOM 11620 C C . VAL E 4 94 ? 230.345 228.707 195.884 1.00 233.55 94 VAL S C 1
ATOM 11621 O O . VAL E 4 94 ? 229.390 229.271 195.350 1.00 233.55 94 VAL S O 1
ATOM 11625 N N . GLU E 4 95 ? 231.406 229.366 196.359 1.00 239.54 95 GLU S N 1
ATOM 11626 C CA . GLU E 4 95 ? 231.487 230.818 196.271 1.00 239.54 95 GLU S CA 1
ATOM 11627 C C . GLU E 4 95 ? 231.448 231.253 194.812 1.00 239.54 95 GLU S C 1
ATOM 11628 O O . GLU E 4 95 ? 230.801 232.245 194.479 1.00 239.54 95 GLU S O 1
ATOM 11634 N N . THR E 4 96 ? 232.103 230.486 193.942 1.00 247.82 96 THR S N 1
ATOM 11635 C CA . THR E 4 96 ? 232.087 230.759 192.514 1.00 247.82 96 THR S CA 1
ATOM 11636 C C . THR E 4 96 ? 230.690 230.637 191.967 1.00 247.82 96 THR S C 1
ATOM 11637 O O . THR E 4 96 ? 230.259 231.471 191.173 1.00 247.82 96 THR S O 1
ATOM 11641 N N . LEU E 4 97 ? 229.976 229.601 192.400 1.00 242.60 97 LEU S N 1
ATOM 11642 C CA . LEU E 4 97 ? 228.617 229.398 191.943 1.00 242.60 97 LEU S CA 1
ATOM 11643 C C . LEU E 4 97 ? 227.762 230.582 192.337 1.00 242.60 97 LEU S C 1
ATOM 11644 O O . LEU E 4 97 ? 226.922 231.027 191.561 1.00 242.60 97 LEU S O 1
ATOM 11649 N N . ASP E 4 98 ? 227.996 231.120 193.525 1.00 257.18 98 ASP S N 1
ATOM 11650 C CA . ASP E 4 98 ? 227.271 232.297 193.946 1.00 257.18 98 ASP S CA 1
ATOM 11651 C C . ASP E 4 98 ? 227.632 233.495 193.103 1.00 257.18 98 ASP S C 1
ATOM 11652 O O . ASP E 4 98 ? 226.755 234.260 192.711 1.00 257.18 98 ASP S O 1
ATOM 11657 N N . LYS E 4 99 ? 228.914 233.646 192.790 1.00 235.19 99 LYS S N 1
ATOM 11658 C CA . LYS E 4 99 ? 229.353 234.755 191.961 1.00 235.19 99 LYS S CA 1
ATOM 11659 C C . LYS E 4 99 ? 228.761 234.691 190.564 1.00 235.19 99 LYS S C 1
ATOM 11660 O O . LYS E 4 99 ? 228.431 235.721 189.978 1.00 235.19 99 LYS S O 1
ATOM 11666 N N . CYS E 4 100 ? 228.618 233.488 190.028 1.00 242.09 100 CYS S N 1
ATOM 11667 C CA . CYS E 4 100 ? 228.111 233.334 188.680 1.00 242.09 100 CYS S CA 1
ATOM 11668 C C . CYS E 4 100 ? 226.588 233.257 188.588 1.00 242.09 100 CYS S C 1
ATOM 11669 O O . CYS E 4 100 ? 226.010 233.702 187.596 1.00 242.09 100 CYS S O 1
ATOM 11672 N N . PHE E 4 101 ? 225.931 232.727 189.611 1.00 245.01 101 PHE S N 1
ATOM 11673 C CA . PHE E 4 101 ? 224.475 232.662 189.596 1.00 245.01 101 PHE S CA 1
ATOM 11674 C C . PHE E 4 101 ? 223.814 233.689 190.488 1.00 245.01 101 PHE S C 1
ATOM 11675 O O . PHE E 4 101 ? 222.610 233.601 190.721 1.00 245.01 101 PHE S O 1
ATOM 11683 N N . GLU E 4 102 ? 224.581 234.665 190.984 1.00 267.37 102 GLU S N 1
ATOM 11684 C CA . GLU E 4 102 ? 224.043 235.693 191.881 1.00 267.37 102 GLU S CA 1
ATOM 11685 C C . GLU E 4 102 ? 223.347 235.049 193.074 1.00 267.37 102 GLU S C 1
ATOM 11686 O O . GLU E 4 102 ? 222.232 235.435 193.428 1.00 267.37 102 GLU S O 1
ATOM 11692 N N . ASN E 4 103 ? 224.023 234.048 193.643 1.00 268.45 103 ASN S N 1
ATOM 11693 C CA . ASN E 4 103 ? 223.577 233.191 194.746 1.00 268.45 103 ASN S CA 1
ATOM 11694 C C . ASN E 4 103 ? 222.954 231.949 194.136 1.00 268.45 103 ASN S C 1
ATOM 11695 O O . ASN E 4 103 ? 221.775 231.957 193.773 1.00 268.45 103 ASN S O 1
ATOM 11700 N N . VAL E 4 104 ? 223.751 230.901 193.975 1.00 275.38 104 VAL S N 1
ATOM 11701 C CA . VAL E 4 104 ? 223.248 229.679 193.361 1.00 275.38 104 VAL S CA 1
ATOM 11702 C C . VAL E 4 104 ? 222.201 229.029 194.254 1.00 275.38 104 VAL S C 1
ATOM 11703 O O . VAL E 4 104 ? 222.330 229.027 195.480 1.00 275.38 104 VAL S O 1
ATOM 11707 N N . CYS E 4 105 ? 221.186 228.440 193.643 1.00 282.86 105 CYS S N 1
ATOM 11708 C CA . CYS E 4 105 ? 220.174 227.733 194.409 1.00 282.86 105 CYS S CA 1
ATOM 11709 C C . CYS E 4 105 ? 219.858 226.417 193.731 1.00 282.86 105 CYS S C 1
ATOM 11710 O O . CYS E 4 105 ? 220.377 226.131 192.650 1.00 282.86 105 CYS S O 1
ATOM 11713 N N . GLU E 4 106 ? 219.017 225.612 194.370 1.00 265.13 106 GLU S N 1
ATOM 11714 C CA . GLU E 4 106 ? 218.671 224.299 193.850 1.00 265.13 106 GLU S CA 1
ATOM 11715 C C . GLU E 4 106 ? 218.146 224.366 192.424 1.00 265.13 106 GLU S C 1
ATOM 11716 O O . GLU E 4 106 ? 218.453 223.500 191.612 1.00 265.13 106 GLU S O 1
ATOM 11722 N N . LEU E 4 107 ? 217.370 225.402 192.117 1.00 257.94 107 LEU S N 1
ATOM 11723 C CA . LEU E 4 107 ? 216.789 225.586 190.793 1.00 257.94 107 LEU S CA 1
ATOM 11724 C C . LEU E 4 107 ? 217.837 225.787 189.695 1.00 257.94 107 LEU S C 1
ATOM 11725 O O . LEU E 4 107 ? 217.539 225.589 188.519 1.00 257.94 107 LEU S O 1
ATOM 11730 N N . ASP E 4 108 ? 219.060 226.164 190.065 1.00 268.17 108 ASP S N 1
ATOM 11731 C CA . ASP E 4 108 ? 220.119 226.327 189.087 1.00 268.17 108 ASP S CA 1
ATOM 11732 C C . ASP E 4 108 ? 220.735 224.972 188.868 1.00 268.17 108 ASP S C 1
ATOM 11733 O O . ASP E 4 108 ? 221.070 224.596 187.748 1.00 268.17 108 ASP S O 1
ATOM 11738 N N . LEU E 4 109 ? 220.802 224.186 189.931 1.00 261.54 109 LEU S N 1
ATOM 11739 C CA . LEU E 4 109 ? 221.266 222.820 189.786 1.00 261.54 109 LEU S CA 1
ATOM 11740 C C . LEU E 4 109 ? 220.268 222.040 188.943 1.00 261.54 109 LEU S C 1
ATOM 11741 O O . LEU E 4 109 ? 220.642 221.164 188.168 1.00 261.54 109 LEU S O 1
ATOM 11746 N N . ILE E 4 110 ? 218.991 222.372 189.098 1.00 257.39 110 ILE S N 1
ATOM 11747 C CA . ILE E 4 110 ? 217.922 221.725 188.365 1.00 257.39 110 ILE S CA 1
ATOM 11748 C C . ILE E 4 110 ? 217.804 222.167 186.905 1.00 257.39 110 ILE S C 1
ATOM 11749 O O . ILE E 4 110 ? 217.707 221.328 186.010 1.00 257.39 110 ILE S O 1
ATOM 11754 N N . PHE E 4 111 ? 217.782 223.474 186.660 1.00 258.04 111 PHE S N 1
ATOM 11755 C CA . PHE E 4 111 ? 217.546 223.963 185.308 1.00 258.04 111 PHE S CA 1
ATOM 11756 C C . PHE E 4 111 ? 218.737 224.594 184.595 1.00 258.04 111 PHE S C 1
ATOM 11757 O O . PHE E 4 111 ? 218.644 224.918 183.408 1.00 258.04 111 PHE S O 1
ATOM 11765 N N . HIS E 4 112 ? 219.840 224.790 185.300 1.00 251.40 112 HIS S N 1
ATOM 11766 C CA . HIS E 4 112 ? 221.021 225.404 184.710 1.00 251.40 112 HIS S CA 1
ATOM 11767 C C . HIS E 4 112 ? 222.257 224.556 184.889 1.00 251.40 112 HIS S C 1
ATOM 11768 O O . HIS E 4 112 ? 223.377 225.071 184.860 1.00 251.40 112 HIS S O 1
ATOM 11775 N N . VAL E 4 113 ? 222.048 223.257 185.063 1.00 235.91 113 VAL S N 1
ATOM 11776 C CA . VAL E 4 113 ? 223.128 222.320 185.314 1.00 235.91 113 VAL S CA 1
ATOM 11777 C C . VAL E 4 113 ? 224.205 222.316 184.236 1.00 235.91 113 VAL S C 1
ATOM 11778 O O . VAL E 4 113 ? 225.356 222.000 184.522 1.00 235.91 113 VAL S O 1
ATOM 11782 N N . ASP E 4 114 ? 223.853 222.688 183.009 1.00 222.01 114 ASP S N 1
ATOM 11783 C CA . ASP E 4 114 ? 224.823 222.729 181.933 1.00 222.01 114 ASP S CA 1
ATOM 11784 C C . ASP E 4 114 ? 225.894 223.773 182.199 1.00 222.01 114 ASP S C 1
ATOM 11785 O O . ASP E 4 114 ? 227.066 223.583 181.874 1.00 222.01 114 ASP S O 1
ATOM 11790 N N . LYS E 4 115 ? 225.487 224.864 182.822 1.00 226.66 115 LYS S N 1
ATOM 11791 C CA . LYS E 4 115 ? 226.385 225.936 183.143 1.00 226.66 115 LYS S CA 1
ATOM 11792 C C . LYS E 4 115 ? 227.092 225.610 184.414 1.00 226.66 115 LYS S C 1
ATOM 11793 O O . LYS E 4 115 ? 228.254 225.960 184.578 1.00 226.66 115 LYS S O 1
ATOM 11799 N N . VAL E 4 116 ? 226.424 224.867 185.288 1.00 219.84 116 VAL S N 1
ATOM 11800 C CA . VAL E 4 116 ? 227.071 224.419 186.497 1.00 219.84 116 VAL S CA 1
ATOM 11801 C C . VAL E 4 116 ? 228.244 223.555 186.088 1.00 219.84 116 VAL S C 1
ATOM 11802 O O . VAL E 4 116 ? 229.329 223.678 186.647 1.00 219.84 116 VAL S O 1
ATOM 11806 N N . HIS E 4 117 ? 228.025 222.698 185.090 1.00 218.77 117 HIS S N 1
ATOM 11807 C CA . HIS E 4 117 ? 229.091 221.879 184.557 1.00 218.77 117 HIS S CA 1
ATOM 11808 C C . HIS E 4 117 ? 230.165 222.712 183.912 1.00 218.77 117 HIS S C 1
ATOM 11809 O O . HIS E 4 117 ? 231.339 222.403 184.061 1.00 218.77 117 HIS S O 1
ATOM 11816 N N . ASN E 4 118 ? 229.787 223.776 183.215 1.00 209.79 118 ASN S N 1
ATOM 11817 C CA . ASN E 4 118 ? 230.786 224.634 182.603 1.00 209.79 118 ASN S CA 1
ATOM 11818 C C . ASN E 4 118 ? 231.685 225.237 183.669 1.00 209.79 118 ASN S C 1
ATOM 11819 O O . ASN E 4 118 ? 232.907 225.282 183.523 1.00 209.79 118 ASN S O 1
ATOM 11824 N N . ILE E 4 119 ? 231.067 225.662 184.757 1.00 219.70 119 ILE S N 1
ATOM 11825 C CA . ILE E 4 119 ? 231.767 226.248 185.873 1.00 219.70 119 ILE S CA 1
ATOM 11826 C C . ILE E 4 119 ? 232.664 225.220 186.498 1.00 219.70 119 ILE S C 1
ATOM 11827 O O . ILE E 4 119 ? 233.843 225.467 186.752 1.00 219.70 119 ILE S O 1
ATOM 11832 N N . LEU E 4 120 ? 232.091 224.054 186.729 1.00 218.08 120 LEU S N 1
ATOM 11833 C CA . LEU E 4 120 ? 232.794 222.945 187.307 1.00 218.08 120 LEU S CA 1
ATOM 11834 C C . LEU E 4 120 ? 233.976 222.565 186.464 1.00 218.08 120 LEU S C 1
ATOM 11835 O O . LEU E 4 120 ? 235.040 222.284 187.002 1.00 218.08 120 LEU S O 1
ATOM 11840 N N . ALA E 4 121 ? 233.806 222.563 185.150 1.00 213.54 121 ALA S N 1
ATOM 11841 C CA . ALA E 4 121 ? 234.889 222.256 184.237 1.00 213.54 121 ALA S CA 1
ATOM 11842 C C . ALA E 4 121 ? 236.023 223.243 184.415 1.00 213.54 121 ALA S C 1
ATOM 11843 O O . ALA E 4 121 ? 237.191 222.871 184.365 1.00 213.54 121 ALA S O 1
ATOM 11845 N N . GLU E 4 122 ? 235.683 224.501 184.657 1.00 218.17 122 GLU S N 1
ATOM 11846 C CA . GLU E 4 122 ? 236.710 225.490 184.906 1.00 218.17 122 GLU S CA 1
ATOM 11847 C C . GLU E 4 122 ? 237.378 225.267 186.260 1.00 218.17 122 GLU S C 1
ATOM 11848 O O . GLU E 4 122 ? 238.548 225.599 186.442 1.00 218.17 122 GLU S O 1
ATOM 11854 N N . MET E 4 123 ? 236.647 224.705 187.211 1.00 217.40 123 MET S N 1
ATOM 11855 C CA . MET E 4 123 ? 237.229 224.417 188.509 1.00 217.40 123 MET S CA 1
ATOM 11856 C C . MET E 4 123 ? 238.123 223.184 188.487 1.00 217.40 123 MET S C 1
ATOM 11857 O O . MET E 4 123 ? 239.248 223.213 188.988 1.00 217.40 123 MET S O 1
ATOM 11862 N N . VAL E 4 124 ? 237.617 222.104 187.903 1.00 204.20 124 VAL S N 1
ATOM 11863 C CA . VAL E 4 124 ? 238.304 220.820 187.841 1.00 204.20 124 VAL S CA 1
ATOM 11864 C C . VAL E 4 124 ? 238.355 220.247 186.443 1.00 204.20 124 VAL S C 1
ATOM 11865 O O . VAL E 4 124 ? 237.329 220.116 185.780 1.00 204.20 124 VAL S O 1
ATOM 11869 N N . MET E 4 125 ? 239.541 219.865 186.007 1.00 196.93 125 MET S N 1
ATOM 11870 C CA . MET E 4 125 ? 239.699 219.290 184.689 1.00 196.93 125 MET S CA 1
ATOM 11871 C C . MET E 4 125 ? 240.184 217.868 184.771 1.00 196.93 125 MET S C 1
ATOM 11872 O O . MET E 4 125 ? 241.338 217.615 185.107 1.00 196.93 125 MET S O 1
ATOM 11877 N N . GLY E 4 126 ? 239.306 216.926 184.475 1.00 196.97 126 GLY S N 1
ATOM 11878 C CA . GLY E 4 126 ? 239.715 215.535 184.437 1.00 196.97 126 GLY S CA 1
ATOM 11879 C C . GLY E 4 126 ? 240.028 214.966 185.812 1.00 196.97 126 GLY S C 1
ATOM 11880 O O . GLY E 4 126 ? 240.750 213.974 185.942 1.00 196.97 126 GLY S O 1
ATOM 11881 N N . GLY E 4 127 ? 239.498 215.592 186.845 1.00 204.37 127 GLY S N 1
ATOM 11882 C CA . GLY E 4 127 ? 239.769 215.156 188.193 1.00 204.37 127 GLY S CA 1
ATOM 11883 C C . GLY E 4 127 ? 240.942 215.915 188.793 1.00 204.37 127 GLY S C 1
ATOM 11884 O O . GLY E 4 127 ? 241.266 215.745 189.967 1.00 204.37 127 GLY S O 1
ATOM 11885 N N . MET E 4 128 ? 241.602 216.747 187.995 1.00 212.74 128 MET S N 1
ATOM 11886 C CA . MET E 4 128 ? 242.708 217.509 188.518 1.00 212.74 128 MET S CA 1
ATOM 11887 C C . MET E 4 128 ? 242.216 218.925 188.730 1.00 212.74 128 MET S C 1
ATOM 11888 O O . MET E 4 128 ? 241.410 219.427 187.953 1.00 212.74 128 MET S O 1
ATOM 11893 N N . VAL E 4 129 ? 242.682 219.588 189.771 1.00 210.67 129 VAL S N 1
ATOM 11894 C CA . VAL E 4 129 ? 242.170 220.921 190.014 1.00 210.67 129 VAL S CA 1
ATOM 11895 C C . VAL E 4 129 ? 242.685 221.866 188.954 1.00 210.67 129 VAL S C 1
ATOM 11896 O O . VAL E 4 129 ? 243.891 222.069 188.819 1.00 210.67 129 VAL S O 1
ATOM 11900 N N . LEU E 4 130 ? 241.756 222.436 188.200 1.00 222.02 130 LEU S N 1
ATOM 11901 C CA . LEU E 4 130 ? 242.077 223.340 187.111 1.00 222.02 130 LEU S CA 1
ATOM 11902 C C . LEU E 4 130 ? 242.290 224.766 187.594 1.00 222.02 130 LEU S C 1
ATOM 11903 O O . LEU E 4 130 ? 243.175 225.464 187.099 1.00 222.02 130 LEU S O 1
ATOM 11908 N N . GLU E 4 131 ? 241.474 225.218 188.539 1.00 219.21 131 GLU S N 1
ATOM 11909 C CA . GLU E 4 131 ? 241.648 226.576 189.024 1.00 219.21 131 GLU S CA 1
ATOM 11910 C C . GLU E 4 131 ? 241.348 226.716 190.507 1.00 219.21 131 GLU S C 1
ATOM 11911 O O . GLU E 4 131 ? 240.432 226.093 191.036 1.00 219.21 131 GLU S O 1
ATOM 11917 N N . THR E 4 132 ? 242.166 227.531 191.169 1.00 210.49 132 THR S N 1
ATOM 11918 C CA . THR E 4 132 ? 242.049 227.796 192.594 1.00 210.49 132 THR S CA 1
ATOM 11919 C C . THR E 4 132 ? 241.788 229.282 192.835 1.00 210.49 132 THR S C 1
ATOM 11920 O O . THR E 4 132 ? 241.318 229.671 193.905 1.00 210.49 132 THR S O 1
ATOM 11924 N N . ASN E 4 133 ? 242.083 230.112 191.837 1.00 233.52 133 ASN S N 1
ATOM 11925 C CA . ASN E 4 133 ? 241.806 231.539 191.915 1.00 233.52 133 ASN S CA 1
ATOM 11926 C C . ASN E 4 133 ? 240.361 231.822 191.565 1.00 233.52 133 ASN S C 1
ATOM 11927 O O . ASN E 4 133 ? 239.953 231.694 190.412 1.00 233.52 133 ASN S O 1
ATOM 11932 N N . MET E 4 134 ? 239.596 232.197 192.578 1.00 237.22 134 MET S N 1
ATOM 11933 C CA . MET E 4 134 ? 238.165 232.414 192.461 1.00 237.22 134 MET S CA 1
ATOM 11934 C C . MET E 4 134 ? 237.749 233.586 191.587 1.00 237.22 134 MET S C 1
ATOM 11935 O O . MET E 4 134 ? 236.650 233.589 191.037 1.00 237.22 134 MET S O 1
ATOM 11940 N N . ASN E 4 135 ? 238.588 234.589 191.456 1.00 252.67 135 ASN S N 1
ATOM 11941 C CA . ASN E 4 135 ? 238.200 235.691 190.603 1.00 252.67 135 ASN S CA 1
ATOM 11942 C C . ASN E 4 135 ? 238.539 235.367 189.164 1.00 252.67 135 ASN S C 1
ATOM 11943 O O . ASN E 4 135 ? 237.816 235.764 188.247 1.00 252.67 135 ASN S O 1
ATOM 11948 N N . GLU E 4 136 ? 239.616 234.611 188.971 1.00 256.35 136 GLU S N 1
ATOM 11949 C CA . GLU E 4 136 ? 240.005 234.193 187.639 1.00 256.35 136 GLU S CA 1
ATOM 11950 C C . GLU E 4 136 ? 239.044 233.188 187.075 1.00 256.35 136 GLU S C 1
ATOM 11951 O O . GLU E 4 136 ? 238.720 233.248 185.888 1.00 256.35 136 GLU S O 1
ATOM 11957 N N . ILE E 4 137 ? 238.573 232.259 187.905 1.00 251.04 137 ILE S N 1
ATOM 11958 C CA . ILE E 4 137 ? 237.631 231.300 187.380 1.00 251.04 137 ILE S CA 1
ATOM 11959 C C . ILE E 4 137 ? 236.349 231.988 186.959 1.00 251.04 137 ILE S C 1
ATOM 11960 O O . ILE E 4 137 ? 235.796 231.644 185.922 1.00 251.04 137 ILE S O 1
ATOM 11965 N N . VAL E 4 138 ? 235.943 233.042 187.670 1.00 253.37 138 VAL S N 1
ATOM 11966 C CA . VAL E 4 138 ? 234.757 233.775 187.266 1.00 253.37 138 VAL S CA 1
ATOM 11967 C C . VAL E 4 138 ? 235.022 234.520 185.986 1.00 253.37 138 VAL S C 1
ATOM 11968 O O . VAL E 4 138 ? 234.175 234.550 185.097 1.00 253.37 138 VAL S O 1
ATOM 11972 N N . THR E 4 139 ? 236.207 235.116 185.895 1.00 258.01 139 THR S N 1
ATOM 11973 C CA . THR E 4 139 ? 236.618 235.839 184.710 1.00 258.01 139 THR S CA 1
ATOM 11974 C C . THR E 4 139 ? 236.514 234.985 183.460 1.00 258.01 139 THR S C 1
ATOM 11975 O O . THR E 4 139 ? 235.958 235.427 182.455 1.00 258.01 139 THR S O 1
ATOM 11979 N N . GLN E 4 140 ? 237.031 233.763 183.520 1.00 247.62 140 GLN S N 1
ATOM 11980 C CA . GLN E 4 140 ? 236.985 232.892 182.359 1.00 247.62 140 GLN S CA 1
ATOM 11981 C C . GLN E 4 140 ? 235.578 232.415 182.058 1.00 247.62 140 GLN S C 1
ATOM 11982 O O . GLN E 4 140 ? 235.211 232.282 180.890 1.00 247.62 140 GLN S O 1
ATOM 11988 N N . ILE E 4 141 ? 234.780 232.202 183.100 1.00 259.27 141 ILE S N 1
ATOM 11989 C CA . ILE E 4 141 ? 233.387 231.822 182.926 1.00 259.27 141 ILE S CA 1
ATOM 11990 C C . ILE E 4 141 ? 232.635 232.897 182.171 1.00 259.27 141 ILE S C 1
ATOM 11991 O O . ILE E 4 141 ? 231.937 232.613 181.196 1.00 259.27 141 ILE S O 1
ATOM 11996 N N . ASP E 4 142 ? 232.796 234.133 182.610 1.00 266.85 142 ASP S N 1
ATOM 11997 C CA . ASP E 4 142 ? 232.164 235.243 181.943 1.00 266.85 142 ASP S CA 1
ATOM 11998 C C . ASP E 4 142 ? 232.753 235.500 180.576 1.00 266.85 142 ASP S C 1
ATOM 11999 O O . ASP E 4 142 ? 232.031 235.914 179.680 1.00 266.85 142 ASP S O 1
ATOM 12004 N N . ALA E 4 143 ? 234.043 235.230 180.387 1.00 263.72 143 ALA S N 1
ATOM 12005 C CA . ALA E 4 143 ? 234.639 235.396 179.070 1.00 263.72 143 ALA S CA 1
ATOM 12006 C C . ALA E 4 143 ? 233.930 234.498 178.071 1.00 263.72 143 ALA S C 1
ATOM 12007 O O . ALA E 4 143 ? 233.631 234.914 176.949 1.00 263.72 143 ALA S O 1
ATOM 12009 N N . GLN E 4 144 ? 233.626 233.277 178.499 1.00 260.93 144 GLN S N 1
ATOM 12010 C CA . GLN E 4 144 ? 232.886 232.348 177.671 1.00 260.93 144 GLN S CA 1
ATOM 12011 C C . GLN E 4 144 ? 231.455 232.810 177.477 1.00 260.93 144 GLN S C 1
ATOM 12012 O O . GLN E 4 144 ? 230.914 232.699 176.378 1.00 260.93 144 GLN S O 1
ATOM 12018 N N . ASN E 4 145 ? 230.849 233.349 178.537 1.00 264.64 145 ASN S N 1
ATOM 12019 C CA . ASN E 4 145 ? 229.486 233.853 178.454 1.00 264.64 145 ASN S CA 1
ATOM 12020 C C . ASN E 4 145 ? 229.393 234.983 177.445 1.00 264.64 145 ASN S C 1
ATOM 12021 O O . ASN E 4 145 ? 228.443 235.046 176.665 1.00 264.64 145 ASN S O 1
ATOM 12026 N N . LYS E 4 146 ? 230.401 235.852 177.445 1.00 267.75 146 LYS S N 1
ATOM 12027 C CA . LYS E 4 146 ? 230.474 236.965 176.522 1.00 267.75 146 LYS S CA 1
ATOM 12028 C C . LYS E 4 146 ? 230.633 236.474 175.106 1.00 267.75 146 LYS S C 1
ATOM 12029 O O . LYS E 4 146 ? 229.991 236.996 174.200 1.00 267.75 146 LYS S O 1
ATOM 12035 N N . LEU E 4 147 ? 231.468 235.452 174.921 1.00 256.30 147 LEU S N 1
ATOM 12036 C CA . LEU E 4 147 ? 231.675 234.856 173.611 1.00 256.30 147 LEU S CA 1
ATOM 12037 C C . LEU E 4 147 ? 230.361 234.338 173.059 1.00 256.30 147 LEU S C 1
ATOM 12038 O O . LEU E 4 147 ? 230.022 234.594 171.903 1.00 256.30 147 LEU S O 1
ATOM 12043 N N . GLU E 4 148 ? 229.632 233.607 173.898 1.00 265.16 148 GLU S N 1
ATOM 12044 C CA . GLU E 4 148 ? 228.334 233.056 173.544 1.00 265.16 148 GLU S CA 1
ATOM 12045 C C . GLU E 4 148 ? 227.346 234.140 173.174 1.00 265.16 148 GLU S C 1
ATOM 12046 O O . GLU E 4 148 ? 226.648 234.039 172.166 1.00 265.16 148 GLU S O 1
ATOM 12052 N N . LYS E 4 149 ? 227.284 235.182 173.995 1.00 263.45 149 LYS S N 1
ATOM 12053 C CA . LYS E 4 149 ? 226.389 236.296 173.740 1.00 263.45 149 LYS S CA 1
ATOM 12054 C C . LYS E 4 149 ? 226.764 237.043 172.465 1.00 263.45 149 LYS S C 1
ATOM 12055 O O . LYS E 4 149 ? 225.887 237.480 171.719 1.00 263.45 149 LYS S O 1
ATOM 12061 N N . SER E 4 150 ? 228.065 237.177 172.217 1.00 259.19 150 SER S N 1
ATOM 12062 C CA . SER E 4 150 ? 228.572 237.849 171.029 1.00 259.19 150 SER S CA 1
ATOM 12063 C C . SER E 4 150 ? 228.200 237.125 169.746 1.00 259.19 150 SER S C 1
ATOM 12064 O O . SER E 4 150 ? 227.746 237.750 168.785 1.00 259.19 150 SER S O 1
ATOM 12067 N N . GLU E 4 151 ? 228.400 235.813 169.722 1.00 253.99 151 GLU S N 1
ATOM 12068 C CA . GLU E 4 151 ? 228.091 235.040 168.530 1.00 253.99 151 GLU S CA 1
ATOM 12069 C C . GLU E 4 151 ? 227.933 233.557 168.841 1.00 253.99 151 GLU S C 1
ATOM 12070 O O . GLU E 4 151 ? 226.839 233.013 168.686 1.00 253.99 151 GLU S O 1
ATOM 12076 N N . SER F 5 5 ? 178.072 214.316 191.357 1.00 139.30 5 SER Y N 1
ATOM 12077 C CA . SER F 5 5 ? 178.327 213.522 192.552 1.00 139.30 5 SER Y CA 1
ATOM 12078 C C . SER F 5 5 ? 177.108 212.717 192.944 1.00 139.30 5 SER Y C 1
ATOM 12079 O O . SER F 5 5 ? 177.223 211.679 193.590 1.00 139.30 5 SER Y O 1
ATOM 12082 N N . HIS F 5 6 ? 175.938 213.198 192.541 1.00 140.08 6 HIS Y N 1
ATOM 12083 C CA . HIS F 5 6 ? 174.675 212.527 192.825 1.00 140.08 6 HIS Y CA 1
ATOM 12084 C C . HIS F 5 6 ? 174.501 211.230 192.046 1.00 140.08 6 HIS Y C 1
ATOM 12085 O O . HIS F 5 6 ? 173.733 210.350 192.446 1.00 140.08 6 HIS Y O 1
ATOM 12092 N N . ALA F 5 7 ? 175.220 211.112 190.939 1.00 137.96 7 ALA Y N 1
ATOM 12093 C CA . ALA F 5 7 ? 175.138 209.931 190.113 1.00 137.96 7 ALA Y CA 1
ATOM 12094 C C . ALA F 5 7 ? 175.696 208.729 190.843 1.00 137.96 7 ALA Y C 1
ATOM 12095 O O . ALA F 5 7 ? 176.703 208.825 191.543 1.00 137.96 7 ALA Y O 1
ATOM 12097 N N . GLY F 5 8 ? 175.054 207.588 190.655 1.00 117.12 8 GLY Y N 1
ATOM 12098 C CA . GLY F 5 8 ? 175.498 206.350 191.271 1.00 117.12 8 GLY Y CA 1
ATOM 12099 C C . GLY F 5 8 ? 174.823 206.040 192.604 1.00 117.12 8 GLY Y C 1
ATOM 12100 O O . GLY F 5 8 ? 174.939 204.923 193.102 1.00 117.12 8 GLY Y O 1
ATOM 12101 N N . TYR F 5 9 ? 174.105 206.992 193.183 1.00 123.56 9 TYR Y N 1
ATOM 12102 C CA . TYR F 5 9 ? 173.454 206.703 194.447 1.00 123.56 9 TYR Y CA 1
ATOM 12103 C C . TYR F 5 9 ? 172.024 206.278 194.264 1.00 123.56 9 TYR Y C 1
ATOM 12104 O O . TYR F 5 9 ? 171.317 206.777 193.392 1.00 123.56 9 TYR Y O 1
ATOM 12113 N N . GLN F 5 10 ? 171.598 205.351 195.096 1.00 123.12 10 GLN Y N 1
ATOM 12114 C CA . GLN F 5 10 ? 170.240 204.875 195.075 1.00 123.12 10 GLN Y CA 1
ATOM 12115 C C . GLN F 5 10 ? 169.343 205.861 195.741 1.00 123.12 10 GLN Y C 1
ATOM 12116 O O . GLN F 5 10 ? 169.599 206.286 196.865 1.00 123.12 10 GLN Y O 1
ATOM 12122 N N . THR F 5 11 ? 168.301 206.245 195.035 1.00 129.02 11 THR Y N 1
ATOM 12123 C CA . THR F 5 11 ? 167.350 207.172 195.581 1.00 129.02 11 THR Y CA 1
ATOM 12124 C C . THR F 5 11 ? 166.791 206.613 196.855 1.00 129.02 11 THR Y C 1
ATOM 12125 O O . THR F 5 11 ? 166.333 205.471 196.894 1.00 129.02 11 THR Y O 1
ATOM 12129 N N . ILE F 5 12 ? 166.812 207.430 197.890 1.00 146.62 12 ILE Y N 1
ATOM 12130 C CA . ILE F 5 12 ? 166.295 207.035 199.180 1.00 146.62 12 ILE Y CA 1
ATOM 12131 C C . ILE F 5 12 ? 165.772 208.232 199.934 1.00 146.62 12 ILE Y C 1
ATOM 12132 O O . ILE F 5 12 ? 164.985 209.009 199.394 1.00 146.62 12 ILE Y O 1
ATOM 12138 N N . GLY G 6 35 ? 215.529 234.510 204.545 1.00 168.78 35 GLY B N 1
ATOM 12139 C CA . GLY G 6 35 ? 216.344 233.306 204.612 1.00 168.78 35 GLY B CA 1
ATOM 12140 C C . GLY G 6 35 ? 216.653 232.775 203.221 1.00 168.78 35 GLY B C 1
ATOM 12141 O O . GLY G 6 35 ? 215.801 232.795 202.332 1.00 168.78 35 GLY B O 1
ATOM 12142 N N . LEU G 6 36 ? 217.880 232.304 203.045 1.00 199.89 36 LEU B N 1
ATOM 12143 C CA . LEU G 6 36 ? 218.362 231.786 201.772 1.00 199.89 36 LEU B CA 1
ATOM 12144 C C . LEU G 6 36 ? 219.595 230.910 201.974 1.00 199.89 36 LEU B C 1
ATOM 12145 O O . LEU G 6 36 ? 219.934 230.545 203.099 1.00 199.89 36 LEU B O 1
ATOM 12150 N N . PHE G 6 37 ? 220.277 230.579 200.881 1.00 197.09 37 PHE B N 1
ATOM 12151 C CA . PHE G 6 37 ? 221.515 229.816 200.953 1.00 197.09 37 PHE B CA 1
ATOM 12152 C C . PHE G 6 37 ? 222.694 230.608 201.505 1.00 197.09 37 PHE B C 1
ATOM 12153 O O . PHE G 6 37 ? 223.608 230.959 200.763 1.00 197.09 37 PHE B O 1
ATOM 12161 N N . SER G 6 38 ? 222.683 230.867 202.806 1.00 209.15 38 SER B N 1
ATOM 12162 C CA . SER G 6 38 ? 223.758 231.610 203.446 1.00 209.15 38 SER B CA 1
ATOM 12163 C C . SER G 6 38 ? 224.018 231.151 204.868 1.00 209.15 38 SER B C 1
ATOM 12164 O O . SER G 6 38 ? 223.501 230.124 205.307 1.00 209.15 38 SER B O 1
ATOM 12167 N N . SER G 6 39 ? 224.837 231.922 205.581 1.00 203.88 39 SER B N 1
ATOM 12168 C CA . SER G 6 39 ? 225.173 231.623 206.966 1.00 203.88 39 SER B CA 1
ATOM 12169 C C . SER G 6 39 ? 223.963 231.748 207.859 1.00 203.88 39 SER B C 1
ATOM 12170 O O . SER G 6 39 ? 223.246 232.747 207.805 1.00 203.88 39 SER B O 1
ATOM 12173 N N . ASP G 6 40 ? 223.763 230.747 208.704 1.00 203.12 40 ASP B N 1
ATOM 12174 C CA . ASP G 6 40 ? 222.631 230.728 209.613 1.00 203.12 40 ASP B CA 1
ATOM 12175 C C . ASP G 6 40 ? 222.660 231.894 210.567 1.00 203.12 40 ASP B C 1
ATOM 12176 O O . ASP G 6 40 ? 221.618 232.459 210.885 1.00 203.12 40 ASP B O 1
ATOM 12181 N N . LEU G 6 41 ? 223.853 232.265 211.004 1.00 191.43 41 LEU B N 1
ATOM 12182 C CA . LEU G 6 41 ? 224.006 233.385 211.901 1.00 191.43 41 LEU B CA 1
ATOM 12183 C C . LEU G 6 41 ? 223.487 234.651 211.270 1.00 191.43 41 LEU B C 1
ATOM 12184 O O . LEU G 6 41 ? 222.701 235.379 211.877 1.00 191.43 41 LEU B O 1
ATOM 12189 N N . LYS G 6 42 ? 223.926 234.910 210.046 1.00 194.91 42 LYS B N 1
ATOM 12190 C CA . LYS G 6 42 ? 223.508 236.101 209.339 1.00 194.91 42 LYS B CA 1
ATOM 12191 C C . LYS G 6 42 ? 222.012 236.104 209.114 1.00 194.91 42 LYS B C 1
ATOM 12192 O O . LYS G 6 42 ? 221.358 237.134 209.280 1.00 194.91 42 LYS B O 1
ATOM 12198 N N . LYS G 6 43 ? 221.467 234.944 208.766 1.00 197.85 43 LYS B N 1
ATOM 12199 C CA . LYS G 6 43 ? 220.041 234.829 208.546 1.00 197.85 43 LYS B CA 1
ATOM 12200 C C . LYS G 6 43 ? 219.276 235.114 209.817 1.00 197.85 43 LYS B C 1
ATOM 12201 O O . LYS G 6 43 ? 218.233 235.760 209.778 1.00 197.85 43 LYS B O 1
ATOM 12207 N N . ASN G 6 44 ? 219.802 234.666 210.949 1.00 196.15 44 ASN B N 1
ATOM 12208 C CA . ASN G 6 44 ? 219.147 234.939 212.206 1.00 196.15 44 ASN B CA 1
ATOM 12209 C C . ASN G 6 44 ? 219.166 236.421 212.502 1.00 196.15 44 ASN B C 1
ATOM 12210 O O . ASN G 6 44 ? 218.197 236.957 213.033 1.00 196.15 44 ASN B O 1
ATOM 12215 N N . GLU G 6 45 ? 220.236 237.102 212.109 1.00 195.71 45 GLU B N 1
ATOM 12216 C CA . GLU G 6 45 ? 220.281 238.534 212.302 1.00 195.71 45 GLU B CA 1
ATOM 12217 C C . GLU G 6 45 ? 219.243 239.200 211.417 1.00 195.71 45 GLU B C 1
ATOM 12218 O O . GLU G 6 45 ? 218.595 240.163 211.824 1.00 195.71 45 GLU B O 1
ATOM 12224 N N . ASP G 6 46 ? 219.044 238.655 210.225 1.00 196.84 46 ASP B N 1
ATOM 12225 C CA . ASP G 6 46 ? 218.019 239.171 209.345 1.00 196.84 46 ASP B CA 1
ATOM 12226 C C . ASP G 6 46 ? 216.647 238.936 209.955 1.00 196.84 46 ASP B C 1
ATOM 12227 O O . ASP G 6 46 ? 215.764 239.785 209.846 1.00 196.84 46 ASP B O 1
ATOM 12232 N N . LEU G 6 47 ? 216.478 237.804 210.632 1.00 186.10 47 LEU B N 1
ATOM 12233 C CA . LEU G 6 47 ? 215.222 237.535 211.298 1.00 186.10 47 LEU B CA 1
ATOM 12234 C C . LEU G 6 47 ? 215.002 238.554 212.386 1.00 186.10 47 LEU B C 1
ATOM 12235 O O . LEU G 6 47 ? 213.884 239.024 212.568 1.00 186.10 47 LEU B O 1
ATOM 12240 N N . LYS G 6 48 ? 216.070 238.937 213.079 1.00 175.54 48 LYS B N 1
ATOM 12241 C CA . LYS G 6 48 ? 215.954 239.953 214.105 1.00 175.54 48 LYS B CA 1
ATOM 12242 C C . LYS G 6 48 ? 215.478 241.242 213.488 1.00 175.54 48 LYS B C 1
ATOM 12243 O O . LYS G 6 48 ? 214.646 241.935 214.069 1.00 175.54 48 LYS B O 1
ATOM 12249 N N . GLN G 6 49 ? 215.972 241.546 212.291 1.00 173.53 49 GLN B N 1
ATOM 12250 C CA . GLN G 6 49 ? 215.540 242.744 211.602 1.00 173.53 49 GLN B CA 1
ATOM 12251 C C . GLN G 6 49 ? 214.061 242.665 211.297 1.00 173.53 49 GLN B C 1
ATOM 12252 O O . GLN G 6 49 ? 213.349 243.652 211.450 1.00 173.53 49 GLN B O 1
ATOM 12258 N N . MET G 6 50 ? 213.595 241.487 210.891 1.00 172.18 50 MET B N 1
ATOM 12259 C CA . MET G 6 50 ? 212.183 241.281 210.607 1.00 172.18 50 MET B CA 1
ATOM 12260 C C . MET G 6 50 ? 211.347 241.443 211.863 1.00 172.18 50 MET B C 1
ATOM 12261 O O . MET G 6 50 ? 210.263 242.023 211.832 1.00 172.18 50 MET B O 1
ATOM 12266 N N . LEU G 6 51 ? 211.861 240.936 212.974 1.00 151.44 51 LEU B N 1
ATOM 12267 C CA . LEU G 6 51 ? 211.187 241.034 214.251 1.00 151.44 51 LEU B CA 1
ATOM 12268 C C . LEU G 6 51 ? 211.110 242.481 214.715 1.00 151.44 51 LEU B C 1
ATOM 12269 O O . LEU G 6 51 ? 210.119 242.888 215.321 1.00 151.44 51 LEU B O 1
ATOM 12274 N N . GLU G 6 52 ? 212.149 243.258 214.412 1.00 155.17 52 GLU B N 1
ATOM 12275 C CA . GLU G 6 52 ? 212.186 244.679 214.726 1.00 155.17 52 GLU B CA 1
ATOM 12276 C C . GLU G 6 52 ? 211.377 245.514 213.741 1.00 155.17 52 GLU B C 1
ATOM 12277 O O . GLU G 6 52 ? 210.844 246.562 214.109 1.00 155.17 52 GLU B O 1
ATOM 12283 N N . SER G 6 53 ? 211.300 245.054 212.494 1.00 162.82 53 SER B N 1
ATOM 12284 C CA . SER G 6 53 ? 210.575 245.745 211.436 1.00 162.82 53 SER B CA 1
ATOM 12285 C C . SER G 6 53 ? 209.127 245.947 211.761 1.00 162.82 53 SER B C 1
ATOM 12286 O O . SER G 6 53 ? 208.502 245.134 212.436 1.00 162.82 53 SER B O 1
ATOM 12289 N N . ASN G 6 54 ? 208.591 247.042 211.265 1.00 156.76 54 ASN B N 1
ATOM 12290 C CA . ASN G 6 54 ? 207.211 247.392 211.507 1.00 156.76 54 ASN B CA 1
ATOM 12291 C C . ASN G 6 54 ? 206.241 246.654 210.590 1.00 156.76 54 ASN B C 1
ATOM 12292 O O . ASN G 6 54 ? 205.028 246.756 210.768 1.00 156.76 54 ASN B O 1
ATOM 12297 N N . LYS G 6 55 ? 206.757 245.920 209.607 1.00 156.64 55 LYS B N 1
ATOM 12298 C CA . LYS G 6 55 ? 205.873 245.204 208.704 1.00 156.64 55 LYS B CA 1
ATOM 12299 C C . LYS G 6 55 ? 205.423 243.880 209.292 1.00 156.64 55 LYS B C 1
ATOM 12300 O O . LYS G 6 55 ? 206.241 243.029 209.636 1.00 156.64 55 LYS B O 1
ATOM 12306 N N . ASP G 6 56 ? 204.113 243.700 209.367 1.00 160.70 56 ASP B N 1
ATOM 12307 C CA . ASP G 6 56 ? 203.543 242.490 209.922 1.00 160.70 56 ASP B CA 1
ATOM 12308 C C . ASP G 6 56 ? 203.892 241.274 209.110 1.00 160.70 56 ASP B C 1
ATOM 12309 O O . ASP G 6 56 ? 204.122 240.205 209.666 1.00 160.70 56 ASP B O 1
ATOM 12314 N N . SER G 6 57 ? 203.937 241.425 207.793 1.00 163.84 57 SER B N 1
ATOM 12315 C CA . SER G 6 57 ? 204.273 240.299 206.951 1.00 163.84 57 SER B CA 1
ATOM 12316 C C . SER G 6 57 ? 205.711 239.873 207.160 1.00 163.84 57 SER B C 1
ATOM 12317 O O . SER G 6 57 ? 206.026 238.688 207.075 1.00 163.84 57 SER B O 1
ATOM 12320 N N . ALA G 6 58 ? 206.578 240.830 207.481 1.00 157.58 58 ALA B N 1
ATOM 12321 C CA . ALA G 6 58 ? 207.961 240.505 207.770 1.00 157.58 58 ALA B CA 1
ATOM 12322 C C . ALA G 6 58 ? 208.010 239.695 209.033 1.00 157.58 58 ALA B C 1
ATOM 12323 O O . ALA G 6 58 ? 208.740 238.708 209.123 1.00 157.58 58 ALA B O 1
ATOM 12325 N N . LYS G 6 59 ? 207.195 240.103 209.997 1.00 159.32 59 LYS B N 1
ATOM 12326 C CA . LYS G 6 59 ? 207.124 239.426 211.269 1.00 159.32 59 LYS B CA 1
ATOM 12327 C C . LYS G 6 59 ? 206.600 238.009 211.086 1.00 159.32 59 LYS B C 1
ATOM 12328 O O . LYS G 6 59 ? 207.151 237.065 211.648 1.00 159.32 59 LYS B O 1
ATOM 12334 N N . LEU G 6 60 ? 205.563 237.859 210.268 1.00 150.69 60 LEU B N 1
ATOM 12335 C CA . LEU G 6 60 ? 205.002 236.550 209.989 1.00 150.69 60 LEU B CA 1
ATOM 12336 C C . LEU G 6 60 ? 205.989 235.645 209.334 1.00 150.69 60 LEU B C 1
ATOM 12337 O O . LEU G 6 60 ? 206.095 234.478 209.702 1.00 150.69 60 LEU B O 1
ATOM 12342 N N . ASP G 6 61 ? 206.730 236.182 208.379 1.00 168.02 61 ASP B N 1
ATOM 12343 C CA . ASP G 6 61 ? 207.711 235.390 207.683 1.00 168.02 61 ASP B CA 1
ATOM 12344 C C . ASP G 6 61 ? 208.738 234.883 208.647 1.00 168.02 61 ASP B C 1
ATOM 12345 O O . ASP G 6 61 ? 209.060 233.695 208.649 1.00 168.02 61 ASP B O 1
ATOM 12350 N N . ALA G 6 62 ? 209.243 235.783 209.480 1.00 158.75 62 ALA B N 1
ATOM 12351 C CA . ALA G 6 62 ? 210.251 235.410 210.435 1.00 158.75 62 ALA B CA 1
ATOM 12352 C C . ALA G 6 62 ? 209.745 234.361 211.379 1.00 158.75 62 ALA B C 1
ATOM 12353 O O . ALA G 6 62 ? 210.424 233.366 211.613 1.00 158.75 62 ALA B O 1
ATOM 12355 N N . MET G 6 63 ? 208.541 234.552 211.897 1.00 136.56 63 MET B N 1
ATOM 12356 C CA . MET G 6 63 ? 208.027 233.614 212.857 1.00 136.56 63 MET B CA 1
ATOM 12357 C C . MET G 6 63 ? 207.772 232.273 212.244 1.00 136.56 63 MET B C 1
ATOM 12358 O O . MET G 6 63 ? 208.011 231.257 212.885 1.00 136.56 63 MET B O 1
ATOM 12363 N N . LYS G 6 64 ? 207.342 232.239 210.996 1.00 139.91 64 LYS B N 1
ATOM 12364 C CA . LYS G 6 64 ? 207.147 230.956 210.369 1.00 139.91 64 LYS B CA 1
ATOM 12365 C C . LYS G 6 64 ? 208.470 230.252 210.197 1.00 139.91 64 LYS B C 1
ATOM 12366 O O . LYS G 6 64 ? 208.565 229.047 210.422 1.00 139.91 64 LYS B O 1
ATOM 12372 N N . ARG G 6 65 ? 209.504 230.999 209.839 1.00 151.66 65 ARG B N 1
ATOM 12373 C CA . ARG G 6 65 ? 210.818 230.406 209.697 1.00 151.66 65 ARG B CA 1
ATOM 12374 C C . ARG G 6 65 ? 211.308 229.888 211.034 1.00 151.66 65 ARG B C 1
ATOM 12375 O O . ARG G 6 65 ? 211.885 228.803 211.113 1.00 151.66 65 ARG B O 1
ATOM 12383 N N . ILE G 6 66 ? 211.046 230.653 212.083 1.00 142.50 66 ILE B N 1
ATOM 12384 C CA . ILE G 6 66 ? 211.438 230.284 213.422 1.00 142.50 66 ILE B CA 1
ATOM 12385 C C . ILE G 6 66 ? 210.726 229.047 213.908 1.00 142.50 66 ILE B C 1
ATOM 12386 O O . ILE G 6 66 ? 211.358 228.148 214.459 1.00 142.50 66 ILE B O 1
ATOM 12391 N N . VAL G 6 67 ? 209.422 228.982 213.695 1.00 135.88 67 VAL B N 1
ATOM 12392 C CA . VAL G 6 67 ? 208.678 227.805 214.079 1.00 135.88 67 VAL B CA 1
ATOM 12393 C C . VAL G 6 67 ? 209.191 226.609 213.340 1.00 135.88 67 VAL B C 1
ATOM 12394 O O . VAL G 6 67 ? 209.316 225.538 213.926 1.00 135.88 67 VAL B O 1
ATOM 12398 N N . GLY G 6 68 ? 209.504 226.779 212.060 1.00 147.13 68 GLY B N 1
ATOM 12399 C CA . GLY G 6 68 ? 210.072 225.694 211.285 1.00 147.13 68 GLY B CA 1
ATOM 12400 C C . GLY G 6 68 ? 211.337 225.185 211.957 1.00 147.13 68 GLY B C 1
ATOM 12401 O O . GLY G 6 68 ? 211.526 223.977 212.093 1.00 147.13 68 GLY B O 1
ATOM 12402 N N . MET G 6 69 ? 212.182 226.103 212.418 1.00 155.23 69 MET B N 1
ATOM 12403 C CA . MET G 6 69 ? 213.391 225.706 213.114 1.00 155.23 69 MET B CA 1
ATOM 12404 C C . MET G 6 69 ? 213.071 224.977 214.405 1.00 155.23 69 MET B C 1
ATOM 12405 O O . MET G 6 69 ? 213.739 224.003 214.745 1.00 155.23 69 MET B O 1
ATOM 12410 N N . ILE G 6 70 ? 212.024 225.406 215.103 1.00 150.24 70 ILE B N 1
ATOM 12411 C CA . ILE G 6 70 ? 211.621 224.718 216.318 1.00 150.24 70 ILE B CA 1
ATOM 12412 C C . ILE G 6 70 ? 211.197 223.305 216.004 1.00 150.24 70 ILE B C 1
ATOM 12413 O O . ILE G 6 70 ? 211.611 222.363 216.676 1.00 150.24 70 ILE B O 1
ATOM 12418 N N . ALA G 6 71 ? 210.397 223.150 214.962 1.00 151.29 71 ALA B N 1
ATOM 12419 C CA . ALA G 6 71 ? 209.924 221.847 214.525 1.00 151.29 71 ALA B CA 1
ATOM 12420 C C . ALA G 6 71 ? 211.085 220.933 214.143 1.00 151.29 71 ALA B C 1
ATOM 12421 O O . ALA G 6 71 ? 211.024 219.718 214.343 1.00 151.29 71 ALA B O 1
ATOM 12423 N N . LYS G 6 72 ? 212.154 221.526 213.607 1.00 154.58 72 LYS B N 1
ATOM 12424 C CA . LYS G 6 72 ? 213.345 220.788 213.217 1.00 154.58 72 LYS B CA 1
ATOM 12425 C C . LYS G 6 72 ? 214.324 220.536 214.357 1.00 154.58 72 LYS B C 1
ATOM 12426 O O . LYS G 6 72 ? 215.353 219.898 214.144 1.00 154.58 72 LYS B O 1
ATOM 12432 N N . GLY G 6 73 ? 214.036 221.037 215.554 1.00 155.83 73 GLY B N 1
ATOM 12433 C CA . GLY G 6 73 ? 214.937 220.826 216.678 1.00 155.83 73 GLY B CA 1
ATOM 12434 C C . GLY G 6 73 ? 216.160 221.736 216.628 1.00 155.83 73 GLY B C 1
ATOM 12435 O O . GLY G 6 73 ? 217.203 221.412 217.194 1.00 155.83 73 GLY B O 1
ATOM 12436 N N . LYS G 6 74 ? 216.044 222.867 215.950 1.00 164.87 74 LYS B N 1
ATOM 12437 C CA . LYS G 6 74 ? 217.159 223.787 215.834 1.00 164.87 74 LYS B CA 1
ATOM 12438 C C . LYS G 6 74 ? 217.207 224.748 217.006 1.00 164.87 74 LYS B C 1
ATOM 12439 O O . LYS G 6 74 ? 216.186 225.077 217.608 1.00 164.87 74 LYS B O 1
ATOM 12445 N N . ASN G 6 75 ? 218.397 225.219 217.329 1.00 170.43 75 ASN B N 1
ATOM 12446 C CA . ASN G 6 75 ? 218.533 226.115 218.456 1.00 170.43 75 ASN B CA 1
ATOM 12447 C C . ASN G 6 75 ? 218.243 227.555 218.097 1.00 170.43 75 ASN B C 1
ATOM 12448 O O . ASN G 6 75 ? 219.150 228.329 217.805 1.00 170.43 75 ASN B O 1
ATOM 12453 N N . ALA G 6 76 ? 216.971 227.921 218.153 1.00 154.89 76 ALA B N 1
ATOM 12454 C CA . ALA G 6 76 ? 216.546 229.294 217.894 1.00 154.89 76 ALA B CA 1
ATOM 12455 C C . ALA G 6 76 ? 216.524 230.161 219.157 1.00 154.89 76 ALA B C 1
ATOM 12456 O O . ALA G 6 76 ? 215.984 231.268 219.127 1.00 154.89 76 ALA B O 1
ATOM 12458 N N . SER G 6 77 ? 217.086 229.671 220.266 1.00 164.35 77 SER B N 1
ATOM 12459 C CA . SER G 6 77 ? 217.029 230.397 221.536 1.00 164.35 77 SER B CA 1
ATOM 12460 C C . SER G 6 77 ? 217.709 231.752 221.502 1.00 164.35 77 SER B C 1
ATOM 12461 O O . SER G 6 77 ? 217.339 232.654 222.250 1.00 164.35 77 SER B O 1
ATOM 12464 N N . GLU G 6 78 ? 218.684 231.925 220.618 1.00 169.56 78 GLU B N 1
ATOM 12465 C CA . GLU G 6 78 ? 219.380 233.198 220.523 1.00 169.56 78 GLU B CA 1
ATOM 12466 C C . GLU G 6 78 ? 218.484 234.333 220.042 1.00 169.56 78 GLU B C 1
ATOM 12467 O O . GLU G 6 78 ? 218.813 235.504 220.220 1.00 169.56 78 GLU B O 1
ATOM 12473 N N . LEU G 6 79 ? 217.352 233.996 219.439 1.00 148.20 79 LEU B N 1
ATOM 12474 C CA . LEU G 6 79 ? 216.414 234.986 218.963 1.00 148.20 79 LEU B CA 1
ATOM 12475 C C . LEU G 6 79 ? 215.423 235.414 220.030 1.00 148.20 79 LEU B C 1
ATOM 12476 O O . LEU G 6 79 ? 214.633 236.322 219.793 1.00 148.20 79 LEU B O 1
ATOM 12481 N N . PHE G 6 80 ? 215.466 234.769 221.196 1.00 137.85 80 PHE B N 1
ATOM 12482 C CA . PHE G 6 80 ? 214.481 234.986 222.238 1.00 137.85 80 PHE B CA 1
ATOM 12483 C C . PHE G 6 80 ? 214.175 236.451 222.550 1.00 137.85 80 PHE B C 1
ATOM 12484 O O . PHE G 6 80 ? 213.003 236.823 222.528 1.00 137.85 80 PHE B O 1
ATOM 12492 N N . PRO G 6 81 ? 215.162 237.322 222.837 1.00 134.57 81 PRO B N 1
ATOM 12493 C CA . PRO G 6 81 ? 214.962 238.719 223.182 1.00 134.57 81 PRO B CA 1
ATOM 12494 C C . PRO G 6 81 ? 214.413 239.508 222.013 1.00 134.57 81 PRO B C 1
ATOM 12495 O O . PRO G 6 81 ? 213.873 240.595 222.198 1.00 134.57 81 PRO B O 1
ATOM 12499 N N . ALA G 6 82 ? 214.546 238.979 220.810 1.00 133.14 82 ALA B N 1
ATOM 12500 C CA . ALA G 6 82 ? 214.021 239.660 219.656 1.00 133.14 82 ALA B CA 1
ATOM 12501 C C . ALA G 6 82 ? 212.586 239.243 219.424 1.00 133.14 82 ALA B C 1
ATOM 12502 O O . ALA G 6 82 ? 211.747 240.052 219.030 1.00 133.14 82 ALA B O 1
ATOM 12504 N N . VAL G 6 83 ? 212.299 237.978 219.683 1.00 135.49 83 VAL B N 1
ATOM 12505 C CA . VAL G 6 83 ? 210.966 237.459 219.464 1.00 135.49 83 VAL B CA 1
ATOM 12506 C C . VAL G 6 83 ? 209.986 237.971 220.488 1.00 135.49 83 VAL B C 1
ATOM 12507 O O . VAL G 6 83 ? 208.902 238.436 220.136 1.00 135.49 83 VAL B O 1
ATOM 12511 N N . VAL G 6 84 ? 210.367 237.887 221.758 1.00 122.36 84 VAL B N 1
ATOM 12512 C CA . VAL G 6 84 ? 209.504 238.286 222.860 1.00 122.36 84 VAL B CA 1
ATOM 12513 C C . VAL G 6 84 ? 208.909 239.671 222.702 1.00 122.36 84 VAL B C 1
ATOM 12514 O O . VAL G 6 84 ? 207.809 239.922 223.184 1.00 122.36 84 VAL B O 1
ATOM 12518 N N . LYS G 6 85 ? 209.599 240.569 222.009 1.00 125.65 85 LYS B N 1
ATOM 12519 C CA . LYS G 6 85 ? 209.091 241.913 221.825 1.00 125.65 85 LYS B CA 1
ATOM 12520 C C . LYS G 6 85 ? 207.777 241.959 221.077 1.00 125.65 85 LYS B C 1
ATOM 12521 O O . LYS G 6 85 ? 207.034 242.927 221.199 1.00 125.65 85 LYS B O 1
ATOM 12527 N N . ASN G 6 86 ? 207.472 240.931 220.309 1.00 118.68 86 ASN B N 1
ATOM 12528 C CA . ASN G 6 86 ? 206.249 240.937 219.553 1.00 118.68 86 ASN B CA 1
ATOM 12529 C C . ASN G 6 86 ? 205.121 240.227 220.250 1.00 118.68 86 ASN B C 1
ATOM 12530 O O . ASN G 6 86 ? 204.058 240.043 219.664 1.00 118.68 86 ASN B O 1
ATOM 12535 N N . VAL G 6 87 ? 205.308 239.870 221.517 1.00 109.96 87 VAL B N 1
ATOM 12536 C CA . VAL G 6 87 ? 204.255 239.207 222.267 1.00 109.96 87 VAL B CA 1
ATOM 12537 C C . VAL G 6 87 ? 202.997 240.046 222.389 1.00 109.96 87 VAL B C 1
ATOM 12538 O O . VAL G 6 87 ? 201.905 239.514 222.557 1.00 109.96 87 VAL B O 1
ATOM 12542 N N . ALA G 6 88 ? 203.142 241.355 222.309 1.00 107.89 88 ALA B N 1
ATOM 12543 C CA . ALA G 6 88 ? 202.015 242.252 222.416 1.00 107.89 88 ALA B CA 1
ATOM 12544 C C . ALA G 6 88 ? 201.390 242.589 221.062 1.00 107.89 88 ALA B C 1
ATOM 12545 O O . ALA G 6 88 ? 200.491 243.427 220.996 1.00 107.89 88 ALA B O 1
ATOM 12547 N N . SER G 6 89 ? 201.868 241.976 219.985 1.00 118.97 89 SER B N 1
ATOM 12548 C CA . SER G 6 89 ? 201.333 242.267 218.667 1.00 118.97 89 SER B CA 1
ATOM 12549 C C . SER G 6 89 ? 199.859 242.009 218.574 1.00 118.97 89 SER B C 1
ATOM 12550 O O . SER G 6 89 ? 199.340 241.078 219.178 1.00 118.97 89 SER B O 1
ATOM 12553 N N . LYS G 6 90 ? 199.186 242.831 217.788 1.00 121.54 90 LYS B N 1
ATOM 12554 C CA . LYS G 6 90 ? 197.754 242.711 217.596 1.00 121.54 90 LYS B CA 1
ATOM 12555 C C . LYS G 6 90 ? 197.393 241.665 216.555 1.00 121.54 90 LYS B C 1
ATOM 12556 O O . LYS G 6 90 ? 196.226 241.298 216.413 1.00 121.54 90 LYS B O 1
ATOM 12562 N N . ASN G 6 91 ? 198.374 241.172 215.817 1.00 132.44 91 ASN B N 1
ATOM 12563 C CA . ASN G 6 91 ? 198.038 240.190 214.813 1.00 132.44 91 ASN B CA 1
ATOM 12564 C C . ASN G 6 91 ? 197.949 238.817 215.410 1.00 132.44 91 ASN B C 1
ATOM 12565 O O . ASN G 6 91 ? 198.954 238.124 215.542 1.00 132.44 91 ASN B O 1
ATOM 12570 N N . ILE G 6 92 ? 196.729 238.416 215.735 1.00 137.94 92 ILE B N 1
ATOM 12571 C CA . ILE G 6 92 ? 196.434 237.105 216.307 1.00 137.94 92 ILE B CA 1
ATOM 12572 C C . ILE G 6 92 ? 197.201 235.925 215.704 1.00 137.94 92 ILE B C 1
ATOM 12573 O O . ILE G 6 92 ? 197.521 234.976 216.419 1.00 137.94 92 ILE B O 1
ATOM 12578 N N . GLU G 6 93 ? 197.513 235.976 214.412 1.00 140.75 93 GLU B N 1
ATOM 12579 C CA . GLU G 6 93 ? 198.224 234.881 213.787 1.00 140.75 93 GLU B CA 1
ATOM 12580 C C . GLU G 6 93 ? 199.619 234.846 214.372 1.00 140.75 93 GLU B C 1
ATOM 12581 O O . GLU G 6 93 ? 200.128 233.787 214.750 1.00 140.75 93 GLU B O 1
ATOM 12587 N N . ILE G 6 94 ? 200.214 236.028 214.482 1.00 125.93 94 ILE B N 1
ATOM 12588 C CA . ILE G 6 94 ? 201.526 236.159 215.062 1.00 125.93 94 ILE B CA 1
ATOM 12589 C C . ILE G 6 94 ? 201.489 235.751 216.500 1.00 125.93 94 ILE B C 1
ATOM 12590 O O . ILE G 6 94 ? 202.402 235.077 216.964 1.00 125.93 94 ILE B O 1
ATOM 12595 N N . LYS G 6 95 ? 200.439 236.147 217.212 1.00 130.22 95 LYS B N 1
ATOM 12596 C CA . LYS G 6 95 ? 200.352 235.819 218.624 1.00 130.22 95 LYS B CA 1
ATOM 12597 C C . LYS G 6 95 ? 200.529 234.345 218.852 1.00 130.22 95 LYS B C 1
ATOM 12598 O O . LYS G 6 95 ? 201.288 233.936 219.729 1.00 130.22 95 LYS B O 1
ATOM 12604 N N . LYS G 6 96 ? 199.861 233.544 218.040 1.00 124.18 96 LYS B N 1
ATOM 12605 C CA . LYS G 6 96 ? 199.946 232.115 218.209 1.00 124.18 96 LYS B CA 1
ATOM 12606 C C . LYS G 6 96 ? 201.359 231.629 217.970 1.00 124.18 96 LYS B C 1
ATOM 12607 O O . LYS G 6 96 ? 201.874 230.801 218.724 1.00 124.18 96 LYS B O 1
ATOM 12613 N N . LEU G 6 97 ? 202.007 232.183 216.956 1.00 124.46 97 LEU B N 1
ATOM 12614 C CA . LEU G 6 97 ? 203.362 231.782 216.644 1.00 124.46 97 LEU B CA 1
ATOM 12615 C C . LEU G 6 97 ? 204.300 232.123 217.787 1.00 124.46 97 LEU B C 1
ATOM 12616 O O . LEU G 6 97 ? 205.183 231.336 218.133 1.00 124.46 97 LEU B O 1
ATOM 12621 N N . VAL G 6 98 ? 204.083 233.282 218.396 1.00 120.45 98 VAL B N 1
ATOM 12622 C CA . VAL G 6 98 ? 204.895 233.715 219.513 1.00 120.45 98 VAL B CA 1
ATOM 12623 C C . VAL G 6 98 ? 204.755 232.798 220.678 1.00 120.45 98 VAL B C 1
ATOM 12624 O O . VAL G 6 98 ? 205.744 232.463 221.329 1.00 120.45 98 VAL B O 1
ATOM 12628 N N . TYR G 6 99 ? 203.529 232.388 220.949 1.00 124.50 99 TYR B N 1
ATOM 12629 C CA . TYR G 6 99 ? 203.291 231.528 222.074 1.00 124.50 99 TYR B CA 1
ATOM 12630 C C . TYR G 6 99 ? 204.077 230.252 221.929 1.00 124.50 99 TYR B C 1
ATOM 12631 O O . TYR G 6 99 ? 204.680 229.786 222.893 1.00 124.50 99 TYR B O 1
ATOM 12640 N N . VAL G 6 100 ? 204.129 229.719 220.712 1.00 122.21 100 VAL B N 1
ATOM 12641 C CA . VAL G 6 100 ? 204.889 228.512 220.471 1.00 122.21 100 VAL B CA 1
ATOM 12642 C C . VAL G 6 100 ? 206.326 228.688 220.843 1.00 122.21 100 VAL B C 1
ATOM 12643 O O . VAL G 6 100 ? 206.905 227.849 221.533 1.00 122.21 100 VAL B O 1
ATOM 12647 N N . TYR G 6 101 ? 206.897 229.783 220.384 1.00 137.11 101 TYR B N 1
ATOM 12648 C CA . TYR G 6 101 ? 208.281 230.070 220.649 1.00 137.11 101 TYR B CA 1
ATOM 12649 C C . TYR G 6 101 ? 208.553 230.119 222.129 1.00 137.11 101 TYR B C 1
ATOM 12650 O O . TYR G 6 101 ? 209.529 229.540 222.610 1.00 137.11 101 TYR B O 1
ATOM 12659 N N . LEU G 6 102 ? 207.698 230.832 222.848 1.00 120.59 102 LEU B N 1
ATOM 12660 C CA . LEU G 6 102 ? 207.875 230.982 224.269 1.00 120.59 102 LEU B CA 1
ATOM 12661 C C . LEU G 6 102 ? 207.802 229.657 224.973 1.00 120.59 102 LEU B C 1
ATOM 12662 O O . LEU G 6 102 ? 208.608 229.365 225.848 1.00 120.59 102 LEU B O 1
ATOM 12667 N N . VAL G 6 103 ? 206.884 228.809 224.562 1.00 126.55 103 VAL B N 1
ATOM 12668 C CA . VAL G 6 103 ? 206.801 227.509 225.185 1.00 126.55 103 VAL B CA 1
ATOM 12669 C C . VAL G 6 103 ? 208.091 226.747 225.004 1.00 126.55 103 VAL B C 1
ATOM 12670 O O . VAL G 6 103 ? 208.585 226.105 225.930 1.00 126.55 103 VAL B O 1
ATOM 12674 N N . ARG G 6 104 ? 208.639 226.808 223.809 1.00 134.27 104 ARG B N 1
ATOM 12675 C CA . ARG G 6 104 ? 209.857 226.093 223.537 1.00 134.27 104 ARG B CA 1
ATOM 12676 C C . ARG G 6 104 ? 211.077 226.575 224.305 1.00 134.27 104 ARG B C 1
ATOM 12677 O O . ARG G 6 104 ? 211.905 225.755 224.693 1.00 134.27 104 ARG B O 1
ATOM 12685 N N . TYR G 6 105 ? 211.223 227.877 224.520 1.00 141.07 105 TYR B N 1
ATOM 12686 C CA . TYR G 6 105 ? 212.452 228.324 225.170 1.00 141.07 105 TYR B CA 1
ATOM 12687 C C . TYR G 6 105 ? 212.353 229.070 226.494 1.00 141.07 105 TYR B C 1
ATOM 12688 O O . TYR G 6 105 ? 213.390 229.341 227.099 1.00 141.07 105 TYR B O 1
ATOM 12697 N N . ALA G 6 106 ? 211.153 229.378 226.967 1.00 148.06 106 ALA B N 1
ATOM 12698 C CA . ALA G 6 106 ? 211.017 230.173 228.192 1.00 148.06 106 ALA B CA 1
ATOM 12699 C C . ALA G 6 106 ? 211.678 229.534 229.397 1.00 148.06 106 ALA B C 1
ATOM 12700 O O . ALA G 6 106 ? 212.234 230.232 230.243 1.00 148.06 106 ALA B O 1
ATOM 12702 N N . GLU G 6 107 ? 211.631 228.213 229.485 1.00 158.58 107 GLU B N 1
ATOM 12703 C CA . GLU G 6 107 ? 212.264 227.519 230.593 1.00 158.58 107 GLU B CA 1
ATOM 12704 C C . GLU G 6 107 ? 213.748 227.829 230.692 1.00 158.58 107 GLU B C 1
ATOM 12705 O O . GLU G 6 107 ? 214.320 227.815 231.781 1.00 158.58 107 GLU B O 1
ATOM 12711 N N . GLU G 6 108 ? 214.396 228.039 229.554 1.00 150.59 108 GLU B N 1
ATOM 12712 C CA . GLU G 6 108 ? 215.812 228.321 229.565 1.00 150.59 108 GLU B CA 1
ATOM 12713 C C . GLU G 6 108 ? 216.066 229.798 229.813 1.00 150.59 108 GLU B C 1
ATOM 12714 O O . GLU G 6 108 ? 216.791 230.173 230.733 1.00 150.59 108 GLU B O 1
ATOM 12720 N N . GLN G 6 109 ? 215.431 230.648 229.021 1.00 150.87 109 GLN B N 1
ATOM 12721 C CA . GLN G 6 109 ? 215.617 232.092 229.144 1.00 150.87 109 GLN B CA 1
ATOM 12722 C C . GLN G 6 109 ? 214.651 232.683 230.142 1.00 150.87 109 GLN B C 1
ATOM 12723 O O . GLN G 6 109 ? 213.832 233.532 229.791 1.00 150.87 109 GLN B O 1
ATOM 12729 N N . GLN G 6 110 ? 214.747 232.230 231.383 1.00 149.76 110 GLN B N 1
ATOM 12730 C CA . GLN G 6 110 ? 213.773 232.586 232.398 1.00 149.76 110 GLN B CA 1
ATOM 12731 C C . GLN G 6 110 ? 213.698 234.070 232.684 1.00 149.76 110 GLN B C 1
ATOM 12732 O O . GLN G 6 110 ? 212.621 234.589 232.966 1.00 149.76 110 GLN B O 1
ATOM 12738 N N . ASP G 6 111 ? 214.821 234.763 232.612 1.00 146.38 111 ASP B N 1
ATOM 12739 C CA . ASP G 6 111 ? 214.789 236.188 232.869 1.00 146.38 111 ASP B CA 1
ATOM 12740 C C . ASP G 6 111 ? 214.096 236.930 231.747 1.00 146.38 111 ASP B C 1
ATOM 12741 O O . ASP G 6 111 ? 213.217 237.751 231.990 1.00 146.38 111 ASP B O 1
ATOM 12746 N N . LEU G 6 112 ? 214.449 236.605 230.511 1.00 133.99 112 LEU B N 1
ATOM 12747 C CA . LEU G 6 112 ? 213.854 237.276 229.369 1.00 133.99 112 LEU B CA 1
ATOM 12748 C C . LEU G 6 112 ? 212.366 237.038 229.285 1.00 133.99 112 LEU B C 1
ATOM 12749 O O . LEU G 6 112 ? 211.601 237.933 228.927 1.00 133.99 112 LEU B O 1
ATOM 12754 N N . ALA G 6 113 ? 211.944 235.841 229.658 1.00 139.02 113 ALA B N 1
ATOM 12755 C CA . ALA G 6 113 ? 210.547 235.458 229.608 1.00 139.02 113 ALA B CA 1
ATOM 12756 C C . ALA G 6 113 ? 209.657 236.352 230.460 1.00 139.02 113 ALA B C 1
ATOM 12757 O O . ALA G 6 113 ? 208.460 236.473 230.190 1.00 139.02 113 ALA B O 1
ATOM 12759 N N . LEU G 6 114 ? 210.231 237.006 231.468 1.00 126.53 114 LEU B N 1
ATOM 12760 C CA . LEU G 6 114 ? 209.465 237.829 232.375 1.00 126.53 114 LEU B CA 1
ATOM 12761 C C . LEU G 6 114 ? 208.775 238.971 231.647 1.00 126.53 114 LEU B C 1
ATOM 12762 O O . LEU G 6 114 ? 207.728 239.454 232.076 1.00 126.53 114 LEU B O 1
ATOM 12767 N N . LEU G 6 115 ? 209.344 239.383 230.525 1.00 129.94 115 LEU B N 1
ATOM 12768 C CA . LEU G 6 115 ? 208.824 240.478 229.737 1.00 129.94 115 LEU B CA 1
ATOM 12769 C C . LEU G 6 115 ? 207.425 240.213 229.190 1.00 129.94 115 LEU B C 1
ATOM 12770 O O . LEU G 6 115 ? 206.649 241.137 228.945 1.00 129.94 115 LEU B O 1
ATOM 12775 N N . SER G 6 116 ? 207.087 238.954 228.995 1.00 124.29 116 SER B N 1
ATOM 12776 C CA . SER G 6 116 ? 205.791 238.608 228.450 1.00 124.29 116 SER B CA 1
ATOM 12777 C C . SER G 6 116 ? 204.651 238.586 229.478 1.00 124.29 116 SER B C 1
ATOM 12778 O O . SER G 6 116 ? 203.484 238.458 229.104 1.00 124.29 116 SER B O 1
ATOM 12781 N N . ILE G 6 117 ? 204.976 238.699 230.758 1.00 117.96 117 ILE B N 1
ATOM 12782 C CA . ILE G 6 117 ? 203.974 238.503 231.793 1.00 117.96 117 ILE B CA 1
ATOM 12783 C C . ILE G 6 117 ? 202.787 239.438 231.752 1.00 117.96 117 ILE B C 1
ATOM 12784 O O . ILE G 6 117 ? 201.647 238.981 231.826 1.00 117.96 117 ILE B O 1
ATOM 12789 N N . SER G 6 118 ? 203.030 240.734 231.636 1.00 126.79 118 SER B N 1
ATOM 12790 C CA . SER G 6 118 ? 201.923 241.679 231.630 1.00 126.79 118 SER B CA 1
ATOM 12791 C C . SER G 6 118 ? 200.966 241.461 230.493 1.00 126.79 118 SER B C 1
ATOM 12792 O O . SER G 6 118 ? 199.761 241.618 230.672 1.00 126.79 118 SER B O 1
ATOM 12795 N N . THR G 6 119 ? 201.483 241.090 229.330 1.00 123.04 119 THR B N 1
ATOM 12796 C CA . THR G 6 119 ? 200.617 240.834 228.201 1.00 123.04 119 THR B CA 1
ATOM 12797 C C . THR G 6 119 ? 199.593 239.802 228.572 1.00 123.04 119 THR B C 1
ATOM 12798 O O . THR G 6 119 ? 198.407 239.967 228.287 1.00 123.04 119 THR B O 1
ATOM 12802 N N . PHE G 6 120 ? 200.052 238.728 229.217 1.00 113.48 120 PHE B N 1
ATOM 12803 C CA . PHE G 6 120 ? 199.126 237.632 229.608 1.00 113.48 120 PHE B CA 1
ATOM 12804 C C . PHE G 6 120 ? 198.159 238.164 230.652 1.00 113.48 120 PHE B C 1
ATOM 12805 O O . PHE G 6 120 ? 196.950 237.872 230.560 1.00 113.48 120 PHE B O 1
ATOM 12813 N N . GLN G 6 121 ? 198.665 238.940 231.614 1.00 116.83 121 GLN B N 1
ATOM 12814 C CA . GLN G 6 121 ? 197.810 239.406 232.678 1.00 116.83 121 GLN B CA 1
ATOM 12815 C C . GLN G 6 121 ? 196.678 240.232 232.132 1.00 116.83 121 GLN B C 1
ATOM 12816 O O . GLN G 6 121 ? 195.535 240.099 232.567 1.00 116.83 121 GLN B O 1
ATOM 12822 N N . ARG G 6 122 ? 196.983 241.069 231.157 1.00 126.89 122 ARG B N 1
ATOM 12823 C CA . ARG G 6 122 ? 195.962 241.884 230.548 1.00 126.89 122 ARG B CA 1
ATOM 12824 C C . ARG G 6 122 ? 195.021 241.027 229.742 1.00 126.89 122 ARG B C 1
ATOM 12825 O O . ARG G 6 122 ? 193.807 241.212 229.794 1.00 126.89 122 ARG B O 1
ATOM 12833 N N . ALA G 6 123 ? 195.571 240.052 229.030 1.00 121.09 123 ALA B N 1
ATOM 12834 C CA . ALA G 6 123 ? 194.765 239.170 228.210 1.00 121.09 123 ALA B CA 1
ATOM 12835 C C . ALA G 6 123 ? 193.746 238.416 229.047 1.00 121.09 123 ALA B C 1
ATOM 12836 O O . ALA G 6 123 ? 192.611 238.211 228.623 1.00 121.09 123 ALA B O 1
ATOM 12838 N N . LEU G 6 124 ? 194.120 238.066 230.269 1.00 117.98 124 LEU B N 1
ATOM 12839 C CA . LEU G 6 124 ? 193.223 237.362 231.168 1.00 117.98 124 LEU B CA 1
ATOM 12840 C C . LEU G 6 124 ? 192.007 238.170 231.593 1.00 117.98 124 LEU B C 1
ATOM 12841 O O . LEU G 6 124 ? 191.064 237.613 232.146 1.00 117.98 124 LEU B O 1
ATOM 12846 N N . LYS G 6 125 ? 192.018 239.476 231.366 1.00 113.38 125 LYS B N 1
ATOM 12847 C CA . LYS G 6 125 ? 190.896 240.293 231.755 1.00 113.38 125 LYS B CA 1
ATOM 12848 C C . LYS G 6 125 ? 189.991 240.604 230.556 1.00 113.38 125 LYS B C 1
ATOM 12849 O O . LYS G 6 125 ? 188.948 241.238 230.706 1.00 113.38 125 LYS B O 1
ATOM 12855 N N . ASP G 6 126 ? 190.407 240.176 229.366 1.00 129.22 126 ASP B N 1
ATOM 12856 C CA . ASP G 6 126 ? 189.689 240.434 228.122 1.00 129.22 126 ASP B CA 1
ATOM 12857 C C . ASP G 6 126 ? 188.324 239.739 228.101 1.00 129.22 126 ASP B C 1
ATOM 12858 O O . ASP G 6 126 ? 188.226 238.605 228.549 1.00 129.22 126 ASP B O 1
ATOM 12863 N N . PRO G 6 127 ? 187.259 240.377 227.593 1.00 127.98 127 PRO B N 1
ATOM 12864 C CA . PRO G 6 127 ? 185.894 239.868 227.456 1.00 127.98 127 PRO B CA 1
ATOM 12865 C C . PRO G 6 127 ? 185.786 238.634 226.564 1.00 127.98 127 PRO B C 1
ATOM 12866 O O . PRO G 6 127 ? 184.839 237.861 226.693 1.00 127.98 127 PRO B O 1
ATOM 12870 N N . ASN G 6 128 ? 186.748 238.432 225.681 1.00 133.16 128 ASN B N 1
ATOM 12871 C CA . ASN G 6 128 ? 186.743 237.265 224.821 1.00 133.16 128 ASN B CA 1
ATOM 12872 C C . ASN G 6 128 ? 187.329 236.081 225.554 1.00 133.16 128 ASN B C 1
ATOM 12873 O O . ASN G 6 128 ? 188.538 236.005 225.761 1.00 133.16 128 ASN B O 1
ATOM 12878 N N . GLN G 6 129 ? 186.469 235.149 225.936 1.00 134.76 129 GLN B N 1
ATOM 12879 C CA . GLN G 6 129 ? 186.893 234.005 226.719 1.00 134.76 129 GLN B CA 1
ATOM 12880 C C . GLN G 6 129 ? 187.801 233.056 225.976 1.00 134.76 129 GLN B C 1
ATOM 12881 O O . GLN G 6 129 ? 188.531 232.295 226.604 1.00 134.76 129 GLN B O 1
ATOM 12887 N N . LEU G 6 130 ? 187.798 233.104 224.651 1.00 124.02 130 LEU B N 1
ATOM 12888 C CA . LEU G 6 130 ? 188.685 232.240 223.912 1.00 124.02 130 LEU B CA 1
ATOM 12889 C C . LEU G 6 130 ? 190.066 232.739 224.165 1.00 124.02 130 LEU B C 1
ATOM 12890 O O . LEU G 6 130 ? 190.983 231.970 224.457 1.00 124.02 130 LEU B O 1
ATOM 12895 N N . ILE G 6 131 ? 190.206 234.048 224.061 1.00 119.45 131 ILE B N 1
ATOM 12896 C CA . ILE G 6 131 ? 191.469 234.670 224.332 1.00 119.45 131 ILE B CA 1
ATOM 12897 C C . ILE G 6 131 ? 191.874 234.461 225.761 1.00 119.45 131 ILE B C 1
ATOM 12898 O O . ILE G 6 131 ? 193.033 234.148 226.019 1.00 119.45 131 ILE B O 1
ATOM 12903 N N . ARG G 6 132 ? 190.938 234.621 226.699 1.00 129.22 132 ARG B N 1
ATOM 12904 C CA . ARG G 6 132 ? 191.303 234.443 228.093 1.00 129.22 132 ARG B CA 1
ATOM 12905 C C . ARG G 6 132 ? 191.856 233.068 228.316 1.00 129.22 132 ARG B C 1
ATOM 12906 O O . ARG G 6 132 ? 192.881 232.906 228.976 1.00 129.22 132 ARG B O 1
ATOM 12914 N N . ALA G 6 133 ? 191.188 232.076 227.754 1.00 134.39 133 ALA B N 1
ATOM 12915 C CA . ALA G 6 133 ? 191.628 230.713 227.909 1.00 134.39 133 ALA B CA 1
ATOM 12916 C C . ALA G 6 133 ? 192.994 230.516 227.310 1.00 134.39 133 ALA B C 1
ATOM 12917 O O . ALA G 6 133 ? 193.851 229.870 227.910 1.00 134.39 133 ALA B O 1
ATOM 12919 N N . SER G 6 134 ? 193.214 231.094 226.140 1.00 125.43 134 SER B N 1
ATOM 12920 C CA . SER G 6 134 ? 194.492 230.949 225.496 1.00 125.43 134 SER B CA 1
ATOM 12921 C C . SER G 6 134 ? 195.572 231.532 226.361 1.00 125.43 134 SER B C 1
ATOM 12922 O O . SER G 6 134 ? 196.626 230.928 226.543 1.00 125.43 134 SER B O 1
ATOM 12925 N N . ALA G 6 135 ? 195.298 232.694 226.924 1.00 125.61 135 ALA B N 1
ATOM 12926 C CA . ALA G 6 135 ? 196.252 233.341 227.783 1.00 125.61 135 ALA B CA 1
ATOM 12927 C C . ALA G 6 135 ? 196.529 232.499 228.989 1.00 125.61 135 ALA B C 1
ATOM 12928 O O . ALA G 6 135 ? 197.677 232.345 229.392 1.00 125.61 135 ALA B O 1
ATOM 12930 N N . LEU G 6 136 ? 195.481 231.927 229.553 1.00 117.00 136 LEU B N 1
ATOM 12931 C CA . LEU G 6 136 ? 195.625 231.111 230.728 1.00 117.00 136 LEU B CA 1
ATOM 12932 C C . LEU G 6 136 ? 196.553 229.959 230.453 1.00 117.00 136 LEU B C 1
ATOM 12933 O O . LEU G 6 136 ? 197.466 229.692 231.234 1.00 117.00 136 LEU B O 1
ATOM 12938 N N . ARG G 6 137 ? 196.319 229.284 229.335 1.00 125.38 137 ARG B N 1
ATOM 12939 C CA . ARG G 6 137 ? 197.134 228.150 228.956 1.00 125.38 137 ARG B CA 1
ATOM 12940 C C . ARG G 6 137 ? 198.576 228.510 228.797 1.00 125.38 137 ARG B C 1
ATOM 12941 O O . ARG G 6 137 ? 199.453 227.855 229.361 1.00 125.38 137 ARG B O 1
ATOM 12949 N N . VAL G 6 138 ? 198.822 229.557 228.034 1.00 124.73 138 VAL B N 1
ATOM 12950 C CA . VAL G 6 138 ? 200.176 229.925 227.744 1.00 124.73 138 VAL B CA 1
ATOM 12951 C C . VAL G 6 138 ? 200.866 230.350 228.998 1.00 124.73 138 VAL B C 1
ATOM 12952 O O . VAL G 6 138 ? 201.973 229.902 229.269 1.00 124.73 138 VAL B O 1
ATOM 12956 N N . LEU G 6 139 ? 200.197 231.158 229.793 1.00 125.08 139 LEU B N 1
ATOM 12957 C CA . LEU G 6 139 ? 200.758 231.579 231.051 1.00 125.08 139 LEU B CA 1
ATOM 12958 C C . LEU G 6 139 ? 201.190 230.399 231.879 1.00 125.08 139 LEU B C 1
ATOM 12959 O O . LEU G 6 139 ? 202.324 230.345 232.361 1.00 125.08 139 LEU B O 1
ATOM 12964 N N . SER G 6 140 ? 200.297 229.435 232.048 1.00 127.68 140 SER B N 1
ATOM 12965 C CA . SER G 6 140 ? 200.611 228.274 232.851 1.00 127.68 140 SER B CA 1
ATOM 12966 C C . SER G 6 140 ? 201.746 227.455 232.274 1.00 127.68 140 SER B C 1
ATOM 12967 O O . SER G 6 140 ? 202.493 226.823 233.015 1.00 127.68 140 SER B O 1
ATOM 12970 N N . SER G 6 141 ? 201.925 227.495 230.959 1.00 124.16 141 SER B N 1
ATOM 12971 C CA . SER G 6 141 ? 202.968 226.702 230.343 1.00 124.16 141 SER B CA 1
ATOM 12972 C C . SER G 6 141 ? 204.351 227.293 230.534 1.00 124.16 141 SER B C 1
ATOM 12973 O O . SER G 6 141 ? 205.342 226.647 230.203 1.00 124.16 141 SER B O 1
ATOM 12976 N N . ILE G 6 142 ? 204.440 228.512 231.052 1.00 121.75 142 ILE B N 1
ATOM 12977 C CA . ILE G 6 142 ? 205.742 229.112 231.224 1.00 121.75 142 ILE B CA 1
ATOM 12978 C C . ILE G 6 142 ? 206.397 228.570 232.465 1.00 121.75 142 ILE B C 1
ATOM 12979 O O . ILE G 6 142 ? 205.987 228.866 233.585 1.00 121.75 142 ILE B O 1
ATOM 12984 N N . ARG G 6 143 ? 207.435 227.771 232.266 1.00 128.13 143 ARG B N 1
ATOM 12985 C CA . ARG G 6 143 ? 208.101 227.095 233.365 1.00 128.13 143 ARG B CA 1
ATOM 12986 C C . ARG G 6 143 ? 209.170 227.944 234.033 1.00 128.13 143 ARG B C 1
ATOM 12987 O O . ARG G 6 143 ? 210.361 227.656 233.948 1.00 128.13 143 ARG B O 1
ATOM 12995 N N . VAL G 6 144 ? 208.711 228.996 234.698 1.00 139.26 144 VAL B N 1
ATOM 12996 C CA . VAL G 6 144 ? 209.557 229.913 235.444 1.00 139.26 144 VAL B CA 1
ATOM 12997 C C . VAL G 6 144 ? 209.048 230.013 236.880 1.00 139.26 144 VAL B C 1
ATOM 12998 O O . VAL G 6 144 ? 207.927 230.461 237.099 1.00 139.26 144 VAL B O 1
ATOM 13002 N N . PRO G 6 145 ? 209.848 229.656 237.880 1.00 145.44 145 PRO B N 1
ATOM 13003 C CA . PRO G 6 145 ? 209.497 229.594 239.297 1.00 145.44 145 PRO B CA 1
ATOM 13004 C C . PRO G 6 145 ? 209.086 230.947 239.853 1.00 145.44 145 PRO B C 1
ATOM 13005 O O . PRO G 6 145 ? 208.277 231.042 240.774 1.00 145.44 145 PRO B O 1
ATOM 13009 N N . ILE G 6 146 ? 209.600 231.993 239.241 1.00 145.90 146 ILE B N 1
ATOM 13010 C CA . ILE G 6 146 ? 209.323 233.350 239.637 1.00 145.90 146 ILE B CA 1
ATOM 13011 C C . ILE G 6 146 ? 207.854 233.681 239.561 1.00 145.90 146 ILE B C 1
ATOM 13012 O O . ILE G 6 146 ? 207.337 234.429 240.389 1.00 145.90 146 ILE B O 1
ATOM 13017 N N . ILE G 6 147 ? 207.183 233.171 238.541 1.00 138.17 147 ILE B N 1
ATOM 13018 C CA . ILE G 6 147 ? 205.803 233.541 238.334 1.00 138.17 147 ILE B CA 1
ATOM 13019 C C . ILE G 6 147 ? 204.818 232.606 238.984 1.00 138.17 147 ILE B C 1
ATOM 13020 O O . ILE G 6 147 ? 203.629 232.681 238.684 1.00 138.17 147 ILE B O 1
ATOM 13025 N N . VAL G 6 148 ? 205.279 231.730 239.871 1.00 138.25 148 VAL B N 1
ATOM 13026 C CA . VAL G 6 148 ? 204.345 230.833 240.517 1.00 138.25 148 VAL B CA 1
ATOM 13027 C C . VAL G 6 148 ? 203.183 231.537 241.214 1.00 138.25 148 VAL B C 1
ATOM 13028 O O . VAL G 6 148 ? 202.041 231.141 240.994 1.00 138.25 148 VAL B O 1
ATOM 13032 N N . PRO G 6 149 ? 203.408 232.559 242.054 1.00 135.13 149 PRO B N 1
ATOM 13033 C CA . PRO G 6 149 ? 202.387 233.319 242.753 1.00 135.13 149 PRO B CA 1
ATOM 13034 C C . PRO G 6 149 ? 201.357 233.834 241.776 1.00 135.13 149 PRO B C 1
ATOM 13035 O O . PRO G 6 149 ? 200.160 233.836 242.059 1.00 135.13 149 PRO B O 1
ATOM 13039 N N . ILE G 6 150 ? 201.840 234.248 240.611 1.00 133.78 150 ILE B N 1
ATOM 13040 C CA . ILE G 6 150 ? 201.000 234.784 239.573 1.00 133.78 150 ILE B CA 1
ATOM 13041 C C . ILE G 6 150 ? 200.097 233.726 239.023 1.00 133.78 150 ILE B C 1
ATOM 13042 O O . ILE G 6 150 ? 198.890 233.934 238.899 1.00 133.78 150 ILE B O 1
ATOM 13047 N N . MET G 6 151 ? 200.681 232.579 238.702 1.00 142.38 151 MET B N 1
ATOM 13048 C CA . MET G 6 151 ? 199.911 231.503 238.124 1.00 142.38 151 MET B CA 1
ATOM 13049 C C . MET G 6 151 ? 198.873 231.024 239.102 1.00 142.38 151 MET B C 1
ATOM 13050 O O . MET G 6 151 ? 197.750 230.723 238.709 1.00 142.38 151 MET B O 1
ATOM 13055 N N . MET G 6 152 ? 199.231 230.995 240.379 1.00 152.80 152 MET B N 1
ATOM 13056 C CA . MET G 6 152 ? 198.305 230.598 241.417 1.00 152.80 152 MET B CA 1
ATOM 13057 C C . MET G 6 152 ? 197.082 231.489 241.426 1.00 152.80 152 MET B C 1
ATOM 13058 O O . MET G 6 152 ? 195.947 231.005 241.454 1.00 152.80 152 MET B O 1
ATOM 13063 N N . LEU G 6 153 ? 197.315 232.795 241.404 1.00 130.66 153 LEU B N 1
ATOM 13064 C CA . LEU G 6 153 ? 196.221 233.736 241.407 1.00 130.66 153 LEU B CA 1
ATOM 13065 C C . LEU G 6 153 ? 195.370 233.577 240.178 1.00 130.66 153 LEU B C 1
ATOM 13066 O O . LEU G 6 153 ? 194.141 233.625 240.258 1.00 130.66 153 LEU B O 1
ATOM 13071 N N . ALA G 6 154 ? 196.023 233.357 239.044 1.00 136.05 154 ALA B N 1
ATOM 13072 C CA . ALA G 6 154 ? 195.323 233.191 237.794 1.00 136.05 154 ALA B CA 1
ATOM 13073 C C . ALA G 6 154 ? 194.397 232.001 237.853 1.00 136.05 154 ALA B C 1
ATOM 13074 O O . ALA G 6 154 ? 193.262 232.085 237.397 1.00 136.05 154 ALA B O 1
ATOM 13076 N N . ILE G 6 155 ? 194.867 230.906 238.442 1.00 136.60 155 ILE B N 1
ATOM 13077 C CA . ILE G 6 155 ? 194.057 229.710 238.569 1.00 136.60 155 ILE B CA 1
ATOM 13078 C C . ILE G 6 155 ? 192.836 229.957 239.403 1.00 136.60 155 ILE B C 1
ATOM 13079 O O . ILE G 6 155 ? 191.738 229.538 239.040 1.00 136.60 155 ILE B O 1
ATOM 13084 N N . LYS G 6 156 ? 193.013 230.634 240.523 1.00 133.48 156 LYS B N 1
ATOM 13085 C CA . LYS G 6 156 ? 191.875 230.896 241.367 1.00 133.48 156 LYS B CA 1
ATOM 13086 C C . LYS G 6 156 ? 190.846 231.721 240.622 1.00 133.48 156 LYS B C 1
ATOM 13087 O O . LYS G 6 156 ? 189.649 231.417 240.659 1.00 133.48 156 LYS B O 1
ATOM 13093 N N . GLU G 6 157 ? 191.307 232.735 239.901 1.00 143.11 157 GLU B N 1
ATOM 13094 C CA . GLU G 6 157 ? 190.386 233.547 239.138 1.00 143.11 157 GLU B CA 1
ATOM 13095 C C . GLU G 6 157 ? 189.755 232.743 238.024 1.00 143.11 157 GLU B C 1
ATOM 13096 O O . GLU G 6 157 ? 188.580 232.923 237.709 1.00 143.11 157 GLU B O 1
ATOM 13102 N N . ALA G 6 158 ? 190.530 231.845 237.432 1.00 140.25 158 ALA B N 1
ATOM 13103 C CA . ALA G 6 158 ? 190.038 231.014 236.357 1.00 140.25 158 ALA B CA 1
ATOM 13104 C C . ALA G 6 158 ? 188.886 230.145 236.832 1.00 140.25 158 ALA B C 1
ATOM 13105 O O . ALA G 6 158 ? 187.905 229.965 236.113 1.00 140.25 158 ALA B O 1
ATOM 13107 N N . SER G 6 159 ? 188.956 229.640 238.061 1.00 139.64 159 SER B N 1
ATOM 13108 C CA . SER G 6 159 ? 187.848 228.839 238.557 1.00 139.64 159 SER B CA 1
ATOM 13109 C C . SER G 6 159 ? 186.586 229.679 238.673 1.00 139.64 159 SER B C 1
ATOM 13110 O O . SER G 6 159 ? 185.476 229.180 238.508 1.00 139.64 159 SER B O 1
ATOM 13113 N N . ALA G 6 160 ? 186.767 230.969 238.914 1.00 143.38 160 ALA B N 1
ATOM 13114 C CA . ALA G 6 160 ? 185.668 231.911 239.020 1.00 143.38 160 ALA B CA 1
ATOM 13115 C C . ALA G 6 160 ? 185.281 232.544 237.681 1.00 143.38 160 ALA B C 1
ATOM 13116 O O . ALA G 6 160 ? 184.474 233.467 237.658 1.00 143.38 160 ALA B O 1
ATOM 13118 N N . ASP G 6 161 ? 185.857 232.076 236.576 1.00 162.73 161 ASP B N 1
ATOM 13119 C CA . ASP G 6 161 ? 185.620 232.682 235.265 1.00 162.73 161 ASP B CA 1
ATOM 13120 C C . ASP G 6 161 ? 184.174 232.719 234.801 1.00 162.73 161 ASP B C 1
ATOM 13121 O O . ASP G 6 161 ? 183.796 233.601 234.035 1.00 162.73 161 ASP B O 1
ATOM 13126 N N . LEU G 6 162 ? 183.394 231.729 235.202 1.00 143.95 162 LEU B N 1
ATOM 13127 C CA . LEU G 6 162 ? 181.999 231.538 234.806 1.00 143.95 162 LEU B CA 1
ATOM 13128 C C . LEU G 6 162 ? 181.804 230.993 233.382 1.00 143.95 162 LEU B C 1
ATOM 13129 O O . LEU G 6 162 ? 180.768 230.381 233.123 1.00 143.95 162 LEU B O 1
ATOM 13134 N N . SER G 6 163 ? 182.791 231.086 232.490 1.00 128.96 163 SER B N 1
ATOM 13135 C CA . SER G 6 163 ? 182.631 230.371 231.240 1.00 128.96 163 SER B CA 1
ATOM 13136 C C . SER G 6 163 ? 183.203 228.988 231.433 1.00 128.96 163 SER B C 1
ATOM 13137 O O . SER G 6 163 ? 184.345 228.854 231.876 1.00 128.96 163 SER B O 1
ATOM 13140 N N . PRO G 6 164 ? 182.476 227.950 231.065 1.00 107.38 164 PRO B N 1
ATOM 13141 C CA . PRO G 6 164 ? 182.865 226.574 231.167 1.00 107.38 164 PRO B CA 1
ATOM 13142 C C . PRO G 6 164 ? 184.071 226.304 230.311 1.00 107.38 164 PRO B C 1
ATOM 13143 O O . PRO G 6 164 ? 184.843 225.395 230.599 1.00 107.38 164 PRO B O 1
ATOM 13147 N N . TYR G 6 165 ? 184.260 227.093 229.264 1.00 110.64 165 TYR B N 1
ATOM 13148 C CA . TYR G 6 165 ? 185.380 226.839 228.406 1.00 110.64 165 TYR B CA 1
ATOM 13149 C C . TYR G 6 165 ? 186.651 227.121 229.146 1.00 110.64 165 TYR B C 1
ATOM 13150 O O . TYR G 6 165 ? 187.584 226.316 229.146 1.00 110.64 165 TYR B O 1
ATOM 13159 N N . VAL G 6 166 ? 186.689 228.270 229.784 1.00 114.23 166 VAL B N 1
ATOM 13160 C CA . VAL G 6 166 ? 187.849 228.628 230.547 1.00 114.23 166 VAL B CA 1
ATOM 13161 C C . VAL G 6 166 ? 188.029 227.679 231.690 1.00 114.23 166 VAL B C 1
ATOM 13162 O O . VAL G 6 166 ? 189.154 227.291 231.983 1.00 114.23 166 VAL B O 1
ATOM 13166 N N . ARG G 6 167 ? 186.933 227.290 232.337 1.00 113.88 167 ARG B N 1
ATOM 13167 C CA . ARG G 6 167 ? 187.061 226.387 233.463 1.00 113.88 167 ARG B CA 1
ATOM 13168 C C . ARG G 6 167 ? 187.735 225.090 233.054 1.00 113.88 167 ARG B C 1
ATOM 13169 O O . ARG G 6 167 ? 188.562 224.562 233.796 1.00 113.88 167 ARG B O 1
ATOM 13177 N N . LYS G 6 168 ? 187.420 224.591 231.868 1.00 115.87 168 LYS B N 1
ATOM 13178 C CA . LYS G 6 168 ? 188.074 223.393 231.375 1.00 115.87 168 LYS B CA 1
ATOM 13179 C C . LYS G 6 168 ? 189.579 223.611 231.345 1.00 115.87 168 LYS B C 1
ATOM 13180 O O . LYS G 6 168 ? 190.361 222.771 231.799 1.00 115.87 168 LYS B O 1
ATOM 13186 N N . ASN G 6 169 ? 189.979 224.759 230.835 1.00 119.06 169 ASN B N 1
ATOM 13187 C CA . ASN G 6 169 ? 191.379 225.085 230.783 1.00 119.06 169 ASN B CA 1
ATOM 13188 C C . ASN G 6 169 ? 191.954 225.258 232.170 1.00 119.06 169 ASN B C 1
ATOM 13189 O O . ASN G 6 169 ? 193.104 224.893 232.409 1.00 119.06 169 ASN B O 1
ATOM 13194 N N . ALA G 6 170 ? 191.149 225.770 233.092 1.00 112.58 170 ALA B N 1
ATOM 13195 C CA . ALA G 6 170 ? 191.593 225.960 234.454 1.00 112.58 170 ALA B CA 1
ATOM 13196 C C . ALA G 6 170 ? 191.986 224.644 235.060 1.00 112.58 170 ALA B C 1
ATOM 13197 O O . ALA G 6 170 ? 192.982 224.561 235.774 1.00 112.58 170 ALA B O 1
ATOM 13199 N N . ALA G 6 171 ? 191.232 223.602 234.752 1.00 119.68 171 ALA B N 1
ATOM 13200 C CA . ALA G 6 171 ? 191.561 222.299 235.281 1.00 119.68 171 ALA B CA 1
ATOM 13201 C C . ALA G 6 171 ? 192.950 221.889 234.838 1.00 119.68 171 ALA B C 1
ATOM 13202 O O . ALA G 6 171 ? 193.737 221.373 235.634 1.00 119.68 171 ALA B O 1
ATOM 13204 N N . HIS G 6 172 ? 193.277 222.158 233.583 1.00 116.08 172 HIS B N 1
ATOM 13205 C CA . HIS G 6 172 ? 194.592 221.793 233.101 1.00 116.08 172 HIS B CA 1
ATOM 13206 C C . HIS G 6 172 ? 195.662 222.638 233.770 1.00 116.08 172 HIS B C 1
ATOM 13207 O O . HIS G 6 172 ? 196.750 222.147 234.070 1.00 116.08 172 HIS B O 1
ATOM 13214 N N . ALA G 6 173 ? 195.341 223.901 234.027 1.00 122.95 173 ALA B N 1
ATOM 13215 C CA . ALA G 6 173 ? 196.270 224.801 234.686 1.00 122.95 173 ALA B CA 1
ATOM 13216 C C . ALA G 6 173 ? 196.627 224.291 236.064 1.00 122.95 173 ALA B C 1
ATOM 13217 O O . ALA G 6 173 ? 197.779 224.387 236.478 1.00 122.95 173 ALA B O 1
ATOM 13219 N N . ILE G 6 174 ? 195.652 223.716 236.757 1.00 114.87 174 ILE B N 1
ATOM 13220 C CA . ILE G 6 174 ? 195.898 223.165 238.073 1.00 114.87 174 ILE B CA 1
ATOM 13221 C C . ILE G 6 174 ? 196.956 222.120 238.002 1.00 114.87 174 ILE B C 1
ATOM 13222 O O . ILE G 6 174 ? 197.921 222.144 238.766 1.00 114.87 174 ILE B O 1
ATOM 13227 N N . GLN G 6 175 ? 196.771 221.203 237.066 1.00 128.13 175 GLN B N 1
ATOM 13228 C CA . GLN G 6 175 ? 197.688 220.103 236.877 1.00 128.13 175 GLN B CA 1
ATOM 13229 C C . GLN G 6 175 ? 199.068 220.609 236.577 1.00 128.13 175 GLN B C 1
ATOM 13230 O O . GLN G 6 175 ? 200.062 220.091 237.089 1.00 128.13 175 GLN B O 1
ATOM 13236 N N . LYS G 6 176 ? 199.123 221.631 235.744 1.00 127.30 176 LYS B N 1
ATOM 13237 C CA . LYS G 6 176 ? 200.378 222.194 235.347 1.00 127.30 176 LYS B CA 1
ATOM 13238 C C . LYS G 6 176 ? 201.112 222.782 236.524 1.00 127.30 176 LYS B C 1
ATOM 13239 O O . LYS G 6 176 ? 202.292 222.489 236.732 1.00 127.30 176 LYS B O 1
ATOM 13245 N N . LEU G 6 177 ? 200.413 223.580 237.318 1.00 135.63 177 LEU B N 1
ATOM 13246 C CA . LEU G 6 177 ? 201.060 224.191 238.452 1.00 135.63 177 LEU B CA 1
ATOM 13247 C C . LEU G 6 177 ? 201.559 223.167 239.409 1.00 135.63 177 LEU B C 1
ATOM 13248 O O . LEU G 6 177 ? 202.655 223.317 239.931 1.00 135.63 177 LEU B O 1
ATOM 13253 N N . TYR G 6 178 ? 200.769 222.136 239.652 1.00 143.90 178 TYR B N 1
ATOM 13254 C CA . TYR G 6 178 ? 201.175 221.076 240.549 1.00 143.90 178 TYR B CA 1
ATOM 13255 C C . TYR G 6 178 ? 202.505 220.495 240.137 1.00 143.90 178 TYR B C 1
ATOM 13256 O O . TYR G 6 178 ? 203.397 220.318 240.966 1.00 143.90 178 TYR B O 1
ATOM 13265 N N . SER G 6 179 ? 202.649 220.184 238.851 1.00 134.66 179 SER B N 1
ATOM 13266 C CA . SER G 6 179 ? 203.900 219.625 238.374 1.00 134.66 179 SER B CA 1
ATOM 13267 C C . SER G 6 179 ? 205.053 220.602 238.514 1.00 134.66 179 SER B C 1
ATOM 13268 O O . SER G 6 179 ? 206.203 220.193 238.665 1.00 134.66 179 SER B O 1
ATOM 13271 N N . LEU G 6 180 ? 204.754 221.893 238.494 1.00 136.20 180 LEU B N 1
ATOM 13272 C CA . LEU G 6 180 ? 205.794 222.889 238.633 1.00 136.20 180 LEU B CA 1
ATOM 13273 C C . LEU G 6 180 ? 206.059 223.278 240.082 1.00 136.20 180 LEU B C 1
ATOM 13274 O O . LEU G 6 180 ? 207.161 223.706 240.420 1.00 136.20 180 LEU B O 1
ATOM 13279 N N . ASP G 6 181 ? 205.062 223.125 240.936 1.00 147.09 181 ASP B N 1
ATOM 13280 C CA . ASP G 6 181 ? 205.197 223.469 242.339 1.00 147.09 181 ASP B CA 1
ATOM 13281 C C . ASP G 6 181 ? 204.264 222.669 243.237 1.00 147.09 181 ASP B C 1
ATOM 13282 O O . ASP G 6 181 ? 203.213 223.172 243.635 1.00 147.09 181 ASP B O 1
ATOM 13287 N N . PRO G 6 182 ? 204.667 221.451 243.611 1.00 145.80 182 PRO B N 1
ATOM 13288 C CA . PRO G 6 182 ? 203.984 220.467 244.450 1.00 145.80 182 PRO B CA 1
ATOM 13289 C C . PRO G 6 182 ? 203.503 221.043 245.773 1.00 145.80 182 PRO B C 1
ATOM 13290 O O . PRO G 6 182 ? 202.477 220.628 246.304 1.00 145.80 182 PRO B O 1
ATOM 13294 N N . GLU G 6 183 ? 204.240 222.005 246.309 1.00 151.35 183 GLU B N 1
ATOM 13295 C CA . GLU G 6 183 ? 203.897 222.634 247.574 1.00 151.35 183 GLU B CA 1
ATOM 13296 C C . GLU G 6 183 ? 202.563 223.373 247.570 1.00 151.35 183 GLU B C 1
ATOM 13297 O O . GLU G 6 183 ? 202.000 223.632 248.633 1.00 151.35 183 GLU B O 1
ATOM 13303 N N . GLN G 6 184 ? 202.036 223.702 246.396 1.00 151.32 184 GLN B N 1
ATOM 13304 C CA . GLN G 6 184 ? 200.768 224.410 246.343 1.00 151.32 184 GLN B CA 1
ATOM 13305 C C . GLN G 6 184 ? 199.583 223.456 246.371 1.00 151.32 184 GLN B C 1
ATOM 13306 O O . GLN G 6 184 ? 198.435 223.904 246.390 1.00 151.32 184 GLN B O 1
ATOM 13312 N N . LYS G 6 185 ? 199.867 222.151 246.382 1.00 143.47 185 LYS B N 1
ATOM 13313 C CA . LYS G 6 185 ? 198.870 221.096 246.345 1.00 143.47 185 LYS B CA 1
ATOM 13314 C C . LYS G 6 185 ? 197.644 221.370 247.176 1.00 143.47 185 LYS B C 1
ATOM 13315 O O . LYS G 6 185 ? 196.535 221.202 246.688 1.00 143.47 185 LYS B O 1
ATOM 13321 N N . GLU G 6 186 ? 197.819 221.803 248.413 1.00 150.68 186 GLU B N 1
ATOM 13322 C CA . GLU G 6 186 ? 196.673 222.057 249.266 1.00 150.68 186 GLU B CA 1
ATOM 13323 C C . GLU G 6 186 ? 195.680 223.023 248.654 1.00 150.68 186 GLU B C 1
ATOM 13324 O O . GLU G 6 186 ? 194.469 222.805 248.713 1.00 150.68 186 GLU B O 1
ATOM 13330 N N . MET G 6 187 ? 196.188 224.091 248.072 1.00 146.83 187 MET B N 1
ATOM 13331 C CA . MET G 6 187 ? 195.323 225.078 247.481 1.00 146.83 187 MET B CA 1
ATOM 13332 C C . MET G 6 187 ? 194.720 224.528 246.226 1.00 146.83 187 MET B C 1
ATOM 13333 O O . MET G 6 187 ? 193.545 224.743 245.940 1.00 146.83 187 MET B O 1
ATOM 13338 N N . LEU G 6 188 ? 195.526 223.787 245.487 1.00 136.42 188 LEU B N 1
ATOM 13339 C CA . LEU G 6 188 ? 195.076 223.220 244.242 1.00 136.42 188 LEU B CA 1
ATOM 13340 C C . LEU G 6 188 ? 193.932 222.268 244.501 1.00 136.42 188 LEU B C 1
ATOM 13341 O O . LEU G 6 188 ? 192.963 222.240 243.746 1.00 136.42 188 LEU B O 1
ATOM 13346 N N . ILE G 6 189 ? 194.018 221.538 245.605 1.00 140.44 189 ILE B N 1
ATOM 13347 C CA . ILE G 6 189 ? 192.961 220.648 246.021 1.00 140.44 189 ILE B CA 1
ATOM 13348 C C . ILE G 6 189 ? 191.690 221.403 246.267 1.00 140.44 189 ILE B C 1
ATOM 13349 O O . ILE G 6 189 ? 190.622 220.983 245.827 1.00 140.44 189 ILE B O 1
ATOM 13354 N N . GLU G 6 190 ? 191.801 222.530 246.952 1.00 148.29 190 GLU B N 1
ATOM 13355 C CA . GLU G 6 190 ? 190.635 223.341 247.227 1.00 148.29 190 GLU B CA 1
ATOM 13356 C C . GLU G 6 190 ? 189.974 223.773 245.931 1.00 148.29 190 GLU B C 1
ATOM 13357 O O . GLU G 6 190 ? 188.747 223.770 245.818 1.00 148.29 190 GLU B O 1
ATOM 13363 N N . VAL G 6 191 ? 190.792 224.117 244.943 1.00 139.97 191 VAL B N 1
ATOM 13364 C CA . VAL G 6 191 ? 190.269 224.530 243.659 1.00 139.97 191 VAL B CA 1
ATOM 13365 C C . VAL G 6 191 ? 189.558 223.390 242.968 1.00 139.97 191 VAL B C 1
ATOM 13366 O O . VAL G 6 191 ? 188.476 223.574 242.419 1.00 139.97 191 VAL B O 1
ATOM 13370 N N . ILE G 6 192 ? 190.161 222.211 242.997 1.00 132.57 192 ILE B N 1
ATOM 13371 C CA . ILE G 6 192 ? 189.548 221.056 242.378 1.00 132.57 192 ILE B CA 1
ATOM 13372 C C . ILE G 6 192 ? 188.220 220.777 243.021 1.00 132.57 192 ILE B C 1
ATOM 13373 O O . ILE G 6 192 ? 187.235 220.536 242.330 1.00 132.57 192 ILE B O 1
ATOM 13378 N N . GLU G 6 193 ? 188.193 220.831 244.346 1.00 133.02 193 GLU B N 1
ATOM 13379 C CA . GLU G 6 193 ? 186.986 220.603 245.112 1.00 133.02 193 GLU B CA 1
ATOM 13380 C C . GLU G 6 193 ? 185.868 221.491 244.617 1.00 133.02 193 GLU B C 1
ATOM 13381 O O . GLU G 6 193 ? 184.738 221.041 244.433 1.00 133.02 193 GLU B O 1
ATOM 13387 N N . LYS G 6 194 ? 186.196 222.747 244.367 1.00 130.86 194 LYS B N 1
ATOM 13388 C CA . LYS G 6 194 ? 185.245 223.677 243.803 1.00 130.86 194 LYS B CA 1
ATOM 13389 C C . LYS G 6 194 ? 184.775 223.224 242.436 1.00 130.86 194 LYS B C 1
ATOM 13390 O O . LYS G 6 194 ? 183.576 223.160 242.168 1.00 130.86 194 LYS B O 1
ATOM 13396 N N . LEU G 6 195 ? 185.727 222.902 241.571 1.00 132.32 195 LEU B N 1
ATOM 13397 C CA . LEU G 6 195 ? 185.424 222.532 240.200 1.00 132.32 195 LEU B CA 1
ATOM 13398 C C . LEU G 6 195 ? 184.590 221.279 240.092 1.00 132.32 195 LEU B C 1
ATOM 13399 O O . LEU G 6 195 ? 183.767 221.159 239.188 1.00 132.32 195 LEU B O 1
ATOM 13404 N N . LEU G 6 196 ? 184.752 220.362 241.033 1.00 128.42 196 LEU B N 1
ATOM 13405 C CA . LEU G 6 196 ? 183.973 219.136 241.045 1.00 128.42 196 LEU B CA 1
ATOM 13406 C C . LEU G 6 196 ? 182.475 219.373 241.157 1.00 128.42 196 LEU B C 1
ATOM 13407 O O . LEU G 6 196 ? 181.688 218.486 240.838 1.00 128.42 196 LEU B O 1
ATOM 13412 N N . LYS G 6 197 ? 182.069 220.553 241.604 1.00 128.77 197 LYS B N 1
ATOM 13413 C CA . LYS G 6 197 ? 180.671 220.864 241.783 1.00 128.77 197 LYS B CA 1
ATOM 13414 C C . LYS G 6 197 ? 180.014 221.354 240.496 1.00 128.77 197 LYS B C 1
ATOM 13415 O O . LYS G 6 197 ? 178.799 221.530 240.450 1.00 128.77 197 LYS B O 1
ATOM 13421 N N . ASP G 6 198 ? 180.808 221.563 239.453 1.00 139.16 198 ASP B N 1
ATOM 13422 C CA . ASP G 6 198 ? 180.297 222.069 238.189 1.00 139.16 198 ASP B CA 1
ATOM 13423 C C . ASP G 6 198 ? 179.471 221.048 237.433 1.00 139.16 198 ASP B C 1
ATOM 13424 O O . ASP G 6 198 ? 179.966 219.991 237.048 1.00 139.16 198 ASP B O 1
ATOM 13429 N N . LYS G 6 199 ? 178.205 221.368 237.228 1.00 138.84 199 LYS B N 1
ATOM 13430 C CA . LYS G 6 199 ? 177.283 220.517 236.495 1.00 138.84 199 LYS B CA 1
ATOM 13431 C C . LYS G 6 199 ? 177.654 220.317 235.019 1.00 138.84 199 LYS B C 1
ATOM 13432 O O . LYS G 6 199 ? 177.228 219.340 234.407 1.00 138.84 199 LYS B O 1
ATOM 13438 N N . SER G 6 200 ? 178.409 221.240 234.430 1.00 130.58 200 SER B N 1
ATOM 13439 C CA . SER G 6 200 ? 178.751 221.108 233.023 1.00 130.58 200 SER B CA 1
ATOM 13440 C C . SER G 6 200 ? 179.631 219.928 232.717 1.00 130.58 200 SER B C 1
ATOM 13441 O O . SER G 6 200 ? 180.709 219.751 233.291 1.00 130.58 200 SER B O 1
ATOM 13444 N N . THR G 6 201 ? 179.202 219.183 231.714 1.00 138.98 201 THR B N 1
ATOM 13445 C CA . THR G 6 201 ? 179.899 218.005 231.249 1.00 138.98 201 THR B CA 1
ATOM 13446 C C . THR G 6 201 ? 181.115 218.363 230.430 1.00 138.98 201 THR B C 1
ATOM 13447 O O . THR G 6 201 ? 181.943 217.505 230.133 1.00 138.98 201 THR B O 1
ATOM 13451 N N . LEU G 6 202 ? 181.240 219.630 230.063 1.00 125.36 202 LEU B N 1
ATOM 13452 C CA . LEU G 6 202 ? 182.380 220.055 229.289 1.00 125.36 202 LEU B CA 1
ATOM 13453 C C . LEU G 6 202 ? 183.546 220.380 230.191 1.00 125.36 202 LEU B C 1
ATOM 13454 O O . LEU G 6 202 ? 184.652 220.628 229.716 1.00 125.36 202 LEU B O 1
ATOM 13459 N N . VAL G 6 203 ? 183.303 220.380 231.493 1.00 121.64 203 VAL B N 1
ATOM 13460 C CA . VAL G 6 203 ? 184.322 220.715 232.448 1.00 121.64 203 VAL B CA 1
ATOM 13461 C C . VAL G 6 203 ? 184.740 219.530 233.265 1.00 121.64 203 VAL B C 1
ATOM 13462 O O . VAL G 6 203 ? 185.932 219.266 233.421 1.00 121.64 203 VAL B O 1
ATOM 13466 N N . ALA G 6 204 ? 183.753 218.819 233.786 1.00 116.54 204 ALA B N 1
ATOM 13467 C CA . ALA G 6 204 ? 183.992 217.716 234.699 1.00 116.54 204 ALA B CA 1
ATOM 13468 C C . ALA G 6 204 ? 185.066 216.746 234.230 1.00 116.54 204 ALA B C 1
ATOM 13469 O O . ALA G 6 204 ? 185.898 216.338 235.035 1.00 116.54 204 ALA B O 1
ATOM 13471 N N . GLY G 6 205 ? 185.059 216.381 232.951 1.00 117.48 205 GLY B N 1
ATOM 13472 C CA . GLY G 6 205 ? 186.044 215.442 232.418 1.00 117.48 205 GLY B CA 1
ATOM 13473 C C . GLY G 6 205 ? 187.463 215.833 232.799 1.00 117.48 205 GLY B C 1
ATOM 13474 O O . GLY G 6 205 ? 188.186 215.069 233.445 1.00 117.48 205 GLY B O 1
ATOM 13475 N N . SER G 6 206 ? 187.853 217.030 232.398 1.00 123.74 206 SER B N 1
ATOM 13476 C CA . SER G 6 206 ? 189.172 217.542 232.706 1.00 123.74 206 SER B CA 1
ATOM 13477 C C . SER G 6 206 ? 189.400 217.649 234.203 1.00 123.74 206 SER B C 1
ATOM 13478 O O . SER G 6 206 ? 190.503 217.394 234.680 1.00 123.74 206 SER B O 1
ATOM 13481 N N . VAL G 6 207 ? 188.366 218.013 234.948 1.00 113.58 207 VAL B N 1
ATOM 13482 C CA . VAL G 6 207 ? 188.519 218.132 236.381 1.00 113.58 207 VAL B CA 1
ATOM 13483 C C . VAL G 6 207 ? 188.904 216.805 236.986 1.00 113.58 207 VAL B C 1
ATOM 13484 O O . VAL G 6 207 ? 189.799 216.742 237.825 1.00 113.58 207 VAL B O 1
ATOM 13488 N N . VAL G 6 208 ? 188.244 215.743 236.550 1.00 122.04 208 VAL B N 1
ATOM 13489 C CA . VAL G 6 208 ? 188.563 214.415 237.035 1.00 122.04 208 VAL B CA 1
ATOM 13490 C C . VAL G 6 208 ? 189.988 214.068 236.714 1.00 122.04 208 VAL B C 1
ATOM 13491 O O . VAL G 6 208 ? 190.702 213.514 237.549 1.00 122.04 208 VAL B O 1
ATOM 13495 N N . MET G 6 209 ? 190.407 214.393 235.505 1.00 127.94 209 MET B N 1
ATOM 13496 C CA . MET G 6 209 ? 191.780 214.165 235.131 1.00 127.94 209 MET B CA 1
ATOM 13497 C C . MET G 6 209 ? 192.714 214.859 236.107 1.00 127.94 209 MET B C 1
ATOM 13498 O O . MET G 6 209 ? 193.689 214.266 236.569 1.00 127.94 209 MET B O 1
ATOM 13503 N N . ALA G 6 210 ? 192.412 216.117 236.415 1.00 127.89 210 ALA B N 1
ATOM 13504 C CA . ALA G 6 210 ? 193.232 216.887 237.328 1.00 127.89 210 ALA B CA 1
ATOM 13505 C C . ALA G 6 210 ? 193.297 216.221 238.683 1.00 127.89 210 ALA B C 1
ATOM 13506 O O . ALA G 6 210 ? 194.359 216.178 239.297 1.00 127.89 210 ALA B O 1
ATOM 13508 N N . PHE G 6 211 ? 192.174 215.672 239.129 1.00 128.11 211 PHE B N 1
ATOM 13509 C CA . PHE G 6 211 ? 192.125 214.971 240.395 1.00 128.11 211 PHE B CA 1
ATOM 13510 C C . PHE G 6 211 ? 193.153 213.874 240.429 1.00 128.11 211 PHE B C 1
ATOM 13511 O O . PHE G 6 211 ? 193.944 213.780 241.363 1.00 128.11 211 PHE B O 1
ATOM 13519 N N . GLU G 6 212 ? 193.167 213.051 239.392 1.00 128.08 212 GLU B N 1
ATOM 13520 C CA . GLU G 6 212 ? 194.120 211.959 239.331 1.00 128.08 212 GLU B CA 1
ATOM 13521 C C . GLU G 6 212 ? 195.548 212.437 239.289 1.00 128.08 212 GLU B C 1
ATOM 13522 O O . GLU G 6 212 ? 196.434 211.826 239.883 1.00 128.08 212 GLU B O 1
ATOM 13528 N N . GLU G 6 213 ? 195.779 213.534 238.605 1.00 132.21 213 GLU B N 1
ATOM 13529 C CA . GLU G 6 213 ? 197.111 214.071 238.515 1.00 132.21 213 GLU B CA 1
ATOM 13530 C C . GLU G 6 213 ? 197.616 214.721 239.783 1.00 132.21 213 GLU B C 1
ATOM 13531 O O . GLU G 6 213 ? 198.809 214.662 240.072 1.00 132.21 213 GLU B O 1
ATOM 13537 N N . VAL G 6 214 ? 196.732 215.340 240.542 1.00 127.82 214 VAL B N 1
ATOM 13538 C CA . VAL G 6 214 ? 197.169 216.066 241.719 1.00 127.82 214 VAL B CA 1
ATOM 13539 C C . VAL G 6 214 ? 196.957 215.350 243.020 1.00 127.82 214 VAL B C 1
ATOM 13540 O O . VAL G 6 214 ? 197.869 215.267 243.839 1.00 127.82 214 VAL B O 1
ATOM 13544 N N . CYS G 6 215 ? 195.747 214.869 243.244 1.00 141.55 215 CYS B N 1
ATOM 13545 C CA . CYS G 6 215 ? 195.419 214.263 244.517 1.00 141.55 215 CYS B CA 1
ATOM 13546 C C . CYS G 6 215 ? 194.515 213.062 244.375 1.00 141.55 215 CYS B C 1
ATOM 13547 O O . CYS G 6 215 ? 193.399 213.079 244.885 1.00 141.55 215 CYS B O 1
ATOM 13550 N N . PRO G 6 216 ? 194.994 211.987 243.755 1.00 131.12 216 PRO B N 1
ATOM 13551 C CA . PRO G 6 216 ? 194.292 210.756 243.442 1.00 131.12 216 PRO B CA 1
ATOM 13552 C C . PRO G 6 216 ? 193.784 210.043 244.690 1.00 131.12 216 PRO B C 1
ATOM 13553 O O . PRO G 6 216 ? 192.878 209.217 244.608 1.00 131.12 216 PRO B O 1
ATOM 13557 N N . ASP G 6 217 ? 194.363 210.345 245.843 1.00 139.29 217 ASP B N 1
ATOM 13558 C CA . ASP G 6 217 ? 193.958 209.698 247.073 1.00 139.29 217 ASP B CA 1
ATOM 13559 C C . ASP G 6 217 ? 192.809 210.386 247.797 1.00 139.29 217 ASP B C 1
ATOM 13560 O O . ASP G 6 217 ? 192.236 209.814 248.722 1.00 139.29 217 ASP B O 1
ATOM 13565 N N . ARG G 6 218 ? 192.447 211.599 247.393 1.00 135.59 218 ARG B N 1
ATOM 13566 C CA . ARG G 6 218 ? 191.409 212.320 248.125 1.00 135.59 218 ARG B CA 1
ATOM 13567 C C . ARG G 6 218 ? 189.996 211.961 247.718 1.00 135.59 218 ARG B C 1
ATOM 13568 O O . ARG G 6 218 ? 189.239 212.805 247.242 1.00 135.59 218 ARG B O 1
ATOM 13576 N N . ILE G 6 219 ? 189.628 210.709 247.947 1.00 126.14 219 ILE B N 1
ATOM 13577 C CA . ILE G 6 219 ? 188.321 210.194 247.582 1.00 126.14 219 ILE B CA 1
ATOM 13578 C C . ILE G 6 219 ? 187.186 210.870 248.311 1.00 126.14 219 ILE B C 1
ATOM 13579 O O . ILE G 6 219 ? 186.052 210.895 247.826 1.00 126.14 219 ILE B O 1
ATOM 13584 N N . ASP G 6 220 ? 187.491 211.452 249.458 1.00 125.28 220 ASP B N 1
ATOM 13585 C CA . ASP G 6 220 ? 186.513 212.164 250.237 1.00 125.28 220 ASP B CA 1
ATOM 13586 C C . ASP G 6 220 ? 185.947 213.358 249.491 1.00 125.28 220 ASP B C 1
ATOM 13587 O O . ASP G 6 220 ? 184.865 213.841 249.819 1.00 125.28 220 ASP B O 1
ATOM 13592 N N . LEU G 6 221 ? 186.653 213.807 248.459 1.00 128.13 221 LEU B N 1
ATOM 13593 C CA . LEU G 6 221 ? 186.223 214.926 247.660 1.00 128.13 221 LEU B CA 1
ATOM 13594 C C . LEU G 6 221 ? 185.263 214.502 246.575 1.00 128.13 221 LEU B C 1
ATOM 13595 O O . LEU G 6 221 ? 184.655 215.345 245.912 1.00 128.13 221 LEU B O 1
ATOM 13600 N N . ILE G 6 222 ? 185.130 213.206 246.368 1.00 113.20 222 ILE B N 1
ATOM 13601 C CA . ILE G 6 222 ? 184.328 212.758 245.273 1.00 113.20 222 ILE B CA 1
ATOM 13602 C C . ILE G 6 222 ? 183.040 212.129 245.707 1.00 113.20 222 ILE B C 1
ATOM 13603 O O . ILE G 6 222 ? 182.054 212.257 244.999 1.00 113.20 222 ILE B O 1
ATOM 13608 N N . HIS G 6 223 ? 183.046 211.401 246.820 1.00 130.24 223 HIS B N 1
ATOM 13609 C CA . HIS G 6 223 ? 181.844 210.698 247.300 1.00 130.24 223 HIS B CA 1
ATOM 13610 C C . HIS G 6 223 ? 180.513 211.333 246.907 1.00 130.24 223 HIS B C 1
ATOM 13611 O O . HIS G 6 223 ? 179.674 210.691 246.273 1.00 130.24 223 HIS B O 1
ATOM 13618 N N . LYS G 6 224 ? 180.328 212.602 247.248 1.00 127.19 224 LYS B N 1
ATOM 13619 C CA . LYS G 6 224 ? 179.097 213.319 246.933 1.00 127.19 224 LYS B CA 1
ATOM 13620 C C . LYS G 6 224 ? 178.847 213.456 245.445 1.00 127.19 224 LYS B C 1
ATOM 13621 O O . LYS G 6 224 ? 177.704 213.540 244.999 1.00 127.19 224 LYS B O 1
ATOM 13627 N N . ASN G 6 225 ? 179.914 213.499 244.678 1.00 117.65 225 ASN B N 1
ATOM 13628 C CA . ASN G 6 225 ? 179.836 213.701 243.260 1.00 117.65 225 ASN B CA 1
ATOM 13629 C C . ASN G 6 225 ? 179.668 212.404 242.474 1.00 117.65 225 ASN B C 1
ATOM 13630 O O . ASN G 6 225 ? 179.510 212.454 241.255 1.00 117.65 225 ASN B O 1
ATOM 13635 N N . TYR G 6 226 ? 179.650 211.251 243.147 1.00 118.84 226 TYR B N 1
ATOM 13636 C CA . TYR G 6 226 ? 179.555 209.990 242.417 1.00 118.84 226 TYR B CA 1
ATOM 13637 C C . TYR G 6 226 ? 178.303 209.878 241.592 1.00 118.84 226 TYR B C 1
ATOM 13638 O O . TYR G 6 226 ? 178.328 209.350 240.481 1.00 118.84 226 TYR B O 1
ATOM 13647 N N . ARG G 6 227 ? 177.204 210.345 242.150 1.00 110.51 227 ARG B N 1
ATOM 13648 C CA . ARG G 6 227 ? 175.918 210.148 241.541 1.00 110.51 227 ARG B CA 1
ATOM 13649 C C . ARG G 6 227 ? 175.812 210.827 240.209 1.00 110.51 227 ARG B C 1
ATOM 13650 O O . ARG G 6 227 ? 175.319 210.240 239.244 1.00 110.51 227 ARG B O 1
ATOM 13658 N N . LYS G 6 228 ? 176.293 212.051 240.133 1.00 123.97 228 LYS B N 1
ATOM 13659 C CA . LYS G 6 228 ? 176.212 212.740 238.875 1.00 123.97 228 LYS B CA 1
ATOM 13660 C C . LYS G 6 228 ? 177.311 212.288 237.957 1.00 123.97 228 LYS B C 1
ATOM 13661 O O . LYS G 6 228 ? 177.131 212.293 236.745 1.00 123.97 228 LYS B O 1
ATOM 13667 N N . LEU G 6 229 ? 178.433 211.830 238.508 1.00 110.36 229 LEU B N 1
ATOM 13668 C CA . LEU G 6 229 ? 179.470 211.326 237.640 1.00 110.36 229 LEU B CA 1
ATOM 13669 C C . LEU G 6 229 ? 178.954 210.143 236.891 1.00 110.36 229 LEU B C 1
ATOM 13670 O O . LEU G 6 229 ? 179.222 209.992 235.701 1.00 110.36 229 LEU B O 1
ATOM 13675 N N . CYS G 6 230 ? 178.180 209.315 237.567 1.00 119.60 230 CYS B N 1
ATOM 13676 C CA . CYS G 6 230 ? 177.599 208.186 236.901 1.00 119.60 230 CYS B CA 1
ATOM 13677 C C . CYS G 6 230 ? 176.571 208.626 235.885 1.00 119.60 230 CYS B C 1
ATOM 13678 O O . CYS G 6 230 ? 176.641 208.248 234.718 1.00 119.60 230 CYS B O 1
ATOM 13681 N N . ASN G 6 231 ? 175.637 209.462 236.303 1.00 114.45 231 ASN B N 1
ATOM 13682 C CA . ASN G 6 231 ? 174.564 209.858 235.409 1.00 114.45 231 ASN B CA 1
ATOM 13683 C C . ASN G 6 231 ? 175.022 210.640 234.201 1.00 114.45 231 ASN B C 1
ATOM 13684 O O . ASN G 6 231 ? 174.436 210.528 233.125 1.00 114.45 231 ASN B O 1
ATOM 13689 N N . LEU G 6 232 ? 176.060 211.431 234.364 1.00 109.66 232 LEU B N 1
ATOM 13690 C CA . LEU G 6 232 ? 176.541 212.253 233.285 1.00 109.66 232 LEU B CA 1
ATOM 13691 C C . LEU G 6 232 ? 177.645 211.625 232.475 1.00 109.66 232 LEU B C 1
ATOM 13692 O O . LEU G 6 232 ? 178.071 212.216 231.492 1.00 109.66 232 LEU B O 1
ATOM 13697 N N . LEU G 6 233 ? 178.123 210.446 232.861 1.00 106.12 233 LEU B N 1
ATOM 13698 C CA . LEU G 6 233 ? 179.261 209.857 232.166 1.00 106.12 233 LEU B CA 1
ATOM 13699 C C . LEU G 6 233 ? 179.032 209.710 230.688 1.00 106.12 233 LEU B C 1
ATOM 13700 O O . LEU G 6 233 ? 179.904 210.017 229.881 1.00 106.12 233 LEU B O 1
ATOM 13705 N N . VAL G 6 234 ? 177.852 209.261 230.318 1.00 110.40 234 VAL B N 1
ATOM 13706 C CA . VAL G 6 234 ? 177.517 209.085 228.920 1.00 110.40 234 VAL B CA 1
ATOM 13707 C C . VAL G 6 234 ? 177.504 210.395 228.133 1.00 110.40 234 VAL B C 1
ATOM 13708 O O . VAL G 6 234 ? 177.575 210.378 226.906 1.00 110.40 234 VAL B O 1
ATOM 13712 N N . ASP G 6 235 ? 177.419 211.523 228.832 1.00 121.78 235 ASP B N 1
ATOM 13713 C CA . ASP G 6 235 ? 177.386 212.825 228.208 1.00 121.78 235 ASP B CA 1
ATOM 13714 C C . ASP G 6 235 ? 178.761 213.476 228.163 1.00 121.78 235 ASP B C 1
ATOM 13715 O O . ASP G 6 235 ? 178.901 214.605 227.698 1.00 121.78 235 ASP B O 1
ATOM 13720 N N . VAL G 6 236 ? 179.772 212.773 228.648 1.00 103.39 236 VAL B N 1
ATOM 13721 C CA . VAL G 6 236 ? 181.126 213.284 228.660 1.00 103.39 236 VAL B CA 1
ATOM 13722 C C . VAL G 6 236 ? 181.842 212.928 227.380 1.00 103.39 236 VAL B C 1
ATOM 13723 O O . VAL G 6 236 ? 181.609 211.873 226.803 1.00 103.39 236 VAL B O 1
ATOM 13727 N N . GLU G 6 237 ? 182.666 213.841 226.906 1.00 109.27 237 GLU B N 1
ATOM 13728 C CA . GLU G 6 237 ? 183.460 213.633 225.708 1.00 109.27 237 GLU B CA 1
ATOM 13729 C C . GLU G 6 237 ? 184.328 212.369 225.878 1.00 109.27 237 GLU B C 1
ATOM 13730 O O . GLU G 6 237 ? 184.856 212.111 226.960 1.00 109.27 237 GLU B O 1
ATOM 13736 N N . GLU G 6 238 ? 184.466 211.593 224.811 1.00 107.90 238 GLU B N 1
ATOM 13737 C CA . GLU G 6 238 ? 185.135 210.292 224.850 1.00 107.90 238 GLU B CA 1
ATOM 13738 C C . GLU G 6 238 ? 186.464 210.188 225.610 1.00 107.90 238 GLU B C 1
ATOM 13739 O O . GLU G 6 238 ? 186.716 209.162 226.240 1.00 107.90 238 GLU B O 1
ATOM 13745 N N . TRP G 6 239 ? 187.301 211.212 225.608 1.00 100.14 239 TRP B N 1
ATOM 13746 C CA . TRP G 6 239 ? 188.581 211.047 226.269 1.00 100.14 239 TRP B CA 1
ATOM 13747 C C . TRP G 6 239 ? 188.404 211.172 227.744 1.00 100.14 239 TRP B C 1
ATOM 13748 O O . TRP G 6 239 ? 189.048 210.470 228.526 1.00 100.14 239 TRP B O 1
ATOM 13759 N N . GLY G 6 240 ? 187.498 212.049 228.127 1.00 104.14 240 GLY B N 1
ATOM 13760 C CA . GLY G 6 240 ? 187.197 212.234 229.520 1.00 104.14 240 GLY B CA 1
ATOM 13761 C C . GLY G 6 240 ? 186.592 210.968 230.062 1.00 104.14 240 GLY B C 1
ATOM 13762 O O . GLY G 6 240 ? 186.925 210.543 231.165 1.00 104.14 240 GLY B O 1
ATOM 13763 N N . GLN G 6 241 ? 185.740 210.334 229.266 1.00 105.24 241 GLN B N 1
ATOM 13764 C CA . GLN G 6 241 ? 185.086 209.126 229.712 1.00 105.24 241 GLN B CA 1
ATOM 13765 C C . GLN G 6 241 ? 186.089 208.074 230.093 1.00 105.24 241 GLN B C 1
ATOM 13766 O O . GLN G 6 241 ? 185.943 207.436 231.133 1.00 105.24 241 GLN B O 1
ATOM 13772 N N . VAL G 6 242 ? 187.132 207.918 229.286 1.00 97.82 242 VAL B N 1
ATOM 13773 C CA . VAL G 6 242 ? 188.149 206.932 229.599 1.00 97.82 242 VAL B CA 1
ATOM 13774 C C . VAL G 6 242 ? 188.776 207.197 230.938 1.00 97.82 242 VAL B C 1
ATOM 13775 O O . VAL G 6 242 ? 188.852 206.307 231.785 1.00 97.82 242 VAL B O 1
ATOM 13779 N N . VAL G 6 243 ? 189.204 208.430 231.135 1.00 102.51 243 VAL B N 1
ATOM 13780 C CA . VAL G 6 243 ? 189.862 208.793 232.366 1.00 102.51 243 VAL B CA 1
ATOM 13781 C C . VAL G 6 243 ? 188.962 208.586 233.555 1.00 102.51 243 VAL B C 1
ATOM 13782 O O . VAL G 6 243 ? 189.387 208.032 234.573 1.00 102.51 243 VAL B O 1
ATOM 13786 N N . ILE G 6 244 ? 187.717 209.019 233.420 1.00 102.89 244 ILE B N 1
ATOM 13787 C CA . ILE G 6 244 ? 186.765 208.912 234.494 1.00 102.89 244 ILE B CA 1
ATOM 13788 C C . ILE G 6 244 ? 186.547 207.495 234.897 1.00 102.89 244 ILE B C 1
ATOM 13789 O O . ILE G 6 244 ? 186.588 207.186 236.081 1.00 102.89 244 ILE B O 1
ATOM 13794 N N . ILE G 6 245 ? 186.345 206.621 233.929 1.00 94.10 245 ILE B N 1
ATOM 13795 C CA . ILE G 6 245 ? 186.091 205.243 234.261 1.00 94.10 245 ILE B CA 1
ATOM 13796 C C . ILE G 6 245 ? 187.206 204.634 235.050 1.00 94.10 245 ILE B C 1
ATOM 13797 O O . ILE G 6 245 ? 186.945 203.938 236.025 1.00 94.10 245 ILE B O 1
ATOM 13802 N N . HIS G 6 246 ? 188.446 204.895 234.673 1.00 102.43 246 HIS B N 1
ATOM 13803 C CA . HIS G 6 246 ? 189.528 204.297 235.425 1.00 102.43 246 HIS B CA 1
ATOM 13804 C C . HIS G 6 246 ? 189.457 204.728 236.866 1.00 102.43 246 HIS B C 1
ATOM 13805 O O . HIS G 6 246 ? 189.586 203.904 237.776 1.00 102.43 246 HIS B O 1
ATOM 13812 N N . MET G 6 247 ? 189.237 206.013 237.080 1.00 112.39 247 MET B N 1
ATOM 13813 C CA . MET G 6 247 ? 189.063 206.521 238.422 1.00 112.39 247 MET B CA 1
ATOM 13814 C C . MET G 6 247 ? 187.906 205.839 239.136 1.00 112.39 247 MET B C 1
ATOM 13815 O O . MET G 6 247 ? 188.026 205.473 240.310 1.00 112.39 247 MET B O 1
ATOM 13820 N N . LEU G 6 248 ? 186.790 205.672 238.435 1.00 107.29 248 LEU B N 1
ATOM 13821 C CA . LEU G 6 248 ? 185.608 205.092 239.035 1.00 107.29 248 LEU B CA 1
ATOM 13822 C C . LEU G 6 248 ? 185.862 203.687 239.539 1.00 107.29 248 LEU B C 1
ATOM 13823 O O . LEU G 6 248 ? 185.389 203.321 240.613 1.00 107.29 248 LEU B O 1
ATOM 13828 N N . THR G 6 249 ? 186.636 202.900 238.792 1.00 109.13 249 THR B N 1
ATOM 13829 C CA . THR G 6 249 ? 186.873 201.532 239.212 1.00 109.13 249 THR B CA 1
ATOM 13830 C C . THR G 6 249 ? 187.703 201.498 240.451 1.00 109.13 249 THR B C 1
ATOM 13831 O O . THR G 6 249 ? 187.478 200.683 241.344 1.00 109.13 249 THR B O 1
ATOM 13835 N N . ARG G 6 250 ? 188.644 202.414 240.524 1.00 106.70 250 ARG B N 1
ATOM 13836 C CA . ARG G 6 250 ? 189.530 202.418 241.647 1.00 106.70 250 ARG B CA 1
ATOM 13837 C C . ARG G 6 250 ? 188.788 202.739 242.915 1.00 106.70 250 ARG B C 1
ATOM 13838 O O . ARG G 6 250 ? 189.039 202.120 243.949 1.00 106.70 250 ARG B O 1
ATOM 13846 N N . TYR G 6 251 ? 187.851 203.680 242.875 1.00 108.82 251 TYR B N 1
ATOM 13847 C CA . TYR G 6 251 ? 187.141 203.941 244.111 1.00 108.82 251 TYR B CA 1
ATOM 13848 C C . TYR G 6 251 ? 186.089 202.884 244.374 1.00 108.82 251 TYR B C 1
ATOM 13849 O O . TYR G 6 251 ? 185.744 202.633 245.532 1.00 108.82 251 TYR B O 1
ATOM 13858 N N . ALA G 6 252 ? 185.568 202.267 243.313 1.00 109.53 252 ALA B N 1
ATOM 13859 C CA . ALA G 6 252 ? 184.500 201.304 243.473 1.00 109.53 252 ALA B CA 1
ATOM 13860 C C . ALA G 6 252 ? 184.946 200.177 244.352 1.00 109.53 252 ALA B C 1
ATOM 13861 O O . ALA G 6 252 ? 184.196 199.704 245.207 1.00 109.53 252 ALA B O 1
ATOM 13863 N N . ARG G 6 253 ? 186.203 199.788 244.207 1.00 119.39 253 ARG B N 1
ATOM 13864 C CA . ARG G 6 253 ? 186.744 198.722 245.026 1.00 119.39 253 ARG B CA 1
ATOM 13865 C C . ARG G 6 253 ? 186.941 199.088 246.502 1.00 119.39 253 ARG B C 1
ATOM 13866 O O . ARG G 6 253 ? 187.434 198.264 247.267 1.00 119.39 253 ARG B O 1
ATOM 13874 N N . THR G 6 254 ? 186.554 200.294 246.920 1.00 111.73 254 THR B N 1
ATOM 13875 C CA . THR G 6 254 ? 186.621 200.642 248.322 1.00 111.73 254 THR B CA 1
ATOM 13876 C C . THR G 6 254 ? 185.226 200.893 248.846 1.00 111.73 254 THR B C 1
ATOM 13877 O O . THR G 6 254 ? 184.966 200.736 250.034 1.00 111.73 254 THR B O 1
ATOM 13881 N N . GLN G 6 255 ? 184.317 201.271 247.955 1.00 114.83 255 GLN B N 1
ATOM 13882 C CA . GLN G 6 255 ? 182.956 201.545 248.376 1.00 114.83 255 GLN B CA 1
ATOM 13883 C C . GLN G 6 255 ? 182.072 200.350 248.317 1.00 114.83 255 GLN B C 1
ATOM 13884 O O . GLN G 6 255 ? 181.054 200.299 249.004 1.00 114.83 255 GLN B O 1
ATOM 13890 N N . PHE G 6 256 ? 182.444 199.382 247.511 1.00 122.80 256 PHE B N 1
ATOM 13891 C CA . PHE G 6 256 ? 181.622 198.208 247.377 1.00 122.80 256 PHE B CA 1
ATOM 13892 C C . PHE G 6 256 ? 182.405 196.966 247.742 1.00 122.80 256 PHE B C 1
ATOM 13893 O O . PHE G 6 256 ? 183.624 197.020 247.851 1.00 122.80 256 PHE B O 1
ATOM 13901 N N . VAL G 6 257 ? 181.692 195.862 247.960 1.00 136.84 257 VAL B N 1
ATOM 13902 C CA . VAL G 6 257 ? 182.281 194.572 248.317 1.00 136.84 257 VAL B CA 1
ATOM 13903 C C . VAL G 6 257 ? 181.917 193.539 247.253 1.00 136.84 257 VAL B C 1
ATOM 13904 O O . VAL G 6 257 ? 180.795 193.547 246.752 1.00 136.84 257 VAL B O 1
ATOM 13908 N N . SER G 6 258 ? 182.880 192.696 246.880 1.00 150.18 258 SER B N 1
ATOM 13909 C CA . SER G 6 258 ? 182.719 191.747 245.782 1.00 150.18 258 SER B CA 1
ATOM 13910 C C . SER G 6 258 ? 181.373 191.072 245.703 1.00 150.18 258 SER B C 1
ATOM 13911 O O . SER G 6 258 ? 180.999 190.324 246.600 1.00 150.18 258 SER B O 1
ATOM 13914 N N . PRO G 6 259 ? 180.683 191.209 244.582 1.00 154.99 259 PRO B N 1
ATOM 13915 C CA . PRO G 6 259 ? 179.390 190.653 244.283 1.00 154.99 259 PRO B CA 1
ATOM 13916 C C . PRO G 6 259 ? 179.448 189.185 243.971 1.00 154.99 259 PRO B C 1
ATOM 13917 O O . PRO G 6 259 ? 178.410 188.531 243.901 1.00 154.99 259 PRO B O 1
ATOM 13921 N N . TRP G 6 260 ? 180.645 188.652 243.757 1.00 163.46 260 TRP B N 1
ATOM 13922 C CA . TRP G 6 260 ? 180.734 187.247 243.436 1.00 163.46 260 TRP B CA 1
ATOM 13923 C C . TRP G 6 260 ? 181.243 186.434 244.611 1.00 163.46 260 T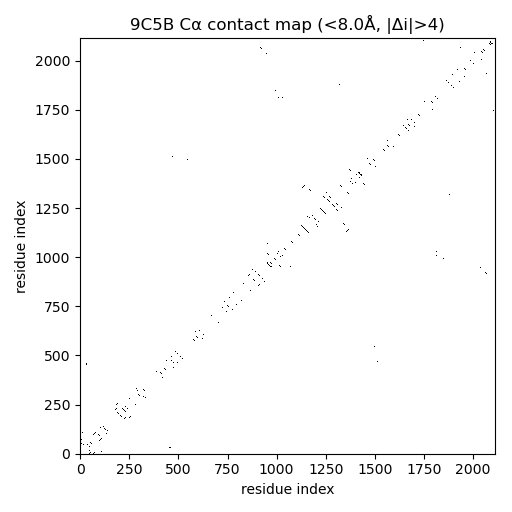RP B C 1
ATOM 13924 O O . TRP G 6 260 ? 181.423 185.224 244.492 1.00 163.46 260 TRP B O 1
ATOM 13935 N N . PRO G 6 290 ? 171.640 186.728 251.038 1.00 207.53 290 PRO B N 1
ATOM 13936 C CA . PRO G 6 290 ? 172.465 186.641 249.857 1.00 207.53 290 PRO B CA 1
ATOM 13937 C C . PRO G 6 290 ? 172.948 188.020 249.491 1.00 207.53 290 PRO B C 1
ATOM 13938 O O . PRO G 6 290 ? 172.361 189.020 249.901 1.00 207.53 290 PRO B O 1
ATOM 13942 N N . TYR G 6 291 ? 174.024 188.081 248.732 1.00 166.54 291 TYR B N 1
ATOM 13943 C CA . TYR G 6 291 ? 174.548 189.363 248.334 1.00 166.54 291 TYR B CA 1
ATOM 13944 C C . TYR G 6 291 ? 173.517 190.093 247.519 1.00 166.54 291 TYR B C 1
ATOM 13945 O O . TYR G 6 291 ? 173.062 189.587 246.495 1.00 166.54 291 TYR B O 1
ATOM 13954 N N . THR G 6 292 ? 173.172 191.295 247.931 1.00 147.51 292 THR B N 1
ATOM 13955 C CA . THR G 6 292 ? 172.251 192.071 247.136 1.00 147.51 292 THR B CA 1
ATOM 13956 C C . THR G 6 292 ? 173.048 193.195 246.562 1.00 147.51 292 THR B C 1
ATOM 13957 O O . THR G 6 292 ? 174.060 193.592 247.135 1.00 147.51 292 THR B O 1
ATOM 13961 N N . MET G 6 293 ? 172.614 193.724 245.441 1.00 145.59 293 MET B N 1
ATOM 13962 C CA . MET G 6 293 ? 173.396 194.772 244.840 1.00 145.59 293 MET B CA 1
ATOM 13963 C C . MET G 6 293 ? 172.982 196.125 245.348 1.00 145.59 293 MET B C 1
ATOM 13964 O O . MET G 6 293 ? 171.809 196.491 245.310 1.00 145.59 293 MET B O 1
ATOM 13969 N N . ASP G 6 294 ? 173.967 196.867 245.817 1.00 130.99 294 ASP B N 1
ATOM 13970 C CA . ASP G 6 294 ? 173.758 198.209 246.294 1.00 130.99 294 ASP B CA 1
ATOM 13971 C C . ASP G 6 294 ? 173.265 199.026 245.130 1.00 130.99 294 ASP B C 1
ATOM 13972 O O . ASP G 6 294 ? 173.874 198.968 244.070 1.00 130.99 294 ASP B O 1
ATOM 13977 N N . PRO G 6 295 ? 172.195 199.793 245.275 1.00 126.45 295 PRO B N 1
ATOM 13978 C CA . PRO G 6 295 ? 171.620 200.664 244.274 1.00 126.45 295 PRO B CA 1
ATOM 13979 C C . PRO G 6 295 ? 172.688 201.531 243.621 1.00 126.45 295 PRO B C 1
ATOM 13980 O O . PRO G 6 295 ? 172.608 201.810 242.428 1.00 126.45 295 PRO B O 1
ATOM 13984 N N . ASP G 6 296 ? 173.689 201.945 244.392 1.00 136.07 296 ASP B N 1
ATOM 13985 C CA . ASP G 6 296 ? 174.763 202.760 243.860 1.00 136.07 296 ASP B CA 1
ATOM 13986 C C . ASP G 6 296 ? 175.676 201.926 242.980 1.00 136.07 296 ASP B C 1
ATOM 13987 O O . ASP G 6 296 ? 176.132 202.380 241.932 1.00 136.07 296 ASP B O 1
ATOM 13992 N N . HIS G 6 297 ? 175.917 200.693 243.401 1.00 126.75 297 HIS B N 1
ATOM 13993 C CA . HIS G 6 297 ? 176.720 199.773 242.625 1.00 126.75 297 HIS B CA 1
ATOM 13994 C C . HIS G 6 297 ? 176.024 199.508 241.318 1.00 126.75 297 HIS B C 1
ATOM 13995 O O . HIS G 6 297 ? 176.637 199.525 240.250 1.00 126.75 297 HIS B O 1
ATOM 14002 N N . ARG G 6 298 ? 174.728 199.264 241.423 1.00 133.16 298 ARG B N 1
ATOM 14003 C CA . ARG G 6 298 ? 173.893 199.012 240.280 1.00 133.16 298 ARG B CA 1
ATOM 14004 C C . ARG G 6 298 ? 173.902 200.188 239.354 1.00 133.16 298 ARG B C 1
ATOM 14005 O O . ARG G 6 298 ? 174.007 200.008 238.144 1.00 133.16 298 ARG B O 1
ATOM 14013 N N . LEU G 6 299 ? 173.819 201.385 239.913 1.00 128.45 299 LEU B N 1
ATOM 14014 C CA . LEU G 6 299 ? 173.836 202.601 239.129 1.00 128.45 299 LEU B CA 1
ATOM 14015 C C . LEU G 6 299 ? 175.079 202.670 238.277 1.00 128.45 299 LEU B C 1
ATOM 14016 O O . LEU G 6 299 ? 175.000 202.918 237.071 1.00 128.45 299 LEU B O 1
ATOM 14021 N N . LEU G 6 300 ? 176.224 202.434 238.896 1.00 109.48 300 LEU B N 1
ATOM 14022 C CA . LEU G 6 300 ? 177.485 202.451 238.188 1.00 109.48 300 LEU B CA 1
ATOM 14023 C C . LEU G 6 300 ? 177.482 201.548 236.985 1.00 109.48 300 LEU B C 1
ATOM 14024 O O . LEU G 6 300 ? 177.844 201.959 235.883 1.00 109.48 300 LEU B O 1
ATOM 14029 N N . ILE G 6 301 ? 177.071 200.319 237.191 1.00 115.98 301 ILE B N 1
ATOM 14030 C CA . ILE G 6 301 ? 177.124 199.360 236.122 1.00 115.98 301 ILE B CA 1
ATOM 14031 C C . ILE G 6 301 ? 176.059 199.578 235.067 1.00 115.98 301 ILE B C 1
ATOM 14032 O O . ILE G 6 301 ? 176.352 199.526 233.871 1.00 115.98 301 ILE B O 1
ATOM 14037 N N . ARG G 6 302 ? 174.827 199.828 235.486 1.00 114.38 302 ARG B N 1
ATOM 14038 C CA . ARG G 6 302 ? 173.772 199.996 234.512 1.00 114.38 302 ARG B CA 1
ATOM 14039 C C . ARG G 6 302 ? 173.987 201.223 233.656 1.00 114.38 302 ARG B C 1
ATOM 14040 O O . ARG G 6 302 ? 173.578 201.241 232.498 1.00 114.38 302 ARG B O 1
ATOM 14048 N N . ASN G 6 303 ? 174.671 202.233 234.180 1.00 115.02 303 ASN B N 1
ATOM 14049 C CA . ASN G 6 303 ? 174.924 203.393 233.361 1.00 115.02 303 ASN B CA 1
ATOM 14050 C C . ASN G 6 303 ? 176.038 203.160 232.390 1.00 115.02 303 ASN B C 1
ATOM 14051 O O . ASN G 6 303 ? 176.002 203.682 231.280 1.00 115.02 303 ASN B O 1
ATOM 14056 N N . THR G 6 304 ? 177.028 202.375 232.767 1.00 99.21 304 THR B N 1
ATOM 14057 C CA . THR G 6 304 ? 178.097 202.146 231.827 1.00 99.21 304 THR B CA 1
ATOM 14058 C C . THR G 6 304 ? 177.729 201.188 230.724 1.00 99.21 304 THR B C 1
ATOM 14059 O O . THR G 6 304 ? 178.256 201.308 229.626 1.00 99.21 304 THR B O 1
ATOM 14063 N N . LYS G 6 305 ? 176.803 200.273 230.988 1.00 106.98 305 LYS B N 1
ATOM 14064 C CA . LYS G 6 305 ? 176.321 199.323 229.978 1.00 106.98 305 LYS B CA 1
ATOM 14065 C C . LYS G 6 305 ? 176.349 199.794 228.498 1.00 106.98 305 LYS B C 1
ATOM 14066 O O . LYS G 6 305 ? 177.037 199.174 227.691 1.00 106.98 305 LYS B O 1
ATOM 14072 N N . PRO G 6 306 ? 175.647 200.869 228.099 1.00 97.87 306 PRO B N 1
ATOM 14073 C CA . PRO G 6 306 ? 175.567 201.396 226.744 1.00 97.87 306 PRO B CA 1
ATOM 14074 C C . PRO G 6 306 ? 176.898 201.845 226.184 1.00 97.87 306 PRO B C 1
ATOM 14075 O O . PRO G 6 306 ? 177.095 201.846 224.970 1.00 97.87 306 PRO B O 1
ATOM 14079 N N . LEU G 6 307 ? 177.833 202.190 227.056 1.00 98.73 307 LEU B N 1
ATOM 14080 C CA . LEU G 6 307 ? 179.125 202.669 226.617 1.00 98.73 307 LEU B CA 1
ATOM 14081 C C . LEU G 6 307 ? 179.886 201.610 225.888 1.00 98.73 307 LEU B C 1
ATOM 14082 O O . LEU G 6 307 ? 180.762 201.915 225.084 1.00 98.73 307 LEU B O 1
ATOM 14087 N N . LEU G 6 308 ? 179.562 200.359 226.164 1.00 104.12 308 LEU B N 1
ATOM 14088 C CA . LEU G 6 308 ? 180.251 199.246 225.572 1.00 104.12 308 LEU B CA 1
ATOM 14089 C C . LEU G 6 308 ? 180.262 199.302 224.053 1.00 104.12 308 LEU B C 1
ATOM 14090 O O . LEU G 6 308 ? 181.198 198.798 223.433 1.00 104.12 308 LEU B O 1
ATOM 14095 N N . GLN G 6 309 ? 179.221 199.885 223.449 1.00 110.79 309 GLN B N 1
ATOM 14096 C CA . GLN G 6 309 ? 179.124 199.948 221.999 1.00 110.79 309 GLN B CA 1
ATOM 14097 C C . GLN G 6 309 ? 179.786 201.197 221.394 1.00 110.79 309 GLN B C 1
ATOM 14098 O O . GLN G 6 309 ? 179.575 201.501 220.220 1.00 110.79 309 GLN B O 1
ATOM 14104 N N . SER G 6 310 ? 180.574 201.919 222.188 1.00 107.95 310 SER B N 1
ATOM 14105 C CA . SER G 6 310 ? 181.286 203.104 221.723 1.00 107.95 310 SER B CA 1
ATOM 14106 C C . SER G 6 310 ? 182.265 202.848 220.601 1.00 107.95 310 SER B C 1
ATOM 14107 O O . SER G 6 310 ? 182.843 201.770 220.478 1.00 107.95 310 SER B O 1
ATOM 14110 N N . ARG G 6 311 ? 182.448 203.855 219.767 1.00 114.84 311 ARG B N 1
ATOM 14111 C CA . ARG G 6 311 ? 183.410 203.784 218.680 1.00 114.84 311 ARG B CA 1
ATOM 14112 C C . ARG G 6 311 ? 184.858 203.909 219.149 1.00 114.84 311 ARG B C 1
ATOM 14113 O O . ARG G 6 311 ? 185.781 203.576 218.412 1.00 114.84 311 ARG B O 1
ATOM 14121 N N . ASN G 6 312 ? 185.060 204.399 220.359 1.00 109.15 312 ASN B N 1
ATOM 14122 C CA . ASN G 6 312 ? 186.401 204.568 220.895 1.00 109.15 312 ASN B CA 1
ATOM 14123 C C . ASN G 6 312 ? 186.895 203.322 221.597 1.00 109.15 312 ASN B C 1
ATOM 14124 O O . ASN G 6 312 ? 186.342 202.938 222.625 1.00 109.15 312 ASN B O 1
ATOM 14129 N N . ALA G 6 313 ? 187.927 202.686 221.046 1.00 101.10 313 ALA B N 1
ATOM 14130 C CA . ALA G 6 313 ? 188.417 201.432 221.602 1.00 101.10 313 ALA B CA 1
ATOM 14131 C C . ALA G 6 313 ? 188.845 201.579 223.037 1.00 101.10 313 ALA B C 1
ATOM 14132 O O . ALA G 6 313 ? 188.606 200.685 223.844 1.00 101.10 313 ALA B O 1
ATOM 14134 N N . ALA G 6 314 ? 189.472 202.700 223.363 1.00 102.11 314 ALA B N 1
ATOM 14135 C CA . ALA G 6 314 ? 189.911 202.932 224.720 1.00 102.11 314 ALA B CA 1
ATOM 14136 C C . ALA G 6 314 ? 188.720 202.951 225.648 1.00 102.11 314 ALA B C 1
ATOM 14137 O O . ALA G 6 314 ? 188.785 202.397 226.744 1.00 102.11 314 ALA B O 1
ATOM 14139 N N . VAL G 6 315 ? 187.623 203.558 225.203 1.00 100.49 315 VAL B N 1
ATOM 14140 C CA . VAL G 6 315 ? 186.422 203.577 226.017 1.00 100.49 315 VAL B CA 1
ATOM 14141 C C . VAL G 6 315 ? 185.930 202.190 226.237 1.00 100.49 315 VAL B C 1
ATOM 14142 O O . VAL G 6 315 ? 185.583 201.825 227.356 1.00 100.49 315 VAL B O 1
ATOM 14146 N N . VAL G 6 316 ? 185.913 201.405 225.178 1.00 102.27 316 VAL B N 1
ATOM 14147 C CA . VAL G 6 316 ? 185.442 200.050 225.288 1.00 102.27 316 VAL B CA 1
ATOM 14148 C C . VAL G 6 316 ? 186.270 199.295 226.283 1.00 102.27 316 VAL B C 1
ATOM 14149 O O . VAL G 6 316 ? 185.734 198.590 227.133 1.00 102.27 316 VAL B O 1
ATOM 14153 N N . MET G 6 317 ? 187.578 199.458 226.188 1.00 104.78 317 MET B N 1
ATOM 14154 C CA . MET G 6 317 ? 188.478 198.795 227.094 1.00 104.78 317 MET B CA 1
ATOM 14155 C C . MET G 6 317 ? 188.240 199.232 228.504 1.00 104.78 317 MET B C 1
ATOM 14156 O O . MET G 6 317 ? 188.260 198.410 229.415 1.00 104.78 317 MET B O 1
ATOM 14161 N N . ALA G 6 318 ? 187.998 200.516 228.695 1.00 105.63 318 ALA B N 1
ATOM 14162 C CA . ALA G 6 318 ? 187.727 201.016 230.018 1.00 105.63 318 ALA B CA 1
ATOM 14163 C C . ALA G 6 318 ? 186.475 200.360 230.564 1.00 105.63 318 ALA B C 1
ATOM 14164 O O . ALA G 6 318 ? 186.436 199.960 231.727 1.00 105.63 318 ALA B O 1
ATOM 14166 N N . VAL G 6 319 ? 185.465 200.206 229.721 1.00 104.75 319 VAL B N 1
ATOM 14167 C CA . VAL G 6 319 ? 184.257 199.552 230.159 1.00 104.75 319 VAL B CA 1
ATOM 14168 C C . VAL G 6 319 ? 184.559 198.125 230.527 1.00 104.75 319 VAL B C 1
ATOM 14169 O O . VAL G 6 319 ? 184.116 197.638 231.562 1.00 104.75 319 VAL B O 1
ATOM 14173 N N . ALA G 6 320 ? 185.335 197.455 229.694 1.00 101.63 320 ALA B N 1
ATOM 14174 C CA . ALA G 6 320 ? 185.683 196.079 229.962 1.00 101.63 320 ALA B CA 1
ATOM 14175 C C . ALA G 6 320 ? 186.397 195.959 231.289 1.00 101.63 320 ALA B C 1
ATOM 14176 O O . ALA G 6 320 ? 186.109 195.054 232.069 1.00 101.63 320 ALA B O 1
ATOM 14178 N N . GLN G 6 321 ? 187.297 196.890 231.558 1.00 106.93 321 GLN B N 1
ATOM 14179 C CA . GLN G 6 321 ? 188.028 196.919 232.800 1.00 106.93 321 GLN B CA 1
ATOM 14180 C C . GLN G 6 321 ? 187.096 196.950 233.972 1.00 106.93 321 GLN B C 1
ATOM 14181 O O . GLN G 6 321 ? 187.241 196.166 234.910 1.00 106.93 321 GLN B O 1
ATOM 14187 N N . LEU G 6 322 ? 186.134 197.855 233.910 1.00 105.46 322 LEU B N 1
ATOM 14188 C CA . LEU G 6 322 ? 185.153 197.989 234.958 1.00 105.46 322 LEU B CA 1
ATOM 14189 C C . LEU G 6 322 ? 184.455 196.697 235.243 1.00 105.46 322 LEU B C 1
ATOM 14190 O O . LEU G 6 322 ? 184.359 196.268 236.389 1.00 105.46 322 LEU B O 1
ATOM 14195 N N . TYR G 6 323 ? 183.964 196.054 234.220 1.00 110.90 323 TYR B N 1
ATOM 14196 C CA . TYR G 6 323 ? 183.257 194.842 234.495 1.00 110.90 323 TYR B CA 1
ATOM 14197 C C . TYR G 6 323 ? 184.184 193.746 234.965 1.00 110.90 323 TYR B C 1
ATOM 14198 O O . TYR G 6 323 ? 183.827 192.969 235.844 1.00 110.90 323 TYR B O 1
ATOM 14207 N N . TRP G 6 324 ? 185.385 193.693 234.423 1.00 106.78 324 TRP B N 1
ATOM 14208 C CA . TRP G 6 324 ? 186.321 192.667 234.826 1.00 106.78 324 TRP B CA 1
ATOM 14209 C C . TRP G 6 324 ? 186.687 192.752 236.287 1.00 106.78 324 TRP B C 1
ATOM 14210 O O . TRP G 6 324 ? 186.841 191.727 236.945 1.00 106.78 324 TRP B O 1
ATOM 14221 N N . HIS G 6 325 ? 186.851 193.957 236.800 1.00 104.88 325 HIS B N 1
ATOM 14222 C CA . HIS G 6 325 ? 187.231 194.092 238.186 1.00 104.88 325 HIS B CA 1
ATOM 14223 C C . HIS G 6 325 ? 186.098 194.419 239.125 1.00 104.88 325 HIS B C 1
ATOM 14224 O O . HIS G 6 325 ? 186.303 194.389 240.336 1.00 104.88 325 HIS B O 1
ATOM 14231 N N . ILE G 6 326 ? 184.924 194.763 238.601 1.00 121.96 326 ILE B N 1
ATOM 14232 C CA . ILE G 6 326 ? 183.796 195.115 239.464 1.00 121.96 326 ILE B CA 1
ATOM 14233 C C . ILE G 6 326 ? 182.551 194.284 239.259 1.00 121.96 326 ILE B C 1
ATOM 14234 O O . ILE G 6 326 ? 181.960 193.798 240.219 1.00 121.96 326 ILE B O 1
ATOM 14239 N N . SER G 6 327 ? 182.119 194.176 238.013 1.00 128.32 327 SER B N 1
ATOM 14240 C CA . SER G 6 327 ? 180.873 193.474 237.697 1.00 128.32 327 SER B CA 1
ATOM 14241 C C . SER G 6 327 ? 180.873 192.018 238.141 1.00 128.32 327 SER B C 1
ATOM 14242 O O . SER G 6 327 ? 181.903 191.354 238.063 1.00 128.32 327 SER B O 1
ATOM 14245 N N . PRO G 6 328 ? 179.729 191.506 238.613 1.00 134.99 328 PRO B N 1
ATOM 14246 C CA . PRO G 6 328 ? 179.479 190.137 239.014 1.00 134.99 328 PRO B CA 1
ATOM 14247 C C . PRO G 6 328 ? 179.952 189.224 237.919 1.00 134.99 328 PRO B C 1
ATOM 14248 O O . PRO G 6 328 ? 179.699 189.480 236.743 1.00 134.99 328 PRO B O 1
ATOM 14252 N N . LYS G 6 329 ? 180.609 188.142 238.304 1.00 140.94 329 LYS B N 1
ATOM 14253 C CA . LYS G 6 329 ? 181.203 187.223 237.348 1.00 140.94 329 LYS B CA 1
ATOM 14254 C C . LYS G 6 329 ? 180.194 186.536 236.445 1.00 140.94 329 LYS B C 1
ATOM 14255 O O . LYS G 6 329 ? 180.551 186.084 235.357 1.00 140.94 329 LYS B O 1
ATOM 14261 N N . SER G 6 330 ? 178.943 186.452 236.881 1.00 135.81 330 SER B N 1
ATOM 14262 C CA . SER G 6 330 ? 177.898 185.851 236.069 1.00 135.81 330 SER B CA 1
ATOM 14263 C C . SER G 6 330 ? 177.353 186.813 235.026 1.00 135.81 330 SER B C 1
ATOM 14264 O O . SER G 6 330 ? 176.633 186.404 234.117 1.00 135.81 330 SER B O 1
ATOM 14267 N N . GLU G 6 331 ? 177.670 188.090 235.170 1.00 137.64 331 GLU B N 1
ATOM 14268 C CA . GLU G 6 331 ? 177.132 189.103 234.293 1.00 137.64 331 GLU B CA 1
ATOM 14269 C C . GLU G 6 331 ? 178.166 189.607 233.321 1.00 137.64 331 GLU B C 1
ATOM 14270 O O . GLU G 6 331 ? 177.880 189.832 232.141 1.00 137.64 331 GLU B O 1
ATOM 14276 N N . ALA G 6 332 ? 179.384 189.761 233.828 1.00 128.08 332 ALA B N 1
ATOM 14277 C CA . ALA G 6 332 ? 180.502 190.337 233.096 1.00 128.08 332 ALA B CA 1
ATOM 14278 C C . ALA G 6 332 ? 180.823 189.619 231.801 1.00 128.08 332 ALA B C 1
ATOM 14279 O O . ALA G 6 332 ? 181.404 190.227 230.910 1.00 128.08 332 ALA B O 1
ATOM 14281 N N . GLY G 6 333 ? 180.422 188.359 231.659 1.00 120.26 333 GLY B N 1
ATOM 14282 C CA . GLY G 6 333 ? 180.701 187.591 230.450 1.00 120.26 333 GLY B CA 1
ATOM 14283 C C . GLY G 6 333 ? 180.414 188.358 229.155 1.00 120.26 333 GLY B C 1
ATOM 14284 O O . GLY G 6 333 ? 181.131 188.198 228.166 1.00 120.26 333 GLY B O 1
ATOM 14285 N N . ILE G 6 334 ? 179.391 189.206 229.162 1.00 108.28 334 ILE B N 1
ATOM 14286 C CA . ILE G 6 334 ? 179.014 189.957 227.978 1.00 108.28 334 ILE B CA 1
ATOM 14287 C C . ILE G 6 334 ? 180.095 190.803 227.347 1.00 108.28 334 ILE B C 1
ATOM 14288 O O . ILE G 6 334 ? 180.062 191.037 226.140 1.00 108.28 334 ILE B O 1
ATOM 14293 N N . ILE G 6 335 ? 181.059 191.263 228.128 1.00 105.14 335 ILE B N 1
ATOM 14294 C CA . ILE G 6 335 ? 182.029 192.186 227.578 1.00 105.14 335 ILE B CA 1
ATOM 14295 C C . ILE G 6 335 ? 182.945 191.538 226.593 1.00 105.14 335 ILE B C 1
ATOM 14296 O O . ILE G 6 335 ? 183.535 192.225 225.764 1.00 105.14 335 ILE B O 1
ATOM 14301 N N . SER G 6 336 ? 183.073 190.223 226.649 1.00 104.05 336 SER B N 1
ATOM 14302 C CA . SER G 6 336 ? 183.971 189.595 225.728 1.00 104.05 336 SER B CA 1
ATOM 14303 C C . SER G 6 336 ? 183.458 189.687 224.319 1.00 104.05 336 SER B C 1
ATOM 14304 O O . SER G 6 336 ? 184.245 189.659 223.382 1.00 104.05 336 SER B O 1
ATOM 14307 N N . LYS G 6 337 ? 182.150 189.841 224.154 1.00 100.49 337 LYS B N 1
ATOM 14308 C CA . LYS G 6 337 ? 181.599 189.962 222.827 1.00 100.49 337 LYS B CA 1
ATOM 14309 C C . LYS G 6 337 ? 182.166 191.212 222.186 1.00 100.49 337 LYS B C 1
ATOM 14310 O O . LYS G 6 337 ? 182.627 191.201 221.043 1.00 100.49 337 LYS B O 1
ATOM 14316 N N . SER G 6 338 ? 182.147 192.289 222.946 1.00 105.25 338 SER B N 1
ATOM 14317 C CA . SER G 6 338 ? 182.696 193.538 222.490 1.00 105.25 338 SER B CA 1
ATOM 14318 C C . SER G 6 338 ? 184.203 193.435 222.365 1.00 105.25 338 SER B C 1
ATOM 14319 O O . SER G 6 338 ? 184.790 193.927 221.413 1.00 105.25 338 SER B O 1
ATOM 14322 N N . LEU G 6 339 ? 184.851 192.750 223.286 1.00 93.45 339 LEU B N 1
ATOM 14323 C CA . LEU G 6 339 ? 186.291 192.646 223.177 1.00 93.45 339 LEU B CA 1
ATOM 14324 C C . LEU G 6 339 ? 186.678 192.004 221.861 1.00 93.45 339 LEU B C 1
ATOM 14325 O O . LEU G 6 339 ? 187.669 192.387 221.246 1.00 93.45 339 LEU B O 1
ATOM 14330 N N . VAL G 6 340 ? 185.878 191.062 221.398 1.00 97.98 340 VAL B N 1
ATOM 14331 C CA . VAL G 6 340 ? 186.130 190.486 220.105 1.00 97.98 340 VAL B CA 1
ATOM 14332 C C . VAL G 6 340 ? 186.021 191.510 218.993 1.00 97.98 340 VAL B C 1
ATOM 14333 O O . VAL G 6 340 ? 186.865 191.529 218.107 1.00 97.98 340 VAL B O 1
ATOM 14337 N N . ARG G 6 341 ? 185.010 192.392 219.021 1.00 112.46 341 ARG B N 1
ATOM 14338 C CA . ARG G 6 341 ? 184.909 193.334 217.896 1.00 112.46 341 ARG B CA 1
ATOM 14339 C C . ARG G 6 341 ? 186.071 194.308 217.900 1.00 112.46 341 ARG B C 1
ATOM 14340 O O . ARG G 6 341 ? 186.404 194.869 216.862 1.00 112.46 341 ARG B O 1
ATOM 14348 N N . LEU G 6 342 ? 186.747 194.472 219.034 1.00 110.01 342 LEU B N 1
ATOM 14349 C CA . LEU G 6 342 ? 187.920 195.330 219.048 1.00 110.01 342 LEU B CA 1
ATOM 14350 C C . LEU G 6 342 ? 189.014 194.780 218.153 1.00 110.01 342 LEU B C 1
ATOM 14351 O O . LEU G 6 342 ? 189.859 195.527 217.664 1.00 110.01 342 LEU B O 1
ATOM 14356 N N . LEU G 6 343 ? 188.975 193.483 217.881 1.00 110.65 343 LEU B N 1
ATOM 14357 C CA . LEU G 6 343 ? 189.973 192.860 217.051 1.00 110.65 343 LEU B CA 1
ATOM 14358 C C . LEU G 6 343 ? 189.749 193.166 215.587 1.00 110.65 343 LEU B C 1
ATOM 14359 O O . LEU G 6 343 ? 190.558 192.795 214.742 1.00 110.65 343 LEU B O 1
ATOM 14364 N N . ARG G 6 344 ? 188.663 193.871 215.283 1.00 134.88 344 ARG B N 1
ATOM 14365 C CA . ARG G 6 344 ? 188.352 194.267 213.938 1.00 134.88 344 ARG B CA 1
ATOM 14366 C C . ARG G 6 344 ? 188.989 195.606 213.604 1.00 134.88 344 ARG B C 1
ATOM 14367 O O . ARG G 6 344 ? 188.858 196.086 212.480 1.00 134.88 344 ARG B O 1
ATOM 14375 N N . SER G 6 345 ? 189.669 196.218 214.571 1.00 131.89 345 SER B N 1
ATOM 14376 C CA . SER G 6 345 ? 190.234 197.538 214.351 1.00 131.89 345 SER B CA 1
ATOM 14377 C C . SER G 6 345 ? 191.689 197.503 213.924 1.00 131.89 345 SER B C 1
ATOM 14378 O O . SER G 6 345 ? 192.201 196.479 213.480 1.00 131.89 345 SER B O 1
ATOM 14381 N N . ASN G 6 346 ? 192.349 198.643 214.055 1.00 137.96 346 ASN B N 1
ATOM 14382 C CA . ASN G 6 346 ? 193.742 198.786 213.697 1.00 137.96 346 ASN B CA 1
ATOM 14383 C C . ASN G 6 346 ? 194.625 197.895 214.523 1.00 137.96 346 ASN B C 1
ATOM 14384 O O . ASN G 6 346 ? 194.462 197.796 215.737 1.00 137.96 346 ASN B O 1
ATOM 14389 N N . ARG G 6 347 ? 195.578 197.267 213.856 1.00 127.99 347 ARG B N 1
ATOM 14390 C CA . ARG G 6 347 ? 196.511 196.354 214.485 1.00 127.99 347 ARG B CA 1
ATOM 14391 C C . ARG G 6 347 ? 197.138 196.843 215.780 1.00 127.99 347 ARG B C 1
ATOM 14392 O O . ARG G 6 347 ? 197.363 196.042 216.686 1.00 127.99 347 ARG B O 1
ATOM 14400 N N . GLU G 6 348 ? 197.445 198.130 215.885 1.00 123.31 348 GLU B N 1
ATOM 14401 C CA . GLU G 6 348 ? 198.088 198.598 217.096 1.00 123.31 348 GLU B CA 1
ATOM 14402 C C . GLU G 6 348 ? 197.159 198.361 218.274 1.00 123.31 348 GLU B C 1
ATOM 14403 O O . GLU G 6 348 ? 197.599 197.998 219.369 1.00 123.31 348 GLU B O 1
ATOM 14409 N N . VAL G 6 349 ? 195.867 198.536 218.029 1.00 114.09 349 VAL B N 1
ATOM 14410 C CA . VAL G 6 349 ? 194.865 198.319 219.036 1.00 114.09 349 VAL B CA 1
ATOM 14411 C C . VAL G 6 349 ? 194.791 196.866 219.350 1.00 114.09 349 VAL B C 1
ATOM 14412 O O . VAL G 6 349 ? 194.773 196.475 220.515 1.00 114.09 349 VAL B O 1
ATOM 14416 N N . GLN G 6 350 ? 194.785 196.061 218.299 1.00 112.00 350 GLN B N 1
ATOM 14417 C CA . GLN G 6 350 ? 194.647 194.633 218.451 1.00 112.00 350 GLN B CA 1
ATOM 14418 C C . GLN G 6 350 ? 195.717 194.071 219.350 1.00 112.00 350 GLN B C 1
ATOM 14419 O O . GLN G 6 350 ? 195.429 193.220 220.183 1.00 112.00 350 GLN B O 1
ATOM 14425 N N . TYR G 6 351 ? 196.942 194.560 219.209 1.00 111.43 351 TYR B N 1
ATOM 14426 C CA . TYR G 6 351 ? 198.035 194.081 220.034 1.00 111.43 351 TYR B CA 1
ATOM 14427 C C . TYR G 6 351 ? 197.696 194.198 221.499 1.00 111.43 351 TYR B C 1
ATOM 14428 O O . TYR G 6 351 ? 197.823 193.234 222.257 1.00 111.43 351 TYR B O 1
ATOM 14437 N N . ILE G 6 352 ? 197.264 195.382 221.901 1.00 110.76 352 ILE B N 1
ATOM 14438 C CA . ILE G 6 352 ? 196.914 195.587 223.289 1.00 110.76 352 ILE B CA 1
ATOM 14439 C C . ILE G 6 352 ? 195.739 194.741 223.697 1.00 110.76 352 ILE B C 1
ATOM 14440 O O . ILE G 6 352 ? 195.739 194.142 224.775 1.00 110.76 352 ILE B O 1
ATOM 14445 N N . VAL G 6 353 ? 194.745 194.675 222.834 1.00 111.84 353 VAL B N 1
ATOM 14446 C CA . VAL G 6 353 ? 193.555 193.921 223.128 1.00 111.84 353 VAL B CA 1
ATOM 14447 C C . VAL G 6 353 ? 193.857 192.467 223.360 1.00 111.84 353 VAL B C 1
ATOM 14448 O O . VAL G 6 353 ? 193.351 191.882 224.312 1.00 111.84 353 VAL B O 1
ATOM 14452 N N . LEU G 6 354 ? 194.691 191.886 222.516 1.00 108.70 354 LEU B N 1
ATOM 14453 C CA . LEU G 6 354 ? 195.035 190.489 222.663 1.00 108.70 354 LEU B CA 1
ATOM 14454 C C . LEU G 6 354 ? 195.716 190.229 223.985 1.00 108.70 354 LEU B C 1
ATOM 14455 O O . LEU G 6 354 ? 195.445 189.213 224.622 1.00 108.70 354 LEU B O 1
ATOM 14460 N N . GLN G 6 355 ? 196.566 191.154 224.433 1.00 118.44 355 GLN B N 1
ATOM 14461 C CA . GLN G 6 355 ? 197.200 190.960 225.724 1.00 118.44 355 GLN B CA 1
ATOM 14462 C C . GLN G 6 355 ? 196.162 190.901 226.819 1.00 118.44 355 GLN B C 1
ATOM 14463 O O . GLN G 6 355 ? 196.258 190.077 227.731 1.00 118.44 355 GLN B O 1
ATOM 14469 N N . ASN G 6 356 ? 195.152 191.752 226.717 1.00 124.87 356 ASN B N 1
ATOM 14470 C CA . ASN G 6 356 ? 194.099 191.762 227.710 1.00 124.87 356 ASN B CA 1
ATOM 14471 C C . ASN G 6 356 ? 193.267 190.500 227.648 1.00 124.87 356 ASN B C 1
ATOM 14472 O O . ASN G 6 356 ? 192.901 189.945 228.682 1.00 124.87 356 ASN B O 1
ATOM 14477 N N . ILE G 6 357 ? 192.999 190.024 226.443 1.00 113.65 357 ILE B N 1
ATOM 14478 C CA . ILE G 6 357 ? 192.232 188.811 226.290 1.00 113.65 357 ILE B CA 1
ATOM 14479 C C . ILE G 6 357 ? 192.933 187.652 226.905 1.00 113.65 357 ILE B C 1
ATOM 14480 O O . ILE G 6 357 ? 192.324 186.880 227.641 1.00 113.65 357 ILE B O 1
ATOM 14485 N N . ALA G 6 358 ? 194.215 187.530 226.617 1.00 120.96 358 ALA B N 1
ATOM 14486 C CA . ALA G 6 358 ? 194.991 186.444 227.149 1.00 120.96 358 ALA B CA 1
ATOM 14487 C C . ALA G 6 358 ? 194.995 186.486 228.658 1.00 120.96 358 ALA B C 1
ATOM 14488 O O . ALA G 6 358 ? 194.796 185.459 229.313 1.00 120.96 358 ALA B O 1
ATOM 14490 N N . THR G 6 359 ? 195.151 187.678 229.210 1.00 133.27 359 THR B N 1
ATOM 14491 C CA . THR G 6 359 ? 195.155 187.837 230.645 1.00 133.27 359 THR B CA 1
ATOM 14492 C C . THR G 6 359 ? 193.862 187.329 231.234 1.00 133.27 359 THR B C 1
ATOM 14493 O O . THR G 6 359 ? 193.854 186.674 232.267 1.00 133.27 359 THR B O 1
ATOM 14497 N N . MET G 6 360 ? 192.760 187.652 230.590 1.00 127.43 360 MET B N 1
ATOM 14498 C CA . MET G 6 360 ? 191.463 187.221 231.057 1.00 127.43 360 MET B CA 1
ATOM 14499 C C . MET G 6 360 ? 191.225 185.732 230.881 1.00 127.43 360 MET B C 1
ATOM 14500 O O . MET G 6 360 ? 190.673 185.082 231.771 1.00 127.43 360 MET B O 1
ATOM 14505 N N . SER G 6 361 ? 191.646 185.200 229.734 1.00 129.17 361 SER B N 1
ATOM 14506 C CA . SER G 6 361 ? 191.400 183.813 229.366 1.00 129.17 361 SER B CA 1
ATOM 14507 C C . SER G 6 361 ? 192.017 182.815 230.297 1.00 129.17 361 SER B C 1
ATOM 14508 O O . SER G 6 361 ? 191.499 181.713 230.450 1.00 129.17 361 SER B O 1
ATOM 14511 N N . ILE G 6 362 ? 193.093 183.196 230.971 1.00 141.88 362 ILE B N 1
ATOM 14512 C CA . ILE G 6 362 ? 193.718 182.284 231.913 1.00 141.88 362 ILE B CA 1
ATOM 14513 C C . ILE G 6 362 ? 192.822 181.997 233.124 1.00 141.88 362 ILE B C 1
ATOM 14514 O O . ILE G 6 362 ? 193.094 181.068 233.880 1.00 141.88 362 ILE B O 1
ATOM 14519 N N . GLN G 6 363 ? 191.764 182.786 233.319 1.00 135.01 363 GLN B N 1
ATOM 14520 C CA . GLN G 6 363 ? 190.865 182.574 234.434 1.00 135.01 363 GLN B CA 1
ATOM 14521 C C . GLN G 6 363 ? 189.462 182.265 233.965 1.00 135.01 363 GLN B C 1
ATOM 14522 O O . GLN G 6 363 ? 188.800 181.382 234.506 1.00 135.01 363 GLN B O 1
ATOM 14528 N N . ARG G 6 364 ? 188.996 183.000 232.972 1.00 140.48 364 ARG B N 1
ATOM 14529 C CA . ARG G 6 364 ? 187.639 182.826 232.491 1.00 140.48 364 ARG B CA 1
ATOM 14530 C C . ARG G 6 364 ? 187.587 182.359 231.059 1.00 140.48 364 ARG B C 1
ATOM 14531 O O . ARG G 6 364 ? 187.165 183.100 230.173 1.00 140.48 364 ARG B O 1
ATOM 14539 N N . LYS G 6 365 ? 187.999 181.123 230.837 1.00 127.33 365 LYS B N 1
ATOM 14540 C CA . LYS G 6 365 ? 188.054 180.538 229.502 1.00 127.33 365 LYS B CA 1
ATOM 14541 C C . LYS G 6 365 ? 186.714 180.587 228.769 1.00 127.33 365 LYS B C 1
ATOM 14542 O O . LYS G 6 365 ? 186.669 180.795 227.554 1.00 127.33 365 LYS B O 1
ATOM 14548 N N . GLY G 6 366 ? 185.627 180.432 229.516 1.00 119.12 366 GLY B N 1
ATOM 14549 C CA . GLY G 6 366 ? 184.289 180.430 228.947 1.00 119.12 366 GLY B CA 1
ATOM 14550 C C . GLY G 6 366 ? 183.902 181.752 228.291 1.00 119.12 366 GLY B C 1
ATOM 14551 O O . GLY G 6 366 ? 182.976 181.791 227.482 1.00 119.12 366 GLY B O 1
ATOM 14552 N N . MET G 6 367 ? 184.608 182.836 228.612 1.00 125.80 367 MET B N 1
ATOM 14553 C CA . MET G 6 367 ? 184.292 184.125 228.025 1.00 125.80 367 MET B CA 1
ATOM 14554 C C . MET G 6 367 ? 184.801 184.260 226.611 1.00 125.80 367 MET B C 1
ATOM 14555 O O . MET G 6 367 ? 184.416 185.184 225.900 1.00 125.80 367 MET B O 1
ATOM 14560 N N . PHE G 6 368 ? 185.672 183.356 226.154 1.00 106.73 368 PHE B N 1
ATOM 14561 C CA . PHE G 6 368 ? 186.247 183.475 224.778 1.00 106.73 368 PHE B CA 1
ATOM 14562 C C . PHE G 6 368 ? 185.831 182.237 224.002 1.00 106.73 368 PHE B C 1
ATOM 14563 O O . PHE G 6 368 ? 185.733 182.301 222.758 1.00 106.73 368 PHE B O 1
ATOM 14571 N N . GLU G 6 369 ? 185.596 181.140 224.712 1.00 113.21 369 GLU B N 1
ATOM 14572 C CA . GLU G 6 369 ? 185.112 179.879 224.160 1.00 113.21 369 GLU B CA 1
ATOM 14573 C C . GLU G 6 369 ? 184.329 179.977 222.827 1.00 113.21 369 GLU B C 1
ATOM 14574 O O . GLU G 6 369 ? 184.822 179.480 221.815 1.00 113.21 369 GLU B O 1
ATOM 14580 N N . PRO G 6 370 ? 183.138 180.605 222.758 1.00 101.39 370 PRO B N 1
ATOM 14581 C CA . PRO G 6 370 ? 182.247 180.601 221.612 1.00 101.39 370 PRO B CA 1
ATOM 14582 C C . PRO G 6 370 ? 182.824 181.329 220.415 1.00 101.39 370 PRO B C 1
ATOM 14583 O O . PRO G 6 370 ? 182.285 181.234 219.316 1.00 101.39 370 PRO B O 1
ATOM 14587 N N . TYR G 6 371 ? 183.904 182.066 220.614 1.00 107.03 371 TYR B N 1
ATOM 14588 C CA . TYR G 6 371 ? 184.496 182.821 219.542 1.00 107.03 371 TYR B CA 1
ATOM 14589 C C . TYR G 6 371 ? 185.814 182.231 219.090 1.00 107.03 371 TYR B C 1
ATOM 14590 O O . TYR G 6 371 ? 186.567 182.897 218.387 1.00 107.03 371 TYR B O 1
ATOM 14599 N N . LEU G 6 372 ? 186.097 180.996 219.483 1.00 106.12 372 LEU B N 1
ATOM 14600 C CA . LEU G 6 372 ? 187.381 180.357 219.201 1.00 106.12 372 LEU B CA 1
ATOM 14601 C C . LEU G 6 372 ? 187.982 180.593 217.819 1.00 106.12 372 LEU B C 1
ATOM 14602 O O . LEU G 6 372 ? 189.160 180.932 217.713 1.00 106.12 372 LEU B O 1
ATOM 14607 N N . LYS G 6 373 ? 187.202 180.421 216.759 1.00 106.98 373 LYS B N 1
ATOM 14608 C CA . LYS G 6 373 ? 187.755 180.578 215.415 1.00 106.98 373 LYS B CA 1
ATOM 14609 C C . LYS G 6 373 ? 188.262 181.975 215.111 1.00 106.98 373 LYS B C 1
ATOM 14610 O O . LYS G 6 373 ? 189.114 182.153 214.243 1.00 106.98 373 LYS B O 1
ATOM 14616 N N . SER G 6 374 ? 187.768 182.971 215.832 1.00 100.93 374 SER B N 1
ATOM 14617 C CA . SER G 6 374 ? 188.183 184.341 215.617 1.00 100.93 374 SER B CA 1
ATOM 14618 C C . SER G 6 374 ? 189.624 184.552 216.013 1.00 100.93 374 SER B C 1
ATOM 14619 O O . SER G 6 374 ? 190.230 185.549 215.635 1.00 100.93 374 SER B O 1
ATOM 14622 N N . PHE G 6 375 ? 190.187 183.623 216.768 1.00 105.92 375 PHE B N 1
ATOM 14623 C CA . PHE G 6 375 ? 191.553 183.754 217.186 1.00 105.92 375 PHE B CA 1
ATOM 14624 C C . PHE G 6 375 ? 192.502 183.030 216.268 1.00 105.92 375 PHE B C 1
ATOM 14625 O O . PHE G 6 375 ? 193.687 182.922 216.571 1.00 105.92 375 PHE B O 1
ATOM 14633 N N . TYR G 6 376 ? 192.009 182.541 215.137 1.00 100.09 376 TYR B N 1
ATOM 14634 C CA . TYR G 6 376 ? 192.904 181.869 214.230 1.00 100.09 376 TYR B CA 1
ATOM 14635 C C . TYR G 6 376 ? 193.896 182.851 213.669 1.00 100.09 376 TYR B C 1
ATOM 14636 O O . TYR G 6 376 ? 193.582 184.013 213.423 1.00 100.09 376 TYR B O 1
ATOM 14645 N N . VAL G 6 377 ? 195.107 182.377 213.497 1.00 115.86 377 VAL B N 1
ATOM 14646 C CA . VAL G 6 377 ? 196.201 183.185 213.031 1.00 115.86 377 VAL B CA 1
ATOM 14647 C C . VAL G 6 377 ? 196.251 183.263 211.536 1.00 115.86 377 VAL B C 1
ATOM 14648 O O . VAL G 6 377 ? 196.159 182.233 210.864 1.00 115.86 377 VAL B O 1
ATOM 14652 N N . ARG G 6 378 ? 196.392 184.480 211.019 1.00 131.53 378 ARG B N 1
ATOM 14653 C CA . ARG G 6 378 ? 196.522 184.702 209.591 1.00 131.53 378 ARG B CA 1
ATOM 14654 C C . ARG G 6 378 ? 197.969 184.869 209.244 1.00 131.53 378 ARG B C 1
ATOM 14655 O O . ARG G 6 378 ? 198.753 185.355 210.055 1.00 131.53 378 ARG B O 1
ATOM 14663 N N . SER G 6 379 ? 198.343 184.477 208.037 1.00 139.37 379 SER B N 1
ATOM 14664 C CA . SER G 6 379 ? 199.751 184.526 207.661 1.00 139.37 379 SER B CA 1
ATOM 14665 C C . SER G 6 379 ? 200.313 185.941 207.596 1.00 139.37 379 SER B C 1
ATOM 14666 O O . SER G 6 379 ? 201.522 186.131 207.734 1.00 139.37 379 SER B O 1
ATOM 14669 N N . THR G 6 380 ? 199.432 186.930 207.440 1.00 134.65 380 THR B N 1
ATOM 14670 C CA . THR G 6 380 ? 199.820 188.329 207.353 1.00 134.65 380 THR B CA 1
ATOM 14671 C C . THR G 6 380 ? 200.087 188.957 208.702 1.00 134.65 380 THR B C 1
ATOM 14672 O O . THR G 6 380 ? 200.600 190.072 208.778 1.00 134.65 380 THR B O 1
ATOM 14676 N N . ASP G 6 381 ? 199.713 188.275 209.764 1.00 133.75 381 ASP B N 1
ATOM 14677 C CA . ASP G 6 381 ? 199.917 188.809 211.087 1.00 133.75 381 ASP B CA 1
ATOM 14678 C C . ASP G 6 381 ? 201.420 188.898 211.397 1.00 133.75 381 ASP B C 1
ATOM 14679 O O . ASP G 6 381 ? 202.196 188.070 210.933 1.00 133.75 381 ASP B O 1
ATOM 14684 N N . PRO G 6 382 ? 201.880 189.933 212.073 1.00 131.49 382 PRO B N 1
ATOM 14685 C CA . PRO G 6 382 ? 203.214 190.086 212.617 1.00 131.49 382 PRO B CA 1
ATOM 14686 C C . PRO G 6 382 ? 203.471 188.973 213.600 1.00 131.49 382 PRO B C 1
ATOM 14687 O O . PRO G 6 382 ? 202.547 188.541 214.283 1.00 131.49 382 PRO B O 1
ATOM 14691 N N . THR G 6 383 ? 204.716 188.535 213.700 1.00 133.89 383 THR B N 1
ATOM 14692 C CA . THR G 6 383 ? 205.095 187.447 214.593 1.00 133.89 383 THR B CA 1
ATOM 14693 C C . THR G 6 383 ? 204.562 187.631 216.010 1.00 133.89 383 THR B C 1
ATOM 14694 O O . THR G 6 383 ? 204.060 186.684 216.616 1.00 133.89 383 THR B O 1
ATOM 14698 N N . MET G 6 384 ? 204.672 188.841 216.544 1.00 130.85 384 MET B N 1
ATOM 14699 C CA . MET G 6 384 ? 204.193 189.117 217.891 1.00 130.85 384 MET B CA 1
ATOM 14700 C C . MET G 6 384 ? 202.683 188.968 218.014 1.00 130.85 384 MET B C 1
ATOM 14701 O O . MET G 6 384 ? 202.171 188.641 219.084 1.00 130.85 384 MET B O 1
ATOM 14706 N N . ILE G 6 385 ? 201.977 189.157 216.914 1.00 128.00 385 ILE B N 1
ATOM 14707 C CA . ILE G 6 385 ? 200.544 189.024 216.902 1.00 128.00 385 ILE B CA 1
ATOM 14708 C C . ILE G 6 385 ? 200.201 187.575 216.832 1.00 128.00 385 ILE B C 1
ATOM 14709 O O . ILE G 6 385 ? 199.320 187.097 217.549 1.00 128.00 385 ILE B O 1
ATOM 14714 N N . LYS G 6 386 ? 200.937 186.867 215.987 1.00 131.67 386 LYS B N 1
ATOM 14715 C CA . LYS G 6 386 ? 200.758 185.447 215.823 1.00 131.67 386 LYS B CA 1
ATOM 14716 C C . LYS G 6 386 ? 200.949 184.764 217.163 1.00 131.67 386 LYS B C 1
ATOM 14717 O O . LYS G 6 386 ? 200.182 183.876 217.537 1.00 131.67 386 LYS B O 1
ATOM 14723 N N . THR G 6 387 ? 201.952 185.227 217.899 1.00 128.14 387 THR B N 1
ATOM 14724 C CA . THR G 6 387 ? 202.272 184.706 219.203 1.00 128.14 387 THR B CA 1
ATOM 14725 C C . THR G 6 387 ? 201.145 184.907 220.187 1.00 128.14 387 THR B C 1
ATOM 14726 O O . THR G 6 387 ? 200.740 183.966 220.868 1.00 128.14 387 THR B O 1
ATOM 14730 N N . LEU G 6 388 ? 200.625 186.122 220.266 1.00 124.48 388 LEU B N 1
ATOM 14731 C CA . LEU G 6 388 ? 199.561 186.363 221.214 1.00 124.48 388 LEU B CA 1
ATOM 14732 C C . LEU G 6 388 ? 198.340 185.533 220.924 1.00 124.48 388 LEU B C 1
ATOM 14733 O O . LEU G 6 388 ? 197.749 184.963 221.842 1.00 124.48 388 LEU B O 1
ATOM 14738 N N . LYS G 6 389 ? 197.979 185.420 219.657 1.00 116.09 389 LYS B N 1
ATOM 14739 C CA . LYS G 6 389 ? 196.814 184.634 219.332 1.00 116.09 389 LYS B CA 1
ATOM 14740 C C . LYS G 6 389 ? 197.030 183.200 219.718 1.00 116.09 389 LYS B C 1
ATOM 14741 O O . LYS G 6 389 ? 196.138 182.556 220.267 1.00 116.09 389 LYS B O 1
ATOM 14747 N N . LEU G 6 390 ? 198.231 182.712 219.470 1.00 118.60 390 LEU B N 1
ATOM 14748 C CA . LEU G 6 390 ? 198.572 181.355 219.798 1.00 118.60 390 LEU B CA 1
ATOM 14749 C C . LEU G 6 390 ? 198.351 181.084 221.268 1.00 118.60 390 LEU B C 1
ATOM 14750 O O . LEU G 6 390 ? 197.783 180.055 221.636 1.00 118.60 390 LEU B O 1
ATOM 14755 N N . GLU G 6 391 ? 198.777 182.015 222.109 1.00 132.05 391 GLU B N 1
ATOM 14756 C CA . GLU G 6 391 ? 198.601 181.844 223.535 1.00 132.05 391 GLU B CA 1
ATOM 14757 C C . GLU G 6 391 ? 197.148 181.793 223.919 1.00 132.05 391 GLU B C 1
ATOM 14758 O O . GLU G 6 391 ? 196.761 181.014 224.788 1.00 132.05 391 GLU B O 1
ATOM 14764 N N . ILE G 6 392 ? 196.337 182.615 223.283 1.00 115.83 392 ILE B N 1
ATOM 14765 C CA . ILE G 6 392 ? 194.926 182.596 223.579 1.00 115.83 392 ILE B CA 1
ATOM 14766 C C . ILE G 6 392 ? 194.328 181.257 223.225 1.00 115.83 392 ILE B C 1
ATOM 14767 O O . ILE G 6 392 ? 193.586 180.672 224.015 1.00 115.83 392 ILE B O 1
ATOM 14772 N N . LEU G 6 393 ? 194.682 180.752 222.053 1.00 107.37 393 LEU B N 1
ATOM 14773 C CA . LEU G 6 393 ? 194.176 179.471 221.615 1.00 107.37 393 LEU B CA 1
ATOM 14774 C C . LEU G 6 393 ? 194.580 178.404 222.590 1.00 107.37 393 LEU B C 1
ATOM 14775 O O . LEU G 6 393 ? 193.792 177.514 222.904 1.00 107.37 393 LEU B O 1
ATOM 14780 N N . THR G 6 394 ? 195.801 178.517 223.096 1.00 109.09 394 THR B N 1
ATOM 14781 C CA . THR G 6 394 ? 196.323 177.577 224.053 1.00 109.09 394 THR B CA 1
ATOM 14782 C C . THR G 6 394 ? 195.417 177.494 225.249 1.00 109.09 394 THR B C 1
ATOM 14783 O O . THR G 6 394 ? 194.966 176.417 225.628 1.00 109.09 394 THR B O 1
ATOM 14787 N N . ASN G 6 395 ? 195.110 178.640 225.830 1.00 115.42 395 ASN B N 1
ATOM 14788 C CA . ASN G 6 395 ? 194.261 178.653 227.003 1.00 115.42 395 ASN B CA 1
ATOM 14789 C C . ASN G 6 395 ? 192.870 178.134 226.706 1.00 115.42 395 ASN B C 1
ATOM 14790 O O . ASN G 6 395 ? 192.242 177.514 227.559 1.00 115.42 395 ASN B O 1
ATOM 14795 N N . LEU G 6 396 ? 192.387 178.353 225.497 1.00 113.77 396 LEU B N 1
ATOM 14796 C CA . LEU G 6 396 ? 191.054 177.908 225.167 1.00 113.77 396 LEU B CA 1
ATOM 14797 C C . LEU G 6 396 ? 190.966 176.461 224.723 1.00 113.77 396 LEU B C 1
ATOM 14798 O O . LEU G 6 396 ? 189.866 175.961 224.474 1.00 113.77 396 LEU B O 1
ATOM 14803 N N . ALA G 6 397 ? 192.096 175.787 224.597 1.00 116.37 397 ALA B N 1
ATOM 14804 C CA . ALA G 6 397 ? 192.051 174.411 224.165 1.00 116.37 397 ALA B CA 1
ATOM 14805 C C . ALA G 6 397 ? 191.395 173.537 225.205 1.00 116.37 397 ALA B C 1
ATOM 14806 O O . ALA G 6 397 ? 191.652 173.672 226.399 1.00 116.37 397 ALA B O 1
ATOM 14808 N N . ASN G 6 398 ? 190.573 172.611 224.749 1.00 130.27 398 ASN B N 1
ATOM 14809 C CA . ASN G 6 398 ? 189.963 171.646 225.642 1.00 130.27 398 ASN B CA 1
ATOM 14810 C C . ASN G 6 398 ? 189.571 170.417 224.853 1.00 130.27 398 ASN B C 1
ATOM 14811 O O . ASN G 6 398 ? 189.676 170.400 223.630 1.00 130.27 398 ASN B O 1
ATOM 14816 N N . GLU G 6 399 ? 189.089 169.397 225.538 1.00 140.97 399 GLU B N 1
ATOM 14817 C CA . GLU G 6 399 ? 188.766 168.142 224.878 1.00 140.97 399 GLU B CA 1
ATOM 14818 C C . GLU G 6 399 ? 187.611 168.236 223.896 1.00 140.97 399 GLU B C 1
ATOM 14819 O O . GLU G 6 399 ? 187.436 167.349 223.065 1.00 140.97 399 GLU B O 1
ATOM 14825 N N . ALA G 6 400 ? 186.821 169.295 223.974 1.00 130.47 400 ALA B N 1
ATOM 14826 C CA . ALA G 6 400 ? 185.707 169.438 223.068 1.00 130.47 400 ALA B CA 1
ATOM 14827 C C . ALA G 6 400 ? 186.123 170.127 221.780 1.00 130.47 400 ALA B C 1
ATOM 14828 O O . ALA G 6 400 ? 185.321 170.229 220.852 1.00 130.47 400 ALA B O 1
ATOM 14830 N N . ASN G 6 401 ? 187.359 170.598 221.694 1.00 131.51 401 ASN B N 1
ATOM 14831 C CA . ASN G 6 401 ? 187.765 171.282 220.484 1.00 131.51 401 ASN B CA 1
ATOM 14832 C C . ASN G 6 401 ? 189.190 171.001 220.068 1.00 131.51 401 ASN B C 1
ATOM 14833 O O . ASN G 6 401 ? 189.623 171.456 219.007 1.00 131.51 401 ASN B O 1
ATOM 14838 N N . ILE G 6 402 ? 189.906 170.225 220.865 1.00 130.76 402 ILE B N 1
ATOM 14839 C CA . ILE G 6 402 ? 191.299 169.964 220.592 1.00 130.76 402 ILE B CA 1
ATOM 14840 C C . ILE G 6 402 ? 191.578 169.319 219.257 1.00 130.76 402 ILE B C 1
ATOM 14841 O O . ILE G 6 402 ? 192.620 169.567 218.665 1.00 130.76 402 ILE B O 1
ATOM 14846 N N . SER G 6 403 ? 190.658 168.514 218.751 1.00 127.96 403 SER B N 1
ATOM 14847 C CA . SER G 6 403 ? 190.915 167.875 217.475 1.00 127.96 403 SER B CA 1
ATOM 14848 C C . SER G 6 403 ? 190.987 168.879 216.341 1.00 127.96 403 SER B C 1
ATOM 14849 O O . SER G 6 403 ? 191.739 168.696 215.383 1.00 127.96 403 SER B O 1
ATOM 14852 N N . THR G 6 404 ? 190.234 169.959 216.467 1.00 124.94 404 THR B N 1
ATOM 14853 C CA . THR G 6 404 ? 190.230 170.977 215.450 1.00 124.94 404 THR B CA 1
ATOM 14854 C C . THR G 6 404 ? 191.486 171.762 215.553 1.00 124.94 404 THR B C 1
ATOM 14855 O O . THR G 6 404 ? 192.157 172.033 214.555 1.00 124.94 404 THR B O 1
ATOM 14859 N N . LEU G 6 405 ? 191.806 172.116 216.782 1.00 126.83 405 LEU B N 1
ATOM 14860 C CA . LEU G 6 405 ? 192.965 172.911 217.049 1.00 126.83 405 LEU B CA 1
ATOM 14861 C C . LEU G 6 405 ? 194.219 172.224 216.626 1.00 126.83 405 LEU B C 1
ATOM 14862 O O . LEU G 6 405 ? 195.084 172.858 216.040 1.00 126.83 405 LEU B O 1
ATOM 14867 N N . LEU G 6 406 ? 194.311 170.927 216.867 1.00 130.79 406 LEU B N 1
ATOM 14868 C CA . LEU G 6 406 ? 195.495 170.204 216.475 1.00 130.79 406 LEU B CA 1
ATOM 14869 C C . LEU G 6 406 ? 195.685 170.203 214.986 1.00 130.79 406 LEU B C 1
ATOM 14870 O O . LEU G 6 406 ? 196.812 170.344 214.519 1.00 130.79 406 LEU B O 1
ATOM 14875 N N . ARG G 6 407 ? 194.601 170.083 214.226 1.00 137.58 407 ARG B N 1
ATOM 14876 C CA . ARG G 6 407 ? 194.746 170.138 212.783 1.00 137.58 407 ARG B CA 1
ATOM 14877 C C . ARG G 6 407 ? 195.262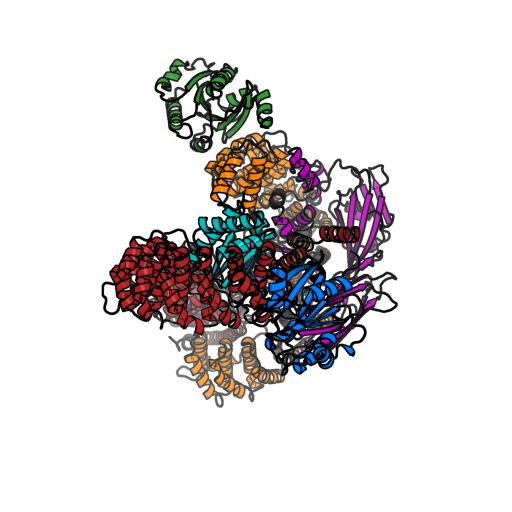 171.494 212.364 1.00 137.58 407 ARG B C 1
ATOM 14878 O O . ARG G 6 407 ? 196.141 171.604 211.505 1.00 137.58 407 ARG B O 1
ATOM 14886 N N . GLU G 6 408 ? 194.734 172.526 213.000 1.00 134.98 408 GLU B N 1
ATOM 14887 C CA . GLU G 6 408 ? 195.137 173.868 212.676 1.00 134.98 408 GLU B CA 1
ATOM 14888 C C . GLU G 6 408 ? 196.577 174.098 213.081 1.00 134.98 408 GLU B C 1
ATOM 14889 O O . GLU G 6 408 ? 197.331 174.749 212.360 1.00 134.98 408 GLU B O 1
ATOM 14895 N N . PHE G 6 409 ? 196.960 173.540 214.222 1.00 129.86 409 PHE B N 1
ATOM 14896 C CA . PHE G 6 409 ? 198.306 173.670 214.721 1.00 129.86 409 PHE B CA 1
ATOM 14897 C C . PHE G 6 409 ? 199.259 172.965 213.818 1.00 129.86 409 PHE B C 1
ATOM 14898 O O . PHE G 6 409 ? 200.346 173.466 213.552 1.00 129.86 409 PHE B O 1
ATOM 14906 N N . GLN G 6 410 ? 198.835 171.818 213.305 1.00 135.35 410 GLN B N 1
ATOM 14907 C CA . GLN G 6 410 ? 199.663 171.049 212.412 1.00 135.35 410 GLN B CA 1
ATOM 14908 C C . GLN G 6 410 ? 199.990 171.871 211.198 1.00 135.35 410 GLN B C 1
ATOM 14909 O O . GLN G 6 410 ? 201.125 171.868 210.720 1.00 135.35 410 GLN B O 1
ATOM 14915 N N . THR G 6 411 ? 199.007 172.621 210.728 1.00 130.90 411 THR B N 1
ATOM 14916 C CA . THR G 6 411 ? 199.238 173.516 209.626 1.00 130.90 411 THR B CA 1
ATOM 14917 C C . THR G 6 411 ? 200.178 174.624 210.041 1.00 130.90 411 THR B C 1
ATOM 14918 O O . THR G 6 411 ? 201.129 174.935 209.329 1.00 130.90 411 THR B O 1
ATOM 14922 N N . TYR G 6 412 ? 199.944 175.192 211.215 1.00 124.20 412 TYR B N 1
ATOM 14923 C CA . TYR G 6 412 ? 200.770 176.276 211.707 1.00 124.20 412 TYR B CA 1
ATOM 14924 C C . TYR G 6 412 ? 202.224 175.891 211.828 1.00 124.20 412 TYR B C 1
ATOM 14925 O O . TYR G 6 412 ? 203.104 176.701 211.549 1.00 124.20 412 TYR B O 1
ATOM 14934 N N . VAL G 6 413 ? 202.497 174.652 212.192 1.00 126.88 413 VAL B N 1
ATOM 14935 C CA . VAL G 6 413 ? 203.868 174.189 212.276 1.00 126.88 413 VAL B CA 1
ATOM 14936 C C . VAL G 6 413 ? 204.614 174.305 210.963 1.00 126.88 413 VAL B C 1
ATOM 14937 O O . VAL G 6 413 ? 205.836 174.423 210.954 1.00 126.88 413 VAL B O 1
ATOM 14941 N N . LYS G 6 414 ? 203.906 174.238 209.848 1.00 134.79 414 LYS B N 1
ATOM 14942 C CA . LYS G 6 414 ? 204.552 174.308 208.558 1.00 134.79 414 LYS B CA 1
ATOM 14943 C C . LYS G 6 414 ? 204.678 175.732 208.029 1.00 134.79 414 LYS B C 1
ATOM 14944 O O . LYS G 6 414 ? 205.106 175.931 206.897 1.00 134.79 414 LYS B O 1
ATOM 14950 N N . SER G 6 415 ? 204.311 176.723 208.830 1.00 147.05 415 SER B N 1
ATOM 14951 C CA . SER G 6 415 ? 204.400 178.104 208.392 1.00 147.05 415 SER B CA 1
ATOM 14952 C C . SER G 6 415 ? 205.797 178.556 208.043 1.00 147.05 415 SER B C 1
ATOM 14953 O O . SER G 6 415 ? 206.770 178.192 208.701 1.00 147.05 415 SER B O 1
ATOM 14956 N N . GLN G 6 416 ? 205.875 179.435 207.050 1.00 153.09 416 GLN B N 1
ATOM 14957 C CA . GLN G 6 416 ? 207.133 180.074 206.669 1.00 153.09 416 GLN B CA 1
ATOM 14958 C C . GLN G 6 416 ? 207.766 180.790 207.863 1.00 153.09 416 GLN B C 1
ATOM 14959 O O . GLN G 6 416 ? 208.990 180.892 207.962 1.00 153.09 416 GLN B O 1
ATOM 14965 N N . ASP G 6 417 ? 206.936 181.293 208.776 1.00 155.33 417 ASP B N 1
ATOM 14966 C CA . ASP G 6 417 ? 207.448 181.976 209.949 1.00 155.33 417 ASP B CA 1
ATOM 14967 C C . ASP G 6 417 ? 207.915 180.975 210.965 1.00 155.33 417 ASP B C 1
ATOM 14968 O O . ASP G 6 417 ? 207.164 180.567 211.846 1.00 155.33 417 ASP B O 1
ATOM 14973 N N . LYS G 6 418 ? 209.179 180.616 210.848 1.00 155.60 418 LYS B N 1
ATOM 14974 C CA . LYS G 6 418 ? 209.786 179.619 211.699 1.00 155.60 418 LYS B CA 1
ATOM 14975 C C . LYS G 6 418 ? 209.740 179.978 213.169 1.00 155.60 418 LYS B C 1
ATOM 14976 O O . LYS G 6 418 ? 209.649 179.088 214.010 1.00 155.60 418 LYS B O 1
ATOM 14982 N N . GLN G 6 419 ? 209.786 181.264 213.494 1.00 150.11 419 GLN B N 1
ATOM 14983 C CA . GLN G 6 419 ? 209.709 181.652 214.890 1.00 150.11 419 GLN B CA 1
ATOM 14984 C C . GLN G 6 419 ? 208.358 181.270 215.447 1.00 150.11 419 GLN B C 1
ATOM 14985 O O . GLN G 6 419 ? 208.255 180.716 216.545 1.00 150.11 419 GLN B O 1
ATOM 14991 N N . PHE G 6 420 ? 207.332 181.534 214.654 1.00 144.43 420 PHE B N 1
ATOM 14992 C CA . PHE G 6 420 ? 205.974 181.170 214.991 1.00 144.43 420 PHE B CA 1
ATOM 14993 C C . PHE G 6 420 ? 205.825 179.676 215.090 1.00 144.43 420 PHE B C 1
ATOM 14994 O O . PHE G 6 420 ? 205.232 179.171 216.042 1.00 144.43 420 PHE B O 1
ATOM 15002 N N . ALA G 6 421 ? 206.333 178.971 214.091 1.00 149.84 421 ALA B N 1
ATOM 15003 C CA . ALA G 6 421 ? 206.239 177.526 214.070 1.00 149.84 421 ALA B CA 1
ATOM 15004 C C . ALA G 6 421 ? 206.892 176.922 215.296 1.00 149.84 421 ALA B C 1
ATOM 15005 O O . ALA G 6 421 ? 206.347 175.994 215.889 1.00 149.84 421 ALA B O 1
ATOM 15007 N N . ALA G 6 422 ? 208.035 177.460 215.703 1.00 142.23 422 ALA B N 1
ATOM 15008 C CA . ALA G 6 422 ? 208.703 176.954 216.886 1.00 142.23 422 ALA B CA 1
ATOM 15009 C C . ALA G 6 422 ? 207.816 177.123 218.100 1.00 142.23 422 ALA B C 1
ATOM 15010 O O . ALA G 6 422 ? 207.652 176.198 218.898 1.00 142.23 422 ALA B O 1
ATOM 15012 N N . ALA G 6 423 ? 207.202 178.293 218.209 1.00 135.74 423 ALA B N 1
ATOM 15013 C CA . ALA G 6 423 ? 206.301 178.559 219.307 1.00 135.74 423 ALA B CA 1
ATOM 15014 C C . ALA G 6 423 ? 205.108 177.626 219.256 1.00 135.74 423 ALA B C 1
ATOM 15015 O O . ALA G 6 423 ? 204.632 177.165 220.293 1.00 135.74 423 ALA B O 1
ATOM 15017 N N . THR G 6 424 ? 204.635 177.339 218.049 1.00 137.34 424 THR B N 1
ATOM 15018 C CA . THR G 6 424 ? 203.502 176.460 217.856 1.00 137.34 424 THR B CA 1
ATOM 15019 C C . THR G 6 424 ? 203.818 175.090 218.384 1.00 137.34 424 THR B C 1
ATOM 15020 O O . THR G 6 424 ? 203.000 174.476 219.061 1.00 137.34 424 THR B O 1
ATOM 15024 N N . ILE G 6 425 ? 205.018 174.622 218.096 1.00 134.51 425 ILE B N 1
ATOM 15025 C CA . ILE G 6 425 ? 205.453 173.336 218.576 1.00 134.51 425 ILE B CA 1
ATOM 15026 C C . ILE G 6 425 ? 205.425 173.308 220.087 1.00 134.51 425 ILE B C 1
ATOM 15027 O O . ILE G 6 425 ? 204.935 172.348 220.684 1.00 134.51 425 ILE B O 1
ATOM 15032 N N . GLN G 6 426 ? 205.913 174.378 220.707 1.00 137.48 426 GLN B N 1
ATOM 15033 C CA . GLN G 6 426 ? 205.906 174.465 222.155 1.00 137.48 426 GLN B CA 1
ATOM 15034 C C . GLN G 6 426 ? 204.495 174.413 222.683 1.00 137.48 426 GLN B C 1
ATOM 15035 O O . GLN G 6 426 ? 204.219 173.723 223.662 1.00 137.48 426 GLN B O 1
ATOM 15041 N N . THR G 6 427 ? 203.602 175.120 222.009 1.00 136.94 427 THR B N 1
ATOM 15042 C CA . THR G 6 427 ? 202.204 175.147 222.369 1.00 136.94 427 THR B CA 1
ATOM 15043 C C . THR G 6 427 ? 201.577 173.794 222.326 1.00 136.94 427 THR B C 1
ATOM 15044 O O . THR G 6 427 ? 200.818 173.436 223.224 1.00 136.94 427 THR B O 1
ATOM 15048 N N . ILE G 6 428 ? 201.895 173.033 221.296 1.00 133.32 428 ILE B N 1
ATOM 15049 C CA . ILE G 6 428 ? 201.367 171.701 221.185 1.00 133.32 428 ILE B CA 1
ATOM 15050 C C . ILE G 6 428 ? 201.784 170.913 222.393 1.00 133.32 428 ILE B C 1
ATOM 15051 O O . ILE G 6 428 ? 200.974 170.214 222.994 1.00 133.32 428 ILE B O 1
ATOM 15056 N N . GLY G 6 429 ? 203.045 171.047 222.772 1.00 142.14 429 GLY B N 1
ATOM 15057 C CA . GLY G 6 429 ? 203.521 170.379 223.962 1.00 142.14 429 GLY B CA 1
ATOM 15058 C C . GLY G 6 429 ? 202.723 170.821 225.178 1.00 142.14 429 GLY B C 1
ATOM 15059 O O . GLY G 6 429 ? 202.336 169.999 226.009 1.00 142.14 429 GLY B O 1
ATOM 15060 N N . ARG G 6 430 ? 202.461 172.114 225.279 1.00 149.04 430 ARG B N 1
ATOM 15061 C CA . ARG G 6 430 ? 201.731 172.609 226.419 1.00 149.04 430 ARG B CA 1
ATOM 15062 C C . ARG G 6 430 ? 200.333 172.045 226.487 1.00 149.04 430 ARG B C 1
ATOM 15063 O O . ARG G 6 430 ? 199.877 171.630 227.555 1.00 149.04 430 ARG B O 1
ATOM 15071 N N . CYS G 6 431 ? 199.656 171.984 225.351 1.00 149.30 431 CYS B N 1
ATOM 15072 C CA . CYS G 6 431 ? 198.306 171.481 225.381 1.00 149.30 431 CYS B CA 1
ATOM 15073 C C . CYS G 6 431 ? 198.303 169.991 225.576 1.00 149.30 431 CYS B C 1
ATOM 15074 O O . CYS G 6 431 ? 197.335 169.441 226.091 1.00 149.30 431 CYS B O 1
ATOM 15077 N N . ALA G 6 432 ? 199.401 169.339 225.222 1.00 145.00 432 ALA B N 1
ATOM 15078 C CA . ALA G 6 432 ? 199.517 167.923 225.459 1.00 145.00 432 ALA B CA 1
ATOM 15079 C C . ALA G 6 432 ? 199.517 167.669 226.953 1.00 145.00 432 ALA B C 1
ATOM 15080 O O . ALA G 6 432 ? 198.873 166.742 227.434 1.00 145.00 432 ALA B O 1
ATOM 15082 N N . THR G 6 433 ? 200.195 168.517 227.716 1.00 145.51 433 THR B N 1
ATOM 15083 C CA . THR G 6 433 ? 200.191 168.305 229.152 1.00 145.51 433 THR B CA 1
ATOM 15084 C C . THR G 6 433 ? 198.844 168.663 229.737 1.00 145.51 433 THR B C 1
ATOM 15085 O O . THR G 6 433 ? 198.430 168.096 230.746 1.00 145.51 433 THR B O 1
ATOM 15089 N N . ASN G 6 434 ? 198.132 169.567 229.083 1.00 140.35 434 ASN B N 1
ATOM 15090 C CA . ASN G 6 434 ? 196.812 169.926 229.546 1.00 140.35 434 ASN B CA 1
ATOM 15091 C C . ASN G 6 434 ? 195.798 168.835 229.260 1.00 140.35 434 ASN B C 1
ATOM 15092 O O . ASN G 6 434 ? 194.918 168.576 230.078 1.00 140.35 434 ASN B O 1
ATOM 15097 N N . ILE G 6 435 ? 195.921 168.187 228.110 1.00 144.78 435 ILE B N 1
ATOM 15098 C CA . ILE G 6 435 ? 195.000 167.126 227.748 1.00 144.78 435 ILE B CA 1
ATOM 15099 C C . ILE G 6 435 ? 195.746 165.834 227.554 1.00 144.78 435 ILE B C 1
ATOM 15100 O O . ILE G 6 435 ? 196.238 165.542 226.464 1.00 144.78 435 ILE B O 1
ATOM 15105 N N . LEU G 6 436 ? 195.779 165.029 228.597 1.00 142.16 436 LEU B N 1
ATOM 15106 C CA . LEU G 6 436 ? 196.524 163.787 228.573 1.00 142.16 436 LEU B CA 1
ATOM 15107 C C . LEU G 6 436 ? 195.986 162.817 227.542 1.00 142.16 436 LEU B C 1
ATOM 15108 O O . LEU G 6 436 ? 196.737 162.054 226.933 1.00 142.16 436 LEU B O 1
ATOM 15113 N N . GLU G 6 437 ? 194.687 162.891 227.312 1.00 156.73 437 GLU B N 1
ATOM 15114 C CA . GLU G 6 437 ? 193.976 162.030 226.391 1.00 156.73 437 GLU B CA 1
ATOM 15115 C C . GLU G 6 437 ? 194.485 162.042 224.960 1.00 156.73 437 GLU B C 1
ATOM 15116 O O . GLU G 6 437 ? 194.220 161.103 224.215 1.00 156.73 437 GLU B O 1
ATOM 15122 N N . VAL G 6 438 ? 195.189 163.085 224.549 1.00 149.55 438 VAL B N 1
ATOM 15123 C CA . VAL G 6 438 ? 195.641 163.130 223.171 1.00 149.55 438 VAL B CA 1
ATOM 15124 C C . VAL G 6 438 ? 197.147 163.068 223.025 1.00 149.55 438 VAL B C 1
ATOM 15125 O O . VAL G 6 438 ? 197.659 163.148 221.907 1.00 149.55 438 VAL B O 1
ATOM 15129 N N . THR G 6 439 ? 197.855 162.897 224.135 1.00 146.34 439 THR B N 1
ATOM 15130 C CA . THR G 6 439 ? 199.307 162.952 224.118 1.00 146.34 439 THR B CA 1
ATOM 15131 C C . THR G 6 439 ? 199.989 161.921 223.254 1.00 146.34 439 THR B C 1
ATOM 15132 O O . THR G 6 439 ? 201.064 162.180 222.724 1.00 146.34 439 THR B O 1
ATOM 15136 N N . ASP G 6 440 ? 199.376 160.771 223.073 1.00 150.61 440 ASP B N 1
ATOM 15137 C CA . ASP G 6 440 ? 199.980 159.765 222.226 1.00 150.61 440 ASP B CA 1
ATOM 15138 C C . ASP G 6 440 ? 200.055 160.227 220.790 1.00 150.61 440 ASP B C 1
ATOM 15139 O O . ASP G 6 440 ? 201.011 159.918 220.079 1.00 150.61 440 ASP B O 1
ATOM 15144 N N . THR G 6 441 ? 199.050 160.977 220.361 1.00 155.50 441 THR B N 1
ATOM 15145 C CA . THR G 6 441 ? 198.999 161.413 218.989 1.00 155.50 441 THR B CA 1
ATOM 15146 C C . THR G 6 441 ? 199.808 162.659 218.851 1.00 155.50 441 THR B C 1
ATOM 15147 O O . THR G 6 441 ? 200.410 162.908 217.806 1.00 155.50 441 THR B O 1
ATOM 15151 N N . CYS G 6 442 ? 199.872 163.415 219.937 1.00 146.03 442 CYS B N 1
ATOM 15152 C CA . CYS G 6 442 ? 200.663 164.611 219.961 1.00 146.03 442 CYS B CA 1
ATOM 15153 C C . CYS G 6 442 ? 202.092 164.217 219.773 1.00 146.03 442 CYS B C 1
ATOM 15154 O O . CYS G 6 442 ? 202.806 164.799 218.958 1.00 146.03 442 CYS B O 1
ATOM 15157 N N . LEU G 6 443 ? 202.493 163.195 220.513 1.00 145.20 443 LEU B N 1
ATOM 15158 C CA . LEU G 6 443 ? 203.828 162.683 220.425 1.00 145.20 443 LEU B CA 1
ATOM 15159 C C . LEU G 6 443 ? 204.112 162.189 219.041 1.00 145.20 443 LEU B C 1
ATOM 15160 O O . LEU G 6 443 ? 205.138 162.532 218.475 1.00 145.20 443 LEU B O 1
ATOM 15165 N N . ASN G 6 444 ? 203.210 161.399 218.474 1.00 150.66 444 ASN B N 1
ATOM 15166 C CA . ASN G 6 444 ? 203.461 160.859 217.152 1.00 150.66 444 ASN B CA 1
ATOM 15167 C C . ASN G 6 444 ? 203.738 161.937 216.124 1.00 150.66 444 ASN B C 1
ATOM 15168 O O . ASN G 6 444 ? 204.696 161.829 215.358 1.00 150.66 444 ASN B O 1
ATOM 15173 N N . GLY G 6 445 ? 202.923 162.985 216.118 1.00 149.22 445 GLY B N 1
ATOM 15174 C CA . GLY G 6 445 ? 203.120 164.073 215.175 1.00 149.22 445 GLY B CA 1
ATOM 15175 C C . GLY G 6 445 ? 204.423 164.791 215.452 1.00 149.22 445 GLY B C 1
ATOM 15176 O O . GLY G 6 445 ? 205.181 165.114 214.537 1.00 149.22 445 GLY B O 1
ATOM 15177 N N . LEU G 6 446 ? 204.682 165.023 216.722 1.00 147.86 446 LEU B N 1
ATOM 15178 C CA . LEU G 6 446 ? 205.873 165.705 217.144 1.00 147.86 446 LEU B CA 1
ATOM 15179 C C . LEU G 6 446 ? 207.105 164.932 216.716 1.00 147.86 446 LEU B C 1
ATOM 15180 O O . LEU G 6 446 ? 208.076 165.505 216.233 1.00 147.86 446 LEU B O 1
ATOM 15185 N N . VAL G 6 447 ? 207.055 163.621 216.879 1.00 144.27 447 VAL B N 1
ATOM 15186 C CA . VAL G 6 447 ? 208.126 162.753 216.450 1.00 144.27 447 VAL B CA 1
ATOM 15187 C C . VAL G 6 447 ? 208.311 162.816 214.958 1.00 144.27 447 VAL B C 1
ATOM 15188 O O . VAL G 6 447 ? 209.438 162.855 214.478 1.00 144.27 447 VAL B O 1
ATOM 15192 N N . CYS G 6 448 ? 207.219 162.875 214.207 1.00 156.64 448 CYS B N 1
ATOM 15193 C CA . CYS G 6 448 ? 207.332 162.984 212.761 1.00 156.64 448 CYS B CA 1
ATOM 15194 C C . CYS G 6 448 ? 208.102 164.233 212.352 1.00 156.64 448 CYS B C 1
ATOM 15195 O O . CYS G 6 448 ? 208.861 164.205 211.381 1.00 156.64 448 CYS B O 1
ATOM 15198 N N . LEU G 6 449 ? 207.970 165.307 213.131 1.00 145.36 449 LEU B N 1
ATOM 15199 C CA . LEU G 6 449 ? 208.696 166.536 212.849 1.00 145.36 449 LEU B CA 1
ATOM 15200 C C . LEU G 6 449 ? 210.200 166.370 212.929 1.00 145.36 449 LEU B C 1
ATOM 15201 O O . LEU G 6 449 ? 210.932 167.163 212.348 1.00 145.36 449 LEU B O 1
ATOM 15206 N N . LEU G 6 450 ? 210.677 165.334 213.612 1.00 150.55 450 LEU B N 1
ATOM 15207 C CA . LEU G 6 450 ? 212.102 165.093 213.735 1.00 150.55 450 LEU B CA 1
ATOM 15208 C C . LEU G 6 450 ? 212.732 164.811 212.382 1.00 150.55 450 LEU B C 1
ATOM 15209 O O . LEU G 6 450 ? 213.926 165.029 212.190 1.00 150.55 450 LEU B O 1
ATOM 15214 N N . SER G 6 451 ? 211.928 164.319 211.440 1.00 157.46 451 SER B N 1
ATOM 15215 C CA . SER G 6 451 ? 212.398 164.028 210.100 1.00 157.46 451 SER B CA 1
ATOM 15216 C C . SER G 6 451 ? 212.489 165.278 209.227 1.00 157.46 451 SER B C 1
ATOM 15217 O O . SER G 6 451 ? 213.012 165.220 208.115 1.00 157.46 451 SER B O 1
ATOM 15220 N N . ASN G 6 452 ? 211.961 166.397 209.710 1.00 171.47 452 ASN B N 1
ATOM 15221 C CA . ASN G 6 452 ? 211.986 167.634 208.959 1.00 171.47 452 ASN B CA 1
ATOM 15222 C C . ASN G 6 452 ? 213.407 168.105 208.775 1.00 171.47 452 ASN B C 1
ATOM 15223 O O . ASN G 6 452 ? 214.209 168.066 209.701 1.00 171.47 452 ASN B O 1
ATOM 15228 N N . ARG G 6 453 ? 213.729 168.540 207.574 1.00 184.00 453 ARG B N 1
ATOM 15229 C CA . ARG G 6 453 ? 215.073 168.996 207.265 1.00 184.00 453 ARG B CA 1
ATOM 15230 C C . ARG G 6 453 ? 215.530 170.252 208.017 1.00 184.00 453 ARG B C 1
ATOM 15231 O O . ARG G 6 453 ? 216.728 170.521 208.086 1.00 184.00 453 ARG B O 1
ATOM 15239 N N . ASP G 6 454 ? 214.602 171.037 208.554 1.00 177.30 454 ASP B N 1
ATOM 15240 C CA . ASP G 6 454 ? 214.996 172.266 209.224 1.00 177.30 454 ASP B CA 1
ATOM 15241 C C . ASP G 6 454 ? 215.532 172.037 210.621 1.00 177.30 454 ASP B C 1
ATOM 15242 O O . ASP G 6 454 ? 214.894 171.380 211.444 1.00 177.30 454 ASP B O 1
ATOM 15247 N N . GLU G 6 455 ? 216.692 172.629 210.885 1.00 182.49 455 GLU B N 1
ATOM 15248 C CA . GLU G 6 455 ? 217.377 172.493 212.158 1.00 182.49 455 GLU B CA 1
ATOM 15249 C C . GLU G 6 455 ? 216.597 173.037 213.330 1.00 182.49 455 GLU B C 1
ATOM 15250 O O . GLU G 6 455 ? 216.547 172.403 214.383 1.00 182.49 455 GLU B O 1
ATOM 15256 N N . ILE G 6 456 ? 215.993 174.201 213.160 1.00 165.85 456 ILE B N 1
ATOM 15257 C CA . ILE G 6 456 ? 215.246 174.806 214.241 1.00 165.85 456 ILE B CA 1
ATOM 15258 C C . ILE G 6 456 ? 214.047 173.973 214.586 1.00 165.85 456 ILE B C 1
ATOM 15259 O O . ILE G 6 456 ? 213.783 173.714 215.759 1.00 165.85 456 ILE B O 1
ATOM 15264 N N . VAL G 6 457 ? 213.324 173.546 213.562 1.00 159.40 457 VAL B N 1
ATOM 15265 C CA . VAL G 6 457 ? 212.137 172.748 213.775 1.00 159.40 457 VAL B CA 1
ATOM 15266 C C . VAL G 6 457 ? 212.434 171.502 214.554 1.00 159.40 457 VAL B C 1
ATOM 15267 O O . VAL G 6 457 ? 211.752 171.203 215.536 1.00 159.40 457 VAL B O 1
ATOM 15271 N N . VAL G 6 458 ? 213.456 170.778 214.132 1.00 161.36 458 VAL B N 1
ATOM 15272 C CA . VAL G 6 458 ? 213.778 169.545 214.802 1.00 161.36 458 VAL B CA 1
ATOM 15273 C C . VAL G 6 458 ? 214.268 169.787 216.198 1.00 161.36 458 VAL B C 1
ATOM 15274 O O . VAL G 6 458 ? 213.784 169.147 217.128 1.00 161.36 458 VAL B O 1
ATOM 15278 N N . ALA G 6 459 ? 215.189 170.724 216.361 1.00 162.29 459 ALA B N 1
ATOM 15279 C CA . ALA G 6 459 ? 215.744 170.999 217.672 1.00 162.29 459 ALA B CA 1
ATOM 15280 C C . ALA G 6 459 ? 214.659 171.373 218.662 1.00 162.29 459 ALA B C 1
ATOM 15281 O O . ALA G 6 459 ? 214.689 170.940 219.817 1.00 162.29 459 ALA B O 1
ATOM 15283 N N . GLU G 6 460 ? 213.685 172.147 218.208 1.00 164.16 460 GLU B N 1
ATOM 15284 C CA . GLU G 6 460 ? 212.623 172.550 219.090 1.00 164.16 460 GLU B CA 1
ATOM 15285 C C . GLU G 6 460 ? 211.768 171.369 219.475 1.00 164.16 460 GLU B C 1
ATOM 15286 O O . GLU G 6 460 ? 211.408 171.213 220.644 1.00 164.16 460 GLU B O 1
ATOM 15292 N N . SER G 6 461 ? 211.467 170.514 218.503 1.00 157.23 461 SER B N 1
ATOM 15293 C CA . SER G 6 461 ? 210.633 169.371 218.796 1.00 157.23 461 SER B CA 1
ATOM 15294 C C . SER G 6 461 ? 211.322 168.417 219.742 1.00 157.23 461 SER B C 1
ATOM 15295 O O . SER G 6 461 ? 210.663 167.816 220.582 1.00 157.23 461 SER B O 1
ATOM 15298 N N . VAL G 6 462 ? 212.652 168.339 219.668 1.00 158.08 462 VAL B N 1
ATOM 15299 C CA . VAL G 6 462 ? 213.400 167.495 220.582 1.00 158.08 462 VAL B CA 1
ATOM 15300 C C . VAL G 6 462 ? 213.166 167.925 221.998 1.00 158.08 462 VAL B C 1
ATOM 15301 O O . VAL G 6 462 ? 212.886 167.101 222.869 1.00 158.08 462 VAL B O 1
ATOM 15305 N N . VAL G 6 463 ? 213.262 169.224 222.224 1.00 147.08 463 VAL B N 1
ATOM 15306 C CA . VAL G 6 463 ? 213.060 169.765 223.546 1.00 147.08 463 VAL B CA 1
ATOM 15307 C C . VAL G 6 463 ? 211.673 169.470 224.057 1.00 147.08 463 VAL B C 1
ATOM 15308 O O . VAL G 6 463 ? 211.494 169.104 225.218 1.00 147.08 463 VAL B O 1
ATOM 15312 N N . VAL G 6 464 ? 210.686 169.633 223.200 1.00 144.33 464 VAL B N 1
ATOM 15313 C CA . VAL G 6 464 ? 209.340 169.366 223.631 1.00 144.33 464 VAL B CA 1
ATOM 15314 C C . VAL G 6 464 ? 209.152 167.892 223.940 1.00 144.33 464 VAL B C 1
ATOM 15315 O O . VAL G 6 464 ? 208.508 167.552 224.930 1.00 144.33 464 VAL B O 1
ATOM 15319 N N . ILE G 6 465 ? 209.722 167.017 223.118 1.00 147.64 465 ILE B N 1
ATOM 15320 C CA . ILE G 6 465 ? 209.618 165.591 223.375 1.00 147.64 465 ILE B CA 1
ATOM 15321 C C . ILE G 6 465 ? 210.185 165.260 224.721 1.00 147.64 465 ILE B C 1
ATOM 15322 O O . ILE G 6 465 ? 209.575 164.506 225.474 1.00 147.64 465 ILE B O 1
ATOM 15327 N N . LYS G 6 466 ? 211.335 165.838 225.036 1.00 153.16 466 LYS B N 1
ATOM 15328 C CA . LYS G 6 466 ? 211.938 165.668 226.342 1.00 153.16 466 LYS B CA 1
ATOM 15329 C C . LYS G 6 466 ? 210.930 165.942 227.426 1.00 153.16 466 LYS B C 1
ATOM 15330 O O . LYS G 6 466 ? 210.747 165.135 228.336 1.00 153.16 466 LYS B O 1
ATOM 15336 N N . LYS G 6 467 ? 210.262 167.078 227.315 1.00 151.20 467 LYS B N 1
ATOM 15337 C CA . LYS G 6 467 ? 209.262 167.452 228.286 1.00 151.20 467 LYS B CA 1
ATOM 15338 C C . LYS G 6 467 ? 208.135 166.437 228.336 1.00 151.20 467 LYS B C 1
ATOM 15339 O O . LYS G 6 467 ? 207.641 166.111 229.416 1.00 151.20 467 LYS B O 1
ATOM 15345 N N . LEU G 6 468 ? 207.746 165.906 227.183 1.00 144.75 468 LEU B N 1
ATOM 15346 C CA . LEU G 6 468 ? 206.692 164.911 227.164 1.00 144.75 468 LEU B CA 1
ATOM 15347 C C . LEU G 6 468 ? 207.112 163.651 227.868 1.00 144.75 468 LEU B C 1
ATOM 15348 O O . LEU G 6 468 ? 206.304 163.013 228.535 1.00 144.75 468 LEU B O 1
ATOM 15353 N N . LEU G 6 469 ? 208.376 163.297 227.731 1.00 160.69 469 LEU B N 1
ATOM 15354 C CA . LEU G 6 469 ? 208.886 162.110 228.366 1.00 160.69 469 LEU B CA 1
ATOM 15355 C C . LEU G 6 469 ? 208.998 162.311 229.859 1.00 160.69 469 LEU B C 1
ATOM 15356 O O . LEU G 6 469 ? 208.842 161.368 230.628 1.00 160.69 469 LEU B O 1
ATOM 15361 N N . GLN G 6 470 ? 209.233 163.543 230.286 1.00 162.76 470 GLN B N 1
ATOM 15362 C CA . GLN G 6 470 ? 209.238 163.822 231.708 1.00 162.76 470 GLN B CA 1
ATOM 15363 C C . GLN G 6 470 ? 207.846 163.620 232.264 1.00 162.76 470 GLN B C 1
ATOM 15364 O O . GLN G 6 470 ? 207.667 163.067 233.349 1.00 162.76 470 GLN B O 1
ATOM 15370 N N . MET G 6 471 ? 206.856 164.065 231.508 1.00 171.80 471 MET B N 1
ATOM 15371 C CA . MET G 6 471 ? 205.476 163.871 231.882 1.00 171.80 471 MET B CA 1
ATOM 15372 C C . MET G 6 471 ? 205.072 162.411 231.831 1.00 171.80 471 MET B C 1
ATOM 15373 O O . MET G 6 471 ? 204.350 161.932 232.707 1.00 171.80 471 MET B O 1
ATOM 15378 N N . GLN G 6 472 ? 205.531 161.702 230.815 1.00 166.92 472 GLN B N 1
ATOM 15379 C CA . GLN G 6 472 ? 205.198 160.303 230.652 1.00 166.92 472 GLN B CA 1
ATOM 15380 C C . GLN G 6 472 ? 206.398 159.445 230.326 1.00 166.92 472 GLN B C 1
ATOM 15381 O O . GLN G 6 472 ? 206.626 159.143 229.155 1.00 166.92 472 GLN B O 1
ATOM 15387 N N . PRO G 6 473 ? 207.149 158.983 231.325 1.00 155.74 473 PRO B N 1
ATOM 15388 C CA . PRO G 6 473 ? 208.364 158.177 231.235 1.00 155.74 473 PRO B CA 1
ATOM 15389 C C . PRO G 6 473 ? 208.074 156.707 230.936 1.00 155.74 473 PRO B C 1
ATOM 15390 O O . PRO G 6 473 ? 208.518 155.809 231.656 1.00 155.74 473 PRO B O 1
ATOM 15394 N N . ALA G 6 474 ? 207.338 156.483 229.854 1.00 153.03 474 ALA B N 1
ATOM 15395 C CA . ALA G 6 474 ? 206.965 155.168 229.385 1.00 153.03 474 ALA B CA 1
ATOM 15396 C C . ALA G 6 474 ? 208.053 154.627 228.496 1.00 153.03 474 ALA B C 1
ATOM 15397 O O . ALA G 6 474 ? 209.048 155.302 228.226 1.00 153.03 474 ALA B O 1
ATOM 15399 N N . GLN G 6 475 ? 207.875 153.398 228.056 1.00 159.73 475 GLN B N 1
ATOM 15400 C CA . GLN G 6 475 ? 208.854 152.723 227.227 1.00 159.73 475 GLN B CA 1
ATOM 15401 C C . GLN G 6 475 ? 208.969 153.325 225.836 1.00 159.73 475 GLN B C 1
ATOM 15402 O O . GLN G 6 475 ? 208.402 152.802 224.879 1.00 159.73 475 GLN B O 1
ATOM 15408 N N . HIS G 6 476 ? 209.723 154.410 225.722 1.00 153.20 476 HIS B N 1
ATOM 15409 C CA . HIS G 6 476 ? 209.928 155.036 224.431 1.00 153.20 476 HIS B CA 1
ATOM 15410 C C . HIS G 6 476 ? 211.391 155.074 224.050 1.00 153.20 476 HIS B C 1
ATOM 15411 O O . HIS G 6 476 ? 211.897 156.071 223.530 1.00 153.20 476 HIS B O 1
ATOM 15418 N N . GLY G 6 477 ? 212.055 153.946 224.269 1.00 154.08 477 GLY B N 1
ATOM 15419 C CA . GLY G 6 477 ? 213.459 153.793 223.943 1.00 154.08 477 GLY B CA 1
ATOM 15420 C C . GLY G 6 477 ? 213.686 153.950 222.458 1.00 154.08 477 GLY B C 1
ATOM 15421 O O . GLY G 6 477 ? 214.730 154.436 222.046 1.00 154.08 477 GLY B O 1
ATOM 15422 N N . GLU G 6 478 ? 212.689 153.581 221.653 1.00 160.83 478 GLU B N 1
ATOM 15423 C CA . GLU G 6 478 ? 212.777 153.699 220.208 1.00 160.83 478 GLU B CA 1
ATOM 15424 C C . GLU G 6 478 ? 212.894 155.147 219.767 1.00 160.83 478 GLU B C 1
ATOM 15425 O O . GLU G 6 478 ? 213.409 155.435 218.686 1.00 160.83 478 GLU B O 1
ATOM 15431 N N . ILE G 6 479 ? 212.460 156.064 220.623 1.00 158.99 479 ILE B N 1
ATOM 15432 C CA . ILE G 6 479 ? 212.535 157.458 220.310 1.00 158.99 479 ILE B CA 1
ATOM 15433 C C . ILE G 6 479 ? 213.930 157.871 220.595 1.00 158.99 479 ILE B C 1
ATOM 15434 O O . ILE G 6 479 ? 214.552 158.552 219.791 1.00 158.99 479 ILE B O 1
ATOM 15439 N N . ILE G 6 480 ? 214.434 157.409 221.728 1.00 148.66 480 ILE B N 1
ATOM 15440 C CA . ILE G 6 480 ? 215.798 157.681 222.112 1.00 148.66 480 ILE B CA 1
ATOM 15441 C C . ILE G 6 480 ? 216.758 157.145 221.078 1.00 148.66 480 ILE B C 1
ATOM 15442 O O . ILE G 6 480 ? 217.733 157.807 220.741 1.00 148.66 480 ILE B O 1
ATOM 15447 N N . LYS G 6 481 ? 216.483 155.948 220.571 1.00 150.12 481 LYS B N 1
ATOM 15448 C CA . LYS G 6 481 ? 217.314 155.349 219.547 1.00 150.12 481 LYS B CA 1
ATOM 15449 C C . LYS G 6 481 ? 217.357 156.248 218.334 1.00 150.12 481 LYS B C 1
ATOM 15450 O O . LYS G 6 481 ? 218.421 156.494 217.762 1.00 150.12 481 LYS B O 1
ATOM 15456 N N . HIS G 6 482 ? 216.199 156.772 217.967 1.00 153.59 482 HIS B N 1
ATOM 15457 C CA . HIS G 6 482 ? 216.125 157.679 216.853 1.00 153.59 482 HIS B CA 1
ATOM 15458 C C . HIS G 6 482 ? 216.913 158.945 217.172 1.00 153.59 482 HIS B C 1
ATOM 15459 O O . HIS G 6 482 ? 217.677 159.422 216.334 1.00 153.59 482 HIS B O 1
ATOM 15466 N N . MET G 6 483 ? 216.754 159.463 218.394 1.00 153.15 483 MET B N 1
ATOM 15467 C CA . MET G 6 483 ? 217.460 160.661 218.833 1.00 153.15 483 MET B CA 1
ATOM 15468 C C . MET G 6 483 ? 218.951 160.472 218.788 1.00 153.15 483 MET B C 1
ATOM 15469 O O . MET G 6 483 ? 219.686 161.393 218.437 1.00 153.15 483 MET B O 1
ATOM 15474 N N . ALA G 6 484 ? 219.402 159.270 219.111 1.00 155.63 484 ALA B N 1
ATOM 15475 C CA . ALA G 6 484 ? 220.812 158.964 219.080 1.00 155.63 484 ALA B CA 1
ATOM 15476 C C . ALA G 6 484 ? 221.342 159.148 217.684 1.00 155.63 484 ALA B C 1
ATOM 15477 O O . ALA G 6 484 ? 222.456 159.630 217.492 1.00 155.63 484 ALA B O 1
ATOM 15479 N N . LYS G 6 485 ? 220.529 158.809 216.698 1.00 152.72 485 LYS B N 1
ATOM 15480 C CA . LYS G 6 485 ? 220.965 158.979 215.339 1.00 152.72 485 LYS B CA 1
ATOM 15481 C C . LYS G 6 485 ? 220.853 160.437 214.939 1.00 152.72 485 LYS B C 1
ATOM 15482 O O . LYS G 6 485 ? 221.728 160.965 214.253 1.00 152.72 485 LYS B O 1
ATOM 15488 N N . LEU G 6 486 ? 219.819 161.112 215.433 1.00 165.55 486 LEU B N 1
ATOM 15489 C CA . LEU G 6 486 ? 219.618 162.516 215.116 1.00 165.55 486 LEU B CA 1
ATOM 15490 C C . LEU G 6 486 ? 220.753 163.369 215.596 1.00 165.55 486 LEU B C 1
ATOM 15491 O O . LEU G 6 486 ? 221.155 164.303 214.903 1.00 165.55 486 LEU B O 1
ATOM 15496 N N . LEU G 6 487 ? 221.294 163.019 216.758 1.00 169.32 487 LEU B N 1
ATOM 15497 C CA . LEU G 6 487 ? 222.388 163.734 217.395 1.00 169.32 487 LEU B CA 1
ATOM 15498 C C . LEU G 6 487 ? 223.544 164.024 216.452 1.00 169.32 487 LEU B C 1
ATOM 15499 O O . LEU G 6 487 ? 224.215 165.046 216.593 1.00 169.32 487 LEU B O 1
ATOM 15504 N N . ASP G 6 488 ? 223.796 163.129 215.502 1.00 180.69 488 ASP B N 1
ATOM 15505 C CA . ASP G 6 488 ? 224.863 163.334 214.540 1.00 180.69 488 ASP B CA 1
ATOM 15506 C C . ASP G 6 488 ? 224.659 164.609 213.731 1.00 180.69 488 ASP B C 1
ATOM 15507 O O . ASP G 6 488 ? 225.625 165.262 213.337 1.00 180.69 488 ASP B O 1
ATOM 15512 N N . SER G 6 489 ? 223.403 164.943 213.459 1.00 173.94 489 SER B N 1
ATOM 15513 C CA . SER G 6 489 ? 223.066 166.110 212.672 1.00 173.94 489 SER B CA 1
ATOM 15514 C C . SER G 6 489 ? 222.673 167.315 213.513 1.00 173.94 489 SER B C 1
ATOM 15515 O O . SER G 6 489 ? 222.745 168.447 213.035 1.00 173.94 489 SER B O 1
ATOM 15518 N N . ILE G 6 490 ? 222.255 167.090 214.756 1.00 171.65 490 ILE B N 1
ATOM 15519 C CA . ILE G 6 490 ? 221.830 168.224 215.573 1.00 171.65 490 ILE B CA 1
ATOM 15520 C C . ILE G 6 490 ? 222.957 169.202 215.829 1.00 171.65 490 ILE B C 1
ATOM 15521 O O . ILE G 6 490 ? 224.023 168.845 216.328 1.00 171.65 490 ILE B O 1
ATOM 15526 N N . THR G 6 491 ? 222.697 170.451 215.494 1.00 179.32 491 THR B N 1
ATOM 15527 C CA . THR G 6 491 ? 223.636 171.541 215.668 1.00 179.32 491 THR B CA 1
ATOM 15528 C C . THR G 6 491 ? 223.364 172.322 216.933 1.00 179.32 491 THR B C 1
ATOM 15529 O O . THR G 6 491 ? 224.292 172.656 217.667 1.00 179.32 491 THR B O 1
ATOM 15533 N N . VAL G 6 492 ? 222.087 172.617 217.183 1.00 175.17 492 VAL B N 1
ATOM 15534 C CA . VAL G 6 492 ? 221.712 173.427 218.336 1.00 175.17 492 VAL B CA 1
ATOM 15535 C C . VAL G 6 492 ? 222.067 172.740 219.645 1.00 175.17 492 VAL B C 1
ATOM 15536 O O . VAL G 6 492 ? 221.490 171.705 219.970 1.00 175.17 492 VAL B O 1
ATOM 15540 N N . PRO G 6 493 ? 222.972 173.333 220.430 1.00 173.26 493 PRO B N 1
ATOM 15541 C CA . PRO G 6 493 ? 223.517 172.867 221.695 1.00 173.26 493 PRO B CA 1
ATOM 15542 C C . PRO G 6 493 ? 222.468 172.450 222.688 1.00 173.26 493 PRO B C 1
ATOM 15543 O O . PRO G 6 493 ? 222.638 171.461 223.394 1.00 173.26 493 PRO B O 1
ATOM 15547 N N . VAL G 6 494 ? 221.378 173.194 222.733 1.00 162.50 494 VAL B N 1
ATOM 15548 C CA . VAL G 6 494 ? 220.318 172.906 223.666 1.00 162.50 494 VAL B CA 1
ATOM 15549 C C . VAL G 6 494 ? 219.744 171.542 223.403 1.00 162.50 494 VAL B C 1
ATOM 15550 O O . VAL G 6 494 ? 219.581 170.733 224.317 1.00 162.50 494 VAL B O 1
ATOM 15554 N N . ALA G 6 495 ? 219.439 171.291 222.145 1.00 167.97 495 ALA B N 1
ATOM 15555 C CA . ALA G 6 495 ? 218.910 170.013 221.748 1.00 167.97 495 ALA B CA 1
ATOM 15556 C C . ALA G 6 495 ? 219.956 168.934 221.926 1.00 167.97 495 ALA B C 1
ATOM 15557 O O . ALA G 6 495 ? 219.631 167.833 222.362 1.00 167.97 495 ALA B O 1
ATOM 15559 N N . ARG G 6 496 ? 221.215 169.250 221.611 1.00 167.53 496 ARG B N 1
ATOM 15560 C CA . ARG G 6 496 ? 222.272 168.259 221.751 1.00 167.53 496 ARG B CA 1
ATOM 15561 C C . ARG G 6 496 ? 222.341 167.785 223.185 1.00 167.53 496 ARG B C 1
ATOM 15562 O O . ARG G 6 496 ? 222.369 166.582 223.457 1.00 167.53 496 ARG B O 1
ATOM 15570 N N . ALA G 6 497 ? 222.318 168.739 224.099 1.00 158.08 497 ALA B N 1
ATOM 15571 C CA . ALA G 6 497 ? 222.347 168.444 225.508 1.00 158.08 497 ALA B CA 1
ATOM 15572 C C . ALA G 6 497 ? 221.111 167.667 225.915 1.00 158.08 497 ALA B C 1
ATOM 15573 O O . ALA G 6 497 ? 221.204 166.706 226.678 1.00 158.08 497 ALA B O 1
ATOM 15575 N N . SER G 6 498 ? 219.960 168.069 225.385 1.00 152.99 498 SER B N 1
ATOM 15576 C CA . SER G 6 498 ? 218.706 167.426 225.714 1.00 152.99 498 SER B CA 1
ATOM 15577 C C . SER G 6 498 ? 218.711 165.968 225.321 1.00 152.99 498 SER B C 1
ATOM 15578 O O . SER G 6 498 ? 218.251 165.117 226.083 1.00 152.99 498 SER B O 1
ATOM 15581 N N . ILE G 6 499 ? 219.261 165.672 224.153 1.00 147.09 499 ILE B N 1
ATOM 15582 C CA . ILE G 6 499 ? 219.353 164.300 223.716 1.00 147.09 499 ILE B CA 1
ATOM 15583 C C . ILE G 6 499 ? 220.199 163.512 224.659 1.00 147.09 499 ILE B C 1
ATOM 15584 O O . ILE G 6 499 ? 219.811 162.423 225.078 1.00 147.09 499 ILE B O 1
ATOM 15589 N N . LEU G 6 500 ? 221.343 164.067 225.020 1.00 154.17 500 LEU B N 1
ATOM 15590 C CA . LEU G 6 500 ? 222.236 163.368 225.909 1.00 154.17 500 LEU B CA 1
ATOM 15591 C C . LEU G 6 500 ? 221.578 163.104 227.240 1.00 154.17 500 LEU B C 1
ATOM 15592 O O . LEU G 6 500 ? 221.742 162.029 227.814 1.00 154.17 500 LEU B O 1
ATOM 15597 N N . TRP G 6 501 ? 220.810 164.073 227.714 1.00 152.54 501 TRP B N 1
ATOM 15598 C CA . TRP G 6 501 ? 220.119 163.931 228.970 1.00 152.54 501 TRP B CA 1
ATOM 15599 C C . TRP G 6 501 ? 219.144 162.789 228.923 1.00 152.54 501 TRP B C 1
ATOM 15600 O O . TRP G 6 501 ? 219.107 161.975 229.840 1.00 152.54 501 TRP B O 1
ATOM 15611 N N . LEU G 6 502 ? 218.372 162.710 227.850 1.00 146.38 502 LEU B N 1
ATOM 15612 C CA . LEU G 6 502 ? 217.412 161.636 227.701 1.00 146.38 502 LEU B CA 1
ATOM 15613 C C . LEU G 6 502 ? 218.089 160.286 227.656 1.00 146.38 502 LEU B C 1
ATOM 15614 O O . LEU G 6 502 ? 217.594 159.319 228.241 1.00 146.38 502 LEU B O 1
ATOM 15619 N N . ILE G 6 503 ? 219.242 160.232 227.001 1.00 136.15 503 ILE B N 1
ATOM 15620 C CA . ILE G 6 503 ? 220.001 159.007 226.939 1.00 136.15 503 ILE B CA 1
ATOM 15621 C C . ILE G 6 503 ? 220.385 158.585 228.326 1.00 136.15 503 ILE B C 1
ATOM 15622 O O . ILE G 6 503 ? 220.204 157.433 228.699 1.00 136.15 503 ILE B O 1
ATOM 15627 N N . GLY G 6 504 ? 220.898 159.528 229.101 1.00 150.08 504 GLY B N 1
ATOM 15628 C CA . GLY G 6 504 ? 221.301 159.254 230.465 1.00 150.08 504 GLY B CA 1
ATOM 15629 C C . GLY G 6 504 ? 220.131 158.795 231.307 1.00 150.08 504 GLY B C 1
ATOM 15630 O O . GLY G 6 504 ? 220.234 157.813 232.038 1.00 150.08 504 GLY B O 1
ATOM 15631 N N . GLU G 6 505 ? 218.994 159.464 231.165 1.00 157.76 505 GLU B N 1
ATOM 15632 C CA . GLU G 6 505 ? 217.820 159.125 231.945 1.00 157.76 505 GLU B CA 1
ATOM 15633 C C . GLU G 6 505 ? 217.355 157.725 231.694 1.00 157.76 505 GLU B C 1
ATOM 15634 O O . GLU G 6 505 ? 216.818 157.083 232.594 1.00 157.76 505 GLU B O 1
ATOM 15640 N N . ASN G 6 506 ? 217.561 157.236 230.489 1.00 155.53 506 ASN B N 1
ATOM 15641 C CA . ASN G 6 506 ? 217.147 155.893 230.199 1.00 155.53 506 ASN B CA 1
ATOM 15642 C C . ASN G 6 506 ? 218.274 155.059 229.637 1.00 155.53 506 ASN B C 1
ATOM 15643 O O . ASN G 6 506 ? 218.044 154.185 228.805 1.00 155.53 506 ASN B O 1
ATOM 15648 N N . CYS G 6 507 ? 219.495 155.288 230.116 1.00 160.88 507 CYS B N 1
ATOM 15649 C CA . CYS G 6 507 ? 220.645 154.543 229.611 1.00 160.88 507 CYS B CA 1
ATOM 15650 C C . CYS G 6 507 ? 220.556 153.053 229.909 1.00 160.88 507 CYS B C 1
ATOM 15651 O O . CYS G 6 507 ? 221.161 152.241 229.215 1.00 160.88 507 CYS B O 1
ATOM 15654 N N . GLU G 6 508 ? 219.769 152.685 230.917 1.00 150.01 508 GLU B N 1
ATOM 15655 C CA . GLU G 6 508 ? 219.550 151.291 231.245 1.00 150.01 508 GLU B CA 1
ATOM 15656 C C . GLU G 6 508 ? 218.595 150.648 230.259 1.00 150.01 508 GLU B C 1
ATOM 15657 O O . GLU G 6 508 ? 218.488 149.425 230.200 1.00 150.01 508 GLU B O 1
ATOM 15663 N N . ARG G 6 509 ? 217.906 151.470 229.475 1.00 146.58 509 ARG B N 1
ATOM 15664 C CA . ARG G 6 509 ? 216.987 150.980 228.485 1.00 146.58 509 ARG B CA 1
ATOM 15665 C C . ARG G 6 509 ? 217.706 150.925 227.142 1.00 146.58 509 ARG B C 1
ATOM 15666 O O . ARG G 6 509 ? 217.330 150.146 226.267 1.00 146.58 509 ARG B O 1
ATOM 15674 N N . VAL G 6 510 ? 218.790 151.710 227.001 1.00 151.01 510 VAL B N 1
ATOM 15675 C CA . VAL G 6 510 ? 219.619 151.682 225.782 1.00 151.01 510 VAL B CA 1
ATOM 15676 C C . VAL G 6 510 ? 221.123 151.550 226.063 1.00 151.01 510 VAL B C 1
ATOM 15677 O O . VAL G 6 510 ? 221.914 152.329 225.523 1.00 151.01 510 VAL B O 1
ATOM 15681 N N . PRO G 6 511 ? 221.540 150.533 226.825 1.00 151.67 511 PRO B N 1
ATOM 15682 C CA . PRO G 6 511 ? 222.858 150.336 227.405 1.00 151.67 511 PRO B CA 1
ATOM 15683 C C . PRO G 6 511 ? 223.884 149.965 226.351 1.00 151.67 511 PRO B C 1
ATOM 15684 O O . PRO G 6 511 ? 225.088 150.043 226.588 1.00 151.67 511 PRO B O 1
ATOM 15688 N N . LYS G 6 512 ? 223.410 149.560 225.184 1.00 154.03 512 LYS B N 1
ATOM 15689 C CA . LYS G 6 512 ? 224.287 149.151 224.113 1.00 154.03 512 LYS B CA 1
ATOM 15690 C C . LYS G 6 512 ? 224.629 150.305 223.196 1.00 154.03 512 LYS B C 1
ATOM 15691 O O . LYS G 6 512 ? 225.468 150.171 222.310 1.00 154.03 512 LYS B O 1
ATOM 15697 N N . ILE G 6 513 ? 223.968 151.431 223.395 1.00 157.64 513 ILE B N 1
ATOM 15698 C CA . ILE G 6 513 ? 224.162 152.587 222.549 1.00 157.64 513 ILE B CA 1
ATOM 15699 C C . ILE G 6 513 ? 224.945 153.655 223.250 1.00 157.64 513 ILE B C 1
ATOM 15700 O O . ILE G 6 513 ? 225.881 154.229 222.693 1.00 157.64 513 ILE B O 1
ATOM 15705 N N . ALA G 6 514 ? 224.519 153.931 224.473 1.00 156.13 514 ALA B N 1
ATOM 15706 C CA . ALA G 6 514 ? 225.079 154.976 225.305 1.00 156.13 514 ALA B CA 1
ATOM 15707 C C . ALA G 6 514 ? 226.614 155.076 225.296 1.00 156.13 514 ALA B C 1
ATOM 15708 O O . ALA G 6 514 ? 227.112 156.178 225.086 1.00 156.13 514 ALA B O 1
ATOM 15710 N N . PRO G 6 515 ? 227.405 154.010 225.530 1.00 159.29 515 PRO B N 1
ATOM 15711 C CA . PRO G 6 515 ? 228.864 154.044 225.555 1.00 159.29 515 PRO B CA 1
ATOM 15712 C C . PRO G 6 515 ? 229.467 154.442 224.213 1.00 159.29 515 PRO B C 1
ATOM 15713 O O . PRO G 6 515 ? 230.590 154.948 224.154 1.00 159.29 515 PRO B O 1
ATOM 15717 N N . ASP G 6 516 ? 228.730 154.231 223.135 1.00 161.85 516 ASP B N 1
ATOM 15718 C CA . ASP G 6 516 ? 229.239 154.612 221.845 1.00 161.85 516 ASP B CA 1
ATOM 15719 C C . ASP G 6 516 ? 229.071 156.094 221.693 1.00 161.85 516 ASP B C 1
ATOM 15720 O O . ASP G 6 516 ? 229.977 156.790 221.230 1.00 161.85 516 ASP B O 1
ATOM 15725 N N . VAL G 6 517 ? 227.929 156.581 222.158 1.00 150.98 517 VAL B N 1
ATOM 15726 C CA . VAL G 6 517 ? 227.655 157.996 222.143 1.00 150.98 517 VAL B CA 1
ATOM 15727 C C . VAL G 6 517 ? 228.665 158.699 222.992 1.00 150.98 517 VAL B C 1
ATOM 15728 O O . VAL G 6 517 ? 229.191 159.742 222.614 1.00 150.98 517 VAL B O 1
ATOM 15732 N N . LEU G 6 518 ? 228.923 158.112 224.146 1.00 152.79 518 LEU B N 1
ATOM 15733 C CA . LEU G 6 518 ? 229.860 158.632 225.096 1.00 152.79 518 LEU B CA 1
ATOM 15734 C C . LEU G 6 518 ? 231.191 158.964 224.487 1.00 152.79 518 LEU B C 1
ATOM 15735 O O . LEU G 6 518 ? 231.660 160.091 224.624 1.00 152.79 518 LEU B O 1
ATOM 15740 N N . ARG G 6 519 ? 231.824 157.996 223.837 1.00 150.81 519 ARG B N 1
ATOM 15741 C CA . ARG G 6 519 ? 233.159 158.272 223.342 1.00 150.81 519 ARG B CA 1
ATOM 15742 C C . ARG G 6 519 ? 233.137 159.251 222.183 1.00 150.81 519 ARG B C 1
ATOM 15743 O O . ARG G 6 519 ? 234.090 160.006 221.991 1.00 150.81 519 ARG B O 1
ATOM 15751 N N . LYS G 6 520 ? 232.032 159.294 221.452 1.00 150.43 520 LYS B N 1
ATOM 15752 C CA . LYS G 6 520 ? 231.908 160.258 220.382 1.00 150.43 520 LYS B CA 1
ATOM 15753 C C . LYS G 6 520 ? 231.903 161.653 220.965 1.00 150.43 520 LYS B C 1
ATOM 15754 O O . LYS G 6 520 ? 232.593 162.553 220.478 1.00 150.43 520 LYS B O 1
ATOM 15760 N N . MET G 6 521 ? 231.145 161.811 222.041 1.00 160.00 521 MET B N 1
ATOM 15761 C CA . MET G 6 521 ? 231.045 163.081 222.716 1.00 160.00 521 MET B CA 1
ATOM 15762 C C . MET G 6 521 ? 232.334 163.427 223.407 1.00 160.00 521 MET B C 1
ATOM 15763 O O . MET G 6 521 ? 232.715 164.593 223.452 1.00 160.00 521 MET B O 1
ATOM 15768 N N . ALA G 6 522 ? 233.019 162.419 223.930 1.00 172.88 522 ALA B N 1
ATOM 15769 C CA . ALA G 6 522 ? 234.273 162.645 224.616 1.00 172.88 522 ALA B CA 1
ATOM 15770 C C . ALA G 6 522 ? 235.283 163.268 223.677 1.00 172.88 522 ALA B C 1
ATOM 15771 O O . ALA G 6 522 ? 236.012 164.183 224.060 1.00 172.88 522 ALA B O 1
ATOM 15773 N N . LYS G 6 523 ? 235.312 162.803 222.436 1.00 165.83 523 LYS B N 1
ATOM 15774 C CA . LYS G 6 523 ? 236.220 163.392 221.477 1.00 165.83 523 LYS B CA 1
ATOM 15775 C C . LYS G 6 523 ? 235.828 164.821 221.149 1.00 165.83 523 LYS B C 1
ATOM 15776 O O . LYS G 6 523 ? 236.689 165.691 221.020 1.00 165.83 523 LYS B O 1
ATOM 15782 N N . SER G 6 524 ? 234.528 165.073 221.024 1.00 173.38 524 SER B N 1
ATOM 15783 C CA . SER G 6 524 ? 234.061 166.414 220.701 1.00 173.38 524 SER B CA 1
ATOM 15784 C C . SER G 6 524 ? 233.978 167.368 221.891 1.00 173.38 524 SER B C 1
ATOM 15785 O O . SER G 6 524 ? 233.834 168.571 221.685 1.00 173.38 524 SER B O 1
ATOM 15788 N N . PHE G 6 525 ? 234.083 166.844 223.112 1.00 175.50 525 PHE B N 1
ATOM 15789 C CA . PHE G 6 525 ? 233.874 167.599 224.354 1.00 175.50 525 PHE B CA 1
ATOM 15790 C C . PHE G 6 525 ? 234.407 169.015 224.383 1.00 175.50 525 PHE B C 1
ATOM 15791 O O . PHE G 6 525 ? 233.698 169.932 224.785 1.00 175.50 525 PHE B O 1
ATOM 15799 N N . THR G 6 526 ? 235.637 169.218 223.945 1.00 179.53 526 THR B N 1
ATOM 15800 C CA . THR G 6 526 ? 236.234 170.539 224.041 1.00 179.53 526 THR B CA 1
ATOM 15801 C C . THR G 6 526 ? 235.613 171.546 223.092 1.00 179.53 526 THR B C 1
ATOM 15802 O O . THR G 6 526 ? 235.719 172.752 223.309 1.00 179.53 526 THR B O 1
ATOM 15806 N N . SER G 6 527 ? 234.969 171.059 222.044 1.00 179.97 527 SER B N 1
ATOM 15807 C CA . SER G 6 527 ? 234.318 171.914 221.073 1.00 179.97 527 SER B CA 1
ATOM 15808 C C . SER G 6 527 ? 232.829 172.065 221.351 1.00 179.97 527 SER B C 1
ATOM 15809 O O . SER G 6 527 ? 232.131 172.764 220.617 1.00 179.97 527 SER B O 1
ATOM 15812 N N . GLU G 6 528 ? 232.331 171.394 222.385 1.00 183.53 528 GLU B N 1
ATOM 15813 C CA . GLU G 6 528 ? 230.912 171.444 222.695 1.00 183.53 528 GLU B CA 1
ATOM 15814 C C . GLU G 6 528 ? 230.560 172.664 223.516 1.00 183.53 528 GLU B C 1
ATOM 15815 O O . GLU G 6 528 ? 231.434 173.357 224.034 1.00 183.53 528 GLU B O 1
ATOM 15821 N N . ASP G 6 529 ? 229.267 172.929 223.622 1.00 185.11 529 ASP B N 1
ATOM 15822 C CA . ASP G 6 529 ? 228.777 174.001 224.467 1.00 185.11 529 ASP B CA 1
ATOM 15823 C C . ASP G 6 529 ? 228.939 173.580 225.898 1.00 185.11 529 ASP B C 1
ATOM 15824 O O . ASP G 6 529 ? 228.872 172.393 226.203 1.00 185.11 529 ASP B O 1
ATOM 15829 N N . ASP G 6 530 ? 229.130 174.539 226.775 1.00 187.55 530 ASP B N 1
ATOM 15830 C CA . ASP G 6 530 ? 229.297 174.240 228.178 1.00 187.55 530 ASP B CA 1
ATOM 15831 C C . ASP G 6 530 ? 228.093 173.489 228.743 1.00 187.55 530 ASP B C 1
ATOM 15832 O O . ASP G 6 530 ? 228.251 172.625 229.603 1.00 187.55 530 ASP B O 1
ATOM 15837 N N . LEU G 6 531 ? 226.897 173.794 228.243 1.00 168.95 531 LEU B N 1
ATOM 15838 C CA . LEU G 6 531 ? 225.702 173.104 228.688 1.00 168.95 531 LEU B CA 1
ATOM 15839 C C . LEU G 6 531 ? 225.786 171.645 228.312 1.00 168.95 531 LEU B C 1
ATOM 15840 O O . LEU G 6 531 ? 225.430 170.757 229.088 1.00 168.95 531 LEU B O 1
ATOM 15845 N N . VAL G 6 532 ? 226.292 171.402 227.116 1.00 174.62 532 VAL B N 1
ATOM 15846 C CA . VAL G 6 532 ? 226.447 170.059 226.628 1.00 174.62 532 VAL B CA 1
ATOM 15847 C C . VAL G 6 532 ? 227.484 169.332 227.451 1.00 174.62 532 VAL B C 1
ATOM 15848 O O . VAL G 6 532 ? 227.276 168.185 227.831 1.00 174.62 532 VAL B O 1
ATOM 15852 N N . LYS G 6 533 ? 228.588 170.016 227.746 1.00 169.82 533 LYS B N 1
ATOM 15853 C CA . LYS G 6 533 ? 229.670 169.448 228.534 1.00 169.82 533 LYS B CA 1
ATOM 15854 C C . LYS G 6 533 ? 229.158 168.980 229.882 1.00 169.82 533 LYS B C 1
ATOM 15855 O O . LYS G 6 533 ? 229.536 167.912 230.359 1.00 169.82 533 LYS B O 1
ATOM 15861 N N . LEU G 6 534 ? 228.270 169.765 230.475 1.00 168.29 534 LEU B N 1
ATOM 15862 C CA . LEU G 6 534 ? 227.674 169.410 231.744 1.00 168.29 534 LEU B CA 1
ATOM 15863 C C . LEU G 6 534 ? 226.845 168.153 231.602 1.00 168.29 534 LEU B C 1
ATOM 15864 O O . LEU G 6 534 ? 226.867 167.289 232.478 1.00 168.29 534 LEU B O 1
ATOM 15869 N N . GLN G 6 535 ? 226.153 168.017 230.477 1.00 171.52 535 GLN B N 1
ATOM 15870 C CA . GLN G 6 535 ? 225.407 166.801 230.246 1.00 171.52 535 GLN B CA 1
ATOM 15871 C C . GLN G 6 535 ? 226.331 165.650 230.001 1.00 171.52 535 GLN B C 1
ATOM 15872 O O . GLN G 6 535 ? 226.042 164.535 230.421 1.00 171.52 535 GLN B O 1
ATOM 15878 N N . ILE G 6 536 ? 227.463 165.909 229.370 1.00 164.15 536 ILE B N 1
ATOM 15879 C CA . ILE G 6 536 ? 228.433 164.866 229.174 1.00 164.15 536 ILE B CA 1
ATOM 15880 C C . ILE G 6 536 ? 228.883 164.367 230.523 1.00 164.15 536 ILE B C 1
ATOM 15881 O O . ILE G 6 536 ? 228.985 163.162 230.733 1.00 164.15 536 ILE B O 1
ATOM 15886 N N . LEU G 6 537 ? 229.128 165.288 231.451 1.00 170.37 537 LEU B N 1
ATOM 15887 C CA . LEU G 6 537 ? 229.528 164.896 232.786 1.00 170.37 537 LEU B CA 1
ATOM 15888 C C . LEU G 6 537 ? 228.481 164.064 233.490 1.00 170.37 537 LEU B C 1
ATOM 15889 O O . LEU G 6 537 ? 228.801 163.043 234.094 1.00 170.37 537 LEU B O 1
ATOM 15894 N N . ASN G 6 538 ? 227.231 164.485 233.405 1.00 166.15 538 ASN B N 1
ATOM 15895 C CA . ASN G 6 538 ? 226.180 163.774 234.097 1.00 166.15 538 ASN B CA 1
ATOM 15896 C C . ASN G 6 538 ? 225.937 162.424 233.470 1.00 166.15 538 ASN B C 1
ATOM 15897 O O . ASN G 6 538 ? 225.717 161.436 234.170 1.00 166.15 538 ASN B O 1
ATOM 15902 N N . LEU G 6 539 ? 226.018 162.384 232.153 1.00 151.77 539 LEU B N 1
ATOM 15903 C CA . LEU G 6 539 ? 225.875 161.159 231.410 1.00 151.77 539 LEU B CA 1
ATOM 15904 C C . LEU G 6 539 ? 226.950 160.200 231.811 1.00 151.77 539 LEU B C 1
ATOM 15905 O O . LEU G 6 539 ? 226.672 159.053 232.151 1.00 151.77 539 LEU B O 1
ATOM 15910 N N . GLY G 6 540 ? 228.179 160.689 231.788 1.00 156.70 540 GLY B N 1
ATOM 15911 C CA . GLY G 6 540 ? 229.330 159.901 232.148 1.00 156.70 540 GLY B CA 1
ATOM 15912 C C . GLY G 6 540 ? 229.205 159.383 233.557 1.00 156.70 540 GLY B C 1
ATOM 15913 O O . GLY G 6 540 ? 229.528 158.230 233.810 1.00 156.70 540 GLY B O 1
ATOM 15914 N N . ALA G 6 541 ? 228.727 160.221 234.474 1.00 162.30 541 ALA B N 1
ATOM 15915 C CA . ALA G 6 541 ? 228.568 159.804 235.855 1.00 162.30 541 ALA B CA 1
ATOM 15916 C C . ALA G 6 541 ? 227.617 158.639 235.963 1.00 162.30 541 ALA B C 1
ATOM 15917 O O . ALA G 6 541 ? 227.885 157.674 236.675 1.00 162.30 541 ALA B O 1
ATOM 15919 N N . LYS G 6 542 ? 226.522 158.707 235.228 1.00 157.83 542 LYS B N 1
ATOM 15920 C CA . LYS G 6 542 ? 225.565 157.629 235.248 1.00 157.83 542 LYS B CA 1
ATOM 15921 C C . LYS G 6 542 ? 226.153 156.375 234.635 1.00 157.83 542 LYS B C 1
ATOM 15922 O O . LYS G 6 542 ? 225.998 155.274 235.168 1.00 157.83 542 LYS B O 1
ATOM 15928 N N . LEU G 6 543 ? 226.858 156.547 233.528 1.00 154.92 543 LEU B N 1
ATOM 15929 C CA . LEU G 6 543 ? 227.462 155.424 232.853 1.00 154.92 543 LEU B CA 1
ATOM 15930 C C . LEU G 6 543 ? 228.525 154.795 233.710 1.00 154.92 543 LEU B C 1
ATOM 15931 O O . LEU G 6 543 ? 228.661 153.580 233.735 1.00 154.92 543 LEU B O 1
ATOM 15936 N N . TYR G 6 544 ? 229.258 155.618 234.429 1.00 166.19 544 TYR B N 1
ATOM 15937 C CA . TYR G 6 544 ? 230.268 155.155 235.343 1.00 166.19 544 TYR B CA 1
ATOM 15938 C C . TYR G 6 544 ? 229.677 154.333 236.448 1.00 166.19 544 TYR B C 1
ATOM 15939 O O . TYR G 6 544 ? 230.113 153.218 236.713 1.00 166.19 544 TYR B O 1
ATOM 15948 N N . LEU G 6 545 ? 228.684 154.889 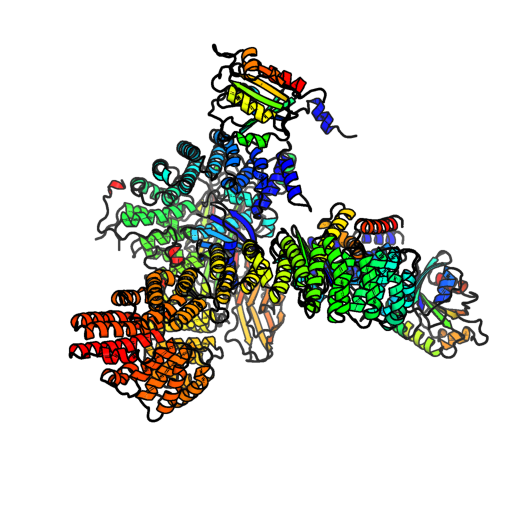237.114 1.00 172.79 545 LEU B N 1
ATOM 15949 C CA . LEU G 6 545 ? 228.097 154.222 238.251 1.00 172.79 545 LEU B CA 1
ATOM 15950 C C . LEU G 6 545 ? 227.467 152.909 237.885 1.00 172.79 545 LEU B C 1
ATOM 15951 O O . LEU G 6 545 ? 227.528 151.951 238.653 1.00 172.79 545 LEU B O 1
ATOM 15956 N N . THR G 6 546 ? 226.874 152.845 236.712 1.00 179.93 546 THR B N 1
ATOM 15957 C CA . THR G 6 546 ? 226.231 151.624 236.301 1.00 179.93 546 THR B CA 1
ATOM 15958 C C . THR G 6 546 ? 227.139 150.713 235.494 1.00 179.93 546 THR B C 1
ATOM 15959 O O . THR G 6 546 ? 226.886 149.512 235.401 1.00 179.93 546 THR B O 1
ATOM 15963 N N . ASN G 6 547 ? 2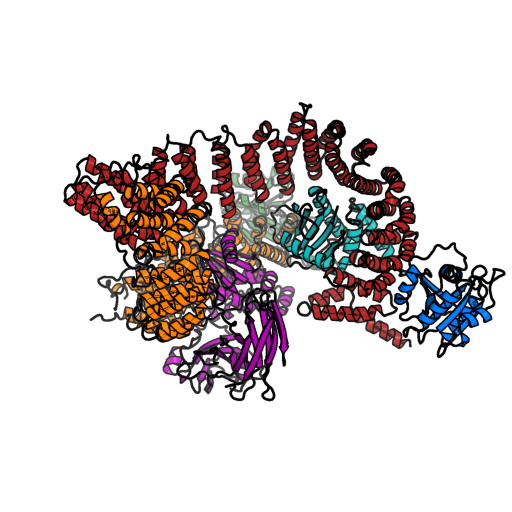28.193 151.260 234.916 1.00 185.41 547 ASN B N 1
ATOM 15964 C CA . ASN G 6 547 ? 229.071 150.453 234.091 1.00 185.41 547 ASN B CA 1
ATOM 15965 C C . ASN G 6 547 ? 230.503 150.943 234.044 1.00 185.41 547 ASN B C 1
ATOM 15966 O O . ASN G 6 547 ? 231.065 151.101 232.955 1.00 185.41 547 ASN B O 1
ATOM 15971 N N . SER G 6 548 ? 231.113 151.143 235.209 1.00 180.27 548 SER B N 1
ATOM 15972 C CA . SER G 6 548 ? 232.496 151.603 235.263 1.00 180.27 548 SER B CA 1
ATOM 15973 C C . SER G 6 548 ? 233.444 150.618 234.608 1.00 180.27 548 SER B C 1
ATOM 15974 O O . SER G 6 548 ? 234.447 151.006 234.015 1.00 180.27 548 SER B O 1
ATOM 15977 N N . LYS G 6 549 ? 233.089 149.340 234.630 1.00 177.93 549 LYS B N 1
ATOM 15978 C CA . LYS G 6 549 ? 233.920 148.319 234.019 1.00 177.93 549 LYS B CA 1
ATOM 15979 C C . LYS G 6 549 ? 234.131 148.522 232.516 1.00 177.93 549 LYS B C 1
ATOM 15980 O O . LYS G 6 549 ? 235.096 147.999 231.959 1.00 177.93 549 LYS B O 1
ATOM 15986 N N . GLN G 6 550 ? 233.258 149.284 231.856 1.00 179.30 550 GLN B N 1
ATOM 15987 C CA . GLN G 6 550 ? 233.458 149.578 230.448 1.00 179.30 550 GLN B CA 1
ATOM 15988 C C . GLN G 6 550 ? 233.703 151.054 230.192 1.00 179.30 550 GLN B C 1
ATOM 15989 O O . GLN G 6 550 ? 234.278 151.417 229.165 1.00 179.30 550 GLN B O 1
ATOM 15995 N N . THR G 6 551 ? 233.256 151.913 231.104 1.00 176.00 551 THR B N 1
ATOM 15996 C CA . THR G 6 551 ? 233.321 153.343 230.843 1.00 176.00 551 THR B CA 1
ATOM 15997 C C . THR G 6 551 ? 234.260 154.171 231.716 1.00 176.00 551 THR B C 1
ATOM 15998 O O . THR G 6 551 ? 234.470 155.349 231.420 1.00 176.00 551 THR B O 1
ATOM 16002 N N . LYS G 6 552 ? 234.817 153.596 232.781 1.00 178.94 552 LYS B N 1
ATOM 16003 C CA . LYS G 6 552 ? 235.644 154.382 233.699 1.00 178.94 552 LYS B CA 1
ATOM 16004 C C . LYS G 6 552 ? 236.843 155.067 233.072 1.00 178.94 552 LYS B C 1
ATOM 16005 O O . LYS G 6 552 ? 237.263 156.113 233.552 1.00 178.94 552 LYS B O 1
ATOM 16011 N N . LEU G 6 553 ? 237.373 154.525 231.990 1.00 173.70 553 LEU B N 1
ATOM 16012 C CA . LEU G 6 553 ? 238.512 155.154 231.364 1.00 173.70 553 LEU B CA 1
ATOM 16013 C C . LEU G 6 553 ? 238.097 156.463 230.740 1.00 173.70 553 LEU B C 1
ATOM 16014 O O . LEU G 6 553 ? 238.730 157.499 230.944 1.00 173.70 553 LEU B O 1
ATOM 16019 N N . LEU G 6 554 ? 237.010 156.405 229.986 1.00 170.12 554 LEU B N 1
ATOM 16020 C CA . LEU G 6 554 ? 236.478 157.574 229.335 1.00 170.12 554 LEU B CA 1
ATOM 16021 C C . LEU G 6 554 ? 236.021 158.568 230.365 1.00 170.12 554 LEU B C 1
ATOM 16022 O O . LEU G 6 554 ? 236.195 159.768 230.184 1.00 170.12 554 LEU B O 1
ATOM 16027 N N . THR G 6 555 ? 235.470 158.061 231.465 1.00 167.25 555 THR B N 1
ATOM 16028 C CA . THR G 6 555 ? 235.021 158.903 232.551 1.00 167.25 555 THR B CA 1
ATOM 16029 C C . THR G 6 555 ? 236.175 159.699 233.076 1.00 167.25 555 THR B C 1
ATOM 16030 O O . THR G 6 555 ? 236.073 160.910 233.245 1.00 167.25 555 THR B O 1
ATOM 16034 N N . GLN G 6 556 ? 237.289 159.022 233.294 1.00 166.02 556 GLN B N 1
ATOM 16035 C CA . GLN G 6 556 ? 238.480 159.674 233.770 1.00 166.02 556 GLN B CA 1
ATOM 16036 C C . GLN G 6 556 ? 238.932 160.725 232.796 1.00 166.02 556 GLN B C 1
ATOM 16037 O O . GLN G 6 556 ? 239.315 161.818 233.207 1.00 166.02 556 GLN B O 1
ATOM 16043 N N . TYR G 6 557 ? 238.854 160.419 231.506 1.00 171.77 557 TYR B N 1
ATOM 16044 C CA . TYR G 6 557 ? 239.260 161.383 230.506 1.00 171.77 557 TYR B CA 1
ATOM 16045 C C . TYR G 6 557 ? 238.392 162.608 230.555 1.00 171.77 557 TYR B C 1
ATOM 16046 O O . TYR G 6 557 ? 238.889 163.727 230.488 1.00 171.77 557 TYR B O 1
ATOM 16055 N N . ILE G 6 558 ? 237.102 162.397 230.720 1.00 164.46 558 ILE B N 1
ATOM 16056 C CA . ILE G 6 558 ? 236.163 163.485 230.789 1.00 164.46 558 ILE B CA 1
ATOM 16057 C C . ILE G 6 558 ? 236.403 164.315 232.007 1.00 164.46 558 ILE B C 1
ATOM 16058 O O . ILE G 6 558 ? 236.368 165.541 231.936 1.00 164.46 558 ILE B O 1
ATOM 16063 N N . LEU G 6 559 ? 236.680 163.657 233.123 1.00 171.49 559 LEU B N 1
ATOM 16064 C CA . LEU G 6 559 ? 237.001 164.367 234.337 1.00 171.49 559 LEU B CA 1
ATOM 16065 C C . LEU G 6 559 ? 238.248 165.187 234.154 1.00 171.49 559 LEU B C 1
ATOM 16066 O O . LEU G 6 559 ? 238.320 166.318 234.626 1.00 171.49 559 LEU B O 1
ATOM 16071 N N . ASN G 6 560 ? 239.217 164.640 233.438 1.00 175.45 560 ASN B N 1
ATOM 16072 C CA . ASN G 6 560 ? 240.430 165.371 233.168 1.00 175.45 560 ASN B CA 1
ATOM 16073 C C . ASN G 6 560 ? 240.148 166.555 232.268 1.00 175.45 560 ASN B C 1
ATOM 16074 O O . ASN G 6 560 ? 240.765 167.605 232.411 1.00 175.45 560 ASN B O 1
ATOM 16079 N N . LEU G 6 561 ? 239.199 166.408 231.353 1.00 178.03 561 LEU B N 1
ATOM 16080 C CA . LEU G 6 561 ? 238.849 167.516 230.491 1.00 178.03 561 LEU B CA 1
ATOM 16081 C C . LEU G 6 561 ? 238.207 168.632 231.304 1.00 178.03 561 LEU B C 1
ATOM 16082 O O . LEU G 6 561 ? 238.613 169.795 231.209 1.00 178.03 561 LEU B O 1
ATOM 16087 N N . GLY G 6 562 ? 237.256 168.259 232.155 1.00 180.11 562 GLY B N 1
ATOM 16088 C CA . GLY G 6 562 ? 236.577 169.219 233.008 1.00 180.11 562 GLY B CA 1
ATOM 16089 C C . GLY G 6 562 ? 237.579 169.917 233.896 1.00 180.11 562 GLY B C 1
ATOM 16090 O O . GLY G 6 562 ? 237.563 171.139 234.017 1.00 180.11 562 GLY B O 1
ATOM 16091 N N . LYS G 6 563 ? 238.501 169.139 234.451 1.00 173.25 563 LYS B N 1
ATOM 16092 C CA . LYS G 6 563 ? 239.566 169.614 235.319 1.00 173.25 563 LYS B CA 1
ATOM 16093 C C . LYS G 6 563 ? 240.288 170.847 234.813 1.00 173.25 563 LYS B C 1
ATOM 16094 O O . LYS G 6 563 ? 240.737 171.666 235.612 1.00 173.25 563 LYS B O 1
ATOM 16100 N N . TYR G 6 564 ? 240.454 170.972 233.504 1.00 177.18 564 TYR B N 1
ATOM 16101 C CA . TYR G 6 564 ? 241.191 172.104 233.001 1.00 177.18 564 TYR B CA 1
ATOM 16102 C C . TYR G 6 564 ? 240.317 173.102 232.264 1.00 177.18 564 TYR B C 1
ATOM 16103 O O . TYR G 6 564 ? 240.794 174.178 231.899 1.00 177.18 564 TYR B O 1
ATOM 16112 N N . ASP G 6 565 ? 239.038 172.778 232.078 1.00 191.66 565 ASP B N 1
ATOM 16113 C CA . ASP G 6 565 ? 238.139 173.674 231.368 1.00 191.66 565 ASP B CA 1
ATOM 16114 C C . ASP G 6 565 ? 238.054 175.012 232.081 1.00 191.66 565 ASP B C 1
ATOM 16115 O O . ASP G 6 565 ? 237.977 175.074 233.304 1.00 191.66 565 ASP B O 1
ATOM 16120 N N . GLN G 6 566 ? 238.080 176.090 231.315 1.00 193.28 566 GLN B N 1
ATOM 16121 C CA . GLN G 6 566 ? 238.086 177.431 231.880 1.00 193.28 566 GLN B CA 1
ATOM 16122 C C . GLN G 6 566 ? 236.795 177.801 232.599 1.00 193.28 566 GLN B C 1
ATOM 16123 O O . GLN G 6 566 ? 236.791 178.663 233.482 1.00 193.28 566 GLN B O 1
ATOM 16129 N N . ASN G 6 567 ? 235.693 177.163 232.241 1.00 185.55 567 ASN B N 1
ATOM 16130 C CA . ASN G 6 567 ? 234.459 177.501 232.904 1.00 185.55 567 ASN B CA 1
ATOM 16131 C C . ASN G 6 567 ? 234.413 176.807 234.236 1.00 185.55 567 ASN B C 1
ATOM 16132 O O . ASN G 6 567 ? 234.084 175.625 234.330 1.00 185.55 567 ASN B O 1
ATOM 16137 N N . TYR G 6 568 ? 234.698 177.576 235.273 1.00 196.67 568 TYR B N 1
ATOM 16138 C CA . TYR G 6 568 ? 234.728 177.070 236.631 1.00 196.67 568 TYR B CA 1
ATOM 16139 C C . TYR G 6 568 ? 233.426 176.445 237.097 1.00 196.67 568 TYR B C 1
ATOM 16140 O O . TYR G 6 568 ? 233.452 175.621 238.005 1.00 196.67 568 TYR B O 1
ATOM 16149 N N . ASP G 6 569 ? 232.294 176.802 236.494 1.00 204.82 569 ASP B N 1
ATOM 16150 C CA . ASP G 6 569 ? 231.057 176.130 236.859 1.00 204.82 569 ASP B CA 1
ATOM 16151 C C . ASP G 6 569 ? 231.164 174.663 236.514 1.00 204.82 569 ASP B C 1
ATOM 16152 O O . ASP G 6 569 ? 230.701 173.803 237.266 1.00 204.82 569 ASP B O 1
ATOM 16157 N N . ILE G 6 570 ? 231.766 174.381 235.365 1.00 192.43 570 ILE B N 1
ATOM 16158 C CA . ILE G 6 570 ? 231.947 173.020 234.943 1.00 192.43 570 ILE B CA 1
ATOM 16159 C C . ILE G 6 570 ? 232.886 172.338 235.873 1.00 192.43 570 ILE B C 1
ATOM 16160 O O . ILE G 6 570 ? 232.638 171.207 236.281 1.00 192.43 570 ILE B O 1
ATOM 16165 N N . ARG G 6 571 ? 233.967 173.021 236.218 1.00 192.48 571 ARG B N 1
ATOM 16166 C CA . ARG G 6 571 ? 234.938 172.435 237.117 1.00 192.48 571 ARG B CA 1
ATOM 16167 C C . ARG G 6 571 ? 234.322 172.126 238.468 1.00 192.48 571 ARG B C 1
ATOM 16168 O O . ARG G 6 571 ? 234.627 171.102 239.073 1.00 192.48 571 ARG B O 1
ATOM 16176 N N . ASP G 6 572 ? 233.447 173.001 238.932 1.00 198.49 572 ASP B N 1
ATOM 16177 C CA . ASP G 6 572 ? 232.753 172.805 240.185 1.00 198.49 572 ASP B CA 1
ATOM 16178 C C . ASP G 6 572 ? 231.896 171.561 240.117 1.00 198.49 572 ASP B C 1
ATOM 16179 O O . ASP G 6 572 ? 231.907 170.731 241.026 1.00 198.49 572 ASP B O 1
ATOM 16184 N N . ARG G 6 573 ? 231.149 171.426 239.037 1.00 189.02 573 ARG B N 1
ATOM 16185 C CA . ARG G 6 573 ? 230.346 170.247 238.850 1.00 189.02 573 ARG B CA 1
ATOM 16186 C C . ARG G 6 573 ? 231.246 169.025 238.742 1.00 189.02 573 ARG B C 1
ATOM 16187 O O . ARG G 6 573 ? 230.920 167.966 239.265 1.00 189.02 573 ARG B O 1
ATOM 16195 N N . THR G 6 574 ? 232.383 169.189 238.073 1.00 183.22 574 THR B N 1
ATOM 16196 C CA . THR G 6 574 ? 233.327 168.114 237.846 1.00 183.22 574 THR B CA 1
ATOM 16197 C C . THR G 6 574 ? 233.896 167.576 239.134 1.00 183.22 574 THR B C 1
ATOM 16198 O O . THR G 6 574 ? 233.910 166.366 239.339 1.00 183.22 574 THR B O 1
ATOM 16202 N N . ARG G 6 575 ? 234.365 168.464 240.010 1.00 194.10 575 ARG B N 1
ATOM 16203 C CA . ARG G 6 575 ? 234.941 168.013 241.268 1.00 194.10 575 ARG B CA 1
ATOM 16204 C C . ARG G 6 575 ? 233.870 167.423 242.142 1.00 194.10 575 ARG B C 1
ATOM 16205 O O . ARG G 6 575 ? 234.119 166.466 242.873 1.00 194.10 575 ARG B O 1
ATOM 16213 N N . PHE G 6 576 ? 232.662 167.965 242.028 1.00 183.94 576 PHE B N 1
ATOM 16214 C CA . PHE G 6 576 ? 231.545 167.482 242.790 1.00 183.94 576 PHE B CA 1
ATOM 16215 C C . PHE G 6 576 ? 231.274 166.056 242.417 1.00 183.94 576 PHE B C 1
ATOM 16216 O O . PHE G 6 576 ? 231.205 165.179 243.277 1.00 183.94 576 PHE B O 1
ATOM 16224 N N . ILE G 6 577 ? 231.130 165.829 241.119 1.00 181.00 577 ILE B N 1
ATOM 16225 C CA . ILE G 6 577 ? 230.855 164.512 240.615 1.00 181.00 577 ILE B CA 1
ATOM 16226 C C . ILE G 6 577 ? 231.977 163.576 240.892 1.00 181.00 577 ILE B C 1
ATOM 16227 O O . ILE G 6 577 ? 231.746 162.477 241.372 1.00 181.00 577 ILE B O 1
ATOM 16232 N N . ARG G 6 578 ? 233.192 163.996 240.599 1.00 181.74 578 ARG B N 1
ATOM 16233 C CA . ARG G 6 578 ? 234.343 163.155 240.821 1.00 181.74 578 ARG B CA 1
ATOM 16234 C C . ARG G 6 578 ? 234.383 162.648 242.234 1.00 181.74 578 ARG B C 1
ATOM 16235 O O . ARG G 6 578 ? 234.478 161.452 242.479 1.00 181.74 578 ARG B O 1
ATOM 16243 N N . GLN G 6 579 ? 234.281 163.559 243.180 1.00 194.03 579 GLN B N 1
ATOM 16244 C CA . GLN G 6 579 ? 234.313 163.176 244.568 1.00 194.03 579 GLN B CA 1
ATOM 16245 C C . GLN G 6 579 ? 233.181 162.229 244.897 1.00 194.03 579 GLN B C 1
ATOM 16246 O O . GLN G 6 579 ? 233.358 161.268 245.643 1.00 194.03 579 GLN B O 1
ATOM 16252 N N . LEU G 6 580 ? 232.021 162.501 244.322 1.00 195.88 580 LEU B N 1
ATOM 16253 C CA . LEU G 6 580 ? 230.840 161.708 244.568 1.00 195.88 580 LEU B CA 1
ATOM 16254 C C . LEU G 6 580 ? 230.881 160.306 243.968 1.00 195.88 580 LEU B C 1
ATOM 16255 O O . LEU G 6 580 ? 230.525 159.343 244.648 1.00 195.88 580 LEU B O 1
ATOM 16260 N N . ILE G 6 581 ? 231.276 160.167 242.709 1.00 188.87 581 ILE B N 1
ATOM 16261 C CA . ILE G 6 581 ? 231.211 158.853 242.091 1.00 188.87 581 ILE B CA 1
ATOM 16262 C C . ILE G 6 581 ? 232.516 158.089 242.132 1.00 188.87 581 ILE B C 1
ATOM 16263 O O . ILE G 6 581 ? 232.504 156.864 242.084 1.00 188.87 581 ILE B O 1
ATOM 16268 N N . VAL G 6 582 ? 233.640 158.781 242.238 1.00 186.43 582 VAL B N 1
ATOM 16269 C CA . VAL G 6 582 ? 234.909 158.082 242.239 1.00 186.43 582 VAL B CA 1
ATOM 16270 C C . VAL G 6 582 ? 235.288 157.691 243.651 1.00 186.43 582 VAL B C 1
ATOM 16271 O O . VAL G 6 582 ? 235.350 158.567 244.514 1.00 186.43 582 VAL B O 1
ATOM 16275 N N . PRO G 6 583 ? 235.532 156.397 243.914 1.00 200.22 583 PRO B N 1
ATOM 16276 C CA . PRO G 6 583 ? 235.965 155.817 245.170 1.00 200.22 583 PRO B CA 1
ATOM 16277 C C . PRO G 6 583 ? 237.196 156.550 245.634 1.00 200.22 583 PRO B C 1
ATOM 16278 O O . PRO G 6 583 ? 238.098 156.833 244.848 1.00 200.22 583 PRO B O 1
ATOM 16282 N N . ASN G 6 584 ? 237.234 156.864 246.908 1.00 230.55 584 ASN B N 1
ATOM 16283 C CA . ASN G 6 584 ? 238.324 157.648 247.429 1.00 230.55 584 ASN B CA 1
ATOM 16284 C C . ASN G 6 584 ? 238.496 157.433 248.911 1.00 230.55 584 ASN B C 1
ATOM 16285 O O . ASN G 6 584 ? 237.762 156.663 249.531 1.00 230.55 584 ASN B O 1
ATOM 16290 N N . VAL G 6 585 ? 239.454 158.150 249.476 1.00 246.40 585 VAL B N 1
ATOM 16291 C CA . VAL G 6 585 ? 239.785 158.070 250.886 1.00 246.40 585 VAL B CA 1
ATOM 16292 C C . VAL G 6 585 ? 238.586 158.237 251.804 1.00 246.40 585 VAL B C 1
ATOM 16293 O O . VAL G 6 585 ? 238.488 157.553 252.823 1.00 246.40 585 VAL B O 1
ATOM 16297 N N . LYS G 6 586 ? 237.689 159.158 251.470 1.00 253.14 586 LYS B N 1
ATOM 16298 C CA . LYS G 6 586 ? 236.543 159.403 252.325 1.00 253.14 586 LYS B CA 1
ATOM 16299 C C . LYS G 6 586 ? 235.218 158.951 251.736 1.00 253.14 586 LYS B C 1
ATOM 16300 O O . LYS G 6 586 ? 234.181 159.513 252.089 1.00 253.14 586 LYS B O 1
ATOM 16306 N N . SER G 6 587 ? 235.238 157.965 250.834 1.00 246.01 587 SER B N 1
ATOM 16307 C CA . SER G 6 587 ? 234.004 157.413 250.253 1.00 246.01 587 SER B CA 1
ATOM 16308 C C . SER G 6 587 ? 233.041 156.865 251.314 1.00 246.01 587 SER B C 1
ATOM 16309 O O . SER G 6 587 ? 232.979 155.656 251.542 1.00 246.01 587 SER B O 1
ATOM 16312 N N . GLY G 6 588 ? 232.305 157.765 251.961 1.00 236.34 588 GLY B N 1
ATOM 16313 C CA . GLY G 6 588 ? 231.384 157.421 253.030 1.00 236.34 588 GLY B CA 1
ATOM 16314 C C . GLY G 6 588 ? 229.958 157.160 252.560 1.00 236.34 588 GLY B C 1
ATOM 16315 O O . GLY G 6 588 ? 229.725 156.813 251.401 1.00 236.34 588 GLY B O 1
ATOM 16316 N N . ALA G 6 589 ? 229.015 157.311 253.486 1.00 227.35 589 ALA B N 1
ATOM 16317 C CA . ALA G 6 589 ? 227.619 156.959 253.248 1.00 227.35 589 ALA B CA 1
ATOM 16318 C C . ALA G 6 589 ? 226.997 157.718 252.104 1.00 227.35 589 ALA B C 1
ATOM 16319 O O . ALA G 6 589 ? 226.275 157.140 251.297 1.00 227.35 589 ALA B O 1
ATOM 16321 N N . LEU G 6 590 ? 227.282 159.005 252.006 1.00 229.49 590 LEU B N 1
ATOM 16322 C CA . LEU G 6 590 ? 226.679 159.782 250.947 1.00 229.49 590 LEU B CA 1
ATOM 16323 C C . LEU G 6 590 ? 227.211 159.354 249.594 1.00 229.49 590 LEU B C 1
ATOM 16324 O O . LEU G 6 590 ? 226.460 159.316 248.622 1.00 229.49 590 LEU B O 1
ATOM 16329 N N . SER G 6 591 ? 228.491 158.967 249.526 1.00 230.73 591 SER B N 1
ATOM 16330 C CA . SER G 6 591 ? 229.036 158.500 248.253 1.00 230.73 591 SER B CA 1
ATOM 16331 C C . SER G 6 591 ? 228.421 157.165 247.891 1.00 230.73 591 SER B C 1
ATOM 16332 O O . SER G 6 591 ? 228.234 156.849 246.717 1.00 230.73 591 SER B O 1
ATOM 16335 N N . LYS G 6 592 ? 228.004 156.416 248.906 1.00 217.50 592 LYS B N 1
ATOM 16336 C CA . LYS G 6 592 ? 227.331 155.152 248.689 1.00 217.50 592 LYS B CA 1
ATOM 16337 C C . LYS G 6 592 ? 225.911 155.355 248.182 1.00 217.50 592 LYS B C 1
ATOM 16338 O O . LYS G 6 592 ? 225.262 154.401 247.753 1.00 217.50 592 LYS B O 1
ATOM 16344 N N . TYR G 6 593 ? 225.421 156.592 248.222 1.00 221.46 593 TYR B N 1
ATOM 16345 C CA . TYR G 6 593 ? 224.103 156.885 247.737 1.00 221.46 593 TYR B CA 1
ATOM 16346 C C . TYR G 6 593 ? 224.179 157.597 246.408 1.00 221.46 593 TYR B C 1
ATOM 16347 O O . TYR G 6 593 ? 223.157 158.057 245.915 1.00 221.46 593 TYR B O 1
ATOM 16356 N N . ALA G 6 594 ? 225.368 157.670 245.800 1.00 216.76 594 ALA B N 1
ATOM 16357 C CA . ALA G 6 594 ? 225.516 158.369 244.527 1.00 216.76 594 ALA B CA 1
ATOM 16358 C C . ALA G 6 594 ? 224.592 157.788 243.480 1.00 216.76 594 ALA B C 1
ATOM 16359 O O . ALA G 6 594 ? 223.988 158.517 242.700 1.00 216.76 594 ALA B O 1
ATOM 16361 N N . LYS G 6 595 ? 224.455 156.472 243.479 1.00 205.01 595 LYS B N 1
ATOM 16362 C CA . LYS G 6 595 ? 223.559 155.809 242.557 1.00 205.01 595 LYS B CA 1
ATOM 16363 C C . LYS G 6 595 ? 222.105 156.176 242.798 1.00 205.01 595 LYS B C 1
ATOM 16364 O O . LYS G 6 595 ? 221.295 156.125 241.884 1.00 205.01 595 LYS B O 1
ATOM 16370 N N . LYS G 6 596 ? 221.778 156.588 244.014 1.00 209.53 596 LYS B N 1
ATOM 16371 C CA . LYS G 6 596 ? 220.426 156.968 244.349 1.00 209.53 596 LYS B CA 1
ATOM 16372 C C . LYS G 6 596 ? 220.219 158.393 243.921 1.00 209.53 596 LYS B C 1
ATOM 16373 O O . LYS G 6 596 ? 219.142 158.772 243.468 1.00 209.53 596 LYS B O 1
ATOM 16379 N N . ILE G 6 597 ? 221.284 159.168 244.043 1.00 206.22 597 ILE B N 1
ATOM 16380 C CA . ILE G 6 597 ? 221.298 160.555 243.656 1.00 206.22 597 ILE B CA 1
ATOM 16381 C C . ILE G 6 597 ? 221.151 160.708 242.153 1.00 206.22 597 ILE B C 1
ATOM 16382 O O . ILE G 6 597 ? 220.259 161.408 241.677 1.00 206.22 597 ILE B O 1
ATOM 16387 N N . PHE G 6 598 ? 221.975 160.006 241.393 1.00 199.42 598 PHE B N 1
ATOM 16388 C CA . PHE G 6 598 ? 221.895 160.109 239.947 1.00 199.42 598 PHE B CA 1
ATOM 16389 C C . PHE G 6 598 ? 220.711 159.390 239.359 1.00 199.42 598 PHE B C 1
ATOM 16390 O O . PHE G 6 598 ? 220.231 159.770 238.294 1.00 199.42 598 PHE B O 1
ATOM 16398 N N . LEU G 6 599 ? 220.204 158.376 240.038 1.00 201.26 599 LEU B N 1
ATOM 16399 C CA . LEU G 6 599 ? 219.058 157.690 239.496 1.00 201.26 599 LEU B CA 1
ATOM 16400 C C . LEU G 6 599 ? 217.760 158.135 240.161 1.00 201.26 599 LEU B C 1
ATOM 16401 O O . LEU G 6 599 ? 216.740 157.456 240.037 1.00 201.26 599 LEU B O 1
ATOM 16406 N N . ALA G 6 600 ? 217.790 159.264 240.879 1.00 211.80 600 ALA B N 1
ATOM 16407 C CA . ALA G 6 600 ? 216.584 159.765 241.524 1.00 211.80 600 ALA B CA 1
ATOM 16408 C C . ALA G 6 600 ? 215.512 160.081 240.490 1.00 211.80 600 ALA B C 1
ATOM 16409 O O . ALA G 6 600 ? 215.798 160.658 239.439 1.00 211.80 600 ALA B O 1
ATOM 16411 N N . GLN G 6 601 ? 214.271 159.725 240.802 1.00 204.88 601 GLN B N 1
ATOM 16412 C CA . GLN G 6 601 ? 213.166 159.994 239.897 1.00 204.88 601 GLN B CA 1
ATOM 16413 C C . GLN G 6 601 ? 212.743 161.445 239.959 1.00 204.88 601 GLN B C 1
ATOM 16414 O O . GLN G 6 601 ? 212.395 161.961 241.021 1.00 204.88 601 GLN B O 1
ATOM 16420 N N . LYS G 6 602 ? 212.775 162.099 238.811 1.00 195.90 602 LYS B N 1
ATOM 16421 C CA . LYS G 6 602 ? 212.428 163.501 238.721 1.00 195.90 602 LYS B CA 1
ATOM 16422 C C . LYS G 6 602 ? 210.933 163.683 238.458 1.00 195.90 602 LYS B C 1
ATOM 16423 O O . LYS G 6 602 ? 210.314 162.834 237.816 1.00 195.90 602 LYS B O 1
ATOM 16429 N N . PRO G 6 603 ? 210.335 164.759 238.976 1.00 195.30 603 PRO B N 1
ATOM 16430 C CA . PRO G 6 603 ? 208.952 165.181 238.825 1.00 195.30 603 PRO B CA 1
ATOM 16431 C C . PRO G 6 603 ? 208.710 165.786 237.451 1.00 195.30 603 PRO B C 1
ATOM 16432 O O . PRO G 6 603 ? 209.630 166.314 236.826 1.00 195.30 603 PRO B O 1
ATOM 16436 N N . ALA G 6 604 ? 207.470 165.723 236.992 1.00 190.96 604 ALA B N 1
ATOM 16437 C CA . ALA G 6 604 ? 207.099 166.300 235.710 1.00 190.96 604 ALA B CA 1
ATOM 16438 C C . ALA G 6 604 ? 207.047 167.830 235.819 1.00 190.96 604 ALA B C 1
ATOM 16439 O O . ALA G 6 604 ? 206.735 168.355 236.888 1.00 190.96 604 ALA B O 1
ATOM 16441 N N . PRO G 6 605 ? 207.364 168.550 234.736 1.00 186.04 605 PRO B N 1
ATOM 16442 C CA . PRO G 6 605 ? 207.379 170.003 234.587 1.00 186.04 605 PRO B CA 1
ATOM 16443 C C . PRO G 6 605 ? 205.980 170.597 234.518 1.00 186.04 605 PRO B C 1
ATOM 16444 O O . PRO G 6 605 ? 205.035 169.938 234.085 1.00 186.04 605 PRO B O 1
ATOM 16448 N N . LEU G 6 606 ? 205.865 171.861 234.915 1.00 196.65 606 LEU B N 1
ATOM 16449 C CA . LEU G 6 606 ? 204.592 172.578 234.885 1.00 196.65 606 LEU B CA 1
ATOM 16450 C C . LEU G 6 606 ? 204.600 173.698 233.850 1.00 196.65 606 LEU B C 1
ATOM 16451 O O . LEU G 6 606 ? 205.101 174.793 234.106 1.00 196.65 606 LEU B O 1
ATOM 16456 N N . LEU G 6 607 ? 204.019 173.436 232.685 1.00 192.50 607 LEU B N 1
ATOM 16457 C CA . LEU G 6 607 ? 204.044 174.402 231.588 1.00 192.50 607 LEU B CA 1
ATOM 16458 C C . LEU G 6 607 ? 202.905 175.412 231.714 1.00 192.50 607 LEU B C 1
ATOM 16459 O O . LEU G 6 607 ? 201.945 175.381 230.938 1.00 192.50 607 LEU B O 1
ATOM 16464 N N . GLU G 6 608 ? 203.036 176.307 232.694 1.00 200.86 608 GLU B N 1
ATOM 16465 C CA . GLU G 6 608 ? 202.017 177.305 233.012 1.00 200.86 608 GLU B CA 1
ATOM 16466 C C . GLU G 6 608 ? 202.152 178.593 232.188 1.00 200.86 608 GLU B C 1
ATOM 16467 O O . GLU G 6 608 ? 203.256 179.002 231.829 1.00 200.86 608 GLU B O 1
ATOM 16473 N N . SER G 6 609 ? 201.006 179.218 231.887 1.00 193.76 609 SER B N 1
ATOM 16474 C CA . SER G 6 609 ? 200.965 180.439 231.080 1.00 193.76 609 SER B CA 1
ATOM 16475 C C . SER G 6 609 ? 201.438 181.644 231.894 1.00 193.76 609 SER B C 1
ATOM 16476 O O . SER G 6 609 ? 201.054 181.783 233.054 1.00 193.76 609 SER B O 1
ATOM 16479 N N . PRO G 6 610 ? 202.202 182.561 231.277 1.00 198.65 610 PRO B N 1
ATOM 16480 C CA . PRO G 6 610 ? 202.858 183.746 231.842 1.00 198.65 610 PRO B CA 1
ATOM 16481 C C . PRO G 6 610 ? 201.882 184.778 232.390 1.00 198.65 610 PRO B C 1
ATOM 16482 O O . PRO G 6 610 ? 202.248 185.616 233.213 1.00 198.65 610 PRO B O 1
ATOM 16486 N N . PHE G 6 611 ? 200.618 184.696 231.970 1.00 185.55 611 PHE B N 1
ATOM 16487 C CA . PHE G 6 611 ? 199.619 185.713 232.405 1.00 185.55 611 PHE B CA 1
ATOM 16488 C C . PHE G 6 611 ? 199.245 185.469 233.869 1.00 185.55 611 PHE B C 1
ATOM 16489 O O . PHE G 6 611 ? 198.684 186.384 234.509 1.00 185.55 611 PHE B O 1
ATOM 16497 N N . LYS G 6 612 ? 199.551 184.278 234.392 1.00 189.22 612 LYS B N 1
ATOM 16498 C CA . LYS G 6 612 ? 199.289 183.991 235.792 1.00 189.22 612 LYS B CA 1
ATOM 16499 C C . LYS G 6 612 ? 200.029 184.963 236.710 1.00 189.22 612 LYS B C 1
ATOM 16500 O O . LYS G 6 612 ? 199.666 185.123 237.875 1.00 189.22 612 LYS B O 1
ATOM 16506 N N . ASP G 6 613 ? 201.073 185.613 236.186 1.00 201.02 613 ASP B N 1
ATOM 16507 C CA . ASP G 6 613 ? 201.863 186.539 236.963 1.00 201.02 613 ASP B CA 1
ATOM 16508 C C . ASP G 6 613 ? 201.361 187.975 236.844 1.00 201.02 613 ASP B C 1
ATOM 16509 O O . ASP G 6 613 ? 201.941 188.882 237.436 1.00 201.02 613 ASP B O 1
ATOM 16514 N N . ARG G 6 614 ? 200.283 188.190 236.092 1.00 180.79 614 ARG B N 1
ATOM 16515 C CA . ARG G 6 614 ? 199.744 189.527 235.931 1.00 180.79 614 ARG B CA 1
ATOM 16516 C C . ARG G 6 614 ? 198.467 189.738 236.701 1.00 180.79 614 ARG B C 1
ATOM 16517 O O . ARG G 6 614 ? 197.831 190.780 236.565 1.00 180.79 614 ARG B O 1
ATOM 16525 N N . ASP G 6 615 ? 198.099 188.777 237.533 1.00 183.55 615 ASP B N 1
ATOM 16526 C CA . ASP G 6 615 ? 196.856 188.856 238.281 1.00 183.55 615 ASP B CA 1
ATOM 16527 C C . ASP G 6 615 ? 196.755 190.098 239.155 1.00 183.55 615 ASP B C 1
ATOM 16528 O O . ASP G 6 615 ? 195.668 190.646 239.332 1.00 183.55 615 ASP B O 1
ATOM 16533 N N . HIS G 6 616 ? 197.878 190.541 239.710 1.00 175.54 616 HIS B N 1
ATOM 16534 C CA . HIS G 6 616 ? 197.873 191.715 240.564 1.00 175.54 616 HIS B CA 1
ATOM 16535 C C . HIS G 6 616 ? 197.848 193.047 239.807 1.00 175.54 616 HIS B C 1
ATOM 16536 O O . HIS G 6 616 ? 197.670 194.097 240.424 1.00 175.54 616 HIS B O 1
ATOM 16543 N N . PHE G 6 617 ? 198.036 193.031 238.493 1.00 153.27 617 PHE B N 1
ATOM 16544 C CA . PHE G 6 617 ? 197.993 194.281 237.757 1.00 153.27 617 PHE B CA 1
ATOM 16545 C C . PHE G 6 617 ? 196.588 194.570 237.302 1.00 153.27 617 PHE B C 1
ATOM 16546 O O . PHE G 6 617 ? 195.864 193.657 236.912 1.00 153.27 617 PHE B O 1
ATOM 16554 N N . GLN G 6 618 ? 196.195 195.832 237.310 1.00 140.19 618 GLN B N 1
ATOM 16555 C CA . GLN G 6 618 ? 194.869 196.151 236.820 1.00 140.19 618 GLN B CA 1
ATOM 16556 C C . GLN G 6 618 ? 194.803 195.983 235.319 1.00 140.19 618 GLN B C 1
ATOM 16557 O O . GLN G 6 618 ? 195.637 196.520 234.586 1.00 140.19 618 GLN B O 1
ATOM 16563 N N . LEU G 6 619 ? 193.813 195.218 234.879 1.00 139.52 619 LEU B N 1
ATOM 16564 C CA . LEU G 6 619 ? 193.624 194.930 233.473 1.00 139.52 619 LEU B CA 1
ATOM 16565 C C . LEU G 6 619 ? 193.365 196.203 232.722 1.00 139.52 619 LEU B C 1
ATOM 16566 O O . LEU G 6 619 ? 192.510 196.981 233.126 1.00 139.52 619 LEU B O 1
ATOM 16571 N N . GLY G 6 620 ? 194.091 196.416 231.635 1.00 134.81 620 GLY B N 1
ATOM 16572 C CA . GLY G 6 620 ? 193.952 197.612 230.830 1.00 134.81 620 GLY B CA 1
ATOM 16573 C C . GLY G 6 620 ? 195.057 198.634 231.090 1.00 134.81 620 GLY B C 1
ATOM 16574 O O . GLY G 6 620 ? 195.219 199.572 230.313 1.00 134.81 620 GLY B O 1
ATOM 16575 N N . THR G 6 621 ? 195.819 198.472 232.169 1.00 141.75 621 THR B N 1
ATOM 16576 C CA . THR G 6 621 ? 196.868 199.445 232.423 1.00 141.75 621 THR B CA 1
ATOM 16577 C C . THR G 6 621 ? 198.169 199.091 231.755 1.00 141.75 621 THR B C 1
ATOM 16578 O O . THR G 6 621 ? 198.428 197.931 231.416 1.00 141.75 621 THR B O 1
ATOM 16582 N N . LEU G 6 622 ? 199.014 200.102 231.640 1.00 132.06 622 LEU B N 1
ATOM 16583 C CA . LEU G 6 622 ? 200.326 199.986 231.043 1.00 132.06 622 LEU B CA 1
ATOM 16584 C C . LEU G 6 622 ? 201.133 198.915 231.731 1.00 132.06 622 LEU B C 1
ATOM 16585 O O . LEU G 6 622 ? 201.908 198.193 231.100 1.00 132.06 622 LEU B O 1
ATOM 16590 N N . SER G 6 623 ? 200.966 198.836 233.036 1.00 155.81 623 SER B N 1
ATOM 16591 C CA . SER G 6 623 ? 201.737 197.944 233.852 1.00 155.81 623 SER B CA 1
ATOM 16592 C C . SER G 6 623 ? 201.601 196.470 233.506 1.00 155.81 623 SER B C 1
ATOM 16593 O O . SER G 6 623 ? 202.553 195.723 233.684 1.00 155.81 623 SER B O 1
ATOM 16596 N N . HIS G 6 624 ? 200.457 196.016 232.992 1.00 142.88 624 HIS B N 1
ATOM 16597 C CA . HIS G 6 624 ? 200.432 194.586 232.691 1.00 142.88 624 HIS B CA 1
ATOM 16598 C C . HIS G 6 624 ? 200.833 194.393 231.257 1.00 142.88 624 HIS B C 1
ATOM 16599 O O . HIS G 6 624 ? 201.283 193.316 230.865 1.00 142.88 624 HIS B O 1
ATOM 16606 N N . THR G 6 625 ? 200.734 195.459 230.463 1.00 145.25 625 THR B N 1
ATOM 16607 C CA . THR G 6 625 ? 201.200 195.347 229.096 1.00 145.25 625 THR B CA 1
ATOM 16608 C C . THR G 6 625 ? 202.721 195.287 229.102 1.00 145.25 625 THR B C 1
ATOM 16609 O O . THR G 6 625 ? 203.326 194.704 228.200 1.00 145.25 625 THR B O 1
ATOM 16613 N N . LEU G 6 626 ? 203.319 195.834 230.162 1.00 137.21 626 LEU B N 1
ATOM 16614 C CA . LEU G 6 626 ? 204.745 195.745 230.410 1.00 137.21 626 LEU B CA 1
ATOM 16615 C C . LEU G 6 626 ? 205.097 194.612 231.356 1.00 137.21 626 LEU B C 1
ATOM 16616 O O . LEU G 6 626 ? 206.213 194.099 231.318 1.00 137.21 626 LEU B O 1
ATOM 16621 N N . ASN G 6 627 ? 204.149 194.236 232.214 1.00 152.83 627 ASN B N 1
ATOM 16622 C CA . ASN G 6 627 ? 204.365 193.268 233.283 1.00 152.83 627 ASN B CA 1
ATOM 16623 C C . ASN G 6 627 ? 205.362 193.848 234.277 1.00 152.83 627 ASN B C 1
ATOM 16624 O O . ASN G 6 627 ? 206.196 193.139 234.837 1.00 152.83 627 ASN B O 1
ATOM 16629 N N . ILE G 6 628 ? 205.278 195.164 234.450 1.00 145.66 628 ILE B N 1
ATOM 16630 C CA . ILE G 6 628 ? 206.154 195.951 235.299 1.00 145.66 628 ILE B CA 1
ATOM 16631 C C . ILE G 6 628 ? 205.366 197.014 236.025 1.00 145.66 628 ILE B C 1
ATOM 16632 O O . ILE G 6 628 ? 204.558 197.698 235.405 1.00 145.66 628 ILE B O 1
ATOM 16637 N N . LYS G 6 629 ? 205.597 197.187 237.318 1.00 137.93 629 LYS B N 1
ATOM 16638 C CA . LYS G 6 629 ? 204.922 198.256 238.058 1.00 137.93 629 LYS B CA 1
ATOM 16639 C C . LYS G 6 629 ? 205.416 199.629 237.590 1.00 137.93 629 LYS B C 1
ATOM 16640 O O . LYS G 6 629 ? 206.286 200.236 238.212 1.00 137.93 629 LYS B O 1
ATOM 16646 N N . ALA G 6 630 ? 204.868 200.072 236.460 1.00 138.48 630 ALA B N 1
ATOM 16647 C CA . ALA G 6 630 ? 205.228 201.303 235.767 1.00 138.48 630 ALA B CA 1
ATOM 16648 C C . ALA G 6 630 ? 205.030 202.543 236.614 1.00 138.48 630 ALA B C 1
ATOM 16649 O O . ALA G 6 630 ? 204.189 202.579 237.510 1.00 138.48 630 ALA B O 1
ATOM 16651 N N . THR G 6 631 ? 205.842 203.549 236.323 1.00 133.94 631 THR B N 1
ATOM 16652 C CA . THR G 6 631 ? 205.856 204.802 237.052 1.00 133.94 631 THR B CA 1
ATOM 16653 C C . THR G 6 631 ? 204.481 205.411 237.165 1.00 133.94 631 THR B C 1
ATOM 16654 O O . THR G 6 631 ? 203.822 205.656 236.161 1.00 133.94 631 THR B O 1
ATOM 16658 N N . GLY G 6 632 ? 204.059 205.671 238.393 1.00 135.57 632 GLY B N 1
ATOM 16659 C CA . GLY G 6 632 ? 202.765 206.282 238.648 1.00 135.57 632 GLY B CA 1
ATOM 16660 C C . GLY G 6 632 ? 201.636 205.267 238.816 1.00 135.57 632 GLY B C 1
ATOM 16661 O O . GLY G 6 632 ? 200.525 205.639 239.193 1.00 135.57 632 GLY B O 1
ATOM 16662 N N . TYR G 6 633 ? 201.906 203.995 238.546 1.00 139.44 633 TYR B N 1
ATOM 16663 C CA . TYR G 6 633 ? 200.878 202.977 238.668 1.00 139.44 633 TYR B CA 1
ATOM 16664 C C . TYR G 6 633 ? 200.356 202.832 240.070 1.00 139.44 633 TYR B C 1
ATOM 16665 O O . TYR G 6 633 ? 201.118 202.655 241.018 1.00 139.44 633 TYR B O 1
ATOM 16674 N N . LEU G 6 634 ? 199.044 202.881 240.196 1.00 129.26 634 LEU B N 1
ATOM 16675 C CA . LEU G 6 634 ? 198.422 202.684 241.478 1.00 129.26 634 LEU B CA 1
ATOM 16676 C C . LEU G 6 634 ? 197.884 201.284 241.527 1.00 129.26 634 LEU B C 1
ATOM 16677 O O . LEU G 6 634 ? 197.311 200.802 240.556 1.00 129.26 634 LEU B O 1
ATOM 16682 N N . GLU G 6 635 ? 198.059 200.629 242.654 1.00 140.74 635 GLU B N 1
ATOM 16683 C CA . GLU G 6 635 ? 197.594 199.267 242.795 1.00 140.74 635 GLU B CA 1
ATOM 16684 C C . GLU G 6 635 ? 196.157 199.263 243.261 1.00 140.74 635 GLU B C 1
ATOM 16685 O O . GLU G 6 635 ? 195.722 200.182 243.952 1.00 140.74 635 GLU B O 1
ATOM 16691 N N . LEU G 6 636 ? 195.413 198.238 242.884 1.00 133.96 636 LEU B N 1
ATOM 16692 C CA . LEU G 6 636 ? 194.023 198.168 243.285 1.00 133.96 636 LEU B CA 1
ATOM 16693 C C . LEU G 6 636 ? 193.856 197.718 244.697 1.00 133.96 636 LEU B C 1
ATOM 16694 O O . LEU G 6 636 ? 194.632 196.908 245.203 1.00 133.96 636 LEU B O 1
ATOM 16699 N N . SER G 6 637 ? 192.826 198.241 245.334 1.00 132.72 637 SER B N 1
ATOM 16700 C CA . SER G 6 637 ? 192.519 197.847 246.685 1.00 132.72 637 SER B CA 1
ATOM 16701 C C . SER G 6 637 ? 191.834 196.499 246.667 1.00 132.72 637 SER B C 1
ATOM 16702 O O . SER G 6 637 ? 191.292 196.077 245.644 1.00 132.72 637 SER B O 1
ATOM 16705 N N . ASN G 6 638 ? 191.830 195.837 247.806 1.00 134.83 638 ASN B N 1
ATOM 16706 C CA . ASN G 6 638 ? 191.141 194.575 247.926 1.00 134.83 638 ASN B CA 1
ATOM 16707 C C . ASN G 6 638 ? 189.741 194.861 248.387 1.00 134.83 638 ASN B C 1
ATOM 16708 O O . ASN G 6 638 ? 189.475 195.921 248.951 1.00 134.83 638 ASN B O 1
ATOM 16713 N N . TRP G 6 639 ? 188.840 193.946 248.130 1.00 134.26 639 TRP B N 1
ATOM 16714 C CA . TRP G 6 639 ? 187.473 194.169 248.514 1.00 134.26 639 TRP B CA 1
ATOM 16715 C C . TRP G 6 639 ? 187.366 194.287 250.030 1.00 134.26 639 TRP B C 1
ATOM 16716 O O . TRP G 6 639 ? 187.937 193.461 250.740 1.00 134.26 639 TRP B O 1
ATOM 16727 N N . PRO G 6 640 ? 186.673 195.305 250.544 1.00 137.02 640 PRO B N 1
ATOM 16728 C CA . PRO G 6 640 ? 186.383 195.576 251.940 1.00 137.02 640 PRO B CA 1
ATOM 16729 C C . PRO G 6 640 ? 185.625 194.418 252.538 1.00 137.02 640 PRO B C 1
ATOM 16730 O O . PRO G 6 640 ? 184.849 193.766 251.847 1.00 137.02 640 PRO B O 1
ATOM 16734 N N . GLU G 6 641 ? 185.827 194.161 253.821 1.00 155.22 641 GLU B N 1
ATOM 16735 C CA . GLU G 6 641 ? 185.070 193.110 254.483 1.00 155.22 641 GLU B CA 1
ATOM 16736 C C . GLU G 6 641 ? 183.617 193.521 254.520 1.00 155.22 641 GLU B C 1
ATOM 16737 O O . GLU G 6 641 ? 182.719 192.729 254.241 1.00 155.22 641 GLU B O 1
ATOM 16743 N N . VAL G 6 642 ? 183.401 194.784 254.848 1.00 142.57 642 VAL B N 1
ATOM 16744 C CA . VAL G 6 642 ? 182.084 195.370 254.835 1.00 142.57 642 VAL B CA 1
ATOM 16745 C C . VAL G 6 642 ? 182.175 196.683 254.106 1.00 142.57 642 VAL B C 1
ATOM 16746 O O . VAL G 6 642 ? 183.241 197.294 254.052 1.00 142.57 642 VAL B O 1
ATOM 16750 N N . ALA G 6 643 ? 181.065 197.129 253.558 1.00 140.19 643 ALA B N 1
ATOM 16751 C CA . ALA G 6 643 ? 181.058 198.394 252.854 1.00 140.19 643 ALA B CA 1
ATOM 16752 C C . ALA G 6 643 ? 181.090 199.537 253.862 1.00 140.19 643 ALA B C 1
ATOM 16753 O O . ALA G 6 643 ? 180.539 199.407 254.954 1.00 140.19 643 ALA B O 1
ATOM 16755 N N . PRO G 6 644 ? 181.734 200.651 253.521 1.00 135.43 644 PRO B N 1
ATOM 16756 C CA . PRO G 6 644 ? 181.853 201.877 254.286 1.00 135.43 644 PRO B CA 1
ATOM 16757 C C . PRO G 6 644 ? 180.515 202.570 254.297 1.00 135.43 644 PRO B C 1
ATOM 16758 O O . PRO G 6 644 ? 179.706 202.349 253.398 1.00 135.43 644 PRO B O 1
ATOM 16762 N N . ASP G 6 645 ? 180.292 203.406 255.304 1.00 141.69 645 ASP B N 1
ATOM 16763 C CA . ASP G 6 645 ? 179.017 204.090 255.499 1.00 141.69 645 ASP B CA 1
ATOM 16764 C C . ASP G 6 645 ? 178.478 204.750 254.228 1.00 141.69 645 ASP B C 1
ATOM 16765 O O . ASP G 6 645 ? 178.943 205.821 253.853 1.00 141.69 645 ASP B O 1
ATOM 16770 N N . PRO G 6 646 ? 177.439 204.159 253.614 1.00 132.83 646 PRO B N 1
ATOM 16771 C CA . PRO G 6 646 ? 176.766 204.531 252.377 1.00 132.83 646 PRO B CA 1
ATOM 16772 C C . PRO G 6 646 ? 176.315 205.968 252.315 1.00 132.83 646 PRO B C 1
ATOM 16773 O O . PRO G 6 646 ? 176.284 206.560 251.239 1.00 132.83 646 PRO B O 1
ATOM 16777 N N . SER G 6 647 ? 175.947 206.543 253.455 1.00 134.75 647 SER B N 1
ATOM 16778 C CA . SER G 6 647 ? 175.417 207.894 253.455 1.00 134.75 647 SER B CA 1
ATOM 16779 C C . SER G 6 647 ? 176.445 208.920 253.029 1.00 134.75 647 SER B C 1
ATOM 16780 O O . SER G 6 647 ? 176.081 210.011 252.601 1.00 134.75 647 SER B O 1
ATOM 16783 N N . VAL G 6 648 ? 177.734 208.579 253.086 1.00 127.62 648 VAL B N 1
ATOM 16784 C CA . VAL G 6 648 ? 178.763 209.502 252.629 1.00 127.62 648 VAL B CA 1
ATOM 16785 C C . VAL G 6 648 ? 178.621 209.784 251.142 1.00 127.62 648 VAL B C 1
ATOM 16786 O O . VAL G 6 648 ? 179.087 210.808 250.649 1.00 127.62 648 VAL B O 1
ATOM 16790 N N . ARG G 6 649 ? 177.989 208.861 250.427 1.00 127.52 649 ARG B N 1
ATOM 16791 C CA . ARG G 6 649 ? 177.800 208.975 249.009 1.00 127.52 649 ARG B CA 1
ATOM 16792 C C . ARG G 6 649 ? 176.463 209.643 248.683 1.00 127.52 649 ARG B C 1
ATOM 16793 O O . ARG G 6 649 ? 176.123 209.801 247.512 1.00 127.52 649 ARG B O 1
ATOM 16801 N N . ASN G 6 650 ? 175.684 209.995 249.710 1.00 121.89 650 ASN B N 1
ATOM 16802 C CA . ASN G 6 650 ? 174.369 210.588 249.518 1.00 121.89 650 ASN B CA 1
ATOM 16803 C C . ASN G 6 650 ? 174.434 212.007 249.011 1.00 121.89 650 ASN B C 1
ATOM 16804 O O . ASN G 6 650 ? 174.280 212.949 249.793 1.00 121.89 650 ASN B O 1
#

Organism: Homo sapiens (NCBI:txid9606)